Protein AF-0000000069325161 (afdb_homodimer)

Solvent-accessible surface area (backbone atoms only — not comparable to full-atom values): 96249 Å² total; per-residue (Å²): 141,79,80,81,56,76,68,59,58,55,53,55,43,32,75,72,67,32,66,69,56,40,50,51,54,50,50,45,55,51,47,42,50,52,42,31,50,41,52,43,49,44,52,47,50,53,49,26,57,75,68,72,46,76,59,63,75,64,51,65,41,45,64,57,55,60,71,69,48,59,93,80,43,93,54,50,66,59,50,47,51,52,49,50,52,47,51,50,52,49,51,52,50,50,49,51,51,41,52,50,50,45,53,52,47,52,52,51,45,53,54,48,51,53,51,47,58,71,74,41,62,72,71,62,44,51,51,49,52,51,51,47,52,52,51,34,52,52,49,31,52,53,46,40,54,52,47,49,51,52,50,49,53,54,49,55,60,57,60,70,61,72,75,54,89,70,72,42,70,65,13,43,45,73,73,54,93,70,85,73,56,69,52,35,50,32,54,49,28,52,40,46,82,34,25,58,72,65,96,61,83,58,69,65,57,53,39,52,33,52,29,37,50,49,56,58,43,63,68,48,86,52,65,69,58,31,48,38,52,46,39,52,46,46,44,53,52,43,52,48,61,68,49,67,73,51,83,69,79,75,51,65,51,46,54,49,52,55,52,24,48,53,52,39,53,55,49,45,69,73,38,74,55,57,31,39,45,54,31,68,59,37,68,22,30,34,34,35,44,44,66,57,52,53,50,53,51,51,56,60,62,61,38,67,78,38,29,42,81,44,92,65,86,55,56,66,60,50,24,51,52,42,39,49,52,45,48,52,36,43,73,69,65,58,49,53,70,69,54,44,59,62,41,46,52,88,68,57,43,78,20,38,37,36,68,23,33,34,74,88,45,84,90,42,53,63,47,72,37,36,54,35,81,41,31,38,51,32,52,49,34,43,55,53,31,52,46,50,61,73,33,56,80,69,84,44,56,52,90,41,71,65,58,47,45,59,51,44,55,72,41,72,59,64,91,68,51,39,52,35,35,39,38,53,57,61,57,53,54,38,43,57,67,66,52,41,53,50,39,50,63,74,43,33,81,48,38,50,77,70,44,76,63,54,69,69,60,48,52,50,50,51,46,50,59,55,62,66,40,54,34,32,53,90,92,43,36,35,32,46,77,40,37,37,62,50,59,44,68,38,37,66,54,48,48,42,45,38,51,51,52,48,51,54,51,41,57,68,69,42,97,62,83,59,87,43,65,40,29,50,90,60,42,34,42,36,35,39,46,67,88,44,52,66,59,51,52,45,49,52,34,65,73,38,90,56,48,38,64,44,79,45,67,50,54,94,51,31,41,76,54,91,58,30,29,39,36,54,46,94,86,38,39,40,38,31,27,57,37,79,58,88,66,48,33,71,71,56,83,40,55,81,30,66,59,63,65,65,61,54,50,45,54,52,48,53,51,51,50,46,44,60,70,34,23,67,72,57,51,71,66,58,49,50,50,52,49,50,52,49,42,44,70,29,58,42,57,66,70,59,52,51,49,55,62,60,50,49,74,67,51,63,73,65,64,74,65,68,76,58,88,75,64,43,78,45,63,35,56,61,43,88,86,47,39,64,51,47,51,51,54,51,47,70,67,57,82,42,68,52,51,48,79,44,70,42,76,85,52,38,41,48,77,72,40,53,78,67,48,66,82,77,58,73,50,67,38,53,27,36,28,34,36,37,42,33,71,82,55,90,51,30,40,73,48,71,43,75,48,31,43,45,59,55,39,50,50,55,50,52,51,49,54,52,50,54,53,49,72,67,51,84,58,63,70,66,39,53,57,54,49,55,54,43,40,67,68,42,49,67,44,28,50,27,68,74,73,68,51,55,65,40,74,85,69,64,43,77,76,45,74,48,95,50,68,84,36,46,64,50,40,41,32,51,53,52,68,42,44,86,56,60,64,56,70,80,67,44,66,87,53,68,75,65,49,44,36,48,42,53,56,52,25,55,51,52,53,55,54,55,60,63,63,66,56,75,76,66,69,77,73,68,68,76,74,66,78,77,75,78,128,140,73,83,77,56,75,68,60,57,54,53,53,43,32,75,70,66,31,68,68,57,42,50,50,54,51,51,45,54,50,47,41,51,51,41,31,49,40,52,41,48,42,52,46,51,52,50,26,57,75,69,71,46,74,59,64,77,64,52,67,42,46,64,54,56,59,72,74,44,60,93,82,41,90,54,51,64,57,51,47,52,52,48,51,51,47,51,50,51,49,50,51,51,50,47,52,49,40,52,50,51,43,51,50,46,52,52,50,45,52,54,47,50,54,51,46,60,71,75,41,62,72,71,60,44,52,52,50,53,51,52,47,52,52,50,33,52,52,50,32,52,54,46,40,54,51,49,48,52,52,50,49,52,53,50,56,62,54,59,73,59,71,74,56,90,70,72,40,69,65,13,43,44,74,73,52,93,70,85,73,56,69,53,36,49,32,54,49,27,50,41,47,80,33,25,57,73,65,95,60,82,56,70,65,56,54,39,51,34,51,29,38,49,50,56,58,44,62,69,48,86,51,65,68,60,32,48,39,53,46,39,52,44,45,44,53,53,44,51,47,61,67,49,66,73,53,82,68,80,75,52,64,49,46,54,49,51,53,53,24,48,52,51,39,52,54,51,45,68,74,39,72,55,58,32,39,44,55,30,68,58,38,68,23,31,33,33,35,44,45,65,58,52,54,50,52,50,51,56,59,62,62,39,66,79,38,30,42,80,43,93,63,86,56,57,67,60,49,25,51,52,42,39,49,54,44,47,51,37,42,73,69,65,58,48,52,71,69,55,41,59,62,42,46,53,88,67,57,42,79,20,37,38,37,67,23,33,33,75,85,45,85,89,41,52,63,48,72,38,36,54,35,81,42,30,38,50,33,52,48,34,44,53,53,29,51,47,49,61,74,34,57,81,68,84,44,57,52,93,42,69,66,57,47,45,58,52,44,55,71,42,71,58,65,91,67,49,38,53,35,34,38,38,53,56,62,58,52,54,38,45,54,66,68,52,43,54,49,40,49,63,74,43,34,81,47,40,50,76,68,44,77,64,52,69,70,61,48,52,50,51,52,48,50,60,56,62,63,41,53,34,33,55,90,94,42,38,36,32,45,77,41,37,38,62,49,58,44,70,38,36,65,54,47,48,41,44,37,52,52,52,48,51,54,52,41,58,70,68,42,94,63,83,58,89,43,66,40,29,49,89,62,42,33,42,38,36,38,46,66,88,44,52,66,60,52,53,46,48,54,35,66,72,37,89,57,48,40,65,44,78,44,66,49,53,95,50,28,43,78,53,92,56,30,30,38,35,55,47,96,87,36,38,41,38,31,27,57,36,78,59,87,66,48,33,70,71,56,84,41,56,82,29,66,60,61,64,69,60,53,51,46,54,54,48,51,51,51,49,47,44,61,69,33,24,66,70,56,50,72,66,57,48,49,48,53,49,50,53,50,41,45,71,31,59,42,56,67,70,59,51,51,48,54,62,61,47,50,73,67,53,62,73,66,64,75,64,67,78,58,88,76,65,44,79,46,63,36,55,61,42,89,87,47,42,64,52,47,53,49,53,50,48,70,67,58,82,42,66,51,52,48,79,43,70,42,76,85,52,37,41,48,77,72,39,52,78,69,48,66,80,76,57,75,50,68,40,53,28,37,28,33,35,36,42,34,71,79,53,93,51,28,38,74,47,72,41,75,48,32,43,45,60,54,39,49,50,54,50,52,51,47,53,52,49,53,55,49,72,68,52,85,56,65,71,66,39,53,55,53,47,54,54,45,40,67,69,40,49,66,45,26,49,27,70,74,73,67,52,54,66,41,73,84,70,62,44,77,76,45,73,47,95,49,69,86,36,46,64,51,39,42,32,50,53,51,67,44,43,86,56,60,64,56,72,78,66,44,66,86,52,68,76,66,47,44,35,49,43,52,57,49,25,54,52,51,53,54,53,53,62,64,62,64,57,75,77,66,69,76,72,66,68,75,72,66,78,75,74,85,126

Secondary structure (DSSP, 8-state):
-----HHHHHHHHHHHH-HHHHHHHHHHHHHHHHHHHHHHHHHHHHHHHHTT---HHHHHHHGGGGGGS-TT-TTHHHHHHHHHHHHHHHHHHHHHHHHHHHHHHHHHHHHHHHHHHHHS-HHHHHHHHHHHHHHHHHHHHHHHHHHHHHHHHHHHHHHTS--SPPP-GGGEEE-SSSPPPHHHHHHHHT-TT-B---SS--HHHHHHHHHHHHHHHTTSS-HHHHHHHHHHHHHHHHHHHHHHTS-----HHHHHHHHHHHHHHHHHHH-TTEEEEE-SSTT-EEEEEHHHHHHHHHHHHT-TTTEEEESS--HHHHHHHHHHHHHHHHHTT-S-HHHHHHH--SS----B-EEEE-TTSTT-PEEEE---TTSTTHHHHHHHHHHHHHH---SSB---HHHHHHHHHT-B--TTEEEEEEEESSHHHH--HHHHHHHHHHTHHHHGGG--S-HHHHHHHHHHHHHT-EEEETTEEEEE-SSPPTT-TTHHHHHHHHHHHHHHHHHHH--S--SEEEEETTEEEEEEEGGGHHHHHHHHHHS-TT--EEEEE-BTTEEEETTEEEEE-TTSBEEEEE---TT-------TTSSS-HHHHHHHHHHHHHHHHHH--SS-HHHHHHHHHHHHHHTT--HHHHHHHHHTTSS----------TTPEEEEEE--TTTHHHHHHHHHHTSTTTTEEEEEE-S-BGGGGS---SPPPPGGG-EEEEEEEEBSSSS-EEEEEEEEEHHHHHHHHHHHHHHHHHHHT-S-HHHHHHHHHHHHTT-HHHHHHHHH---B--SSPEEEEE-S-GGGHHHHHHHHHHHS-----GGGGTTS-GGGHHHHHHHHHHHHHHHHHHTS---SGGGGGGG-----/-----HHHHHHHHHHHH-HHHHHHHHHHHHHHHHHHHHHHHHHHHHHHHHTT---HHHHHHHGGGGGGS-TT-TTHHHHHHHHHHHHHHHHHHHHHHHHHHHHHHHHHHHHHHHHHHHHS-HHHHHHHHHHHHHHHHHHHHHHHHHHHHHHHHHHHHHHTS--SPPP-GGGEEE-SSSPPPHHHHHHHHT-TT-B---SS--HHHHHHHHHHHHHHHTTSS-HHHHHHHHHHHHHHHHHHHHHHTS-----HHHHHHHHHHHHHHHHHHH-TTEEEEE-SSTT-EEEEEHHHHHHHHHHHHT-TTTEEEESS--HHHHHHHHHHHHHHHHHTT-S-HHHHHHH--SS----B-EEEE-TTSTT-PEEEE---TTSTTHHHHHHHHHHHHHH---SSB---HHHHHHHHHT-B--TTEEEEEEEESSHHHH--HHHHHHHHHHTHHHHGGG--S-HHHHHHHHHHHHHT-EEEETTEEEEE-SSPPTT-TTHHHHHHHHHHHHHHHHHHH--S--SEEEEETTEEEEEEEGGGHHHHHHHHHHSBTTB-EEEEE-BTTEEEETTEEEEE-TTSBEEEEE---TT-------TTSSS-HHHHHHHHHHHHHHHHHH--SS-HHHHHHHHHHHHHHTT--HHHHHHHHHTTSS----------TTPEEEEEE--TTTHHHHHHHHHHTSTTTTEEEEEE-S-BGGGGS---SPPPPGGG--SEEEEEEBSSSS-EEEEEESS-HHHHHHHHHHHHHHHHHHHT-S-HHHHHHHHHHHHTT-HHHHHHHHH---B--SS-EEEEE-S-GGGHHHHHHHHHHHS-----GGGGTTS-GGGHHHHHHHHHHHHHHHHHHTS---SGGGGGGG-----

Structure (mmCIF, N/CA/C/O backbone):
data_AF-0000000069325161-model_v1
#
loop_
_entity.id
_entity.type
_entity.pdbx_description
1 polymer 'Uncharacterized protein'
#
loop_
_atom_site.group_PDB
_atom_site.id
_atom_site.type_symbol
_atom_site.label_atom_id
_atom_site.label_alt_id
_atom_site.label_comp_id
_atom_site.label_asym_id
_atom_site.label_entity_id
_atom_site.label_seq_id
_atom_site.pdbx_PDB_ins_code
_atom_site.Cartn_x
_atom_site.Cartn_y
_atom_site.Cartn_z
_atom_site.occupancy
_atom_site.B_iso_or_equiv
_atom_site.auth_seq_id
_atom_site.auth_comp_id
_atom_site.auth_asym_id
_atom_site.auth_atom_id
_atom_site.pdbx_PDB_model_num
ATOM 1 N N . MET A 1 1 ? 55.5 -15.469 39.938 1 25.88 1 MET A N 1
ATOM 2 C CA . MET A 1 1 ? 55.25 -14.031 39.938 1 25.88 1 MET A CA 1
ATOM 3 C C . MET A 1 1 ? 53.75 -13.742 40.125 1 25.88 1 MET A C 1
ATOM 5 O O . MET A 1 1 ? 53.156 -13.016 39.344 1 25.88 1 MET A O 1
ATOM 9 N N . ALA A 1 2 ? 52.969 -14.828 40.719 1 26.02 2 ALA A N 1
ATOM 10 C CA . ALA A 1 2 ? 51.594 -15.367 40.719 1 26.02 2 ALA A CA 1
ATOM 11 C C . ALA A 1 2 ? 50.625 -14.336 41.281 1 26.02 2 ALA A C 1
ATOM 13 O O . ALA A 1 2 ? 49.875 -13.727 40.5 1 26.02 2 ALA A O 1
ATOM 14 N N . ASN A 1 3 ? 49.906 -14.641 42.344 1 30.56 3 ASN A N 1
ATOM 15 C CA . ASN A 1 3 ? 48.719 -14.234 43.094 1 30.56 3 ASN A CA 1
ATOM 16 C C . ASN A 1 3 ? 48.938 -12.914 43.812 1 30.56 3 ASN A C 1
ATOM 18 O O . ASN A 1 3 ? 49.281 -12.906 45 1 30.56 3 ASN A O 1
ATOM 22 N N . ILE A 1 4 ? 49.656 -11.969 43.438 1 36.31 4 ILE A N 1
ATOM 23 C CA . ILE A 1 4 ? 49.562 -10.648 44.062 1 36.31 4 ILE A CA 1
ATOM 24 C C . ILE A 1 4 ? 48.125 -10.258 44.281 1 36.31 4 ILE A C 1
ATOM 26 O O . ILE A 1 4 ? 47.375 -10.094 43.312 1 36.31 4 ILE A O 1
ATOM 30 N N . SER A 1 5 ? 47.469 -10.633 45.344 1 41.03 5 SER A N 1
ATOM 31 C CA . SER A 1 5 ? 46.094 -10.641 45.844 1 41.03 5 SER A CA 1
ATOM 32 C C . SER A 1 5 ? 45.438 -9.289 45.656 1 41.03 5 SER A C 1
ATOM 34 O O . SER A 1 5 ? 46.062 -8.242 45.812 1 41.03 5 SER A O 1
ATOM 36 N N . GLY A 1 6 ? 44.406 -9.102 44.844 1 49.16 6 GLY A N 1
ATOM 37 C CA . GLY A 1 6 ? 43.531 -8 44.531 1 49.16 6 GLY A CA 1
ATOM 38 C C . GLY A 1 6 ? 43.312 -7.074 45.719 1 49.16 6 GLY A C 1
ATOM 39 O O . GLY A 1 6 ? 43.062 -5.883 45.531 1 49.16 6 GLY A O 1
ATOM 40 N N . ILE A 1 7 ? 43.25 -7.562 46.906 1 52.94 7 ILE A N 1
ATOM 41 C CA . ILE A 1 7 ? 42.938 -6.84 48.125 1 52.94 7 ILE A CA 1
ATOM 42 C C . ILE A 1 7 ? 44.062 -5.871 48.469 1 52.94 7 ILE A C 1
ATOM 44 O O . ILE A 1 7 ? 43.812 -4.727 48.844 1 52.94 7 ILE A O 1
ATOM 48 N N . SER A 1 8 ? 45.281 -6.273 48.188 1 63.56 8 SER A N 1
ATOM 49 C CA . SER A 1 8 ? 46.406 -5.473 48.625 1 63.56 8 SER A CA 1
ATOM 50 C C . SER A 1 8 ? 46.562 -4.23 47.75 1 63.56 8 SER A C 1
ATOM 52 O O . SER A 1 8 ? 46.938 -3.16 48.219 1 63.56 8 SER A O 1
ATOM 54 N N . PHE A 1 9 ? 46.094 -4.254 46.625 1 73.81 9 PHE A N 1
ATOM 55 C CA . PHE A 1 9 ? 46.25 -3.135 45.688 1 73.81 9 PHE A CA 1
ATOM 56 C C . PHE A 1 9 ? 45.312 -1.984 46.094 1 73.81 9 PHE A C 1
ATOM 58 O O . PHE A 1 9 ? 45.75 -0.833 46.156 1 73.81 9 PHE A O 1
ATOM 65 N N . TYR A 1 10 ? 44.156 -2.225 46.562 1 78.19 10 TYR A N 1
ATOM 66 C CA . TYR A 1 10 ? 43.188 -1.192 46.906 1 78.19 10 TYR A CA 1
ATOM 67 C C . TYR A 1 10 ? 43.531 -0.547 48.219 1 78.19 10 TYR A C 1
ATOM 69 O O . TYR A 1 10 ? 43.281 0.648 48.438 1 78.19 10 TYR A O 1
ATOM 77 N N . HIS A 1 11 ? 44.25 -1.378 49.062 1 76.94 11 HIS A N 1
ATOM 78 C CA . HIS A 1 11 ? 44.656 -0.826 50.344 1 76.94 11 HIS A CA 1
ATOM 79 C C . HIS A 1 11 ? 45.812 0.162 50.156 1 76.94 11 HIS A C 1
ATOM 81 O O . HIS A 1 11 ? 45.844 1.21 50.812 1 76.94 11 HIS A O 1
ATOM 87 N N . GLN A 1 12 ? 46.656 -0.195 49.25 1 76.81 12 GLN A N 1
ATOM 88 C CA . GLN A 1 12 ? 47.781 0.699 48.969 1 76.81 12 GLN A CA 1
ATOM 89 C C . GLN A 1 12 ? 47.281 1.995 48.312 1 76.81 12 GLN A C 1
ATOM 91 O O . GLN A 1 12 ? 47.781 3.078 48.656 1 76.81 12 GLN A O 1
ATOM 96 N N . LEU A 1 13 ? 46.312 1.896 47.562 1 79.94 13 LEU A N 1
ATOM 97 C CA . LEU A 1 13 ? 45.75 3.064 46.875 1 79.94 13 LEU A CA 1
ATOM 98 C C . LEU A 1 13 ? 44.969 3.947 47.844 1 79.94 13 LEU A C 1
ATOM 100 O O . LEU A 1 13 ? 45.031 5.176 47.75 1 79.94 13 LEU A O 1
ATOM 104 N N . GLN A 1 14 ? 44.281 3.244 48.844 1 79.94 14 GLN A N 1
ATOM 105 C CA . GLN A 1 14 ? 43.531 3.963 49.844 1 79.94 14 GLN A CA 1
ATOM 106 C C . GLN A 1 14 ? 44.438 4.793 50.75 1 79.94 14 GLN A C 1
ATOM 108 O O . GLN A 1 14 ? 44.125 5.934 51.062 1 79.94 14 GLN A O 1
ATOM 113 N N . ASP A 1 15 ? 45.656 4.27 51.031 1 76.12 15 ASP A N 1
ATOM 114 C CA . ASP A 1 15 ? 46.625 4.941 51.906 1 76.12 15 ASP A CA 1
ATOM 115 C C . ASP A 1 15 ? 47.312 6.098 51.188 1 76.12 15 ASP A C 1
ATOM 117 O O . ASP A 1 15 ? 47.562 7.141 51.781 1 76.12 15 ASP A O 1
ATOM 121 N N . ALA A 1 16 ? 47.312 5.934 49.906 1 76.69 16 ALA A N 1
ATOM 122 C CA . ALA A 1 16 ? 48.094 6.918 49.156 1 76.69 16 ALA A CA 1
ATOM 123 C C . ALA A 1 16 ? 47.188 8.055 48.656 1 76.69 16 ALA A C 1
ATOM 125 O O . ALA A 1 16 ? 47.594 9.219 48.656 1 76.69 16 ALA A O 1
ATOM 126 N N . TYR A 1 17 ? 46.031 7.688 48.25 1 80 17 TYR A N 1
ATOM 127 C CA . TYR A 1 17 ? 45.281 8.719 47.531 1 80 17 TYR A CA 1
ATOM 128 C C . TYR A 1 17 ? 43.906 8.945 48.156 1 80 17 TYR A C 1
ATOM 130 O O . TYR A 1 17 ? 43.188 9.867 47.781 1 80 17 TYR A O 1
ATOM 138 N N . GLY A 1 18 ? 43.469 8.188 49.125 1 78.88 18 GLY A N 1
ATOM 139 C CA . GLY A 1 18 ? 42.25 8.438 49.844 1 78.88 18 GLY A CA 1
ATOM 140 C C . GLY A 1 18 ? 41.125 7.492 49.438 1 78.88 18 GLY A C 1
ATOM 141 O O . GLY A 1 18 ? 41.25 6.738 48.469 1 78.88 18 GLY A O 1
ATOM 142 N N . HIS A 1 19 ? 40 7.59 50.094 1 82.38 19 HIS A N 1
ATOM 143 C CA . HIS A 1 19 ? 38.875 6.664 49.969 1 82.38 19 HIS A CA 1
ATOM 144 C C . HIS A 1 19 ? 38.031 6.938 48.719 1 82.38 19 HIS A C 1
ATOM 146 O O . HIS A 1 19 ? 37.531 6.004 48.094 1 82.38 19 HIS A O 1
ATOM 152 N N . ASP A 1 20 ? 38 8.18 48.281 1 79.31 20 ASP A N 1
ATOM 153 C CA . ASP A 1 20 ? 37.188 8.547 47.156 1 79.31 20 ASP A CA 1
ATOM 154 C C . ASP A 1 20 ? 37.781 8.062 45.844 1 79.31 20 ASP A C 1
ATOM 156 O O . ASP A 1 20 ? 37.062 7.605 44.938 1 79.31 20 ASP A O 1
ATOM 160 N N . ILE A 1 21 ? 39 8.125 45.844 1 81.69 21 ILE A N 1
ATOM 161 C CA . ILE A 1 21 ? 39.688 7.707 44.625 1 81.69 21 ILE A CA 1
ATOM 162 C C . ILE A 1 21 ? 39.594 6.188 44.5 1 81.69 21 ILE A C 1
ATOM 164 O O . ILE A 1 21 ? 39.438 5.668 43.406 1 81.69 21 ILE A O 1
ATOM 168 N N . VAL A 1 22 ? 39.594 5.539 45.656 1 85.56 22 VAL A N 1
ATOM 169 C CA . VAL A 1 22 ? 39.5 4.086 45.594 1 85.56 22 VAL A CA 1
ATOM 170 C C . VAL A 1 22 ? 38.125 3.662 45.156 1 85.56 22 VAL A C 1
ATOM 172 O O . VAL A 1 22 ? 37.969 2.676 44.438 1 85.56 22 VAL A O 1
ATOM 175 N N . LYS A 1 23 ? 37.188 4.434 45.562 1 86.69 23 LYS A N 1
ATOM 176 C CA . LYS A 1 23 ? 35.812 4.156 45.125 1 86.69 23 LYS A CA 1
ATOM 177 C C . LYS A 1 23 ? 35.656 4.273 43.625 1 86.69 23 LYS A C 1
ATOM 179 O O . LYS A 1 23 ? 34.969 3.471 43 1 86.69 23 LYS A O 1
ATOM 184 N N . MET A 1 24 ? 36.344 5.141 43.031 1 87.12 24 MET A N 1
ATOM 185 C CA . MET A 1 24 ? 36.312 5.34 41.594 1 87.12 24 MET A CA 1
ATOM 186 C C . MET A 1 24 ? 36.969 4.172 40.844 1 87.12 24 MET A C 1
ATOM 188 O O . MET A 1 24 ? 36.469 3.738 39.812 1 87.12 24 MET A O 1
ATOM 192 N N . PHE A 1 25 ? 38.062 3.711 41.469 1 87.38 25 PHE A N 1
ATOM 193 C CA . PHE A 1 25 ? 38.75 2.57 40.875 1 87.38 25 PHE A CA 1
ATOM 194 C C . PHE A 1 25 ? 37.875 1.328 40.938 1 87.38 25 PHE A C 1
ATOM 196 O O . PHE A 1 25 ? 37.781 0.592 39.938 1 87.38 25 PHE A O 1
ATOM 203 N N . LYS A 1 26 ? 37.156 1.23 42 1 88.31 26 LYS A N 1
ATOM 204 C CA . LYS A 1 26 ? 36.281 0.075 42.125 1 88.31 26 LYS A CA 1
ATOM 205 C C . LYS A 1 26 ? 35.062 0.182 41.219 1 88.31 26 LYS A C 1
ATOM 207 O O . LYS A 1 26 ? 34.625 -0.819 40.656 1 88.31 26 LYS A O 1
ATOM 212 N N . GLU A 1 27 ? 34.531 1.336 41.031 1 90.12 27 GLU A N 1
ATOM 213 C CA . GLU A 1 27 ? 33.406 1.553 40.156 1 90.12 27 GLU A CA 1
ATOM 214 C C . GLU A 1 27 ? 33.781 1.278 38.688 1 90.12 27 GLU A C 1
ATOM 216 O O . GLU A 1 27 ? 33 0.721 37.938 1 90.12 27 GLU A O 1
ATOM 221 N N . TYR A 1 28 ? 35 1.669 38.406 1 91.56 28 TYR A N 1
ATOM 222 C CA . TYR A 1 28 ? 35.469 1.393 37.031 1 91.56 28 TYR A CA 1
ATOM 223 C C . TYR A 1 28 ? 35.594 -0.108 36.812 1 91.56 28 TYR A C 1
ATOM 225 O O . TYR A 1 28 ? 35.188 -0.603 35.75 1 91.56 28 TYR A O 1
ATOM 233 N N . ALA A 1 29 ? 36.156 -0.748 37.781 1 90 29 ALA A N 1
ATOM 234 C CA . ALA A 1 29 ? 36.312 -2.193 37.656 1 90 29 ALA A CA 1
ATOM 235 C C . ALA A 1 29 ? 34.938 -2.883 37.531 1 90 29 ALA A C 1
ATOM 237 O O . ALA A 1 29 ? 34.781 -3.805 36.719 1 90 29 ALA A O 1
ATOM 238 N N . ASN A 1 30 ? 34.031 -2.438 38.281 1 91.38 30 ASN A N 1
ATOM 239 C CA . ASN A 1 30 ? 32.688 -3.002 38.25 1 91.38 30 ASN A CA 1
ATOM 240 C C . ASN A 1 30 ? 32 -2.721 36.906 1 91.38 30 ASN A C 1
ATOM 242 O O . ASN A 1 30 ? 31.328 -3.598 36.344 1 91.38 30 ASN A O 1
ATOM 246 N N . ASN A 1 31 ? 32.125 -1.54 36.438 1 92 31 ASN A N 1
ATOM 247 C CA . ASN A 1 31 ? 31.547 -1.171 35.156 1 92 31 ASN A CA 1
ATOM 248 C C . ASN A 1 31 ? 32.188 -1.961 34 1 92 31 ASN A C 1
ATOM 250 O O . ASN A 1 31 ? 31.5 -2.307 33.031 1 92 31 ASN A O 1
ATOM 254 N N . ASN A 1 32 ? 33.469 -2.127 34.219 1 91.31 32 ASN A N 1
ATOM 255 C CA . ASN A 1 32 ? 34.156 -2.912 33.219 1 91.31 32 ASN A CA 1
ATOM 256 C C . ASN A 1 32 ? 33.625 -4.336 33.125 1 91.31 32 ASN A C 1
ATOM 258 O O . ASN A 1 32 ? 33.469 -4.883 32.031 1 91.31 32 ASN A O 1
ATOM 262 N N . ARG A 1 33 ? 33.344 -4.887 34.25 1 91.44 33 ARG A N 1
ATOM 263 C CA . ARG A 1 33 ? 32.781 -6.227 34.281 1 91.44 33 ARG A CA 1
ATOM 264 C C . ARG A 1 33 ? 31.359 -6.23 33.688 1 91.44 33 ARG A C 1
ATOM 266 O O . ARG A 1 33 ? 31.016 -7.121 32.938 1 91.44 33 ARG A O 1
ATOM 273 N N . LYS A 1 34 ? 30.547 -5.32 34.062 1 93 34 LYS A N 1
ATOM 274 C CA . LYS A 1 34 ? 29.172 -5.215 33.562 1 93 34 LYS A CA 1
ATOM 275 C C . LYS A 1 34 ? 29.156 -5.02 32.062 1 93 34 LYS A C 1
ATOM 277 O O . LYS A 1 34 ? 28.281 -5.562 31.375 1 93 34 LYS A O 1
ATOM 282 N N . LEU A 1 35 ? 30.062 -4.227 31.594 1 93.44 35 LEU A N 1
ATOM 283 C CA . LEU A 1 35 ? 30.156 -3.949 30.172 1 93.44 35 LEU A CA 1
ATOM 284 C C . LEU A 1 35 ? 30.5 -5.215 29.391 1 93.44 35 LEU A C 1
ATOM 286 O O . LEU A 1 35 ? 29.906 -5.492 28.344 1 93.44 35 LEU A O 1
ATOM 290 N N . ALA A 1 36 ? 31.5 -5.941 29.891 1 92.75 36 ALA A N 1
ATOM 291 C CA . ALA A 1 36 ? 31.875 -7.199 29.25 1 92.75 36 ALA A CA 1
ATOM 292 C C . ALA A 1 36 ? 30.672 -8.156 29.188 1 92.75 36 ALA A C 1
ATOM 294 O O . ALA A 1 36 ? 30.438 -8.789 28.172 1 92.75 36 ALA A O 1
ATOM 295 N N . ASN A 1 37 ? 30 -8.188 30.25 1 92.38 37 ASN A N 1
ATOM 296 C CA . ASN A 1 37 ? 28.828 -9.062 30.297 1 92.38 37 ASN A CA 1
ATOM 297 C C . ASN A 1 37 ? 27.734 -8.594 29.344 1 92.38 37 ASN A C 1
ATOM 299 O O . ASN A 1 37 ? 27.078 -9.406 28.703 1 92.38 37 ASN A O 1
ATOM 303 N N . ALA A 1 38 ? 27.516 -7.367 29.297 1 92.81 38 ALA A N 1
ATOM 304 C CA . ALA A 1 38 ? 26.484 -6.805 28.438 1 92.81 38 ALA A CA 1
ATOM 305 C C . ALA A 1 38 ? 26.797 -7.047 26.969 1 92.81 38 ALA A C 1
ATOM 307 O O . ALA A 1 38 ? 25.906 -7.312 26.156 1 92.81 38 ALA A O 1
ATOM 308 N N . ILE A 1 39 ? 28.078 -6.938 26.656 1 93.44 39 ILE A N 1
ATOM 309 C CA . ILE A 1 39 ? 28.484 -7.141 25.281 1 93.44 39 ILE A CA 1
ATOM 310 C C . ILE A 1 39 ? 28.25 -8.594 24.875 1 93.44 39 ILE A C 1
ATOM 312 O O . ILE A 1 39 ? 27.75 -8.875 23.781 1 93.44 39 ILE A O 1
ATOM 316 N N . THR A 1 40 ? 28.625 -9.461 25.734 1 92.06 40 THR A N 1
ATOM 317 C CA . THR A 1 40 ? 28.391 -10.875 25.453 1 92.06 40 THR A CA 1
ATOM 318 C C . THR A 1 40 ? 26.906 -11.18 25.391 1 92.06 40 THR A C 1
ATOM 320 O O . THR A 1 40 ? 26.469 -12 24.562 1 92.06 40 THR A O 1
ATOM 323 N N . ARG A 1 41 ? 26.141 -10.609 26.25 1 90.56 41 ARG A N 1
ATOM 324 C CA . ARG A 1 41 ? 24.688 -10.781 26.219 1 90.56 41 ARG A CA 1
ATOM 325 C C . ARG A 1 41 ? 24.109 -10.289 24.906 1 90.56 41 ARG A C 1
ATOM 327 O O . ARG A 1 41 ? 23.234 -10.93 24.328 1 90.56 41 ARG A O 1
ATOM 334 N N . LYS A 1 42 ? 24.609 -9.156 24.547 1 91.81 42 LYS A N 1
ATOM 335 C CA . LYS A 1 42 ? 24.188 -8.602 23.266 1 91.81 42 LYS A CA 1
ATOM 336 C C . LYS A 1 42 ? 24.453 -9.586 22.125 1 91.81 42 LYS A C 1
ATOM 338 O O . LYS A 1 42 ? 23.578 -9.836 21.297 1 91.81 42 LYS A O 1
ATOM 343 N N . GLU A 1 43 ? 25.641 -10.133 22.156 1 90.69 43 GLU A N 1
ATOM 344 C CA . GLU A 1 43 ? 26.016 -11.078 21.109 1 90.69 43 GLU A CA 1
ATOM 345 C C . GLU A 1 43 ? 25.141 -12.328 21.156 1 90.69 43 GLU A C 1
ATOM 347 O O . GLU A 1 43 ? 24.719 -12.836 20.109 1 90.69 43 GLU A O 1
ATOM 352 N N . PHE A 1 44 ? 24.859 -12.727 22.234 1 90.44 44 PHE A N 1
ATOM 353 C CA . PHE A 1 44 ? 24.016 -13.898 22.422 1 90.44 44 PHE A CA 1
ATOM 354 C C . PHE A 1 44 ? 22.609 -13.641 21.906 1 90.44 44 PHE A C 1
ATOM 356 O O . PHE A 1 44 ? 22.047 -14.461 21.172 1 90.44 44 PHE A O 1
ATOM 363 N N . LEU A 1 45 ? 22.094 -12.562 22.312 1 89.88 45 LEU A N 1
ATOM 364 C CA . LEU A 1 45 ? 20.719 -12.242 21.938 1 89.88 45 LEU A CA 1
ATOM 365 C C . LEU A 1 45 ? 20.594 -12.039 20.438 1 89.88 45 LEU A C 1
ATOM 367 O O . LEU A 1 45 ? 19.609 -12.477 19.828 1 89.88 45 LEU A O 1
ATOM 371 N N . ILE A 1 46 ? 21.516 -11.375 19.859 1 89.88 46 ILE A N 1
ATOM 372 C CA . ILE A 1 46 ? 21.516 -11.133 18.422 1 89.88 46 ILE A CA 1
ATOM 373 C C . ILE A 1 46 ? 21.625 -12.461 17.672 1 89.88 46 ILE A C 1
ATOM 375 O O . ILE A 1 46 ? 20.953 -12.68 16.656 1 89.88 46 ILE A O 1
ATOM 379 N N . ARG A 1 47 ? 22.438 -13.375 18.188 1 83.56 47 ARG A N 1
ATOM 380 C CA . ARG A 1 47 ? 22.594 -14.703 17.594 1 83.56 47 ARG A CA 1
ATOM 381 C C . ARG A 1 47 ? 21.281 -15.484 17.672 1 83.56 47 ARG A C 1
ATOM 383 O O . ARG A 1 47 ? 20.906 -16.188 16.734 1 83.56 47 ARG A O 1
ATOM 390 N N . CYS A 1 48 ? 20.688 -15.312 18.766 1 83.81 48 CYS A N 1
ATOM 391 C CA . CYS A 1 48 ? 19.406 -15.984 18.953 1 83.81 48 CYS A CA 1
ATOM 392 C C . CYS A 1 48 ? 18.375 -15.461 17.953 1 83.81 48 CYS A C 1
ATOM 394 O O . CYS A 1 48 ? 17.641 -16.25 17.328 1 83.81 48 CYS A O 1
ATOM 396 N N . ARG A 1 49 ? 18.328 -14.203 17.797 1 82.56 49 ARG A N 1
ATOM 397 C CA . ARG A 1 49 ? 17.375 -13.594 16.875 1 82.56 49 ARG A CA 1
ATOM 398 C C . ARG A 1 49 ? 17.641 -14.031 15.43 1 82.56 49 ARG A C 1
ATOM 400 O O . ARG A 1 49 ? 16.703 -14.344 14.688 1 82.56 49 ARG A O 1
ATOM 407 N N . SER A 1 50 ? 18.953 -14.078 15.125 1 77.19 50 SER A N 1
ATOM 408 C CA . SER A 1 50 ? 19.344 -14.422 13.758 1 77.19 50 SER A CA 1
ATOM 409 C C . SER A 1 50 ? 19.031 -15.883 13.453 1 77.19 50 SER A C 1
ATOM 411 O O . SER A 1 50 ? 18.703 -16.219 12.312 1 77.19 50 SER A O 1
ATOM 413 N N . SER A 1 51 ? 19.094 -16.703 14.539 1 70.06 51 SER A N 1
ATOM 414 C CA . SER A 1 51 ? 18.844 -18.125 14.367 1 70.06 51 SER A CA 1
ATOM 415 C C . SER A 1 51 ? 17.391 -18.469 14.641 1 70.06 51 SER A C 1
ATOM 417 O O . SER A 1 51 ? 17 -19.641 14.617 1 70.06 51 SER A O 1
ATOM 419 N N . GLY A 1 52 ? 16.594 -17.453 14.93 1 72.25 52 GLY A N 1
ATOM 420 C CA . GLY A 1 52 ? 15.18 -17.656 15.203 1 72.25 52 GLY A CA 1
ATOM 421 C C . GLY A 1 52 ? 14.914 -18.312 16.547 1 72.25 52 GLY A C 1
ATOM 422 O O . GLY A 1 52 ? 13.898 -19 16.719 1 72.25 52 GLY A O 1
ATOM 423 N N . LEU A 1 53 ? 15.898 -18.297 17.359 1 76.69 53 LEU A N 1
ATOM 424 C CA . LEU A 1 53 ? 15.766 -18.891 18.688 1 76.69 53 LEU A CA 1
ATOM 425 C C . LEU A 1 53 ? 15.367 -17.828 19.719 1 76.69 53 LEU A C 1
ATOM 427 O O . LEU A 1 53 ? 15.648 -16.641 19.547 1 76.69 53 LEU A O 1
ATOM 431 N N . VAL A 1 54 ? 14.562 -18.234 20.656 1 81 54 VAL A N 1
ATOM 432 C CA . VAL A 1 54 ? 14.18 -17.359 21.766 1 81 54 VAL A CA 1
ATOM 433 C C . VAL A 1 54 ? 14.805 -17.875 23.062 1 81 54 VAL A C 1
ATOM 435 O O . VAL A 1 54 ? 14.672 -19.047 23.406 1 81 54 VAL A O 1
ATOM 438 N N . PRO A 1 55 ? 15.484 -16.969 23.703 1 83 55 PRO A N 1
ATOM 439 C CA . PRO A 1 55 ? 16.125 -17.391 24.953 1 83 55 PRO A CA 1
ATOM 440 C C . PRO A 1 55 ? 15.125 -17.922 25.984 1 83 55 PRO A C 1
ATOM 442 O O . PRO A 1 55 ? 13.969 -17.5 26 1 83 55 PRO A O 1
ATOM 445 N N . ASN A 1 56 ? 15.586 -18.812 26.859 1 78.19 56 ASN A N 1
ATOM 446 C CA . ASN A 1 56 ? 14.75 -19.516 27.828 1 78.19 56 ASN A CA 1
ATOM 447 C C . ASN A 1 56 ? 14.055 -18.547 28.781 1 78.19 56 ASN A C 1
ATOM 449 O O . ASN A 1 56 ? 12.93 -18.781 29.219 1 78.19 56 ASN A O 1
ATOM 453 N N . HIS A 1 57 ? 14.75 -17.516 29.141 1 78.38 57 HIS A N 1
ATOM 454 C CA . HIS A 1 57 ? 14.172 -16.609 30.109 1 78.38 57 HIS A CA 1
ATOM 455 C C . HIS A 1 57 ? 12.945 -15.898 29.547 1 78.38 57 HIS A C 1
ATOM 457 O O . HIS A 1 57 ? 12.078 -15.453 30.312 1 78.38 57 HIS A O 1
ATOM 463 N N . ILE A 1 58 ? 12.953 -15.727 28.281 1 78.19 58 ILE A N 1
ATOM 464 C CA . ILE A 1 58 ? 11.781 -15.133 27.641 1 78.19 58 ILE A CA 1
ATOM 465 C C . ILE A 1 58 ? 10.672 -16.188 27.531 1 78.19 58 ILE A C 1
ATOM 467 O O . ILE A 1 58 ? 9.508 -15.898 27.828 1 78.19 58 ILE A O 1
ATOM 471 N N . ILE A 1 59 ? 11.086 -17.406 27.203 1 72.69 59 ILE A N 1
ATOM 472 C CA . ILE A 1 59 ? 10.133 -18.5 27.016 1 72.69 59 ILE A CA 1
ATOM 473 C C . ILE A 1 59 ? 9.438 -18.812 28.328 1 72.69 59 ILE A C 1
ATOM 475 O O . ILE A 1 59 ? 8.227 -19.016 28.375 1 72.69 59 ILE A O 1
ATOM 479 N N . ASN A 1 60 ? 10.188 -18.906 29.359 1 68.19 60 ASN A N 1
ATOM 480 C CA . ASN A 1 60 ? 9.672 -19.312 30.672 1 68.19 60 ASN A CA 1
ATOM 481 C C . ASN A 1 60 ? 8.727 -18.25 31.25 1 68.19 60 ASN A C 1
ATOM 483 O O . ASN A 1 60 ? 7.898 -18.562 32.094 1 68.19 60 ASN A O 1
ATOM 487 N N . THR A 1 61 ? 8.922 -17.078 30.781 1 67.5 61 THR A N 1
ATOM 488 C CA . THR A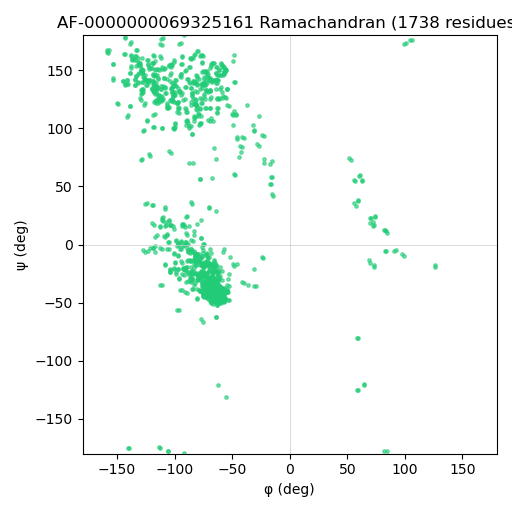 1 61 ? 8.078 -16.016 31.297 1 67.5 61 THR A CA 1
ATOM 489 C C . THR A 1 61 ? 6.652 -16.141 30.766 1 67.5 61 THR A C 1
ATOM 491 O O . THR A 1 61 ? 5.699 -15.695 31.422 1 67.5 61 THR A O 1
ATOM 494 N N . PHE A 1 62 ? 6.48 -16.938 29.703 1 61.78 62 PHE A N 1
ATOM 495 C CA . PHE A 1 62 ? 5.18 -16.953 29.047 1 61.78 62 PHE A CA 1
ATOM 496 C C . PHE A 1 62 ? 4.551 -18.344 29.156 1 61.78 62 PHE A C 1
ATOM 498 O O . PHE A 1 62 ? 3.443 -18.562 28.656 1 61.78 62 PHE A O 1
ATOM 505 N N . LYS A 1 63 ? 5.145 -19.312 29.625 1 56.88 63 LYS A N 1
ATOM 506 C CA . LYS A 1 63 ? 4.609 -20.672 29.719 1 56.88 63 LYS A CA 1
ATOM 507 C C . LYS A 1 63 ? 3.188 -20.656 30.266 1 56.88 63 LYS A C 1
ATOM 509 O O . LYS A 1 63 ? 2.389 -21.547 29.938 1 56.88 63 LYS A O 1
ATOM 514 N N . CYS A 1 64 ? 2.861 -19.562 30.844 1 54.66 64 CYS A N 1
ATOM 515 C CA . CYS A 1 64 ? 1.563 -19.547 31.5 1 54.66 64 CYS A CA 1
ATOM 516 C C . CYS A 1 64 ? 0.447 -19.25 30.516 1 54.66 64 CYS A C 1
ATOM 518 O O . CYS A 1 64 ? -0.733 -19.391 30.828 1 54.66 64 CYS A O 1
ATOM 520 N N . THR A 1 65 ? 0.788 -18.922 29.234 1 55.53 65 THR A N 1
ATOM 521 C CA . THR A 1 65 ? -0.215 -18.469 28.266 1 55.53 65 THR A CA 1
ATOM 522 C C . THR A 1 65 ? -0.979 -19.656 27.688 1 55.53 65 THR A C 1
ATOM 524 O O . THR A 1 65 ? -2.143 -19.516 27.297 1 55.53 65 THR A O 1
ATOM 527 N N . PHE A 1 66 ? -0.312 -20.844 27.656 1 54.91 66 PHE A N 1
ATOM 528 C CA . PHE A 1 66 ? -0.917 -21.969 26.953 1 54.91 66 PHE A CA 1
ATOM 529 C C . PHE A 1 66 ? -2.123 -22.5 27.719 1 54.91 66 PHE A C 1
ATOM 531 O O . PHE A 1 66 ? -3.029 -23.094 27.125 1 54.91 66 PHE A O 1
ATOM 538 N N . SER A 1 67 ? -2.061 -22.219 28.906 1 54.38 67 SER A N 1
ATOM 539 C CA . SER A 1 67 ? -3.148 -22.75 29.719 1 54.38 67 SER A CA 1
ATOM 540 C C . SER A 1 67 ? -4.453 -22 29.438 1 54.38 67 SER A C 1
ATOM 542 O O . SER A 1 67 ? -5.52 -22.438 29.891 1 54.38 67 SER A O 1
ATOM 544 N N . LEU A 1 68 ? -4.242 -20.938 28.781 1 55.62 68 LEU A N 1
ATOM 545 C CA . LEU A 1 68 ? -5.445 -20.125 28.594 1 55.62 68 LEU A CA 1
ATOM 546 C C . LEU A 1 68 ? -6.395 -20.781 27.609 1 55.62 68 LEU A C 1
ATOM 548 O O . LEU A 1 68 ? -7.609 -20.594 27.688 1 55.62 68 LEU A O 1
ATOM 552 N N . LEU A 1 69 ? -5.703 -21.328 26.578 1 54.91 69 LEU A N 1
ATOM 553 C CA . LEU A 1 69 ? -6.57 -21.953 25.578 1 54.91 69 LEU A CA 1
ATOM 554 C C . LEU A 1 69 ? -6.676 -23.453 25.812 1 54.91 69 LEU A C 1
ATOM 556 O O . LEU A 1 69 ? -5.684 -24.109 26.156 1 54.91 69 LEU A O 1
ATOM 560 N N . GLU A 1 70 ? -7.84 -23.812 26.094 1 53.66 70 GLU A N 1
ATOM 561 C CA . GLU A 1 70 ? -8.07 -25.25 26.312 1 53.66 70 GLU A CA 1
ATOM 562 C C . GLU A 1 70 ? -7.238 -26.094 25.359 1 53.66 70 GLU A C 1
ATOM 564 O O . GLU A 1 70 ? -7.082 -25.75 24.188 1 53.66 70 GLU A O 1
ATOM 569 N N . ALA A 1 71 ? -6.387 -26.922 25.875 1 52.16 71 ALA A N 1
ATOM 570 C CA . ALA A 1 71 ? -5.512 -27.891 25.219 1 52.16 71 ALA A CA 1
ATOM 571 C C . ALA A 1 71 ? -6.156 -28.422 23.938 1 52.16 71 ALA A C 1
ATOM 573 O O . ALA A 1 71 ? -5.461 -28.734 22.969 1 52.16 71 ALA A O 1
ATOM 574 N N . GLN A 1 72 ? -7.441 -28.328 23.812 1 54.84 72 GLN A N 1
ATOM 575 C CA . GLN A 1 72 ? -8.117 -28.938 22.688 1 54.84 72 GLN A CA 1
ATOM 576 C C . GLN A 1 72 ? -8.672 -27.891 21.734 1 54.84 72 GLN A C 1
ATOM 578 O O . GLN A 1 72 ? -9.555 -28.188 20.922 1 54.84 72 GLN A O 1
ATOM 583 N N . SER A 1 73 ? -8.109 -26.703 21.812 1 61.78 73 SER A N 1
ATOM 584 C CA . SER A 1 73 ? -8.633 -25.641 20.969 1 61.78 73 SER A CA 1
ATOM 585 C C . SER A 1 73 ? -8.055 -25.734 19.562 1 61.78 73 SER A C 1
ATOM 587 O O . SER A 1 73 ? -6.871 -26.047 19.391 1 61.78 73 SER A O 1
ATOM 589 N N . PRO A 1 74 ? -8.953 -25.797 18.547 1 64.81 74 PRO A N 1
ATOM 590 C CA . PRO A 1 74 ? -8.461 -25.797 17.156 1 64.81 74 PRO A CA 1
ATOM 591 C C . PRO A 1 74 ? -7.609 -24.578 16.828 1 64.81 74 PRO A C 1
ATOM 593 O O . PRO A 1 74 ? -7.012 -24.516 15.758 1 64.81 74 PRO A O 1
ATOM 596 N N . TYR A 1 75 ? -7.516 -23.609 17.906 1 71.44 75 TYR A N 1
ATOM 597 C CA . TYR A 1 75 ? -6.805 -22.375 17.609 1 71.44 75 TYR A CA 1
ATOM 598 C C . TYR A 1 75 ? -5.426 -22.375 18.266 1 71.44 75 TYR A C 1
ATOM 600 O O . TYR A 1 75 ? -4.863 -21.312 18.531 1 71.44 75 TYR A O 1
ATOM 608 N N . THR A 1 76 ? -4.969 -23.531 18.562 1 68.19 76 THR A N 1
ATOM 609 C CA . THR A 1 76 ? -3.666 -23.641 19.203 1 68.19 76 THR A CA 1
ATOM 610 C C . THR A 1 76 ? -2.559 -23.125 18.297 1 68.19 76 THR A C 1
ATOM 612 O O . THR A 1 76 ? -1.601 -22.516 18.766 1 68.19 76 THR A O 1
ATOM 615 N N . GLY A 1 77 ? -2.738 -23.469 17.031 1 65.75 77 GLY A N 1
ATOM 616 C CA . GLY A 1 77 ? -1.744 -22.984 16.094 1 65.75 77 GLY A CA 1
ATOM 617 C C . GLY A 1 77 ? -1.691 -21.469 16.031 1 65.75 77 GLY A C 1
ATOM 618 O O . GLY A 1 77 ? -0.608 -20.875 16.016 1 65.75 77 GLY A O 1
ATOM 619 N N . LYS A 1 78 ? -2.881 -20.875 16.109 1 75 78 LYS A N 1
ATOM 620 C CA . LYS A 1 78 ? -2.955 -19.422 16.062 1 75 78 LYS A CA 1
ATOM 621 C C . LYS A 1 78 ? -2.342 -18.797 17.328 1 75 78 LYS A C 1
ATOM 623 O O . LYS A 1 78 ? -1.647 -17.781 17.25 1 75 78 LYS A O 1
ATOM 628 N N . LEU A 1 79 ? -2.592 -19.422 18.406 1 74.25 79 LEU A N 1
ATOM 629 C CA . LEU A 1 79 ? -2.049 -18.938 19.672 1 74.25 79 LEU A CA 1
ATOM 630 C C . LEU A 1 79 ? -0.527 -19.047 19.688 1 74.25 79 LEU A C 1
ATOM 632 O O . LEU A 1 79 ? 0.158 -18.172 20.203 1 74.25 79 LEU A O 1
ATOM 636 N N . GLN A 1 80 ? -0.124 -20.125 19.047 1 71.62 80 GLN A N 1
ATOM 637 C CA . GLN A 1 80 ? 1.324 -20.297 18.984 1 71.62 80 GLN A CA 1
ATOM 638 C C . GLN A 1 80 ? 1.958 -19.203 18.109 1 71.62 80 GLN A C 1
ATOM 640 O O . GLN A 1 80 ? 3.035 -18.703 18.438 1 71.62 80 GLN A O 1
ATOM 645 N N . GLY A 1 81 ? 1.273 -18.953 17.141 1 74.62 81 GLY A N 1
ATOM 646 C CA . GLY A 1 81 ? 1.768 -17.875 16.297 1 74.62 81 GLY A CA 1
ATOM 647 C C . GLY A 1 81 ? 1.827 -16.531 17.016 1 74.62 81 GLY A C 1
ATOM 648 O O . GLY A 1 81 ? 2.793 -15.781 16.859 1 74.62 81 GLY A O 1
ATOM 649 N N . ILE A 1 82 ? 0.83 -16.266 17.828 1 78.25 82 ILE A N 1
ATOM 650 C CA . ILE A 1 82 ? 0.776 -15.023 18.609 1 78.25 82 ILE A CA 1
ATOM 651 C C . ILE A 1 82 ? 1.907 -15.016 19.641 1 78.25 82 ILE A C 1
ATOM 653 O O . ILE A 1 82 ? 2.562 -13.992 19.828 1 78.25 82 ILE A O 1
ATOM 657 N N . LEU A 1 83 ? 2.115 -16.125 20.172 1 76.06 83 LEU A N 1
ATOM 658 C CA . LEU A 1 83 ? 3.166 -16.25 21.172 1 76.06 83 LEU A CA 1
ATOM 659 C C . LEU A 1 83 ? 4.543 -16.047 20.547 1 76.06 83 LEU A C 1
ATOM 661 O O . LEU A 1 83 ? 5.402 -15.375 21.125 1 76.06 83 LEU A O 1
ATOM 665 N N . ASP A 1 84 ? 4.68 -16.594 19.469 1 76 84 ASP A N 1
ATOM 666 C CA . ASP A 1 84 ? 5.965 -16.453 18.797 1 76 84 ASP A CA 1
ATOM 667 C C . ASP A 1 84 ? 6.246 -15 18.438 1 76 84 ASP A C 1
ATOM 669 O O . ASP A 1 84 ? 7.367 -14.523 18.609 1 76 84 ASP A O 1
ATOM 673 N N . ARG A 1 85 ? 5.227 -14.398 17.969 1 77.56 85 ARG A N 1
ATOM 674 C CA . ARG A 1 85 ? 5.387 -12.992 17.625 1 77.56 85 ARG A CA 1
ATOM 675 C C . ARG A 1 85 ? 5.699 -12.156 18.859 1 77.56 85 ARG A C 1
ATOM 677 O O . ARG A 1 85 ? 6.52 -11.242 18.812 1 77.56 85 ARG A O 1
ATOM 684 N N . PHE A 1 86 ? 5.035 -12.375 19.891 1 82.5 86 PHE A N 1
ATOM 685 C CA . PHE A 1 86 ? 5.254 -11.695 21.156 1 82.5 86 PHE A CA 1
ATOM 686 C C . PHE A 1 86 ? 6.68 -11.906 21.656 1 82.5 86 PHE A C 1
ATOM 688 O O . PHE A 1 86 ? 7.355 -10.953 22.047 1 82.5 86 PHE A O 1
ATOM 695 N N . GLN A 1 87 ? 7.102 -13.148 21.625 1 78.69 87 GLN A N 1
ATOM 696 C CA . GLN A 1 87 ? 8.438 -13.484 22.094 1 78.69 87 GLN A CA 1
ATOM 697 C C . GLN A 1 87 ? 9.508 -12.789 21.266 1 78.69 87 GLN A C 1
ATOM 699 O O . GLN A 1 87 ? 10.492 -12.281 21.812 1 78.69 87 GLN A O 1
ATOM 704 N N . ARG A 1 88 ? 9.297 -12.758 20.094 1 82.69 88 ARG A N 1
ATOM 705 C CA . ARG A 1 88 ? 10.25 -12.078 19.219 1 82.69 88 ARG A CA 1
ATOM 706 C C . ARG A 1 88 ? 10.289 -10.586 19.516 1 82.69 88 ARG A C 1
ATOM 708 O O . ARG A 1 88 ? 11.359 -9.969 19.484 1 82.69 88 ARG A O 1
ATOM 715 N N . SER A 1 89 ? 9.07 -10.102 19.703 1 85.31 89 SER A N 1
ATOM 716 C CA . SER A 1 89 ? 9 -8.68 20 1 85.31 89 SER A CA 1
ATOM 717 C C . SER A 1 89 ? 9.703 -8.352 21.312 1 85.31 89 SER A C 1
ATOM 719 O O . SER A 1 89 ? 10.375 -7.328 21.422 1 85.31 89 SER A O 1
ATOM 721 N N . VAL A 1 90 ? 9.562 -9.133 22.25 1 82.75 90 VAL A N 1
ATOM 722 C CA . VAL A 1 90 ? 10.219 -8.945 23.547 1 82.75 90 VAL A CA 1
ATOM 723 C C . VAL A 1 90 ? 11.727 -9.078 23.375 1 82.75 90 VAL A C 1
ATOM 725 O O . VAL A 1 90 ? 12.492 -8.32 23.984 1 82.75 90 VAL A O 1
ATOM 728 N N . LEU A 1 91 ? 12.086 -10.07 22.609 1 86.62 91 LEU A N 1
ATOM 729 C CA . LEU A 1 91 ? 13.508 -10.266 22.344 1 86.62 91 LEU A CA 1
ATOM 730 C C . LEU A 1 91 ? 14.117 -9.016 21.719 1 86.62 91 LEU A C 1
ATOM 732 O O . LEU A 1 91 ? 15.219 -8.594 22.094 1 86.62 91 LEU A O 1
ATOM 736 N N . ASN A 1 92 ? 13.445 -8.445 20.875 1 87.19 92 ASN A N 1
ATOM 737 C CA . ASN A 1 92 ? 13.938 -7.234 20.219 1 87.19 92 ASN A CA 1
ATOM 738 C C . ASN A 1 92 ? 14.062 -6.082 21.219 1 87.19 92 ASN A C 1
ATOM 740 O O . ASN A 1 92 ? 15.008 -5.297 21.141 1 87.19 92 ASN A O 1
ATOM 744 N N . VAL A 1 93 ? 13.086 -5.965 22.062 1 86.62 93 VAL A N 1
ATOM 745 C CA . VAL A 1 93 ? 13.125 -4.914 23.078 1 86.62 93 VAL A CA 1
ATOM 746 C C . VAL A 1 93 ? 14.297 -5.156 24.016 1 86.62 93 VAL A C 1
ATOM 748 O O . VAL A 1 93 ? 14.969 -4.207 24.438 1 86.62 93 VAL A O 1
ATOM 751 N N . GLU A 1 94 ? 14.5 -6.359 24.297 1 85.94 94 GLU A N 1
ATOM 752 C CA . GLU A 1 94 ? 15.625 -6.688 25.172 1 85.94 94 GLU A CA 1
ATOM 753 C C . GLU A 1 94 ? 16.953 -6.355 24.5 1 85.94 94 GLU A C 1
ATOM 755 O O . GLU A 1 94 ? 17.891 -5.906 25.172 1 85.94 94 GLU A O 1
ATOM 760 N N . ILE A 1 95 ? 17.031 -6.652 23.266 1 88.5 95 ILE A N 1
ATOM 761 C CA . ILE A 1 95 ? 18.25 -6.328 22.531 1 88.5 95 ILE A CA 1
ATOM 762 C C . ILE A 1 95 ? 18.469 -4.816 22.531 1 88.5 95 ILE A C 1
ATOM 764 O O . ILE A 1 95 ? 19.578 -4.344 22.797 1 88.5 95 ILE A O 1
ATOM 768 N N . GLN A 1 96 ? 17.391 -4.094 22.344 1 87.19 96 GLN A N 1
ATOM 769 C CA . GLN A 1 96 ? 17.484 -2.639 22.375 1 87.19 96 GLN A CA 1
ATOM 770 C C . GLN A 1 96 ? 17.891 -2.143 23.75 1 87.19 96 GLN A C 1
ATOM 772 O O . GLN A 1 96 ? 18.703 -1.221 23.875 1 87.19 96 GLN A O 1
ATOM 777 N N . ASN A 1 97 ? 17.328 -2.699 24.688 1 86.25 97 ASN A N 1
ATOM 778 C CA . ASN A 1 97 ? 17.672 -2.346 26.062 1 86.25 97 ASN A CA 1
ATOM 779 C C . ASN A 1 97 ? 19.141 -2.631 26.359 1 86.25 97 ASN A C 1
ATOM 781 O O . ASN A 1 97 ? 19.781 -1.863 27.078 1 86.25 97 ASN A O 1
ATOM 785 N N . THR A 1 98 ? 19.625 -3.729 25.859 1 88.81 98 THR A N 1
ATOM 786 C CA . THR A 1 98 ? 21.016 -4.09 26.078 1 88.81 98 THR A CA 1
ATOM 787 C C . THR A 1 98 ? 21.953 -3.109 25.359 1 88.81 98 THR A C 1
ATOM 789 O O . THR A 1 98 ? 23 -2.752 25.891 1 88.81 98 THR A O 1
ATOM 792 N N . PHE A 1 99 ? 21.578 -2.668 24.234 1 89.31 99 PHE A N 1
ATOM 793 C CA . PHE A 1 99 ? 22.359 -1.649 23.531 1 89.31 99 PHE A CA 1
ATOM 794 C C . PHE A 1 99 ? 22.406 -0.358 24.344 1 89.31 99 PHE A C 1
ATOM 796 O O . PHE A 1 99 ? 23.453 0.274 24.453 1 89.31 99 PHE A O 1
ATOM 803 N N . ASN A 1 100 ? 21.234 -0.03 24.844 1 87.31 100 ASN A N 1
ATOM 804 C CA . ASN A 1 100 ? 21.156 1.167 25.672 1 87.31 100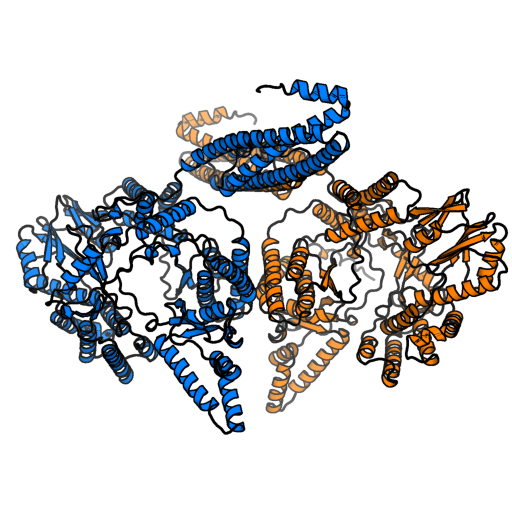 ASN A CA 1
ATOM 805 C C . ASN A 1 100 ? 22.031 1.038 26.922 1 87.31 100 ASN A C 1
ATOM 807 O O . ASN A 1 100 ? 22.688 1.999 27.328 1 87.31 100 ASN A O 1
ATOM 811 N N . LYS A 1 101 ? 22 -0.051 27.516 1 87.81 101 LYS A N 1
ATOM 812 C CA . LYS A 1 101 ? 22.828 -0.311 28.703 1 87.81 101 LYS A CA 1
ATOM 813 C C . LYS A 1 101 ? 24.312 -0.223 28.359 1 87.81 101 LYS A C 1
ATOM 815 O O . LYS A 1 101 ? 25.094 0.34 29.125 1 87.81 101 LYS A O 1
ATOM 820 N N . ILE A 1 102 ? 24.703 -0.737 27.219 1 91.69 102 ILE A N 1
ATOM 821 C CA . ILE A 1 102 ? 26.094 -0.701 26.797 1 91.69 102 ILE A CA 1
ATOM 822 C C . ILE A 1 102 ? 26.531 0.745 26.562 1 91.69 102 ILE A C 1
ATOM 824 O O . ILE A 1 102 ? 27.609 1.153 26.969 1 91.69 102 ILE A O 1
ATOM 828 N N . SER A 1 103 ? 25.656 1.47 25.969 1 89.88 103 SER A N 1
ATOM 829 C CA . SER A 1 103 ? 25.953 2.871 25.688 1 89.88 103 SER A CA 1
ATOM 830 C C . SER A 1 103 ? 26.094 3.664 26.984 1 89.88 103 SER A C 1
ATOM 832 O O . SER A 1 103 ? 27 4.488 27.125 1 89.88 103 SER A O 1
ATOM 834 N N . LYS A 1 104 ? 25.25 3.434 27.938 1 88 104 LYS A N 1
ATOM 835 C CA . LYS A 1 104 ? 25.328 4.109 29.219 1 88 104 LYS A CA 1
ATOM 836 C C . LYS A 1 104 ? 26.594 3.73 29.969 1 88 104 LYS A C 1
ATOM 838 O O . LYS A 1 104 ? 27.281 4.598 30.516 1 88 104 LYS A O 1
ATOM 843 N N . LEU A 1 105 ? 26.906 2.479 29.938 1 91.62 105 LEU A N 1
ATOM 844 C CA . LEU A 1 105 ? 28.078 1.989 30.641 1 91.62 105 LEU A CA 1
ATOM 845 C C . LEU A 1 105 ? 29.359 2.52 30 1 91.62 105 LEU A C 1
ATOM 847 O O . LEU A 1 105 ? 30.312 2.877 30.703 1 91.62 105 LEU A O 1
ATOM 851 N N . THR A 1 106 ? 29.359 2.59 28.688 1 90.69 106 THR A N 1
ATOM 852 C CA . THR A 1 106 ? 30.531 3.102 27.984 1 90.69 106 THR A CA 1
ATOM 853 C C . THR A 1 106 ? 30.719 4.586 28.266 1 90.69 106 THR A C 1
ATOM 855 O O . THR A 1 106 ? 31.859 5.043 28.453 1 90.69 106 THR A O 1
ATOM 858 N N . SER A 1 107 ? 29.641 5.289 28.391 1 89.31 107 SER A N 1
ATOM 859 C CA . SER A 1 107 ? 29.719 6.711 28.703 1 89.31 107 SER A CA 1
ATOM 860 C C . SER A 1 107 ? 30.203 6.93 30.141 1 89.31 107 SER A C 1
ATOM 862 O O . SER A 1 107 ? 31.047 7.785 30.391 1 89.31 107 SER A O 1
ATOM 864 N N . GLN A 1 108 ? 29.703 6.152 31.016 1 90.5 108 GLN A N 1
ATOM 865 C CA . GLN A 1 108 ? 30.109 6.25 32.406 1 90.5 108 GLN A CA 1
ATOM 866 C C . GLN A 1 108 ? 31.578 5.867 32.594 1 90.5 108 GLN A C 1
ATOM 868 O O . GLN A 1 108 ? 32.312 6.488 33.375 1 90.5 108 GLN A O 1
ATOM 873 N N . GLN A 1 109 ? 32 4.871 31.844 1 90.56 109 GLN A N 1
ATOM 874 C CA . GLN A 1 109 ? 33.375 4.406 31.906 1 90.56 109 GLN A CA 1
ATOM 875 C C . GLN A 1 109 ? 34.344 5.473 31.391 1 90.56 109 GLN A C 1
ATOM 877 O O . GLN A 1 109 ? 35.406 5.66 31.969 1 90.56 109 GLN A O 1
ATOM 882 N N . SER A 1 110 ? 33.906 6.148 30.406 1 89.31 110 SER A N 1
ATOM 883 C CA . SER A 1 110 ? 34.75 7.191 29.844 1 89.31 110 SER A CA 1
ATOM 884 C C . SER A 1 110 ? 34.906 8.367 30.812 1 89.31 110 SER A C 1
ATOM 886 O O . SER A 1 110 ? 35.969 8.922 30.953 1 89.31 110 SER A O 1
ATOM 888 N N . VAL A 1 111 ? 33.875 8.633 31.531 1 88.56 111 VAL A N 1
ATOM 889 C CA . VAL A 1 111 ? 33.906 9.711 32.5 1 88.56 111 VAL A CA 1
ATOM 890 C C . VAL A 1 111 ? 34.781 9.297 33.688 1 88.56 111 VAL A C 1
ATOM 892 O O . VAL A 1 111 ? 35.625 10.086 34.156 1 88.56 111 VAL A O 1
ATOM 895 N N . LEU A 1 112 ? 34.688 8.07 34.094 1 90.75 112 LEU A N 1
ATOM 896 C CA . LEU A 1 112 ? 35.469 7.566 35.219 1 90.75 112 LEU A CA 1
ATOM 897 C C . LEU A 1 112 ? 36.938 7.473 34.875 1 90.75 112 LEU A C 1
ATOM 899 O O . LEU A 1 112 ? 37.812 7.766 35.688 1 90.75 112 LEU A O 1
ATOM 903 N N . LYS A 1 113 ? 37.25 7.039 33.688 1 89.56 113 LYS A N 1
ATOM 904 C CA . LYS A 1 113 ? 38.625 6.941 33.219 1 89.56 113 LYS A CA 1
ATOM 905 C C . LYS A 1 113 ? 39.312 8.305 33.219 1 89.56 113 LYS A C 1
ATOM 907 O O . LYS A 1 113 ? 40.469 8.43 33.656 1 89.56 113 LYS A O 1
ATOM 912 N N . GLN A 1 114 ? 38.562 9.328 32.875 1 88.56 114 GLN A N 1
ATOM 913 C CA . GLN A 1 114 ? 39.125 10.68 32.844 1 88.56 114 GLN A CA 1
ATOM 914 C C . GLN A 1 114 ? 39.375 11.195 34.281 1 88.56 114 GLN A C 1
ATOM 916 O O . GLN A 1 114 ? 40.406 11.836 34.531 1 88.56 114 GLN A O 1
ATOM 921 N N . HIS A 1 115 ? 38.531 10.789 35.156 1 88.69 115 HIS A N 1
ATOM 922 C CA . HIS A 1 115 ? 38.688 11.211 36.531 1 88.69 115 HIS A CA 1
ATOM 923 C C . HIS A 1 115 ? 39.875 10.516 37.188 1 88.69 115 HIS A C 1
ATOM 925 O O . HIS A 1 115 ? 40.625 11.141 37.938 1 88.69 115 HIS A O 1
ATOM 931 N N . ILE A 1 116 ? 40.094 9.266 36.906 1 87.94 116 ILE A N 1
ATOM 932 C CA . ILE A 1 116 ? 41.188 8.484 37.469 1 87.94 116 ILE A CA 1
ATOM 933 C C . ILE A 1 116 ? 42.531 8.984 36.906 1 87.94 116 ILE A C 1
ATOM 935 O O . ILE A 1 116 ? 43.5 9.133 37.656 1 87.94 116 ILE A O 1
ATOM 939 N N . MET A 1 117 ? 42.531 9.305 35.656 1 87.25 117 MET A N 1
ATOM 940 C CA . MET A 1 117 ? 43.781 9.766 35.031 1 87.25 117 MET A CA 1
ATOM 941 C C . MET A 1 117 ? 44.188 11.141 35.531 1 87.25 117 MET A C 1
ATOM 943 O O . MET A 1 117 ? 45.375 11.438 35.656 1 87.25 117 MET A O 1
ATOM 947 N N . SER A 1 118 ? 43.188 11.906 36.031 1 83.81 118 SER A N 1
ATOM 948 C CA . SER A 1 118 ? 43.469 13.25 36.531 1 83.81 118 SER A CA 1
ATOM 949 C C . SER A 1 118 ? 43.844 13.219 38 1 83.81 118 SER A C 1
ATOM 951 O O . SER A 1 118 ? 44.594 14.078 38.469 1 83.81 118 SER A O 1
ATOM 953 N N . ALA A 1 119 ? 43.438 12.211 38.75 1 82.75 119 ALA A N 1
ATOM 954 C CA . ALA A 1 119 ? 43.594 12.203 40.188 1 82.75 119 ALA A CA 1
ATOM 955 C C . ALA A 1 119 ? 44.844 11.43 40.594 1 82.75 119 ALA A C 1
ATOM 957 O O . ALA A 1 119 ? 45.312 11.562 41.719 1 82.75 119 ALA A O 1
ATOM 958 N N . THR A 1 120 ? 45.312 10.586 39.75 1 83.69 120 THR A N 1
ATOM 959 C CA . THR A 1 120 ? 46.406 9.742 40.156 1 83.69 120 THR A CA 1
ATOM 960 C C . THR A 1 120 ? 47.594 9.914 39.219 1 83.69 120 THR A C 1
ATOM 962 O O . THR A 1 120 ? 47.406 10.305 38.062 1 83.69 120 THR A O 1
ATOM 965 N N . PRO A 1 121 ? 48.844 9.602 39.781 1 80.88 121 PRO A N 1
ATOM 966 C CA . PRO A 1 121 ? 50.031 9.75 38.938 1 80.88 121 PRO A CA 1
ATOM 967 C C . PRO A 1 121 ? 50.062 8.75 37.781 1 80.88 121 PRO A C 1
ATOM 969 O O . PRO A 1 121 ? 49.406 7.711 37.844 1 80.88 121 PRO A O 1
ATOM 972 N N . GLY A 1 122 ? 50.75 8.93 36.625 1 78.5 122 GLY A N 1
ATOM 973 C CA . GLY A 1 122 ? 50.812 8.211 35.375 1 78.5 122 GLY A CA 1
ATOM 974 C C . GLY A 1 122 ? 51.156 6.742 35.531 1 78.5 122 GLY A C 1
ATOM 975 O O . GLY A 1 122 ? 50.562 5.879 34.906 1 78.5 122 GLY A O 1
ATOM 976 N N . GLY A 1 123 ? 52.062 6.48 36.438 1 78.38 123 GLY A N 1
ATOM 977 C CA . GLY A 1 123 ? 52.469 5.102 36.625 1 78.38 123 GLY A CA 1
ATOM 978 C C . GLY A 1 123 ? 51.438 4.219 37.25 1 78.38 123 GLY A C 1
ATOM 979 O O . GLY A 1 123 ? 51.219 3.084 36.812 1 78.38 123 GLY A O 1
ATOM 980 N N . THR A 1 124 ? 50.625 4.77 38.219 1 81.19 124 THR A N 1
ATOM 981 C CA . THR A 1 124 ? 49.625 4.016 38.969 1 81.19 124 THR A CA 1
ATOM 982 C C . THR A 1 124 ? 48.406 3.738 38.094 1 81.19 124 THR A C 1
ATOM 984 O O . THR A 1 124 ? 47.906 2.611 38.062 1 81.19 124 THR A O 1
ATOM 987 N N . HIS A 1 125 ? 47.906 4.719 37.281 1 84.31 125 HIS A N 1
ATOM 988 C CA . HIS A 1 125 ? 46.688 4.473 36.531 1 84.31 125 HIS A CA 1
ATOM 989 C C . HIS A 1 125 ? 46.969 3.631 35.281 1 84.31 125 HIS A C 1
ATOM 991 O O . HIS A 1 125 ? 46.125 2.857 34.844 1 84.31 125 HIS A O 1
ATOM 997 N N . ALA A 1 126 ? 48.188 3.75 34.75 1 84.81 126 ALA A N 1
ATOM 998 C CA . ALA A 1 126 ? 48.562 2.914 33.594 1 84.81 126 ALA A CA 1
ATOM 999 C C . ALA A 1 126 ? 48.562 1.438 34 1 84.81 126 ALA A C 1
ATOM 1001 O O . ALA A 1 126 ? 48.125 0.584 33.219 1 84.81 126 ALA A O 1
ATOM 1002 N N . GLN A 1 127 ? 49.125 1.258 35.188 1 82.44 127 GLN A N 1
ATOM 1003 C CA . GLN A 1 127 ? 49.156 -0.121 35.656 1 82.44 127 GLN A CA 1
ATOM 1004 C C . GLN A 1 127 ? 47.75 -0.643 35.938 1 82.44 127 GLN A C 1
ATOM 1006 O O . GLN A 1 127 ? 47.438 -1.786 35.594 1 82.44 127 GLN A O 1
ATOM 1011 N N . PHE A 1 128 ? 46.875 0.185 36.469 1 87.12 128 PHE A N 1
ATOM 1012 C CA . PHE A 1 128 ? 45.5 -0.194 36.781 1 87.12 128 PHE A CA 1
ATOM 1013 C C . PHE A 1 128 ? 44.719 -0.457 35.5 1 87.12 128 PHE A C 1
ATOM 1015 O O . PHE A 1 128 ? 44.031 -1.475 35.375 1 87.12 128 PHE A O 1
ATOM 1022 N N . LEU A 1 129 ? 44.906 0.405 34.562 1 87.12 129 LEU A N 1
ATOM 1023 C CA . LEU A 1 129 ? 44.156 0.268 33.312 1 87.12 129 LEU A CA 1
ATOM 1024 C C . LEU A 1 129 ? 44.625 -0.959 32.531 1 87.12 129 LEU A C 1
ATOM 1026 O O . LEU A 1 129 ? 43.812 -1.632 31.875 1 87.12 129 LEU A O 1
ATOM 1030 N N . PHE A 1 130 ? 45.938 -1.233 32.688 1 87.88 130 PHE A N 1
ATOM 1031 C CA . PHE A 1 130 ? 46.469 -2.422 32.031 1 87.88 130 PHE A CA 1
ATOM 1032 C C . PHE A 1 130 ? 45.875 -3.688 32.656 1 87.88 130 PHE A C 1
ATOM 1034 O O . PHE A 1 130 ? 45.469 -4.605 31.938 1 87.88 130 PHE A O 1
ATOM 1041 N N . LEU A 1 131 ? 45.781 -3.691 33.938 1 85.75 131 LEU A N 1
ATOM 1042 C CA . LEU A 1 131 ? 45.219 -4.844 34.656 1 85.75 131 LEU A CA 1
ATOM 1043 C C . LEU A 1 131 ? 43.719 -5 34.344 1 85.75 131 LEU A C 1
ATOM 1045 O O . LEU A 1 131 ? 43.219 -6.121 34.219 1 85.75 131 LEU A O 1
ATOM 1049 N N . GLN A 1 132 ? 43.062 -3.898 34.188 1 88.25 132 GLN A N 1
ATOM 1050 C CA . GLN A 1 132 ? 41.625 -3.939 33.906 1 88.25 132 GLN A CA 1
ATOM 1051 C C . GLN A 1 132 ? 41.375 -4.406 32.5 1 88.25 132 GLN A C 1
ATOM 1053 O O . GLN A 1 132 ? 40.344 -5.059 32.219 1 88.25 132 GLN A O 1
ATOM 1058 N N . GLU A 1 133 ? 42.219 -4.109 31.609 1 89.12 133 GLU A N 1
ATOM 1059 C CA . GLU A 1 133 ? 42.062 -4.602 30.25 1 89.12 133 GLU A CA 1
ATOM 1060 C C . GLU A 1 133 ? 42.188 -6.121 30.188 1 89.12 133 GLU A C 1
ATOM 1062 O O . GLU A 1 133 ? 41.469 -6.785 29.469 1 89.12 133 GLU A O 1
ATOM 1067 N N . ILE A 1 134 ? 43.125 -6.598 30.969 1 87.06 134 ILE A N 1
ATOM 1068 C CA . ILE A 1 134 ? 43.312 -8.047 31.031 1 87.06 134 ILE A CA 1
ATOM 1069 C C . ILE A 1 134 ? 42.062 -8.68 31.672 1 87.06 134 ILE A C 1
ATOM 1071 O O . ILE A 1 134 ? 41.562 -9.703 31.203 1 87.06 134 ILE A O 1
ATOM 1075 N N . ALA A 1 135 ? 41.625 -8.039 32.719 1 89.31 135 ALA A N 1
ATOM 1076 C CA . ALA A 1 135 ? 40.438 -8.547 33.438 1 89.31 135 ALA A CA 1
ATOM 1077 C C . ALA A 1 135 ? 39.219 -8.5 32.531 1 89.31 135 ALA A C 1
ATOM 1079 O O . ALA A 1 135 ? 38.375 -9.406 32.594 1 89.31 135 ALA A O 1
ATOM 1080 N N . TYR A 1 136 ? 39.094 -7.496 31.75 1 90.81 136 TYR A N 1
ATOM 1081 C CA . TYR A 1 136 ? 38 -7.332 30.812 1 90.81 136 TYR A CA 1
ATOM 1082 C C . TYR A 1 136 ? 37.969 -8.477 29.812 1 90.81 136 TYR A C 1
ATOM 1084 O O . TYR A 1 136 ? 36.906 -9.094 29.609 1 90.81 136 TYR A O 1
ATOM 1092 N N . HIS A 1 137 ? 39.062 -8.766 29.234 1 90.06 137 HIS A N 1
ATOM 1093 C CA . HIS A 1 137 ? 39.094 -9.805 28.219 1 90.06 137 HIS A CA 1
ATOM 1094 C C . HIS A 1 137 ? 38.906 -11.188 28.812 1 90.06 137 HIS A C 1
ATOM 1096 O O . HIS A 1 137 ? 38.344 -12.07 28.188 1 90.06 137 HIS A O 1
ATOM 1102 N N . SER A 1 138 ? 39.438 -11.297 30 1 89.94 138 SER A N 1
ATOM 1103 C CA . SER A 1 138 ? 39.188 -12.562 30.672 1 89.94 138 SER A CA 1
ATOM 1104 C C . SER A 1 138 ? 37.719 -12.766 30.969 1 89.94 138 SER A C 1
ATOM 1106 O O . SER A 1 138 ? 37.156 -13.852 30.734 1 89.94 138 SER A O 1
ATOM 1108 N N . THR A 1 139 ? 37.031 -11.766 31.422 1 91.12 139 THR A N 1
ATOM 1109 C CA . THR A 1 139 ? 35.594 -11.828 31.703 1 91.12 139 THR A CA 1
ATOM 1110 C C . THR A 1 139 ? 34.812 -12.039 30.422 1 91.12 139 THR A C 1
ATOM 1112 O O . THR A 1 139 ? 33.844 -12.805 30.406 1 91.12 139 THR A O 1
ATOM 1115 N N . LEU A 1 140 ? 35.188 -11.391 29.453 1 92.56 140 LEU A N 1
ATOM 1116 C CA . LEU A 1 140 ? 34.531 -11.492 28.141 1 92.56 140 LEU A CA 1
ATOM 1117 C C . LEU A 1 140 ? 34.594 -12.922 27.609 1 92.56 140 LEU A C 1
ATOM 1119 O O . LEU A 1 140 ? 33.594 -13.469 27.172 1 92.56 140 LEU A O 1
ATOM 1123 N N . ASN A 1 141 ? 35.781 -13.469 27.688 1 90.56 141 ASN A N 1
ATOM 1124 C CA . ASN A 1 141 ? 35.969 -14.82 27.172 1 90.56 141 ASN A CA 1
ATOM 1125 C C . ASN A 1 141 ? 35.219 -15.852 28 1 90.56 141 ASN A C 1
ATOM 1127 O O . ASN A 1 141 ? 34.625 -16.797 27.438 1 90.56 141 ASN A O 1
ATOM 1131 N N . ASN A 1 142 ? 35.219 -15.664 29.234 1 90.25 142 ASN A N 1
ATOM 1132 C CA . ASN A 1 142 ? 34.5 -16.578 30.094 1 90.25 142 ASN A CA 1
ATOM 1133 C C . ASN A 1 142 ? 33 -16.469 29.859 1 90.25 142 ASN A C 1
ATOM 1135 O O . ASN A 1 142 ? 32.281 -17.484 29.797 1 90.25 142 ASN A O 1
ATOM 1139 N N . SER A 1 143 ? 32.469 -15.328 29.703 1 91.94 143 SER A N 1
ATOM 1140 C CA . SER A 1 143 ? 31.031 -15.102 29.453 1 91.94 143 SER A CA 1
ATOM 1141 C C . SER A 1 143 ? 30.609 -15.625 28.094 1 91.94 143 SER A C 1
ATOM 1143 O O . SER A 1 143 ? 29.531 -16.188 27.938 1 91.94 143 SER A O 1
ATOM 1145 N N . ARG A 1 144 ? 31.484 -15.461 27.172 1 90.5 144 ARG A N 1
ATOM 1146 C CA . ARG A 1 144 ? 31.219 -15.953 25.828 1 90.5 144 ARG A CA 1
ATOM 1147 C C . ARG A 1 144 ? 31.109 -17.484 25.812 1 90.5 144 ARG A C 1
ATOM 1149 O O . ARG A 1 144 ? 30.25 -18.031 25.125 1 90.5 144 ARG A O 1
ATOM 1156 N N . ARG A 1 145 ? 31.984 -18.094 26.5 1 88.94 145 ARG A N 1
ATOM 1157 C CA . ARG A 1 145 ? 31.922 -19.547 26.578 1 88.94 145 ARG A CA 1
ATOM 1158 C C . ARG A 1 145 ? 30.609 -20 27.203 1 88.94 145 ARG A C 1
ATOM 1160 O O . ARG A 1 145 ? 30.016 -20.984 26.75 1 88.94 145 ARG A O 1
ATOM 1167 N N . ARG A 1 146 ? 30.172 -19.359 28.125 1 90.06 146 ARG A N 1
ATOM 1168 C CA . ARG A 1 146 ? 28.922 -19.688 28.797 1 90.06 146 ARG A CA 1
ATOM 1169 C C . ARG A 1 146 ? 27.734 -19.484 27.859 1 90.06 146 ARG A C 1
ATOM 1171 O O . ARG A 1 146 ? 26.844 -20.328 27.781 1 90.06 146 ARG A O 1
ATOM 1178 N N . THR A 1 147 ? 27.703 -18.359 27.203 1 90 147 THR A N 1
ATOM 1179 C CA . THR A 1 147 ? 26.594 -18.047 26.312 1 90 147 THR A CA 1
ATOM 1180 C C . THR A 1 147 ? 26.594 -18.984 25.109 1 90 147 THR A C 1
ATOM 1182 O O . THR A 1 147 ? 25.531 -19.344 24.594 1 90 147 THR A O 1
ATOM 1185 N N . ASP A 1 148 ? 27.781 -19.344 24.734 1 87.94 148 ASP A N 1
ATOM 1186 C CA . ASP A 1 148 ? 27.891 -20.297 23.625 1 87.94 148 ASP A CA 1
ATOM 1187 C C . ASP A 1 148 ? 27.312 -21.656 24.016 1 87.94 148 ASP A C 1
ATOM 1189 O O . ASP A 1 148 ? 26.656 -22.312 23.203 1 87.94 148 ASP A O 1
ATOM 1193 N N . LYS A 1 149 ? 27.562 -22.062 25.156 1 87.88 149 LYS A N 1
ATOM 1194 C CA . LYS A 1 149 ? 26.984 -23.312 25.641 1 87.88 149 LYS A CA 1
ATOM 1195 C C . LYS A 1 149 ? 25.453 -23.219 25.719 1 87.88 149 LYS A C 1
ATOM 1197 O O . LYS A 1 149 ? 24.75 -24.156 25.359 1 87.88 149 LYS A O 1
ATOM 1202 N N . LYS A 1 150 ? 25.078 -22.125 26.172 1 87 150 LYS A N 1
ATOM 1203 C CA . LYS A 1 150 ? 23.641 -21.922 26.25 1 87 150 LYS A CA 1
ATOM 1204 C C . LYS A 1 150 ? 23 -21.922 24.859 1 87 150 LYS A C 1
ATOM 1206 O O . LYS A 1 150 ? 21.922 -22.5 24.672 1 87 150 LYS A O 1
ATOM 1211 N N . TYR A 1 151 ? 23.672 -21.312 23.859 1 87.06 151 TYR A N 1
ATOM 1212 C CA . TYR A 1 151 ? 23.172 -21.25 22.484 1 87.06 151 TYR A CA 1
ATOM 1213 C C . TYR A 1 151 ? 23.125 -22.641 21.859 1 87.06 151 TYR A C 1
ATOM 1215 O O . TYR A 1 151 ? 22.141 -22.984 21.203 1 87.06 151 TYR A O 1
ATOM 1223 N N . LYS A 1 152 ? 24.078 -23.422 22.156 1 80.56 152 LYS A N 1
ATOM 1224 C CA . LYS A 1 152 ? 24.125 -24.781 21.625 1 80.56 152 LYS A CA 1
ATOM 1225 C C . LYS A 1 152 ? 23.016 -25.641 22.219 1 80.56 152 LYS A C 1
ATOM 1227 O O . LYS A 1 152 ? 22.406 -26.453 21.531 1 80.56 152 LYS A O 1
ATOM 1232 N N . ALA A 1 153 ? 22.828 -25.406 23.375 1 81.31 153 ALA A N 1
ATOM 1233 C CA . ALA A 1 153 ? 21.75 -26.156 24.047 1 81.31 153 ALA A CA 1
ATOM 1234 C C . ALA A 1 153 ? 20.391 -25.781 23.469 1 81.31 153 ALA A C 1
ATOM 1236 O O . ALA A 1 153 ? 19.531 -26.656 23.297 1 81.31 153 ALA A O 1
ATOM 1237 N N . LEU A 1 154 ? 20.203 -24.562 23.188 1 79.75 154 LEU A N 1
ATOM 1238 C CA . LEU A 1 154 ? 18.938 -24.094 22.609 1 79.75 154 LEU A CA 1
ATOM 1239 C C . LEU A 1 154 ? 18.766 -24.625 21.188 1 79.75 154 LEU A C 1
ATOM 1241 O O . LEU A 1 154 ? 17.672 -25.016 20.797 1 79.75 154 LEU A O 1
ATOM 1245 N N . LEU A 1 155 ? 19.859 -24.625 20.422 1 71.81 155 LEU A N 1
ATOM 1246 C CA . LEU A 1 155 ? 19.859 -25.125 19.047 1 71.81 155 LEU A CA 1
ATOM 1247 C C . LEU A 1 155 ? 19.531 -26.609 19.016 1 71.81 155 LEU A C 1
ATOM 1249 O O . LEU A 1 155 ? 18.766 -27.062 18.156 1 71.81 155 LEU A O 1
ATOM 1253 N N . ASP A 1 156 ? 20.125 -27.344 19.859 1 62.84 156 ASP A N 1
ATOM 1254 C CA . ASP A 1 156 ? 19.906 -28.797 19.938 1 62.84 156 ASP A CA 1
ATOM 1255 C C . ASP A 1 156 ? 18.469 -29.109 20.312 1 62.84 156 ASP A C 1
ATOM 1257 O O . ASP A 1 156 ? 17.891 -30.094 19.812 1 62.84 156 ASP A O 1
ATOM 1261 N N . ARG A 1 157 ? 17.922 -28.391 20.969 1 61.75 157 ARG A N 1
ATOM 1262 C CA . ARG A 1 157 ? 16.531 -28.609 21.391 1 61.75 157 ARG A CA 1
ATOM 1263 C C . ARG A 1 157 ? 15.57 -28.359 20.234 1 61.75 157 ARG A C 1
ATOM 1265 O O . ARG A 1 157 ? 14.555 -29.062 20.109 1 61.75 157 ARG A O 1
ATOM 1272 N N . THR A 1 158 ? 15.82 -27.344 19.453 1 55.06 158 THR A N 1
ATOM 1273 C CA . THR A 1 158 ? 14.945 -27.016 18.328 1 55.06 158 THR A CA 1
ATOM 1274 C C . THR A 1 158 ? 15.125 -28.016 17.188 1 55.06 158 THR A C 1
ATOM 1276 O O . THR A 1 158 ? 14.18 -28.297 16.453 1 55.06 158 THR A O 1
ATOM 1279 N N . THR A 1 159 ? 16.422 -28.547 16.719 1 47.72 159 THR A N 1
ATOM 1280 C CA . THR A 1 159 ? 16.688 -29.5 15.648 1 47.72 159 THR A CA 1
ATOM 1281 C C . THR A 1 159 ? 15.938 -30.797 15.883 1 47.72 159 THR A C 1
ATOM 1283 O O . THR A 1 159 ? 15.594 -31.5 14.93 1 47.72 159 THR A O 1
ATOM 1286 N N . THR A 1 160 ? 15.867 -31.312 16.969 1 45.44 160 THR A N 1
ATOM 1287 C CA . THR A 1 160 ? 15.148 -32.562 17.172 1 45.44 160 THR A CA 1
ATOM 1288 C C . THR A 1 160 ? 13.719 -32.469 16.641 1 45.44 160 THR A C 1
ATOM 1290 O O . THR A 1 160 ? 13.062 -33.469 16.406 1 45.44 160 THR A O 1
ATOM 1293 N N . THR A 1 161 ? 13.133 -31.516 16.609 1 45.72 161 THR A N 1
ATOM 1294 C CA . THR A 1 161 ? 11.797 -31.438 16.031 1 45.72 161 THR A CA 1
ATOM 1295 C C . THR A 1 161 ? 11.867 -31.25 14.523 1 45.72 161 THR A C 1
ATOM 1297 O O . THR A 1 161 ? 12.297 -30.203 14.047 1 45.72 161 THR A O 1
ATOM 1300 N N . HIS A 1 162 ? 12.305 -32.312 13.656 1 49.22 162 HIS A N 1
ATOM 1301 C CA . HIS A 1 162 ? 12.602 -32.469 12.234 1 49.22 162 HIS A CA 1
ATOM 1302 C C . HIS A 1 162 ? 11.547 -31.797 11.367 1 49.22 162 HIS A C 1
ATOM 1304 O O . HIS A 1 162 ? 10.516 -32.375 11.055 1 49.22 162 HIS A O 1
ATOM 1310 N N . THR A 1 163 ? 11.562 -30.578 11.289 1 61.66 163 THR A N 1
ATOM 1311 C CA . THR A 1 163 ? 10.531 -29.906 10.508 1 61.66 163 THR A CA 1
ATOM 1312 C C . THR A 1 163 ? 10.945 -29.797 9.047 1 61.66 163 THR A C 1
ATOM 1314 O O . THR A 1 163 ? 10.266 -29.141 8.25 1 61.66 163 THR A O 1
ATOM 1317 N N . GLY A 1 164 ? 12.094 -30.625 8.43 1 73.19 164 GLY A N 1
ATOM 1318 C CA . GLY A 1 164 ? 12.445 -30.547 7.023 1 73.19 164 GLY A CA 1
ATOM 1319 C C . GLY A 1 164 ? 12.008 -31.766 6.227 1 73.19 164 GLY A C 1
ATOM 1320 O O . GLY A 1 164 ? 11.336 -32.656 6.754 1 73.19 164 GLY A O 1
ATOM 1321 N N . PRO A 1 165 ? 12.375 -31.766 4.832 1 86.19 165 PRO A N 1
ATOM 1322 C CA . PRO A 1 165 ? 11.961 -32.875 3.996 1 86.19 165 PRO A CA 1
ATOM 1323 C C . PRO A 1 165 ? 12.688 -34.188 4.355 1 86.19 165 PRO A C 1
ATOM 1325 O O . PRO A 1 165 ? 13.844 -34.156 4.797 1 86.19 165 PRO A O 1
ATOM 1328 N N . SER A 1 166 ? 12 -35.281 4.293 1 85.56 166 SER A N 1
ATOM 1329 C CA . SER A 1 166 ? 12.547 -36.594 4.594 1 85.56 166 SER A CA 1
ATOM 1330 C C . SER A 1 166 ? 13.039 -37.312 3.33 1 85.56 166 SER A C 1
ATOM 1332 O O . SER A 1 166 ? 12.602 -36.969 2.225 1 85.56 166 SER A O 1
ATOM 1334 N N . LEU A 1 167 ? 13.992 -38.25 3.504 1 89.88 167 LEU A N 1
ATOM 1335 C CA . LEU A 1 167 ? 14.578 -38.969 2.385 1 89.88 167 LEU A CA 1
ATOM 1336 C C . LEU A 1 167 ? 13.633 -40.062 1.899 1 89.88 167 LEU A C 1
ATOM 1338 O O . LEU A 1 167 ? 13.125 -40.844 2.699 1 89.88 167 LEU A O 1
ATOM 1342 N N . ASN A 1 168 ? 13.352 -40.031 0.643 1 91.19 168 ASN A N 1
ATOM 1343 C CA . ASN A 1 168 ? 12.688 -41.125 -0.049 1 91.19 168 ASN A CA 1
ATOM 1344 C C . ASN A 1 168 ? 13.688 -42 -0.815 1 91.19 168 ASN A C 1
ATOM 1346 O O . ASN A 1 168 ? 14.047 -41.656 -1.952 1 91.19 168 ASN A O 1
ATOM 1350 N N . GLN A 1 169 ? 13.969 -43.062 -0.316 1 88.94 169 GLN A N 1
ATOM 1351 C CA . GLN A 1 169 ? 15.016 -43.906 -0.863 1 88.94 169 GLN A CA 1
ATOM 1352 C C . GLN A 1 169 ? 14.602 -44.5 -2.209 1 88.94 169 GLN A C 1
ATOM 1354 O O . GLN A 1 169 ? 15.445 -44.719 -3.08 1 88.94 169 GLN A O 1
ATOM 1359 N N . LYS A 1 170 ? 13.414 -44.688 -2.414 1 90.56 170 LYS A N 1
ATOM 1360 C CA . LYS A 1 170 ? 12.93 -45.312 -3.652 1 90.56 170 LYS A CA 1
ATOM 1361 C C . LYS A 1 170 ? 12.977 -44.312 -4.805 1 90.56 170 LYS A C 1
ATOM 1363 O O . LYS A 1 170 ? 12.938 -44.688 -5.973 1 90.56 170 LYS A O 1
ATOM 1368 N N . ALA A 1 171 ? 13.062 -43.125 -4.48 1 94.25 171 ALA A N 1
ATOM 1369 C CA . ALA A 1 171 ? 12.977 -42.062 -5.5 1 94.25 171 ALA A CA 1
ATOM 1370 C C . ALA A 1 171 ? 14.352 -41.75 -6.082 1 94.25 171 ALA A C 1
ATOM 1372 O O . ALA A 1 171 ? 14.461 -41.031 -7.062 1 94.25 171 ALA A O 1
ATOM 1373 N N . ILE A 1 172 ? 15.383 -42.344 -5.574 1 93.75 172 ILE A N 1
ATOM 1374 C CA . ILE A 1 172 ? 16.719 -42.062 -6.074 1 93.75 172 ILE A CA 1
ATOM 1375 C C . ILE A 1 172 ? 17.422 -43.406 -6.383 1 93.75 172 ILE A C 1
ATOM 1377 O O . ILE A 1 172 ? 17.281 -44.375 -5.641 1 93.75 172 ILE A O 1
ATOM 1381 N N . LEU A 1 173 ? 18.016 -43.469 -7.5 1 93.69 173 LEU A N 1
ATOM 1382 C CA . LEU A 1 173 ? 18.844 -44.625 -7.895 1 93.69 173 LEU A CA 1
ATOM 1383 C C . LEU A 1 173 ? 20.25 -44.156 -8.258 1 93.69 173 LEU A C 1
ATOM 1385 O O . LEU A 1 173 ? 20.453 -43.438 -9.25 1 93.69 173 LEU A O 1
ATOM 1389 N N . ASN A 1 174 ? 21.172 -44.438 -7.41 1 94.19 174 ASN A N 1
ATOM 1390 C CA . ASN A 1 174 ? 22.562 -44.125 -7.691 1 94.19 174 ASN A CA 1
ATOM 1391 C C . ASN A 1 174 ? 23.266 -45.281 -8.406 1 94.19 174 ASN A C 1
ATOM 1393 O O . ASN A 1 174 ? 23.609 -46.281 -7.785 1 94.19 174 ASN A O 1
ATOM 1397 N N . ALA A 1 175 ? 23.469 -45.188 -9.688 1 92.88 175 ALA A N 1
ATOM 1398 C CA . ALA A 1 175 ? 24.078 -46.25 -10.484 1 92.88 175 ALA A CA 1
ATOM 1399 C C . ALA A 1 175 ? 25.594 -46.031 -10.578 1 92.88 175 ALA A C 1
ATOM 1401 O O . ALA A 1 175 ? 26.25 -46.625 -11.445 1 92.88 175 ALA A O 1
ATOM 1402 N N . THR A 1 176 ? 26.125 -45.25 -9.734 1 92.69 176 THR A N 1
ATOM 1403 C CA . THR A 1 176 ? 27.562 -45 -9.734 1 92.69 176 THR A CA 1
ATOM 1404 C C . THR A 1 176 ? 28.219 -45.594 -8.5 1 92.69 176 THR A C 1
ATOM 1406 O O . THR A 1 176 ? 27.547 -46.094 -7.605 1 92.69 176 THR A O 1
ATOM 1409 N N . ASP A 1 177 ? 29.578 -45.469 -8.43 1 90.44 177 ASP A N 1
ATOM 1410 C CA . ASP A 1 177 ? 30.359 -45.969 -7.301 1 90.44 177 ASP A CA 1
ATOM 1411 C C . ASP A 1 177 ? 30.688 -44.844 -6.324 1 90.44 177 ASP A C 1
ATOM 1413 O O . ASP A 1 177 ? 31.312 -45.062 -5.289 1 90.44 177 ASP A O 1
ATOM 1417 N N . VAL A 1 178 ? 30.156 -43.688 -6.645 1 92.94 178 VAL A N 1
ATOM 1418 C CA . VAL A 1 178 ? 30.453 -42.531 -5.805 1 92.94 178 VAL A CA 1
ATOM 1419 C C . VAL A 1 178 ? 29.344 -42.344 -4.777 1 92.94 178 VAL A C 1
ATOM 1421 O O . VAL A 1 178 ? 28.156 -42.406 -5.117 1 92.94 178 VAL A O 1
ATOM 1424 N N . SER A 1 179 ? 29.75 -42.156 -3.562 1 92.94 179 SER A N 1
ATOM 1425 C CA . SER A 1 179 ? 28.766 -41.938 -2.504 1 92.94 179 SER A CA 1
ATOM 1426 C C . SER A 1 179 ? 28.281 -40.5 -2.488 1 92.94 179 SER A C 1
ATOM 1428 O O . SER A 1 179 ? 29.094 -39.562 -2.564 1 92.94 179 SER A O 1
ATOM 1430 N N . LEU A 1 180 ? 27.016 -40.25 -2.451 1 94 180 LEU A N 1
ATOM 1431 C CA . LEU A 1 180 ? 26.422 -38.938 -2.416 1 94 180 LEU A CA 1
ATOM 1432 C C . LEU A 1 180 ? 26.266 -38.438 -0.979 1 94 180 LEU A C 1
ATOM 1434 O O . LEU A 1 180 ? 25.953 -39.219 -0.086 1 94 180 LEU A O 1
ATOM 1438 N N . PRO A 1 181 ? 26.484 -37.188 -0.8 1 93.62 181 PRO A N 1
ATOM 1439 C CA . PRO A 1 181 ? 26.172 -36.625 0.527 1 93.62 181 PRO A CA 1
ATOM 1440 C C . PRO A 1 181 ? 24.703 -36.781 0.909 1 93.62 181 PRO A C 1
ATOM 1442 O O . PRO A 1 181 ? 23.828 -36.688 0.05 1 93.62 181 PRO A O 1
ATOM 1445 N N . LYS A 1 182 ? 24.469 -36.969 2.145 1 90.38 182 LYS A N 1
ATOM 1446 C CA . LYS A 1 182 ? 23.125 -37.25 2.643 1 90.38 182 LYS A CA 1
ATOM 1447 C C . LYS A 1 182 ? 22.156 -36.125 2.295 1 90.38 182 LYS A C 1
ATOM 1449 O O . LYS A 1 182 ? 21.016 -36.375 1.885 1 90.38 182 LYS A O 1
ATOM 1454 N N . ASP A 1 183 ? 22.562 -34.906 2.416 1 90.44 183 ASP A N 1
ATOM 1455 C CA . ASP A 1 183 ? 21.703 -33.781 2.123 1 90.44 183 ASP A CA 1
ATOM 1456 C C . ASP A 1 183 ? 21.344 -33.719 0.639 1 90.44 183 ASP A C 1
ATOM 1458 O O . ASP A 1 183 ? 20.234 -33.344 0.273 1 90.44 183 ASP A O 1
ATOM 1462 N N . MET A 1 184 ? 22.328 -34.062 -0.113 1 93.19 184 MET A N 1
ATOM 1463 C CA . MET A 1 184 ? 22.10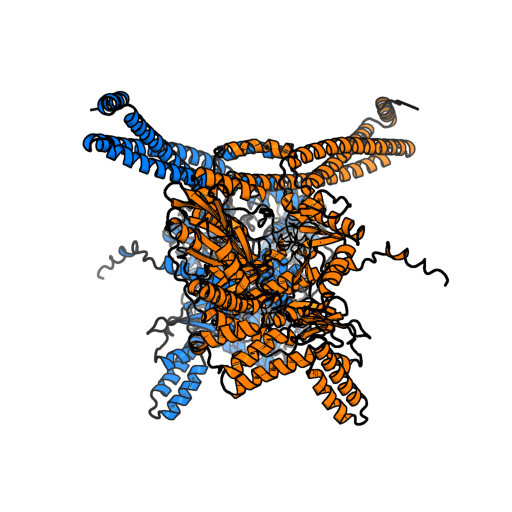9 -34.062 -1.557 1 93.19 184 MET A CA 1
ATOM 1464 C C . MET A 1 184 ? 21.141 -35.188 -1.951 1 93.19 184 MET A C 1
ATOM 1466 O O . MET A 1 184 ? 20.312 -35 -2.842 1 93.19 184 MET A O 1
ATOM 1470 N N . GLU A 1 185 ? 21.25 -36.281 -1.252 1 93.88 185 GLU A N 1
ATOM 1471 C CA . GLU A 1 185 ? 20.344 -37.375 -1.526 1 93.88 185 GLU A CA 1
ATOM 1472 C C . GLU A 1 185 ? 18.906 -37 -1.223 1 93.88 185 GLU A C 1
ATOM 1474 O O . GLU A 1 185 ? 17.984 -37.344 -1.979 1 93.88 185 GLU A O 1
ATOM 1479 N N . VAL A 1 186 ? 18.75 -36.375 -0.165 1 93.12 186 VAL A N 1
ATOM 1480 C CA . VAL A 1 186 ? 17.406 -35.906 0.209 1 93.12 186 VAL A CA 1
ATOM 1481 C C . VAL A 1 186 ? 16.875 -34.938 -0.835 1 93.12 186 VAL A C 1
ATOM 1483 O O . VAL A 1 186 ? 15.727 -35.031 -1.264 1 93.12 186 VAL A O 1
ATOM 1486 N N . LEU A 1 187 ? 17.734 -34.094 -1.254 1 92.12 187 LEU A N 1
ATOM 1487 C CA . LEU A 1 187 ? 17.359 -33.062 -2.227 1 92.12 187 LEU A CA 1
ATOM 1488 C C . LEU A 1 187 ? 16.953 -33.719 -3.553 1 92.12 187 LEU A C 1
ATOM 1490 O O . LEU A 1 187 ? 15.93 -33.344 -4.137 1 92.12 187 LEU A O 1
ATOM 1494 N N . LEU A 1 188 ? 17.672 -34.625 -4.012 1 93.31 188 LEU A N 1
ATOM 1495 C CA . LEU A 1 188 ? 17.422 -35.281 -5.293 1 93.31 188 LEU A CA 1
ATOM 1496 C C . LEU A 1 188 ? 16.188 -36.156 -5.223 1 93.31 188 LEU A C 1
ATOM 1498 O O . LEU A 1 188 ? 15.516 -36.406 -6.234 1 93.31 188 LEU A O 1
ATOM 1502 N N . SER A 1 189 ? 15.898 -36.656 -4.043 1 94.19 189 SER A N 1
ATOM 1503 C CA . SER A 1 189 ? 14.734 -37.5 -3.875 1 94.19 189 SER A CA 1
ATOM 1504 C C . SER A 1 189 ? 13.438 -36.719 -3.994 1 94.19 189 SER A C 1
ATOM 1506 O O . SER A 1 189 ? 12.367 -37.281 -4.215 1 94.19 189 SER A O 1
ATOM 1508 N N . LEU A 1 190 ? 13.523 -35.438 -3.861 1 93.31 190 LEU A N 1
ATOM 1509 C CA . LEU A 1 190 ? 12.336 -34.594 -3.922 1 93.31 190 LEU A CA 1
ATOM 1510 C C . LEU A 1 190 ? 11.859 -34.406 -5.363 1 93.31 190 LEU A C 1
ATOM 1512 O O . LEU A 1 190 ? 10.695 -34.094 -5.602 1 93.31 190 LEU A O 1
ATOM 1516 N N . GLY A 1 191 ? 12.719 -34.562 -6.305 1 92.19 191 GLY A N 1
ATOM 1517 C CA . GLY A 1 191 ? 12.312 -34.562 -7.699 1 92.19 191 GLY A CA 1
ATOM 1518 C C . GLY A 1 191 ? 12.555 -33.219 -8.391 1 92.19 191 GLY A C 1
ATOM 1519 O O . GLY A 1 191 ? 12.828 -32.219 -7.73 1 92.19 191 GLY A O 1
ATOM 1520 N N . PRO A 1 192 ? 12.383 -33.125 -9.641 1 91.44 192 PRO A N 1
ATOM 1521 C CA . PRO A 1 192 ? 12.672 -31.922 -10.414 1 91.44 192 PRO A CA 1
ATOM 1522 C C . PRO A 1 192 ? 11.594 -30.844 -10.273 1 91.44 192 PRO A C 1
ATOM 1524 O O . PRO A 1 192 ? 11.867 -29.656 -10.445 1 91.44 192 PRO A O 1
ATOM 1527 N N . LYS A 1 193 ? 10.422 -31.203 -10 1 91.81 193 LYS A N 1
ATOM 1528 C CA . LYS A 1 193 ? 9.312 -30.25 -9.922 1 91.81 193 LYS A CA 1
ATOM 1529 C C . LYS A 1 193 ? 9.281 -29.562 -8.562 1 91.81 193 LYS A C 1
ATOM 1531 O O . LYS A 1 193 ? 8.508 -28.625 -8.352 1 91.81 193 LYS A O 1
ATOM 1536 N N . PHE A 1 194 ? 10.094 -30.031 -7.613 1 93.44 194 PHE A N 1
ATOM 1537 C CA . PHE A 1 194 ? 10.172 -29.422 -6.293 1 93.44 194 PHE A CA 1
ATOM 1538 C C . PHE A 1 194 ? 10.695 -27.984 -6.395 1 93.44 194 PHE A C 1
ATOM 1540 O O . PHE A 1 194 ? 11.742 -27.75 -7.004 1 93.44 194 PHE A O 1
ATOM 1547 N N . ALA A 1 195 ? 9.977 -27.109 -5.883 1 92.81 195 ALA A N 1
ATOM 1548 C CA . ALA A 1 195 ? 10.336 -25.703 -5.957 1 92.81 195 ALA A CA 1
ATOM 1549 C C . ALA A 1 195 ? 11.008 -25.234 -4.664 1 92.81 195 ALA A C 1
ATOM 1551 O O . ALA A 1 195 ? 10.578 -25.594 -3.568 1 92.81 195 ALA A O 1
ATOM 1552 N N . VAL A 1 196 ? 12.047 -24.484 -4.766 1 88.5 196 VAL A N 1
ATOM 1553 C CA . VAL A 1 196 ? 12.805 -23.984 -3.625 1 88.5 196 VAL A CA 1
ATOM 1554 C C . VAL A 1 196 ? 12.578 -22.469 -3.473 1 88.5 196 VAL A C 1
ATOM 1556 O O . VAL A 1 196 ? 12.445 -21.75 -4.469 1 88.5 196 VAL A O 1
ATOM 1559 N N . GLU A 1 197 ? 12.523 -22.078 -2.248 1 79.62 197 GLU A N 1
ATOM 1560 C CA . GLU A 1 197 ? 12.367 -20.656 -1.967 1 79.62 197 GLU A CA 1
ATOM 1561 C C . GLU A 1 197 ? 13.68 -19.906 -2.168 1 79.62 197 GLU A C 1
ATOM 1563 O O . GLU A 1 197 ? 14.695 -20.25 -1.557 1 79.62 197 GLU A O 1
ATOM 1568 N N . PRO A 1 198 ? 13.586 -18.969 -3.029 1 76.75 198 PRO A N 1
ATOM 1569 C CA . PRO A 1 198 ? 14.82 -18.188 -3.217 1 76.75 198 PRO A CA 1
ATOM 1570 C C . PRO A 1 198 ? 15.109 -17.25 -2.047 1 76.75 198 PRO A C 1
ATOM 1572 O O . PRO A 1 198 ? 14.203 -16.906 -1.29 1 76.75 198 PRO A O 1
ATOM 1575 N N . ARG A 1 199 ? 16.375 -16.984 -1.754 1 68.75 199 ARG A N 1
ATOM 1576 C CA . ARG A 1 199 ? 16.734 -16.016 -0.719 1 68.75 199 ARG A CA 1
ATOM 1577 C C . ARG A 1 199 ? 16.047 -14.68 -0.947 1 68.75 199 ARG A C 1
ATOM 1579 O O . ARG A 1 199 ? 15.5 -14.086 -0.012 1 68.75 199 ARG A O 1
ATOM 1586 N N . ARG A 1 200 ? 16.125 -14.219 -2.197 1 76 200 ARG A N 1
ATOM 1587 C CA . ARG A 1 200 ? 15.43 -13.023 -2.648 1 76 200 ARG A CA 1
ATOM 1588 C C . ARG A 1 200 ? 14.75 -13.258 -3.992 1 76 200 ARG A C 1
ATOM 1590 O O . ARG A 1 200 ? 15.32 -13.898 -4.879 1 76 200 ARG A O 1
ATOM 1597 N N . THR A 1 201 ? 13.602 -12.781 -4.035 1 83.75 201 THR A N 1
ATOM 1598 C CA . THR A 1 201 ? 12.906 -12.922 -5.305 1 83.75 201 THR A CA 1
ATOM 1599 C C . THR A 1 201 ? 13.648 -12.18 -6.418 1 83.75 201 THR A C 1
ATOM 1601 O O . THR A 1 201 ? 13.914 -10.984 -6.301 1 83.75 201 THR A O 1
ATOM 1604 N N . PRO A 1 202 ? 14.078 -12.938 -7.359 1 86.5 202 PRO A N 1
ATOM 1605 C CA . PRO A 1 202 ? 14.742 -12.266 -8.469 1 86.5 202 PRO A CA 1
ATOM 1606 C C . PRO A 1 202 ? 13.859 -11.219 -9.141 1 86.5 202 PRO A C 1
ATOM 1608 O O . PRO A 1 202 ? 12.648 -11.414 -9.258 1 86.5 202 PRO A O 1
ATOM 1611 N N . ILE A 1 203 ? 14.414 -10.156 -9.664 1 89.44 203 ILE A N 1
ATOM 1612 C CA . ILE A 1 203 ? 13.695 -9.023 -10.25 1 89.44 203 ILE A CA 1
ATOM 1613 C C . ILE A 1 203 ? 12.938 -9.477 -11.492 1 89.44 203 ILE A C 1
ATOM 1615 O O . ILE A 1 203 ? 11.852 -8.977 -11.773 1 89.44 203 ILE A O 1
ATOM 1619 N N . SER A 1 204 ? 13.5 -10.469 -12.172 1 90.12 204 SER A N 1
ATOM 1620 C CA . SER A 1 204 ? 12.891 -10.961 -13.406 1 90.12 204 SER A CA 1
ATOM 1621 C C . SER A 1 204 ? 11.523 -11.586 -13.141 1 90.12 204 SER A C 1
ATOM 1623 O O . SER A 1 204 ? 10.648 -11.562 -14 1 90.12 204 SER A O 1
ATOM 1625 N N . GLN A 1 205 ? 11.367 -12.141 -11.977 1 91.81 205 GLN A N 1
ATOM 1626 C CA . GLN A 1 205 ? 10.094 -12.758 -11.641 1 91.81 205 GLN A CA 1
ATOM 1627 C C . GLN A 1 205 ? 8.992 -11.711 -11.5 1 91.81 205 GLN A C 1
ATOM 1629 O O . GLN A 1 205 ? 7.832 -11.984 -11.812 1 91.81 205 GLN A O 1
ATOM 1634 N N . TYR A 1 206 ? 9.359 -10.562 -11 1 93.56 206 TYR A N 1
ATOM 1635 C CA . TYR A 1 206 ? 8.383 -9.484 -10.922 1 93.56 206 TYR A CA 1
ATOM 1636 C C . TYR A 1 206 ? 7.961 -9.016 -12.305 1 93.56 206 TYR A C 1
ATOM 1638 O O . TYR A 1 206 ? 6.797 -8.68 -12.531 1 93.56 206 TYR A O 1
ATOM 1646 N N . PHE A 1 207 ? 8.992 -8.984 -13.273 1 94.88 207 PHE A N 1
ATOM 1647 C CA . PHE A 1 207 ? 8.688 -8.578 -14.641 1 94.88 207 PHE A CA 1
ATOM 1648 C C . PHE A 1 207 ? 7.676 -9.523 -15.273 1 94.88 207 PHE A C 1
ATOM 1650 O O . PHE A 1 207 ? 6.699 -9.086 -15.883 1 94.88 207 PHE A O 1
ATOM 1657 N N . HIS A 1 208 ? 7.938 -10.789 -15.039 1 94.94 208 HIS A N 1
ATOM 1658 C CA . HIS A 1 208 ? 7.035 -11.789 -15.602 1 94.94 208 HIS A CA 1
ATOM 1659 C C . HIS A 1 208 ? 5.664 -11.727 -14.938 1 94.94 208 HIS A C 1
ATOM 1661 O O . HIS A 1 208 ? 4.645 -11.93 -15.594 1 94.94 208 HIS A O 1
ATOM 1667 N N . LEU A 1 209 ? 5.676 -11.484 -13.648 1 95.5 209 LEU A N 1
ATOM 1668 C CA . LEU A 1 209 ? 4.414 -11.328 -12.93 1 95.5 209 LEU A CA 1
ATOM 1669 C C . LEU A 1 209 ? 3.602 -10.172 -13.5 1 95.5 209 LEU A C 1
ATOM 1671 O O . LEU A 1 209 ? 2.402 -10.312 -13.75 1 95.5 209 LEU A O 1
ATOM 1675 N N . ILE A 1 210 ? 4.258 -9.016 -13.719 1 95.5 210 ILE A N 1
ATOM 1676 C CA . ILE A 1 210 ? 3.588 -7.824 -14.227 1 95.5 210 ILE A CA 1
ATOM 1677 C C . ILE A 1 210 ? 3.053 -8.094 -15.633 1 95.5 210 ILE A C 1
ATOM 1679 O O . ILE A 1 210 ? 1.93 -7.707 -15.961 1 95.5 210 ILE A O 1
ATOM 1683 N N . ALA A 1 211 ? 3.857 -8.758 -16.438 1 95.31 211 ALA A N 1
ATOM 1684 C CA . ALA A 1 211 ? 3.445 -9.07 -17.812 1 95.31 211 ALA A CA 1
ATOM 1685 C C . ALA A 1 211 ? 2.209 -9.961 -17.828 1 95.31 211 ALA A C 1
ATOM 1687 O O . ALA A 1 211 ? 1.271 -9.727 -18.594 1 95.31 211 ALA A O 1
ATOM 1688 N N . ASP A 1 212 ? 2.182 -11 -16.969 1 95.25 212 ASP A N 1
ATOM 1689 C CA . ASP A 1 212 ? 1.059 -11.93 -16.906 1 95.25 212 ASP A CA 1
ATOM 1690 C C . ASP A 1 212 ? -0.186 -11.258 -16.328 1 95.25 212 ASP A C 1
ATOM 1692 O O . ASP A 1 212 ? -1.299 -11.484 -16.812 1 95.25 212 ASP A O 1
ATOM 1696 N N . VAL A 1 213 ? -0.023 -10.484 -15.336 1 95.19 213 VAL A N 1
ATOM 1697 C CA . VAL A 1 213 ? -1.152 -9.805 -14.703 1 95.19 213 VAL A CA 1
ATOM 1698 C C . VAL A 1 213 ? -1.772 -8.812 -15.68 1 95.19 213 VAL A C 1
ATOM 1700 O O . VAL A 1 213 ? -2.996 -8.68 -15.75 1 95.19 213 VAL A O 1
ATOM 1703 N N . GLU A 1 214 ? -0.917 -8.031 -16.406 1 94.06 214 GLU A N 1
ATOM 1704 C CA . GLU A 1 214 ? -1.423 -7.066 -17.391 1 94.06 214 GLU A CA 1
ATOM 1705 C C . GLU A 1 214 ? -2.219 -7.762 -18.484 1 94.06 214 GLU A C 1
ATOM 1707 O O . GLU A 1 214 ? -3.189 -7.203 -19 1 94.06 214 GLU A O 1
ATOM 1712 N N . SER A 1 215 ? -1.733 -8.977 -18.828 1 92.69 215 SER A N 1
ATOM 1713 C CA . SER A 1 215 ? -2.479 -9.75 -19.812 1 92.69 215 SER A CA 1
ATOM 1714 C C . SER A 1 215 ? -3.871 -10.102 -19.312 1 92.69 215 SER A C 1
ATOM 1716 O O . SER A 1 215 ? -4.836 -10.094 -20.078 1 92.69 215 SER A O 1
ATOM 1718 N N . ILE A 1 216 ? -4.023 -10.391 -18.047 1 93.88 216 ILE A N 1
ATOM 1719 C CA . ILE A 1 216 ? -5.301 -10.734 -17.438 1 93.88 216 ILE A CA 1
ATOM 1720 C C . ILE A 1 216 ? -6.172 -9.484 -17.328 1 93.88 216 ILE A C 1
ATOM 1722 O O . ILE A 1 216 ? -7.352 -9.508 -17.688 1 93.88 216 ILE A O 1
ATOM 1726 N N . ILE A 1 217 ? -5.598 -8.367 -16.891 1 93.5 217 ILE A N 1
ATOM 1727 C CA . ILE A 1 217 ? -6.336 -7.125 -16.688 1 93.5 217 ILE A CA 1
ATOM 1728 C C . ILE A 1 217 ? -6.867 -6.602 -18.016 1 93.5 217 ILE A C 1
ATOM 1730 O O . ILE A 1 217 ? -8.016 -6.156 -18.094 1 93.5 217 ILE A O 1
ATOM 1734 N N . ASN A 1 218 ? -6.082 -6.691 -19.078 1 91.5 218 ASN A N 1
ATOM 1735 C CA . ASN A 1 218 ? -6.441 -6.145 -20.375 1 91.5 218 ASN A CA 1
ATOM 1736 C C . ASN A 1 218 ? -7.461 -7.027 -21.094 1 91.5 218 ASN A C 1
ATOM 1738 O O . ASN A 1 218 ? -8.016 -6.633 -22.109 1 91.5 218 ASN A O 1
ATOM 1742 N N . SER A 1 219 ? -7.688 -8.188 -20.562 1 89.94 219 SER A N 1
ATOM 1743 C CA . SER A 1 219 ? -8.688 -9.062 -21.156 1 89.94 219 SER A CA 1
ATOM 1744 C C . SER A 1 219 ? -10.094 -8.492 -21 1 89.94 219 SER A C 1
ATOM 1746 O O . SER A 1 219 ? -10.992 -8.828 -21.766 1 89.94 219 SER A O 1
ATOM 1748 N N . ASN A 1 220 ? -10.273 -7.594 -19.969 1 90 220 ASN A N 1
ATOM 1749 C CA . ASN A 1 220 ? -11.547 -6.918 -19.781 1 90 220 ASN A CA 1
ATOM 1750 C C . ASN A 1 220 ? -11.656 -5.672 -20.656 1 90 220 ASN A C 1
ATOM 1752 O O . ASN A 1 220 ? -10.742 -4.852 -20.703 1 90 220 ASN A O 1
ATOM 1756 N N . PRO A 1 221 ? -12.711 -5.523 -21.359 1 89.06 221 PRO A N 1
ATOM 1757 C CA . PRO A 1 221 ? -12.836 -4.406 -22.312 1 89.06 221 PRO A CA 1
ATOM 1758 C C . PRO A 1 221 ? -13.094 -3.074 -21.609 1 89.06 221 PRO A C 1
ATOM 1760 O O . PRO A 1 221 ? -12.812 -2.012 -22.172 1 89.06 221 PRO A O 1
ATOM 1763 N N . ASP A 1 222 ? -13.57 -3.035 -20.312 1 89 222 ASP A N 1
ATOM 1764 C CA . ASP A 1 222 ? -13.875 -1.798 -19.609 1 89 222 ASP A CA 1
ATOM 1765 C C . ASP A 1 222 ? -12.609 -1.172 -19.031 1 89 222 ASP A C 1
ATOM 1767 O O . ASP A 1 222 ? -11.953 -1.769 -18.172 1 89 222 ASP A O 1
ATOM 1771 N N . ARG A 1 223 ? -12.328 0.052 -19.453 1 85.81 223 ARG A N 1
ATOM 1772 C CA . ARG A 1 223 ? -11.109 0.735 -19.047 1 85.81 223 ARG A CA 1
ATOM 1773 C C . ARG A 1 223 ? -11.141 1.072 -17.562 1 85.81 223 ARG A C 1
ATOM 1775 O O . ARG A 1 223 ? -10.109 1.013 -16.891 1 85.81 223 ARG A O 1
ATOM 1782 N N . SER A 1 224 ? -12.305 1.469 -17.016 1 83.19 224 SER A N 1
ATOM 1783 C CA . SER A 1 224 ? -12.43 1.832 -15.617 1 83.19 224 SER A CA 1
ATOM 1784 C C . SER A 1 224 ? -12.148 0.638 -14.711 1 83.19 224 SER A C 1
ATOM 1786 O O . SER A 1 224 ? -11.477 0.776 -13.688 1 83.19 224 SER A O 1
ATOM 1788 N N . THR A 1 225 ? -12.633 -0.488 -15.148 1 88.25 225 THR A N 1
ATOM 1789 C CA . THR A 1 225 ? -12.398 -1.707 -14.383 1 88.25 225 THR A CA 1
ATOM 1790 C C . THR A 1 225 ? -10.93 -2.102 -14.43 1 88.25 225 THR A C 1
ATOM 1792 O O . THR A 1 225 ? -10.367 -2.57 -13.438 1 88.25 225 THR A O 1
ATOM 1795 N N . GLN A 1 226 ? -10.328 -1.868 -15.617 1 92.81 226 GLN A N 1
ATOM 1796 C CA . GLN A 1 226 ? -8.914 -2.176 -15.766 1 92.81 226 GLN A CA 1
ATOM 1797 C C . GLN A 1 226 ? -8.062 -1.352 -14.805 1 92.81 226 GLN A C 1
ATOM 1799 O O . GLN A 1 226 ? -7.234 -1.899 -14.07 1 92.81 226 GLN A O 1
ATOM 1804 N N . GLU A 1 227 ? -8.375 -0.117 -14.75 1 89.38 227 GLU A N 1
ATOM 1805 C CA . GLU A 1 227 ? -7.566 0.792 -13.945 1 89.38 227 GLU A CA 1
ATOM 1806 C C . GLU A 1 227 ? -7.773 0.552 -12.453 1 89.38 227 GLU A C 1
ATOM 1808 O O . GLU A 1 227 ? -6.828 0.637 -11.672 1 89.38 227 GLU A O 1
ATOM 1813 N N . ASN A 1 228 ? -8.969 0.281 -12.07 1 88.12 228 ASN A N 1
ATOM 1814 C CA . ASN A 1 228 ? -9.258 0 -10.672 1 88.12 228 ASN A CA 1
ATOM 1815 C C . ASN A 1 228 ? -8.547 -1.267 -10.195 1 88.12 228 ASN A C 1
ATOM 1817 O O . ASN A 1 228 ? -7.984 -1.294 -9.102 1 88.12 228 ASN A O 1
ATOM 1821 N N . THR A 1 229 ? -8.664 -2.297 -10.984 1 92.5 229 THR A N 1
ATOM 1822 C CA . THR A 1 229 ? -8.008 -3.553 -10.648 1 92.5 229 THR A CA 1
ATOM 1823 C C . THR A 1 229 ? -6.492 -3.383 -10.625 1 92.5 229 THR A C 1
ATOM 1825 O O . THR A 1 229 ? -5.812 -3.902 -9.734 1 92.5 229 THR A O 1
ATOM 1828 N N . ARG A 1 230 ? -5.992 -2.664 -11.602 1 93.56 230 ARG A N 1
ATOM 1829 C CA . ARG A 1 230 ? -4.559 -2.391 -11.68 1 93.56 230 ARG A CA 1
ATOM 1830 C C . ARG A 1 230 ? -4.07 -1.659 -10.438 1 93.56 230 ARG A C 1
ATOM 1832 O O . ARG A 1 230 ? -3.018 -1.993 -9.883 1 93.56 230 ARG A O 1
ATOM 1839 N N . ALA A 1 231 ? -4.812 -0.668 -10.055 1 91 231 ALA A N 1
ATOM 1840 C CA . ALA A 1 231 ? -4.43 0.115 -8.883 1 91 231 ALA A CA 1
ATOM 1841 C C . ALA A 1 231 ? -4.309 -0.773 -7.645 1 91 231 ALA A C 1
ATOM 1843 O O . ALA A 1 231 ? -3.383 -0.613 -6.848 1 91 231 ALA A O 1
ATOM 1844 N N . GLY A 1 232 ? -5.258 -1.649 -7.465 1 90.88 232 GLY A N 1
ATOM 1845 C CA . GLY A 1 232 ? -5.195 -2.58 -6.348 1 90.88 232 GLY A CA 1
ATOM 1846 C C . GLY A 1 232 ? -3.994 -3.506 -6.41 1 90.88 232 GLY A C 1
ATOM 1847 O O . GLY A 1 232 ? -3.328 -3.738 -5.398 1 90.88 232 GLY A O 1
ATOM 1848 N N . VAL A 1 233 ? -3.736 -4.043 -7.578 1 94.88 233 VAL A N 1
ATOM 1849 C CA . VAL A 1 233 ? -2.621 -4.965 -7.773 1 94.88 233 VAL A CA 1
ATOM 1850 C C . VAL A 1 233 ? -1.301 -4.242 -7.516 1 94.88 233 VAL A C 1
ATOM 1852 O O . VAL A 1 233 ? -0.405 -4.785 -6.867 1 94.88 233 VAL A O 1
ATOM 1855 N N . VAL A 1 234 ? -1.198 -3.025 -8.078 1 94.44 234 VAL A N 1
ATOM 1856 C CA . VAL A 1 234 ? 0.02 -2.238 -7.918 1 94.44 234 VAL A CA 1
ATOM 1857 C C . VAL A 1 234 ? 0.273 -1.974 -6.434 1 94.44 234 VAL A C 1
ATOM 1859 O O . VAL A 1 234 ? 1.416 -2.033 -5.973 1 94.44 234 VAL A O 1
ATOM 1862 N N . ASN A 1 235 ? -0.759 -1.646 -5.699 1 92.44 235 ASN A N 1
ATOM 1863 C CA . ASN A 1 235 ? -0.63 -1.414 -4.262 1 92.44 235 ASN A CA 1
ATOM 1864 C C . ASN A 1 235 ? -0.126 -2.658 -3.537 1 92.44 235 ASN A C 1
ATOM 1866 O O . ASN A 1 235 ? 0.71 -2.561 -2.637 1 92.44 235 ASN A O 1
ATOM 1870 N N . ILE A 1 236 ? -0.645 -3.83 -3.893 1 93.88 236 ILE A N 1
ATOM 1871 C CA . ILE A 1 236 ? -0.272 -5.094 -3.268 1 93.88 236 ILE A CA 1
ATOM 1872 C C . ILE A 1 236 ? 1.196 -5.398 -3.553 1 93.88 236 ILE A C 1
ATOM 1874 O O . ILE A 1 236 ? 1.943 -5.789 -2.652 1 93.88 236 ILE A O 1
ATOM 1878 N N . ILE A 1 237 ? 1.608 -5.242 -4.824 1 94.5 237 ILE A N 1
ATOM 1879 C CA . ILE 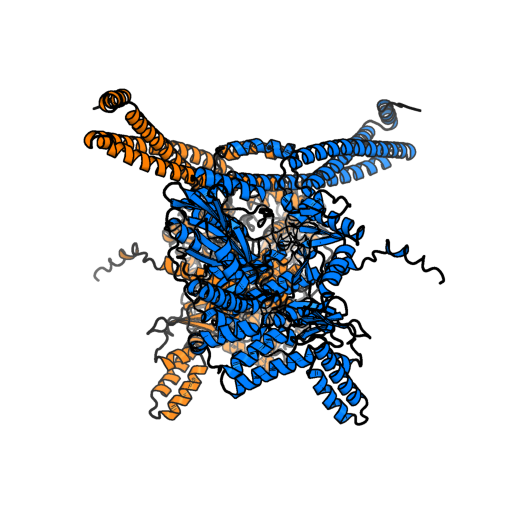A 1 237 ? 2.984 -5.523 -5.223 1 94.5 237 ILE A CA 1
ATOM 1880 C C . ILE A 1 237 ? 3.936 -4.57 -4.508 1 94.5 237 ILE A C 1
ATOM 1882 O O . ILE A 1 237 ? 4.965 -4.992 -3.973 1 94.5 237 ILE A O 1
ATOM 1886 N N . GLN A 1 238 ? 3.562 -3.27 -4.547 1 91.81 238 GLN A N 1
ATOM 1887 C CA . GLN A 1 238 ? 4.406 -2.264 -3.91 1 91.81 238 GLN A CA 1
ATOM 1888 C C . GLN A 1 238 ? 4.59 -2.557 -2.424 1 91.81 238 GLN A C 1
ATOM 1890 O O . GLN A 1 238 ? 5.699 -2.439 -1.895 1 91.81 238 GLN A O 1
ATOM 1895 N N . ASN A 1 239 ? 3.531 -2.865 -1.782 1 90.62 239 ASN A N 1
ATOM 1896 C CA . ASN A 1 239 ? 3.607 -3.193 -0.363 1 90.62 239 ASN A CA 1
ATOM 1897 C C . ASN A 1 239 ? 4.5 -4.406 -0.115 1 90.62 239 ASN A C 1
ATOM 1899 O O . ASN A 1 239 ? 5.23 -4.453 0.875 1 90.62 239 ASN A O 1
ATOM 1903 N N . HIS A 1 240 ? 4.379 -5.41 -0.98 1 91 240 HIS A N 1
ATOM 1904 C CA . HIS A 1 240 ? 5.195 -6.613 -0.85 1 91 240 HIS A CA 1
ATOM 1905 C C . HIS A 1 240 ? 6.68 -6.289 -0.997 1 91 240 HIS A C 1
ATOM 1907 O O . HIS A 1 240 ? 7.504 -6.785 -0.227 1 91 240 HIS A O 1
ATOM 1913 N N . ILE A 1 241 ? 7.027 -5.527 -1.953 1 89.06 241 ILE A N 1
ATOM 1914 C CA . ILE A 1 241 ? 8.422 -5.18 -2.227 1 89.06 241 ILE A CA 1
ATOM 1915 C C . ILE A 1 241 ? 8.984 -4.363 -1.069 1 89.06 241 ILE A C 1
ATOM 1917 O O . ILE A 1 241 ? 10.148 -4.527 -0.691 1 89.06 241 ILE A O 1
ATOM 1921 N N . ASN A 1 242 ? 8.125 -3.451 -0.501 1 82.19 242 ASN A N 1
ATOM 1922 C CA . ASN A 1 242 ? 8.562 -2.615 0.611 1 82.19 242 ASN A CA 1
ATOM 1923 C C . ASN A 1 242 ? 8.82 -3.445 1.867 1 82.19 242 ASN A C 1
ATOM 1925 O O . ASN A 1 242 ? 9.695 -3.111 2.668 1 82.19 242 ASN A O 1
ATOM 1929 N N . ARG A 1 243 ? 8.102 -4.5 2.07 1 76 243 ARG A N 1
ATOM 1930 C CA . ARG A 1 243 ? 8.227 -5.348 3.248 1 76 243 ARG A CA 1
ATOM 1931 C C . ARG A 1 243 ? 9.406 -6.309 3.109 1 76 243 ARG A C 1
ATOM 1933 O O . ARG A 1 243 ? 9.977 -6.742 4.109 1 76 243 ARG A O 1
ATOM 1940 N N . SER A 1 244 ? 9.492 -6.984 1.906 1 67.31 244 SER A N 1
ATOM 1941 C CA . SER A 1 244 ? 10.477 -8.031 1.645 1 67.31 244 SER A CA 1
ATOM 1942 C C . SER A 1 244 ? 11.875 -7.586 2.064 1 67.31 244 SER A C 1
ATOM 1944 O O . SER A 1 244 ? 12.734 -8.422 2.361 1 67.31 244 SER A O 1
ATOM 1946 N N . GLY A 1 245 ? 12.172 -6.336 2.252 1 55.78 245 GLY A N 1
ATOM 1947 C CA . GLY A 1 245 ? 13.484 -5.953 2.742 1 55.78 245 GLY A CA 1
ATOM 1948 C C . GLY A 1 245 ? 13.695 -6.285 4.207 1 55.78 245 GLY A C 1
ATOM 1949 O O . GLY A 1 245 ? 14.82 -6.215 4.711 1 55.78 245 GLY A O 1
ATOM 1950 N N . SER A 1 246 ? 12.602 -6.527 4.82 1 51.88 246 SER A N 1
ATOM 1951 C CA . SER A 1 246 ? 12.75 -6.73 6.258 1 51.88 246 SER A CA 1
ATOM 1952 C C . SER A 1 246 ? 13.008 -8.195 6.586 1 51.88 246 SER A C 1
ATOM 1954 O O . SER A 1 246 ? 12.555 -9.094 5.867 1 51.88 246 SER A O 1
ATOM 1956 N N . GLY A 1 247 ? 14.148 -8.633 6.953 1 50.81 247 GLY A N 1
ATOM 1957 C CA . GLY A 1 247 ? 14.797 -9.852 7.398 1 50.81 247 GLY A CA 1
ATOM 1958 C C . GLY A 1 247 ? 13.82 -10.93 7.832 1 50.81 247 GLY A C 1
ATOM 1959 O O . GLY A 1 247 ? 13.5 -11.039 9.016 1 50.81 247 GLY A O 1
ATOM 1960 N N . ASP A 1 248 ? 12.961 -11.289 6.902 1 51.22 248 ASP A N 1
ATOM 1961 C CA . ASP A 1 248 ? 12.023 -12.344 7.285 1 51.22 248 ASP A CA 1
ATOM 1962 C C . ASP A 1 248 ? 12.766 -13.594 7.762 1 51.22 248 ASP A C 1
ATOM 1964 O O . ASP A 1 248 ? 13.875 -13.875 7.305 1 51.22 248 ASP A O 1
ATOM 1968 N N . THR A 1 249 ? 12.461 -14.094 8.898 1 51.81 249 THR A N 1
ATOM 1969 C CA . THR A 1 249 ? 12.961 -15.312 9.516 1 51.81 249 THR A CA 1
ATOM 1970 C C . THR A 1 249 ? 12.867 -16.484 8.547 1 51.81 249 THR A C 1
ATOM 1972 O O . THR A 1 249 ? 11.836 -16.688 7.906 1 51.81 249 THR A O 1
ATOM 1975 N N . LEU A 1 250 ? 13.977 -17.016 8.094 1 59.25 250 LEU A N 1
ATOM 1976 C CA . LEU A 1 250 ? 14.07 -18.156 7.191 1 59.25 250 LEU A CA 1
ATOM 1977 C C . LEU A 1 250 ? 13.312 -19.359 7.742 1 59.25 250 LEU A C 1
ATOM 1979 O O . LEU A 1 250 ? 13.461 -19.703 8.914 1 59.25 250 LEU A O 1
ATOM 1983 N N . SER A 1 251 ? 12.328 -19.875 7.066 1 64.5 251 SER A N 1
ATOM 1984 C CA . SER A 1 251 ? 11.664 -21.125 7.422 1 64.5 251 SER A CA 1
ATOM 1985 C C . SER A 1 251 ? 12.664 -22.281 7.516 1 64.5 251 SER A C 1
ATOM 1987 O O . SER A 1 251 ? 13.758 -22.203 6.957 1 64.5 251 SER A O 1
ATOM 1989 N N . SER A 1 252 ? 12.453 -23.25 8.281 1 67.25 252 SER A N 1
ATOM 1990 C CA . SER A 1 252 ? 13.297 -24.422 8.422 1 67.25 252 SER A CA 1
ATOM 1991 C C . SER A 1 252 ? 13.539 -25.094 7.078 1 67.25 252 SER A C 1
ATOM 1993 O O . SER A 1 252 ? 14.648 -25.547 6.797 1 67.25 252 SER A O 1
ATOM 1995 N N . THR A 1 253 ? 12.555 -25.188 6.277 1 77.75 253 THR A N 1
ATOM 1996 C CA . THR A 1 253 ? 12.68 -25.781 4.953 1 77.75 253 THR A CA 1
ATOM 1997 C C . THR A 1 253 ? 13.656 -24.984 4.09 1 77.75 253 THR A C 1
ATOM 1999 O O . THR A 1 253 ? 14.461 -25.562 3.363 1 77.75 253 THR A O 1
ATOM 2002 N N . ARG A 1 254 ? 13.641 -23.719 4.266 1 78.56 254 ARG A N 1
ATOM 2003 C CA . ARG A 1 254 ? 14.531 -22.875 3.482 1 78.56 254 ARG A CA 1
ATOM 2004 C C . ARG A 1 254 ? 15.984 -23.062 3.902 1 78.56 254 ARG A C 1
ATOM 2006 O O . ARG A 1 254 ? 16.875 -23.078 3.059 1 78.56 254 ARG A O 1
ATOM 2013 N N . LYS A 1 255 ? 16.125 -23.156 5.164 1 73.06 255 LYS A N 1
ATOM 2014 C CA . LYS A 1 255 ? 17.469 -23.375 5.676 1 73.06 255 LYS A CA 1
ATOM 2015 C C . LYS A 1 255 ? 18.062 -24.688 5.152 1 73.06 255 LYS A C 1
ATOM 2017 O O . LYS A 1 255 ? 19.203 -24.719 4.711 1 73.06 255 LYS A O 1
ATOM 2022 N N . PHE A 1 256 ? 17.281 -25.656 5.176 1 83.62 256 PHE A N 1
ATOM 2023 C CA . PHE A 1 256 ? 17.719 -26.969 4.691 1 83.62 256 PHE A CA 1
ATOM 2024 C C . PHE A 1 256 ? 18.047 -26.906 3.203 1 83.62 256 PHE A C 1
ATOM 2026 O O . PHE A 1 256 ? 19.094 -27.375 2.771 1 83.62 256 PHE A O 1
ATOM 2033 N N . CYS A 1 257 ? 17.125 -26.406 2.406 1 86.25 257 CYS A N 1
ATOM 2034 C CA . CYS A 1 257 ? 17.297 -26.391 0.958 1 86.25 257 CYS A CA 1
ATOM 2035 C C . CYS A 1 257 ? 18.516 -25.578 0.56 1 86.25 257 CYS A C 1
ATOM 2037 O O . CYS A 1 257 ? 19.25 -25.953 -0.355 1 86.25 257 CYS A O 1
ATOM 2039 N N . THR A 1 258 ? 18.734 -24.469 1.267 1 83.88 258 THR A N 1
ATOM 2040 C CA . THR A 1 258 ? 19.891 -23.625 0.95 1 83.88 258 THR A CA 1
ATOM 2041 C C . THR A 1 258 ? 21.188 -24.375 1.235 1 83.88 258 THR A C 1
ATOM 2043 O O . THR A 1 258 ? 22.125 -24.328 0.43 1 83.88 258 THR A O 1
ATOM 2046 N N . LYS A 1 259 ? 21.219 -25 2.383 1 83.19 259 LYS A N 1
ATOM 2047 C CA . LYS A 1 259 ? 22.406 -25.781 2.736 1 83.19 259 LYS A CA 1
ATOM 2048 C C . LYS A 1 259 ? 22.594 -26.953 1.778 1 83.19 259 LYS A C 1
ATOM 2050 O O . LYS A 1 259 ? 23.703 -27.188 1.294 1 83.19 259 LYS A O 1
ATOM 2055 N N . ALA A 1 260 ? 21.578 -27.688 1.549 1 89 260 ALA A N 1
ATOM 2056 C CA . ALA A 1 260 ? 21.625 -28.859 0.685 1 89 260 ALA A CA 1
ATOM 2057 C C . ALA A 1 260 ? 22.031 -28.484 -0.737 1 89 260 ALA A C 1
ATOM 2059 O O . ALA A 1 260 ? 22.781 -29.203 -1.393 1 89 260 ALA A O 1
ATOM 2060 N N . MET A 1 261 ? 21.594 -27.422 -1.226 1 90.12 261 MET A N 1
ATOM 2061 C CA . MET A 1 261 ? 21.906 -26.969 -2.576 1 90.12 261 MET A CA 1
ATOM 2062 C C . MET A 1 261 ? 23.375 -26.578 -2.689 1 90.12 261 MET A C 1
ATOM 2064 O O . MET A 1 261 ? 24.031 -26.875 -3.686 1 90.12 261 MET A O 1
ATOM 2068 N N . LYS A 1 262 ? 23.812 -25.891 -1.682 1 89.31 262 LYS A N 1
ATOM 2069 C CA . LYS A 1 262 ? 25.219 -25.516 -1.68 1 89.31 262 LYS A CA 1
ATOM 2070 C C . LYS A 1 262 ? 26.109 -26.766 -1.674 1 89.31 262 LYS A C 1
ATOM 2072 O O . LYS A 1 262 ? 27.109 -26.812 -2.385 1 89.31 262 LYS A O 1
ATOM 2077 N N . THR A 1 263 ? 25.703 -27.656 -0.874 1 92.38 263 THR A N 1
ATOM 2078 C CA . THR A 1 263 ? 26.438 -28.922 -0.803 1 92.38 263 THR A CA 1
ATOM 2079 C C . THR A 1 263 ? 26.391 -29.641 -2.143 1 92.38 263 THR A C 1
ATOM 2081 O O . THR A 1 263 ? 27.406 -30.188 -2.592 1 92.38 263 THR A O 1
ATOM 2084 N N . ALA A 1 264 ? 25.281 -29.703 -2.705 1 92.81 264 ALA A N 1
ATOM 2085 C CA . ALA A 1 264 ? 25.109 -30.375 -3.984 1 92.81 264 ALA A CA 1
ATOM 2086 C C . ALA A 1 264 ? 25.922 -29.703 -5.082 1 92.81 264 ALA A C 1
ATOM 2088 O O . ALA A 1 264 ? 26.547 -30.375 -5.91 1 92.81 264 ALA A O 1
ATOM 2089 N N . GLU A 1 265 ? 25.891 -28.406 -5.125 1 91.06 265 GLU A N 1
ATOM 2090 C CA . GLU A 1 265 ? 26.641 -27.672 -6.125 1 91.06 265 GLU A CA 1
ATOM 2091 C C . GLU A 1 265 ? 28.141 -27.906 -5.973 1 91.06 265 GLU A C 1
ATOM 2093 O O . GLU A 1 265 ? 28.859 -28.078 -6.969 1 91.06 265 GLU A O 1
ATOM 2098 N N . ALA A 1 266 ? 28.594 -27.859 -4.766 1 92.81 266 ALA A N 1
ATOM 2099 C CA . ALA A 1 266 ? 30.016 -28.125 -4.5 1 92.81 266 ALA A CA 1
ATOM 2100 C C . ALA A 1 266 ? 30.391 -29.547 -4.91 1 92.81 266 ALA A C 1
ATOM 2102 O O . ALA A 1 266 ? 31.453 -29.766 -5.488 1 92.81 266 ALA A O 1
ATOM 2103 N N . PHE A 1 267 ? 29.609 -30.484 -4.605 1 94.06 267 PHE A N 1
ATOM 2104 C CA . PHE A 1 267 ? 29.844 -31.891 -4.93 1 94.06 267 PHE A CA 1
ATOM 2105 C C . PHE A 1 267 ? 29.891 -32.094 -6.438 1 94.06 267 PHE A C 1
ATOM 2107 O O . PHE A 1 267 ? 30.766 -32.812 -6.945 1 94.06 267 PHE A O 1
ATOM 2114 N N . LEU A 1 268 ? 28.969 -31.516 -7.141 1 92.19 268 LEU A N 1
ATOM 2115 C CA . LEU A 1 268 ? 28.906 -31.688 -8.586 1 92.19 268 LEU A CA 1
ATOM 2116 C C . LEU A 1 268 ? 30.078 -31.016 -9.281 1 92.19 268 LEU A C 1
ATOM 2118 O O . LEU A 1 268 ? 30.516 -31.453 -10.344 1 92.19 268 LEU A O 1
ATOM 2122 N N . LYS A 1 269 ? 30.516 -29.953 -8.727 1 92.75 269 LYS A N 1
ATOM 2123 C CA . LYS A 1 269 ? 31.719 -29.312 -9.266 1 92.75 269 LYS A CA 1
ATOM 2124 C C . LYS A 1 269 ? 32.938 -30.203 -9.094 1 92.75 269 LYS A C 1
ATOM 2126 O O . LYS A 1 269 ? 33.844 -30.219 -9.953 1 92.75 269 LYS A O 1
ATOM 2131 N N . GLN A 1 270 ? 32.969 -30.875 -8.023 1 93.56 270 GLN A N 1
ATOM 2132 C CA . GLN A 1 270 ? 34.094 -31.766 -7.742 1 93.56 270 GLN A CA 1
ATOM 2133 C C . GLN A 1 270 ? 34 -33.031 -8.57 1 93.56 270 GLN A C 1
ATOM 2135 O O . GLN A 1 270 ? 35 -33.688 -8.836 1 93.56 270 GLN A O 1
ATOM 2140 N N . HIS A 1 271 ? 32.812 -33.406 -8.922 1 93.81 271 HIS A N 1
ATOM 2141 C CA . HIS A 1 271 ? 32.594 -34.656 -9.68 1 93.81 271 HIS A CA 1
ATOM 2142 C C . HIS A 1 271 ? 31.875 -34.344 -10.992 1 93.81 271 HIS A C 1
ATOM 2144 O O . HIS A 1 271 ? 30.719 -34.75 -11.164 1 93.81 271 HIS A O 1
ATOM 2150 N N . PRO A 1 272 ? 32.531 -33.844 -11.992 1 91.31 272 PRO A N 1
ATOM 2151 C CA . PRO A 1 272 ? 31.891 -33.5 -13.273 1 91.31 272 PRO A CA 1
ATOM 2152 C C . PRO A 1 272 ? 31.516 -34.75 -14.094 1 91.31 272 PRO A C 1
ATOM 2154 O O . PRO A 1 272 ? 30.766 -34.656 -15.062 1 91.31 272 PRO A O 1
ATOM 2157 N N . GLU A 1 273 ? 31.953 -35.875 -13.641 1 91.94 273 GLU A N 1
ATOM 2158 C CA . GLU A 1 273 ? 31.672 -37.094 -14.359 1 91.94 273 GLU A CA 1
ATOM 2159 C C . GLU A 1 273 ? 30.266 -37.625 -14.055 1 91.94 273 GLU A C 1
ATOM 2161 O O . GLU A 1 273 ? 29.75 -38.5 -14.758 1 91.94 273 GLU A O 1
ATOM 2166 N N . ILE A 1 274 ? 29.688 -37.094 -13.062 1 93.31 274 ILE A N 1
ATOM 2167 C CA . ILE A 1 274 ? 28.375 -37.562 -12.633 1 93.31 274 ILE A CA 1
ATOM 2168 C C . ILE A 1 274 ? 27.281 -36.781 -13.328 1 93.31 274 ILE A C 1
ATOM 2170 O O . ILE A 1 274 ? 27.406 -35.562 -13.469 1 93.31 274 ILE A O 1
ATOM 2174 N N . CYS A 1 275 ? 26.266 -37.5 -13.812 1 93.56 275 CYS A N 1
ATOM 2175 C CA . CYS A 1 275 ? 25.094 -36.875 -14.422 1 93.56 275 CYS A CA 1
ATOM 2176 C C . CYS A 1 275 ? 23.828 -37.25 -13.656 1 93.56 275 CYS A C 1
ATOM 2178 O O . CYS A 1 275 ? 23.672 -38.375 -13.203 1 93.56 275 CYS A O 1
ATOM 2180 N N . ILE A 1 276 ? 23.031 -36.312 -13.398 1 94.56 276 ILE A N 1
ATOM 2181 C CA . ILE A 1 276 ? 21.75 -36.5 -12.734 1 94.56 276 ILE A CA 1
ATOM 2182 C C . ILE A 1 276 ? 20.625 -36.469 -13.773 1 94.56 276 ILE A C 1
ATOM 2184 O O . ILE A 1 276 ? 20.453 -35.469 -14.469 1 94.56 276 ILE A O 1
ATOM 2188 N N . LEU A 1 277 ? 19.828 -37.5 -13.844 1 94.69 277 LEU A N 1
ATOM 2189 C CA . LEU A 1 277 ? 18.781 -37.625 -14.867 1 94.69 277 LEU A CA 1
ATOM 2190 C C . LEU A 1 277 ? 17.453 -38.062 -14.242 1 94.69 277 LEU A C 1
ATOM 2192 O O . LEU A 1 277 ? 17.422 -38.469 -13.086 1 94.69 277 LEU A O 1
ATOM 2196 N N . GLN A 1 278 ? 16.484 -37.938 -15.047 1 92.69 278 GLN A N 1
ATOM 2197 C CA . GLN A 1 278 ? 15.156 -38.406 -14.672 1 92.69 278 GLN A CA 1
ATOM 2198 C C . GLN A 1 278 ? 14.836 -39.75 -15.344 1 92.69 278 GLN A C 1
ATOM 2200 O O . GLN A 1 278 ? 15.133 -39.938 -16.516 1 92.69 278 GLN A O 1
ATOM 2205 N N . SER A 1 279 ? 14.266 -40.531 -14.602 1 92.25 279 SER A N 1
ATOM 2206 C CA . SER A 1 279 ? 13.906 -41.844 -15.133 1 92.25 279 SER A CA 1
ATOM 2207 C C . SER A 1 279 ? 12.688 -41.75 -16.047 1 92.25 279 SER A C 1
ATOM 2209 O O . SER A 1 279 ? 11.891 -40.812 -15.945 1 92.25 279 SER A O 1
ATOM 2211 N N . ASP A 1 280 ? 12.547 -42.656 -16.906 1 87 280 ASP A N 1
ATOM 2212 C CA . ASP A 1 280 ? 11.406 -42.719 -17.828 1 87 280 ASP A CA 1
ATOM 2213 C C . ASP A 1 280 ? 10.125 -43.094 -17.078 1 87 280 ASP A C 1
ATOM 2215 O O . ASP A 1 280 ? 9.078 -42.469 -17.297 1 87 280 ASP A O 1
ATOM 2219 N N . LYS A 1 281 ? 10.289 -44.125 -16.266 1 85.44 281 LYS A N 1
ATOM 2220 C CA . LYS A 1 281 ? 9.148 -44.594 -15.484 1 85.44 281 LYS A CA 1
ATOM 2221 C C . LYS A 1 281 ? 9.453 -44.562 -13.984 1 85.44 281 LYS A C 1
ATOM 2223 O O . LYS A 1 281 ? 10.617 -44.469 -13.586 1 85.44 281 LYS A O 1
ATOM 2228 N N . GLY A 1 282 ? 8.422 -44.375 -13.234 1 86.69 282 GLY A N 1
ATOM 2229 C CA . GLY A 1 282 ? 8.523 -44.5 -11.789 1 86.69 282 GLY A CA 1
ATOM 2230 C C . GLY A 1 282 ? 8.828 -43.188 -11.102 1 86.69 282 GLY A C 1
ATOM 2231 O O . GLY A 1 282 ? 8.836 -43.125 -9.875 1 86.69 282 GLY A O 1
ATOM 2232 N N . ASN A 1 283 ? 9.062 -42.125 -11.797 1 91.06 283 ASN A N 1
ATOM 2233 C CA . ASN A 1 283 ? 9.344 -40.812 -11.234 1 91.06 283 ASN A CA 1
ATOM 2234 C C . ASN A 1 283 ? 10.523 -40.875 -10.281 1 91.06 283 ASN A C 1
ATOM 2236 O O . ASN A 1 283 ? 10.414 -40.438 -9.133 1 91.06 283 ASN A O 1
ATOM 2240 N N . ARG A 1 284 ? 11.648 -41.375 -10.805 1 93.56 284 ARG A N 1
ATOM 2241 C CA . ARG A 1 284 ? 12.875 -41.531 -10.023 1 93.56 284 ARG A CA 1
ATOM 2242 C C . ARG A 1 284 ? 13.992 -40.656 -10.586 1 93.56 284 ARG A C 1
ATOM 2244 O O . ARG A 1 284 ? 14 -40.344 -11.773 1 93.56 284 ARG A O 1
ATOM 2251 N N . THR A 1 285 ? 14.805 -40.281 -9.695 1 95.19 285 THR A N 1
ATOM 2252 C CA . THR A 1 285 ? 16.031 -39.625 -10.086 1 95.19 285 THR A CA 1
ATOM 2253 C C . THR A 1 285 ? 17.188 -40.625 -10.219 1 95.19 285 THR A C 1
ATOM 2255 O O . THR A 1 285 ? 17.406 -41.438 -9.328 1 95.19 285 THR A O 1
ATOM 2258 N N . VAL A 1 286 ? 17.844 -40.531 -11.312 1 95.75 286 VAL A N 1
ATOM 2259 C CA . VAL A 1 286 ? 18.922 -41.5 -11.578 1 95.75 286 VAL A CA 1
ATOM 2260 C C . VAL A 1 286 ? 20.25 -40.75 -11.664 1 95.75 286 VAL A C 1
ATOM 2262 O O . VAL A 1 286 ? 20.359 -39.719 -12.359 1 95.75 286 VAL A O 1
ATOM 2265 N N . VAL A 1 287 ? 21.188 -41.219 -10.945 1 95.44 287 VAL A N 1
ATOM 2266 C CA . VAL A 1 287 ? 22.547 -40.719 -11.008 1 95.44 287 VAL A CA 1
ATOM 2267 C C . VAL A 1 287 ? 23.438 -41.719 -11.742 1 95.44 287 VAL A C 1
ATOM 2269 O O . VAL A 1 287 ? 23.531 -42.875 -11.352 1 95.44 287 VAL A O 1
ATOM 2272 N N . MET A 1 288 ? 23.984 -41.312 -12.836 1 94.38 288 MET A N 1
ATOM 2273 C CA . MET A 1 288 ? 24.844 -42.188 -13.602 1 94.38 288 MET A CA 1
ATOM 2274 C C . MET A 1 288 ? 26.062 -41.438 -14.125 1 94.38 288 MET A C 1
ATOM 2276 O O . MET A 1 288 ? 26.156 -40.219 -13.984 1 94.38 288 MET A O 1
ATOM 2280 N N . ARG A 1 289 ? 26.984 -42.156 -14.711 1 94.5 289 ARG A N 1
ATOM 2281 C CA . ARG A 1 289 ? 28.188 -41.531 -15.281 1 94.5 289 ARG A CA 1
ATOM 2282 C C . ARG A 1 289 ? 27.891 -40.969 -16.672 1 94.5 289 ARG A C 1
ATOM 2284 O O . ARG A 1 289 ? 27.219 -41.625 -17.484 1 94.5 289 ARG A O 1
ATOM 2291 N N . CYS A 1 290 ? 28.406 -39.844 -16.922 1 93.5 290 CYS A N 1
ATOM 2292 C CA . CYS A 1 290 ? 28.156 -39.125 -18.188 1 93.5 290 CYS A CA 1
ATOM 2293 C C . CYS A 1 290 ? 28.703 -39.938 -19.359 1 93.5 290 CYS A C 1
ATOM 2295 O O . CYS A 1 290 ? 28.109 -39.969 -20.438 1 93.5 290 CYS A O 1
ATOM 2297 N N . GLU A 1 291 ? 29.766 -40.531 -19.141 1 93.5 291 GLU A N 1
ATOM 2298 C CA . GLU A 1 291 ? 30.391 -41.312 -20.203 1 93.5 291 GLU A CA 1
ATOM 2299 C C . GLU A 1 291 ? 29.516 -42.531 -20.578 1 93.5 291 GLU A C 1
ATOM 2301 O O . GLU A 1 291 ? 29.422 -42.875 -21.75 1 93.5 291 GLU A O 1
ATOM 2306 N N . ASP A 1 292 ? 28.984 -43.062 -19.547 1 93.81 292 ASP A N 1
ATOM 2307 C CA . ASP A 1 292 ? 28.078 -44.188 -19.797 1 93.81 292 ASP A CA 1
ATOM 2308 C C . ASP A 1 292 ? 26.844 -43.75 -20.547 1 93.81 292 ASP A C 1
ATOM 2310 O O . ASP A 1 292 ? 26.344 -44.469 -21.406 1 93.81 292 ASP A O 1
ATOM 2314 N N . TYR A 1 293 ? 26.344 -42.656 -20.234 1 94.38 293 TYR A N 1
ATOM 2315 C CA . TYR A 1 293 ? 25.172 -42.094 -20.922 1 94.38 293 TYR A CA 1
ATOM 2316 C C . TYR A 1 293 ? 25.469 -41.875 -22.406 1 94.38 293 TYR A C 1
ATOM 2318 O O . TYR A 1 293 ? 24.688 -42.281 -23.266 1 94.38 293 TYR A O 1
ATOM 2326 N N . VAL A 1 294 ? 26.609 -41.25 -22.734 1 94.06 294 VAL A N 1
ATOM 2327 C CA . VAL A 1 294 ? 26.984 -40.969 -24.125 1 94.06 294 VAL A CA 1
ATOM 2328 C C . VAL A 1 294 ? 27.219 -42.25 -24.891 1 94.06 294 VAL A C 1
ATOM 2330 O O . VAL A 1 294 ? 26.844 -42.375 -26.047 1 94.06 294 VAL A O 1
ATOM 2333 N N . ALA A 1 295 ? 27.812 -43.188 -24.219 1 94.75 295 ALA A N 1
ATOM 2334 C CA . ALA A 1 295 ? 28.094 -44.469 -24.859 1 94.75 295 ALA A CA 1
ATOM 2335 C C . ALA A 1 295 ? 26.781 -45.188 -25.203 1 94.75 295 ALA A C 1
ATOM 2337 O O . ALA A 1 295 ? 26.656 -45.781 -26.281 1 94.75 295 ALA A O 1
ATOM 2338 N N . LYS A 1 296 ? 25.922 -45.188 -24.312 1 94.88 296 LYS A N 1
ATOM 2339 C CA . LYS A 1 296 ? 24.641 -45.844 -24.547 1 94.88 296 LYS A CA 1
ATOM 2340 C C . LYS A 1 296 ? 23.844 -45.125 -25.625 1 94.88 296 LYS A C 1
ATOM 2342 O O . LYS A 1 296 ? 23.141 -45.781 -26.422 1 94.88 296 LYS A O 1
ATOM 2347 N N . MET A 1 297 ? 23.891 -43.812 -25.703 1 94.19 297 MET A N 1
ATOM 2348 C CA . MET A 1 297 ? 23.219 -43.062 -26.75 1 94.19 297 MET A CA 1
ATOM 2349 C C . MET A 1 297 ? 23.828 -43.375 -28.109 1 94.19 297 MET A C 1
ATOM 2351 O O . MET A 1 297 ? 23.109 -43.531 -29.094 1 94.19 297 MET A O 1
ATOM 2355 N N . ASN A 1 298 ? 25.125 -43.438 -28.141 1 93.88 298 ASN A N 1
ATOM 2356 C CA . ASN A 1 298 ? 25.812 -43.75 -29.391 1 93.88 298 ASN A CA 1
ATOM 2357 C C . ASN A 1 298 ? 25.469 -45.156 -29.859 1 93.88 298 ASN A C 1
ATOM 2359 O O . ASN A 1 298 ? 25.328 -45.406 -31.062 1 93.88 298 ASN A O 1
ATOM 2363 N N . HIS A 1 299 ? 25.328 -45.969 -28.891 1 93.88 299 HIS A N 1
ATOM 2364 C CA . HIS A 1 299 ? 24.938 -47.344 -29.234 1 93.88 299 HIS A CA 1
ATOM 2365 C C . HIS A 1 299 ? 23.531 -47.375 -29.797 1 93.88 299 HIS A C 1
ATOM 2367 O O . HIS A 1 299 ? 23.266 -48.125 -30.75 1 93.88 299 HIS A O 1
ATOM 2373 N N . LEU A 1 300 ? 22.719 -46.656 -29.266 1 91.38 300 LEU A N 1
ATOM 2374 C CA . LEU A 1 300 ? 21.344 -46.562 -29.734 1 91.38 300 LEU A CA 1
ATOM 2375 C C . LEU A 1 300 ? 21.281 -45.969 -31.141 1 91.38 300 LEU A C 1
ATOM 2377 O O . LEU A 1 300 ? 20.516 -46.469 -31.969 1 91.38 300 LEU A O 1
ATOM 2381 N N . LEU A 1 301 ? 22.062 -44.969 -31.438 1 91.75 301 LEU A N 1
ATOM 2382 C CA . LEU A 1 301 ? 22.016 -44.25 -32.719 1 91.75 301 LEU A CA 1
ATOM 2383 C C . LEU A 1 301 ? 22.812 -45 -33.781 1 91.75 301 LEU A C 1
ATOM 2385 O O . LEU A 1 301 ? 22.734 -44.656 -34.969 1 91.75 301 LEU A O 1
ATOM 2389 N N . ALA A 1 302 ? 23.516 -46.031 -33.312 1 92 302 ALA A N 1
ATOM 2390 C CA . ALA A 1 302 ? 24.297 -46.812 -34.25 1 92 302 ALA A CA 1
ATOM 2391 C C . ALA A 1 302 ? 23.422 -47.812 -35 1 92 302 ALA A C 1
ATOM 2393 O O . ALA A 1 302 ? 23.844 -48.406 -36 1 92 302 ALA A O 1
ATOM 2394 N N . ASP A 1 303 ? 22.203 -47.906 -34.562 1 89.44 303 ASP A N 1
ATOM 2395 C CA . ASP A 1 303 ? 21.266 -48.75 -35.281 1 89.44 303 ASP A CA 1
ATOM 2396 C C . ASP A 1 303 ? 20.891 -48.188 -36.656 1 89.44 303 ASP A C 1
ATOM 2398 O O . ASP A 1 303 ? 20.031 -47.312 -36.75 1 89.44 303 ASP A O 1
ATOM 2402 N N . THR A 1 304 ? 21.312 -48.656 -37.719 1 89.75 304 THR A N 1
ATOM 2403 C CA . THR A 1 304 ? 21.156 -48.125 -39.062 1 89.75 304 THR A CA 1
ATOM 2404 C C . THR A 1 304 ? 19.797 -48.5 -39.656 1 89.75 304 THR A C 1
ATOM 2406 O O . THR A 1 304 ? 19.375 -47.969 -40.688 1 89.75 304 THR A O 1
ATOM 2409 N N . SER A 1 305 ? 19.156 -49.375 -39 1 85.44 305 SER A N 1
ATOM 2410 C CA . SER A 1 305 ? 17.828 -49.781 -39.469 1 85.44 305 SER A CA 1
ATOM 2411 C C . SER A 1 305 ? 16.781 -48.719 -39.094 1 85.44 305 SER A C 1
ATOM 2413 O O . SER A 1 305 ? 15.758 -48.594 -39.781 1 85.44 305 SER A O 1
ATOM 2415 N N . THR A 1 306 ? 17.109 -48 -38.062 1 86.38 306 THR A N 1
ATOM 2416 C CA . THR A 1 306 ? 16.141 -47.031 -37.594 1 86.38 306 THR A CA 1
ATOM 2417 C C . THR A 1 306 ? 16.609 -45.594 -37.844 1 86.38 306 THR A C 1
ATOM 2419 O O . THR A 1 306 ? 15.805 -44.719 -38.125 1 86.38 306 THR A O 1
ATOM 2422 N N . TYR A 1 307 ? 17.922 -45.406 -37.719 1 91.19 307 TYR A N 1
ATOM 2423 C CA . TYR A 1 307 ? 18.453 -44.062 -37.844 1 91.19 307 TYR A CA 1
ATOM 2424 C C . TYR A 1 307 ? 19.484 -43.969 -38.969 1 91.19 307 TYR A C 1
ATOM 2426 O O . TYR A 1 307 ? 20.234 -44.938 -39.188 1 91.19 307 TYR A O 1
ATOM 2434 N N . ALA A 1 308 ? 19.438 -42.875 -39.656 1 92.56 308 ALA A N 1
ATOM 2435 C CA . ALA A 1 308 ? 20.422 -42.625 -40.719 1 92.56 308 ALA A CA 1
ATOM 2436 C C . ALA A 1 308 ? 21.125 -41.281 -40.469 1 92.56 308 ALA A C 1
ATOM 2438 O O . ALA A 1 308 ? 20.5 -40.312 -40.031 1 92.56 308 ALA A O 1
ATOM 2439 N N . THR A 1 309 ? 22.375 -41.25 -40.656 1 93.19 309 THR A N 1
ATOM 2440 C CA . THR A 1 309 ? 23.141 -40.031 -40.469 1 93.19 309 THR A CA 1
ATOM 2441 C C . THR A 1 309 ? 22.953 -39.062 -41.656 1 93.19 309 THR A C 1
ATOM 2443 O O . THR A 1 309 ? 22.844 -39.531 -42.781 1 93.19 309 THR A O 1
ATOM 2446 N N . MET A 1 310 ? 22.812 -37.875 -41.312 1 92.88 310 MET A N 1
ATOM 2447 C CA . MET A 1 310 ? 22.656 -36.844 -42.344 1 92.88 310 MET A CA 1
ATOM 2448 C C . MET A 1 310 ? 23.906 -36 -42.438 1 92.88 310 MET A C 1
ATOM 2450 O O . MET A 1 310 ? 24.562 -35.719 -41.438 1 92.88 310 MET A O 1
ATOM 2454 N N . THR A 1 311 ? 24.141 -35.469 -43.594 1 87.81 311 THR A N 1
ATOM 2455 C CA . THR A 1 311 ? 25.344 -34.688 -43.844 1 87.81 311 THR A CA 1
ATOM 2456 C C . THR A 1 311 ? 25.109 -33.219 -43.531 1 87.81 311 THR A C 1
ATOM 2458 O O . THR A 1 311 ? 26.047 -32.5 -43.219 1 87.81 311 THR A O 1
ATOM 2461 N N . SER A 1 312 ? 23.828 -32.844 -43.781 1 90.31 312 SER A N 1
ATOM 2462 C CA . SER A 1 312 ? 23.562 -31.438 -43.531 1 90.31 312 SER A CA 1
ATOM 2463 C C . SER A 1 312 ? 22.25 -31.25 -42.781 1 90.31 312 SER A C 1
ATOM 2465 O O . SER A 1 312 ? 21.438 -32.188 -42.719 1 90.31 312 SER A O 1
ATOM 2467 N N . ASP A 1 313 ? 22.156 -30.062 -42.156 1 91.12 313 ASP A N 1
ATOM 2468 C CA . ASP A 1 313 ? 20.938 -29.703 -41.406 1 91.12 313 ASP A CA 1
ATOM 2469 C C . ASP A 1 313 ? 19.766 -29.469 -42.375 1 91.12 313 ASP A C 1
ATOM 2471 O O . ASP A 1 313 ? 19.797 -28.516 -43.188 1 91.12 313 ASP A O 1
ATOM 2475 N N . PRO A 1 314 ? 18.766 -30.203 -42.312 1 92.88 314 PRO A N 1
ATOM 2476 C CA . PRO A 1 314 ? 17.641 -30.062 -43.25 1 92.88 314 PRO A CA 1
ATOM 2477 C C . PRO A 1 314 ? 16.578 -29.094 -42.75 1 92.88 314 PRO A C 1
ATOM 2479 O O . PRO A 1 314 ? 15.508 -28.984 -43.344 1 92.88 314 PRO A O 1
ATOM 2482 N N . THR A 1 315 ? 16.781 -28.375 -41.75 1 93.56 315 THR A N 1
ATOM 2483 C CA . THR A 1 315 ? 15.773 -27.562 -41.094 1 93.56 315 THR A CA 1
ATOM 2484 C C . THR A 1 315 ? 15.211 -26.516 -42.031 1 93.56 315 THR A C 1
ATOM 2486 O O . THR A 1 315 ? 13.992 -26.328 -42.094 1 93.56 315 THR A O 1
ATOM 2489 N N . SER A 1 316 ? 16 -25.875 -42.812 1 92.06 316 SER A N 1
ATOM 2490 C CA . SER A 1 316 ? 15.555 -24.828 -43.75 1 92.06 316 SER A CA 1
ATOM 2491 C C . SER A 1 316 ? 14.703 -25.406 -44.844 1 92.06 316 SER A C 1
ATOM 2493 O O . SER A 1 316 ? 13.703 -24.812 -45.25 1 92.06 316 SER A O 1
ATOM 2495 N N . LYS A 1 317 ? 15.125 -26.531 -45.344 1 93.62 317 LYS A N 1
ATOM 2496 C CA . LYS A 1 317 ? 14.375 -27.188 -46.406 1 93.62 317 LYS A CA 1
ATOM 2497 C C . LYS A 1 317 ? 13.008 -27.641 -45.906 1 93.62 317 LYS A C 1
ATOM 2499 O O . LYS A 1 317 ? 12 -27.438 -46.562 1 93.62 317 LYS A O 1
ATOM 2504 N N . LEU A 1 318 ? 13.016 -28.234 -44.781 1 94.25 318 LEU A N 1
ATOM 2505 C CA . LEU A 1 318 ? 11.773 -28.734 -44.219 1 94.25 318 LEU A CA 1
ATOM 2506 C C . LEU A 1 318 ? 10.836 -27.578 -43.875 1 94.25 318 LEU A C 1
ATOM 2508 O O . LEU A 1 318 ? 9.617 -27.719 -43.969 1 94.25 318 LEU A O 1
ATOM 2512 N N . GLN A 1 319 ? 11.383 -26.5 -43.375 1 94.62 319 GLN A N 1
ATOM 2513 C CA . GLN A 1 319 ? 10.594 -25.297 -43.062 1 94.62 319 GLN A CA 1
ATOM 2514 C C . GLN A 1 319 ? 9.898 -24.781 -44.344 1 94.62 319 GLN A C 1
ATOM 2516 O O . GLN A 1 319 ? 8.719 -24.406 -44.281 1 94.62 319 GLN A O 1
ATOM 2521 N N . LYS A 1 320 ? 10.648 -24.719 -45.406 1 95.31 320 LYS A N 1
ATOM 2522 C CA . LYS A 1 320 ? 10.07 -24.281 -46.688 1 95.31 320 LYS A CA 1
ATOM 2523 C C . LYS A 1 320 ? 8.953 -25.219 -47.125 1 95.31 320 LYS A C 1
ATOM 2525 O O . LYS A 1 320 ? 7.914 -24.766 -47.625 1 95.31 320 LYS A O 1
ATOM 2530 N N . GLN A 1 321 ? 9.203 -26.438 -47 1 94.56 321 GLN A N 1
ATOM 2531 C CA . GLN A 1 321 ? 8.195 -27.422 -47.375 1 94.56 321 GLN A CA 1
ATOM 2532 C C . GLN A 1 321 ? 6.934 -27.266 -46.531 1 94.56 321 GLN A C 1
ATOM 2534 O O . GLN A 1 321 ? 5.82 -27.328 -47.062 1 94.56 321 GLN A O 1
ATOM 2539 N N . ASN A 1 322 ? 7.129 -27.141 -45.219 1 94.75 322 ASN A N 1
ATOM 2540 C CA . ASN A 1 322 ? 5.992 -26.938 -44.344 1 94.75 322 ASN A CA 1
ATOM 2541 C C . ASN A 1 322 ? 5.184 -25.703 -44.75 1 94.75 322 ASN A C 1
ATOM 2543 O O . ASN A 1 322 ? 3.957 -25.766 -44.844 1 94.75 322 ASN A O 1
ATOM 2547 N N . ASN A 1 323 ? 5.883 -24.625 -45 1 95.62 323 ASN A N 1
ATOM 2548 C CA . ASN A 1 323 ? 5.207 -23.375 -45.344 1 95.62 323 ASN A CA 1
ATOM 2549 C C . ASN A 1 323 ? 4.508 -23.5 -46.719 1 95.62 323 ASN A C 1
ATOM 2551 O O . ASN A 1 323 ? 3.473 -22.875 -46.938 1 95.62 323 ASN A O 1
ATOM 2555 N N . ASN A 1 324 ? 5.059 -24.344 -47.594 1 95.25 324 ASN A N 1
ATOM 2556 C CA . ASN A 1 324 ? 4.414 -24.594 -48.906 1 95.25 324 ASN A CA 1
ATOM 2557 C C . ASN A 1 324 ? 3.09 -25.328 -48.719 1 95.25 324 ASN A C 1
ATOM 2559 O O . ASN A 1 324 ? 2.113 -25.031 -49.406 1 95.25 324 ASN A O 1
ATOM 2563 N N . PHE A 1 325 ? 3.098 -26.281 -47.844 1 94.94 325 PHE A N 1
ATOM 2564 C CA . PHE A 1 325 ? 1.86 -27 -47.562 1 94.94 325 PHE A CA 1
ATOM 2565 C C . PHE A 1 325 ? 0.804 -26.047 -47 1 94.94 325 PHE A C 1
ATOM 2567 O O . PHE A 1 325 ? -0.364 -26.109 -47.406 1 94.94 325 PHE A O 1
ATOM 2574 N N . VAL A 1 326 ? 1.23 -25.141 -46.094 1 95.69 326 VAL A N 1
ATOM 2575 C CA . VAL A 1 326 ? 0.301 -24.203 -45.469 1 95.69 326 VAL A CA 1
ATOM 2576 C C . VAL A 1 326 ? -0.246 -23.234 -46.5 1 95.69 326 VAL A C 1
ATOM 2578 O O . VAL A 1 326 ? -1.435 -22.906 -46.5 1 95.69 326 VAL A O 1
ATOM 2581 N N . THR A 1 327 ? 0.646 -22.828 -47.406 1 95.44 327 THR A N 1
ATOM 2582 C CA . THR A 1 327 ? 0.22 -21.922 -48.469 1 95.44 327 THR A CA 1
ATOM 2583 C C . THR A 1 327 ? -0.79 -22.609 -49.375 1 95.44 327 THR A C 1
ATOM 2585 O O . THR A 1 327 ? -1.773 -21.984 -49.812 1 95.44 327 THR A O 1
ATOM 2588 N N . ARG A 1 328 ? -0.546 -23.812 -49.688 1 94.69 328 ARG A N 1
ATOM 2589 C CA . ARG A 1 328 ? -1.456 -24.578 -50.531 1 94.69 328 ARG A CA 1
ATOM 2590 C C . ARG A 1 328 ? -2.82 -24.734 -49.844 1 94.69 328 ARG A C 1
ATOM 2592 O O . ARG A 1 328 ? -3.855 -24.578 -50.5 1 94.69 328 ARG A O 1
ATOM 2599 N N . LEU A 1 329 ? -2.836 -25.031 -48.625 1 95.06 329 LEU A N 1
ATOM 2600 C CA . LEU A 1 329 ? -4.082 -25.172 -47.875 1 95.06 329 LEU A CA 1
ATOM 2601 C C . LEU A 1 329 ? -4.848 -23.844 -47.844 1 95.06 329 LEU A C 1
ATOM 2603 O O . LEU A 1 329 ? -6.074 -23.844 -47.938 1 95.06 329 LEU A O 1
ATOM 2607 N N . ALA A 1 330 ? -4.027 -22.812 -47.656 1 94.5 330 ALA A N 1
ATOM 2608 C CA . ALA A 1 330 ? -4.641 -21.484 -47.594 1 94.5 330 ALA A CA 1
ATOM 2609 C C . ALA A 1 330 ? -5.191 -21.078 -48.938 1 94.5 330 ALA A C 1
ATOM 2611 O O . ALA A 1 330 ? -6.277 -20.5 -49.031 1 94.5 330 ALA A O 1
ATOM 2612 N N . ASP A 1 331 ? -4.504 -21.344 -50 1 93.31 331 ASP A N 1
ATOM 2613 C CA . ASP A 1 331 ? -4.898 -20.984 -51.375 1 93.31 331 ASP A CA 1
ATOM 2614 C C . ASP A 1 331 ? -6.16 -21.719 -51.781 1 93.31 331 ASP A C 1
ATOM 2616 O O . ASP A 1 331 ? -6.984 -21.188 -52.531 1 93.31 331 ASP A O 1
ATOM 2620 N N . LEU A 1 332 ? -6.328 -22.953 -51.344 1 93.81 332 LEU A N 1
ATOM 2621 C CA . LEU A 1 332 ? -7.488 -23.781 -51.688 1 93.81 332 LEU A CA 1
ATOM 2622 C C . LEU A 1 332 ? -8.641 -23.484 -50.719 1 93.81 332 LEU A C 1
ATOM 2624 O O . LEU A 1 332 ? -9.664 -24.172 -50.75 1 93.81 332 LEU A O 1
ATOM 2628 N N . ASP A 1 333 ? -8.484 -22.531 -49.812 1 91.38 333 ASP A N 1
ATOM 2629 C CA . ASP A 1 333 ? -9.484 -22.062 -48.844 1 91.38 333 ASP A CA 1
ATOM 2630 C C . ASP A 1 333 ? -9.945 -23.203 -47.938 1 91.38 333 ASP A C 1
ATOM 2632 O O . ASP A 1 333 ? -11.133 -23.328 -47.656 1 91.38 333 ASP A O 1
ATOM 2636 N N . LEU A 1 334 ? -8.945 -24.016 -47.625 1 92.88 334 LEU A N 1
ATOM 2637 C CA . LEU A 1 334 ? -9.258 -25.125 -46.75 1 92.88 334 LEU A CA 1
ATOM 2638 C C . LEU A 1 334 ? -9.062 -24.75 -45.281 1 92.88 334 LEU A C 1
ATOM 2640 O O . LEU A 1 334 ? -9.602 -25.391 -44.375 1 92.88 334 LEU A O 1
ATOM 2644 N N . ILE A 1 335 ? -8.211 -23.656 -44.969 1 92.12 335 ILE A N 1
ATOM 2645 C CA . ILE A 1 335 ? -7.984 -23.156 -43.594 1 92.12 335 ILE A CA 1
ATOM 2646 C C . ILE A 1 335 ? -8.148 -21.625 -43.594 1 92.12 335 ILE A C 1
ATOM 2648 O O . ILE A 1 335 ? -8.016 -20.969 -44.625 1 92.12 335 ILE A O 1
ATOM 2652 N N . ASP A 1 336 ? -8.453 -21.062 -42.438 1 92 336 ASP A N 1
ATOM 2653 C CA . ASP A 1 336 ? -8.625 -19.625 -42.281 1 92 336 ASP A CA 1
ATOM 2654 C C . ASP A 1 336 ? -7.277 -18.922 -42.156 1 92 336 ASP A C 1
ATOM 2656 O O . ASP A 1 336 ? -6.25 -19.562 -41.969 1 92 336 ASP A O 1
ATOM 2660 N N . ALA A 1 337 ? -7.289 -17.672 -42.281 1 90.62 337 ALA A N 1
ATOM 2661 C CA . ALA A 1 337 ? -6.074 -16.875 -42.25 1 90.62 337 ALA A CA 1
ATOM 2662 C C . ALA A 1 337 ? -5.395 -16.953 -40.875 1 90.62 337 ALA A C 1
ATOM 2664 O O . ALA A 1 337 ? -4.164 -16.969 -40.812 1 90.62 337 ALA A O 1
ATOM 2665 N N . LYS A 1 338 ? -6.18 -17.016 -39.906 1 90.62 338 LYS A N 1
ATOM 2666 C CA . LYS A 1 338 ? -5.633 -17.109 -38.562 1 90.62 338 LYS A CA 1
ATOM 2667 C C . LYS A 1 338 ? -4.91 -18.438 -38.375 1 90.62 338 LYS A C 1
ATOM 2669 O O . LYS A 1 338 ? -3.818 -18.484 -37.781 1 90.62 338 LYS A O 1
ATOM 2674 N N . THR A 1 339 ? -5.484 -19.453 -38.844 1 92.69 339 THR A N 1
ATOM 2675 C CA . THR A 1 339 ? -4.879 -20.781 -38.75 1 92.69 339 THR A CA 1
ATOM 2676 C C . THR A 1 339 ? -3.629 -20.875 -39.625 1 92.69 339 THR A C 1
ATOM 2678 O O . THR A 1 339 ? -2.639 -21.5 -39.219 1 92.69 339 THR A O 1
ATOM 2681 N N . ALA A 1 340 ? -3.717 -20.234 -40.719 1 93.44 340 ALA A N 1
ATOM 2682 C CA . ALA A 1 340 ? -2.561 -20.25 -41.594 1 93.44 340 ALA A CA 1
ATOM 2683 C C . ALA A 1 340 ? -1.36 -19.562 -40.938 1 93.44 340 ALA A C 1
ATOM 2685 O O . ALA A 1 340 ? -0.228 -20.031 -41.062 1 93.44 340 ALA A O 1
ATOM 2686 N N . LYS A 1 341 ? -1.693 -18.531 -40.344 1 90.94 341 LYS A N 1
ATOM 2687 C CA . LYS A 1 341 ? -0.62 -17.812 -39.656 1 90.94 341 LYS A CA 1
ATOM 2688 C C . LYS A 1 341 ? -0.039 -18.641 -38.5 1 90.94 341 LYS A C 1
ATOM 2690 O O . LYS A 1 341 ? 1.169 -18.609 -38.25 1 90.94 341 LYS A O 1
ATOM 2695 N N . ARG A 1 342 ? -0.781 -19.406 -37.875 1 89.44 342 ARG A N 1
ATOM 2696 C CA . ARG A 1 342 ? -0.351 -20.25 -36.75 1 89.44 342 ARG A CA 1
ATOM 2697 C C . ARG A 1 342 ? 0.47 -21.438 -37.25 1 89.44 342 ARG A C 1
ATOM 2699 O O . ARG A 1 342 ? 1.414 -21.859 -36.594 1 89.44 342 ARG A O 1
ATOM 2706 N N . LEU A 1 343 ? 0.173 -21.906 -38.344 1 93.5 343 LEU A N 1
ATOM 2707 C CA . LEU A 1 343 ? 0.802 -23.109 -38.875 1 93.5 343 LEU A CA 1
ATOM 2708 C C . LEU A 1 343 ? 2.119 -22.781 -39.562 1 93.5 343 LEU A C 1
ATOM 2710 O O . LEU A 1 343 ? 2.973 -23.656 -39.719 1 93.5 343 LEU A O 1
ATOM 2714 N N . ARG A 1 344 ? 2.209 -21.5 -39.969 1 92.69 344 ARG A N 1
ATOM 2715 C CA . ARG A 1 344 ? 3.451 -21.078 -40.594 1 92.69 344 ARG A CA 1
ATOM 2716 C C . ARG A 1 344 ? 4.57 -20.922 -39.562 1 92.69 344 ARG A C 1
ATOM 2718 O O . ARG A 1 344 ? 4.324 -20.5 -38.438 1 92.69 344 ARG A O 1
ATOM 2725 N N . THR A 1 345 ? 5.727 -21.391 -39.906 1 90.31 345 THR A N 1
ATOM 2726 C CA . THR A 1 345 ? 6.871 -21.266 -39.031 1 90.31 345 THR A CA 1
ATOM 2727 C C . THR A 1 345 ? 8.055 -20.641 -39.75 1 90.31 345 THR A C 1
ATOM 2729 O O . THR A 1 345 ? 8.336 -20.969 -40.906 1 90.31 345 THR A O 1
ATOM 2732 N N . ASN A 1 346 ? 8.664 -19.641 -39.125 1 88.25 346 ASN A N 1
ATOM 2733 C CA . ASN A 1 346 ? 9.844 -19 -39.688 1 88.25 346 ASN A CA 1
ATOM 2734 C C . ASN A 1 346 ? 11.047 -19.078 -38.75 1 88.25 346 ASN A C 1
ATOM 2736 O O . ASN A 1 346 ? 12.148 -18.672 -39.125 1 88.25 346 ASN A O 1
ATOM 2740 N N . THR A 1 347 ? 10.891 -19.625 -37.594 1 89 347 THR A N 1
ATOM 2741 C CA . THR A 1 347 ? 11.953 -19.641 -36.594 1 89 347 THR A CA 1
ATOM 2742 C C . THR A 1 347 ? 12.234 -21.062 -36.125 1 89 347 THR A C 1
ATOM 2744 O O . THR A 1 347 ? 12.492 -21.297 -34.938 1 89 347 THR A O 1
ATOM 2747 N N . ALA A 1 348 ? 12.141 -22.062 -36.938 1 91.69 348 ALA A N 1
ATOM 2748 C CA . ALA A 1 348 ? 12.328 -23.469 -36.594 1 91.69 348 ALA A CA 1
ATOM 2749 C C . ALA A 1 348 ? 13.781 -23.75 -36.219 1 91.69 348 ALA A C 1
ATOM 2751 O O . ALA A 1 348 ? 14.695 -23.141 -36.75 1 91.69 348 ALA A O 1
ATOM 2752 N N . VAL A 1 349 ? 14.023 -24.531 -35.25 1 91.19 349 VAL A N 1
ATOM 2753 C CA . VAL A 1 349 ? 15.336 -25.016 -34.812 1 91.19 349 VAL A CA 1
ATOM 2754 C C . VAL A 1 349 ? 15.352 -26.547 -34.781 1 91.19 349 VAL A C 1
ATOM 2756 O O . VAL A 1 349 ? 14.344 -27.172 -34.438 1 91.19 349 VAL A O 1
ATOM 2759 N N . CYS A 1 350 ? 16.422 -27.078 -35.156 1 91.94 350 CYS A N 1
ATOM 2760 C CA . CYS A 1 350 ? 16.547 -28.531 -35.188 1 91.94 350 CYS A CA 1
ATOM 2761 C C . CYS A 1 350 ? 16.297 -29.125 -33.812 1 91.94 350 CYS A C 1
ATOM 2763 O O . CYS A 1 350 ? 16.906 -28.703 -32.812 1 91.94 350 CYS A O 1
ATOM 2765 N N . PRO A 1 351 ? 15.367 -30.125 -33.781 1 91.69 351 PRO A N 1
ATOM 2766 C CA . PRO A 1 351 ? 15.117 -30.797 -32.5 1 91.69 351 PRO A CA 1
ATOM 2767 C C . PRO A 1 351 ? 16.344 -31.562 -31.984 1 91.69 351 PRO A C 1
ATOM 2769 O O . PRO A 1 351 ? 17.156 -32 -32.781 1 91.69 351 PRO A O 1
ATOM 2772 N N . ARG A 1 352 ? 16.422 -31.703 -30.719 1 92.31 352 ARG A N 1
ATOM 2773 C CA . ARG A 1 352 ? 17.531 -32.406 -30.078 1 92.31 352 ARG A CA 1
ATOM 2774 C C . ARG A 1 352 ? 17.031 -33.625 -29.312 1 92.31 352 ARG A C 1
ATOM 2776 O O . ARG A 1 352 ? 16.031 -33.562 -28.609 1 92.31 352 ARG A O 1
ATOM 2783 N N . ILE A 1 353 ? 17.734 -34.688 -29.422 1 91.31 353 ILE A N 1
ATOM 2784 C CA . ILE A 1 353 ? 17.328 -35.938 -28.812 1 91.31 353 ILE A CA 1
ATOM 2785 C C . ILE A 1 353 ? 17.984 -36.094 -27.438 1 91.31 353 ILE A C 1
ATOM 2787 O O . ILE A 1 353 ? 19.062 -35.531 -27.203 1 91.31 353 ILE A O 1
ATOM 2791 N N . TYR A 1 354 ? 17.328 -36.688 -26.578 1 91.94 354 TYR A N 1
ATOM 2792 C CA . TYR A 1 354 ? 17.922 -37.094 -25.297 1 91.94 354 TYR A CA 1
ATOM 2793 C C . TYR A 1 354 ? 17.359 -38.438 -24.859 1 91.94 354 TYR A C 1
ATOM 2795 O O . TYR A 1 354 ? 16.375 -38.938 -25.438 1 91.94 354 TYR A O 1
ATOM 2803 N N . GLY A 1 355 ? 18.062 -39.062 -23.906 1 91.88 355 GLY A N 1
ATOM 2804 C CA . GLY A 1 355 ? 17.672 -40.375 -23.422 1 91.88 355 GLY A CA 1
ATOM 2805 C C . GLY A 1 355 ? 17.281 -40.375 -21.953 1 91.88 355 GLY A C 1
ATOM 2806 O O . GLY A 1 355 ? 17.906 -39.719 -21.141 1 91.88 355 GLY A O 1
ATOM 2807 N N . GLN A 1 356 ? 16.234 -41.125 -21.734 1 92.12 356 GLN A N 1
ATOM 2808 C CA . GLN A 1 356 ? 15.828 -41.344 -20.359 1 92.12 356 GLN A CA 1
ATOM 2809 C C . GLN A 1 356 ? 16.125 -42.781 -19.922 1 92.12 356 GLN A C 1
ATOM 2811 O O . GLN A 1 356 ? 15.766 -43.719 -20.609 1 92.12 356 GLN A O 1
ATOM 2816 N N . PRO A 1 357 ? 16.75 -42.906 -18.797 1 94 357 PRO A N 1
ATOM 2817 C CA . PRO A 1 357 ? 17.109 -44.25 -18.375 1 94 357 PRO A CA 1
ATOM 2818 C C . PRO A 1 357 ? 15.922 -45.062 -17.844 1 94 357 PRO A C 1
ATOM 2820 O O . PRO A 1 357 ? 15.055 -44.5 -17.156 1 94 357 PRO A O 1
ATOM 2823 N N . LYS A 1 358 ? 15.883 -46.281 -18.203 1 90.25 358 LYS A N 1
ATOM 2824 C CA . LYS A 1 358 ? 14.93 -47.219 -17.609 1 90.25 358 LYS A CA 1
ATOM 2825 C C . LYS A 1 358 ? 15.469 -47.812 -16.312 1 90.25 358 LYS A C 1
ATOM 2827 O O . LYS A 1 358 ? 16.094 -48.875 -16.328 1 90.25 358 LYS A O 1
ATOM 2832 N N . ALA A 1 359 ? 15.125 -47.25 -15.258 1 89.44 359 ALA A N 1
ATOM 2833 C CA . ALA A 1 359 ? 15.711 -47.531 -13.953 1 89.44 359 ALA A CA 1
ATOM 2834 C C . ALA A 1 359 ? 15.305 -48.938 -13.477 1 89.44 359 ALA A C 1
ATOM 2836 O O . ALA A 1 359 ? 15.953 -49.5 -12.602 1 89.44 359 ALA A O 1
ATOM 2837 N N . HIS A 1 360 ? 14.242 -49.562 -14.039 1 84.25 360 HIS A N 1
ATOM 2838 C CA . HIS A 1 360 ? 13.742 -50.844 -13.57 1 84.25 360 HIS A CA 1
ATOM 2839 C C . HIS A 1 360 ? 14.453 -52 -14.266 1 84.25 360 HIS A C 1
ATOM 2841 O O . HIS A 1 360 ? 14.266 -53.156 -13.898 1 84.25 360 HIS A O 1
ATOM 2847 N N . LYS A 1 361 ? 15.133 -51.688 -15.289 1 85.06 361 LYS A N 1
ATOM 2848 C CA . LYS A 1 361 ? 15.859 -52.75 -16.016 1 85.06 361 LYS A CA 1
ATOM 2849 C C . LYS A 1 361 ? 17.328 -52.75 -15.633 1 85.06 361 LYS A C 1
ATOM 2851 O O . LYS A 1 361 ? 17.891 -51.719 -15.242 1 85.06 361 LYS A O 1
ATOM 2856 N N . ALA A 1 362 ? 17.75 -54.031 -15.961 1 85.06 362 ALA A N 1
ATOM 2857 C CA . ALA A 1 362 ? 19.172 -54.156 -15.695 1 85.06 362 ALA A CA 1
ATOM 2858 C C . ALA A 1 362 ? 20 -53.406 -16.719 1 85.06 362 ALA A C 1
ATOM 2860 O O . ALA A 1 362 ? 19.594 -53.281 -17.875 1 85.06 362 ALA A O 1
ATOM 2861 N N . ASP A 1 363 ? 21.016 -52.75 -16.5 1 87.38 363 ASP A N 1
ATOM 2862 C CA . ASP A 1 363 ? 21.969 -52.031 -17.344 1 87.38 363 ASP A CA 1
ATOM 2863 C C . ASP A 1 363 ? 21.469 -50.625 -17.703 1 87.38 363 ASP A C 1
ATOM 2865 O O . ASP A 1 363 ? 22.125 -49.906 -18.438 1 87.38 363 ASP A O 1
ATOM 2869 N N . LEU A 1 364 ? 20.266 -50.281 -17.344 1 91.06 364 LEU A N 1
ATOM 2870 C CA . LEU A 1 364 ? 19.719 -48.938 -17.469 1 91.06 364 LEU A CA 1
ATOM 2871 C C . LEU A 1 364 ? 19.656 -48.5 -18.938 1 91.06 364 LEU A C 1
ATOM 2873 O O . LEU A 1 364 ? 20.203 -47.469 -19.312 1 91.06 364 LEU A O 1
ATOM 2877 N N . PRO A 1 365 ? 19 -49.312 -19.781 1 91.31 365 PRO A N 1
ATOM 2878 C CA . PRO A 1 365 ? 18.844 -48.844 -21.156 1 91.31 365 PRO A CA 1
ATOM 2879 C C . PRO A 1 365 ? 18.125 -47.5 -21.266 1 91.31 365 PRO A C 1
ATOM 2881 O O . PRO A 1 365 ? 17.422 -47.094 -20.328 1 91.31 365 PRO A O 1
ATOM 2884 N N . LEU A 1 366 ? 18.438 -46.812 -22.359 1 92.12 366 LEU A N 1
ATOM 2885 C CA . LEU A 1 366 ? 17.891 -45.469 -22.5 1 92.12 366 LEU A CA 1
ATOM 2886 C C . LEU A 1 366 ? 16.703 -45.469 -23.453 1 92.12 366 LEU A C 1
ATOM 2888 O O . LEU A 1 366 ? 16.719 -46.188 -24.453 1 92.12 366 LEU A O 1
ATOM 2892 N N . ARG A 1 367 ? 15.656 -44.781 -23.094 1 88.44 367 ARG A N 1
ATOM 2893 C CA . ARG A 1 367 ? 14.555 -44.5 -24 1 88.44 367 ARG A CA 1
ATOM 2894 C C . ARG A 1 367 ? 14.781 -43.188 -24.75 1 88.44 367 ARG A C 1
ATOM 2896 O O . ARG A 1 367 ? 14.844 -42.125 -24.125 1 88.44 367 ARG A O 1
ATOM 2903 N N . PRO A 1 368 ? 14.914 -43.219 -26.031 1 89.19 368 PRO A N 1
ATOM 2904 C CA . PRO A 1 368 ? 15.133 -42 -26.797 1 89.19 368 PRO A CA 1
ATOM 2905 C C . PRO A 1 368 ? 13.875 -41.125 -26.891 1 89.19 368 PRO A C 1
ATOM 2907 O O . PRO A 1 368 ? 12.789 -41.656 -27.141 1 89.19 368 PRO A O 1
ATOM 2910 N N . VAL A 1 369 ? 14.008 -39.875 -26.641 1 88.88 369 VAL A N 1
ATOM 2911 C CA . VAL A 1 369 ? 12.906 -38.906 -26.766 1 88.88 369 VAL A CA 1
ATOM 2912 C C . VAL A 1 369 ? 13.352 -37.719 -27.625 1 88.88 369 VAL A C 1
ATOM 2914 O O . VAL A 1 369 ? 14.43 -37.156 -27.391 1 88.88 369 VAL A O 1
ATOM 2917 N N . VAL A 1 370 ? 12.586 -37.375 -28.578 1 89.62 370 VAL A N 1
ATOM 2918 C CA . VAL A 1 370 ? 12.867 -36.219 -29.422 1 89.62 370 VAL A CA 1
ATOM 2919 C C . VAL A 1 370 ? 11.742 -35.219 -29.281 1 89.62 370 VAL A C 1
ATOM 2921 O O . VAL A 1 370 ? 10.711 -35.312 -29.953 1 89.62 370 VAL A O 1
ATOM 2924 N N . PRO A 1 371 ? 11.969 -34.219 -28.516 1 87.94 371 PRO A N 1
ATOM 2925 C CA . PRO A 1 371 ? 10.945 -33.156 -28.453 1 87.94 371 PRO A CA 1
ATOM 2926 C C . PRO A 1 371 ? 10.852 -32.375 -29.766 1 87.94 371 PRO A C 1
ATOM 2928 O O . PRO A 1 371 ? 11.844 -31.797 -30.219 1 87.94 371 PRO A O 1
ATOM 2931 N N . THR A 1 372 ? 9.742 -32.25 -30.312 1 88.12 372 THR A N 1
ATOM 2932 C CA . THR A 1 372 ? 9.609 -31.672 -31.656 1 88.12 372 THR A CA 1
ATOM 2933 C C . THR A 1 372 ? 8.953 -30.297 -31.594 1 88.12 372 THR A C 1
ATOM 2935 O O . THR A 1 372 ? 8.461 -29.797 -32.594 1 88.12 372 THR A O 1
ATOM 2938 N N . MET A 1 373 ? 8.961 -29.672 -30.547 1 85.56 373 MET A N 1
ATOM 2939 C CA . MET A 1 373 ? 8.266 -28.391 -30.422 1 85.56 373 MET A CA 1
ATOM 2940 C C . MET A 1 373 ? 8.938 -27.328 -31.266 1 85.56 373 MET A C 1
ATOM 2942 O O . MET A 1 373 ? 8.289 -26.391 -31.734 1 85.56 373 MET A O 1
ATOM 2946 N N . THR A 1 374 ? 10.211 -27.453 -31.5 1 87.56 374 THR A N 1
ATOM 2947 C CA . THR A 1 374 ? 10.953 -26.453 -32.25 1 87.56 374 THR A CA 1
ATOM 2948 C C . THR A 1 374 ? 11.047 -26.844 -33.719 1 87.56 374 THR A C 1
ATOM 2950 O O . THR A 1 374 ? 11.57 -26.094 -34.531 1 87.56 374 THR A O 1
ATOM 2953 N N . ALA A 1 375 ? 10.531 -27.984 -33.938 1 90.69 375 ALA A N 1
ATOM 2954 C CA . ALA A 1 375 ? 10.586 -28.469 -35.344 1 90.69 375 ALA A CA 1
ATOM 2955 C C . ALA A 1 375 ? 9.672 -27.641 -36.219 1 90.69 375 ALA A C 1
ATOM 2957 O O . ALA A 1 375 ? 8.68 -27.062 -35.781 1 90.69 375 ALA A O 1
ATOM 2958 N N . PRO A 1 376 ? 9.969 -27.516 -37.5 1 91.5 376 PRO A N 1
ATOM 2959 C CA . PRO A 1 376 ? 9.195 -26.672 -38.438 1 91.5 376 PRO A CA 1
ATOM 2960 C C . PRO A 1 376 ? 7.762 -27.188 -38.625 1 91.5 376 PRO A C 1
ATOM 2962 O O . PRO A 1 376 ? 6.852 -26.391 -38.875 1 91.5 376 PRO A O 1
ATOM 2965 N N . ASN A 1 377 ? 7.535 -28.438 -38.531 1 91.12 377 ASN A N 1
ATOM 2966 C CA . ASN A 1 377 ? 6.211 -28.984 -38.812 1 91.12 377 ASN A CA 1
ATOM 2967 C C . ASN A 1 377 ? 5.426 -29.266 -37.531 1 91.12 377 ASN A C 1
ATOM 2969 O O . ASN A 1 377 ? 4.441 -30 -37.562 1 91.12 377 ASN A O 1
ATOM 2973 N N . TYR A 1 378 ? 5.852 -28.781 -36.469 1 91.88 378 TYR A N 1
ATOM 2974 C CA . TYR A 1 378 ? 5.223 -29.109 -35.219 1 91.88 378 TYR A CA 1
ATOM 2975 C C . TYR A 1 378 ? 3.762 -28.672 -35.188 1 91.88 378 TYR A C 1
ATOM 2977 O O . TYR A 1 378 ? 2.877 -29.453 -34.844 1 91.88 378 TYR A O 1
ATOM 2985 N N . GLN A 1 379 ? 3.494 -27.453 -35.594 1 92.88 379 GLN A N 1
ATOM 2986 C CA . GLN A 1 379 ? 2.135 -26.922 -35.531 1 92.88 379 GLN A CA 1
ATOM 2987 C C . GLN A 1 379 ? 1.232 -27.625 -36.531 1 92.88 379 GLN A C 1
ATOM 2989 O O . GLN A 1 379 ? 0.051 -27.844 -36.281 1 92.88 379 GLN A O 1
ATOM 2994 N N . LEU A 1 380 ? 1.788 -27.891 -37.656 1 93.06 380 LEU A N 1
ATOM 2995 C CA . LEU A 1 380 ? 1.027 -28.641 -38.656 1 93.06 380 LEU A CA 1
ATOM 2996 C C . LEU A 1 380 ? 0.701 -30.047 -38.188 1 93.06 380 LEU A C 1
ATOM 2998 O O . LEU A 1 380 ? -0.418 -30.531 -38.375 1 93.06 380 LEU A O 1
ATOM 3002 N N . THR A 1 381 ? 1.672 -30.672 -37.562 1 93.25 381 THR A N 1
ATOM 3003 C CA . THR A 1 381 ? 1.484 -32 -37.031 1 93.25 381 THR A CA 1
ATOM 3004 C C . THR A 1 381 ? 0.407 -32 -35.938 1 93.25 381 THR A C 1
ATOM 3006 O O . THR A 1 381 ? -0.43 -32.906 -35.875 1 93.25 381 THR A O 1
ATOM 3009 N N . LYS A 1 382 ? 0.492 -31.094 -35.094 1 93.5 382 LYS A N 1
ATOM 3010 C CA . LYS A 1 382 ? -0.497 -30.969 -34.031 1 93.5 382 LYS A CA 1
ATOM 3011 C C . LYS A 1 382 ? -1.894 -30.734 -34.594 1 93.5 382 LYS A C 1
ATOM 3013 O O . LYS A 1 382 ? -2.879 -31.25 -34.062 1 93.5 382 LYS A O 1
ATOM 3018 N N . TYR A 1 383 ? -2.025 -29.922 -35.625 1 93.44 383 TYR A N 1
ATOM 3019 C CA . TYR A 1 383 ? -3.291 -29.656 -36.281 1 93.44 383 TYR A CA 1
ATOM 3020 C C . TYR A 1 383 ? -3.904 -30.922 -36.844 1 93.44 383 TYR A C 1
ATOM 3022 O O . TYR A 1 383 ? -5.09 -31.188 -36.656 1 93.44 383 TYR A O 1
ATOM 3030 N N . ILE A 1 384 ? -3.111 -31.719 -37.531 1 93.06 384 ILE A N 1
ATOM 3031 C CA . ILE A 1 384 ? -3.564 -32.969 -38.125 1 93.06 384 ILE A CA 1
ATOM 3032 C C . ILE A 1 384 ? -3.932 -33.969 -37.031 1 93.06 384 ILE A C 1
ATOM 3034 O O . ILE A 1 384 ? -4.926 -34.688 -37.156 1 93.06 384 ILE A O 1
ATOM 3038 N N . ALA A 1 385 ? -3.072 -34 -36.031 1 93.5 385 ALA A N 1
ATOM 3039 C CA . ALA A 1 385 ? -3.33 -34.906 -34.938 1 93.5 385 ALA A CA 1
ATOM 3040 C C . ALA A 1 385 ? -4.68 -34.594 -34.281 1 93.5 385 ALA A C 1
ATOM 3042 O O . ALA A 1 385 ? -5.41 -35.531 -33.906 1 93.5 385 ALA A O 1
ATOM 3043 N N . ASN A 1 386 ? -4.957 -33.375 -34.156 1 93 386 ASN A N 1
ATOM 3044 C CA . ASN A 1 386 ? -6.223 -32.969 -33.562 1 93 386 ASN A CA 1
ATOM 3045 C C . ASN A 1 386 ? -7.41 -33.406 -34.406 1 93 386 ASN A C 1
ATOM 3047 O O . ASN A 1 386 ? -8.445 -33.812 -33.875 1 93 386 ASN A O 1
ATOM 3051 N N . ILE A 1 387 ? -7.305 -33.312 -35.719 1 92.75 387 ILE A N 1
ATOM 3052 C CA . ILE A 1 387 ? -8.359 -33.75 -36.656 1 92.75 387 ILE A CA 1
ATOM 3053 C C . ILE A 1 387 ? -8.578 -35.25 -36.5 1 92.75 387 ILE A C 1
ATOM 3055 O O . ILE A 1 387 ? -9.719 -35.719 -36.438 1 92.75 387 ILE A O 1
ATOM 3059 N N . LEU A 1 388 ? -7.516 -36 -36.375 1 91.81 388 LEU A N 1
ATOM 3060 C CA . LEU A 1 388 ? -7.598 -37.438 -36.281 1 91.81 388 LEU A CA 1
ATOM 3061 C C . LEU A 1 388 ? -8.141 -37.875 -34.938 1 91.81 388 LEU A C 1
ATOM 3063 O O . LEU A 1 388 ? -8.938 -38.812 -34.844 1 91.81 388 LEU A O 1
ATOM 3067 N N . GLN A 1 389 ? -7.688 -37.281 -33.938 1 88.56 389 GLN A N 1
ATOM 3068 C CA . GLN A 1 389 ? -8.102 -37.625 -32.594 1 88.56 389 GLN A CA 1
ATOM 3069 C C . GLN A 1 389 ? -9.602 -37.438 -32.406 1 88.56 389 GLN A C 1
ATOM 3071 O O . GLN A 1 389 ? -10.25 -38.25 -31.703 1 88.56 389 GLN A O 1
ATOM 3076 N N . THR A 1 390 ? -10.172 -36.5 -32.938 1 87.06 390 THR A N 1
ATOM 3077 C CA . THR A 1 390 ? -11.586 -36.188 -32.781 1 87.06 390 THR A CA 1
ATOM 3078 C C . THR A 1 390 ? -12.445 -37.031 -33.688 1 87.06 390 THR A C 1
ATOM 3080 O O . THR A 1 390 ? -13.633 -37.219 -33.438 1 87.06 390 THR A O 1
ATOM 3083 N N . SER A 1 391 ? -11.898 -37.625 -34.688 1 83.75 391 SER A N 1
ATOM 3084 C CA . SER A 1 391 ? -12.68 -38.344 -35.719 1 83.75 391 SER A CA 1
ATOM 3085 C C . SER A 1 391 ? -12.695 -39.844 -35.469 1 83.75 391 SER A C 1
ATOM 3087 O O . SER A 1 391 ? -13.57 -40.562 -35.969 1 83.75 391 SER A O 1
ATOM 3089 N N . ILE A 1 392 ? -11.781 -40.312 -34.812 1 74.94 392 ILE A N 1
ATOM 3090 C CA . ILE A 1 392 ? -11.633 -41.75 -34.719 1 74.94 392 ILE A CA 1
ATOM 3091 C C . ILE A 1 392 ? -12.508 -42.312 -33.594 1 74.94 392 ILE A C 1
ATOM 3093 O O . ILE A 1 392 ? -12.562 -41.75 -32.531 1 74.94 392 ILE A O 1
ATOM 3097 N N . SER A 1 393 ? -13.398 -43.188 -34.031 1 67.31 393 SER A N 1
ATOM 3098 C CA . SER A 1 393 ? -14.25 -43.875 -33.062 1 67.31 393 SER A CA 1
ATOM 3099 C C . SER A 1 393 ? -13.484 -45 -32.344 1 67.31 393 SER A C 1
ATOM 3101 O O . SER A 1 393 ? -12.906 -45.875 -33 1 67.31 393 SER A O 1
ATOM 3103 N N . VAL A 1 394 ? -13.141 -44.75 -31.188 1 66.19 394 VAL A N 1
ATOM 3104 C CA . VAL A 1 394 ? -12.367 -45.75 -30.469 1 66.19 394 VAL A CA 1
ATOM 3105 C C . VAL A 1 394 ? -13.312 -46.719 -29.75 1 66.19 394 VAL A C 1
ATOM 3107 O O . VAL A 1 394 ? -14.07 -46.312 -28.875 1 66.19 394 VAL A O 1
ATOM 3110 N N . HIS A 1 395 ? -13.453 -48 -30.344 1 74.75 395 HIS A N 1
ATOM 3111 C CA . HIS A 1 395 ? -14.375 -48.969 -29.812 1 74.75 395 HIS A CA 1
ATOM 3112 C C . HIS A 1 395 ? -13.758 -49.719 -28.625 1 74.75 395 HIS A C 1
ATOM 3114 O O . HIS A 1 395 ? -14.461 -50.031 -27.656 1 74.75 395 HIS A O 1
ATOM 3120 N N . TYR A 1 396 ? -12.523 -49.938 -28.625 1 85.56 396 TYR A N 1
ATOM 3121 C CA . TYR A 1 396 ? -11.914 -50.781 -27.609 1 85.56 396 TYR A CA 1
ATOM 3122 C C . TYR A 1 396 ? -11.125 -49.938 -26.609 1 85.56 396 TYR A C 1
ATOM 3124 O O . TYR A 1 396 ? -10.672 -50.469 -25.578 1 85.56 396 TYR A O 1
ATOM 3132 N N . SER A 1 397 ? -11.062 -48.719 -26.844 1 86.12 397 SER A N 1
ATOM 3133 C CA . SER A 1 397 ? -10.172 -47.875 -26.047 1 86.12 397 SER A CA 1
ATOM 3134 C C . SER A 1 397 ? -10.867 -47.375 -24.781 1 86.12 397 SER A C 1
ATOM 3136 O O . SER A 1 397 ? -12.07 -47.094 -24.797 1 86.12 397 SER A O 1
ATOM 3138 N N . ILE A 1 398 ? -10.078 -47.375 -23.656 1 87.69 398 ILE A N 1
ATOM 3139 C CA . ILE A 1 398 ? -10.539 -46.781 -22.406 1 87.69 398 ILE A CA 1
ATOM 3140 C C . ILE A 1 398 ? -9.859 -45.438 -22.188 1 87.69 398 ILE A C 1
ATOM 3142 O O . ILE A 1 398 ? -8.695 -45.25 -22.562 1 87.69 398 ILE A O 1
ATOM 3146 N N . ASN A 1 399 ? -10.539 -44.594 -21.625 1 82.5 399 ASN A N 1
ATOM 3147 C CA . ASN A 1 399 ? -10.031 -43.219 -21.453 1 82.5 399 ASN A CA 1
ATOM 3148 C C . ASN A 1 399 ? -9.305 -43.062 -20.125 1 82.5 399 ASN A C 1
ATOM 3150 O O . ASN A 1 399 ? -8.492 -42.156 -19.969 1 82.5 399 ASN A O 1
ATOM 3154 N N . SER A 1 400 ? -9.711 -43.906 -19.188 1 88.94 400 SER A N 1
ATOM 3155 C CA . SER A 1 400 ? -9.109 -43.719 -17.875 1 88.94 400 SER A CA 1
ATOM 3156 C C . SER A 1 400 ? -9.195 -45 -17.047 1 88.94 400 SER A C 1
ATOM 3158 O O . SER A 1 400 ? -9.945 -45.906 -17.391 1 88.94 400 SER A O 1
ATOM 3160 N N . SER A 1 401 ? -8.422 -44.969 -16.047 1 92.44 401 SER A N 1
ATOM 3161 C CA . SER A 1 401 ? -8.469 -46.062 -15.109 1 92.44 401 SER A CA 1
ATOM 3162 C C . SER A 1 401 ? -9.805 -46.156 -14.375 1 92.44 401 SER A C 1
ATOM 3164 O O . SER A 1 401 ? -10.258 -47.219 -13.992 1 92.44 401 SER A O 1
ATOM 3166 N N . PHE A 1 402 ? -10.414 -45.031 -14.219 1 92.56 402 PHE A N 1
ATOM 3167 C CA . PHE A 1 402 ? -11.703 -44.969 -13.547 1 92.56 402 PHE A CA 1
ATOM 3168 C C . PHE A 1 402 ? -12.781 -45.656 -14.383 1 92.56 402 PHE A C 1
ATOM 3170 O O . PHE A 1 402 ? -13.586 -46.438 -13.859 1 92.56 402 PHE A O 1
ATOM 3177 N N . GLU A 1 403 ? -12.703 -45.312 -15.688 1 91.62 403 GLU A N 1
ATOM 3178 C CA . GLU A 1 403 ? -13.648 -45.969 -16.609 1 91.62 403 GLU A CA 1
ATOM 3179 C C . GLU A 1 403 ? -13.438 -47.469 -16.641 1 91.62 403 GLU A C 1
ATOM 3181 O O . GLU A 1 403 ? -14.398 -48.25 -16.672 1 91.62 403 GLU A O 1
ATOM 3186 N N . PHE A 1 404 ? -12.312 -47.875 -16.672 1 93.31 404 PHE A N 1
ATOM 3187 C CA . PHE A 1 404 ? -11.984 -49.281 -16.703 1 93.31 404 PHE A CA 1
ATOM 3188 C C . PHE A 1 404 ? -12.484 -50 -15.453 1 93.31 404 PHE A C 1
ATOM 3190 O O . PHE A 1 404 ? -13.078 -51.062 -15.531 1 93.31 404 PHE A O 1
ATOM 3197 N N . SER A 1 405 ? -12.141 -49.406 -14.289 1 93.5 405 SER A N 1
ATOM 3198 C CA . SER A 1 405 ? -12.57 -50 -13.023 1 93.5 405 SER A CA 1
ATOM 3199 C C . SER A 1 405 ? -14.094 -50.125 -12.961 1 93.5 405 SER A C 1
ATOM 3201 O O . SER A 1 405 ? -14.617 -51.125 -12.508 1 93.5 405 SER A O 1
ATOM 3203 N N . GLN A 1 406 ? -14.766 -49.094 -13.328 1 92.12 406 GLN A N 1
ATOM 3204 C CA . GLN A 1 406 ? -16.234 -49.125 -13.344 1 92.12 406 GLN A CA 1
ATOM 3205 C C . GLN A 1 406 ? -16.75 -50.219 -14.266 1 92.12 406 GLN A C 1
ATOM 3207 O O . GLN A 1 406 ? -17.688 -50.938 -13.914 1 92.12 406 GLN A O 1
ATOM 3212 N N . PHE A 1 407 ? -16.141 -50.344 -15.445 1 92.5 407 PHE A N 1
ATOM 3213 C CA . PHE A 1 407 ? -16.531 -51.344 -16.406 1 92.5 407 PHE A CA 1
ATOM 3214 C C . PHE A 1 407 ? -16.312 -52.75 -15.836 1 92.5 407 PHE A C 1
ATOM 3216 O O . PHE A 1 407 ? -17.188 -53.594 -15.922 1 92.5 407 PHE A O 1
ATOM 3223 N N . MET A 1 408 ? -15.227 -53 -15.258 1 92.31 408 MET A N 1
ATOM 3224 C CA . MET A 1 408 ? -14.859 -54.312 -14.758 1 92.31 408 MET A CA 1
ATOM 3225 C C . MET A 1 408 ? -15.773 -54.75 -13.617 1 92.31 408 MET A C 1
ATOM 3227 O O . MET A 1 408 ? -16.094 -55.938 -13.477 1 92.31 408 MET A O 1
ATOM 3231 N N . ASN A 1 409 ? -16.125 -53.844 -12.797 1 90.69 409 ASN A N 1
ATOM 3232 C CA . ASN A 1 409 ? -16.953 -54.156 -11.641 1 90.69 409 ASN A CA 1
ATOM 3233 C C . ASN A 1 409 ? -18.344 -54.594 -12.055 1 90.69 409 ASN A C 1
ATOM 3235 O O . ASN A 1 409 ? -19.047 -55.25 -11.281 1 90.69 409 ASN A O 1
ATOM 3239 N N . GLU A 1 410 ? -18.688 -54.312 -13.258 1 90.69 410 GLU A N 1
ATOM 3240 C CA . GLU A 1 410 ? -20.016 -54.688 -13.734 1 90.69 410 GLU A CA 1
ATOM 3241 C C . GLU A 1 410 ? -19.969 -55.875 -14.664 1 90.69 410 GLU A C 1
ATOM 3243 O O . GLU A 1 410 ? -21 -56.375 -15.102 1 90.69 410 GLU A O 1
ATOM 3248 N N . CYS A 1 411 ? -18.828 -56.375 -14.844 1 90.31 411 CYS A N 1
ATOM 3249 C CA . CYS A 1 411 ? -18.656 -57.438 -15.82 1 90.31 411 CYS A CA 1
ATOM 3250 C C . CYS A 1 411 ? -18.547 -58.781 -15.133 1 90.31 411 CYS A C 1
ATOM 3252 O O . CYS A 1 411 ? -18.25 -58.844 -13.938 1 90.31 411 CYS A O 1
ATOM 3254 N N . THR A 1 412 ? -18.922 -59.844 -15.867 1 90.94 412 THR A N 1
ATOM 3255 C CA . THR A 1 412 ? -18.734 -61.25 -15.469 1 90.94 412 THR A CA 1
ATOM 3256 C C . THR A 1 412 ? -18.172 -62.062 -16.625 1 90.94 412 THR A C 1
ATOM 3258 O O . THR A 1 412 ? -18.422 -61.75 -17.797 1 90.94 412 THR A O 1
ATOM 3261 N N . ILE A 1 413 ? -17.359 -63 -16.328 1 89.38 413 ILE A N 1
ATOM 3262 C CA . ILE A 1 413 ? -16.766 -63.812 -17.375 1 89.38 413 ILE A CA 1
ATOM 3263 C C . ILE A 1 413 ? -17.266 -65.25 -17.25 1 89.38 413 ILE A C 1
ATOM 3265 O O . ILE A 1 413 ? -17.578 -65.688 -16.141 1 89.38 413 ILE A O 1
ATOM 3269 N N . PRO A 1 414 ? -17.328 -65.938 -18.344 1 88.81 414 PRO A N 1
ATOM 3270 C CA . PRO A 1 414 ? -17.719 -67.312 -18.297 1 88.81 414 PRO A CA 1
ATOM 3271 C C . PRO A 1 414 ? -16.688 -68.25 -17.609 1 88.81 414 PRO A C 1
ATOM 3273 O O . PRO A 1 414 ? -15.5 -67.875 -17.578 1 88.81 414 PRO A O 1
ATOM 3276 N N . PRO A 1 415 ? -17.172 -69.375 -17.094 1 89.44 415 PRO A N 1
ATOM 3277 C CA . PRO A 1 415 ? -16.203 -70.312 -16.453 1 89.44 415 PRO A CA 1
ATOM 3278 C C . PRO A 1 415 ? -15.18 -70.875 -17.453 1 89.44 415 PRO A C 1
ATOM 3280 O O . PRO A 1 415 ? -15.516 -71.125 -18.594 1 89.44 415 PRO A O 1
ATOM 3283 N N . GLY A 1 416 ? -13.914 -71 -17.109 1 88.25 416 GLY A N 1
ATOM 3284 C CA . GLY A 1 416 ? -12.844 -71.5 -17.953 1 88.25 416 GLY A CA 1
ATOM 3285 C C . GLY A 1 416 ? -12.031 -70.375 -18.609 1 88.25 416 GLY A C 1
ATOM 3286 O O . GLY A 1 416 ? -10.984 -70.625 -19.203 1 88.25 416 GLY A O 1
ATOM 3287 N N . TYR A 1 417 ? -12.562 -69.188 -18.422 1 92.75 417 TYR A N 1
ATOM 3288 C CA . TYR A 1 417 ? -11.875 -68.062 -18.984 1 92.75 417 TYR A CA 1
ATOM 3289 C C . TYR A 1 417 ? -10.883 -67.5 -17.984 1 92.75 417 TYR A C 1
ATOM 3291 O O . TYR A 1 417 ? -11.094 -67.562 -16.766 1 92.75 417 TYR A O 1
ATOM 3299 N N . ILE A 1 418 ? -9.711 -66.875 -18.469 1 92.94 418 ILE A N 1
ATOM 3300 C CA . ILE A 1 418 ? -8.688 -66.25 -17.625 1 92.94 418 ILE A CA 1
ATOM 3301 C C . ILE A 1 418 ? -8.367 -64.875 -18.156 1 92.94 418 ILE A C 1
ATOM 3303 O O . ILE A 1 418 ? -8.633 -64.562 -19.312 1 92.94 418 ILE A O 1
ATOM 3307 N N . MET A 1 419 ? -7.887 -64.062 -17.266 1 95.06 419 MET A N 1
ATOM 3308 C CA . MET A 1 419 ? -7.473 -62.719 -17.641 1 95.06 419 MET A CA 1
ATOM 3309 C C . MET A 1 419 ? -6.051 -62.75 -18.203 1 95.06 419 MET A C 1
ATOM 3311 O O . MET A 1 419 ? -5.172 -63.406 -17.656 1 95.06 419 MET A O 1
ATOM 3315 N N . VAL A 1 420 ? -5.855 -61.938 -19.266 1 95.25 420 VAL A N 1
ATOM 3316 C CA . VAL A 1 420 ? -4.531 -61.844 -19.875 1 95.25 420 VAL A CA 1
ATOM 3317 C C . VAL A 1 420 ? -4.285 -60.406 -20.328 1 95.25 420 VAL A C 1
ATOM 3319 O O . VAL A 1 420 ? -5.203 -59.719 -20.797 1 95.25 420 VAL A O 1
ATOM 3322 N N . SER A 1 421 ? -3.098 -59.969 -20.062 1 94.88 421 SER A N 1
ATOM 3323 C CA . SER A 1 421 ? -2.672 -58.656 -20.547 1 94.88 421 SER A CA 1
ATOM 3324 C C . SER A 1 421 ? -1.621 -58.781 -21.641 1 94.88 421 SER A C 1
ATOM 3326 O O . SER A 1 421 ? -0.646 -59.5 -21.484 1 94.88 421 SER A O 1
ATOM 3328 N N . PHE A 1 422 ? -1.87 -58.188 -22.781 1 92.94 422 PHE A N 1
ATOM 3329 C CA . PHE A 1 422 ? -0.916 -58.188 -23.875 1 92.94 422 PHE A CA 1
ATOM 3330 C C . PHE A 1 422 ? -0.194 -56.844 -23.953 1 92.94 422 PHE A C 1
ATOM 3332 O O . PHE A 1 422 ? -0.81 -55.781 -23.781 1 92.94 422 PHE A O 1
ATOM 3339 N N . ASP A 1 423 ? 1.088 -56.781 -24.047 1 89 423 ASP A N 1
ATOM 3340 C CA . ASP A 1 423 ? 1.912 -55.594 -24.203 1 89 423 ASP A CA 1
ATOM 3341 C C . ASP A 1 423 ? 2.699 -55.625 -25.516 1 89 423 ASP A C 1
ATOM 3343 O O . ASP A 1 423 ? 3.297 -56.656 -25.844 1 89 423 ASP A O 1
ATOM 3347 N N . VAL A 1 424 ? 2.621 -54.562 -26.203 1 86.12 424 VAL A N 1
ATOM 3348 C CA . VAL A 1 424 ? 3.336 -54.5 -27.484 1 86.12 424 VAL A CA 1
ATOM 3349 C C . VAL A 1 424 ? 4.812 -54.188 -27.219 1 86.12 424 VAL A C 1
ATOM 3351 O O . VAL A 1 424 ? 5.145 -53.375 -26.359 1 86.12 424 VAL A O 1
ATOM 3354 N N . VAL A 1 425 ? 5.637 -54.844 -27.906 1 81.56 425 VAL A N 1
ATOM 3355 C CA . VAL A 1 425 ? 7.066 -54.594 -27.797 1 81.56 425 VAL A CA 1
ATOM 3356 C C . VAL A 1 425 ? 7.445 -53.406 -28.656 1 81.56 425 VAL A C 1
ATOM 3358 O O . VAL A 1 425 ? 7.457 -53.5 -29.891 1 81.56 425 VAL A O 1
ATOM 3361 N N . SER A 1 426 ? 7.805 -52.25 -28.156 1 77.44 426 SER A N 1
ATOM 3362 C CA . SER A 1 426 ? 8.25 -51.031 -28.828 1 77.44 426 SER A CA 1
ATOM 3363 C C . SER A 1 426 ? 7.266 -50.625 -29.922 1 77.44 426 SER A C 1
ATOM 3365 O O . SER A 1 426 ? 7.605 -50.594 -31.094 1 77.44 426 SER A O 1
ATOM 3367 N N . LEU A 1 427 ? 6.203 -50.125 -29.547 1 81.31 427 LEU A N 1
ATOM 3368 C CA . LEU A 1 427 ? 5.09 -49.844 -30.453 1 81.31 427 LEU A CA 1
ATOM 3369 C C . LEU A 1 427 ? 5.438 -48.719 -31.422 1 81.31 427 LEU A C 1
ATOM 3371 O O . LEU A 1 427 ? 5.363 -48.906 -32.656 1 81.31 427 LEU A O 1
ATOM 3375 N N . PHE A 1 428 ? 5.949 -47.531 -31 1 80.38 428 PHE A N 1
ATOM 3376 C CA . PHE A 1 428 ? 6.102 -46.344 -31.844 1 80.38 428 PHE A CA 1
ATOM 3377 C C . PHE A 1 428 ? 7.188 -46.562 -32.875 1 80.38 428 PHE A C 1
ATOM 3379 O O . PHE A 1 428 ? 6.988 -46.25 -34.062 1 80.38 428 PHE A O 1
ATOM 3386 N N . THR A 1 429 ? 8.203 -47.188 -32.5 1 77.06 429 THR A N 1
ATOM 3387 C CA . THR A 1 429 ? 9.328 -47.344 -33.406 1 77.06 429 THR A CA 1
ATOM 3388 C C . THR A 1 429 ? 9.062 -48.438 -34.438 1 77.06 429 THR A C 1
ATOM 3390 O O . THR A 1 429 ? 9.727 -48.531 -35.469 1 77.06 429 THR A O 1
ATOM 3393 N N . ASN A 1 430 ? 8.023 -49.219 -34.219 1 82.62 430 ASN A N 1
ATOM 3394 C CA . ASN A 1 430 ? 7.832 -50.375 -35.094 1 82.62 430 ASN A CA 1
ATOM 3395 C C . ASN A 1 430 ? 6.547 -50.25 -35.906 1 82.62 430 ASN A C 1
ATOM 3397 O O . ASN A 1 430 ? 6.188 -51.188 -36.656 1 82.62 430 ASN A O 1
ATOM 3401 N N . ILE A 1 431 ? 5.934 -49.219 -35.875 1 87.06 431 ILE A N 1
ATOM 3402 C CA . ILE A 1 431 ? 4.719 -49.031 -36.656 1 87.06 431 ILE A CA 1
ATOM 3403 C C . ILE A 1 431 ? 5.086 -48.688 -38.094 1 87.06 431 ILE A C 1
ATOM 3405 O O . ILE A 1 431 ? 5.676 -47.625 -38.344 1 87.06 431 ILE A O 1
ATOM 3409 N N . PRO A 1 432 ? 4.758 -49.5 -39 1 86.81 432 PRO A N 1
ATOM 3410 C CA . PRO A 1 432 ? 5.02 -49.156 -40.406 1 86.81 432 PRO A CA 1
ATOM 3411 C C . PRO A 1 432 ? 4.027 -48.125 -40.969 1 86.81 432 PRO A C 1
ATOM 3413 O O . PRO A 1 432 ? 2.84 -48.156 -40.625 1 86.81 432 PRO A O 1
ATOM 3416 N N . TYR A 1 433 ? 4.445 -47.344 -41.844 1 88.31 433 TYR A N 1
ATOM 3417 C CA . TYR A 1 433 ? 3.602 -46.281 -42.406 1 88.31 433 TYR A CA 1
ATOM 3418 C C . TYR A 1 433 ? 2.479 -46.875 -43.25 1 88.31 433 TYR A C 1
ATOM 3420 O O . TYR A 1 433 ? 1.379 -46.312 -43.312 1 88.31 433 TYR A O 1
ATOM 3428 N N . GLU A 1 434 ? 2.678 -48 -43.812 1 90.12 434 GLU A N 1
ATOM 3429 C CA . GLU A 1 434 ? 1.674 -48.625 -44.688 1 90.12 434 GLU A CA 1
ATOM 3430 C C . GLU A 1 434 ? 0.412 -48.969 -43.906 1 90.12 434 GLU A C 1
ATOM 3432 O O . GLU A 1 434 ? -0.701 -48.844 -44.406 1 90.12 434 GLU A O 1
ATOM 3437 N N . LEU A 1 435 ? 0.633 -49.406 -42.719 1 91.5 435 LEU A N 1
ATOM 3438 C CA . LEU A 1 435 ? -0.515 -49.719 -41.875 1 91.5 435 LEU A CA 1
ATOM 3439 C C . LEU A 1 435 ? -1.287 -48.469 -41.469 1 91.5 435 LEU A C 1
ATOM 3441 O O . LEU A 1 435 ? -2.514 -48.5 -41.344 1 91.5 435 LEU A O 1
ATOM 3445 N N . VAL A 1 436 ? -0.509 -47.375 -41.312 1 91.75 436 VAL A N 1
ATOM 3446 C CA . VAL A 1 436 ? -1.128 -46.125 -40.969 1 91.75 436 VAL A CA 1
ATOM 3447 C C . VAL A 1 436 ? -1.978 -45.625 -42.125 1 91.75 436 VAL A C 1
ATOM 3449 O O . VAL A 1 436 ? -3.117 -45.188 -41.938 1 91.75 436 VAL A O 1
ATOM 3452 N N . ARG A 1 437 ? -1.379 -45.719 -43.25 1 92.88 437 ARG A N 1
ATOM 3453 C CA . ARG A 1 437 ? -2.078 -45.281 -44.469 1 92.88 437 ARG A CA 1
ATOM 3454 C C . ARG A 1 437 ? -3.371 -46.062 -44.656 1 92.88 437 ARG A C 1
ATOM 3456 O O . ARG A 1 437 ? -4.422 -45.5 -44.938 1 92.88 437 ARG A O 1
ATOM 3463 N N . LYS A 1 438 ? -3.32 -47.375 -44.438 1 93.06 438 LYS A N 1
ATOM 3464 C CA . LYS A 1 438 ? -4.492 -48.25 -44.594 1 93.06 438 LYS A CA 1
ATOM 3465 C C . LYS A 1 438 ? -5.543 -47.906 -43.531 1 93.06 438 LYS A C 1
ATOM 3467 O O . LYS A 1 438 ? -6.738 -47.906 -43.812 1 93.06 438 LYS A O 1
ATOM 3472 N N . GLY A 1 439 ? -5.027 -47.688 -42.375 1 90 439 GLY A N 1
ATOM 3473 C CA . GLY A 1 439 ? -5.938 -47.344 -41.281 1 90 439 GLY A CA 1
ATOM 3474 C C . GLY A 1 439 ? -6.703 -46.062 -41.531 1 90 439 GLY A C 1
ATOM 3475 O O . GLY A 1 439 ? -7.898 -45.969 -41.25 1 90 439 GLY A O 1
ATOM 3476 N N . ILE A 1 440 ? -6.051 -45.031 -42.125 1 92.44 440 ILE A N 1
ATOM 3477 C CA . ILE A 1 440 ? -6.668 -43.719 -42.406 1 92.44 440 ILE A CA 1
ATOM 3478 C C . ILE A 1 440 ? -7.688 -43.875 -43.531 1 92.44 440 ILE A C 1
ATOM 3480 O O . ILE A 1 440 ? -8.789 -43.312 -43.469 1 92.44 440 ILE A O 1
ATOM 3484 N N . ILE A 1 441 ? -7.344 -44.688 -44.531 1 93.75 441 ILE A N 1
ATOM 3485 C CA . ILE A 1 441 ? -8.227 -44.875 -45.656 1 93.75 441 ILE A CA 1
ATOM 3486 C C . ILE A 1 441 ? -9.5 -45.594 -45.219 1 93.75 441 ILE A C 1
ATOM 3488 O O . ILE A 1 441 ? -10.602 -45.219 -45.656 1 93.75 441 ILE A O 1
ATOM 3492 N N . ASN A 1 442 ? -9.359 -46.562 -44.344 1 89.44 442 ASN A N 1
ATOM 3493 C CA . ASN A 1 442 ? -10.5 -47.344 -43.875 1 89.44 442 ASN A CA 1
ATOM 3494 C C . ASN A 1 442 ? -11.453 -46.5 -43.031 1 89.44 442 ASN A C 1
ATOM 3496 O O . ASN A 1 442 ? -12.656 -46.75 -43 1 89.44 442 ASN A O 1
ATOM 3500 N N . GLN A 1 443 ? -10.914 -45.562 -42.438 1 89.31 443 GLN A N 1
ATOM 3501 C CA . GLN A 1 443 ? -11.734 -44.75 -41.531 1 89.31 443 GLN A CA 1
ATOM 3502 C C . GLN A 1 443 ? -12 -43.375 -42.125 1 89.31 443 GLN A C 1
ATOM 3504 O O . GLN A 1 443 ? -12.367 -42.438 -41.438 1 89.31 443 GLN A O 1
ATOM 3509 N N . TRP A 1 444 ? -11.797 -43.188 -43.344 1 91.88 444 TRP A N 1
ATOM 3510 C CA . TRP A 1 444 ? -11.859 -41.875 -43.969 1 91.88 444 TRP A CA 1
ATOM 3511 C C . TRP A 1 444 ? -13.273 -41.312 -43.906 1 91.88 444 TRP A C 1
ATOM 3513 O O . TRP A 1 444 ? -13.453 -40.094 -43.781 1 91.88 444 TRP A O 1
ATOM 3523 N N . ASP A 1 445 ? -14.281 -42.188 -43.938 1 89.12 445 ASP A N 1
ATOM 3524 C CA . ASP A 1 445 ? -15.664 -41.719 -43.906 1 89.12 445 ASP A CA 1
ATOM 3525 C C . ASP A 1 445 ? -15.945 -40.938 -42.594 1 89.12 445 ASP A C 1
ATOM 3527 O O . ASP A 1 445 ? -16.719 -40 -42.625 1 89.12 445 ASP A O 1
ATOM 3531 N N . ASN A 1 446 ? -15.25 -41.312 -41.625 1 89 446 ASN A N 1
ATOM 3532 C CA . ASN A 1 446 ? -15.398 -40.625 -40.375 1 89 446 ASN A CA 1
ATOM 3533 C C . ASN A 1 446 ? -14.531 -39.344 -40.312 1 89 446 ASN A C 1
ATOM 3535 O O . ASN A 1 446 ? -14.938 -38.344 -39.75 1 89 446 ASN A O 1
ATOM 3539 N N . ILE A 1 447 ? -13.352 -39.375 -40.844 1 91.5 447 ILE A N 1
ATOM 3540 C CA . ILE A 1 447 ? -12.383 -38.281 -40.781 1 91.5 447 ILE A CA 1
ATOM 3541 C C . ILE A 1 447 ? -12.852 -37.156 -41.688 1 91.5 447 ILE A C 1
ATOM 3543 O O . ILE A 1 447 ? -12.664 -35.969 -41.344 1 91.5 447 ILE A O 1
ATOM 3547 N N . LYS A 1 448 ? -13.484 -37.5 -42.75 1 91.06 448 LYS A N 1
ATOM 3548 C CA . LYS A 1 448 ? -13.922 -36.531 -43.719 1 91.06 448 LYS A CA 1
ATOM 3549 C C . LYS A 1 448 ? -14.938 -35.562 -43.125 1 91.06 448 LYS A C 1
ATOM 3551 O O . LYS A 1 448 ? -15.031 -34.406 -43.562 1 91.06 448 LYS A O 1
ATOM 3556 N N . THR A 1 449 ? -15.633 -35.906 -42.125 1 90.06 449 THR A N 1
ATOM 3557 C CA . THR A 1 449 ? -16.656 -35.062 -41.5 1 90.06 449 THR A CA 1
ATOM 3558 C C . THR A 1 449 ? -16.031 -33.969 -40.656 1 90.06 449 THR A C 1
ATOM 3560 O O . THR A 1 449 ? -16.656 -32.938 -40.375 1 90.06 449 THR A O 1
ATOM 3563 N N . LYS A 1 450 ? -14.789 -34.094 -40.344 1 90.31 450 LYS A N 1
ATOM 3564 C CA . LYS A 1 450 ? -14.172 -33.125 -39.406 1 90.31 450 LYS A CA 1
ATOM 3565 C C . LYS A 1 450 ? -13.141 -32.281 -40.125 1 90.31 450 LYS A C 1
ATOM 3567 O O . LYS A 1 450 ? -12.508 -31.422 -39.5 1 90.31 450 LYS A O 1
ATOM 3572 N N . THR A 1 451 ? -12.922 -32.531 -41.281 1 90.19 451 THR A N 1
ATOM 3573 C CA . THR A 1 451 ? -11.922 -31.766 -42.031 1 90.19 451 THR A CA 1
ATOM 3574 C C . THR A 1 451 ? -12.414 -31.438 -43.438 1 90.19 451 THR A C 1
ATOM 3576 O O . THR A 1 451 ? -13.281 -32.125 -43.969 1 90.19 451 THR A O 1
ATOM 3579 N N . THR A 1 452 ? -11.914 -30.344 -43.969 1 90.69 452 THR A N 1
ATOM 3580 C CA . THR A 1 452 ? -12.25 -29.922 -45.344 1 90.69 452 THR A CA 1
ATOM 3581 C C . THR A 1 452 ? -11.18 -30.359 -46.312 1 90.69 452 THR A C 1
ATOM 3583 O O . THR A 1 452 ? -11.305 -30.156 -47.531 1 90.69 452 THR A O 1
ATOM 3586 N N . ILE A 1 453 ? -10.203 -31.031 -45.812 1 93.38 453 ILE A N 1
ATOM 3587 C CA . ILE A 1 453 ? -9.086 -31.438 -46.625 1 93.38 453 ILE A CA 1
ATOM 3588 C C . ILE A 1 453 ? -9.438 -32.75 -47.344 1 93.38 453 ILE A C 1
ATOM 3590 O O . ILE A 1 453 ? -10.031 -33.656 -46.75 1 93.38 453 ILE A O 1
ATOM 3594 N N . ASN A 1 454 ? -9.055 -32.875 -48.625 1 92.88 454 ASN A N 1
ATOM 3595 C CA . ASN A 1 454 ? -9.32 -34.094 -49.375 1 92.88 454 ASN A CA 1
ATOM 3596 C C . ASN A 1 454 ? -8.375 -35.219 -48.969 1 92.88 454 ASN A C 1
ATOM 3598 O O . ASN A 1 454 ? -7.352 -34.969 -48.312 1 92.88 454 ASN A O 1
ATOM 3602 N N . LEU A 1 455 ? -8.648 -36.438 -49.25 1 94.31 455 LEU A N 1
ATOM 3603 C CA . LEU A 1 455 ? -7.934 -37.625 -48.812 1 94.31 455 LEU A CA 1
ATOM 3604 C C . LEU A 1 455 ? -6.496 -37.625 -49.312 1 94.31 455 LEU A C 1
ATOM 3606 O O . LEU A 1 455 ? -5.562 -37.875 -48.562 1 94.31 455 LEU A O 1
ATOM 3610 N N . ASP A 1 456 ? -6.312 -37.281 -50.562 1 93.38 456 ASP A N 1
ATOM 3611 C CA . ASP A 1 456 ? -4.984 -37.344 -51.188 1 93.38 456 ASP A CA 1
ATOM 3612 C C . ASP A 1 456 ? -4.043 -36.344 -50.5 1 93.38 456 ASP A C 1
ATOM 3614 O O . ASP A 1 456 ? -2.908 -36.688 -50.156 1 93.38 456 ASP A O 1
ATOM 3618 N N . LEU A 1 457 ? -4.613 -35.188 -50.375 1 93.81 457 LEU A N 1
ATOM 3619 C CA . LEU A 1 457 ? -3.803 -34.125 -49.75 1 93.81 457 LEU A CA 1
ATOM 3620 C C . LEU A 1 457 ? -3.551 -34.469 -48.281 1 93.81 457 LEU A C 1
ATOM 3622 O O . LEU A 1 457 ? -2.469 -34.188 -47.75 1 93.81 457 LEU A O 1
ATOM 3626 N N . PHE A 1 458 ? -4.555 -34.969 -47.594 1 94.88 458 PHE A N 1
ATOM 3627 C CA . PHE A 1 458 ? -4.43 -35.344 -46.188 1 94.88 458 PHE A CA 1
ATOM 3628 C C . PHE A 1 458 ? -3.34 -36.406 -46 1 94.88 458 PHE A C 1
ATOM 3630 O O . PHE A 1 458 ? -2.506 -36.281 -45.125 1 94.88 458 PHE A O 1
ATOM 3637 N N . LEU A 1 459 ? -3.273 -37.375 -46.875 1 95.19 459 LEU A N 1
ATOM 3638 C CA . LEU A 1 459 ? -2.277 -38.438 -46.781 1 95.19 459 LEU A CA 1
ATOM 3639 C C . LEU A 1 459 ? -0.887 -37.906 -47.125 1 95.19 459 LEU A C 1
ATOM 3641 O O . LEU A 1 459 ? 0.108 -38.375 -46.562 1 95.19 459 LEU A O 1
ATOM 3645 N N . GLU A 1 460 ? -0.838 -37 -47.969 1 94.62 460 GLU A N 1
ATOM 3646 C CA . GLU A 1 460 ? 0.438 -36.375 -48.312 1 94.62 460 GLU A CA 1
ATOM 3647 C C . GLU A 1 460 ? 1.02 -35.625 -47.125 1 94.62 460 GLU A C 1
ATOM 3649 O O . GLU A 1 460 ? 2.225 -35.688 -46.844 1 94.62 460 GLU A O 1
ATOM 3654 N N . ILE A 1 461 ? 0.146 -34.938 -46.5 1 94.81 461 ILE A N 1
ATOM 3655 C CA . ILE A 1 461 ? 0.575 -34.156 -45.344 1 94.81 461 ILE A CA 1
ATOM 3656 C C . ILE A 1 461 ? 1.021 -35.125 -44.219 1 94.81 461 ILE A C 1
ATOM 3658 O O . ILE A 1 461 ? 2.045 -34.875 -43.594 1 94.81 461 ILE A O 1
ATOM 3662 N N . VAL A 1 462 ? 0.258 -36.156 -43.969 1 93.94 462 VAL A N 1
ATOM 3663 C CA . VAL A 1 462 ? 0.606 -37.125 -42.938 1 93.94 462 VAL A CA 1
ATOM 3664 C C . VAL A 1 462 ? 1.954 -37.75 -43.25 1 93.94 462 VAL A C 1
ATOM 3666 O O . VAL A 1 462 ? 2.789 -37.969 -42.375 1 93.94 462 VAL A O 1
ATOM 3669 N N . GLN A 1 463 ? 2.111 -38.062 -44.469 1 91.81 463 GLN A N 1
ATOM 3670 C CA . GLN A 1 463 ? 3.375 -38.625 -44.906 1 91.81 463 GLN A CA 1
ATOM 3671 C C . GLN A 1 463 ? 4.539 -37.688 -44.688 1 91.81 463 GLN A C 1
ATOM 3673 O O . GLN A 1 463 ? 5.598 -38.094 -44.188 1 91.81 463 GLN A O 1
ATOM 3678 N N . HIS A 1 464 ? 4.301 -36.5 -45 1 91.38 464 HIS A N 1
ATOM 3679 C CA . HIS A 1 464 ? 5.32 -35.5 -44.75 1 91.38 464 HIS A CA 1
ATOM 3680 C C . HIS A 1 464 ? 5.656 -35.375 -43.281 1 91.38 464 HIS A C 1
ATOM 3682 O O . HIS A 1 464 ? 6.832 -35.281 -42.906 1 91.38 464 HIS A O 1
ATOM 3688 N N . CYS A 1 465 ? 4.656 -35.375 -42.438 1 91.25 465 CYS A N 1
ATOM 3689 C CA . CYS A 1 465 ? 4.852 -35.25 -41 1 91.25 465 CYS A CA 1
ATOM 3690 C C . CYS A 1 465 ? 5.629 -36.438 -40.438 1 91.25 465 CYS A C 1
ATOM 3692 O O . CYS A 1 465 ? 6.453 -36.281 -39.531 1 91.25 465 CYS A O 1
ATOM 3694 N N . VAL A 1 466 ? 5.418 -37.562 -40.938 1 89.12 466 VAL A N 1
ATOM 3695 C CA . VAL A 1 466 ? 6.051 -38.781 -40.406 1 89.12 466 VAL A CA 1
ATOM 3696 C C . VAL A 1 466 ? 7.48 -38.875 -40.938 1 89.12 466 VAL A C 1
ATOM 3698 O O . VAL A 1 466 ? 8.391 -39.281 -40.219 1 89.12 466 VAL A O 1
ATOM 3701 N N . GLU A 1 467 ? 7.684 -38.5 -42.188 1 87.06 467 GLU A N 1
ATOM 3702 C CA . GLU A 1 467 ? 8.984 -38.656 -42.812 1 87.06 467 GLU A CA 1
ATOM 3703 C C . GLU A 1 467 ? 9.938 -37.531 -42.438 1 87.06 467 GLU A C 1
ATOM 3705 O O . GLU A 1 467 ? 11.148 -37.625 -42.625 1 87.06 467 GLU A O 1
ATOM 3710 N N . SER A 1 468 ? 9.469 -36.531 -41.938 1 87.5 468 SER A N 1
ATOM 3711 C CA . SER A 1 468 ? 10.289 -35.375 -41.594 1 87.5 468 SER A CA 1
ATOM 3712 C C . SER A 1 468 ? 10.836 -35.469 -40.188 1 87.5 468 SER A C 1
ATOM 3714 O O . SER A 1 468 ? 11.195 -34.469 -39.562 1 87.5 468 SER A O 1
ATOM 3716 N N . SER A 1 469 ? 10.969 -36.656 -39.625 1 89.06 469 SER A N 1
ATOM 3717 C CA . SER A 1 469 ? 11.5 -36.812 -38.281 1 89.06 469 SER A CA 1
ATOM 3718 C C . SER A 1 469 ? 13.031 -36.812 -38.281 1 89.06 469 SER A C 1
ATOM 3720 O O . SER A 1 469 ? 13.656 -37.719 -38.844 1 89.06 469 SER A O 1
ATOM 3722 N N . TYR A 1 470 ? 13.625 -35.719 -37.812 1 92.31 470 TYR A N 1
ATOM 3723 C CA . TYR A 1 470 ? 15.07 -35.594 -37.719 1 92.31 470 TYR A CA 1
ATOM 3724 C C . TYR A 1 470 ? 15.477 -34.969 -36.406 1 92.31 470 TYR A C 1
ATOM 3726 O O . TYR A 1 470 ? 14.633 -34.469 -35.656 1 92.31 470 TYR A O 1
ATOM 3734 N N . PHE A 1 471 ? 16.719 -35.188 -36.031 1 92.94 471 PHE A N 1
ATOM 3735 C CA . PHE A 1 471 ? 17.203 -34.656 -34.75 1 92.94 471 PHE A CA 1
ATOM 3736 C C . PHE A 1 471 ? 18.734 -34.531 -34.781 1 92.94 471 PHE A C 1
ATOM 3738 O O . PHE A 1 471 ? 19.375 -34.969 -35.719 1 92.94 471 PHE A O 1
ATOM 3745 N N . LYS A 1 472 ? 19.156 -33.844 -33.812 1 93 472 LYS A N 1
ATOM 3746 C CA . LYS A 1 472 ? 20.594 -33.656 -33.656 1 93 472 LYS A CA 1
ATOM 3747 C C . LYS A 1 472 ? 21.078 -34.219 -32.312 1 93 472 LYS A C 1
ATOM 3749 O O . LYS A 1 472 ? 20.391 -34.094 -31.312 1 93 472 LYS A O 1
ATOM 3754 N N . PHE A 1 473 ? 22.125 -34.938 -32.312 1 92.44 473 PHE A N 1
ATOM 3755 C CA . PHE A 1 473 ? 22.828 -35.406 -31.109 1 92.44 473 PHE A CA 1
ATOM 3756 C C . PHE A 1 473 ? 24.312 -35.031 -31.188 1 92.44 473 PHE A C 1
ATOM 3758 O O . PHE A 1 473 ? 25 -35.438 -32.125 1 92.44 473 PHE A O 1
ATOM 3765 N N . GLY A 1 474 ? 24.672 -34.25 -30.188 1 87.31 474 GLY A N 1
ATOM 3766 C CA . GLY A 1 474 ? 26.031 -33.719 -30.312 1 87.31 474 GLY A CA 1
ATOM 3767 C C . GLY A 1 474 ? 26.203 -32.812 -31.484 1 87.31 474 GLY A C 1
ATOM 3768 O O . GLY A 1 474 ? 25.469 -31.812 -31.625 1 87.31 474 GLY A O 1
ATOM 3769 N N . ASN A 1 475 ? 27.078 -33.094 -32.438 1 86.75 475 ASN A N 1
ATOM 3770 C CA . ASN A 1 475 ? 27.297 -32.281 -33.625 1 86.75 475 ASN A CA 1
ATOM 3771 C C . ASN A 1 475 ? 26.844 -33 -34.875 1 86.75 475 ASN A C 1
ATOM 3773 O O . ASN A 1 475 ? 27.062 -32.5 -36 1 86.75 475 ASN A O 1
ATOM 3777 N N . GLN A 1 476 ? 26.078 -34.031 -34.656 1 90.56 476 GLN A N 1
ATOM 3778 C CA . GLN A 1 476 ? 25.656 -34.844 -35.812 1 90.56 476 GLN A CA 1
ATOM 3779 C C . GLN A 1 476 ? 24.141 -34.844 -35.969 1 90.56 476 GLN A C 1
ATOM 3781 O O . GLN A 1 476 ? 23.406 -34.906 -34.969 1 90.56 476 GLN A O 1
ATOM 3786 N N . HIS A 1 477 ? 23.766 -34.781 -37.25 1 94.19 477 HIS A N 1
ATOM 3787 C CA . HIS A 1 477 ? 22.328 -34.812 -37.562 1 94.19 477 HIS A CA 1
ATOM 3788 C C . HIS A 1 477 ? 21.891 -36.219 -37.969 1 94.19 477 HIS A C 1
ATOM 3790 O O . HIS A 1 477 ? 22.641 -36.938 -38.625 1 94.19 477 HIS A O 1
ATOM 3796 N N . TYR A 1 478 ? 20.75 -36.562 -37.531 1 93.88 478 TYR A N 1
ATOM 3797 C CA . TYR A 1 478 ? 20.188 -37.875 -37.812 1 93.88 478 TYR A CA 1
ATOM 3798 C C . TYR A 1 478 ? 18.781 -37.781 -38.375 1 93.88 478 TYR A C 1
ATOM 3800 O O . TYR A 1 478 ? 18.094 -36.781 -38.125 1 93.88 478 TYR A O 1
ATOM 3808 N N . LYS A 1 479 ? 18.422 -38.656 -39.188 1 92.5 479 LYS A N 1
ATOM 3809 C CA . LYS A 1 479 ? 17.047 -38.844 -39.656 1 92.5 479 LYS A CA 1
ATOM 3810 C C . LYS A 1 479 ? 16.469 -40.188 -39.25 1 92.5 479 LYS A C 1
ATOM 3812 O O . LYS A 1 479 ? 17.172 -41.188 -39.281 1 92.5 479 LYS A O 1
ATOM 3817 N N . GLN A 1 480 ? 15.367 -40.156 -38.75 1 88.69 480 GLN A N 1
ATOM 3818 C CA . GLN A 1 480 ? 14.688 -41.406 -38.438 1 88.69 480 GLN A CA 1
ATOM 3819 C C . GLN A 1 480 ? 14.008 -41.969 -39.688 1 88.69 480 GLN A C 1
ATOM 3821 O O . GLN A 1 480 ? 13.117 -41.344 -40.25 1 88.69 480 GLN A O 1
ATOM 3826 N N . ILE A 1 481 ? 14.328 -43.125 -40.094 1 85.88 481 ILE A N 1
ATOM 3827 C CA . ILE A 1 481 ? 13.883 -43.688 -41.375 1 85.88 481 ILE A CA 1
ATOM 3828 C C . ILE A 1 481 ? 12.766 -44.719 -41.125 1 85.88 481 ILE A C 1
ATOM 3830 O O . ILE A 1 481 ? 12 -45.031 -42.031 1 85.88 481 ILE A O 1
ATOM 3834 N N . ALA A 1 482 ? 12.75 -45.219 -39.906 1 83.25 482 ALA A N 1
ATOM 3835 C CA . ALA A 1 482 ? 11.727 -46.219 -39.656 1 83.25 482 ALA A CA 1
ATOM 3836 C C . ALA A 1 482 ? 10.969 -45.938 -38.375 1 83.25 482 ALA A C 1
ATOM 3838 O O . ALA A 1 482 ? 11.562 -45.469 -37.375 1 83.25 482 ALA A O 1
ATOM 3839 N N . GLY A 1 483 ? 9.641 -46.156 -38.469 1 80.56 483 GLY A N 1
ATOM 3840 C CA . GLY A 1 483 ? 8.82 -46.031 -37.25 1 80.56 483 GLY A CA 1
ATOM 3841 C C . GLY A 1 483 ? 8.414 -44.594 -37 1 80.56 483 GLY A C 1
ATOM 3842 O O . GLY A 1 483 ? 8.688 -43.688 -37.781 1 80.56 483 GLY A O 1
ATOM 3843 N N . MET A 1 484 ? 7.727 -44.469 -35.906 1 81.5 484 MET A N 1
ATOM 3844 C CA . MET A 1 484 ? 7.258 -43.125 -35.469 1 81.5 484 MET A CA 1
ATOM 3845 C C . MET A 1 484 ? 8.125 -42.594 -34.344 1 81.5 484 MET A C 1
ATOM 3847 O O . MET A 1 484 ? 8.57 -43.344 -33.469 1 81.5 484 MET A O 1
ATOM 3851 N N . ALA A 1 485 ? 8.5 -41.406 -34.438 1 74.62 485 ALA A N 1
ATOM 3852 C CA . ALA A 1 485 ? 9.352 -40.75 -33.438 1 74.62 485 ALA A CA 1
ATOM 3853 C C . ALA A 1 485 ? 8.586 -40.562 -32.125 1 74.62 485 ALA A C 1
ATOM 3855 O O . ALA A 1 485 ? 7.406 -40.188 -32.125 1 74.62 485 ALA A O 1
ATOM 3856 N N . MET A 1 486 ? 9.305 -40.781 -31 1 79.5 486 MET A N 1
ATOM 3857 C CA . MET A 1 486 ? 8.734 -40.5 -29.688 1 79.5 486 MET A CA 1
ATOM 3858 C C . MET A 1 486 ? 8.773 -39 -29.391 1 79.5 486 MET A C 1
ATOM 3860 O O . MET A 1 486 ? 9.805 -38.375 -29.562 1 79.5 486 MET A O 1
ATOM 3864 N N . GLY A 1 487 ? 7.652 -38.344 -29.219 1 79.62 487 GLY A N 1
ATOM 3865 C CA . GLY A 1 487 ? 7.578 -36.938 -28.922 1 79.62 487 GLY A CA 1
ATOM 3866 C C . GLY A 1 487 ? 6.688 -36.156 -29.891 1 79.62 487 GLY A C 1
ATOM 3867 O O . GLY A 1 487 ? 6.23 -35.062 -29.594 1 79.62 487 GLY A O 1
ATOM 3868 N N . SER A 1 488 ? 6.484 -36.844 -31 1 86.12 488 SER A N 1
ATOM 3869 C CA . SER A 1 488 ? 5.586 -36.188 -31.953 1 86.12 488 SER A CA 1
ATOM 3870 C C . SER A 1 488 ? 4.133 -36.312 -31.5 1 86.12 488 SER A C 1
ATOM 3872 O O . SER A 1 488 ? 3.701 -37.344 -31.016 1 86.12 488 SER A O 1
ATOM 3874 N N . PRO A 1 489 ? 3.445 -35.25 -31.641 1 89.25 489 PRO A N 1
ATOM 3875 C CA . PRO A 1 489 ? 2.035 -35.281 -31.25 1 89.25 489 PRO A CA 1
ATOM 3876 C C . PRO A 1 489 ? 1.206 -36.219 -32.125 1 89.25 489 PRO A C 1
ATOM 3878 O O . PRO A 1 489 ? 0.106 -36.625 -31.719 1 89.25 489 PRO A O 1
ATOM 3881 N N . LEU A 1 490 ? 1.643 -36.594 -33.25 1 89.06 490 LEU A N 1
ATOM 3882 C CA . LEU A 1 490 ? 0.915 -37.438 -34.188 1 89.06 490 LEU A CA 1
ATOM 3883 C C . LEU A 1 490 ? 1.119 -38.906 -33.875 1 89.06 490 LEU A C 1
ATOM 3885 O O . LEU A 1 490 ? 0.268 -39.75 -34.188 1 89.06 490 LEU A O 1
ATOM 3889 N N . SER A 1 491 ? 2.18 -39.281 -33.219 1 88.31 491 SER A N 1
ATOM 3890 C CA . SER A 1 491 ? 2.59 -40.656 -33.031 1 88.31 491 SER A CA 1
ATOM 3891 C C . SER A 1 491 ? 1.565 -41.438 -32.188 1 88.31 491 SER A C 1
ATOM 3893 O O . SER A 1 491 ? 1.172 -42.562 -32.562 1 88.31 491 SER A O 1
ATOM 3895 N N . PRO A 1 492 ? 1.115 -40.844 -31.078 1 87.5 492 PRO A N 1
ATOM 3896 C CA . PRO A 1 492 ? 0.144 -41.625 -30.281 1 87.5 492 PRO A CA 1
ATOM 3897 C C . PRO A 1 492 ? -1.167 -41.844 -31.031 1 87.5 492 PRO A C 1
ATOM 3899 O O . PRO A 1 492 ? -1.776 -42.906 -30.875 1 87.5 492 PRO A O 1
ATOM 3902 N N . VAL A 1 493 ? -1.595 -40.938 -31.828 1 88.69 493 VAL A N 1
ATOM 3903 C CA . VAL A 1 493 ? -2.85 -41.062 -32.562 1 88.69 493 VAL A CA 1
ATOM 3904 C C . VAL A 1 493 ? -2.717 -42.125 -33.656 1 88.69 493 VAL A C 1
ATOM 3906 O O . VAL A 1 493 ? -3.627 -42.906 -33.875 1 88.69 493 VAL A O 1
ATOM 3909 N N . LEU A 1 494 ? -1.65 -42.094 -34.344 1 89.81 494 LEU A N 1
ATOM 3910 C CA . LEU A 1 494 ? -1.415 -43.094 -35.406 1 89.81 494 LEU A CA 1
ATOM 3911 C C . LEU A 1 494 ? -1.304 -44.5 -34.812 1 89.81 494 LEU A C 1
ATOM 3913 O O . LEU A 1 494 ? -1.775 -45.438 -35.438 1 89.81 494 LEU A O 1
ATOM 3917 N N . ALA A 1 495 ? -0.64 -44.531 -33.688 1 87.88 495 ALA A N 1
ATOM 3918 C CA . ALA A 1 495 ? -0.539 -45.812 -33 1 87.88 495 ALA A CA 1
ATOM 3919 C C . ALA A 1 495 ? -1.919 -46.344 -32.656 1 87.88 495 ALA A C 1
ATOM 3921 O O . ALA A 1 495 ? -2.166 -47.562 -32.719 1 87.88 495 ALA A O 1
ATOM 3922 N N . GLU A 1 496 ? -2.734 -45.531 -32.25 1 87.06 496 GLU A N 1
ATOM 3923 C CA . GLU A 1 496 ? -4.094 -45.938 -31.875 1 87.06 496 GLU A CA 1
ATOM 3924 C C . GLU A 1 496 ? -4.867 -46.438 -33.094 1 87.06 496 GLU A C 1
ATOM 3926 O O . GLU A 1 496 ? -5.633 -47.406 -32.969 1 87.06 496 GLU A O 1
ATOM 3931 N N . ILE A 1 497 ? -4.715 -45.844 -34.188 1 88.19 497 ILE A N 1
ATOM 3932 C CA . ILE A 1 497 ? -5.402 -46.25 -35.406 1 88.19 497 ILE A CA 1
ATOM 3933 C C . ILE A 1 497 ? -4.941 -47.656 -35.844 1 88.19 497 ILE A C 1
ATOM 3935 O O . ILE A 1 497 ? -5.762 -48.5 -36.188 1 88.19 497 ILE A O 1
ATOM 3939 N N . VAL A 1 498 ? -3.703 -47.875 -35.719 1 89.31 498 VAL A N 1
ATOM 3940 C CA . VAL A 1 498 ? -3.137 -49.125 -36.156 1 89.31 498 VAL A CA 1
ATOM 3941 C C . VAL A 1 498 ? -3.537 -50.25 -35.188 1 89.31 498 VAL A C 1
ATOM 3943 O O . VAL A 1 498 ? -3.889 -51.344 -35.594 1 89.31 498 VAL A O 1
ATOM 3946 N N . THR A 1 499 ? -3.432 -49.969 -33.938 1 89 499 THR A N 1
ATOM 3947 C CA . THR A 1 499 ? -3.76 -51 -32.969 1 89 499 THR A CA 1
ATOM 3948 C C . THR A 1 499 ? -5.25 -51.344 -33 1 89 499 THR A C 1
ATOM 3950 O O . THR A 1 499 ? -5.637 -52.469 -32.75 1 89 499 THR A O 1
ATOM 3953 N N . ASP A 1 500 ? -6.105 -50.438 -33.25 1 88.19 500 ASP A N 1
ATOM 3954 C CA . ASP A 1 500 ? -7.535 -50.688 -33.406 1 88.19 500 ASP A CA 1
ATOM 3955 C C . ASP A 1 500 ? -7.816 -51.594 -34.594 1 88.19 500 ASP A C 1
ATOM 3957 O O . ASP A 1 500 ? -8.656 -52.5 -34.531 1 88.19 500 ASP A O 1
ATOM 3961 N N . ALA A 1 501 ? -7.148 -51.25 -35.656 1 87.69 501 ALA A N 1
ATOM 3962 C CA . ALA A 1 501 ? -7.297 -52.094 -36.844 1 87.69 501 ALA A CA 1
ATOM 3963 C C . ALA A 1 501 ? -6.777 -53.5 -36.625 1 87.69 501 ALA A C 1
ATOM 3965 O O . ALA A 1 501 ? -7.34 -54.469 -37.125 1 87.69 501 ALA A O 1
ATOM 3966 N N . LEU A 1 502 ? -5.762 -53.531 -35.875 1 90.5 502 LEU A N 1
ATOM 3967 C CA . LEU A 1 502 ? -5.18 -54.844 -35.531 1 90.5 502 LEU A CA 1
ATOM 3968 C C . LEU A 1 502 ? -6.16 -55.656 -34.719 1 90.5 502 LEU A C 1
ATOM 3970 O O . LEU A 1 502 ? -6.387 -56.844 -35 1 90.5 502 LEU A O 1
ATOM 3974 N N . ILE A 1 503 ? -6.777 -55.125 -33.719 1 89.62 503 ILE A N 1
ATOM 3975 C CA . ILE A 1 503 ? -7.707 -55.844 -32.844 1 89.62 503 ILE A CA 1
ATOM 3976 C C . ILE A 1 503 ? -8.922 -56.281 -33.656 1 89.62 503 ILE A C 1
ATOM 3978 O O . ILE A 1 503 ? -9.383 -57.406 -33.5 1 89.62 503 ILE A O 1
ATOM 3982 N N . GLU A 1 504 ? -9.391 -55.438 -34.5 1 87.19 504 GLU A N 1
ATOM 3983 C CA . GLU A 1 504 ? -10.555 -55.781 -35.312 1 87.19 504 GLU A CA 1
ATOM 3984 C C . GLU A 1 504 ? -10.258 -56.969 -36.25 1 87.19 504 GLU A C 1
ATOM 3986 O O . GLU A 1 504 ? -11.094 -57.844 -36.406 1 87.19 504 GLU A O 1
ATOM 3991 N N . THR A 1 505 ? -9.102 -56.969 -36.781 1 89.31 505 THR A N 1
ATOM 3992 C CA . THR A 1 505 ? -8.703 -58.031 -37.688 1 89.31 505 THR A CA 1
ATOM 3993 C C . THR A 1 505 ? -8.562 -59.344 -36.938 1 89.31 505 THR A C 1
ATOM 3995 O O . THR A 1 505 ? -9.008 -60.406 -37.406 1 89.31 505 THR A O 1
ATOM 3998 N N . VAL A 1 506 ? -7.973 -59.25 -35.812 1 90.31 506 VAL A N 1
ATOM 3999 C CA . VAL A 1 506 ? -7.719 -60.469 -35.031 1 90.31 506 VAL A CA 1
ATOM 4000 C C . VAL A 1 506 ? -9.039 -61.031 -34.5 1 90.31 506 VAL A C 1
ATOM 4002 O O . VAL A 1 506 ? -9.242 -62.25 -34.531 1 90.31 506 VAL A O 1
ATOM 4005 N N . VAL A 1 507 ? -9.938 -60.219 -34.062 1 87.69 507 VAL A N 1
ATOM 4006 C CA . VAL A 1 507 ? -11.227 -60.656 -33.531 1 87.69 507 VAL A CA 1
ATOM 4007 C C . VAL A 1 507 ? -12.062 -61.312 -34.625 1 87.69 507 VAL A C 1
ATOM 4009 O O . VAL A 1 507 ? -12.773 -62.281 -34.406 1 87.69 507 VAL A O 1
ATOM 4012 N N . THR A 1 508 ? -11.914 -60.812 -35.812 1 86.75 508 THR A N 1
ATOM 4013 C CA . THR A 1 508 ? -12.695 -61.344 -36.906 1 86.75 508 THR A CA 1
ATOM 4014 C C . THR A 1 508 ? -12.102 -62.656 -37.438 1 86.75 508 THR A C 1
ATOM 4016 O O . THR A 1 508 ? -12.836 -63.531 -37.875 1 86.75 508 THR A O 1
ATOM 4019 N N . THR A 1 509 ? -10.852 -62.812 -37.281 1 88.19 509 THR A N 1
ATOM 4020 C CA . THR A 1 509 ? -10.195 -64 -37.812 1 88.19 509 THR A CA 1
ATOM 4021 C C . THR A 1 509 ? -10.273 -65.125 -36.812 1 88.19 509 THR A C 1
ATOM 4023 O O . THR A 1 509 ? -10.352 -66.312 -37.188 1 88.19 509 THR A O 1
ATOM 4026 N N . LEU A 1 510 ? -10.266 -64.75 -35.562 1 85.31 510 LEU A N 1
ATOM 4027 C CA . LEU A 1 510 ? -10.289 -65.75 -34.531 1 85.31 510 LEU A CA 1
ATOM 4028 C C . LEU A 1 510 ? -11.711 -66.25 -34.281 1 85.31 510 LEU A C 1
ATOM 4030 O O . LEU A 1 510 ? -12.648 -65.438 -34.25 1 85.31 510 LEU A O 1
ATOM 4034 N N . HIS A 1 511 ? -12.047 -67.438 -34.344 1 82.44 511 HIS A N 1
ATOM 4035 C CA . HIS A 1 511 ? -13.352 -68.062 -34.062 1 82.44 511 HIS A CA 1
ATOM 4036 C C . HIS A 1 511 ? -13.516 -68.375 -32.562 1 82.44 511 HIS A C 1
ATOM 4038 O O . HIS A 1 511 ? -13.984 -69.438 -32.188 1 82.44 511 HIS A O 1
ATOM 4044 N N . ILE A 1 512 ? -12.914 -67.438 -31.766 1 84.5 512 ILE A N 1
ATOM 4045 C CA . ILE A 1 512 ? -13.023 -67.562 -30.312 1 84.5 512 ILE A CA 1
ATOM 4046 C C . ILE A 1 512 ? -13.797 -66.375 -29.734 1 84.5 512 ILE A C 1
ATOM 4048 O O . ILE A 1 512 ? -13.633 -65.25 -30.203 1 84.5 512 ILE A O 1
ATOM 4052 N N . MET A 1 513 ? -14.68 -66.75 -28.891 1 84.38 513 MET A N 1
ATOM 4053 C CA . MET A 1 513 ? -15.43 -65.688 -28.234 1 84.38 513 MET A CA 1
ATOM 4054 C C . MET A 1 513 ? -14.578 -64.938 -27.188 1 84.38 513 MET A C 1
ATOM 4056 O O . MET A 1 513 ? -14.062 -65.625 -26.266 1 84.38 513 MET A O 1
ATOM 4060 N N . ILE A 1 514 ? -14.336 -63.688 -27.359 1 89.12 514 ILE A N 1
ATOM 4061 C CA . ILE A 1 514 ? -13.617 -62.875 -26.391 1 89.12 514 ILE A CA 1
ATOM 4062 C C . ILE A 1 514 ? -14.578 -61.875 -25.75 1 89.12 514 ILE A C 1
ATOM 4064 O O . ILE A 1 514 ? -14.797 -60.781 -26.297 1 89.12 514 ILE A O 1
ATOM 4068 N N . PRO A 1 515 ? -15.047 -62.125 -24.594 1 88.38 515 PRO A N 1
ATOM 4069 C CA . PRO A 1 515 ? -16.078 -61.312 -23.984 1 88.38 515 PRO A CA 1
ATOM 4070 C C . PRO A 1 515 ? -15.578 -59.906 -23.625 1 88.38 515 PRO A C 1
ATOM 4072 O O . PRO A 1 515 ? -16.344 -58.938 -23.672 1 88.38 515 PRO A O 1
ATOM 4075 N N . ILE A 1 516 ? -14.312 -59.875 -23.266 1 92.19 516 ILE A N 1
ATOM 4076 C CA . ILE A 1 516 ? -13.797 -58.562 -22.844 1 92.19 516 ILE A CA 1
ATOM 4077 C C . ILE A 1 516 ? -12.5 -58.281 -23.594 1 92.19 516 ILE A C 1
ATOM 4079 O O . ILE A 1 516 ? -11.562 -59.062 -23.578 1 92.19 516 ILE A O 1
ATOM 4083 N N . ILE A 1 517 ? -12.453 -57.125 -24.25 1 92.12 517 ILE A N 1
ATOM 4084 C CA . ILE A 1 517 ? -11.258 -56.594 -24.875 1 92.12 517 ILE A CA 1
ATOM 4085 C C . ILE A 1 517 ? -11.203 -55.062 -24.672 1 92.12 517 ILE A C 1
ATOM 4087 O O . ILE A 1 517 ? -12.078 -54.344 -25.125 1 92.12 517 ILE A O 1
ATOM 4091 N N . LYS A 1 518 ? -10.289 -54.688 -23.875 1 92.44 518 LYS A N 1
ATOM 4092 C CA . LYS A 1 518 ? -10.086 -53.281 -23.625 1 92.44 518 LYS A CA 1
ATOM 4093 C C . LYS A 1 518 ? -8.633 -52.875 -23.891 1 92.44 518 LYS A C 1
ATOM 4095 O O . LYS A 1 518 ? -7.719 -53.688 -23.672 1 92.44 518 LYS A O 1
ATOM 4100 N N . LYS A 1 519 ? -8.492 -51.688 -24.359 1 90.88 519 LYS A N 1
ATOM 4101 C CA . LYS A 1 519 ? -7.148 -51.219 -24.703 1 90.88 519 LYS A CA 1
ATOM 4102 C C . LYS A 1 519 ? -6.898 -49.812 -24.172 1 90.88 519 LYS A C 1
ATOM 4104 O O . LYS A 1 519 ? -7.809 -48.969 -24.156 1 90.88 519 LYS A O 1
ATOM 4109 N N . TYR A 1 520 ? -5.648 -49.594 -23.688 1 88.69 520 TYR A N 1
ATOM 4110 C CA . TYR A 1 520 ? -5.148 -48.25 -23.406 1 88.69 520 TYR A CA 1
ATOM 4111 C C . TYR A 1 520 ? -3.83 -48 -24.109 1 88.69 520 TYR A C 1
ATOM 4113 O O . TYR A 1 520 ? -2.768 -48.375 -23.641 1 88.69 520 TYR A O 1
ATOM 4121 N N . VAL A 1 521 ? -3.803 -47.344 -25.234 1 79.44 521 VAL A N 1
ATOM 4122 C CA . VAL A 1 521 ? -2.684 -47 -26.109 1 79.44 521 VAL A CA 1
ATOM 4123 C C . VAL A 1 521 ? -1.974 -48.281 -26.547 1 79.44 521 VAL A C 1
ATOM 4125 O O . VAL A 1 521 ? -2.434 -49 -27.453 1 79.44 521 VAL A O 1
ATOM 4128 N N . ASP A 1 522 ? -1.067 -48.844 -25.641 1 78.69 522 ASP A N 1
ATOM 4129 C CA . ASP A 1 522 ? -0.303 -50.031 -26.016 1 78.69 522 ASP A CA 1
ATOM 4130 C C . ASP A 1 522 ? -0.616 -51.188 -25.094 1 78.69 522 ASP A C 1
ATOM 4132 O O . ASP A 1 522 ? -0.174 -52.312 -25.328 1 78.69 522 ASP A O 1
ATOM 4136 N N . ASP A 1 523 ? -1.448 -50.906 -24.125 1 87.25 523 ASP A N 1
ATOM 4137 C CA . ASP A 1 523 ? -1.784 -51.969 -23.172 1 87.25 523 ASP A CA 1
ATOM 4138 C C . ASP A 1 523 ? -3.152 -52.562 -23.484 1 87.25 523 ASP A C 1
ATOM 4140 O O . ASP A 1 523 ? -4.148 -51.844 -23.578 1 87.25 523 ASP A O 1
ATOM 4144 N N . LEU A 1 524 ? -3.15 -53.906 -23.594 1 92.88 524 LEU A N 1
ATOM 4145 C CA . LEU A 1 524 ? -4.402 -54.594 -23.891 1 92.88 524 LEU A CA 1
ATOM 4146 C C . LEU A 1 524 ? -4.809 -55.5 -22.734 1 92.88 524 LEU A C 1
ATOM 4148 O O . LEU A 1 524 ? -3.957 -56.156 -22.125 1 92.88 524 LEU A O 1
ATOM 4152 N N . PHE A 1 525 ? -6.051 -55.469 -22.391 1 94.5 525 PHE A N 1
ATOM 4153 C CA . PHE A 1 525 ? -6.648 -56.344 -21.406 1 94.5 525 PHE A CA 1
ATOM 4154 C C . PHE A 1 525 ? -7.684 -57.281 -22.047 1 94.5 525 PHE A C 1
ATOM 4156 O O . PHE A 1 525 ? -8.625 -56.812 -22.688 1 94.5 525 PHE A O 1
ATOM 4163 N N . LEU A 1 526 ? -7.477 -58.594 -21.906 1 94.06 526 LEU A N 1
ATOM 4164 C CA . LEU A 1 526 ? -8.367 -59.562 -22.531 1 94.06 526 LEU A CA 1
ATOM 4165 C C . LEU A 1 526 ? -8.773 -60.625 -21.547 1 94.06 526 LEU A C 1
ATOM 4167 O O . LEU A 1 526 ? -8.039 -60.938 -20.609 1 94.06 526 LEU A O 1
ATOM 4171 N N . CYS A 1 527 ? -9.938 -61.219 -21.797 1 94.19 527 CYS A N 1
ATOM 4172 C CA . CYS A 1 527 ? -10.375 -62.438 -21.141 1 94.19 527 CYS A CA 1
ATOM 4173 C C . CYS A 1 527 ? -10.578 -63.562 -22.156 1 94.19 527 CYS A C 1
ATOM 4175 O O . CYS A 1 527 ? -11.445 -63.469 -23.016 1 94.19 527 CYS A O 1
ATOM 4177 N N . ILE A 1 528 ? -9.75 -64.5 -22.078 1 93.5 528 ILE A N 1
ATOM 4178 C CA . ILE A 1 528 ? -9.766 -65.625 -23.062 1 93.5 528 ILE A CA 1
ATOM 4179 C C . ILE A 1 528 ? -9.789 -66.938 -22.344 1 93.5 528 ILE A C 1
ATOM 4181 O O . ILE A 1 528 ? -9.453 -67.062 -21.172 1 93.5 528 ILE A O 1
ATOM 4185 N N . PRO A 1 529 ? -10.227 -68 -23.125 1 92.25 529 PRO A N 1
ATOM 4186 C CA . PRO A 1 529 ? -10.164 -69.312 -22.531 1 92.25 529 PRO A CA 1
ATOM 4187 C C . PRO A 1 529 ? -8.734 -69.812 -22.25 1 92.25 529 PRO A C 1
ATOM 4189 O O . PRO A 1 529 ? -7.832 -69.562 -23.047 1 92.25 529 PRO A O 1
ATOM 4192 N N . GLN A 1 530 ? -8.453 -70.5 -21.172 1 90.5 530 GLN A N 1
ATOM 4193 C CA . GLN A 1 530 ? -7.141 -70.875 -20.672 1 90.5 530 GLN A CA 1
ATOM 4194 C C . GLN A 1 530 ? -6.391 -71.75 -21.688 1 90.5 530 GLN A C 1
ATOM 4196 O O . GLN A 1 530 ? -5.172 -71.625 -21.828 1 90.5 530 GLN A O 1
ATOM 4201 N N . GLU A 1 531 ? -7.098 -72.438 -22.469 1 89.81 531 GLU A N 1
ATOM 4202 C CA . GLU A 1 531 ? -6.469 -73.375 -23.391 1 89.81 531 GLU A CA 1
ATOM 4203 C C . GLU A 1 531 ? -6.094 -72.75 -24.703 1 89.81 531 GLU A C 1
ATOM 4205 O O . GLU A 1 531 ? -5.285 -73.25 -25.469 1 89.81 531 GLU A O 1
ATOM 4210 N N . GLN A 1 532 ? -6.5 -71.5 -24.875 1 91.75 532 GLN A N 1
ATOM 4211 C CA . GLN A 1 532 ? -6.328 -70.875 -26.172 1 91.75 532 GLN A CA 1
ATOM 4212 C C . GLN A 1 532 ? -5.438 -69.625 -26.094 1 91.75 532 GLN A C 1
ATOM 4214 O O . GLN A 1 532 ? -5.492 -68.75 -26.953 1 91.75 532 GLN A O 1
ATOM 4219 N N . ILE A 1 533 ? -4.664 -69.438 -25.078 1 92 533 ILE A N 1
ATOM 4220 C CA . ILE A 1 533 ? -3.814 -68.312 -24.891 1 92 533 ILE A CA 1
ATOM 4221 C C . ILE A 1 533 ? -2.777 -68.188 -26 1 92 533 ILE A C 1
ATOM 4223 O O . ILE A 1 533 ? -2.545 -67.125 -26.562 1 92 533 ILE A O 1
ATOM 4227 N N . HIS A 1 534 ? -2.215 -69.312 -26.297 1 92.12 534 HIS A N 1
ATOM 4228 C CA . HIS A 1 534 ? -1.173 -69.375 -27.312 1 92.12 534 HIS A CA 1
ATOM 4229 C C . HIS A 1 534 ? -1.741 -69.062 -28.688 1 92.12 534 HIS A C 1
ATOM 4231 O O . HIS A 1 534 ? -1.098 -68.375 -29.5 1 92.12 534 HIS A O 1
ATOM 4237 N N . ASP A 1 535 ? -2.92 -69.5 -28.953 1 91 535 ASP A N 1
ATOM 4238 C CA . ASP A 1 535 ? -3.553 -69.312 -30.25 1 91 535 ASP A CA 1
ATOM 4239 C C . ASP A 1 535 ? -3.879 -67.812 -30.453 1 91 535 ASP A C 1
ATOM 4241 O O . ASP A 1 535 ? -3.676 -67.312 -31.547 1 91 535 ASP A O 1
ATOM 4245 N N . VAL A 1 536 ? -4.344 -67.312 -29.422 1 92.94 536 VAL A N 1
ATOM 4246 C CA . VAL A 1 536 ? -4.703 -65.875 -29.516 1 92.94 536 VAL A CA 1
ATOM 4247 C C . VAL A 1 536 ? -3.443 -65.062 -29.656 1 92.94 536 VAL A C 1
ATOM 4249 O O . VAL A 1 536 ? -3.404 -64.125 -30.453 1 92.94 536 VAL A O 1
ATOM 4252 N N . LEU A 1 537 ? -2.455 -65.25 -28.859 1 93.25 537 LEU A N 1
ATOM 4253 C CA . LEU A 1 537 ? -1.191 -64.562 -28.953 1 93.25 537 LEU A CA 1
ATOM 4254 C C . LEU A 1 537 ? -0.576 -64.688 -30.344 1 93.25 537 LEU A C 1
ATOM 4256 O O . LEU A 1 537 ? -0.028 -63.719 -30.875 1 93.25 537 LEU A O 1
ATOM 4260 N N . GLN A 1 538 ? -0.698 -65.812 -30.844 1 92.5 538 GLN A N 1
ATOM 4261 C CA . GLN A 1 538 ? -0.157 -66.062 -32.156 1 92.5 538 GLN A CA 1
ATOM 4262 C C . GLN A 1 538 ? -0.934 -65.312 -33.219 1 92.5 538 GLN A C 1
ATOM 4264 O O . GLN A 1 538 ? -0.353 -64.812 -34.188 1 92.5 538 GLN A O 1
ATOM 4269 N N . ALA A 1 539 ? -2.172 -65.25 -33.062 1 92.44 539 ALA A N 1
ATOM 4270 C CA . ALA A 1 539 ? -2.984 -64.5 -33.969 1 92.44 539 ALA A CA 1
ATOM 4271 C C . ALA A 1 539 ? -2.572 -63 -33.969 1 92.44 539 ALA A C 1
ATOM 4273 O O . ALA A 1 539 ? -2.516 -62.344 -35 1 92.44 539 ALA A O 1
ATOM 4274 N N . PHE A 1 540 ? -2.305 -62.531 -32.781 1 92.5 540 PHE A N 1
ATOM 4275 C CA . PHE A 1 540 ? -1.855 -61.156 -32.656 1 92.5 540 PHE A CA 1
ATOM 4276 C C . PHE A 1 540 ? -0.482 -60.969 -33.281 1 92.5 540 PHE A C 1
ATOM 4278 O O . PHE A 1 540 ? -0.246 -60 -34 1 92.5 540 PHE A O 1
ATOM 4285 N N . ASN A 1 541 ? 0.391 -61.844 -33.094 1 92.88 541 ASN A N 1
ATOM 4286 C CA . ASN A 1 541 ? 1.763 -61.75 -33.594 1 92.88 541 ASN A CA 1
ATOM 4287 C C . ASN A 1 541 ? 1.847 -62.031 -35.062 1 92.88 541 ASN A C 1
ATOM 4289 O O . ASN A 1 541 ? 2.844 -61.688 -35.719 1 92.88 541 ASN A O 1
ATOM 4293 N N . SER A 1 542 ? 0.84 -62.625 -35.625 1 91.81 542 SER A N 1
ATOM 4294 C CA . SER A 1 542 ? 0.832 -62.969 -37.031 1 91.81 542 SER A CA 1
ATOM 4295 C C . SER A 1 542 ? 0.33 -61.812 -37.875 1 91.81 542 SER A C 1
ATOM 4297 O O . SER A 1 542 ? 0.464 -61.812 -39.094 1 91.81 542 SER A O 1
ATOM 4299 N N . TYR A 1 543 ? -0.275 -60.844 -37.25 1 90.44 543 TYR A N 1
ATOM 4300 C CA . TYR A 1 543 ? -0.796 -59.656 -37.969 1 90.44 543 TYR A CA 1
ATOM 4301 C C . TYR A 1 543 ? 0.312 -58.969 -38.75 1 90.44 543 TYR A C 1
ATOM 4303 O O . TYR A 1 543 ? 0.138 -58.625 -39.938 1 90.44 543 TYR A O 1
ATOM 4311 N N . HIS A 1 544 ? 1.451 -58.719 -38.125 1 90.31 544 HIS A N 1
ATOM 4312 C CA . HIS A 1 544 ? 2.604 -58.094 -38.781 1 90.31 544 HIS A CA 1
ATOM 4313 C C . HIS A 1 544 ? 3.902 -58.5 -38.094 1 90.31 544 HIS A C 1
ATOM 4315 O O . HIS A 1 544 ? 3.959 -58.562 -36.844 1 90.31 544 HIS A O 1
ATOM 4321 N N . PRO A 1 545 ? 4.918 -58.688 -38.719 1 88 545 PRO A N 1
ATOM 4322 C CA . PRO A 1 545 ? 6.176 -59.156 -38.125 1 88 545 PRO A CA 1
ATOM 4323 C C . PRO A 1 545 ? 6.816 -58.094 -37.219 1 88 545 PRO A C 1
ATOM 4325 O O . PRO A 1 545 ? 7.559 -58.438 -36.281 1 88 545 PRO A O 1
ATOM 4328 N N . LYS A 1 546 ? 6.469 -56.906 -37.375 1 87.19 546 LYS A N 1
ATOM 4329 C CA . LYS A 1 546 ? 7.09 -55.844 -36.594 1 87.19 546 LYS A CA 1
ATOM 4330 C C . LYS A 1 546 ? 6.289 -55.562 -35.344 1 87.19 546 LYS A C 1
ATOM 4332 O O . LYS A 1 546 ? 6.805 -54.969 -34.375 1 87.19 546 LYS A O 1
ATOM 4337 N N . LEU A 1 547 ? 5.086 -55.938 -35.344 1 89.69 547 LEU A N 1
ATOM 4338 C CA . LEU A 1 547 ? 4.242 -55.75 -34.188 1 89.69 547 LEU A CA 1
ATOM 4339 C C . LEU A 1 547 ? 4.105 -57.062 -33.406 1 89.69 547 LEU A C 1
ATOM 4341 O O . LEU A 1 547 ? 3.285 -57.906 -33.75 1 89.69 547 LEU A O 1
ATOM 4345 N N . GLN A 1 548 ? 4.887 -57.094 -32.375 1 90.5 548 GLN A N 1
ATOM 4346 C CA . GLN A 1 548 ? 4.895 -58.312 -31.547 1 90.5 548 GLN A CA 1
ATOM 4347 C C . GLN A 1 548 ? 4.359 -58.031 -30.141 1 90.5 548 GLN A C 1
ATOM 4349 O O . GLN A 1 548 ? 4.617 -56.969 -29.578 1 90.5 548 GLN A O 1
ATOM 4354 N N . PHE A 1 549 ? 3.65 -58.969 -29.656 1 92.12 549 PHE A N 1
ATOM 4355 C CA . PHE A 1 549 ? 3.027 -58.844 -28.344 1 92.12 549 PHE A CA 1
ATOM 4356 C C . PHE A 1 549 ? 3.578 -59.844 -27.359 1 92.12 549 PHE A C 1
ATOM 4358 O O . PHE A 1 549 ? 4.055 -60.906 -27.75 1 92.12 549 PHE A O 1
ATOM 4365 N N . THR A 1 550 ? 3.664 -59.438 -26.125 1 91.12 550 THR A N 1
ATOM 4366 C CA . THR A 1 550 ? 3.951 -60.312 -25.016 1 91.12 550 THR A CA 1
ATOM 4367 C C . THR A 1 550 ? 2.727 -60.469 -24.109 1 91.12 550 THR A C 1
ATOM 4369 O O . THR A 1 550 ? 1.869 -59.594 -24.078 1 91.12 550 THR A O 1
ATOM 4372 N N . ALA A 1 551 ? 2.646 -61.625 -23.453 1 92.75 551 ALA A N 1
ATOM 4373 C CA . ALA A 1 551 ? 1.455 -61.906 -22.656 1 92.75 551 ALA A CA 1
ATOM 4374 C C . ALA A 1 551 ? 1.805 -62 -21.172 1 92.75 551 ALA A C 1
ATOM 4376 O O . ALA A 1 551 ? 2.842 -62.562 -20.812 1 92.75 551 ALA A O 1
ATOM 4377 N N . GLU A 1 552 ? 1.052 -61.375 -20.391 1 92.44 552 GLU A N 1
ATOM 4378 C CA . GLU A 1 552 ? 1.034 -61.562 -18.938 1 92.44 552 GLU A CA 1
ATOM 4379 C C . GLU A 1 552 ? -0.272 -62.219 -18.484 1 92.44 552 GLU A C 1
ATOM 4381 O O . GLU A 1 552 ? -1.354 -61.688 -18.719 1 92.44 552 GLU A O 1
ATOM 4386 N N . VAL A 1 553 ? -0.136 -63.281 -17.844 1 93.88 553 VAL A N 1
ATOM 4387 C CA . VAL A 1 553 ? -1.313 -64.062 -17.469 1 93.88 553 VAL A CA 1
ATOM 4388 C C . VAL A 1 553 ? -1.626 -63.844 -15.984 1 93.88 553 VAL A C 1
ATOM 4390 O O . VAL A 1 553 ? -0.741 -63.5 -15.203 1 93.88 553 VAL A O 1
ATOM 4393 N N . GLU A 1 554 ? -2.881 -64 -15.711 1 93.56 554 GLU A N 1
ATOM 4394 C CA . GLU A 1 554 ? -3.324 -63.844 -14.336 1 93.56 554 GLU A CA 1
ATOM 4395 C C . GLU A 1 554 ? -2.639 -64.812 -13.398 1 93.56 554 GLU A C 1
ATOM 4397 O O . GLU A 1 554 ? -2.447 -66 -13.742 1 93.56 554 GLU A O 1
ATOM 4402 N N . GLU A 1 555 ? -2.131 -64.312 -12.312 1 92.12 555 GLU A N 1
ATOM 4403 C CA . GLU A 1 555 ? -1.533 -65.125 -11.25 1 92.12 555 GLU A CA 1
ATOM 4404 C C . GLU A 1 555 ? -2.355 -65.062 -9.961 1 92.12 555 GLU A C 1
ATOM 4406 O O . GLU A 1 555 ? -2.598 -63.969 -9.445 1 92.12 555 GLU A O 1
ATOM 4411 N N . ASN A 1 556 ? -2.758 -66.125 -9.383 1 92.69 556 ASN A N 1
ATOM 4412 C CA . ASN A 1 556 ? -3.547 -66.188 -8.156 1 92.69 556 ASN A CA 1
ATOM 4413 C C . ASN A 1 556 ? -4.84 -65.375 -8.297 1 92.69 556 ASN A C 1
ATOM 4415 O O . ASN A 1 556 ? -5.191 -64.562 -7.422 1 92.69 556 ASN A O 1
ATOM 4419 N N . GLN A 1 557 ? -5.453 -65.375 -9.5 1 92.62 557 GLN A N 1
ATOM 4420 C CA . GLN A 1 557 ? -6.727 -64.75 -9.812 1 92.62 557 GLN A CA 1
ATOM 4421 C C . GLN A 1 557 ? -6.598 -63.219 -9.781 1 92.62 557 GLN A C 1
ATOM 4423 O O . GLN A 1 557 ? -7.555 -62.5 -9.438 1 92.62 557 GLN A O 1
ATOM 4428 N N . GLN A 1 558 ? -5.398 -62.781 -9.961 1 94.75 558 GLN A N 1
ATOM 4429 C CA . GLN A 1 558 ? -5.164 -61.312 -9.992 1 94.75 558 GLN A CA 1
ATOM 4430 C C . GLN A 1 558 ? -4.32 -60.938 -11.195 1 94.75 558 GLN A C 1
ATOM 4432 O O . GLN A 1 558 ? -3.447 -61.688 -11.625 1 94.75 558 GLN A O 1
ATOM 4437 N N . LEU A 1 559 ? -4.59 -59.75 -11.734 1 95.19 559 LEU A N 1
ATOM 4438 C CA . LEU A 1 559 ? -3.828 -59.219 -12.859 1 95.19 559 LEU A CA 1
ATOM 4439 C C . LEU A 1 559 ? -3.773 -57.719 -12.82 1 95.19 559 LEU A C 1
ATOM 4441 O O . LEU A 1 559 ? -4.812 -57.031 -12.789 1 95.19 559 LEU A O 1
ATOM 4445 N N . PRO A 1 560 ? -2.605 -57.156 -12.758 1 94.06 560 PRO A N 1
ATOM 4446 C CA . PRO A 1 560 ? -2.492 -55.719 -12.789 1 94.06 560 PRO A CA 1
ATOM 4447 C C . PRO A 1 560 ? -2.688 -55.125 -14.188 1 94.06 560 PRO A C 1
ATOM 4449 O O . PRO A 1 560 ? -2.234 -55.719 -15.172 1 94.06 560 PRO A O 1
ATOM 4452 N N . PHE A 1 561 ? -3.426 -54.125 -14.328 1 92.94 561 PHE A N 1
ATOM 4453 C CA . PHE A 1 561 ? -3.643 -53.344 -15.547 1 92.94 561 PHE A CA 1
ATOM 4454 C C . PHE A 1 561 ? -3.691 -51.844 -15.242 1 92.94 561 PHE A C 1
ATOM 4456 O O . PHE A 1 561 ? -4.535 -51.406 -14.469 1 92.94 561 PHE A O 1
ATOM 4463 N N . LEU A 1 562 ? -2.719 -51.062 -15.859 1 91.62 562 LEU A N 1
ATOM 4464 C CA . LEU A 1 562 ? -2.564 -49.656 -15.531 1 91.62 562 LEU A CA 1
ATOM 4465 C C . LEU A 1 562 ? -2.266 -49.469 -14.055 1 91.62 562 LEU A C 1
ATOM 4467 O O . LEU A 1 562 ? -1.357 -50.094 -13.508 1 91.62 562 LEU A O 1
ATOM 4471 N N . ASP A 1 563 ? -3.029 -48.688 -13.359 1 92.06 563 ASP A N 1
ATOM 4472 C CA . ASP A 1 563 ? -2.822 -48.5 -11.922 1 92.06 563 ASP A CA 1
ATOM 4473 C C . ASP A 1 563 ? -3.938 -49.188 -11.125 1 92.06 563 ASP A C 1
ATOM 4475 O O . ASP A 1 563 ? -4.371 -48.656 -10.094 1 92.06 563 ASP A O 1
ATOM 4479 N N . VAL A 1 564 ? -4.398 -50.25 -11.758 1 94.62 564 VAL A N 1
ATOM 4480 C CA . VAL A 1 564 ? -5.484 -51 -11.125 1 94.62 564 VAL A CA 1
ATOM 4481 C C . VAL A 1 564 ? -5.125 -52.469 -11.055 1 94.62 564 VAL A C 1
ATOM 4483 O O . VAL A 1 564 ? -4.574 -53.031 -12 1 94.62 564 VAL A O 1
ATOM 4486 N N . LEU A 1 565 ? -5.332 -53.062 -9.906 1 95.19 565 LEU A N 1
ATOM 4487 C CA . LEU A 1 565 ? -5.25 -54.5 -9.742 1 95.19 565 LEU A CA 1
ATOM 4488 C C . LEU A 1 565 ? -6.629 -55.125 -9.836 1 95.19 565 LEU A C 1
ATOM 4490 O O . LEU A 1 565 ? -7.516 -54.844 -9.031 1 95.19 565 LEU A O 1
ATOM 4494 N N . VAL A 1 566 ? -6.812 -55.969 -10.82 1 95.81 566 VAL A N 1
ATOM 4495 C CA . VAL A 1 566 ? -8.094 -56.656 -11.023 1 95.81 566 VAL A CA 1
ATOM 4496 C C . VAL A 1 566 ? -8.086 -58 -10.305 1 95.81 566 VAL A C 1
ATOM 4498 O O . VAL A 1 566 ? -7.195 -58.812 -10.523 1 95.81 566 VAL A O 1
ATOM 4501 N N . ILE A 1 567 ? -9.039 -58.219 -9.438 1 95.31 567 ILE A N 1
ATOM 4502 C CA . ILE A 1 567 ? -9.156 -59.438 -8.648 1 95.31 567 ILE A CA 1
ATOM 4503 C C . ILE A 1 567 ? -10.422 -60.219 -9.055 1 95.31 567 ILE A C 1
ATOM 4505 O O . ILE A 1 567 ? -11.516 -59.625 -9.039 1 95.31 567 ILE A O 1
ATOM 4509 N N . ARG A 1 568 ? -10.203 -61.406 -9.422 1 93.62 568 ARG A N 1
ATOM 4510 C CA . ARG A 1 568 ? -11.328 -62.25 -9.789 1 93.62 568 ARG A CA 1
ATOM 4511 C C . ARG A 1 568 ? -11.758 -63.125 -8.617 1 93.62 568 ARG A C 1
ATOM 4513 O O . ARG A 1 568 ? -10.93 -63.75 -7.957 1 93.62 568 ARG A O 1
ATOM 4520 N N . HIS A 1 569 ? -13.023 -63.125 -8.375 1 92.06 569 HIS A N 1
ATOM 4521 C CA . HIS A 1 569 ? -13.57 -63.938 -7.285 1 92.06 569 HIS A CA 1
ATOM 4522 C C . HIS A 1 569 ? -14.07 -65.312 -7.785 1 92.06 569 HIS A C 1
ATOM 4524 O O . HIS A 1 569 ? -14.141 -65.5 -8.992 1 92.06 569 HIS A O 1
ATOM 4530 N N . GLU A 1 570 ? -14.469 -66.188 -6.82 1 87.81 570 GLU A N 1
ATOM 4531 C CA . GLU A 1 570 ? -14.914 -67.5 -7.148 1 87.81 570 GLU A CA 1
ATOM 4532 C C . GLU A 1 570 ? -16.219 -67.5 -7.938 1 87.81 570 GLU A C 1
ATOM 4534 O O . GLU A 1 570 ? -16.453 -68.375 -8.781 1 87.81 570 GLU A O 1
ATOM 4539 N N . ASN A 1 571 ? -17.062 -66.5 -7.699 1 87.81 571 ASN A N 1
ATOM 4540 C CA . ASN A 1 571 ? -18.328 -66.375 -8.406 1 87.81 571 ASN A CA 1
ATOM 4541 C C . ASN A 1 571 ? -18.141 -65.688 -9.758 1 87.81 571 ASN A C 1
ATOM 4543 O O . ASN A 1 571 ? -19.125 -65.312 -10.398 1 87.81 571 ASN A O 1
ATOM 4547 N N . GLN A 1 572 ? -16.922 -65.5 -10.266 1 88.5 572 GLN A N 1
ATOM 4548 C CA . GLN A 1 572 ? -16.562 -64.938 -11.562 1 88.5 572 GLN A CA 1
ATOM 4549 C C . GLN A 1 572 ? -16.859 -63.438 -11.625 1 88.5 572 GLN A C 1
ATOM 4551 O O . GLN A 1 572 ? -17.047 -62.906 -12.711 1 88.5 572 GLN A O 1
ATOM 4556 N N . THR A 1 573 ? -17 -62.844 -10.445 1 90.81 573 THR A N 1
ATOM 4557 C CA . THR A 1 573 ? -17.125 -61.406 -10.367 1 90.81 573 THR A CA 1
ATOM 4558 C C . THR A 1 573 ? -15.758 -60.75 -10.141 1 90.81 573 THR A C 1
ATOM 4560 O O . THR A 1 573 ? -14.781 -61.438 -9.812 1 90.81 573 THR A O 1
ATOM 4563 N N . PHE A 1 574 ? -15.719 -59.469 -10.438 1 94.19 574 PHE A N 1
ATOM 4564 C CA . PHE A 1 574 ? -14.422 -58.781 -10.336 1 94.19 574 PHE A CA 1
ATOM 4565 C C . PHE A 1 574 ? -14.469 -57.688 -9.289 1 94.19 574 PHE A C 1
ATOM 4567 O O . PHE A 1 574 ? -15.523 -57.094 -9.039 1 94.19 574 PHE A O 1
ATOM 4574 N N . SER A 1 575 ? -13.383 -57.5 -8.648 1 94.31 575 SER A N 1
ATOM 4575 C CA . SER A 1 575 ? -13.102 -56.344 -7.809 1 94.31 575 SER A CA 1
ATOM 4576 C C . SER A 1 575 ? -11.773 -55.688 -8.188 1 94.31 575 SER A C 1
ATOM 4578 O O . SER A 1 575 ? -10.945 -56.312 -8.867 1 94.31 575 SER A O 1
ATOM 4580 N N . THR A 1 576 ? -11.711 -54.469 -7.965 1 95.38 576 THR A N 1
ATOM 4581 C CA . THR A 1 576 ? -10.492 -53.75 -8.344 1 95.38 576 THR A CA 1
ATOM 4582 C C . THR A 1 576 ? -9.828 -53.125 -7.117 1 95.38 576 THR A C 1
ATOM 4584 O O . THR A 1 576 ? -10.477 -52.938 -6.09 1 95.38 576 THR A O 1
ATOM 4587 N N . ASP A 1 577 ? -8.57 -52.875 -7.191 1 95.38 577 ASP A N 1
ATOM 4588 C CA . ASP A 1 577 ? -7.762 -52.219 -6.176 1 95.38 577 ASP A CA 1
ATOM 4589 C C . ASP A 1 577 ? -6.742 -51.281 -6.812 1 95.38 577 ASP A C 1
ATOM 4591 O O . ASP A 1 577 ? -6.207 -51.562 -7.887 1 95.38 577 ASP A O 1
ATOM 4595 N N . TRP A 1 578 ? -6.578 -50.125 -6.082 1 94.88 578 TRP A N 1
ATOM 4596 C CA . TRP A 1 578 ? -5.523 -49.219 -6.543 1 94.88 578 TRP A CA 1
ATOM 4597 C C . TRP A 1 578 ? -4.16 -49.906 -6.477 1 94.88 578 TRP A C 1
ATOM 4599 O O . TRP A 1 578 ? -3.795 -50.469 -5.445 1 94.88 578 TRP A O 1
ATOM 4609 N N . TYR A 1 579 ? -3.502 -49.906 -7.578 1 92.56 579 TYR A N 1
ATOM 4610 C CA . TYR A 1 579 ? -2.275 -50.688 -7.703 1 92.56 579 TYR A CA 1
ATOM 4611 C C . TYR A 1 579 ? -1.074 -49.781 -7.945 1 92.56 579 TYR A C 1
ATOM 4613 O O . TYR A 1 579 ? -1.082 -48.969 -8.875 1 92.56 579 TYR A O 1
ATOM 4621 N N . LYS A 1 580 ? -0.145 -49.875 -7.082 1 88.75 580 LYS A N 1
ATOM 4622 C CA . LYS A 1 580 ? 1.153 -49.25 -7.27 1 88.75 580 LYS A CA 1
ATOM 4623 C C . LYS A 1 580 ? 2.172 -50.219 -7.848 1 88.75 580 LYS A C 1
ATOM 4625 O O . LYS A 1 580 ? 2.551 -51.188 -7.184 1 88.75 580 LYS A O 1
ATOM 4630 N N . LYS A 1 581 ? 2.59 -49.938 -9.07 1 86.69 581 LYS A N 1
ATOM 4631 C CA . LYS A 1 581 ? 3.611 -50.781 -9.664 1 86.69 581 LYS A CA 1
ATOM 4632 C C . LYS A 1 581 ? 4.867 -50.812 -8.805 1 86.69 581 LYS A C 1
ATOM 4634 O O . LYS A 1 581 ? 5.18 -49.844 -8.109 1 86.69 581 LYS A O 1
ATOM 4639 N N . PRO A 1 582 ? 5.504 -51.875 -8.781 1 85.25 582 PRO A N 1
ATOM 4640 C CA . PRO A 1 582 ? 6.707 -52 -7.953 1 85.25 582 PRO A CA 1
ATOM 4641 C C . PRO A 1 582 ? 7.781 -50.969 -8.32 1 85.25 582 PRO A C 1
ATOM 4643 O O . PRO A 1 582 ? 8.578 -50.594 -7.465 1 85.25 582 PRO A O 1
ATOM 4646 N N . ILE A 1 583 ? 7.715 -50.5 -9.445 1 85.94 583 ILE A N 1
ATOM 4647 C CA . ILE A 1 583 ? 8.727 -49.562 -9.922 1 85.94 583 ILE A CA 1
ATOM 4648 C C . ILE A 1 583 ? 8.375 -48.125 -9.453 1 85.94 583 ILE A C 1
ATOM 4650 O O . ILE A 1 583 ? 9.219 -47.25 -9.484 1 85.94 583 ILE A O 1
ATOM 4654 N N . ALA A 1 584 ? 7.215 -47.969 -9.008 1 89.81 584 ALA A N 1
ATOM 4655 C CA . ALA A 1 584 ? 6.758 -46.656 -8.602 1 89.81 584 ALA A CA 1
ATOM 4656 C C . ALA A 1 584 ? 7.477 -46.188 -7.34 1 89.81 584 ALA A C 1
ATOM 4658 O O . ALA A 1 584 ? 7.617 -46.938 -6.379 1 89.81 584 ALA A O 1
ATOM 4659 N N . SER A 1 585 ? 7.973 -45 -7.297 1 91.5 585 SER A N 1
ATOM 4660 C CA . SER A 1 585 ? 8.688 -44.438 -6.152 1 91.5 585 SER A CA 1
ATOM 4661 C C . SER A 1 585 ? 7.719 -43.906 -5.102 1 91.5 585 SER A C 1
ATOM 4663 O O . SER A 1 585 ? 8.07 -43.781 -3.928 1 91.5 585 SER A O 1
ATOM 4665 N N . GLY A 1 586 ? 6.504 -43.531 -5.543 1 90.31 586 GLY A N 1
ATOM 4666 C CA . GLY A 1 586 ? 5.547 -42.938 -4.625 1 90.31 586 GLY A CA 1
ATOM 4667 C C . GLY A 1 586 ? 5.762 -41.438 -4.426 1 90.31 586 GLY A C 1
ATOM 4668 O O . GLY A 1 586 ? 5.145 -40.844 -3.549 1 90.31 586 GLY A O 1
ATOM 4669 N N . ARG A 1 587 ? 6.574 -40.938 -5.27 1 91.5 587 ARG A N 1
ATOM 4670 C CA . ARG A 1 587 ? 6.898 -39.5 -5.156 1 91.5 587 ARG A CA 1
ATOM 4671 C C . ARG A 1 587 ? 5.812 -38.656 -5.789 1 91.5 587 ARG A C 1
ATOM 4673 O O . ARG A 1 587 ? 5.473 -38.844 -6.961 1 91.5 587 ARG A O 1
ATOM 4680 N N . PHE A 1 588 ? 5.23 -37.812 -4.922 1 91.62 588 PHE A N 1
ATOM 4681 C CA . PHE A 1 588 ? 4.332 -36.75 -5.348 1 91.62 588 PHE A CA 1
ATOM 4682 C C . PHE A 1 588 ? 4.953 -35.406 -5.082 1 91.62 588 PHE A C 1
ATOM 4684 O O . PHE A 1 588 ? 6.129 -35.312 -4.73 1 91.62 588 PHE A O 1
ATOM 4691 N N . LEU A 1 589 ? 4.188 -34.406 -5.309 1 92.94 589 LEU A N 1
ATOM 4692 C CA . LEU A 1 589 ? 4.645 -33.094 -4.891 1 92.94 589 LEU A CA 1
ATOM 4693 C C . LEU A 1 589 ? 4.793 -33.031 -3.373 1 92.94 589 LEU A C 1
ATOM 4695 O O . LEU A 1 589 ? 3.816 -33.188 -2.641 1 92.94 589 LEU A O 1
ATOM 4699 N N . ASN A 1 590 ? 5.988 -32.875 -2.963 1 94 590 ASN A N 1
ATOM 4700 C CA . ASN A 1 590 ? 6.262 -32.812 -1.531 1 94 590 ASN A CA 1
ATOM 4701 C C . ASN A 1 590 ? 5.625 -31.609 -0.87 1 94 590 ASN A C 1
ATOM 4703 O O . ASN A 1 590 ? 5.547 -30.531 -1.477 1 94 590 ASN A O 1
ATOM 4707 N N . PHE A 1 591 ? 5.227 -31.75 0.361 1 92.19 591 PHE A N 1
ATOM 4708 C CA . PHE A 1 591 ? 4.5 -30.688 1.057 1 92.19 591 PHE A CA 1
ATOM 4709 C C . PHE A 1 591 ? 5.395 -29.469 1.282 1 92.19 591 PHE A C 1
ATOM 4711 O O . PHE A 1 591 ? 4.91 -28.344 1.37 1 92.19 591 PHE A O 1
ATOM 4718 N N . HIS A 1 592 ? 6.68 -29.672 1.299 1 90.5 592 HIS A N 1
ATOM 4719 C CA . HIS A 1 592 ? 7.617 -28.609 1.593 1 90.5 592 HIS A CA 1
ATOM 4720 C C . HIS A 1 592 ? 7.941 -27.797 0.339 1 90.5 592 HIS A C 1
ATOM 4722 O O . HIS A 1 592 ? 8.641 -26.781 0.41 1 90.5 592 HIS A O 1
ATOM 4728 N N . SER A 1 593 ? 7.438 -28.266 -0.772 1 92.31 593 SER A N 1
ATOM 4729 C CA . SER A 1 593 ? 7.688 -27.547 -2.018 1 92.31 593 SER A CA 1
ATOM 4730 C C . SER A 1 593 ? 7.039 -26.172 -2 1 92.31 593 SER A C 1
ATOM 4732 O O . SER A 1 593 ? 5.941 -26 -1.468 1 92.31 593 SER A O 1
ATOM 4734 N N . MET A 1 594 ? 7.727 -25.203 -2.557 1 89.69 594 MET A N 1
ATOM 4735 C CA . MET A 1 594 ? 7.219 -23.844 -2.553 1 89.69 594 MET A CA 1
ATOM 4736 C C . MET A 1 594 ? 6.141 -23.656 -3.615 1 89.69 594 MET A C 1
ATOM 4738 O O . MET A 1 594 ? 6.285 -22.828 -4.52 1 89.69 594 MET A O 1
ATOM 4742 N N . HIS A 1 595 ? 5.168 -24.453 -3.51 1 92.06 595 HIS A N 1
ATOM 4743 C CA . HIS A 1 595 ? 3.957 -24.328 -4.309 1 92.06 595 HIS A CA 1
ATOM 4744 C C . HIS A 1 595 ? 2.807 -23.766 -3.48 1 92.06 595 HIS A C 1
ATOM 4746 O O . HIS A 1 595 ? 2.83 -23.844 -2.25 1 92.06 595 HIS A O 1
ATOM 4752 N N . ALA A 1 596 ? 1.92 -23.141 -4.148 1 88.88 596 ALA A N 1
ATOM 4753 C CA . ALA A 1 596 ? 0.731 -22.656 -3.453 1 88.88 596 ALA A CA 1
ATOM 4754 C C . ALA A 1 596 ? 0.029 -23.797 -2.715 1 88.88 596 ALA A C 1
ATOM 4756 O O . ALA A 1 596 ? 0.032 -24.938 -3.174 1 88.88 596 ALA A O 1
ATOM 4757 N N . ILE A 1 597 ? -0.629 -23.531 -1.641 1 86.31 597 ILE A N 1
ATOM 4758 C CA . ILE A 1 597 ? -1.226 -24.547 -0.773 1 86.31 597 ILE A CA 1
ATOM 4759 C C . ILE A 1 597 ? -2.34 -25.281 -1.52 1 86.31 597 ILE A C 1
ATOM 4761 O O . ILE A 1 597 ? -2.543 -26.484 -1.326 1 86.31 597 ILE A O 1
ATOM 4765 N N . HIS A 1 598 ? -3.018 -24.609 -2.334 1 86 598 HIS A N 1
ATOM 4766 C CA . HIS A 1 598 ? -4.129 -25.234 -3.033 1 86 598 HIS A CA 1
ATOM 4767 C C . HIS A 1 598 ? -3.633 -26.312 -3.988 1 86 598 HIS A C 1
ATOM 4769 O O . HIS A 1 598 ? -4.328 -27.312 -4.23 1 86 598 HIS A O 1
ATOM 4775 N N . LEU A 1 599 ? -2.451 -26.125 -4.625 1 90.81 599 LEU A N 1
ATOM 4776 C CA . LEU A 1 599 ? -1.887 -27.156 -5.496 1 90.81 599 LEU A CA 1
ATOM 4777 C C . LEU A 1 599 ? -1.499 -28.391 -4.695 1 90.81 599 LEU A C 1
ATOM 4779 O O . LEU A 1 599 ? -1.71 -29.516 -5.148 1 90.81 599 LEU A O 1
ATOM 4783 N N . LYS A 1 600 ? -0.964 -28.188 -3.527 1 91.62 600 LYS A N 1
ATOM 4784 C CA . LYS A 1 600 ? -0.585 -29.297 -2.652 1 91.62 600 LYS A CA 1
ATOM 4785 C C . LYS A 1 600 ? -1.815 -30.047 -2.15 1 91.62 600 LYS A C 1
ATOM 4787 O O . LYS A 1 600 ? -1.828 -31.281 -2.123 1 91.62 600 LYS A O 1
ATOM 4792 N N . THR A 1 601 ? -2.84 -29.297 -1.801 1 91.06 601 THR A N 1
ATOM 4793 C CA . THR A 1 601 ? -4.066 -29.922 -1.332 1 91.06 601 THR A CA 1
ATOM 4794 C C . THR A 1 601 ? -4.77 -30.656 -2.473 1 91.06 601 THR A C 1
ATOM 4796 O O . THR A 1 601 ? -5.398 -31.688 -2.26 1 91.06 601 THR A O 1
ATOM 4799 N N . ASN A 1 602 ? -4.613 -30.094 -3.65 1 90.62 602 ASN A N 1
ATOM 4800 C CA . ASN A 1 602 ? -5.219 -30.75 -4.805 1 90.62 602 ASN A CA 1
ATOM 4801 C C . ASN A 1 602 ? -4.539 -32.094 -5.113 1 90.62 602 ASN A C 1
ATOM 4803 O O . ASN A 1 602 ? -5.195 -33.031 -5.555 1 90.62 602 ASN A O 1
ATOM 4807 N N . VAL A 1 603 ? -3.266 -32.125 -4.992 1 93.69 603 VAL A N 1
ATOM 4808 C CA . VAL A 1 603 ? -2.543 -33.375 -5.188 1 93.69 603 VAL A CA 1
ATOM 4809 C C . VAL A 1 603 ? -3.057 -34.438 -4.207 1 93.69 603 VAL A C 1
ATOM 4811 O O . VAL A 1 603 ? -3.32 -35.562 -4.594 1 93.69 603 VAL A O 1
ATOM 4814 N N . ALA A 1 604 ? -3.203 -34.031 -2.98 1 91.94 604 ALA A N 1
ATOM 4815 C CA . ALA A 1 604 ? -3.707 -34.938 -1.955 1 91.94 604 ALA A CA 1
ATOM 4816 C C . ALA A 1 604 ? -5.137 -35.375 -2.262 1 91.94 604 ALA A C 1
ATOM 4818 O O . ALA A 1 604 ? -5.48 -36.531 -2.125 1 91.94 604 ALA A O 1
ATOM 4819 N N . HIS A 1 605 ? -5.887 -34.469 -2.678 1 92.25 605 HIS A N 1
ATOM 4820 C CA . HIS A 1 605 ? -7.273 -34.75 -3.01 1 92.25 605 HIS A CA 1
ATOM 4821 C C . HIS A 1 605 ? -7.363 -35.75 -4.164 1 92.25 605 HIS A C 1
ATOM 4823 O O . HIS A 1 605 ? -8.211 -36.656 -4.152 1 92.25 605 HIS A O 1
ATOM 4829 N N . ASN A 1 606 ? -6.582 -35.531 -5.152 1 92.62 606 ASN A N 1
ATOM 4830 C CA . ASN A 1 606 ? -6.574 -36.438 -6.293 1 92.62 606 ASN A CA 1
ATOM 4831 C C . ASN A 1 606 ? -6.176 -37.875 -5.887 1 92.62 606 ASN A C 1
ATOM 4833 O O . ASN A 1 606 ? -6.73 -38.844 -6.395 1 92.62 606 ASN A O 1
ATOM 4837 N N . LEU A 1 607 ? -5.23 -38 -5.023 1 93.88 607 LEU A N 1
ATOM 4838 C CA . LEU A 1 607 ? -4.832 -39.312 -4.539 1 93.88 607 LEU A CA 1
ATOM 4839 C C . LEU A 1 607 ? -5.965 -39.969 -3.752 1 93.88 607 LEU A C 1
ATOM 4841 O O . LEU A 1 607 ? -6.234 -41.156 -3.924 1 93.88 607 LEU A O 1
ATOM 4845 N N . ILE A 1 608 ? -6.613 -39.219 -2.889 1 92.81 608 ILE A N 1
ATOM 4846 C CA . ILE A 1 608 ? -7.711 -39.719 -2.076 1 92.81 608 ILE A CA 1
ATOM 4847 C C . ILE A 1 608 ? -8.836 -40.25 -2.98 1 92.81 608 ILE A C 1
ATOM 4849 O O . ILE A 1 608 ? -9.367 -41.312 -2.771 1 92.81 608 ILE A O 1
ATOM 4853 N N . GLU A 1 609 ? -9.102 -39.438 -3.965 1 91.56 609 GLU A N 1
ATOM 4854 C CA . GLU A 1 609 ? -10.148 -39.844 -4.902 1 91.56 609 GLU A CA 1
ATOM 4855 C C . GLU A 1 609 ? -9.758 -41.094 -5.68 1 91.56 609 GLU A C 1
ATOM 4857 O O . GLU A 1 609 ? -10.586 -41.969 -5.906 1 91.56 609 GLU A O 1
ATOM 4862 N N . ARG A 1 610 ? -8.578 -41.188 -6.109 1 93.5 610 ARG A N 1
ATOM 4863 C CA . ARG A 1 610 ? -8.094 -42.312 -6.879 1 93.5 610 ARG A CA 1
ATOM 4864 C C . ARG A 1 610 ? -8.172 -43.594 -6.062 1 93.5 610 ARG A C 1
ATOM 4866 O O . ARG A 1 610 ? -8.664 -44.625 -6.543 1 93.5 610 ARG A O 1
ATOM 4873 N N . VAL A 1 611 ? -7.703 -43.594 -4.844 1 94.06 611 VAL A N 1
ATOM 4874 C CA . VAL A 1 611 ? -7.711 -44.75 -3.988 1 94.06 611 VAL A CA 1
ATOM 4875 C C . VAL A 1 611 ? -9.148 -45.156 -3.676 1 94.06 611 VAL A C 1
ATOM 4877 O O . VAL A 1 611 ? -9.484 -46.344 -3.697 1 94.06 611 VAL A O 1
ATOM 4880 N N . ASN A 1 612 ? -9.992 -44.219 -3.412 1 91.25 612 ASN A N 1
ATOM 4881 C CA . ASN A 1 612 ? -11.375 -44.5 -3.049 1 91.25 612 ASN A CA 1
ATOM 4882 C C . ASN A 1 612 ? -12.156 -45.094 -4.223 1 91.25 612 ASN A C 1
ATOM 4884 O O . ASN A 1 612 ? -12.953 -46.031 -4.051 1 91.25 612 ASN A O 1
ATOM 4888 N N . LYS A 1 613 ? -11.891 -44.562 -5.406 1 91.56 613 LYS A N 1
ATOM 4889 C CA . LYS A 1 613 ? -12.672 -44.969 -6.562 1 91.56 613 LYS A CA 1
ATOM 4890 C C . LYS A 1 613 ? -12.117 -46.25 -7.176 1 91.56 613 LYS A C 1
ATOM 4892 O O . LYS A 1 613 ? -12.867 -47.062 -7.758 1 91.56 613 LYS A O 1
ATOM 4897 N N . LEU A 1 614 ? -10.875 -46.469 -7.07 1 94.81 614 LEU A N 1
ATOM 4898 C CA . LEU A 1 614 ? -10.266 -47.594 -7.75 1 94.81 614 LEU A CA 1
ATOM 4899 C C . LEU A 1 614 ? -10.219 -48.812 -6.836 1 94.81 614 LEU A C 1
ATOM 4901 O O . LEU A 1 614 ? -10.07 -49.938 -7.309 1 94.81 614 LEU A O 1
ATOM 4905 N N . SER A 1 615 ? -10.305 -48.562 -5.555 1 94.12 615 SER A N 1
ATOM 4906 C CA . SER A 1 615 ? -10.258 -49.688 -4.625 1 94.12 615 SER A CA 1
ATOM 4907 C C . SER A 1 615 ? -11.656 -50.094 -4.156 1 94.12 615 SER A C 1
ATOM 4909 O O . SER A 1 615 ? -12.133 -49.594 -3.133 1 94.12 615 SER A O 1
ATOM 4911 N N . THR A 1 616 ? -12.195 -51.125 -4.715 1 90.75 616 THR A N 1
ATOM 4912 C CA . THR A 1 616 ? -13.547 -51.531 -4.363 1 90.75 616 THR A CA 1
ATOM 4913 C C . THR A 1 616 ? -13.516 -52.688 -3.375 1 90.75 616 THR A C 1
ATOM 4915 O O . THR A 1 616 ? -14.5 -52.969 -2.68 1 90.75 616 THR A O 1
ATOM 4918 N N . ILE A 1 617 ? -12.422 -53.375 -3.203 1 87.81 617 ILE A N 1
ATOM 4919 C CA . ILE A 1 617 ? -12.305 -54.562 -2.369 1 87.81 617 ILE A CA 1
ATOM 4920 C C . ILE A 1 617 ? -12 -54.156 -0.93 1 87.81 617 ILE A C 1
ATOM 4922 O O . ILE A 1 617 ? -12.312 -54.875 0.011 1 87.81 617 ILE A O 1
ATOM 4926 N N . LYS A 1 618 ? -11.375 -53.094 -0.728 1 88.06 618 LYS A N 1
ATOM 4927 C CA . LYS A 1 618 ? -10.867 -52.688 0.576 1 88.06 618 LYS A CA 1
ATOM 4928 C C . LYS A 1 618 ? -11.938 -51.938 1.381 1 88.06 618 LYS A C 1
ATOM 4930 O O . LYS A 1 618 ? -12.82 -51.312 0.808 1 88.06 618 LYS A O 1
ATOM 4935 N N . THR A 1 619 ? -11.727 -52.094 2.641 1 88.56 619 THR A N 1
ATOM 4936 C CA . THR A 1 619 ? -12.57 -51.344 3.561 1 88.56 619 THR A CA 1
ATOM 4937 C C . THR A 1 619 ? -12.117 -49.906 3.641 1 88.56 619 THR A C 1
ATOM 4939 O O . THR A 1 619 ? -11.023 -49.562 3.189 1 88.56 619 THR A O 1
ATOM 4942 N N . GLN A 1 620 ? -12.992 -49.125 4.125 1 89.12 620 GLN A N 1
ATOM 4943 C CA . GLN A 1 620 ? -12.68 -47.688 4.219 1 89.12 620 GLN A CA 1
ATOM 4944 C C . GLN A 1 620 ? -11.461 -47.469 5.105 1 89.12 620 GLN A C 1
ATOM 4946 O O . GLN A 1 620 ? -10.656 -46.562 4.832 1 89.12 620 GLN A O 1
ATOM 4951 N N . GLU A 1 621 ? -11.328 -48.156 6.062 1 88.81 621 GLU A N 1
ATOM 4952 C CA . GLU A 1 621 ? -10.195 -48 6.965 1 88.81 621 GLU A CA 1
ATOM 4953 C C . GLU A 1 621 ? -8.883 -48.375 6.281 1 88.81 621 GLU A C 1
ATOM 4955 O O . GLU A 1 621 ? -7.855 -47.75 6.488 1 88.81 621 GLU A O 1
ATOM 4960 N N . GLU A 1 622 ? -8.953 -49.438 5.547 1 91.75 622 GLU A N 1
ATOM 4961 C CA . GLU A 1 622 ? -7.766 -49.844 4.805 1 91.75 622 GLU A CA 1
ATOM 4962 C C . GLU A 1 622 ? -7.375 -48.812 3.764 1 91.75 622 GLU A C 1
ATOM 4964 O O . GLU A 1 622 ? -6.188 -48.562 3.543 1 91.75 622 GLU A O 1
ATOM 4969 N N . LYS A 1 623 ? -8.391 -48.312 3.125 1 93 623 LYS A N 1
ATOM 4970 C CA . LYS A 1 623 ? -8.148 -47.25 2.164 1 93 623 LYS A CA 1
ATOM 4971 C C . LYS A 1 623 ? -7.492 -46.031 2.836 1 93 623 LYS A C 1
ATOM 4973 O O . LYS A 1 623 ? -6.523 -45.469 2.316 1 93 623 LYS A O 1
ATOM 4978 N N . ASN A 1 624 ? -7.992 -45.656 3.973 1 92.12 624 ASN A N 1
ATOM 4979 C CA . ASN A 1 624 ? -7.457 -44.531 4.715 1 92.12 624 ASN A CA 1
ATOM 4980 C C . ASN A 1 624 ? -6.004 -44.75 5.125 1 92.12 624 ASN A C 1
ATOM 4982 O O . ASN A 1 624 ? -5.199 -43.812 5.129 1 92.12 624 ASN A O 1
ATOM 4986 N N . GLN A 1 625 ? -5.797 -45.906 5.441 1 90.88 625 GLN A N 1
ATOM 4987 C CA . GLN A 1 625 ? -4.43 -46.25 5.836 1 90.88 625 GLN A CA 1
ATOM 4988 C C . GLN A 1 625 ? -3.471 -46.094 4.656 1 90.88 625 GLN A C 1
ATOM 4990 O O . GLN A 1 625 ? -2.363 -45.594 4.809 1 90.88 625 GLN A O 1
ATOM 4995 N N . THR A 1 626 ? -3.881 -46.594 3.549 1 93.06 626 THR A N 1
ATOM 4996 C CA . THR A 1 626 ? -3.066 -46.469 2.346 1 93.06 626 THR A CA 1
ATOM 4997 C C . THR A 1 626 ? -2.822 -45 2.016 1 93.06 626 THR A C 1
ATOM 4999 O O . THR A 1 626 ? -1.7 -44.625 1.686 1 93.06 626 THR A O 1
ATOM 5002 N N . ILE A 1 627 ? -3.852 -44.25 2.109 1 94.12 627 ILE A N 1
ATOM 5003 C CA . ILE A 1 627 ? -3.768 -42.812 1.824 1 94.12 627 ILE A CA 1
ATOM 5004 C C . ILE A 1 627 ? -2.809 -42.156 2.807 1 94.12 627 ILE A C 1
ATOM 5006 O O . ILE A 1 627 ? -1.961 -41.344 2.408 1 94.12 627 ILE A O 1
ATOM 5010 N N . ARG A 1 628 ? -2.9 -42.469 4.059 1 92.69 628 ARG A N 1
ATOM 5011 C CA . ARG A 1 628 ? -2.045 -41.906 5.086 1 92.69 628 ARG A CA 1
ATOM 5012 C C . ARG A 1 628 ? -0.579 -42.25 4.84 1 92.69 628 ARG A C 1
ATOM 5014 O O . ARG A 1 628 ? 0.292 -41.375 4.953 1 92.69 628 ARG A O 1
ATOM 5021 N N . GLU A 1 629 ? -0.357 -43.375 4.496 1 91.69 629 GLU A N 1
ATOM 5022 C CA . GLU A 1 629 ? 1.014 -43.844 4.277 1 91.69 629 GLU A CA 1
ATOM 5023 C C . GLU A 1 629 ? 1.65 -43.125 3.092 1 91.69 629 GLU A C 1
ATOM 5025 O O . GLU A 1 629 ? 2.795 -42.656 3.174 1 91.69 629 GLU A O 1
ATOM 5030 N N . GLU A 1 630 ? 0.938 -43.031 2.027 1 93.56 630 GLU A N 1
ATOM 5031 C CA . GLU A 1 630 ? 1.466 -42.375 0.823 1 93.56 630 GLU A CA 1
ATOM 5032 C C . GLU A 1 630 ? 1.693 -40.906 1.039 1 93.56 630 GLU A C 1
ATOM 5034 O O . GLU A 1 630 ? 2.701 -40.344 0.59 1 93.56 630 GLU A O 1
ATOM 5039 N N . LEU A 1 631 ? 0.795 -40.219 1.663 1 93.94 631 LEU A N 1
ATOM 5040 C CA . LEU A 1 631 ? 0.898 -38.781 1.87 1 93.94 631 LEU A CA 1
ATOM 5041 C C . LEU A 1 631 ? 1.951 -38.469 2.926 1 93.94 631 LEU A C 1
ATOM 5043 O O . LEU A 1 631 ? 2.648 -37.438 2.822 1 93.94 631 LEU A O 1
ATOM 5047 N N . GLN A 1 632 ? 2.088 -39.281 3.918 1 90.06 632 GLN A N 1
ATOM 5048 C CA . GLN A 1 632 ? 3.115 -39.062 4.934 1 90.06 632 GLN A CA 1
ATOM 5049 C C . GLN A 1 632 ? 4.512 -39.25 4.344 1 90.06 632 GLN A C 1
ATOM 5051 O O . GLN A 1 632 ? 5.457 -38.562 4.762 1 90.06 632 GLN A O 1
ATOM 5056 N N . ALA A 1 633 ? 4.578 -40.156 3.449 1 91.19 633 ALA A N 1
ATOM 5057 C CA . ALA A 1 633 ? 5.855 -40.375 2.777 1 91.19 633 ALA A CA 1
ATOM 5058 C C . ALA A 1 633 ? 6.289 -39.125 2.01 1 91.19 633 ALA A C 1
ATOM 5060 O O . ALA A 1 633 ? 7.473 -38.938 1.727 1 91.19 633 ALA A O 1
ATOM 5061 N N . ASN A 1 634 ? 5.383 -38.312 1.668 1 93.94 634 ASN A N 1
ATOM 5062 C CA . ASN A 1 634 ? 5.664 -37.062 0.983 1 93.94 634 ASN A CA 1
ATOM 5063 C C . ASN A 1 634 ? 5.559 -35.875 1.93 1 93.94 634 ASN A C 1
ATOM 5065 O O . ASN A 1 634 ? 5.324 -34.75 1.491 1 93.94 634 ASN A O 1
ATOM 5069 N N . ASP A 1 635 ? 5.578 -36.062 3.189 1 90.56 635 ASP A N 1
ATOM 5070 C CA . ASP A 1 635 ? 5.75 -35.094 4.277 1 90.56 635 ASP A CA 1
ATOM 5071 C C . ASP A 1 635 ? 4.488 -34.25 4.477 1 90.56 635 ASP A C 1
ATOM 5073 O O . ASP A 1 635 ? 4.562 -33.094 4.887 1 90.56 635 ASP A O 1
ATOM 5077 N N . TYR A 1 636 ? 3.361 -34.719 4.098 1 89.94 636 TYR A N 1
ATOM 5078 C CA . TYR A 1 636 ? 2.119 -34 4.41 1 89.94 636 TYR A CA 1
ATOM 5079 C C . TYR A 1 636 ? 1.795 -34.125 5.898 1 89.94 636 TYR A C 1
ATOM 5081 O O . TYR A 1 636 ? 1.896 -35.188 6.484 1 89.94 636 TYR A O 1
ATOM 5089 N N . PRO A 1 637 ? 1.463 -33.031 6.508 1 83.94 637 PRO A N 1
ATOM 5090 C CA . PRO A 1 637 ? 1.154 -33.062 7.938 1 83.94 637 PRO A CA 1
ATOM 5091 C C . PRO A 1 637 ? -0.067 -33.938 8.25 1 83.94 637 PRO A C 1
ATOM 5093 O O . PRO A 1 637 ? -1.053 -33.906 7.512 1 83.94 637 PRO A O 1
ATOM 5096 N N . ILE A 1 638 ? -0.026 -34.656 9.312 1 81.06 638 ILE A N 1
ATOM 5097 C CA . ILE A 1 638 ? -1.042 -35.625 9.695 1 81.06 638 ILE A CA 1
ATOM 5098 C C . ILE A 1 638 ? -2.377 -34.906 9.922 1 81.06 638 ILE A C 1
ATOM 5100 O O . ILE A 1 638 ? -3.436 -35.438 9.594 1 81.06 638 ILE A O 1
ATOM 5104 N N . THR A 1 639 ? -2.332 -33.719 10.461 1 75.69 639 THR A N 1
ATOM 5105 C CA . THR A 1 639 ? -3.555 -32.969 10.727 1 75.69 639 THR A CA 1
ATOM 5106 C C . THR A 1 639 ? -4.27 -32.625 9.43 1 75.69 639 THR A C 1
ATOM 5108 O O . THR A 1 639 ? -5.496 -32.688 9.352 1 75.69 639 THR A O 1
ATOM 5111 N N . LEU A 1 640 ? -3.488 -32.281 8.484 1 84.81 640 LEU A N 1
ATOM 5112 C CA . LEU A 1 640 ? -4.062 -31.953 7.188 1 84.81 640 LEU A CA 1
ATOM 5113 C C . LEU A 1 640 ? -4.645 -33.188 6.512 1 84.81 640 LEU A C 1
ATOM 5115 O O . LEU A 1 640 ? -5.727 -33.125 5.926 1 84.81 640 LEU A O 1
ATOM 5119 N N . ILE A 1 641 ? -3.971 -34.344 6.609 1 88.25 641 ILE A N 1
ATOM 5120 C CA . ILE A 1 641 ? -4.418 -35.594 6.008 1 88.25 641 ILE A CA 1
ATOM 5121 C C . ILE A 1 641 ? -5.762 -36 6.602 1 88.25 641 ILE A C 1
ATOM 5123 O O . ILE A 1 641 ? -6.699 -36.344 5.867 1 88.25 641 ILE A O 1
ATOM 5127 N N . ASN A 1 642 ? -5.82 -35.906 7.867 1 81.38 642 ASN A N 1
ATOM 5128 C CA . ASN A 1 642 ? -7.043 -36.312 8.547 1 81.38 642 ASN A CA 1
ATOM 5129 C C . ASN A 1 642 ? -8.211 -35.406 8.203 1 81.38 642 ASN A C 1
ATOM 5131 O O . ASN A 1 642 ? -9.344 -35.844 8.031 1 81.38 642 ASN A O 1
ATOM 5135 N N . ARG A 1 643 ? -7.871 -34.188 8.078 1 79.75 643 ARG A N 1
ATOM 5136 C CA . ARG A 1 643 ? -8.906 -33.25 7.691 1 79.75 643 ARG A CA 1
ATOM 5137 C C . ARG A 1 643 ? -9.438 -33.531 6.293 1 79.75 643 ARG A C 1
ATOM 5139 O O . ARG A 1 643 ? -10.641 -33.469 6.047 1 79.75 643 ARG A O 1
ATOM 5146 N N . MET A 1 644 ? -8.578 -33.875 5.434 1 86.56 644 MET A N 1
ATOM 5147 C CA . MET A 1 644 ? -8.961 -34.125 4.047 1 86.56 644 MET A CA 1
ATOM 5148 C C . MET A 1 644 ? -9.727 -35.438 3.92 1 86.56 644 MET A C 1
ATOM 5150 O O . MET A 1 644 ? -10.656 -35.531 3.125 1 86.56 644 MET A O 1
ATOM 5154 N N . ILE A 1 645 ? -9.375 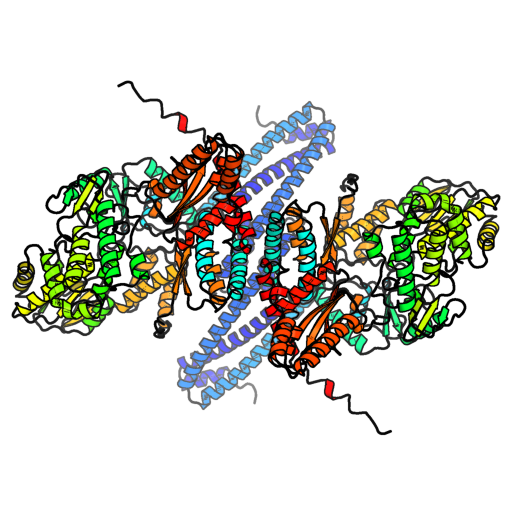-36.375 4.723 1 84.25 645 ILE A N 1
ATOM 5155 C CA . ILE A 1 645 ? -10.039 -37.688 4.703 1 84.25 645 ILE A CA 1
ATOM 5156 C C . ILE A 1 645 ? -11.461 -37.531 5.262 1 84.25 645 ILE A C 1
ATOM 5158 O O . ILE A 1 645 ? -12.406 -38.125 4.727 1 84.25 645 ILE A O 1
ATOM 5162 N N . ASN A 1 646 ? -11.508 -36.719 6.324 1 74.75 646 ASN A N 1
ATOM 5163 C CA . ASN A 1 646 ? -12.797 -36.562 6.992 1 74.75 646 ASN A CA 1
ATOM 5164 C C . ASN A 1 646 ? -13.75 -35.688 6.176 1 74.75 646 ASN A C 1
ATOM 5166 O O . ASN A 1 646 ? -14.961 -35.906 6.203 1 74.75 646 ASN A O 1
ATOM 5170 N N . ASN A 1 647 ? -13.234 -34.594 5.691 1 63.62 647 ASN A N 1
ATOM 5171 C CA . ASN A 1 647 ? -14.078 -33.688 4.91 1 63.62 647 ASN A CA 1
ATOM 5172 C C . ASN A 1 647 ? -14.484 -34.312 3.578 1 63.62 647 ASN A C 1
ATOM 5174 O O . ASN A 1 647 ? -15.219 -33.719 2.801 1 63.62 647 ASN A O 1
ATOM 5178 N N . ARG A 1 648 ? -13.938 -35.375 3.336 1 58.72 648 ARG A N 1
ATOM 5179 C CA . ARG A 1 648 ? -14.227 -36.062 2.084 1 58.72 648 ARG A CA 1
ATOM 5180 C C . ARG A 1 648 ? -15.727 -36.281 1.901 1 58.72 648 ARG A C 1
ATOM 5182 O O . ARG A 1 648 ? -16.234 -36.25 0.778 1 58.72 648 ARG A O 1
ATOM 5189 N N . ASN A 1 649 ? -16.25 -36.625 3.154 1 49.75 649 ASN A N 1
ATOM 5190 C CA . ASN A 1 649 ? -17.656 -37 3.113 1 49.75 649 ASN A CA 1
ATOM 5191 C C . ASN A 1 649 ? -18.547 -35.781 2.824 1 49.75 649 ASN A C 1
ATOM 5193 O O . ASN A 1 649 ? -19.703 -35.938 2.459 1 49.75 649 ASN A O 1
ATOM 5197 N N . MET A 1 650 ? -18.094 -34.75 3.367 1 43.19 650 MET A N 1
ATOM 5198 C CA . MET A 1 650 ? -18.906 -33.594 3.104 1 43.19 650 MET A CA 1
ATOM 5199 C C . MET A 1 650 ? -18.781 -33.125 1.652 1 43.19 650 MET A C 1
ATOM 5201 O O . MET A 1 650 ? -19.234 -32.062 1.285 1 43.19 650 MET A O 1
ATOM 5205 N N . THR A 1 651 ? -17.844 -33.594 1.149 1 43.38 651 THR A N 1
ATOM 5206 C CA . THR A 1 651 ? -17.547 -33.125 -0.199 1 43.38 651 THR A CA 1
ATOM 5207 C C . THR A 1 651 ? -18.812 -33.125 -1.059 1 43.38 651 THR A C 1
ATOM 5209 O O . THR A 1 651 ? -19.531 -34.125 -1.122 1 43.38 651 THR A O 1
ATOM 5212 N N . ARG A 1 652 ? -19.203 -31.969 -1.379 1 40.22 652 ARG A N 1
ATOM 5213 C CA . ARG A 1 652 ? -20.234 -31.422 -2.266 1 40.22 652 ARG A CA 1
ATOM 5214 C C . ARG A 1 652 ? -20.438 -32.344 -3.482 1 40.22 652 ARG A C 1
ATOM 5216 O O . ARG A 1 652 ? -19.469 -32.875 -4.016 1 40.22 652 ARG A O 1
ATOM 5223 N N . THR A 1 653 ? -21.422 -33.062 -3.471 1 37 653 THR A N 1
ATOM 5224 C CA . THR A 1 653 ? -21.938 -33.281 -4.812 1 37 653 THR A CA 1
ATOM 5225 C C . THR A 1 653 ? -21.375 -32.281 -5.801 1 37 653 THR A C 1
ATOM 5227 O O . THR A 1 653 ? -21.547 -31.078 -5.637 1 37 653 THR A O 1
ATOM 5230 N N . ARG A 1 654 ? -20.203 -32.438 -6.102 1 41.53 654 ARG A N 1
ATOM 5231 C CA . ARG A 1 654 ? -19.812 -31.625 -7.254 1 41.53 654 ARG A CA 1
ATOM 5232 C C . ARG A 1 654 ? -21.031 -31.234 -8.094 1 41.53 654 ARG A C 1
ATOM 5234 O O . ARG A 1 654 ? -21.672 -32.094 -8.688 1 41.53 654 ARG A O 1
ATOM 5241 N N . THR A 1 655 ? -21.859 -30.391 -7.609 1 39.19 655 THR A N 1
ATOM 5242 C CA . THR A 1 655 ? -22.672 -29.875 -8.703 1 39.19 655 THR A CA 1
ATOM 5243 C C . THR A 1 655 ? -21.938 -30.016 -10.039 1 39.19 655 THR A C 1
ATOM 5245 O O . THR A 1 655 ? -20.766 -29.672 -10.148 1 39.19 655 THR A O 1
ATOM 5248 N N . GLU A 1 656 ? -22.188 -31.078 -10.742 1 39.88 656 GLU A N 1
ATOM 5249 C CA . GLU A 1 656 ? -21.812 -31.031 -12.156 1 39.88 656 GLU A CA 1
ATOM 5250 C C . GLU A 1 656 ? -21.547 -29.594 -12.602 1 39.88 656 GLU A C 1
ATOM 5252 O O . GLU A 1 656 ? -22.469 -28.828 -12.82 1 39.88 656 GLU A O 1
ATOM 5257 N N . GLN A 1 657 ? -20.875 -28.844 -11.852 1 42.25 657 GLN A N 1
ATOM 5258 C CA . GLN A 1 657 ? -20.625 -27.547 -12.492 1 42.25 657 GLN A CA 1
ATOM 5259 C C . GLN A 1 657 ? -20.531 -27.703 -14.008 1 42.25 657 GLN A C 1
ATOM 5261 O O . GLN A 1 657 ? -19.781 -28.547 -14.508 1 42.25 657 GLN A O 1
ATOM 5266 N N . THR A 1 658 ? -21.5 -27.438 -14.633 1 41.25 658 THR A N 1
ATOM 5267 C CA . THR A 1 658 ? -21.578 -27.25 -16.078 1 41.25 658 THR A CA 1
ATOM 5268 C C . THR A 1 658 ? -20.234 -26.75 -16.625 1 41.25 658 THR A C 1
ATOM 5270 O O . THR A 1 658 ? -19.656 -25.797 -16.094 1 41.25 658 THR A O 1
ATOM 5273 N N . ASN A 1 659 ? -19.312 -27.609 -16.938 1 46.91 659 ASN A N 1
ATOM 5274 C CA . ASN A 1 659 ? -18.281 -27.141 -17.844 1 46.91 659 ASN A CA 1
ATOM 5275 C C . ASN A 1 659 ? -18.703 -25.875 -18.578 1 46.91 659 ASN A C 1
ATOM 5277 O O . ASN A 1 659 ? -19.438 -25.938 -19.562 1 46.91 659 ASN A O 1
ATOM 5281 N N . ASN A 1 660 ? -19.109 -24.906 -17.969 1 50.16 660 ASN A N 1
ATOM 5282 C CA . ASN A 1 660 ? -19.375 -23.719 -18.781 1 50.16 660 ASN A CA 1
ATOM 5283 C C . ASN A 1 660 ? -18.25 -23.438 -19.766 1 50.16 660 ASN A C 1
ATOM 5285 O O . ASN A 1 660 ? -17.094 -23.266 -19.359 1 50.16 660 ASN A O 1
ATOM 5289 N N . ASP A 1 661 ? -18.281 -23.922 -20.938 1 57.66 661 ASP A N 1
ATOM 5290 C CA . ASP A 1 661 ? -17.469 -23.766 -22.141 1 57.66 661 ASP A CA 1
ATOM 5291 C C . ASP A 1 661 ? -16.719 -22.438 -22.141 1 57.66 661 ASP A C 1
ATOM 5293 O O . ASP A 1 661 ? -15.75 -22.266 -22.875 1 57.66 661 ASP A O 1
ATOM 5297 N N . GLU A 1 662 ? -17.062 -21.406 -21.156 1 70.88 662 GLU A N 1
ATOM 5298 C CA . GLU A 1 662 ? -16.438 -20.125 -21.469 1 70.88 662 GLU A CA 1
ATOM 5299 C C . GLU A 1 662 ? -15.352 -19.781 -20.469 1 70.88 662 GLU A C 1
ATOM 5301 O O . GLU A 1 662 ? -14.938 -18.625 -20.359 1 70.88 662 GLU A O 1
ATOM 5306 N N . THR A 1 663 ? -14.648 -20.859 -19.672 1 82.5 663 THR A N 1
ATOM 5307 C CA . THR A 1 663 ? -13.609 -20.516 -18.703 1 82.5 663 THR A CA 1
ATOM 5308 C C . THR A 1 663 ? -12.258 -20.375 -19.375 1 82.5 663 THR A C 1
ATOM 5310 O O . THR A 1 663 ? -11.867 -21.219 -20.188 1 82.5 663 THR A O 1
ATOM 5313 N N . ILE A 1 664 ? -11.625 -19.266 -19.125 1 87.19 664 ILE A N 1
ATOM 5314 C CA . ILE A 1 664 ? -10.297 -19 -19.656 1 87.19 664 ILE A CA 1
ATOM 5315 C C . ILE A 1 664 ? -9.242 -19.266 -18.594 1 87.19 664 ILE A C 1
ATOM 5317 O O . ILE A 1 664 ? -9.406 -18.844 -17.438 1 87.19 664 ILE A O 1
ATOM 5321 N N . TYR A 1 665 ? -8.234 -19.984 -18.891 1 89.56 665 TYR A N 1
ATOM 5322 C CA . TYR A 1 665 ? -7.172 -20.312 -17.938 1 89.56 665 TYR A CA 1
ATOM 5323 C C . TYR A 1 665 ? -5.949 -19.438 -18.172 1 89.56 665 TYR A C 1
ATOM 5325 O O . TYR A 1 665 ? -5.52 -19.25 -19.312 1 89.56 665 TYR A O 1
ATOM 5333 N N . ARG A 1 666 ? -5.492 -18.828 -17.156 1 91.75 666 ARG A N 1
ATOM 5334 C CA . ARG A 1 666 ? -4.277 -18.016 -17.188 1 91.75 666 ARG A CA 1
ATOM 5335 C C . ARG A 1 666 ? -3.336 -18.406 -16.047 1 91.75 666 ARG A C 1
ATOM 5337 O O . ARG A 1 666 ? -3.766 -18.969 -15.047 1 91.75 666 ARG A O 1
ATOM 5344 N N . SER A 1 667 ? -2.068 -18.172 -16.219 1 92.31 667 SER A N 1
ATOM 5345 C CA . SER A 1 667 ? -1.095 -18.531 -15.203 1 92.31 667 SER A CA 1
ATOM 5346 C C . SER A 1 667 ? -0.207 -17.344 -14.836 1 92.31 667 SER A C 1
ATOM 5348 O O . SER A 1 667 ? 0.099 -16.516 -15.68 1 92.31 667 SER A O 1
ATOM 5350 N N . ILE A 1 668 ? 0.157 -17.234 -13.594 1 94.12 668 ILE A N 1
ATOM 5351 C CA . ILE A 1 668 ? 1.097 -16.234 -13.102 1 94.12 668 ILE A CA 1
ATOM 5352 C C . ILE A 1 668 ? 2.189 -16.906 -12.281 1 94.12 668 ILE A C 1
ATOM 5354 O O . ILE A 1 668 ? 1.967 -17.969 -11.695 1 94.12 668 ILE A O 1
ATOM 5358 N N . PRO A 1 669 ? 3.375 -16.359 -12.273 1 93.38 669 PRO A N 1
ATOM 5359 C CA . PRO A 1 669 ? 4.426 -16.953 -11.453 1 93.38 669 PRO A CA 1
ATOM 5360 C C . PRO A 1 669 ? 4.102 -16.922 -9.961 1 93.38 669 PRO A C 1
ATOM 5362 O O . PRO A 1 669 ? 3.506 -15.945 -9.477 1 93.38 669 PRO A O 1
ATOM 5365 N N . TYR A 1 670 ? 4.523 -17.922 -9.258 1 93.75 670 TYR A N 1
ATOM 5366 C CA . TYR A 1 670 ? 4.223 -18 -7.832 1 93.75 670 TYR A CA 1
ATOM 5367 C C . TYR A 1 670 ? 5.309 -17.312 -7.012 1 93.75 670 TYR A C 1
ATOM 5369 O O . TYR A 1 670 ? 6.477 -17.719 -7.059 1 93.75 670 TYR A O 1
ATOM 5377 N N . ILE A 1 671 ? 4.969 -16.266 -6.371 1 91.31 671 ILE A N 1
ATOM 5378 C CA . ILE A 1 671 ? 5.77 -15.602 -5.352 1 91.31 671 ILE A CA 1
ATOM 5379 C C . ILE A 1 671 ? 5.07 -15.703 -3.996 1 91.31 671 ILE A C 1
ATOM 5381 O O . ILE A 1 671 ? 3.924 -15.273 -3.852 1 91.31 671 ILE A O 1
ATOM 5385 N N . ASP A 1 672 ? 5.758 -16.203 -3.104 1 86.62 672 ASP A N 1
ATOM 5386 C CA . ASP A 1 672 ? 5.16 -16.5 -1.804 1 86.62 672 ASP A CA 1
ATOM 5387 C C . ASP A 1 672 ? 4.496 -15.258 -1.21 1 86.62 672 ASP A C 1
ATOM 5389 O O . ASP A 1 672 ? 5.066 -14.164 -1.238 1 86.62 672 ASP A O 1
ATOM 5393 N N . LYS A 1 673 ? 3.303 -15.359 -0.694 1 85.69 673 LYS A N 1
ATOM 5394 C CA . LYS A 1 673 ? 2.5 -14.359 0.002 1 85.69 673 LYS A CA 1
ATOM 5395 C C . LYS A 1 673 ? 2.035 -13.266 -0.956 1 85.69 673 LYS A C 1
ATOM 5397 O O . LYS A 1 673 ? 1.182 -12.453 -0.605 1 85.69 673 LYS A O 1
ATOM 5402 N N . LEU A 1 674 ? 2.566 -13.141 -2.154 1 92.44 674 LEU A N 1
ATOM 5403 C CA . LEU A 1 674 ? 2.201 -12.086 -3.092 1 92.44 674 LEU A CA 1
ATOM 5404 C C . LEU A 1 674 ? 1.177 -12.594 -4.105 1 92.44 674 LEU A C 1
ATOM 5406 O O . LEU A 1 674 ? 0.093 -12.016 -4.234 1 92.44 674 LEU A O 1
ATOM 5410 N N . SER A 1 675 ? 1.511 -13.695 -4.848 1 94.44 675 SER A N 1
ATOM 5411 C CA . SER A 1 675 ? 0.695 -14.188 -5.953 1 94.44 675 SER A CA 1
ATOM 5412 C C . SER A 1 675 ? -0.701 -14.578 -5.48 1 94.44 675 SER A C 1
ATOM 5414 O O . SER A 1 675 ? -1.694 -14.281 -6.148 1 94.44 675 SER A O 1
ATOM 5416 N N . PRO A 1 676 ? -0.841 -15.219 -4.242 1 91.69 676 PRO A N 1
ATOM 5417 C CA . PRO A 1 676 ? -2.195 -15.547 -3.789 1 91.69 676 PRO A CA 1
ATOM 5418 C C . PRO A 1 676 ? -3.035 -14.305 -3.494 1 91.69 676 PRO A C 1
ATOM 5420 O O . PRO A 1 676 ? -4.246 -14.305 -3.721 1 91.69 676 PRO A O 1
ATOM 5423 N N . LEU A 1 677 ? -2.434 -13.281 -2.975 1 92.81 677 LEU A N 1
ATOM 5424 C CA . LEU A 1 677 ? -3.148 -12.047 -2.688 1 92.81 677 LEU A CA 1
ATOM 5425 C C . LEU A 1 677 ? -3.637 -11.391 -3.975 1 92.81 677 LEU A C 1
ATOM 5427 O O . LEU A 1 677 ? -4.742 -10.844 -4.02 1 92.81 677 LEU A O 1
ATOM 5431 N N . ILE A 1 678 ? -2.795 -11.383 -4.957 1 95.38 678 ILE A N 1
ATOM 5432 C CA . ILE A 1 678 ? -3.154 -10.805 -6.246 1 95.38 678 ILE A CA 1
ATOM 5433 C C . ILE A 1 678 ? -4.324 -11.57 -6.852 1 95.38 678 ILE A C 1
ATOM 5435 O O . ILE A 1 678 ? -5.277 -10.969 -7.355 1 95.38 678 ILE A O 1
ATOM 5439 N N . THR A 1 679 ? -4.195 -12.922 -6.797 1 94.12 679 THR A N 1
ATOM 5440 C CA . THR A 1 679 ? -5.262 -13.766 -7.34 1 94.12 679 THR A CA 1
ATOM 5441 C C . THR A 1 679 ? -6.578 -13.5 -6.613 1 94.12 679 THR A C 1
ATOM 5443 O O . THR A 1 679 ? -7.633 -13.406 -7.242 1 94.12 679 THR A O 1
ATOM 5446 N N . LYS A 1 680 ? -6.527 -13.383 -5.32 1 91.5 680 LYS A N 1
ATOM 5447 C CA . LYS A 1 680 ? -7.723 -13.102 -4.531 1 91.5 680 LYS A CA 1
ATOM 5448 C C . LYS A 1 680 ? -8.312 -11.742 -4.906 1 91.5 680 LYS A C 1
ATOM 5450 O O . LYS A 1 680 ? -9.531 -11.609 -5.031 1 91.5 680 LYS A O 1
ATOM 5455 N N . HIS A 1 681 ? -7.477 -10.719 -5.039 1 92.31 681 HIS A N 1
ATOM 5456 C CA . HIS A 1 681 ? -7.93 -9.375 -5.383 1 92.31 681 HIS A CA 1
ATOM 5457 C C . HIS A 1 681 ? -8.633 -9.367 -6.734 1 92.31 681 HIS A C 1
ATOM 5459 O O . HIS A 1 681 ? -9.695 -8.758 -6.879 1 92.31 681 HIS A O 1
ATOM 5465 N N . ILE A 1 682 ? -8.094 -10.047 -7.742 1 93.19 682 ILE A N 1
ATOM 5466 C CA . ILE A 1 682 ? -8.648 -10.062 -9.094 1 93.19 682 ILE A CA 1
ATOM 5467 C C . ILE A 1 682 ? -9.977 -10.812 -9.094 1 93.19 682 ILE A C 1
ATOM 5469 O O . ILE A 1 682 ? -10.938 -10.391 -9.742 1 93.19 682 ILE A O 1
ATOM 5473 N N . GLN A 1 683 ? -9.992 -11.836 -8.281 1 88.75 683 GLN A N 1
ATOM 5474 C CA . GLN A 1 683 ? -11.203 -12.648 -8.242 1 88.75 683 GLN A CA 1
ATOM 5475 C C . GLN A 1 683 ? -12.32 -11.945 -7.484 1 88.75 683 GLN A C 1
ATOM 5477 O O . GLN A 1 683 ? -13.492 -12.102 -7.812 1 88.75 683 GLN A O 1
ATOM 5482 N N . GLN A 1 684 ? -12.008 -11.164 -6.48 1 85.31 684 GLN A N 1
ATOM 5483 C CA . GLN A 1 684 ? -12.984 -10.484 -5.633 1 85.31 684 GLN A CA 1
ATOM 5484 C C . GLN A 1 684 ? -13.664 -9.344 -6.387 1 85.31 684 GLN A C 1
ATOM 5486 O O . GLN A 1 684 ? -14.758 -8.922 -6.023 1 85.31 684 GLN A O 1
ATOM 5491 N N . THR A 1 685 ? -13 -8.766 -7.398 1 81.12 685 THR A N 1
ATOM 5492 C CA . THR A 1 685 ? -13.602 -7.684 -8.172 1 81.12 685 THR A CA 1
ATOM 5493 C C . THR A 1 685 ? -14.836 -8.172 -8.922 1 81.12 685 THR A C 1
ATOM 5495 O O . THR A 1 685 ? -15.672 -7.367 -9.336 1 81.12 685 THR A O 1
ATOM 5498 N N . GLY A 1 686 ? -15.055 -9.516 -9.117 1 78.94 686 GLY A N 1
ATOM 5499 C CA . GLY A 1 686 ? -16.203 -10.109 -9.773 1 78.94 686 GLY A CA 1
ATOM 5500 C C . GLY A 1 686 ? -16.188 -9.922 -11.281 1 78.94 686 GLY A C 1
ATOM 5501 O O . GLY A 1 686 ? -16.938 -10.586 -12 1 78.94 686 GLY A O 1
ATOM 5502 N N . GLN A 1 687 ? -15.43 -8.984 -11.805 1 86 687 GLN A N 1
ATOM 5503 C CA . GLN A 1 687 ? -15.414 -8.656 -13.227 1 86 687 GLN A CA 1
ATOM 5504 C C . GLN A 1 687 ? -14.547 -9.633 -14.008 1 86 687 GLN A C 1
ATOM 5506 O O . GLN A 1 687 ? -14.555 -9.625 -15.242 1 86 687 GLN A O 1
ATOM 5511 N N . TYR A 1 688 ? -13.758 -10.461 -13.344 1 90.44 688 TYR A N 1
ATOM 5512 C CA . TYR A 1 688 ? -12.891 -11.453 -13.969 1 90.44 688 TYR A CA 1
ATOM 5513 C C . TYR A 1 688 ? -13.266 -12.859 -13.523 1 90.44 688 TYR A C 1
ATOM 5515 O O . TYR A 1 688 ? -12.398 -13.711 -13.32 1 90.44 688 TYR A O 1
ATOM 5523 N N . ALA A 1 689 ? -14.516 -13.109 -13.289 1 83.5 689 ALA A N 1
ATOM 5524 C CA . ALA A 1 689 ? -15.016 -14.375 -12.75 1 83.5 689 ALA A CA 1
ATOM 5525 C C . ALA A 1 689 ? -14.789 -15.516 -13.742 1 83.5 689 ALA A C 1
ATOM 5527 O O . ALA A 1 689 ? -14.641 -16.672 -13.336 1 83.5 689 ALA A O 1
ATOM 5528 N N . ASN A 1 690 ? -14.625 -15.227 -15.039 1 85.69 690 ASN A N 1
ATOM 5529 C CA . ASN A 1 690 ? -14.453 -16.25 -16.047 1 85.69 690 ASN A CA 1
ATOM 5530 C C . ASN A 1 690 ? -12.992 -16.672 -16.188 1 85.69 690 ASN A C 1
ATOM 5532 O O . ASN A 1 690 ? -12.672 -17.609 -16.938 1 85.69 690 ASN A O 1
ATOM 5536 N N . ILE A 1 691 ? -12.148 -16.062 -15.5 1 89.94 691 ILE A N 1
ATOM 5537 C CA . ILE A 1 691 ? -10.727 -16.375 -15.625 1 89.94 691 ILE A CA 1
ATOM 5538 C C . ILE A 1 691 ? -10.258 -17.141 -14.391 1 89.94 691 ILE A C 1
ATOM 5540 O O . ILE A 1 691 ? -10.414 -16.672 -13.266 1 89.94 691 ILE A O 1
ATOM 5544 N N . LYS A 1 692 ? -9.75 -18.312 -14.617 1 90.25 692 LYS A N 1
ATOM 5545 C CA . LYS A 1 692 ? -9.109 -19.078 -13.555 1 90.25 692 LYS A CA 1
ATOM 5546 C C . LYS A 1 692 ? -7.594 -18.906 -13.578 1 90.25 692 LYS A C 1
ATOM 5548 O O . LYS A 1 692 ? -6.957 -19.188 -14.602 1 90.25 692 LYS A O 1
ATOM 5553 N N . ILE A 1 693 ? -7.09 -18.453 -12.492 1 92.12 693 ILE A N 1
ATOM 5554 C CA . ILE A 1 693 ? -5.664 -18.141 -12.438 1 92.12 693 ILE A CA 1
ATOM 5555 C C . ILE A 1 693 ? -4.914 -19.25 -11.711 1 92.12 693 ILE A C 1
ATOM 5557 O O . ILE A 1 693 ? -5.289 -19.641 -10.602 1 92.12 693 ILE A O 1
ATOM 5561 N N . CYS A 1 694 ? -3.898 -19.797 -12.375 1 91.56 694 CYS A N 1
ATOM 5562 C CA . CYS A 1 694 ? -3.021 -20.797 -11.773 1 91.56 694 CYS A CA 1
ATOM 5563 C C . CYS A 1 694 ? -1.619 -20.234 -11.57 1 91.56 694 CYS A C 1
ATOM 5565 O O . CYS A 1 694 ? -1.268 -19.203 -12.141 1 91.56 694 CYS A O 1
ATOM 5567 N N . HIS A 1 695 ? -0.903 -20.875 -10.719 1 92.31 695 HIS A N 1
ATOM 5568 C CA . HIS A 1 695 ? 0.444 -20.422 -10.398 1 92.31 695 HIS A CA 1
ATOM 5569 C C . HIS A 1 695 ? 1.497 -21.375 -10.938 1 92.31 695 HIS A C 1
ATOM 5571 O O . HIS A 1 695 ? 1.299 -22.594 -10.914 1 92.31 695 HIS A O 1
ATOM 5577 N N . TYR A 1 696 ? 2.537 -20.797 -11.523 1 90.94 696 TYR A N 1
ATOM 5578 C CA . TYR A 1 696 ? 3.656 -21.641 -11.945 1 90.94 696 TYR A CA 1
ATOM 5579 C C . TYR A 1 696 ? 4.945 -21.219 -11.25 1 90.94 696 TYR A C 1
ATOM 5581 O O . TYR A 1 696 ? 5.078 -20.062 -10.82 1 90.94 696 TYR A O 1
ATOM 5589 N N . ASN A 1 697 ? 5.848 -22.141 -11.07 1 89.44 697 ASN A N 1
ATOM 5590 C CA . ASN A 1 697 ? 7.105 -21.875 -10.383 1 89.44 697 ASN A CA 1
ATOM 5591 C C . ASN A 1 697 ? 8.281 -21.875 -11.352 1 89.44 697 ASN A C 1
ATOM 5593 O O . ASN A 1 697 ? 8.359 -22.719 -12.25 1 89.44 697 ASN A O 1
ATOM 5597 N N . ASN A 1 698 ? 9.102 -20.922 -11.203 1 80.94 698 ASN A N 1
ATOM 5598 C CA . ASN A 1 698 ? 10.273 -20.828 -12.062 1 80.94 698 ASN A CA 1
ATOM 5599 C C . ASN A 1 698 ? 11.523 -21.344 -11.359 1 80.94 698 ASN A C 1
ATOM 5601 O O . ASN A 1 698 ? 12.508 -21.688 -12.016 1 80.94 698 ASN A O 1
ATOM 5605 N N . ASN A 1 699 ? 11.531 -21.406 -10.094 1 84.88 699 ASN A N 1
ATOM 5606 C CA . ASN A 1 699 ? 12.703 -21.875 -9.344 1 84.88 699 ASN A CA 1
ATOM 5607 C C . ASN A 1 699 ? 12.5 -23.281 -8.805 1 84.88 699 ASN A C 1
ATOM 5609 O O . ASN A 1 699 ? 12.289 -23.469 -7.609 1 84.88 699 ASN A O 1
ATOM 5613 N N . THR A 1 700 ? 12.719 -24.219 -9.727 1 89.31 700 THR A N 1
ATOM 5614 C CA . THR A 1 700 ? 12.539 -25.609 -9.344 1 89.31 700 THR A CA 1
ATOM 5615 C C . THR A 1 700 ? 13.875 -26.344 -9.344 1 89.31 700 THR A C 1
ATOM 5617 O O . THR A 1 700 ? 14.891 -25.797 -9.789 1 89.31 700 THR A O 1
ATOM 5620 N N . MET A 1 701 ? 13.906 -27.531 -8.883 1 89.69 701 MET A N 1
ATOM 5621 C CA . MET A 1 701 ? 15.109 -28.359 -8.789 1 89.69 701 MET A CA 1
ATOM 5622 C C . MET A 1 701 ? 15.516 -28.875 -10.164 1 89.69 701 MET A C 1
ATOM 5624 O O . MET A 1 701 ? 16.562 -29.516 -10.305 1 89.69 701 MET A O 1
ATOM 5628 N N . GLN A 1 702 ? 14.797 -28.516 -11.133 1 87.69 702 GLN A N 1
ATOM 5629 C CA . GLN A 1 702 ? 15.133 -28.938 -12.492 1 87.69 702 GLN A CA 1
ATOM 5630 C C . GLN A 1 702 ? 16.484 -28.375 -12.914 1 87.69 702 GLN A C 1
ATOM 5632 O O . GLN A 1 702 ? 17.203 -29 -13.695 1 87.69 702 GLN A O 1
ATOM 5637 N N . GLY A 1 703 ? 16.859 -27.266 -12.352 1 83.38 703 GLY A N 1
ATOM 5638 C CA . GLY A 1 703 ? 18.141 -26.641 -12.664 1 83.38 703 GLY A CA 1
ATOM 5639 C C . GLY A 1 703 ? 19.328 -27.453 -12.195 1 83.38 703 GLY A C 1
ATOM 5640 O O . GLY A 1 703 ? 20.438 -27.297 -12.734 1 83.38 703 GLY A O 1
ATOM 5641 N N . MET A 1 704 ? 19.047 -28.375 -11.312 1 86.38 704 MET A N 1
ATOM 5642 C CA . MET A 1 704 ? 20.125 -29.188 -10.789 1 86.38 704 MET A CA 1
ATOM 5643 C C . MET A 1 704 ? 20.344 -30.438 -11.648 1 86.38 704 MET A C 1
ATOM 5645 O O . MET A 1 704 ? 21.375 -31.078 -11.562 1 86.38 704 MET A O 1
ATOM 5649 N N . TYR A 1 705 ? 19.406 -30.766 -12.383 1 90.25 705 TYR A N 1
ATOM 5650 C CA . TYR A 1 705 ? 19.516 -31.906 -13.281 1 90.25 705 TYR A CA 1
ATOM 5651 C C . TYR A 1 705 ? 20.391 -31.578 -14.477 1 90.25 705 TYR A C 1
ATOM 5653 O O . TYR A 1 705 ? 20.406 -30.438 -14.953 1 90.25 705 TYR A O 1
ATOM 5661 N N . THR A 1 706 ? 21.109 -32.531 -14.852 1 88.94 706 THR A N 1
ATOM 5662 C CA . THR A 1 706 ? 22.031 -32.312 -15.961 1 88.94 706 THR A CA 1
ATOM 5663 C C . THR A 1 706 ? 21.281 -32.125 -17.266 1 88.94 706 THR A C 1
ATOM 5665 O O . THR A 1 706 ? 20.328 -32.875 -17.562 1 88.94 706 THR A O 1
ATOM 5668 N N . ARG A 1 707 ? 21.594 -31.156 -18.031 1 78.5 707 ARG A N 1
ATOM 5669 C CA . ARG A 1 707 ? 21 -30.891 -19.328 1 78.5 707 ARG A CA 1
ATOM 5670 C C . ARG A 1 707 ? 21.578 -31.812 -20.391 1 78.5 707 ARG A C 1
ATOM 5672 O O . ARG A 1 707 ? 22.688 -31.594 -20.875 1 78.5 707 ARG A O 1
ATOM 5679 N N . MET A 1 708 ? 20.828 -32.75 -20.719 1 78.88 708 MET A N 1
ATOM 5680 C CA . MET A 1 708 ? 21.328 -33.719 -21.672 1 78.88 708 MET A CA 1
ATOM 5681 C C . MET A 1 708 ? 20.984 -33.312 -23.094 1 78.88 708 MET A C 1
ATOM 5683 O O . MET A 1 708 ? 21.625 -33.75 -24.047 1 78.88 708 MET A O 1
ATOM 5687 N N . LYS A 1 709 ? 19.984 -32.469 -23.141 1 80.75 709 LYS A N 1
ATOM 5688 C CA . LYS A 1 709 ? 19.609 -31.969 -24.469 1 80.75 709 LYS A CA 1
ATOM 5689 C C . LYS A 1 709 ? 20.625 -30.938 -24.984 1 80.75 709 LYS A C 1
ATOM 5691 O O . LYS A 1 709 ? 21.125 -30.109 -24.203 1 80.75 709 LYS A O 1
ATOM 5696 N N . GLY A 1 710 ? 21.109 -31.125 -26.109 1 77.38 710 GLY A N 1
ATOM 5697 C CA . GLY A 1 710 ? 22.031 -30.156 -26.672 1 77.38 710 GLY A CA 1
ATOM 5698 C C . GLY A 1 710 ? 21.547 -28.719 -26.562 1 77.38 710 GLY A C 1
ATOM 5699 O O . GLY A 1 710 ? 20.344 -28.469 -26.578 1 77.38 710 GLY A O 1
ATOM 5700 N N . THR A 1 711 ? 22.406 -27.828 -26.266 1 80.38 711 THR A N 1
ATOM 5701 C CA . THR A 1 711 ? 22.047 -26.422 -26.109 1 80.38 711 THR A CA 1
ATOM 5702 C C . THR A 1 711 ? 21.906 -25.75 -27.469 1 80.38 711 THR A C 1
ATOM 5704 O O . THR A 1 711 ? 22.531 -26.141 -28.438 1 80.38 711 THR A O 1
ATOM 5707 N N . THR A 1 712 ? 20.969 -24.906 -27.531 1 83.88 712 THR A N 1
ATOM 5708 C CA . THR A 1 712 ? 20.797 -24.078 -28.734 1 83.88 712 THR A CA 1
ATOM 5709 C C . THR A 1 712 ? 21.672 -22.844 -28.656 1 83.88 712 THR A C 1
ATOM 5711 O O . THR A 1 712 ? 21.766 -22.203 -27.609 1 83.88 712 THR A O 1
ATOM 5714 N N . GLU A 1 713 ? 22.281 -22.578 -29.656 1 85.62 713 GLU A N 1
ATOM 5715 C CA . GLU A 1 713 ? 23.125 -21.391 -29.703 1 85.62 713 GLU A CA 1
ATOM 5716 C C . GLU A 1 713 ? 22.312 -20.125 -29.484 1 85.62 713 GLU A C 1
ATOM 5718 O O . GLU A 1 713 ? 21.156 -20.047 -29.875 1 85.62 713 GLU A O 1
ATOM 5723 N N . LYS A 1 714 ? 22.891 -19.125 -28.938 1 87.88 714 LYS A N 1
ATOM 5724 C CA . LYS A 1 714 ? 22.234 -17.875 -28.594 1 87.88 714 LYS A CA 1
ATOM 5725 C C . LYS A 1 714 ? 21.625 -17.219 -29.828 1 87.88 714 LYS A C 1
ATOM 5727 O O . LYS A 1 714 ? 20.531 -16.656 -29.766 1 87.88 714 LYS A O 1
ATOM 5732 N N . GLN A 1 715 ? 22.281 -17.328 -30.875 1 89 715 GLN A N 1
ATOM 5733 C CA . GLN A 1 715 ? 21.891 -16.609 -32.094 1 89 715 GLN A CA 1
ATOM 5734 C C . GLN A 1 715 ? 20.672 -17.266 -32.719 1 89 715 GLN A C 1
ATOM 5736 O O . GLN A 1 715 ? 19.953 -16.625 -33.5 1 89 715 GLN A O 1
ATOM 5741 N N . GLN A 1 716 ? 20.438 -18.453 -32.375 1 88.81 716 GLN A N 1
ATOM 5742 C CA . GLN A 1 716 ? 19.328 -19.188 -32.969 1 88.81 716 GLN A CA 1
ATOM 5743 C C . GLN A 1 716 ? 18.078 -19.125 -32.094 1 88.81 716 GLN A C 1
ATOM 5745 O O . GLN A 1 716 ? 17.016 -19.609 -32.5 1 88.81 716 GLN A O 1
ATOM 5750 N N . ARG A 1 717 ? 18.188 -18.484 -31.031 1 90.44 717 ARG A N 1
ATOM 5751 C CA . ARG A 1 717 ? 17.062 -18.391 -30.125 1 90.44 717 ARG A CA 1
ATOM 5752 C C . ARG A 1 717 ? 16.078 -17.328 -30.562 1 90.44 717 ARG A C 1
ATOM 5754 O O . ARG A 1 717 ? 16.469 -16.312 -31.141 1 90.44 717 ARG A O 1
ATOM 5761 N N . SER A 1 718 ? 14.836 -17.609 -30.328 1 90.75 718 SER A N 1
ATOM 5762 C CA . SER A 1 718 ? 13.773 -16.672 -30.672 1 90.75 718 SER A CA 1
ATOM 5763 C C . SER A 1 718 ? 13.008 -16.219 -29.422 1 90.75 718 SER A C 1
ATOM 5765 O O . SER A 1 718 ? 13.117 -16.828 -28.375 1 90.75 718 SER A O 1
ATOM 5767 N N . ASN A 1 719 ? 12.234 -15.039 -29.547 1 91.5 719 ASN A N 1
ATOM 5768 C CA . ASN A 1 719 ? 11.438 -14.5 -28.453 1 91.5 719 ASN A CA 1
ATOM 5769 C C . ASN A 1 719 ? 12.312 -14.141 -27.25 1 91.5 719 ASN A C 1
ATOM 5771 O O . ASN A 1 719 ? 12.102 -14.656 -26.156 1 91.5 719 ASN A O 1
ATOM 5775 N N . VAL A 1 720 ? 13.227 -13.258 -27.516 1 94.25 720 VAL A N 1
ATOM 5776 C CA . VAL A 1 720 ? 14.195 -12.906 -26.484 1 94.25 720 VAL A CA 1
ATOM 5777 C C . VAL A 1 720 ? 14.266 -11.391 -26.328 1 94.25 720 VAL A C 1
ATOM 5779 O O . VAL A 1 720 ? 13.883 -10.656 -27.25 1 94.25 720 VAL A O 1
ATOM 5782 N N . ILE A 1 721 ? 14.57 -10.984 -25.172 1 94.81 721 ILE A N 1
ATOM 5783 C CA . ILE A 1 721 ? 14.969 -9.617 -24.891 1 94.81 721 ILE A CA 1
ATOM 5784 C C . ILE A 1 721 ? 16.5 -9.531 -24.828 1 94.81 721 ILE A C 1
ATOM 5786 O O . ILE A 1 721 ? 17.125 -10.258 -24.062 1 94.81 721 ILE A O 1
ATOM 5790 N N . TYR A 1 722 ? 17.062 -8.719 -25.641 1 94.88 722 TYR A N 1
ATOM 5791 C CA . TYR A 1 722 ? 18.516 -8.68 -25.734 1 94.88 722 TYR A CA 1
ATOM 5792 C C . TYR A 1 722 ? 19.047 -7.277 -25.453 1 94.88 722 TYR A C 1
ATOM 5794 O O . TYR A 1 722 ? 18.281 -6.309 -25.453 1 94.88 722 TYR A O 1
ATOM 5802 N N . SER A 1 723 ? 20.281 -7.211 -25.094 1 94.75 723 SER A N 1
ATOM 5803 C CA . SER A 1 723 ? 20.969 -5.938 -24.906 1 94.75 723 SER A CA 1
ATOM 5804 C C . SER A 1 723 ? 22.234 -5.852 -25.766 1 94.75 723 SER A C 1
ATOM 5806 O O . SER A 1 723 ? 22.891 -6.863 -26.016 1 94.75 723 SER A O 1
ATOM 5808 N N . LEU A 1 724 ? 22.469 -4.668 -26.328 1 94.5 724 LEU A N 1
ATOM 5809 C CA . LEU A 1 724 ? 23.656 -4.371 -27.109 1 94.5 724 LEU A CA 1
ATOM 5810 C C . LEU A 1 724 ? 24.484 -3.271 -26.453 1 94.5 724 LEU A C 1
ATOM 5812 O O . LEU A 1 724 ? 23.938 -2.254 -26.031 1 94.5 724 LEU A O 1
ATOM 5816 N N . ARG A 1 725 ? 25.766 -3.475 -26.406 1 92.44 725 ARG A N 1
ATOM 5817 C CA . ARG A 1 725 ? 26.656 -2.473 -25.828 1 92.44 725 ARG A CA 1
ATOM 5818 C C . ARG A 1 725 ? 27.438 -1.753 -26.922 1 92.44 725 ARG A C 1
ATOM 5820 O O . ARG A 1 725 ? 27.828 -2.365 -27.906 1 92.44 725 ARG A O 1
ATOM 5827 N N . CYS A 1 726 ? 27.578 -0.459 -26.625 1 93.06 726 CYS A N 1
ATOM 5828 C CA . CYS A 1 726 ? 28.422 0.312 -27.531 1 93.06 726 CYS A CA 1
ATOM 5829 C C . CYS A 1 726 ? 29.891 -0.054 -27.359 1 93.06 726 CYS A C 1
ATOM 5831 O O . CYS A 1 726 ? 30.344 -0.286 -26.25 1 93.06 726 CYS A O 1
ATOM 5833 N N . GLN A 1 727 ? 30.594 -0.073 -28.297 1 91.56 727 GLN A N 1
ATOM 5834 C CA . GLN A 1 727 ? 32 -0.48 -28.266 1 91.56 727 GLN A CA 1
ATOM 5835 C C . GLN A 1 727 ? 32.875 0.651 -27.75 1 91.56 727 GLN A C 1
ATOM 5837 O O . GLN A 1 727 ? 33.969 0.405 -27.25 1 91.56 727 GLN A O 1
ATOM 5842 N N . GLN A 1 728 ? 32.406 1.833 -27.906 1 90.75 728 GLN A N 1
ATOM 5843 C CA . GLN A 1 728 ? 33.281 2.984 -27.641 1 90.75 728 GLN A CA 1
ATOM 5844 C C . GLN A 1 728 ? 32.844 3.689 -26.359 1 90.75 728 GLN A C 1
ATOM 5846 O O . GLN A 1 728 ? 33.625 4.484 -25.797 1 90.75 728 GLN A O 1
ATOM 5851 N N . CYS A 1 729 ? 31.688 3.445 -25.906 1 90.44 729 CYS A N 1
ATOM 5852 C CA . CYS A 1 729 ? 31.219 4.078 -24.672 1 90.44 729 CYS A CA 1
ATOM 5853 C C . CYS A 1 729 ? 30.438 3.094 -23.828 1 90.44 729 CYS A C 1
ATOM 5855 O O . CYS A 1 729 ? 30.391 1.901 -24.125 1 90.44 729 CYS A O 1
ATOM 5857 N N . GLU A 1 730 ? 29.828 3.545 -22.656 1 89.19 730 GLU A N 1
ATOM 5858 C CA . GLU A 1 730 ? 29.125 2.676 -21.734 1 89.19 730 GLU A CA 1
ATOM 5859 C C . GLU A 1 730 ? 27.625 2.629 -22.031 1 89.19 730 GLU A C 1
ATOM 5861 O O . GLU A 1 730 ? 26.844 2.096 -21.25 1 89.19 730 GLU A O 1
ATOM 5866 N N . ALA A 1 731 ? 27.328 3.07 -23.266 1 90.12 731 ALA A N 1
ATOM 5867 C CA . ALA A 1 731 ? 25.922 3.092 -23.625 1 90.12 731 ALA A CA 1
ATOM 5868 C C . ALA A 1 731 ? 25.406 1.687 -23.922 1 90.12 731 ALA A C 1
ATOM 5870 O O . ALA A 1 731 ? 26.125 0.867 -24.5 1 90.12 731 ALA A O 1
ATOM 5871 N N . MET A 1 732 ? 24.188 1.413 -23.422 1 93.5 732 MET A N 1
ATOM 5872 C CA . MET A 1 732 ? 23.578 0.105 -23.641 1 93.5 732 MET A CA 1
ATOM 5873 C C . MET A 1 732 ? 22.172 0.247 -24.234 1 93.5 732 MET A C 1
ATOM 5875 O O . MET A 1 732 ? 21.453 1.188 -23.906 1 93.5 732 MET A O 1
ATOM 5879 N N . TYR A 1 733 ? 21.875 -0.62 -25.156 1 94 733 TYR A N 1
ATOM 5880 C CA . TYR A 1 733 ? 20.562 -0.652 -25.781 1 94 733 TYR A CA 1
ATOM 5881 C C . TYR A 1 733 ? 19.828 -1.949 -25.453 1 94 733 TYR A C 1
ATOM 5883 O O . TYR A 1 733 ? 20.438 -3.02 -25.406 1 94 733 TYR A O 1
ATOM 5891 N N . VAL A 1 734 ? 18.562 -1.839 -25.109 1 94.19 734 VAL A N 1
ATOM 5892 C CA . VAL A 1 734 ? 17.734 -3.006 -24.844 1 94.19 734 VAL A CA 1
ATOM 5893 C C . VAL A 1 734 ? 16.641 -3.115 -25.922 1 94.19 734 VAL A C 1
ATOM 5895 O O . VAL A 1 734 ? 15.945 -2.141 -26.203 1 94.19 734 VAL A O 1
ATOM 5898 N N . GLY A 1 735 ? 16.562 -4.273 -26.516 1 92.44 735 GLY A N 1
ATOM 5899 C CA . GLY A 1 735 ? 15.562 -4.496 -27.562 1 92.44 735 GLY A CA 1
ATOM 5900 C C . GLY A 1 735 ? 14.883 -5.848 -27.453 1 92.44 735 GLY A C 1
ATOM 5901 O O . GLY A 1 735 ? 15.328 -6.715 -26.703 1 92.44 735 GLY A O 1
ATOM 5902 N N . LEU A 1 736 ? 13.703 -5.992 -28.141 1 93.12 736 LEU A N 1
ATOM 5903 C CA . LEU A 1 736 ? 12.977 -7.25 -28.203 1 93.12 736 LEU A CA 1
ATOM 5904 C C . LEU A 1 736 ? 12.898 -7.773 -29.625 1 93.12 736 LEU A C 1
ATOM 5906 O O . LEU A 1 736 ? 12.93 -6.996 -30.578 1 93.12 736 LEU A O 1
ATOM 5910 N N . THR A 1 737 ? 12.938 -9.07 -29.75 1 92.19 737 THR A N 1
ATOM 5911 C CA . THR A 1 737 ? 12.719 -9.672 -31.062 1 92.19 737 THR A CA 1
ATOM 5912 C C . THR A 1 737 ? 11.898 -10.961 -30.938 1 92.19 737 THR A C 1
ATOM 5914 O O . THR A 1 737 ? 12.062 -11.711 -29.984 1 92.19 737 THR A O 1
ATOM 5917 N N . THR A 1 738 ? 10.984 -11.141 -31.812 1 90.38 738 THR A N 1
ATOM 5918 C CA . THR A 1 738 ? 10.211 -12.375 -31.891 1 90.38 738 THR A CA 1
ATOM 5919 C C . THR A 1 738 ? 10.836 -13.344 -32.875 1 90.38 738 THR A C 1
ATOM 5921 O O . THR A 1 738 ? 10.539 -14.547 -32.844 1 90.38 738 THR A O 1
ATOM 5924 N N . ASN A 1 739 ? 11.719 -12.828 -33.688 1 90.06 739 ASN A N 1
ATOM 5925 C CA . ASN A 1 739 ? 12.438 -13.641 -34.656 1 90.06 739 ASN A CA 1
ATOM 5926 C C . ASN A 1 739 ? 13.75 -14.164 -34.094 1 90.06 739 ASN A C 1
ATOM 5928 O O . ASN A 1 739 ? 14.055 -13.945 -32.906 1 90.06 739 ASN A O 1
ATOM 5932 N N . LYS A 1 740 ? 14.43 -14.906 -34.938 1 91.31 740 LYS A N 1
ATOM 5933 C CA . LYS A 1 740 ? 15.75 -15.352 -34.5 1 91.31 740 LYS A CA 1
ATOM 5934 C C . LYS A 1 740 ? 16.656 -14.164 -34.188 1 91.31 740 LYS A C 1
ATOM 5936 O O . LYS A 1 740 ? 16.641 -13.164 -34.906 1 91.31 740 LYS A O 1
ATOM 5941 N N . LEU A 1 741 ? 17.344 -14.242 -33.094 1 93.31 741 LEU A N 1
ATOM 5942 C CA . LEU A 1 741 ? 18.219 -13.156 -32.688 1 93.31 741 LEU A CA 1
ATOM 5943 C C . LEU A 1 741 ? 19.203 -12.797 -33.781 1 93.31 741 LEU A C 1
ATOM 5945 O O . LEU A 1 741 ? 19.5 -11.617 -34 1 93.31 741 LEU A O 1
ATOM 5949 N N . GLN A 1 742 ? 19.656 -13.82 -34.531 1 92 742 GLN A N 1
ATOM 5950 C CA . GLN A 1 742 ? 20.609 -13.602 -35.594 1 92 742 GLN A CA 1
ATOM 5951 C C . GLN A 1 742 ? 20.016 -12.703 -36.688 1 92 742 GLN A C 1
ATOM 5953 O O . GLN A 1 742 ? 20.703 -11.805 -37.188 1 92 742 GLN A O 1
ATOM 5958 N N . THR A 1 743 ? 18.828 -12.945 -37.031 1 91.12 743 THR A N 1
ATOM 5959 C CA . THR A 1 743 ? 18.156 -12.156 -38.062 1 91.12 743 THR A CA 1
ATOM 5960 C C . THR A 1 743 ? 18.031 -10.703 -37.625 1 91.12 743 THR A C 1
ATOM 5962 O O . THR A 1 743 ? 18.234 -9.789 -38.438 1 91.12 743 THR A O 1
ATOM 5965 N N . ARG A 1 744 ? 17.672 -10.469 -36.375 1 91.75 744 ARG A N 1
ATOM 5966 C CA . ARG A 1 744 ? 17.531 -9.117 -35.875 1 91.75 744 ARG A CA 1
ATOM 5967 C C . ARG A 1 744 ? 18.875 -8.398 -35.844 1 91.75 744 ARG A C 1
ATOM 5969 O O . ARG A 1 744 ? 18.953 -7.207 -36.156 1 91.75 744 ARG A O 1
ATOM 5976 N N . LEU A 1 745 ? 19.891 -9.109 -35.531 1 93.31 745 LEU A N 1
ATOM 5977 C CA . LEU A 1 745 ? 21.234 -8.531 -35.469 1 93.31 745 LEU A CA 1
ATOM 5978 C C . LEU A 1 745 ? 21.703 -8.148 -36.875 1 93.31 745 LEU A C 1
ATOM 5980 O O . LEU A 1 745 ? 22.344 -7.109 -37.062 1 93.31 745 LEU A O 1
ATOM 5984 N N . TYR A 1 746 ? 21.375 -9.016 -37.812 1 92.25 746 TYR A N 1
ATOM 5985 C CA . TYR A 1 746 ? 21.688 -8.695 -39.188 1 92.25 746 TYR A CA 1
ATOM 5986 C C . TYR A 1 746 ? 20.969 -7.434 -39.656 1 92.25 746 TYR A C 1
ATOM 5988 O O . TYR A 1 746 ? 21.516 -6.637 -40.406 1 92.25 746 TYR A O 1
ATOM 5996 N N . GLY A 1 747 ? 19.797 -7.297 -39.188 1 90.88 747 GLY A N 1
ATOM 5997 C CA . GLY A 1 747 ? 19.047 -6.082 -39.5 1 90.88 747 GLY A CA 1
ATOM 5998 C C . GLY A 1 747 ? 19.703 -4.828 -38.938 1 90.88 747 GLY A C 1
ATOM 5999 O O . GLY A 1 747 ? 19.797 -3.814 -39.656 1 90.88 747 GLY A O 1
ATOM 6000 N N . HIS A 1 748 ? 20.125 -4.895 -37.719 1 91 748 HIS A N 1
ATOM 6001 C CA . HIS A 1 748 ? 20.828 -3.773 -37.094 1 91 748 HIS A CA 1
ATOM 6002 C C . HIS A 1 748 ? 22.109 -3.443 -37.844 1 91 748 HIS A C 1
ATOM 6004 O O . HIS A 1 748 ? 22.438 -2.271 -38.031 1 91 748 HIS A O 1
ATOM 6010 N N . LYS A 1 749 ? 22.828 -4.508 -38.25 1 91.12 749 LYS A N 1
ATOM 6011 C CA . LYS A 1 749 ? 24.094 -4.324 -39 1 91.12 749 LYS A CA 1
ATOM 6012 C C . LYS A 1 749 ? 23.844 -3.682 -40.344 1 91.12 749 LYS A C 1
ATOM 6014 O O . LYS A 1 749 ? 24.609 -2.828 -40.781 1 91.12 749 LYS A O 1
ATOM 6019 N N . SER A 1 750 ? 22.828 -4.145 -41 1 91.81 750 SER A N 1
ATOM 6020 C CA . SER A 1 750 ? 22.453 -3.572 -42.281 1 91.81 750 SER A CA 1
ATOM 6021 C C . SER A 1 750 ? 22.125 -2.092 -42.156 1 91.81 750 SER A C 1
ATOM 6023 O O . SER A 1 750 ? 22.516 -1.285 -43 1 91.81 750 SER A O 1
ATOM 6025 N N . ASP A 1 751 ? 21.406 -1.737 -41.156 1 90.62 751 ASP A N 1
ATOM 6026 C CA . ASP A 1 751 ? 21.047 -0.344 -40.906 1 90.62 751 ASP A CA 1
ATOM 6027 C C . ASP A 1 751 ? 22.281 0.501 -40.625 1 90.62 751 ASP A C 1
ATOM 6029 O O . ASP A 1 751 ? 22.375 1.65 -41.062 1 90.62 751 ASP A O 1
ATOM 6033 N N . LYS A 1 752 ? 23.156 -0.086 -39.875 1 90.75 752 LYS A N 1
ATOM 6034 C CA . LYS A 1 752 ? 24.391 0.623 -39.562 1 90.75 752 LYS A CA 1
ATOM 6035 C C . LYS A 1 752 ? 25.219 0.851 -40.844 1 90.75 752 LYS A C 1
ATOM 6037 O O . LYS A 1 752 ? 25.797 1.923 -41.031 1 90.75 752 LYS A O 1
ATOM 6042 N N . ASN A 1 753 ? 25.312 -0.154 -41.688 1 91.12 753 ASN A N 1
ATOM 6043 C CA . ASN A 1 753 ? 26.031 -0.027 -42.969 1 91.12 753 ASN A CA 1
ATOM 6044 C C . ASN A 1 753 ? 25.438 1.073 -43.844 1 91.12 753 ASN A C 1
ATOM 6046 O O . ASN A 1 753 ? 26.172 1.819 -44.469 1 91.12 753 ASN A O 1
ATOM 6050 N N . LYS A 1 754 ? 24.188 1.16 -43.812 1 90.38 754 LYS A N 1
ATOM 6051 C CA . LYS A 1 754 ? 23.531 2.213 -44.562 1 90.38 754 LYS A CA 1
ATOM 6052 C C . LYS A 1 754 ? 23.828 3.59 -44 1 90.38 754 LYS A C 1
ATOM 6054 O O . LYS A 1 754 ? 24.031 4.555 -44.75 1 90.38 754 LYS A O 1
ATOM 6059 N N . LEU A 1 755 ? 23.781 3.668 -42.75 1 90.38 755 LEU A N 1
ATOM 6060 C CA . LEU A 1 755 ? 24.094 4.926 -42.062 1 90.38 755 LEU A CA 1
ATOM 6061 C C . LEU A 1 755 ? 25.531 5.355 -42.344 1 90.38 755 LEU A C 1
ATOM 6063 O O . LEU A 1 755 ? 25.797 6.543 -42.562 1 90.38 755 LEU A O 1
ATOM 6067 N N . ASP A 1 756 ? 26.453 4.402 -42.344 1 89.69 756 ASP A N 1
ATOM 6068 C CA . ASP A 1 756 ? 27.859 4.707 -42.625 1 89.69 756 ASP A CA 1
ATOM 6069 C C . ASP A 1 756 ? 28.031 5.258 -44.031 1 89.69 756 ASP A C 1
ATOM 6071 O O . ASP A 1 756 ? 28.875 6.133 -44.25 1 89.69 756 ASP A O 1
ATOM 6075 N N . LYS A 1 757 ? 27.281 4.902 -44.969 1 89.81 757 LYS A N 1
ATOM 6076 C CA . LYS A 1 757 ? 27.328 5.406 -46.344 1 89.81 757 LYS A CA 1
ATOM 6077 C C . LYS A 1 757 ? 26.844 6.852 -46.406 1 89.81 757 LYS A C 1
ATOM 6079 O O . LYS A 1 757 ? 27.375 7.656 -47.188 1 89.81 757 LYS A O 1
ATOM 6084 N N . ILE A 1 758 ? 25.859 7.008 -45.625 1 88.12 758 ILE A N 1
ATOM 6085 C CA . ILE A 1 758 ? 25.312 8.359 -45.594 1 88.12 758 ILE A CA 1
ATOM 6086 C C . ILE A 1 758 ? 26.312 9.312 -44.969 1 88.12 758 ILE A C 1
ATOM 6088 O O . ILE A 1 758 ? 26.469 10.453 -45.406 1 88.12 758 ILE A O 1
ATOM 6092 N N . MET A 1 759 ? 26.984 8.914 -43.906 1 86.31 759 MET A N 1
ATOM 6093 C CA . MET A 1 759 ? 27.953 9.734 -43.188 1 86.31 759 MET A CA 1
ATOM 6094 C C . MET A 1 759 ? 29.156 10.047 -44.062 1 86.31 759 MET A C 1
ATOM 6096 O O . MET A 1 759 ? 29.844 11.055 -43.844 1 86.31 759 MET A O 1
ATOM 6100 N N . ASP A 1 760 ? 29.438 9.219 -45.125 1 82.94 760 ASP A N 1
ATOM 6101 C CA . ASP A 1 760 ? 30.594 9.391 -46 1 82.94 760 ASP A CA 1
ATOM 6102 C C . ASP A 1 760 ? 30.234 10.242 -47.219 1 82.94 760 ASP A C 1
ATOM 6104 O O . ASP A 1 760 ? 31.094 10.617 -48 1 82.94 760 ASP A O 1
ATOM 6108 N N . MET A 1 761 ? 28.984 10.625 -47.25 1 82.38 761 MET A N 1
ATOM 6109 C CA . MET A 1 761 ? 28.562 11.422 -48.406 1 82.38 761 MET A CA 1
ATOM 6110 C C . MET A 1 761 ? 29.141 12.836 -48.344 1 82.38 761 MET A C 1
ATOM 6112 O O . MET A 1 761 ? 29.344 13.367 -47.25 1 82.38 761 MET A O 1
ATOM 6116 N N . GLN A 1 762 ? 29.531 13.602 -49.438 1 78.19 762 GLN A N 1
ATOM 6117 C CA . GLN A 1 762 ? 30.172 14.898 -49.531 1 78.19 762 GLN A CA 1
ATOM 6118 C C . GLN A 1 762 ? 29.156 16.031 -49.469 1 78.19 762 GLN A C 1
ATOM 6120 O O . GLN A 1 762 ? 29.469 17.141 -49.062 1 78.19 762 GLN A O 1
ATOM 6125 N N . ASP A 1 763 ? 27.891 15.828 -49.906 1 74.06 763 ASP A N 1
ATOM 6126 C CA . ASP A 1 763 ? 26.891 16.891 -49.938 1 74.06 763 ASP A CA 1
ATOM 6127 C C . ASP A 1 763 ? 26.344 17.156 -48.531 1 74.06 763 ASP A C 1
ATOM 6129 O O . ASP A 1 763 ? 25.562 16.359 -48 1 74.06 763 ASP A O 1
ATOM 6133 N N . ASP A 1 764 ? 26.625 18.25 -47.906 1 75.44 764 ASP A N 1
ATOM 6134 C CA . ASP A 1 764 ? 26.391 18.547 -46.5 1 75.44 764 ASP A CA 1
ATOM 6135 C C . ASP A 1 764 ? 24.906 18.719 -46.219 1 75.44 764 ASP A C 1
ATOM 6137 O O . ASP A 1 764 ? 24.406 18.25 -45.188 1 75.44 764 ASP A O 1
ATOM 6141 N N . ASP A 1 765 ? 24.141 19.422 -47.125 1 75.44 765 ASP A N 1
ATOM 6142 C CA . ASP A 1 765 ? 22.75 19.719 -46.812 1 75.44 765 ASP A CA 1
ATOM 6143 C C . ASP A 1 765 ? 21.891 18.453 -46.844 1 75.44 765 ASP A C 1
ATOM 6145 O O . ASP A 1 765 ? 21.062 18.234 -45.969 1 75.44 765 ASP A O 1
ATOM 6149 N N . TYR A 1 766 ? 22.078 17.656 -47.875 1 76.75 766 TYR A N 1
ATOM 6150 C CA . TYR A 1 766 ? 21.344 16.406 -48 1 76.75 766 TYR A CA 1
ATOM 6151 C C . TYR A 1 766 ? 21.703 15.445 -46.875 1 76.75 766 TYR A C 1
ATOM 6153 O O . TYR A 1 766 ? 20.844 14.742 -46.344 1 76.75 766 TYR A O 1
ATOM 6161 N N . LYS A 1 767 ? 22.938 15.523 -46.438 1 84.69 767 LYS A N 1
ATOM 6162 C CA . LYS A 1 767 ? 23.438 14.695 -45.375 1 84.69 767 LYS A CA 1
ATOM 6163 C C . LYS A 1 767 ? 22.734 15.023 -44.062 1 84.69 767 LYS A C 1
ATOM 6165 O O . LYS A 1 767 ? 22.359 14.125 -43.281 1 84.69 767 LYS A O 1
ATOM 6170 N N . LYS A 1 768 ? 22.438 16.172 -43.844 1 84.38 768 LYS A N 1
ATOM 6171 C CA . LYS A 1 768 ? 21.812 16.594 -42.594 1 84.38 768 LYS A CA 1
ATOM 6172 C C . LYS A 1 768 ? 20.359 16.156 -42.531 1 84.38 768 LYS A C 1
ATOM 6174 O O . LYS A 1 768 ? 19.875 15.719 -41.469 1 84.38 768 LYS A O 1
ATOM 6179 N N . ILE A 1 769 ? 19.703 16.219 -43.562 1 84.56 769 ILE A N 1
ATOM 6180 C CA . ILE A 1 769 ? 18.297 15.852 -43.625 1 84.56 769 ILE A CA 1
ATOM 6181 C C . ILE A 1 769 ? 18.141 14.344 -43.438 1 84.56 769 ILE A C 1
ATOM 6183 O O . ILE A 1 769 ? 17.266 13.883 -42.688 1 84.56 769 ILE A O 1
ATOM 6187 N N . GLN A 1 770 ? 19 13.648 -44.094 1 83.88 770 GLN A N 1
ATOM 6188 C CA . GLN A 1 770 ? 18.938 12.195 -44 1 83.88 770 GLN A CA 1
ATOM 6189 C C . GLN A 1 770 ? 19.328 11.719 -42.594 1 83.88 770 GLN A C 1
ATOM 6191 O O . GLN A 1 770 ? 18.734 10.781 -42.062 1 83.88 770 GLN A O 1
ATOM 6196 N N . LEU A 1 771 ? 20.219 12.406 -42.094 1 85.38 771 LEU A N 1
ATOM 6197 C CA . LEU A 1 771 ? 20.672 12.039 -40.75 1 85.38 771 LEU A CA 1
ATOM 6198 C C . LEU A 1 771 ? 19.562 12.273 -39.719 1 85.38 771 LEU A C 1
ATOM 6200 O O . LEU A 1 771 ? 19.406 11.484 -38.781 1 85.38 771 LEU A O 1
ATOM 6204 N N . ASP A 1 772 ? 18.828 13.258 -39.906 1 84.75 772 ASP A N 1
ATOM 6205 C CA . ASP A 1 772 ? 17.734 13.562 -38.969 1 84.75 772 ASP A CA 1
ATOM 6206 C C . ASP A 1 772 ? 16.625 12.523 -39.062 1 84.75 772 ASP A C 1
ATOM 6208 O O . ASP A 1 772 ? 15.984 12.195 -38.062 1 84.75 772 ASP A O 1
ATOM 6212 N N . GLN A 1 773 ? 16.438 12.047 -40.125 1 84.12 773 GLN A N 1
ATOM 6213 C CA . GLN A 1 773 ? 15.438 11.008 -40.312 1 84.12 773 GLN A CA 1
ATOM 6214 C C . GLN A 1 773 ? 15.859 9.703 -39.656 1 84.12 773 GLN A C 1
ATOM 6216 O O . GLN A 1 773 ? 15.031 9 -39.062 1 84.12 773 GLN A O 1
ATOM 6221 N N . TRP A 1 774 ? 17.141 9.477 -39.781 1 83.5 774 TRP A N 1
ATOM 6222 C CA . TRP A 1 774 ? 17.656 8.242 -39.188 1 83.5 774 TRP A CA 1
ATOM 6223 C C . TRP A 1 774 ? 17.688 8.32 -37.656 1 83.5 774 TRP A C 1
ATOM 6225 O O . TRP A 1 774 ? 17.547 7.309 -36.969 1 83.5 774 TRP A O 1
ATOM 6235 N N . LYS A 1 775 ? 17.828 9.492 -37.188 1 80.56 775 LYS A N 1
ATOM 6236 C CA . LYS A 1 775 ? 17.828 9.695 -35.75 1 80.56 775 LYS A CA 1
ATOM 6237 C C . LYS A 1 775 ? 16.469 9.391 -35.125 1 80.56 775 LYS A C 1
ATOM 6239 O O . LYS A 1 775 ? 16.359 9.039 -33.969 1 80.56 775 LYS A O 1
ATOM 6244 N N . GLU A 1 776 ? 15.469 9.352 -35.938 1 79.88 776 GLU A N 1
ATOM 6245 C CA . GLU A 1 776 ? 14.109 9.164 -35.438 1 79.88 776 GLU A CA 1
ATOM 6246 C C . GLU A 1 776 ? 13.68 7.703 -35.531 1 79.88 776 GLU A C 1
ATOM 6248 O O . GLU A 1 776 ? 12.68 7.301 -34.938 1 79.88 776 GLU A O 1
ATOM 6253 N N . ARG A 1 777 ? 14.438 6.984 -36.156 1 80.06 777 ARG A N 1
ATOM 6254 C CA . ARG A 1 777 ? 14.023 5.609 -36.406 1 80.06 777 ARG A CA 1
ATOM 6255 C C . ARG A 1 777 ? 14.164 4.758 -35.125 1 80.06 777 ARG A C 1
ATOM 6257 O O . ARG A 1 777 ? 13.18 4.195 -34.656 1 80.06 777 ARG A O 1
ATOM 6264 N N . THR A 1 778 ? 15.406 4.559 -34.688 1 84.94 778 THR A N 1
ATOM 6265 C CA . THR A 1 778 ? 15.656 3.775 -33.469 1 84.94 778 THR A CA 1
ATOM 6266 C C . THR A 1 778 ? 16.656 4.484 -32.562 1 84.94 778 THR A C 1
ATOM 6268 O O . THR A 1 778 ? 17.391 5.375 -33 1 84.94 778 THR A O 1
ATOM 6271 N N . ALA A 1 779 ? 16.672 4.09 -31.344 1 89.19 779 ALA A N 1
ATOM 6272 C CA . ALA A 1 779 ? 17.594 4.68 -30.375 1 89.19 779 ALA A CA 1
ATOM 6273 C C . ALA A 1 779 ? 19.047 4.371 -30.719 1 89.19 779 ALA A C 1
ATOM 6275 O O . ALA A 1 779 ? 19.938 5.184 -30.453 1 89.19 779 ALA A O 1
ATOM 6276 N N . ILE A 1 780 ? 19.297 3.221 -31.375 1 90.06 780 ILE A N 1
ATOM 6277 C CA . ILE A 1 780 ? 20.641 2.826 -31.75 1 90.06 780 ILE A CA 1
ATOM 6278 C C . ILE A 1 780 ? 21.172 3.77 -32.844 1 90.06 780 ILE A C 1
ATOM 6280 O O . ILE A 1 780 ? 22.312 4.234 -32.75 1 90.06 780 ILE A O 1
ATOM 6284 N N . MET A 1 781 ? 20.359 4.012 -33.75 1 89.12 781 MET A N 1
ATOM 6285 C CA . MET A 1 781 ? 20.75 4.867 -34.875 1 89.12 781 MET A CA 1
ATOM 6286 C C . MET A 1 781 ? 20.938 6.309 -34.406 1 89.12 781 MET A C 1
ATOM 6288 O O . MET A 1 781 ? 21.797 7.023 -34.938 1 89.12 781 MET A O 1
ATOM 6292 N N . HIS A 1 782 ? 20.062 6.68 -33.5 1 89.94 782 HIS A N 1
ATOM 6293 C CA . HIS A 1 782 ? 20.203 8.023 -32.969 1 89.94 782 HIS A CA 1
ATOM 6294 C C . HIS A 1 782 ? 21.578 8.203 -32.312 1 89.94 782 HIS A C 1
ATOM 6296 O O . HIS A 1 782 ? 22.25 9.211 -32.531 1 89.94 782 HIS A O 1
ATOM 6302 N N . HIS A 1 783 ? 21.953 7.219 -31.484 1 91.12 783 HIS A N 1
ATOM 6303 C CA . HIS A 1 783 ? 23.25 7.246 -30.812 1 91.12 783 HIS A CA 1
ATOM 6304 C C . HIS A 1 783 ? 24.391 7.203 -31.828 1 91.12 783 HIS A C 1
ATOM 6306 O O . HIS A 1 783 ? 25.344 7.98 -31.719 1 91.12 783 HIS A O 1
ATOM 6312 N N . SER A 1 784 ? 24.344 6.336 -32.781 1 91 784 SER A N 1
ATOM 6313 C CA . SER A 1 784 ? 25.391 6.168 -33.75 1 91 784 SER A CA 1
ATOM 6314 C C . SER A 1 784 ? 25.531 7.402 -34.656 1 91 784 SER A C 1
ATOM 6316 O O . SER A 1 784 ? 26.625 7.777 -35.031 1 91 784 SER A O 1
ATOM 6318 N N . ALA A 1 785 ? 24.422 7.977 -34.969 1 89.19 785 ALA A N 1
ATOM 6319 C CA . ALA A 1 785 ? 24.438 9.164 -35.812 1 89.19 785 ALA A CA 1
ATOM 6320 C C . ALA A 1 785 ? 24.984 10.375 -35.062 1 89.19 785 ALA A C 1
ATOM 6322 O O . ALA A 1 785 ? 25.656 11.227 -35.656 1 89.19 785 ALA A O 1
ATOM 6323 N N . THR A 1 786 ? 24.641 10.508 -33.812 1 88.56 786 THR A N 1
ATOM 6324 C CA . THR A 1 786 ? 25.047 11.664 -33.031 1 88.56 786 THR A CA 1
ATOM 6325 C C . THR A 1 786 ? 26.5 11.547 -32.594 1 88.56 786 THR A C 1
ATOM 6327 O O . THR A 1 786 ? 27.25 12.531 -32.625 1 88.56 786 THR A O 1
ATOM 6330 N N . THR A 1 787 ? 27.016 10.367 -32.188 1 90.31 787 THR A N 1
ATOM 6331 C CA . THR A 1 787 ? 28.359 10.211 -31.625 1 90.31 787 THR A CA 1
ATOM 6332 C C . THR A 1 787 ? 29.312 9.602 -32.656 1 90.31 787 THR A C 1
ATOM 6334 O O . THR A 1 787 ? 30.531 9.727 -32.5 1 90.31 787 THR A O 1
ATOM 6337 N N . GLY A 1 788 ? 28.812 8.875 -33.656 1 86.88 788 GLY A N 1
ATOM 6338 C CA . GLY A 1 788 ? 29.641 8.156 -34.594 1 86.88 788 GLY A CA 1
ATOM 6339 C C . GLY A 1 788 ? 30.094 6.805 -34.062 1 86.88 788 GLY A C 1
ATOM 6340 O O . GLY A 1 788 ? 30.906 6.133 -34.719 1 86.88 788 GLY A O 1
ATOM 6341 N N . HIS A 1 789 ? 29.516 6.371 -33 1 92.12 789 HIS A N 1
ATOM 6342 C CA . HIS A 1 789 ? 29.922 5.109 -32.375 1 92.12 789 HIS A CA 1
ATOM 6343 C C . HIS A 1 789 ? 29.188 3.93 -33 1 92.12 789 HIS A C 1
ATOM 6345 O O . HIS A 1 789 ? 28.203 4.117 -33.719 1 92.12 789 HIS A O 1
ATOM 6351 N N . THR A 1 790 ? 29.828 2.676 -32.781 1 91.81 790 THR A N 1
ATOM 6352 C CA . THR A 1 790 ? 29.219 1.449 -33.312 1 91.81 790 THR A CA 1
ATOM 6353 C C . THR A 1 790 ? 28.969 0.467 -32.156 1 91.81 790 THR A C 1
ATOM 6355 O O . THR A 1 790 ? 29.781 0.341 -31.234 1 91.81 790 THR A O 1
ATOM 6358 N N . PHE A 1 791 ? 27.812 -0.164 -32.281 1 93.25 791 PHE A N 1
ATOM 6359 C CA . PHE A 1 791 ? 27.453 -1.144 -31.266 1 93.25 791 PHE A CA 1
ATOM 6360 C C . PHE A 1 791 ? 28.047 -2.51 -31.609 1 93.25 791 PHE A C 1
ATOM 6362 O O . PHE A 1 791 ? 28.406 -2.773 -32.75 1 93.25 791 PHE A O 1
ATOM 6369 N N . ASP A 1 792 ? 28.172 -3.383 -30.594 1 92.25 792 ASP A N 1
ATOM 6370 C CA . ASP A 1 792 ? 28.688 -4.738 -30.766 1 92.25 792 ASP A CA 1
ATOM 6371 C C . ASP A 1 792 ? 27.562 -5.699 -31.172 1 92.25 792 ASP A C 1
ATOM 6373 O O . ASP A 1 792 ? 26.859 -6.215 -30.297 1 92.25 792 ASP A O 1
ATOM 6377 N N . TYR A 1 793 ? 27.531 -5.992 -32.406 1 91 793 TYR A N 1
ATOM 6378 C CA . TYR A 1 793 ? 26.469 -6.863 -32.938 1 91 793 TYR A CA 1
ATOM 6379 C C . TYR A 1 793 ? 26.906 -8.328 -32.875 1 91 793 TYR A C 1
ATOM 6381 O O . TYR A 1 793 ? 26.109 -9.219 -33.156 1 91 793 TYR A O 1
ATOM 6389 N N . SER A 1 794 ? 28.062 -8.703 -32.406 1 87.31 794 SER A N 1
ATOM 6390 C CA . SER A 1 794 ? 28.594 -10.062 -32.438 1 87.31 794 SER A CA 1
ATOM 6391 C C . SER A 1 794 ? 28.328 -10.781 -31.109 1 87.31 794 SER A C 1
ATOM 6393 O O . SER A 1 794 ? 28.188 -12.008 -31.078 1 87.31 794 SER A O 1
ATOM 6395 N N . ASN A 1 795 ? 28.266 -10.023 -30.078 1 89.56 795 ASN A N 1
ATOM 6396 C CA . ASN A 1 795 ? 28.078 -10.672 -28.797 1 89.56 795 ASN A CA 1
ATOM 6397 C C . ASN A 1 795 ? 26.906 -10.047 -28.016 1 89.56 795 ASN A C 1
ATOM 6399 O O . ASN A 1 795 ? 27.125 -9.43 -26.969 1 89.56 795 ASN A O 1
ATOM 6403 N N . PRO A 1 796 ? 25.766 -10.344 -28.469 1 92.12 796 PRO A N 1
ATOM 6404 C CA . PRO A 1 796 ? 24.609 -9.844 -27.719 1 92.12 796 PRO A CA 1
ATOM 6405 C C . PRO A 1 796 ? 24.391 -10.57 -26.391 1 92.12 796 PRO A C 1
ATOM 6407 O O . PRO A 1 796 ? 24.844 -11.703 -26.234 1 92.12 796 PRO A O 1
ATOM 6410 N N . THR A 1 797 ? 23.875 -9.898 -25.406 1 93.5 797 THR A N 1
ATOM 6411 C CA . THR A 1 797 ? 23.5 -10.531 -24.156 1 93.5 797 THR A CA 1
ATOM 6412 C C . THR A 1 797 ? 21.984 -10.727 -24.062 1 93.5 797 THR A C 1
ATOM 6414 O O . THR A 1 797 ? 21.219 -9.789 -24.297 1 93.5 797 THR A O 1
ATOM 6417 N N . ILE A 1 798 ? 21.578 -11.922 -23.859 1 93.88 798 ILE A N 1
ATOM 6418 C CA . ILE A 1 798 ? 20.156 -12.188 -23.672 1 93.88 798 ILE A CA 1
ATOM 6419 C C . ILE A 1 798 ? 19.766 -11.914 -22.234 1 93.88 798 ILE A C 1
ATOM 6421 O O . ILE A 1 798 ? 20.281 -12.539 -21.297 1 93.88 798 ILE A O 1
ATOM 6425 N N . LEU A 1 799 ? 18.844 -11.008 -22.062 1 92.75 799 LEU A N 1
ATOM 6426 C CA . LEU A 1 799 ? 18.422 -10.586 -20.734 1 92.75 799 LEU A CA 1
ATOM 6427 C C . LEU A 1 799 ? 17.281 -11.445 -20.219 1 92.75 799 LEU A C 1
ATOM 6429 O O . LEU A 1 799 ? 17.172 -11.695 -19.016 1 92.75 799 LEU A O 1
ATOM 6433 N N . ASP A 1 800 ? 16.391 -11.703 -21.109 1 93.19 800 ASP A N 1
ATOM 6434 C CA . ASP A 1 800 ? 15.18 -12.422 -20.734 1 93.19 800 ASP A CA 1
ATOM 6435 C C . ASP A 1 800 ? 14.586 -13.18 -21.922 1 93.19 800 ASP A C 1
ATOM 6437 O O . ASP A 1 800 ? 14.922 -12.891 -23.062 1 93.19 800 ASP A O 1
ATOM 6441 N N . THR A 1 801 ? 13.867 -14.172 -21.562 1 91.56 801 THR A N 1
ATOM 6442 C CA . THR A 1 801 ? 13.219 -14.977 -22.594 1 91.56 801 THR A CA 1
ATOM 6443 C C . THR A 1 801 ? 11.797 -15.336 -22.172 1 91.56 801 THR A C 1
ATOM 6445 O O . THR A 1 801 ? 11.469 -15.336 -20.984 1 91.56 801 THR A O 1
ATOM 6448 N N . SER A 1 802 ? 10.914 -15.445 -23.188 1 89.5 802 SER A N 1
ATOM 6449 C CA . SER A 1 802 ? 9.547 -15.891 -22.922 1 89.5 802 SER A CA 1
ATOM 6450 C C . SER A 1 802 ? 9 -16.734 -24.062 1 89.5 802 SER A C 1
ATOM 6452 O O . SER A 1 802 ? 9.273 -16.453 -25.234 1 89.5 802 SER A O 1
ATOM 6454 N N . ASN A 1 803 ? 8.258 -17.781 -23.625 1 80.94 803 ASN A N 1
ATOM 6455 C CA . ASN A 1 803 ? 7.633 -18.625 -24.625 1 80.94 803 ASN A CA 1
ATOM 6456 C C . ASN A 1 803 ? 6.391 -17.984 -25.219 1 80.94 803 ASN A C 1
ATOM 6458 O O . ASN A 1 803 ? 5.957 -18.344 -26.312 1 80.94 803 ASN A O 1
ATOM 6462 N N . LYS A 1 804 ? 5.883 -16.984 -24.516 1 83.19 804 LYS A N 1
ATOM 6463 C CA . LYS A 1 804 ? 4.715 -16.25 -25.016 1 83.19 804 LYS A CA 1
ATOM 6464 C C . LYS A 1 804 ? 5.109 -14.883 -25.562 1 83.19 804 LYS A C 1
ATOM 6466 O O . LYS A 1 804 ? 5.523 -14.008 -24.797 1 83.19 804 LYS A O 1
ATOM 6471 N N . PRO A 1 805 ? 4.867 -14.703 -26.75 1 84.81 805 PRO A N 1
ATOM 6472 C CA . PRO A 1 805 ? 5.277 -13.43 -27.359 1 84.81 805 PRO A CA 1
ATOM 6473 C C . PRO A 1 805 ? 4.504 -12.234 -26.812 1 84.81 805 PRO A C 1
ATOM 6475 O O . PRO A 1 805 ? 4.992 -11.102 -26.859 1 84.81 805 PRO A O 1
ATOM 6478 N N . THR A 1 806 ? 3.396 -12.445 -26.328 1 84.94 806 THR A N 1
ATOM 6479 C CA . THR A 1 806 ? 2.562 -11.344 -25.859 1 84.94 806 THR A CA 1
ATOM 6480 C C . THR A 1 806 ? 3.168 -10.703 -24.609 1 84.94 806 THR A C 1
ATOM 6482 O O . THR A 1 806 ? 2.832 -9.562 -24.266 1 84.94 806 THR A O 1
ATOM 6485 N N . ARG A 1 807 ? 4.074 -11.391 -23.984 1 91 807 ARG A N 1
ATOM 6486 C CA . ARG A 1 807 ? 4.711 -10.891 -22.766 1 91 807 ARG A CA 1
ATOM 6487 C C . ARG A 1 807 ? 5.887 -9.984 -23.094 1 91 807 ARG A C 1
ATOM 6489 O O . ARG A 1 807 ? 6.285 -9.148 -22.281 1 91 807 ARG A O 1
ATOM 6496 N N . LEU A 1 808 ? 6.426 -10.188 -24.234 1 92.5 808 LEU A N 1
ATOM 6497 C CA . LEU A 1 808 ? 7.75 -9.664 -24.562 1 92.5 808 LEU A CA 1
ATOM 6498 C C . LEU A 1 808 ? 7.75 -8.133 -24.516 1 92.5 808 LEU A C 1
ATOM 6500 O O . LEU A 1 808 ? 8.688 -7.527 -24 1 92.5 808 LEU A O 1
ATOM 6504 N N . PRO A 1 809 ? 6.668 -7.484 -25.016 1 92.81 809 PRO A N 1
ATOM 6505 C CA . PRO A 1 809 ? 6.699 -6.02 -24.984 1 92.81 809 PRO A CA 1
ATOM 6506 C C . PRO A 1 809 ? 6.773 -5.469 -23.562 1 92.81 809 PRO A C 1
ATOM 6508 O O . PRO A 1 809 ? 7.52 -4.52 -23.297 1 92.81 809 PRO A O 1
ATOM 6511 N N . ILE A 1 810 ? 6.035 -6.012 -22.672 1 94.06 810 ILE A N 1
ATOM 6512 C CA . ILE A 1 810 ? 6.039 -5.547 -21.297 1 94.06 810 ILE A CA 1
ATOM 6513 C C . ILE A 1 810 ? 7.383 -5.871 -20.641 1 94.06 810 ILE A C 1
ATOM 6515 O O . ILE A 1 810 ? 7.922 -5.062 -19.891 1 94.06 810 ILE A O 1
ATOM 6519 N N . LEU A 1 811 ? 7.91 -7.055 -20.938 1 94.75 811 LEU A N 1
ATOM 6520 C CA . LEU A 1 811 ? 9.211 -7.426 -20.391 1 94.75 811 LEU A CA 1
ATOM 6521 C C . LEU A 1 811 ? 10.289 -6.457 -20.859 1 94.75 811 LEU A C 1
ATOM 6523 O O . LEU A 1 811 ? 11.172 -6.082 -20.078 1 94.75 811 LEU A O 1
ATOM 6527 N N . GLU A 1 812 ? 10.203 -6.141 -22.125 1 93.94 812 GLU A N 1
ATOM 6528 C CA . GLU A 1 812 ? 11.156 -5.18 -22.672 1 93.94 812 GLU A CA 1
ATOM 6529 C C . GLU A 1 812 ? 11.102 -3.855 -21.922 1 93.94 812 GLU A C 1
ATOM 6531 O O . GLU A 1 812 ? 12.133 -3.312 -21.531 1 93.94 812 GLU A O 1
ATOM 6536 N N . ILE A 1 813 ? 9.898 -3.338 -21.734 1 94.5 813 ILE A N 1
ATOM 6537 C CA . ILE A 1 813 ? 9.695 -2.057 -21.062 1 94.5 813 ILE A CA 1
ATOM 6538 C C . ILE A 1 813 ? 10.234 -2.127 -19.641 1 94.5 813 ILE A C 1
ATOM 6540 O O . ILE A 1 813 ? 10.867 -1.183 -19.172 1 94.5 813 ILE A O 1
ATOM 6544 N N . CYS A 1 814 ? 9.984 -3.238 -18.906 1 94.06 814 CYS A N 1
ATOM 6545 C CA . CYS A 1 814 ? 10.461 -3.398 -17.531 1 94.06 814 CYS A CA 1
ATOM 6546 C C . CYS A 1 814 ? 11.984 -3.348 -17.484 1 94.06 814 CYS A C 1
ATOM 6548 O O . CYS A 1 814 ? 12.562 -2.715 -16.594 1 94.06 814 CYS A O 1
ATOM 6550 N N . HIS A 1 815 ? 12.602 -3.996 -18.469 1 93.62 815 HIS A N 1
ATOM 6551 C CA . HIS A 1 815 ? 14.062 -4 -18.5 1 93.62 815 HIS A CA 1
ATOM 6552 C C . HIS A 1 815 ? 14.609 -2.617 -18.828 1 93.62 815 HIS A C 1
ATOM 6554 O O . HIS A 1 815 ? 15.656 -2.221 -18.328 1 93.62 815 HIS A O 1
ATOM 6560 N N . ILE A 1 816 ? 13.906 -1.901 -19.703 1 92.75 816 ILE A N 1
ATOM 6561 C CA . ILE A 1 816 ? 14.328 -0.555 -20.078 1 92.75 816 ILE A CA 1
ATOM 6562 C C . ILE A 1 816 ? 14.242 0.368 -18.859 1 92.75 816 ILE A C 1
ATOM 6564 O O . ILE A 1 816 ? 15.156 1.147 -18.594 1 92.75 816 ILE A O 1
ATOM 6568 N N . LEU A 1 817 ? 13.195 0.28 -18.094 1 90.25 817 LEU A N 1
ATOM 6569 C CA . LEU A 1 817 ? 12.922 1.186 -16.984 1 90.25 817 LEU A CA 1
ATOM 6570 C C . LEU A 1 817 ? 13.844 0.894 -15.805 1 90.25 817 LEU A C 1
ATOM 6572 O O . LEU A 1 817 ? 14.094 1.772 -14.977 1 90.25 817 LEU A O 1
ATOM 6576 N N . THR A 1 818 ? 14.383 -0.292 -15.633 1 90.5 818 THR A N 1
ATOM 6577 C CA . THR A 1 818 ? 15.156 -0.669 -14.453 1 90.5 818 THR A CA 1
ATOM 6578 C C . THR A 1 818 ? 16.656 -0.612 -14.742 1 90.5 818 THR A C 1
ATOM 6580 O O . THR A 1 818 ? 17.469 -0.796 -13.844 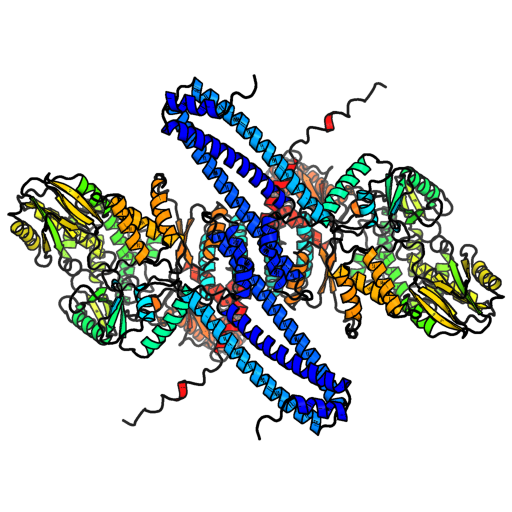1 90.5 818 THR A O 1
ATOM 6583 N N . THR A 1 819 ? 17.047 -0.411 -15.992 1 88.19 819 THR A N 1
ATOM 6584 C CA . THR A 1 819 ? 18.453 -0.333 -16.359 1 88.19 819 THR A CA 1
ATOM 6585 C C . THR A 1 819 ? 18.781 1.032 -16.953 1 88.19 819 THR A C 1
ATOM 6587 O O . THR A 1 819 ? 17.891 1.765 -17.375 1 88.19 819 THR A O 1
ATOM 6590 N N . LYS A 1 820 ? 20.109 1.389 -16.844 1 85.19 820 LYS A N 1
ATOM 6591 C CA . LYS A 1 820 ? 20.578 2.596 -17.516 1 85.19 820 LYS A CA 1
ATOM 6592 C C . LYS A 1 820 ? 20.812 2.338 -19 1 85.19 820 LYS A C 1
ATOM 6594 O O . LYS A 1 820 ? 21.625 1.494 -19.375 1 85.19 820 LYS A O 1
ATOM 6599 N N . ASN A 1 821 ? 19.984 2.953 -19.797 1 89.75 821 ASN A N 1
ATOM 6600 C CA . ASN A 1 821 ? 20.062 2.703 -21.234 1 89.75 821 ASN A CA 1
ATOM 6601 C C . ASN A 1 821 ? 19.797 3.971 -22.047 1 89.75 821 ASN A C 1
ATOM 6603 O O . ASN A 1 821 ? 19.562 5.035 -21.469 1 89.75 821 ASN A O 1
ATOM 6607 N N . ILE A 1 822 ? 19.891 3.816 -23.406 1 89.56 822 ILE A N 1
ATOM 6608 C CA . ILE A 1 822 ? 19.734 4.98 -24.266 1 89.56 822 ILE A CA 1
ATOM 6609 C C . ILE A 1 822 ? 18.375 4.918 -24.969 1 89.56 822 ILE A C 1
ATOM 6611 O O . ILE A 1 822 ? 18.125 5.668 -25.922 1 89.56 822 ILE A O 1
ATOM 6615 N N . ASN A 1 823 ? 17.562 3.977 -24.547 1 88.62 823 ASN A N 1
ATOM 6616 C CA . ASN A 1 823 ? 16.25 3.84 -25.172 1 88.62 823 ASN A CA 1
ATOM 6617 C C . ASN A 1 823 ? 15.43 5.109 -25.016 1 88.62 823 ASN A C 1
ATOM 6619 O O . ASN A 1 823 ? 15.641 5.887 -24.094 1 88.62 823 ASN A O 1
ATOM 6623 N N . LYS A 1 824 ? 14.484 5.305 -25.922 1 79.62 824 LYS A N 1
ATOM 6624 C CA . LYS A 1 824 ? 13.633 6.488 -25.906 1 79.62 824 LYS A CA 1
ATOM 6625 C C . LYS A 1 824 ? 12.477 6.316 -24.922 1 79.62 824 LYS A C 1
ATOM 6627 O O . LYS A 1 824 ? 12.133 5.191 -24.547 1 79.62 824 LYS A O 1
ATOM 6632 N N . ARG A 1 825 ? 11.914 7.352 -24.625 1 71.62 825 ARG A N 1
ATOM 6633 C CA . ARG A 1 825 ? 10.773 7.344 -23.703 1 71.62 825 ARG A CA 1
ATOM 6634 C C . ARG A 1 825 ? 9.547 6.723 -24.359 1 71.62 825 ARG A C 1
ATOM 6636 O O . ARG A 1 825 ? 8.734 6.082 -23.703 1 71.62 825 ARG A O 1
ATOM 6643 N N . THR A 1 826 ? 9.492 6.934 -25.578 1 74.19 826 THR A N 1
ATOM 6644 C CA . THR A 1 826 ? 8.336 6.434 -26.312 1 74.19 826 THR A CA 1
ATOM 6645 C C . THR A 1 826 ? 8.312 4.906 -26.312 1 74.19 826 THR A C 1
ATOM 6647 O O . THR A 1 826 ? 7.262 4.297 -26.516 1 74.19 826 THR A O 1
ATOM 6650 N N . ASP A 1 827 ? 9.438 4.441 -25.922 1 79.31 827 ASP A N 1
ATOM 6651 C CA . ASP A 1 827 ? 9.531 2.986 -25.891 1 79.31 827 ASP A CA 1
ATOM 6652 C C . ASP A 1 827 ? 8.859 2.41 -24.656 1 79.31 827 ASP A C 1
ATOM 6654 O O . ASP A 1 827 ? 8.57 1.215 -24.594 1 79.31 827 ASP A O 1
ATOM 6658 N N . THR A 1 828 ? 8.555 3.242 -23.672 1 81.94 828 THR A N 1
ATOM 6659 C CA . THR A 1 828 ? 8.016 2.742 -22.422 1 81.94 828 THR A CA 1
ATOM 6660 C C . THR A 1 828 ? 6.535 3.102 -22.281 1 81.94 828 THR A C 1
ATOM 6662 O O . THR A 1 828 ? 5.926 2.867 -21.234 1 81.94 828 THR A O 1
ATOM 6665 N N . ASP A 1 829 ? 5.875 3.656 -23.25 1 80.25 829 ASP A N 1
ATOM 6666 C CA . ASP A 1 829 ? 4.496 4.133 -23.203 1 80.25 829 ASP A CA 1
ATOM 6667 C C . ASP A 1 829 ? 3.514 2.963 -23.125 1 80.25 829 ASP A C 1
ATOM 6669 O O . ASP A 1 829 ? 2.342 3.148 -22.797 1 80.25 829 ASP A O 1
ATOM 6673 N N . GLY A 1 830 ? 3.926 1.857 -23.312 1 83.31 830 GLY A N 1
ATOM 6674 C CA . GLY A 1 830 ? 3.023 0.716 -23.312 1 83.31 830 GLY A CA 1
ATOM 6675 C C . GLY A 1 830 ? 2.682 0.225 -21.906 1 83.31 830 GLY A C 1
ATOM 6676 O O . GLY A 1 830 ? 1.743 -0.554 -21.734 1 83.31 830 GLY A O 1
ATOM 6677 N N . LEU A 1 831 ? 3.346 0.733 -20.922 1 88.06 831 LEU A N 1
ATOM 6678 C CA . LEU A 1 831 ? 3.09 0.34 -19.547 1 88.06 831 LEU A CA 1
ATOM 6679 C C . LEU A 1 831 ? 2.473 1.489 -18.766 1 88.06 831 LEU A C 1
ATOM 6681 O O . LEU A 1 831 ? 2.91 2.637 -18.875 1 88.06 831 LEU A O 1
ATOM 6685 N N . SER A 1 832 ? 1.442 1.171 -18.031 1 87.62 832 SER A N 1
ATOM 6686 C CA . SER A 1 832 ? 0.72 2.176 -17.25 1 87.62 832 SER A CA 1
ATOM 6687 C C . SER A 1 832 ? 1.651 2.908 -16.297 1 87.62 832 SER A C 1
ATOM 6689 O O . SER A 1 832 ? 2.568 2.307 -15.734 1 87.62 832 SER A O 1
ATOM 6691 N N . ILE A 1 833 ? 1.417 4.133 -16 1 86.81 833 ILE A N 1
ATOM 6692 C CA . ILE A 1 833 ? 2.229 4.988 -15.148 1 86.81 833 ILE A CA 1
ATOM 6693 C C . ILE A 1 833 ? 2.07 4.559 -13.688 1 86.81 833 ILE A C 1
ATOM 6695 O O . ILE A 1 833 ? 2.895 4.906 -12.836 1 86.81 833 ILE A O 1
ATOM 6699 N N . SER A 1 834 ? 1.043 3.752 -13.461 1 88.06 834 SER A N 1
ATOM 6700 C CA . SER A 1 834 ? 0.78 3.295 -12.102 1 88.06 834 SER A CA 1
ATOM 6701 C C . SER A 1 834 ? 1.921 2.428 -11.578 1 88.06 834 SER A C 1
ATOM 6703 O O . SER A 1 834 ? 2.096 2.287 -10.367 1 88.06 834 SER A O 1
ATOM 6705 N N . TYR A 1 835 ? 2.758 1.87 -12.555 1 92.19 835 TYR A N 1
ATOM 6706 C CA . TYR A 1 835 ? 3.814 0.95 -12.148 1 92.19 835 TYR A CA 1
ATOM 6707 C C . TYR A 1 835 ? 5.109 1.701 -11.859 1 92.19 835 TYR A C 1
ATOM 6709 O O . TYR A 1 835 ? 6.133 1.089 -11.547 1 92.19 835 TYR A O 1
ATOM 6717 N N . THR A 1 836 ? 5.098 2.998 -11.961 1 88.5 836 THR A N 1
ATOM 6718 C CA . THR A 1 836 ? 6.312 3.793 -11.836 1 88.5 836 THR A CA 1
ATOM 6719 C C . THR A 1 836 ? 6.945 3.611 -10.461 1 88.5 836 THR A C 1
ATOM 6721 O O . THR A 1 836 ? 8.164 3.533 -10.336 1 88.5 836 THR A O 1
ATOM 6724 N N . GLY A 1 837 ? 6.117 3.586 -9.414 1 87.25 837 GLY A N 1
ATOM 6725 C CA . GLY A 1 837 ? 6.641 3.375 -8.07 1 87.25 837 GLY A CA 1
ATOM 6726 C C . GLY A 1 837 ? 7.355 2.045 -7.914 1 87.25 837 GLY A C 1
ATOM 6727 O O . GLY A 1 837 ? 8.422 1.977 -7.301 1 87.25 837 GLY A O 1
ATOM 6728 N N . ILE A 1 838 ? 6.828 1.018 -8.477 1 91.81 838 ILE A N 1
ATOM 6729 C CA . ILE A 1 838 ? 7.387 -0.327 -8.414 1 91.81 838 ILE A CA 1
ATOM 6730 C C . ILE A 1 838 ? 8.719 -0.369 -9.156 1 91.81 838 ILE A C 1
ATOM 6732 O O . ILE A 1 838 ? 9.711 -0.895 -8.648 1 91.81 838 ILE A O 1
ATOM 6736 N N . MET A 1 839 ? 8.727 0.17 -10.398 1 91.31 839 MET A N 1
ATOM 6737 C CA . MET A 1 839 ? 9.922 0.151 -11.227 1 91.31 839 MET A CA 1
ATOM 6738 C C . MET A 1 839 ? 11.055 0.93 -10.562 1 91.31 839 MET A C 1
ATOM 6740 O O . MET A 1 839 ? 12.219 0.532 -10.641 1 91.31 839 MET A O 1
ATOM 6744 N N . HIS A 1 840 ? 10.688 2.01 -9.898 1 88 840 HIS A N 1
ATOM 6745 C CA . HIS A 1 840 ? 11.695 2.805 -9.203 1 88 840 HIS A CA 1
ATOM 6746 C C . HIS A 1 840 ? 12.305 2.027 -8.047 1 88 840 HIS A C 1
ATOM 6748 O O . HIS A 1 840 ? 13.516 2.07 -7.832 1 88 840 HIS A O 1
ATOM 6754 N N . THR A 1 841 ? 11.484 1.385 -7.285 1 87.44 841 THR A N 1
ATOM 6755 C CA . THR A 1 841 ? 11.961 0.595 -6.156 1 87.44 841 THR A CA 1
ATOM 6756 C C . THR A 1 841 ? 12.836 -0.558 -6.633 1 87.44 841 THR A C 1
ATOM 6758 O O . THR A 1 841 ? 13.859 -0.866 -6.016 1 87.44 841 THR A O 1
ATOM 6761 N N . LEU A 1 842 ? 12.445 -1.22 -7.762 1 89.31 842 LEU A N 1
ATOM 6762 C CA . LEU A 1 842 ? 13.188 -2.35 -8.297 1 89.31 842 LEU A CA 1
ATOM 6763 C C . LEU A 1 842 ? 14.516 -1.89 -8.898 1 89.31 842 LEU A C 1
ATOM 6765 O O . LEU A 1 842 ? 15.5 -2.629 -8.875 1 89.31 842 LEU A O 1
ATOM 6769 N N . LYS A 1 843 ? 14.523 -0.673 -9.453 1 87.62 843 LYS A N 1
ATOM 6770 C CA . LYS A 1 843 ? 15.75 -0.105 -9.992 1 87.62 843 LYS A CA 1
ATOM 6771 C C . LYS A 1 843 ? 16.797 0.099 -8.898 1 87.62 843 LYS A C 1
ATOM 6773 O O . LYS A 1 843 ? 17.984 -0.151 -9.109 1 87.62 843 LYS A O 1
ATOM 6778 N N . LYS A 1 844 ? 16.375 0.475 -7.734 1 81.06 844 LYS A N 1
ATOM 6779 C CA . LYS A 1 844 ? 17.266 0.673 -6.598 1 81.06 844 LYS A CA 1
ATOM 6780 C C . LYS A 1 844 ? 17.875 -0.65 -6.137 1 81.06 844 LYS A C 1
ATOM 6782 O O . LYS A 1 844 ? 19.047 -0.705 -5.754 1 81.06 844 LYS A O 1
ATOM 6787 N N . TYR A 1 845 ? 17.062 -1.661 -6.25 1 74.25 845 TYR A N 1
ATOM 6788 C CA . TYR A 1 845 ? 17.547 -2.99 -5.887 1 74.25 845 TYR A CA 1
ATOM 6789 C C . TYR A 1 845 ? 18.562 -3.502 -6.902 1 74.25 845 TYR A C 1
ATOM 6791 O O . TYR A 1 845 ? 19.547 -4.156 -6.535 1 74.25 845 TYR A O 1
ATOM 6799 N N . HIS A 1 846 ? 18.281 -3.242 -8.172 1 69.31 846 HIS A N 1
ATOM 6800 C CA . HIS A 1 846 ? 19.141 -3.68 -9.258 1 69.31 846 HIS A CA 1
ATOM 6801 C C . HIS A 1 846 ? 20.531 -3.051 -9.141 1 69.31 846 HIS A C 1
ATOM 6803 O O . HIS A 1 846 ? 21.547 -3.717 -9.367 1 69.31 846 HIS A O 1
ATOM 6809 N N . HIS A 1 847 ? 20.594 -1.818 -8.695 1 63.16 847 HIS A N 1
ATOM 6810 C CA . HIS A 1 847 ? 21.859 -1.093 -8.57 1 63.16 847 HIS A CA 1
ATOM 6811 C C . HIS A 1 847 ? 22.641 -1.557 -7.348 1 63.16 847 HIS A C 1
ATOM 6813 O O . HIS A 1 847 ? 23.875 -1.638 -7.387 1 63.16 847 HIS A O 1
ATOM 6819 N N . HIS A 1 848 ? 21.969 -1.915 -6.363 1 58.78 848 HIS A N 1
ATOM 6820 C CA . HIS A 1 848 ? 22.641 -2.379 -5.156 1 58.78 848 HIS A CA 1
ATOM 6821 C C . HIS A 1 848 ? 23.281 -3.754 -5.371 1 58.78 848 HIS A C 1
ATOM 6823 O O . HIS A 1 848 ? 24.359 -4.031 -4.859 1 58.78 848 HIS A O 1
ATOM 6829 N N . ASN A 1 849 ? 22.641 -4.609 -6.129 1 55.12 849 ASN A N 1
ATOM 6830 C CA . ASN A 1 849 ? 23.172 -5.938 -6.414 1 55.12 849 ASN A CA 1
ATOM 6831 C C . ASN A 1 849 ? 24.359 -5.875 -7.371 1 55.12 849 ASN A C 1
ATOM 6833 O O . ASN A 1 849 ? 25.297 -6.672 -7.266 1 55.12 849 ASN A O 1
ATOM 6837 N N . ASN A 1 850 ? 24.391 -5.043 -8.375 1 51.5 850 ASN A N 1
ATOM 6838 C CA . ASN A 1 850 ? 25.516 -4.918 -9.289 1 51.5 850 ASN A CA 1
ATOM 6839 C C . ASN A 1 850 ? 26.719 -4.27 -8.609 1 51.5 850 ASN A C 1
ATOM 6841 O O . ASN A 1 850 ? 27.859 -4.586 -8.93 1 51.5 850 ASN A O 1
ATOM 6845 N N . THR A 1 851 ? 26.5 -3.436 -7.738 1 46.53 851 THR A N 1
ATOM 6846 C CA . THR A 1 851 ? 27.656 -2.867 -7.039 1 46.53 851 THR A CA 1
ATOM 6847 C C . THR A 1 851 ? 28.266 -3.889 -6.082 1 46.53 851 THR A C 1
ATOM 6849 O O . THR A 1 851 ? 29.469 -3.898 -5.863 1 46.53 851 THR A O 1
ATOM 6852 N N . ASN A 1 852 ? 27.594 -4.746 -5.539 1 41.47 852 ASN A N 1
ATOM 6853 C CA . ASN A 1 852 ? 28.172 -5.77 -4.676 1 41.47 852 ASN A CA 1
ATOM 6854 C C . ASN A 1 852 ? 28.797 -6.898 -5.484 1 41.47 852 ASN A C 1
ATOM 6856 O O . ASN A 1 852 ? 29.609 -7.668 -4.965 1 41.47 852 ASN A O 1
ATOM 6860 N N . SER A 1 853 ? 28.359 -7.211 -6.594 1 37.91 853 SER A N 1
ATOM 6861 C CA . SER A 1 853 ? 28.984 -8.258 -7.391 1 37.91 853 SER A CA 1
ATOM 6862 C C . SER A 1 853 ? 30.297 -7.781 -7.996 1 37.91 853 SER A C 1
ATOM 6864 O O . SER A 1 853 ? 31.078 -8.586 -8.508 1 37.91 853 SER A O 1
ATOM 6866 N N . ASN A 1 854 ? 30.578 -6.594 -8.266 1 31.59 854 ASN A N 1
ATOM 6867 C CA . ASN A 1 854 ? 31.875 -6.195 -8.812 1 31.59 854 ASN A CA 1
ATOM 6868 C C . ASN A 1 854 ? 32.969 -6.156 -7.727 1 31.59 854 ASN A C 1
ATOM 6870 O O . ASN A 1 854 ? 34 -5.535 -7.91 1 31.59 854 ASN A O 1
ATOM 6874 N N . ARG A 1 855 ? 32.781 -6.535 -6.555 1 31.84 855 ARG A N 1
ATOM 6875 C CA . ARG A 1 855 ? 34.031 -6.75 -5.824 1 31.84 855 ARG A CA 1
ATOM 6876 C C . ARG A 1 855 ? 34.781 -7.945 -6.387 1 31.84 855 ARG A C 1
ATOM 6878 O O . ARG A 1 855 ? 34.219 -9.031 -6.531 1 31.84 855 ARG A O 1
ATOM 6885 N N . PRO A 1 856 ? 35.969 -7.684 -7.129 1 25.41 856 PRO A N 1
ATOM 6886 C CA . PRO A 1 856 ? 36.812 -8.734 -7.688 1 25.41 856 PRO A CA 1
ATOM 6887 C C . PRO A 1 856 ? 37 -9.906 -6.73 1 25.41 856 PRO A C 1
ATOM 6889 O O . PRO A 1 856 ? 37.281 -9.703 -5.547 1 25.41 856 PRO A O 1
ATOM 6892 N N . ASN A 1 857 ? 36.219 -10.891 -6.805 1 25.8 857 ASN A N 1
ATOM 6893 C CA . ASN A 1 857 ? 36.75 -12.117 -6.227 1 25.8 857 ASN A CA 1
ATOM 6894 C C . ASN A 1 857 ? 38.156 -12.391 -6.707 1 25.8 857 ASN A C 1
ATOM 6896 O O . ASN A 1 857 ? 38.375 -12.781 -7.852 1 25.8 857 ASN A O 1
ATOM 6900 N N . THR A 1 858 ? 39.125 -11.539 -6.469 1 26.38 858 THR A N 1
ATOM 6901 C CA . THR A 1 858 ? 40.562 -11.742 -6.695 1 26.38 858 THR A CA 1
ATOM 6902 C C . THR A 1 858 ? 41 -13.141 -6.266 1 26.38 858 THR A C 1
ATOM 6904 O O . THR A 1 858 ? 42.094 -13.57 -6.555 1 26.38 858 THR A O 1
ATOM 6907 N N . SER A 1 859 ? 40.344 -13.703 -5.23 1 25.08 859 SER A N 1
ATOM 6908 C CA . SER A 1 859 ? 41.25 -14.727 -4.734 1 25.08 859 SER A CA 1
ATOM 6909 C C . SER A 1 859 ? 41.469 -15.812 -5.773 1 25.08 859 SER A C 1
ATOM 6911 O O . SER A 1 859 ? 42.594 -16.281 -5.957 1 25.08 859 SER A O 1
ATOM 6913 N N . LEU A 1 860 ? 40.438 -16.562 -6.188 1 25.2 860 LEU A N 1
ATOM 6914 C CA . LEU A 1 860 ? 40.781 -17.969 -6.434 1 25.2 860 LEU A CA 1
ATOM 6915 C C . LEU A 1 860 ? 41.375 -18.141 -7.832 1 25.2 860 LEU A C 1
ATOM 6917 O O . LEU A 1 860 ? 41.75 -19.25 -8.219 1 25.2 860 LEU A O 1
ATOM 6921 N N . THR A 1 861 ? 41.219 -17.188 -8.766 1 23.42 861 THR A N 1
ATOM 6922 C CA . THR A 1 861 ? 41.562 -17.688 -10.086 1 23.42 861 THR A CA 1
ATOM 6923 C C . THR A 1 861 ? 43.094 -17.766 -10.25 1 23.42 861 THR A C 1
ATOM 6925 O O . THR A 1 861 ? 43.594 -18.047 -11.344 1 23.42 861 THR A O 1
ATOM 6928 N N . GLN A 1 862 ? 43.875 -17.375 -9.289 1 23.62 862 GLN A N 1
ATOM 6929 C CA . GLN A 1 862 ? 45.281 -17.359 -9.727 1 23.62 862 GLN A CA 1
ATOM 6930 C C . GLN A 1 862 ? 45.75 -18.766 -10.094 1 23.62 862 GLN A C 1
ATOM 6932 O O . GLN A 1 862 ? 46.719 -18.922 -10.82 1 23.62 862 GLN A O 1
ATOM 6937 N N . THR A 1 863 ? 45.375 -19.797 -9.406 1 22.81 863 THR A N 1
ATOM 6938 C CA . THR A 1 863 ? 46.375 -20.875 -9.445 1 22.81 863 THR A CA 1
ATOM 6939 C C . THR A 1 863 ? 46.375 -21.547 -10.82 1 22.81 863 THR A C 1
ATOM 6941 O O . THR A 1 863 ? 47.406 -22.078 -11.258 1 22.81 863 THR A O 1
ATOM 6944 N N . GLN A 1 864 ? 45.25 -21.859 -11.461 1 21.62 864 GLN A N 1
ATOM 6945 C CA . GLN A 1 864 ? 45.375 -23.062 -12.266 1 21.62 864 GLN A CA 1
ATOM 6946 C C . GLN A 1 864 ? 46.094 -22.766 -13.594 1 21.62 864 GLN A C 1
ATOM 6948 O O . GLN A 1 864 ? 46.188 -23.641 -14.453 1 21.62 864 GLN A O 1
ATOM 6953 N N . ASN A 1 865 ? 46.375 -21.578 -13.977 1 20.27 865 ASN A N 1
ATOM 6954 C CA . ASN A 1 865 ? 46.781 -21.5 -15.367 1 20.27 865 ASN A CA 1
ATOM 6955 C C . ASN A 1 865 ? 48.188 -22.094 -15.578 1 20.27 865 ASN A C 1
ATOM 6957 O O . ASN A 1 865 ? 48.812 -21.875 -16.609 1 20.27 865 ASN A O 1
ATOM 6961 N N . GLN A 1 866 ? 48.969 -22.484 -14.594 1 21.62 866 GLN A N 1
ATOM 6962 C CA . GLN A 1 866 ? 50.344 -22.703 -14.969 1 21.62 866 GLN A CA 1
ATOM 6963 C C . GLN A 1 866 ? 50.5 -23.906 -15.891 1 21.62 866 GLN A C 1
ATOM 6965 O O . GLN A 1 866 ? 51.531 -24.094 -16.547 1 21.62 866 GLN A O 1
ATOM 6970 N N . ASN A 1 867 ? 49.812 -25.047 -15.781 1 20.05 867 ASN A N 1
ATOM 6971 C CA . ASN A 1 867 ? 50.531 -26.234 -16.25 1 20.05 867 ASN A CA 1
ATOM 6972 C C . ASN A 1 867 ? 50.469 -26.359 -17.781 1 20.05 867 ASN A C 1
ATOM 6974 O O . ASN A 1 867 ? 49.75 -27.188 -18.312 1 20.05 867 ASN A O 1
ATOM 6978 N N . GLN A 1 868 ? 50.156 -25.391 -18.578 1 18.69 868 GLN A N 1
ATOM 6979 C CA . GLN A 1 868 ? 50.312 -25.719 -20 1 18.69 868 GLN A CA 1
ATOM 6980 C C . GLN A 1 868 ? 51.781 -25.953 -20.328 1 18.69 868 GLN A C 1
ATOM 6982 O O . GLN A 1 868 ? 52.594 -25.031 -20.219 1 18.69 868 GLN A O 1
ATOM 6987 N N . GLU A 1 869 ? 52.375 -27.203 -20.078 1 19.75 869 GLU A N 1
ATOM 6988 C CA . GLU A 1 869 ? 53.594 -27.781 -20.672 1 19.75 869 GLU A CA 1
ATOM 6989 C C . GLU A 1 869 ? 53.562 -27.656 -22.188 1 19.75 869 GLU A C 1
ATOM 6991 O O . GLU A 1 869 ? 52.5 -27.562 -22.797 1 19.75 869 GLU A O 1
ATOM 6996 N N . PRO A 1 870 ? 54.781 -27.703 -22.828 1 25.25 870 PRO A N 1
ATOM 6997 C CA . PRO A 1 870 ? 55.406 -27.609 -24.156 1 25.25 870 PRO A CA 1
ATOM 6998 C C . PRO A 1 870 ? 54.969 -28.734 -25.094 1 25.25 870 PRO A C 1
ATOM 7000 O O . PRO A 1 870 ? 55.188 -28.656 -26.297 1 25.25 870 PRO A O 1
ATOM 7003 N N . SER A 1 871 ? 53.938 -29.422 -25.188 1 19.53 871 SER A N 1
ATOM 7004 C CA . SER A 1 871 ? 54.156 -30.141 -26.453 1 19.53 871 SER A CA 1
ATOM 7005 C C . SER A 1 871 ? 54.031 -29.188 -27.641 1 19.53 871 SER A C 1
ATOM 7007 O O . SER A 1 871 ? 53.25 -28.266 -27.625 1 19.53 871 SER A O 1
ATOM 7009 N N . MET B 1 1 ? -46.031 -24.969 45.906 1 25.66 1 MET B N 1
ATOM 7010 C CA . MET B 1 1 ? -45.812 -25.828 44.75 1 25.66 1 MET B CA 1
ATOM 7011 C C . MET B 1 1 ? -44.312 -26.109 44.531 1 25.66 1 MET B C 1
ATOM 7013 O O . MET B 1 1 ? -43.781 -25.75 43.5 1 25.66 1 MET B O 1
ATOM 7017 N N . ALA B 1 2 ? -43.5 -25.906 45.719 1 25.72 2 ALA B N 1
ATOM 7018 C CA . ALA B 1 2 ? -42.125 -25.641 46.062 1 25.72 2 ALA B CA 1
ATOM 7019 C C . ALA B 1 2 ? -41.188 -26.688 45.469 1 25.72 2 ALA B C 1
ATOM 7021 O O . ALA B 1 2 ? -41.656 -27.656 44.844 1 25.72 2 ALA B O 1
ATOM 7022 N N . ASN B 1 3 ? -40.281 -27.281 46.188 1 30.75 3 ASN B N 1
ATOM 7023 C CA . ASN B 1 3 ? -39.031 -28.047 46.125 1 30.75 3 ASN B CA 1
ATOM 7024 C C . ASN B 1 3 ? -39.281 -29.438 45.562 1 30.75 3 ASN B C 1
ATOM 7026 O O . ASN B 1 3 ? -39.438 -30.406 46.312 1 30.75 3 ASN B O 1
ATOM 7030 N N . ILE B 1 4 ? -40.125 -29.75 44.719 1 36.12 4 ILE B N 1
ATOM 7031 C CA . ILE B 1 4 ? -40.062 -31.047 44.031 1 36.12 4 ILE B CA 1
ATOM 7032 C C . ILE B 1 4 ? -38.594 -31.359 43.656 1 36.12 4 ILE B C 1
ATOM 7034 O O . ILE B 1 4 ? -38.031 -30.656 42.844 1 36.12 4 ILE B O 1
ATOM 7038 N N . SER B 1 5 ? -37.781 -31.906 44.5 1 41.31 5 SER B N 1
ATOM 7039 C CA . SER B 1 5 ? -36.344 -32.219 44.562 1 41.31 5 SER B CA 1
ATOM 7040 C C . SER B 1 5 ? -35.844 -32.875 43.312 1 41.31 5 SER B C 1
ATOM 7042 O O . SER B 1 5 ? -36.531 -33.688 42.688 1 41.31 5 SER B O 1
ATOM 7044 N N . GLY B 1 6 ? -35 -32.281 42.469 1 49.16 6 GLY B N 1
ATOM 7045 C CA . GLY B 1 6 ? -34.281 -32.719 41.281 1 49.16 6 GLY B CA 1
ATOM 7046 C C . GLY B 1 6 ? -33.938 -34.188 41.281 1 49.16 6 GLY B C 1
ATOM 7047 O O . GLY B 1 6 ? -33.844 -34.844 40.25 1 49.16 6 GLY B O 1
ATOM 7048 N N . ILE B 1 7 ? -33.625 -34.75 42.406 1 52.75 7 ILE B N 1
ATOM 7049 C CA . ILE B 1 7 ? -33.188 -36.125 42.562 1 52.75 7 ILE B CA 1
ATOM 7050 C C . ILE B 1 7 ? -34.312 -37.094 42.25 1 52.75 7 ILE B C 1
ATOM 7052 O O . ILE B 1 7 ? -34.125 -38.125 41.562 1 52.75 7 ILE B O 1
ATOM 7056 N N . SER B 1 8 ? -35.5 -36.719 42.594 1 63.44 8 SER B N 1
ATOM 7057 C CA . SER B 1 8 ? -36.625 -37.656 42.438 1 63.44 8 SER B CA 1
ATOM 7058 C C . SER B 1 8 ? -37.031 -37.781 40.969 1 63.44 8 SER B C 1
ATOM 7060 O O . SER B 1 8 ? -37.406 -38.875 40.531 1 63.44 8 SER B O 1
ATOM 7062 N N . PHE B 1 9 ? -36.75 -36.906 40.188 1 73.62 9 PHE B N 1
ATOM 7063 C CA . PHE B 1 9 ? -37.156 -36.906 38.781 1 73.62 9 PHE B CA 1
ATOM 7064 C C . PHE B 1 9 ? -36.281 -37.875 38 1 73.62 9 PHE B C 1
ATOM 7066 O O . PHE B 1 9 ? -36.812 -38.719 37.25 1 73.62 9 PHE B O 1
ATOM 7073 N N . TYR B 1 10 ? -35.062 -38 38.281 1 78.12 10 TYR B N 1
ATOM 7074 C CA . TYR B 1 10 ? -34.125 -38.844 37.531 1 78.12 10 TYR B CA 1
ATOM 7075 C C . TYR B 1 10 ? -34.281 -40.312 37.938 1 78.12 10 TYR B C 1
ATOM 7077 O O . TYR B 1 10 ? -34.125 -41.188 37.094 1 78.12 10 TYR B O 1
ATOM 7085 N N . HIS B 1 11 ? -34.75 -40.469 39.188 1 76.75 11 HIS B N 1
ATOM 7086 C CA . HIS B 1 11 ? -35 -41.812 39.625 1 76.75 11 HIS B CA 1
ATOM 7087 C C . HIS B 1 11 ? -36.25 -42.406 38.969 1 76.75 11 HIS B C 1
ATOM 7089 O O . HIS B 1 11 ? -36.281 -43.562 38.594 1 76.75 11 HIS B O 1
ATOM 7095 N N . GLN B 1 12 ? -37.188 -41.562 38.812 1 76.62 12 GLN B N 1
ATOM 7096 C CA . GLN B 1 12 ? -38.438 -42 38.156 1 76.62 12 GLN B CA 1
ATOM 7097 C C . GLN B 1 12 ? -38.188 -42.281 36.688 1 76.62 12 GLN B C 1
ATOM 7099 O O . GLN B 1 12 ? -38.719 -43.25 36.156 1 76.62 12 GLN B O 1
ATOM 7104 N N . LEU B 1 13 ? -37.344 -41.562 36.094 1 79.94 13 LEU B N 1
ATOM 7105 C CA . LEU B 1 13 ? -37.031 -41.75 34.688 1 79.94 13 LEU B CA 1
ATOM 7106 C C . LEU B 1 13 ? -36.188 -43 34.469 1 79.94 13 LEU B C 1
ATOM 7108 O O . LEU B 1 13 ? -36.344 -43.719 33.5 1 79.94 13 LEU B O 1
ATOM 7112 N N . GLN B 1 14 ? -35.281 -43.25 35.5 1 79.69 14 GLN B N 1
ATOM 7113 C CA . GLN B 1 14 ? -34.406 -44.406 35.438 1 79.69 14 GLN B CA 1
ATOM 7114 C C . GLN B 1 14 ? -35.25 -45.688 35.531 1 79.69 14 GLN B C 1
ATOM 7116 O O . GLN B 1 14 ? -34.969 -46.656 34.812 1 79.69 14 GLN B O 1
ATOM 7121 N N . ASP B 1 15 ? -36.312 -45.688 36.344 1 76 15 ASP B N 1
ATOM 7122 C CA . ASP B 1 15 ? -37.188 -46.844 36.531 1 76 15 ASP B CA 1
ATOM 7123 C C . ASP B 1 15 ? -38.094 -47.094 35.312 1 76 15 ASP B C 1
ATOM 7125 O O . ASP B 1 15 ? -38.344 -48.219 34.938 1 76 15 ASP B O 1
ATOM 7129 N N . ALA B 1 16 ? -38.312 -46 34.656 1 76.56 16 ALA B N 1
ATOM 7130 C CA . ALA B 1 16 ? -39.281 -46.094 33.562 1 76.56 16 ALA B CA 1
ATOM 7131 C C . ALA B 1 16 ? -38.594 -46.375 32.25 1 76.56 16 ALA B C 1
ATOM 7133 O O . ALA B 1 16 ? -39.094 -47.156 31.438 1 76.56 16 ALA B O 1
ATOM 7134 N N . TYR B 1 17 ? -37.469 -45.75 32.062 1 80.19 17 TYR B N 1
ATOM 7135 C CA . TYR B 1 17 ? -36.969 -45.812 30.703 1 80.19 17 TYR B CA 1
ATOM 7136 C C . TYR B 1 17 ? -35.531 -46.312 30.672 1 80.19 17 TYR B C 1
ATOM 7138 O O . TYR B 1 17 ? -34.969 -46.531 29.594 1 80.19 17 TYR B O 1
ATOM 7146 N N . GLY B 1 18 ? -34.875 -46.531 31.766 1 79.25 18 GLY B N 1
ATOM 7147 C CA . GLY B 1 18 ? -33.562 -47.156 31.797 1 79.25 18 GLY B CA 1
ATOM 7148 C C . GLY B 1 18 ? -32.438 -46.188 32.094 1 79.25 18 GLY B C 1
ATOM 7149 O O . GLY B 1 18 ? -32.656 -44.969 32.094 1 79.25 18 GLY B O 1
ATOM 7150 N N . HIS B 1 19 ? -31.234 -46.656 32.219 1 82.38 19 HIS B N 1
ATOM 7151 C CA . HIS B 1 19 ? -30.062 -45.906 32.656 1 82.38 19 HIS B CA 1
ATOM 7152 C C . HIS B 1 19 ? -29.484 -45.062 31.516 1 82.38 19 HIS B C 1
ATOM 7154 O O . HIS B 1 19 ? -29.016 -43.938 31.75 1 82.38 19 HIS B O 1
ATOM 7160 N N . ASP B 1 20 ? -29.641 -45.5 30.281 1 79.44 20 ASP B N 1
ATOM 7161 C CA . ASP B 1 20 ? -29.047 -44.812 29.156 1 79.44 20 ASP B CA 1
ATOM 7162 C C . ASP B 1 20 ? -29.828 -43.531 28.812 1 79.44 20 ASP B C 1
ATOM 7164 O O . ASP B 1 20 ? -29.219 -42.5 28.484 1 79.44 20 ASP B O 1
ATOM 7168 N N . ILE B 1 21 ? -31.016 -43.656 29 1 81.81 21 ILE B N 1
ATOM 7169 C CA . ILE B 1 21 ? -31.844 -42.5 28.672 1 81.81 21 ILE B CA 1
ATOM 7170 C C . ILE B 1 21 ? -31.656 -41.438 29.75 1 81.81 21 ILE B C 1
ATOM 7172 O O . ILE B 1 21 ? -31.625 -40.25 29.422 1 81.81 21 ILE B O 1
ATOM 7176 N N . VAL B 1 22 ? -31.406 -41.906 30.953 1 85.25 22 VAL B N 1
ATOM 7177 C CA . VAL B 1 22 ? -31.188 -40.938 32.031 1 85.25 22 VAL B CA 1
ATOM 7178 C C . VAL B 1 22 ? -29.859 -40.219 31.828 1 85.25 22 VAL B C 1
ATOM 7180 O O . VAL B 1 22 ? -29.734 -39.031 32.094 1 85.25 22 VAL B O 1
ATOM 7183 N N . LYS B 1 23 ? -28.953 -40.969 31.312 1 86.56 23 LYS B N 1
ATOM 7184 C CA . LYS B 1 23 ? -27.656 -40.344 31.016 1 86.56 23 LYS B CA 1
ATOM 7185 C C . LYS B 1 23 ? -27.766 -39.25 29.969 1 86.56 23 LYS B C 1
ATOM 7187 O O . LYS B 1 23 ? -27.125 -38.219 30.062 1 86.56 23 LYS B O 1
ATOM 7192 N N . MET B 1 24 ? -28.625 -39.406 29.062 1 87.06 24 MET B N 1
ATOM 7193 C CA . MET B 1 24 ? -28.844 -38.438 28 1 87.06 24 MET B CA 1
ATOM 7194 C C . MET B 1 24 ? -29.5 -37.156 28.547 1 87.06 24 MET B C 1
ATOM 7196 O O . MET B 1 24 ? -29.156 -36.062 28.156 1 87.06 24 MET B O 1
ATOM 7200 N N . PHE B 1 25 ? -30.422 -37.438 29.5 1 87.31 25 PHE B N 1
ATOM 7201 C CA . PHE B 1 25 ? -31.094 -36.312 30.109 1 87.31 25 PHE B CA 1
ATOM 7202 C C . PHE B 1 25 ? -30.125 -35.5 30.938 1 87.31 25 PHE B C 1
ATOM 7204 O O . PHE B 1 25 ? -30.125 -34.25 30.859 1 87.31 25 PHE B O 1
ATOM 7211 N N . LYS B 1 26 ? -29.234 -36.188 31.531 1 88.31 26 LYS B N 1
ATOM 7212 C CA . LYS B 1 26 ? -28.25 -35.5 32.344 1 88.31 26 LYS B CA 1
ATOM 7213 C C . LYS B 1 26 ? -27.234 -34.781 31.484 1 88.31 26 LYS B C 1
ATOM 7215 O O . LYS B 1 26 ? -26.797 -33.656 31.812 1 88.31 26 LYS B O 1
ATOM 7220 N N . GLU B 1 27 ? -26.828 -35.344 30.391 1 90.12 27 GLU B N 1
ATOM 7221 C CA . GLU B 1 27 ? -25.891 -34.688 29.469 1 90.12 27 GLU B CA 1
ATOM 7222 C C . GLU B 1 27 ? -26.484 -33.438 28.844 1 90.12 27 GLU B C 1
ATOM 7224 O O . GLU B 1 27 ? -25.797 -32.438 28.672 1 90.12 27 GLU B O 1
ATOM 7229 N N . TYR B 1 28 ? -27.781 -33.562 28.578 1 91.38 28 TYR B N 1
ATOM 7230 C CA . TYR B 1 28 ? -28.453 -32.375 28.047 1 91.38 28 TYR B CA 1
ATOM 7231 C C . TYR B 1 28 ? -28.469 -31.234 29.062 1 91.38 28 TYR B C 1
ATOM 7233 O O . TYR B 1 28 ? -28.219 -30.094 28.719 1 91.38 28 TYR B O 1
ATOM 7241 N N . ALA B 1 29 ? -28.781 -31.625 30.266 1 89.94 29 ALA B N 1
ATOM 7242 C CA . ALA B 1 29 ? -28.828 -30.609 31.312 1 89.94 29 ALA B CA 1
ATOM 7243 C C . ALA B 1 29 ? -27.453 -29.984 31.531 1 89.94 29 ALA B C 1
ATOM 7245 O O . ALA B 1 29 ? -27.344 -28.766 31.703 1 89.94 29 ALA B O 1
ATOM 7246 N N . ASN B 1 30 ? -26.484 -30.781 31.469 1 91.44 30 ASN B N 1
ATOM 7247 C CA . ASN B 1 30 ? -25.125 -30.281 31.641 1 91.44 30 ASN B CA 1
ATOM 7248 C C . ASN B 1 30 ? -24.703 -29.391 30.484 1 91.44 30 ASN B C 1
ATOM 7250 O O . ASN B 1 30 ? -24.078 -28.344 30.688 1 91.44 30 ASN B O 1
ATOM 7254 N N . ASN B 1 31 ? -25.031 -29.812 29.297 1 92 31 ASN B N 1
ATOM 7255 C CA . ASN B 1 31 ? -24.703 -29.016 28.125 1 92 31 ASN B CA 1
ATOM 7256 C C . ASN B 1 31 ? -25.453 -27.672 28.125 1 92 31 ASN B C 1
ATOM 7258 O O . ASN B 1 31 ? -24.922 -26.656 27.688 1 92 31 ASN B O 1
ATOM 7262 N N . ASN B 1 32 ? -26.656 -27.828 28.625 1 91.38 32 ASN B N 1
ATOM 7263 C CA . ASN B 1 32 ? -27.453 -26.625 28.734 1 91.38 32 ASN B CA 1
ATOM 7264 C C . ASN B 1 32 ? -26.812 -25.609 29.672 1 91.38 32 ASN B C 1
ATOM 7266 O O . ASN B 1 32 ? -26.797 -24.406 29.391 1 91.38 32 ASN B O 1
ATOM 7270 N N . ARG B 1 33 ? -26.297 -26.078 30.719 1 91.44 33 ARG B N 1
ATOM 7271 C CA . ARG B 1 33 ? -25.594 -25.219 31.672 1 91.44 33 ARG B CA 1
ATOM 7272 C C . ARG B 1 33 ? -24.312 -24.656 31.062 1 91.44 33 ARG B C 1
ATOM 7274 O O . ARG B 1 33 ? -24.031 -23.469 31.188 1 91.44 33 ARG B O 1
ATOM 7281 N N . LYS B 1 34 ? -23.547 -25.453 30.438 1 92.94 34 LYS B N 1
ATOM 7282 C CA . LYS B 1 34 ? -22.297 -25.031 29.797 1 92.94 34 LYS B CA 1
ATOM 7283 C C . LYS B 1 34 ? -22.562 -24 28.719 1 92.94 34 LYS B C 1
ATOM 7285 O O . LYS B 1 34 ? -21.781 -23.062 28.547 1 92.94 34 LYS B O 1
ATOM 7290 N N . LEU B 1 35 ? -23.594 -24.219 28 1 93.38 35 LEU B N 1
ATOM 7291 C CA . LEU B 1 35 ? -23.953 -23.312 26.922 1 93.38 35 LEU B CA 1
ATOM 7292 C C . LEU B 1 35 ? -24.312 -21.938 27.469 1 93.38 35 LEU B C 1
ATOM 7294 O O . LEU B 1 35 ? -23.875 -20.922 26.922 1 93.38 35 LEU B O 1
ATOM 7298 N N . ALA B 1 36 ? -25.125 -21.938 28.516 1 92.81 36 ALA B N 1
ATOM 7299 C CA . ALA B 1 36 ? -25.484 -20.672 29.141 1 92.81 36 ALA B CA 1
ATOM 7300 C C . ALA B 1 36 ? -24.25 -19.922 29.625 1 92.81 36 ALA B C 1
ATOM 7302 O O . ALA B 1 36 ? -24.125 -18.719 29.422 1 92.81 36 ALA B O 1
ATOM 7303 N N . ASN B 1 37 ? -23.391 -20.641 30.172 1 92.31 37 ASN B N 1
ATOM 7304 C CA . ASN B 1 37 ? -22.156 -20.031 30.672 1 92.31 37 ASN B CA 1
ATOM 7305 C C . ASN B 1 37 ? -21.297 -19.531 29.516 1 92.31 37 ASN B C 1
ATOM 7307 O O . ASN B 1 37 ? -20.688 -18.453 29.609 1 92.31 37 ASN B O 1
ATOM 7311 N N . ALA B 1 38 ? -21.203 -20.266 28.484 1 92.62 38 ALA B N 1
ATOM 7312 C CA . ALA B 1 38 ? -20.391 -19.875 27.344 1 92.62 38 ALA B CA 1
ATOM 7313 C C . ALA B 1 38 ? -20.938 -18.625 26.672 1 92.62 38 ALA B C 1
ATOM 7315 O O . ALA B 1 38 ? -20.172 -17.766 26.219 1 92.62 38 ALA B O 1
ATOM 7316 N N . ILE B 1 39 ? -22.234 -18.562 26.641 1 93.44 39 ILE B N 1
ATOM 7317 C CA . ILE B 1 39 ? -22.875 -17.406 26.016 1 93.44 39 ILE B CA 1
ATOM 7318 C C . ILE B 1 39 ? -22.578 -16.156 26.828 1 93.44 39 ILE B C 1
ATOM 7320 O O . ILE B 1 39 ? -22.25 -15.102 26.281 1 93.44 39 ILE B O 1
ATOM 7324 N N . THR B 1 40 ? -22.703 -16.281 28.094 1 92.12 40 THR B N 1
ATOM 7325 C CA . THR B 1 40 ? -22.406 -15.148 28.969 1 92.12 40 THR B CA 1
ATOM 7326 C C . THR B 1 40 ? -20.922 -14.781 28.891 1 92.12 40 THR B C 1
ATOM 7328 O O . THR B 1 40 ? -20.578 -13.602 28.938 1 92.12 40 THR B O 1
ATOM 7331 N N . ARG B 1 41 ? -20.094 -15.75 28.844 1 90.38 41 ARG B N 1
ATOM 7332 C CA . ARG B 1 41 ? -18.656 -15.5 28.688 1 90.38 41 ARG B CA 1
ATOM 7333 C C . ARG B 1 41 ? -18.359 -14.758 27.391 1 90.38 41 ARG B C 1
ATOM 7335 O O . ARG B 1 41 ? -17.547 -13.836 27.375 1 90.38 41 ARG B O 1
ATOM 7342 N N . LYS B 1 42 ? -19.016 -15.25 26.391 1 91.5 42 LYS B N 1
ATOM 7343 C CA . LYS B 1 42 ? -18.875 -14.578 25.094 1 91.5 42 LYS B CA 1
ATOM 7344 C C . LYS B 1 42 ? -19.25 -13.102 25.203 1 91.5 42 LYS B C 1
ATOM 7346 O O . LYS B 1 42 ? -18.531 -12.234 24.719 1 91.5 42 LYS B O 1
ATOM 7351 N N . GLU B 1 43 ? -20.344 -12.867 25.859 1 90.88 43 GLU B N 1
ATOM 7352 C CA . GLU B 1 43 ? -20.812 -11.492 26.016 1 90.88 43 GLU B CA 1
ATOM 7353 C C . GLU B 1 43 ? -19.844 -10.656 26.828 1 90.88 43 GLU B C 1
ATOM 7355 O O . GLU B 1 43 ? -19.562 -9.5 26.5 1 90.88 43 GLU B O 1
ATOM 7360 N N . PHE B 1 44 ? -19.344 -11.211 27.75 1 89.88 44 PHE B N 1
ATOM 7361 C CA . PHE B 1 44 ? -18.375 -10.547 28.609 1 89.88 44 PHE B CA 1
ATOM 7362 C C . PHE B 1 44 ? -17.109 -10.195 27.828 1 89.88 44 PHE B C 1
ATOM 7364 O O . PHE B 1 44 ? -16.625 -9.07 27.891 1 89.88 44 PHE B O 1
ATOM 7371 N N . LEU B 1 45 ? -16.641 -11.156 27.125 1 89.25 45 LEU B N 1
ATOM 7372 C CA . LEU B 1 45 ? -15.391 -10.969 26.406 1 89.25 45 LEU B CA 1
ATOM 7373 C C . LEU B 1 45 ? -15.555 -9.93 25.297 1 89.25 45 LEU B C 1
ATOM 7375 O O . LEU B 1 45 ? -14.664 -9.102 25.078 1 89.25 45 LEU B O 1
ATOM 7379 N N . ILE B 1 46 ? -16.625 -9.984 24.625 1 89.94 46 ILE B N 1
ATOM 7380 C CA . ILE B 1 46 ? -16.891 -9.031 23.547 1 89.94 46 ILE B CA 1
ATOM 7381 C C . ILE B 1 46 ? -17.031 -7.621 24.125 1 89.94 46 ILE B C 1
ATOM 7383 O O . ILE B 1 46 ? -16.531 -6.656 23.547 1 89.94 46 ILE B O 1
ATOM 7387 N N . ARG B 1 47 ? -17.641 -7.508 25.297 1 83.75 47 ARG B N 1
ATOM 7388 C CA . ARG B 1 47 ? -17.766 -6.223 25.969 1 83.75 47 ARG B CA 1
ATOM 7389 C C . ARG B 1 47 ? -16.406 -5.676 26.391 1 83.75 47 ARG B C 1
ATOM 7391 O O . ARG B 1 47 ? -16.156 -4.477 26.266 1 83.75 47 ARG B O 1
ATOM 7398 N N . CYS B 1 48 ? -15.641 -6.57 26.828 1 83.88 48 CYS B N 1
ATOM 7399 C CA . CYS B 1 48 ? -14.297 -6.172 27.203 1 83.88 48 CYS B CA 1
ATOM 7400 C C . CYS B 1 48 ? -13.516 -5.66 26 1 83.88 48 CYS B C 1
ATOM 7402 O O . CYS B 1 48 ? -12.844 -4.629 26.078 1 83.88 48 CYS B O 1
ATOM 7404 N N . ARG B 1 49 ? -13.602 -6.344 24.922 1 82.88 49 ARG B N 1
ATOM 7405 C CA . ARG B 1 49 ? -12.891 -5.953 23.703 1 82.88 49 ARG B CA 1
ATOM 7406 C C . ARG B 1 49 ? -13.375 -4.594 23.203 1 82.88 49 ARG B C 1
ATOM 7408 O O . ARG B 1 49 ? -12.562 -3.75 22.812 1 82.88 49 ARG B O 1
ATOM 7415 N N . SER B 1 50 ? -14.703 -4.422 23.312 1 77.19 50 SER B N 1
ATOM 7416 C CA . SER B 1 50 ? -15.297 -3.189 22.797 1 77.19 50 SER B CA 1
ATOM 7417 C C . SER B 1 50 ? -14.914 -1.995 23.672 1 77.19 50 SER B C 1
ATOM 7419 O O . SER B 1 50 ? -14.773 -0.877 23.172 1 77.19 50 SER B O 1
ATOM 7421 N N . SER B 1 51 ? -14.711 -2.311 24.984 1 70 51 SER B N 1
ATOM 7422 C CA . SER B 1 51 ? -14.375 -1.244 25.906 1 70 51 SER B CA 1
ATOM 7423 C C . SER B 1 51 ? -12.867 -1.118 26.078 1 70 51 SER B C 1
ATOM 7425 O O . SER B 1 51 ? -12.391 -0.325 26.906 1 70 51 SER B O 1
ATOM 7427 N N . GLY B 1 52 ? -12.133 -1.919 25.344 1 72.38 52 GLY B N 1
ATOM 7428 C CA . GLY B 1 52 ? -10.68 -1.879 25.406 1 72.38 52 GLY B CA 1
ATOM 7429 C C . GLY B 1 52 ? -10.125 -2.473 26.688 1 72.38 52 GLY B C 1
ATOM 7430 O O . GLY B 1 52 ? -9.031 -2.105 27.125 1 72.38 52 GLY B O 1
ATOM 7431 N N . LEU B 1 53 ? -10.945 -3.207 27.359 1 76.38 53 LEU B N 1
ATOM 7432 C CA . LEU B 1 53 ? -10.523 -3.838 28.594 1 76.38 53 LEU B CA 1
ATOM 7433 C C . LEU B 1 53 ? -10.055 -5.266 28.359 1 76.38 53 LEU B C 1
ATOM 7435 O O . LEU B 1 53 ? -10.469 -5.902 27.375 1 76.38 53 LEU B O 1
ATOM 7439 N N . VAL B 1 54 ? -9.07 -5.684 29.094 1 80.75 54 VAL B N 1
ATOM 7440 C CA . VAL B 1 54 ? -8.594 -7.059 29.031 1 80.75 54 VAL B CA 1
ATOM 7441 C C . VAL B 1 54 ? -8.922 -7.777 30.344 1 80.75 54 VAL B C 1
ATOM 7443 O O . VAL B 1 54 ? -8.641 -7.254 31.422 1 80.75 54 VAL B O 1
ATOM 7446 N N . PRO B 1 55 ? -9.547 -8.891 30.188 1 82.38 55 PRO B N 1
ATOM 7447 C CA . PRO B 1 55 ? -9.898 -9.633 31.406 1 82.38 55 PRO B CA 1
ATOM 7448 C C . PRO B 1 55 ? -8.688 -9.961 32.281 1 82.38 55 PRO B C 1
ATOM 7450 O O . PRO B 1 55 ? -7.582 -10.133 31.75 1 82.38 55 PRO B O 1
ATOM 7453 N N . ASN B 1 56 ? -8.883 -10.102 33.594 1 77.31 56 ASN B N 1
ATOM 7454 C CA . ASN B 1 56 ? -7.82 -10.289 34.562 1 77.31 56 ASN B CA 1
ATOM 7455 C C . ASN B 1 56 ? -7.039 -11.57 34.312 1 77.31 56 ASN B C 1
ATOM 7457 O O . ASN B 1 56 ? -5.832 -11.625 34.562 1 77.31 56 ASN B O 1
ATOM 7461 N N . HIS B 1 57 ? -7.727 -12.562 33.844 1 76.88 57 HIS B N 1
ATOM 7462 C CA . HIS B 1 57 ? -7.043 -13.836 33.656 1 76.88 57 HIS B CA 1
ATOM 7463 C C . HIS B 1 57 ? -6 -13.75 32.562 1 76.88 57 HIS B C 1
ATOM 7465 O O . HIS B 1 57 ? -5.043 -14.523 32.531 1 76.88 57 HIS B O 1
ATOM 7471 N N . ILE B 1 58 ? -6.246 -12.875 31.641 1 76.88 58 ILE B N 1
ATOM 7472 C CA . ILE B 1 58 ? -5.262 -12.656 30.578 1 76.88 58 ILE B CA 1
ATOM 7473 C C . ILE B 1 58 ? -4.125 -11.781 31.109 1 76.88 58 ILE B C 1
ATOM 7475 O O . ILE B 1 58 ? -2.951 -12.062 30.859 1 76.88 58 ILE B O 1
ATOM 7479 N N . ILE B 1 59 ? -4.484 -10.781 31.922 1 71.88 59 ILE B N 1
ATOM 7480 C CA . ILE B 1 59 ? -3.523 -9.82 32.438 1 71.88 59 ILE B CA 1
ATOM 7481 C C . ILE B 1 59 ? -2.553 -10.516 33.406 1 71.88 59 ILE B C 1
ATOM 7483 O O . ILE B 1 59 ? -1.343 -10.289 33.344 1 71.88 59 ILE B O 1
ATOM 7487 N N . ASN B 1 60 ? -3.055 -11.297 34.281 1 67.12 60 ASN B N 1
ATOM 7488 C CA . ASN B 1 60 ? -2.268 -11.93 35.344 1 67.12 60 ASN B CA 1
ATOM 7489 C C . ASN B 1 60 ? -1.271 -12.93 34.75 1 67.12 60 ASN B C 1
ATOM 7491 O O . ASN B 1 60 ? -0.271 -13.258 35.406 1 67.12 60 ASN B O 1
ATOM 7495 N N . THR B 1 61 ? -1.575 -13.375 33.594 1 65.06 61 THR B N 1
ATOM 7496 C CA . THR B 1 61 ? -0.708 -14.383 33 1 65.06 61 THR B CA 1
ATOM 7497 C C . THR B 1 61 ? 0.599 -13.758 32.531 1 65.06 61 THR B C 1
ATOM 7499 O O . THR B 1 61 ? 1.626 -14.43 32.438 1 65.06 61 THR B O 1
ATOM 7502 N N . PHE B 1 62 ? 0.617 -12.438 32.406 1 62.84 62 PHE B N 1
ATOM 7503 C CA . PHE B 1 62 ? 1.772 -11.812 31.766 1 62.84 62 PHE B CA 1
ATOM 7504 C C . PHE B 1 62 ? 2.5 -10.898 32.75 1 62.84 62 PHE B C 1
ATOM 7506 O O . PHE B 1 62 ? 3.469 -10.234 32.375 1 62.84 62 PHE B O 1
ATOM 7513 N N . LYS B 1 63 ? 2.141 -10.703 33.906 1 58.41 63 LYS B N 1
ATOM 7514 C CA . LYS B 1 63 ? 2.771 -9.82 34.875 1 58.41 63 LYS B CA 1
ATOM 7515 C C . LYS B 1 63 ? 4.266 -10.109 35 1 58.41 63 LYS B C 1
ATOM 7517 O O . LYS B 1 63 ? 5.055 -9.211 35.281 1 58.41 63 LYS B O 1
ATOM 7522 N N . CYS B 1 64 ? 4.609 -11.227 34.375 1 58.62 64 CYS B N 1
ATOM 7523 C CA . CYS B 1 64 ? 5.996 -11.617 34.594 1 58.62 64 CYS B CA 1
ATOM 7524 C C . CYS B 1 64 ? 6.906 -11.047 33.531 1 58.62 64 CYS B C 1
ATOM 7526 O O . CYS B 1 64 ? 8.133 -11.125 33.625 1 58.62 64 CYS B O 1
ATOM 7528 N N . THR B 1 65 ? 6.312 -10.281 32.531 1 61.16 65 THR B N 1
ATOM 7529 C CA . THR B 1 65 ? 7.121 -9.844 31.391 1 61.16 65 THR B CA 1
ATOM 7530 C C . THR B 1 65 ? 7.918 -8.594 31.75 1 61.16 65 THR B C 1
ATOM 7532 O O . THR B 1 65 ? 8.977 -8.344 31.172 1 61.16 65 THR B O 1
ATOM 7535 N N . PHE B 1 66 ? 7.395 -7.836 32.75 1 59.34 66 PHE B N 1
ATOM 7536 C CA . PHE B 1 66 ? 8.039 -6.566 33.062 1 59.34 66 PHE B CA 1
ATOM 7537 C C . PHE B 1 66 ? 9.336 -6.789 33.812 1 59.34 66 PHE B C 1
ATOM 7539 O O . PHE B 1 66 ? 10.195 -5.91 33.875 1 59.34 66 PHE B O 1
ATOM 7546 N N . SER B 1 67 ? 9.406 -7.945 34.25 1 59.97 67 SER B N 1
ATOM 7547 C CA . SER B 1 67 ? 10.625 -8.266 35 1 59.97 67 SER B CA 1
ATOM 7548 C C . SER B 1 67 ? 11.828 -8.359 34.062 1 59.97 67 SER B C 1
ATOM 7550 O O . SER B 1 67 ? 12.977 -8.359 34.531 1 59.97 67 SER B O 1
ATOM 7552 N N . LEU B 1 68 ? 11.445 -8.375 32.781 1 61.72 68 LEU B N 1
ATOM 7553 C CA . LEU B 1 68 ? 12.539 -8.547 31.844 1 61.72 68 LEU B CA 1
ATOM 7554 C C . LEU B 1 68 ? 13.312 -7.246 31.672 1 61.72 68 LEU B C 1
ATOM 7556 O O . LEU B 1 68 ? 14.5 -7.27 31.328 1 61.72 68 LEU B O 1
ATOM 7560 N N . LEU B 1 69 ? 12.469 -6.145 31.844 1 63.5 69 LEU B N 1
ATOM 7561 C CA . LEU B 1 69 ? 13.109 -4.848 31.672 1 63.5 69 LEU B CA 1
ATOM 7562 C C . LEU B 1 69 ? 13.367 -4.195 33.031 1 63.5 69 LEU B C 1
ATOM 7564 O O . LEU B 1 69 ? 12.625 -4.426 34 1 63.5 69 LEU B O 1
ATOM 7568 N N . GLU B 1 70 ? 14.531 -3.703 33.125 1 57.66 70 GLU B N 1
ATOM 7569 C CA . GLU B 1 70 ? 14.812 -2.934 34.344 1 57.66 70 GLU B CA 1
ATOM 7570 C C . GLU B 1 70 ? 13.781 -1.829 34.531 1 57.66 70 GLU B C 1
ATOM 7572 O O . GLU B 1 70 ? 13.219 -1.312 33.562 1 57.66 70 GLU B O 1
ATOM 7577 N N . ALA B 1 71 ? 13.227 -1.644 35.719 1 52.69 71 ALA B N 1
ATOM 7578 C CA . ALA B 1 71 ? 12.227 -0.656 36.125 1 52.69 71 ALA B CA 1
ATOM 7579 C C . ALA B 1 71 ? 12.461 0.678 35.406 1 52.69 71 ALA B C 1
ATOM 7581 O O . ALA B 1 71 ? 11.508 1.367 35.031 1 52.69 71 ALA B O 1
ATOM 7582 N N . GLN B 1 72 ? 13.703 1.054 35.156 1 57.19 72 GLN B N 1
ATOM 7583 C CA . GLN B 1 72 ? 14 2.377 34.625 1 57.19 72 GLN B CA 1
ATOM 7584 C C . GLN B 1 72 ? 14.352 2.303 33.156 1 57.19 72 GLN B C 1
ATOM 7586 O O . GLN B 1 72 ? 14.938 3.238 32.594 1 57.19 72 GLN B O 1
ATOM 7591 N N . SER B 1 73 ? 13.945 1.204 32.5 1 65.88 73 SER B N 1
ATOM 7592 C CA . SER B 1 73 ? 14.273 1.082 31.078 1 65.88 73 SER B CA 1
ATOM 7593 C C . SER B 1 73 ? 13.414 2.016 30.234 1 65.88 73 SER B C 1
ATOM 7595 O O . SER B 1 73 ? 12.227 2.195 30.5 1 65.88 73 SER B O 1
ATOM 7597 N N . PRO B 1 74 ? 14.07 2.889 29.391 1 66.31 74 PRO B N 1
ATOM 7598 C CA . PRO B 1 74 ? 13.312 3.795 28.531 1 66.31 74 PRO B CA 1
ATOM 7599 C C . PRO B 1 74 ? 12.352 3.059 27.594 1 66.31 74 PRO B C 1
ATOM 7601 O O . PRO B 1 74 ? 11.523 3.688 26.938 1 66.31 74 PRO B O 1
ATOM 7604 N N . TYR B 1 75 ? 12.5 1.62 27.656 1 72.81 75 TYR B N 1
ATOM 7605 C CA . TYR B 1 75 ? 11.695 0.871 26.703 1 72.81 75 TYR B CA 1
ATOM 7606 C C . TYR B 1 75 ? 10.484 0.237 27.375 1 72.81 75 TYR B C 1
ATOM 7608 O O . TYR B 1 75 ? 9.898 -0.71 26.844 1 72.81 75 TYR B O 1
ATOM 7616 N N . THR B 1 76 ? 10.188 0.722 28.531 1 71.06 76 THR B N 1
ATOM 7617 C CA . THR B 1 76 ? 9.039 0.197 29.266 1 71.06 76 THR B CA 1
ATOM 7618 C C . THR B 1 76 ? 7.746 0.473 28.516 1 71.06 76 THR B C 1
ATOM 7620 O O . THR B 1 76 ? 6.84 -0.364 28.5 1 71.06 76 THR B O 1
ATOM 7623 N N . GLY B 1 77 ? 7.727 1.674 27.953 1 67.75 77 GLY B N 1
ATOM 7624 C CA . GLY B 1 77 ? 6.539 1.994 27.172 1 67.75 77 GLY B CA 1
ATOM 7625 C C . GLY B 1 77 ? 6.355 1.092 25.969 1 67.75 77 GLY B C 1
ATOM 7626 O O . GLY B 1 77 ? 5.242 0.642 25.688 1 67.75 77 GLY B O 1
ATOM 7627 N N . LYS B 1 78 ? 7.488 0.798 25.344 1 77 78 LYS B N 1
ATOM 7628 C CA . LYS B 1 78 ? 7.438 -0.084 24.188 1 77 78 LYS B CA 1
ATOM 7629 C C . LYS B 1 78 ? 7.004 -1.493 24.578 1 77 78 LYS B C 1
ATOM 7631 O O . LYS B 1 78 ? 6.219 -2.129 23.875 1 77 78 LYS B O 1
ATOM 7636 N N . LEU B 1 79 ? 7.535 -1.931 25.688 1 76.25 79 LEU B N 1
ATOM 7637 C CA . LEU B 1 79 ? 7.168 -3.254 26.172 1 76.25 79 LEU B CA 1
ATOM 7638 C C . LEU B 1 79 ? 5.684 -3.312 26.531 1 76.25 79 LEU B C 1
ATOM 7640 O O . LEU B 1 79 ? 5.023 -4.32 26.281 1 76.25 79 LEU B O 1
ATOM 7644 N N . GLN B 1 80 ? 5.262 -2.168 27.031 1 74 80 GLN B N 1
ATOM 7645 C CA . GLN B 1 80 ? 3.842 -2.123 27.375 1 74 80 GLN B CA 1
ATOM 7646 C C . GLN B 1 80 ? 2.98 -2.197 26.109 1 74 80 GLN B C 1
ATOM 7648 O O . GLN B 1 80 ? 1.936 -2.85 26.109 1 74 80 GLN B O 1
ATOM 7653 N N . GLY B 1 81 ? 3.441 -1.521 25.203 1 76 81 GLY B N 1
ATOM 7654 C CA . GLY B 1 81 ? 2.719 -1.59 23.938 1 76 81 GLY B CA 1
ATOM 7655 C C . GLY B 1 81 ? 2.666 -2.99 23.359 1 76 81 GLY B C 1
ATOM 7656 O O . GLY B 1 81 ? 1.627 -3.42 22.859 1 76 81 GLY B O 1
ATOM 7657 N N . ILE B 1 82 ? 3.75 -3.709 23.469 1 79.69 82 ILE B N 1
ATOM 7658 C CA . ILE B 1 82 ? 3.828 -5.082 22.984 1 79.69 82 ILE B CA 1
ATOM 7659 C C . ILE B 1 82 ? 2.898 -5.973 23.797 1 79.69 82 ILE B C 1
ATOM 7661 O O . ILE B 1 82 ? 2.201 -6.828 23.25 1 79.69 82 ILE B O 1
ATOM 7665 N N . LEU B 1 83 ? 2.883 -5.703 25.031 1 77 83 LEU B N 1
ATOM 7666 C CA . LEU B 1 83 ? 2.037 -6.48 25.922 1 77 83 LEU B CA 1
ATOM 7667 C C . LEU B 1 83 ? 0.561 -6.238 25.625 1 77 83 LEU B C 1
ATOM 7669 O O . LEU B 1 83 ? -0.24 -7.176 25.625 1 77 83 LEU B O 1
ATOM 7673 N N . ASP B 1 84 ? 0.306 -5.062 25.406 1 76.56 84 ASP B N 1
ATOM 7674 C CA . ASP B 1 84 ? -1.085 -4.727 25.109 1 76.56 84 ASP B CA 1
ATOM 7675 C C . ASP B 1 84 ? -1.552 -5.398 23.828 1 76.56 84 ASP B C 1
ATOM 7677 O O . ASP B 1 84 ? -2.668 -5.922 23.766 1 76.56 84 ASP B O 1
ATOM 7681 N N . ARG B 1 85 ? -0.705 -5.332 22.891 1 77.88 85 ARG B N 1
ATOM 7682 C CA . ARG B 1 85 ? -1.046 -5.973 21.625 1 77.88 85 ARG B CA 1
ATOM 7683 C C . ARG B 1 85 ? -1.212 -7.477 21.797 1 77.88 85 ARG B C 1
ATOM 7685 O O . ARG B 1 85 ? -2.111 -8.078 21.203 1 77.88 85 ARG B O 1
ATOM 7692 N N . PHE B 1 86 ? -0.359 -8.062 22.484 1 82.44 86 PHE B N 1
ATOM 7693 C CA . PHE B 1 86 ? -0.418 -9.492 22.781 1 82.44 86 PHE B CA 1
ATOM 7694 C C . PHE B 1 86 ? -1.712 -9.844 23.5 1 82.44 86 PHE B C 1
ATOM 7696 O O . PHE B 1 86 ? -2.393 -10.805 23.125 1 82.44 86 PHE B O 1
ATOM 7703 N N . GLN B 1 87 ? -2.018 -9.078 24.5 1 78.31 87 GLN B N 1
ATOM 7704 C CA . GLN B 1 87 ? -3.219 -9.328 25.281 1 78.31 87 GLN B CA 1
ATOM 7705 C C . GLN B 1 87 ? -4.473 -9.219 24.422 1 78.31 87 GLN B C 1
ATOM 7707 O O . GLN B 1 87 ? -5.395 -10.031 24.547 1 78.31 87 GLN B O 1
ATOM 7712 N N . ARG B 1 88 ? -4.453 -8.312 23.641 1 81.94 88 ARG B N 1
ATOM 7713 C CA . ARG B 1 88 ? -5.598 -8.148 22.75 1 81.94 88 ARG B CA 1
ATOM 7714 C C . ARG B 1 88 ? -5.719 -9.32 21.781 1 81.94 88 ARG B C 1
ATOM 7716 O O . ARG B 1 88 ? -6.824 -9.781 21.484 1 81.94 88 ARG B O 1
ATOM 7723 N N . SER B 1 89 ? -4.551 -9.68 21.312 1 83.44 89 SER B N 1
ATOM 7724 C CA . SER B 1 89 ? -4.551 -10.82 20.391 1 83.44 89 SER B CA 1
ATOM 7725 C C . SER B 1 89 ? -5.055 -12.078 21.078 1 83.44 89 SER B C 1
ATOM 7727 O O . SER B 1 89 ? -5.793 -12.867 20.484 1 83.44 89 SER B O 1
ATOM 7729 N N . VAL B 1 90 ? -4.703 -12.289 22.234 1 80.62 90 VAL B N 1
ATOM 7730 C CA . VAL B 1 90 ? -5.141 -13.445 23 1 80.62 90 VAL B CA 1
ATOM 7731 C C . VAL B 1 90 ? -6.641 -13.352 23.266 1 80.62 90 VAL B C 1
ATOM 7733 O O . VAL B 1 90 ? -7.359 -14.352 23.188 1 80.62 90 VAL B O 1
ATOM 7736 N N . LEU B 1 91 ? -7.012 -12.172 23.609 1 85.94 91 LEU B N 1
ATOM 7737 C CA . LEU B 1 91 ? -8.438 -11.961 23.859 1 85.94 91 LEU B CA 1
ATOM 7738 C C . LEU B 1 91 ? -9.258 -12.312 22.625 1 85.94 91 LEU B C 1
ATOM 7740 O O . LEU B 1 91 ? -10.305 -12.953 22.734 1 85.94 91 LEU B O 1
ATOM 7744 N N . ASN B 1 92 ? -8.789 -11.977 21.531 1 86.38 92 ASN B N 1
ATOM 7745 C CA . ASN B 1 92 ? -9.492 -12.281 20.297 1 86.38 92 ASN B CA 1
ATOM 7746 C C . ASN B 1 92 ? -9.555 -13.781 20.047 1 86.38 92 ASN B C 1
ATOM 7748 O O . ASN B 1 92 ? -10.562 -14.297 19.562 1 86.38 92 ASN B O 1
ATOM 7752 N N . VAL B 1 93 ? -8.469 -14.43 20.281 1 84.12 93 VAL B N 1
ATOM 7753 C CA . VAL B 1 93 ? -8.438 -15.883 20.109 1 84.12 93 VAL B CA 1
ATOM 7754 C C . VAL B 1 93 ? -9.398 -16.547 21.094 1 84.12 93 VAL B C 1
ATOM 7756 O O . VAL B 1 93 ? -10.062 -17.516 20.75 1 84.12 93 VAL B O 1
ATOM 7759 N N . GLU B 1 94 ? -9.422 -16.016 22.25 1 83.69 94 GLU B N 1
ATOM 7760 C CA . GLU B 1 94 ? -10.336 -16.547 23.25 1 83.69 94 GLU B CA 1
ATOM 7761 C C . GLU B 1 94 ? -11.789 -16.359 22.812 1 83.69 94 GLU B C 1
ATOM 7763 O O . GLU B 1 94 ? -12.633 -17.234 23.062 1 83.69 94 GLU B O 1
ATOM 7768 N N . ILE B 1 95 ? -12.055 -15.242 22.281 1 88.19 95 ILE B N 1
ATOM 7769 C CA . ILE B 1 95 ? -13.406 -14.992 21.797 1 88.19 95 ILE B CA 1
ATOM 7770 C C . ILE B 1 95 ? -13.742 -15.984 20.688 1 88.19 95 ILE B C 1
ATOM 7772 O O . ILE B 1 95 ? -14.828 -16.578 20.688 1 88.19 95 ILE B O 1
ATOM 7776 N N . GLN B 1 96 ? -12.797 -16.203 19.812 1 86 96 GLN B N 1
ATOM 7777 C CA . GLN B 1 96 ? -13.008 -17.172 18.75 1 86 96 GLN B CA 1
ATOM 7778 C C . GLN B 1 96 ? -13.211 -18.578 19.297 1 86 96 GLN B C 1
ATOM 7780 O O . GLN B 1 96 ? -14.062 -19.328 18.812 1 86 96 GLN B O 1
ATOM 7785 N N . ASN B 1 97 ? -12.453 -18.906 20.219 1 84.38 97 ASN B N 1
ATOM 7786 C CA . ASN B 1 97 ? -12.578 -20.203 20.859 1 84.38 97 ASN B CA 1
ATOM 7787 C C . ASN B 1 97 ? -13.938 -20.375 21.531 1 84.38 97 ASN B C 1
ATOM 7789 O O . ASN B 1 97 ? -14.516 -21.453 21.5 1 84.38 97 ASN B O 1
ATOM 7793 N N . THR B 1 98 ? -14.391 -19.312 22.141 1 88.31 98 THR B N 1
ATOM 7794 C CA . THR B 1 98 ? -15.688 -19.359 22.797 1 88.31 98 THR B CA 1
ATOM 7795 C C . THR B 1 98 ? -16.812 -19.531 21.781 1 88.31 98 THR B C 1
ATOM 7797 O O . THR B 1 98 ? -17.781 -20.25 22.031 1 88.31 98 THR B O 1
ATOM 7800 N N . PHE B 1 99 ? -16.688 -18.922 20.688 1 88.44 99 PHE B N 1
ATOM 7801 C CA . PHE B 1 99 ? -17.656 -19.094 19.609 1 88.44 99 PHE B CA 1
ATOM 7802 C C . PHE B 1 99 ? -17.672 -20.547 19.141 1 88.44 99 PHE B C 1
ATOM 7804 O O . PHE B 1 99 ? -18.75 -21.109 18.906 1 88.44 99 PHE B O 1
ATOM 7811 N N . ASN B 1 100 ? -16.484 -21.047 18.984 1 86.69 100 ASN B N 1
ATOM 7812 C CA . ASN B 1 100 ? -16.375 -22.438 18.578 1 86.69 100 ASN B CA 1
ATOM 7813 C C . ASN B 1 100 ? -17 -23.375 19.594 1 86.69 100 ASN B C 1
ATOM 7815 O O . ASN B 1 100 ? -17.656 -24.344 19.234 1 86.69 100 ASN B O 1
ATOM 7819 N N . LYS B 1 101 ? -16.766 -23.141 20.812 1 87.19 101 LYS B N 1
ATOM 7820 C CA . LYS B 1 101 ? -17.328 -23.953 21.891 1 87.19 101 LYS B CA 1
ATOM 7821 C C . LYS B 1 101 ? -18.859 -23.859 21.891 1 87.19 101 LYS B C 1
ATOM 7823 O O . LYS B 1 101 ? -19.547 -24.875 22.062 1 87.19 101 LYS B O 1
ATOM 7828 N N . ILE B 1 102 ? -19.375 -22.688 21.625 1 91.56 102 ILE B N 1
ATOM 7829 C CA . ILE B 1 102 ? -20.828 -22.5 21.594 1 91.56 102 ILE B CA 1
ATOM 7830 C C . ILE B 1 102 ? -21.422 -23.281 20.422 1 91.56 102 ILE B C 1
ATOM 7832 O O . ILE B 1 102 ? -22.453 -23.938 20.562 1 91.56 102 ILE B O 1
ATOM 7836 N N . SER B 1 103 ? -20.734 -23.219 19.359 1 89.62 103 SER B N 1
ATOM 7837 C CA . SER B 1 103 ? -21.203 -23.922 18.172 1 89.62 103 SER B CA 1
ATOM 7838 C C . SER B 1 103 ? -21.188 -25.438 18.391 1 89.62 103 SER B C 1
ATOM 7840 O O . SER B 1 103 ? -22.125 -26.125 18.016 1 89.62 103 SER B O 1
ATOM 7842 N N . LYS B 1 104 ? -20.188 -25.922 19 1 87.88 104 LYS B N 1
ATOM 7843 C CA . LYS B 1 104 ? -20.078 -27.359 19.312 1 87.88 104 LYS B CA 1
ATOM 7844 C C . LYS B 1 104 ? -21.172 -27.781 20.281 1 87.88 104 LYS B C 1
ATOM 7846 O O . LYS B 1 104 ? -21.828 -28.812 20.094 1 87.88 104 LYS B O 1
ATOM 7851 N N . LEU B 1 105 ? -21.359 -26.984 21.266 1 91.75 105 LEU B N 1
ATOM 7852 C CA . LEU B 1 105 ? -22.359 -27.297 22.297 1 91.75 105 LEU B CA 1
ATOM 7853 C C . LEU B 1 105 ? -23.766 -27.25 21.719 1 91.75 105 LEU B C 1
ATOM 7855 O O . LEU B 1 105 ? -24.609 -28.094 22.047 1 91.75 105 LEU B O 1
ATOM 7859 N N . THR B 1 106 ? -23.984 -26.297 20.859 1 90.94 106 THR B N 1
ATOM 7860 C CA . THR B 1 106 ? -25.297 -26.172 20.234 1 90.94 106 THR B CA 1
ATOM 7861 C C . THR B 1 106 ? -25.578 -27.344 19.312 1 90.94 106 THR B C 1
ATOM 7863 O O . THR B 1 106 ? -26.688 -27.875 19.281 1 90.94 106 THR B O 1
ATOM 7866 N N . SER B 1 107 ? -24.547 -27.812 18.656 1 89.25 107 SER B N 1
ATOM 7867 C CA . SER B 1 107 ? -24.688 -28.969 17.781 1 89.25 107 SER B CA 1
ATOM 7868 C C . SER B 1 107 ? -24.922 -30.234 18.578 1 89.25 107 SER B C 1
ATOM 7870 O O . SER B 1 107 ? -25.797 -31.047 18.25 1 89.25 107 SER B O 1
ATOM 7872 N N . GLN B 1 108 ? -24.234 -30.375 19.641 1 90.56 108 GLN B N 1
ATOM 7873 C CA . GLN B 1 108 ? -24.406 -31.531 20.516 1 90.56 108 GLN B CA 1
ATOM 7874 C C . GLN B 1 108 ? -25.797 -31.531 21.172 1 90.56 108 GLN B C 1
ATOM 7876 O O . GLN B 1 108 ? -26.422 -32.594 21.297 1 90.56 108 GLN B O 1
ATOM 7881 N N . GLN B 1 109 ? -26.234 -30.359 21.547 1 90.5 109 GLN B N 1
ATOM 7882 C CA . GLN B 1 109 ? -27.547 -30.219 22.188 1 90.5 109 GLN B CA 1
ATOM 7883 C C . GLN B 1 109 ? -28.672 -30.578 21.219 1 90.5 109 GLN B C 1
ATOM 7885 O O . GLN B 1 109 ? -29.656 -31.219 21.625 1 90.5 109 GLN B O 1
ATOM 7890 N N . SER B 1 110 ? -28.453 -30.203 20.016 1 89.31 110 SER B N 1
ATOM 7891 C CA . SER B 1 110 ? -29.469 -30.5 19.016 1 89.31 110 SER B CA 1
ATOM 7892 C C . SER B 1 110 ? -29.562 -32 18.734 1 89.31 110 SER B C 1
ATOM 7894 O O . SER B 1 110 ? -30.656 -32.562 18.594 1 89.31 110 SER B O 1
ATOM 7896 N N . VAL B 1 111 ? -28.453 -32.656 18.797 1 88.5 111 VAL B N 1
ATOM 7897 C CA . VAL B 1 111 ? -28.422 -34.094 18.594 1 88.5 111 VAL B CA 1
ATOM 7898 C C . VAL B 1 111 ? -29.047 -34.812 19.781 1 88.5 111 VAL B C 1
ATOM 7900 O O . VAL B 1 111 ? -29.859 -35.719 19.625 1 88.5 111 VAL B O 1
ATOM 7903 N N . LEU B 1 112 ? -28.797 -34.344 20.984 1 90.69 112 LEU B N 1
ATOM 7904 C CA . LEU B 1 112 ? -29.312 -34.938 22.203 1 90.69 112 LEU B CA 1
ATOM 7905 C C . LEU B 1 112 ? -30.828 -34.719 22.312 1 90.69 112 LEU B C 1
ATOM 7907 O O . LEU B 1 112 ? -31.562 -35.594 22.75 1 90.69 112 LEU B O 1
ATOM 7911 N N . LYS B 1 113 ? -31.266 -33.562 21.953 1 89.44 113 LYS B N 1
ATOM 7912 C CA . LYS B 1 113 ? -32.688 -33.25 21.984 1 89.44 113 LYS B CA 1
ATOM 7913 C C . LYS B 1 113 ? -33.5 -34.156 21.078 1 89.44 113 LYS B C 1
ATOM 7915 O O . LYS B 1 113 ? -34.531 -34.688 21.453 1 89.44 113 LYS B O 1
ATOM 7920 N N . GLN B 1 114 ? -32.906 -34.5 19.938 1 88.75 114 GLN B N 1
ATOM 7921 C CA . GLN B 1 114 ? -33.562 -35.375 18.984 1 88.75 114 GLN B CA 1
ATOM 7922 C C . GLN B 1 114 ? -33.625 -36.812 19.516 1 88.75 114 GLN B C 1
ATOM 7924 O O . GLN B 1 114 ? -34.625 -37.469 19.359 1 88.75 114 GLN B O 1
ATOM 7929 N N . HIS B 1 115 ? -32.625 -37.156 20.234 1 88.69 115 HIS B N 1
ATOM 7930 C CA . HIS B 1 115 ? -32.562 -38.5 20.797 1 88.69 115 HIS B CA 1
ATOM 7931 C C . HIS B 1 115 ? -33.562 -38.656 21.938 1 88.69 115 HIS B C 1
ATOM 7933 O O . HIS B 1 115 ? -34.25 -39.656 22.062 1 88.69 115 HIS B O 1
ATOM 7939 N N . ILE B 1 116 ? -33.719 -37.656 22.766 1 87.94 116 ILE B N 1
ATOM 7940 C CA . ILE B 1 116 ? -34.625 -37.656 23.906 1 87.94 116 ILE B CA 1
ATOM 7941 C C . ILE B 1 116 ? -36.062 -37.656 23.406 1 87.94 116 ILE B C 1
ATOM 7943 O O . ILE B 1 116 ? -36.906 -38.406 23.938 1 87.94 116 ILE B O 1
ATOM 7947 N N . MET B 1 117 ? -36.312 -36.906 22.406 1 87.25 117 MET B N 1
ATOM 7948 C CA . MET B 1 117 ? -37.688 -36.781 21.859 1 87.25 117 MET B CA 1
ATOM 7949 C C . MET B 1 117 ? -38.125 -38.094 21.219 1 87.25 117 MET B C 1
ATOM 7951 O O . MET B 1 117 ? -39.281 -38.469 21.266 1 87.25 117 MET B O 1
ATOM 7955 N N . SER B 1 118 ? -37.125 -38.906 20.75 1 83.94 118 SER B N 1
ATOM 7956 C CA . SER B 1 118 ? -37.438 -40.156 20.078 1 83.94 118 SER B CA 1
ATOM 7957 C C . SER B 1 118 ? -37.562 -41.281 21.094 1 83.94 118 SER B C 1
ATOM 7959 O O . SER B 1 118 ? -38.281 -42.25 20.859 1 83.94 118 SER B O 1
ATOM 7961 N N . ALA B 1 119 ? -36.938 -41.188 22.234 1 82.75 119 ALA B N 1
ATOM 7962 C CA . ALA B 1 119 ? -36.844 -42.312 23.172 1 82.75 119 ALA B CA 1
ATOM 7963 C C . ALA B 1 119 ? -37.906 -42.219 24.25 1 82.75 119 ALA B C 1
ATOM 7965 O O . ALA B 1 119 ? -38.219 -43.188 24.938 1 82.75 119 ALA B O 1
ATOM 7966 N N . THR B 1 120 ? -38.438 -41.062 24.469 1 83.81 120 THR B N 1
ATOM 7967 C CA . THR B 1 120 ? -39.406 -40.906 25.562 1 83.81 120 THR B CA 1
ATOM 7968 C C . THR B 1 120 ? -40.719 -40.375 25.047 1 83.81 120 THR B C 1
ATOM 7970 O O . THR B 1 120 ? -40.781 -39.719 24 1 83.81 120 THR B O 1
ATOM 7973 N N . PRO B 1 121 ? -41.812 -40.719 25.859 1 81 121 PRO B N 1
ATOM 7974 C CA . PRO B 1 121 ? -43.156 -40.25 25.438 1 81 121 PRO B CA 1
ATOM 7975 C C . PRO B 1 121 ? -43.281 -38.719 25.5 1 81 121 PRO B C 1
ATOM 7977 O O . PRO B 1 121 ? -42.531 -38.062 26.203 1 81 121 PRO B O 1
ATOM 7980 N N . GLY B 1 122 ? -44.188 -38.031 24.75 1 78.56 122 GLY B N 1
ATOM 7981 C CA . GLY B 1 122 ? -44.375 -36.594 24.531 1 78.56 122 GLY B CA 1
ATOM 7982 C C . GLY B 1 122 ? -44.562 -35.812 25.828 1 78.56 122 GLY B C 1
ATOM 7983 O O . GLY B 1 122 ? -44 -34.75 26 1 78.56 122 GLY B O 1
ATOM 7984 N N . GLY B 1 123 ? -45.25 -36.406 26.75 1 78.38 123 GLY B N 1
ATOM 7985 C CA . GLY B 1 123 ? -45.531 -35.719 27.984 1 78.38 123 GLY B CA 1
ATOM 7986 C C . GLY B 1 123 ? -44.312 -35.562 28.859 1 78.38 123 GLY B C 1
ATOM 7987 O O . GLY B 1 123 ? -44.062 -34.5 29.438 1 78.38 123 GLY B O 1
ATOM 7988 N N . THR B 1 124 ? -43.406 -36.562 28.891 1 81.19 124 THR B N 1
ATOM 7989 C CA . THR B 1 124 ? -42.219 -36.594 29.75 1 81.19 124 THR B CA 1
ATOM 7990 C C . THR B 1 124 ? -41.156 -35.656 29.203 1 81.19 124 THR B C 1
ATOM 7992 O O . THR B 1 124 ? -40.562 -34.875 29.953 1 81.19 124 THR B O 1
ATOM 7995 N N . HIS B 1 125 ? -40.875 -35.625 27.875 1 84.25 125 HIS B N 1
ATOM 7996 C CA . HIS B 1 125 ? -39.812 -34.781 27.375 1 84.25 125 HIS B CA 1
ATOM 7997 C C . HIS B 1 125 ? -40.219 -33.312 27.312 1 84.25 125 HIS B C 1
ATOM 7999 O O . HIS B 1 125 ? -39.375 -32.438 27.469 1 84.25 125 HIS B O 1
ATOM 8005 N N . ALA B 1 126 ? -41.531 -33.094 27.094 1 84.88 126 ALA B N 1
ATOM 8006 C CA . ALA B 1 126 ? -42 -31.703 27.094 1 84.88 126 ALA B CA 1
ATOM 8007 C C . ALA B 1 126 ? -41.812 -31.062 28.469 1 84.88 126 ALA B C 1
ATOM 8009 O O . ALA B 1 126 ? -41.406 -29.906 28.578 1 84.88 126 ALA B O 1
ATOM 8010 N N . GLN B 1 127 ? -42.125 -31.906 29.453 1 82.44 127 GLN B N 1
ATOM 8011 C CA . GLN B 1 127 ? -41.938 -31.406 30.812 1 82.44 127 GLN B CA 1
ATOM 8012 C C . GLN B 1 127 ? -40.469 -31.172 31.125 1 82.44 127 GLN B C 1
ATOM 8014 O O . GLN B 1 127 ? -40.125 -30.156 31.734 1 82.44 127 GLN B O 1
ATOM 8019 N N . PHE B 1 128 ? -39.594 -32.062 30.672 1 86.94 128 PHE B N 1
ATOM 8020 C CA . PHE B 1 128 ? -38.156 -31.922 30.891 1 86.94 128 PHE B CA 1
ATOM 8021 C C . PHE B 1 128 ? -37.594 -30.719 30.156 1 86.94 128 PHE B C 1
ATOM 8023 O O . PHE B 1 128 ? -36.875 -29.922 30.75 1 86.94 128 PHE B O 1
ATOM 8030 N N . LEU B 1 129 ? -38 -30.562 28.938 1 87 129 LEU B N 1
ATOM 8031 C CA . LEU B 1 129 ? -37.5 -29.453 28.141 1 87 129 LEU B CA 1
ATOM 8032 C C . LEU B 1 129 ? -37.969 -28.109 28.688 1 87 129 LEU B C 1
ATOM 8034 O O . LEU B 1 129 ? -37.219 -27.125 28.672 1 87 129 LEU B O 1
ATOM 8038 N N . PHE B 1 130 ? -39.188 -28.172 29.234 1 87.69 130 PHE B N 1
ATOM 8039 C CA . PHE B 1 130 ? -39.719 -26.953 29.828 1 87.69 130 PHE B CA 1
ATOM 8040 C C . PHE B 1 130 ? -38.93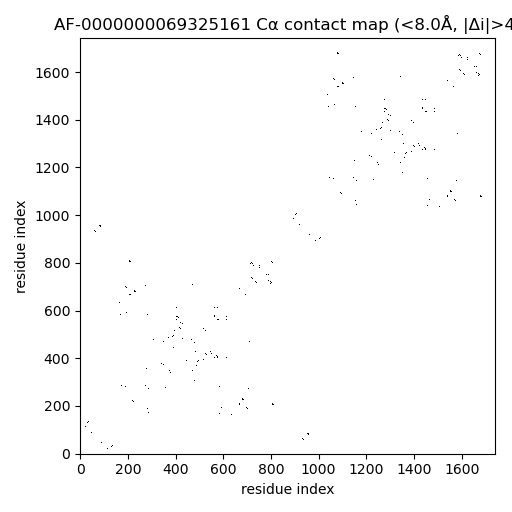8 -26.578 31.078 1 87.69 130 PHE B C 1
ATOM 8042 O O . PHE B 1 130 ? -38.562 -25.422 31.266 1 87.69 130 PHE B O 1
ATOM 8049 N N . LEU B 1 131 ? -38.594 -27.562 31.859 1 85.62 131 LEU B N 1
ATOM 8050 C CA . LEU B 1 131 ? -37.812 -27.328 33.062 1 85.62 131 LEU B CA 1
ATOM 8051 C C . LEU B 1 131 ? -36.406 -26.875 32.75 1 85.62 131 LEU B C 1
ATOM 8053 O O . LEU B 1 131 ? -35.844 -26.031 33.438 1 85.62 131 LEU B O 1
ATOM 8057 N N . GLN B 1 132 ? -35.875 -27.422 31.672 1 88.12 132 GLN B N 1
ATOM 8058 C CA . GLN B 1 132 ? -34.531 -27.062 31.281 1 88.12 132 GLN B CA 1
ATOM 8059 C C . GLN B 1 132 ? -34.469 -25.656 30.703 1 88.12 132 GLN B C 1
ATOM 8061 O O . GLN B 1 132 ? -33.469 -24.969 30.859 1 88.12 132 GLN B O 1
ATOM 8066 N N . GLU B 1 133 ? -35.469 -25.234 30.094 1 89.06 133 GLU B N 1
ATOM 8067 C CA . GLU B 1 133 ? -35.531 -23.859 29.594 1 89.06 133 GLU B CA 1
ATOM 8068 C C . GLU B 1 133 ? -35.531 -22.859 30.75 1 89.06 133 GLU B C 1
ATOM 8070 O O . GLU B 1 133 ? -34.875 -21.828 30.688 1 89.06 133 GLU B O 1
ATOM 8075 N N . ILE B 1 134 ? -36.281 -23.234 31.781 1 87.06 134 ILE B N 1
ATOM 8076 C CA . ILE B 1 134 ? -36.281 -22.359 32.969 1 87.06 134 ILE B CA 1
ATOM 8077 C C . ILE B 1 134 ? -34.906 -22.359 33.625 1 87.06 134 ILE B C 1
ATOM 8079 O O . ILE B 1 134 ? -34.406 -21.312 34.031 1 87.06 134 ILE B O 1
ATOM 8083 N N . ALA B 1 135 ? -34.344 -23.547 33.688 1 89.19 135 ALA B N 1
ATOM 8084 C CA . ALA B 1 135 ? -33.031 -23.672 34.312 1 89.19 135 ALA B CA 1
ATOM 8085 C C . ALA B 1 135 ? -31.984 -22.922 33.5 1 89.19 135 ALA B C 1
ATOM 8087 O O . ALA B 1 135 ? -31.078 -22.297 34.062 1 89.19 135 ALA B O 1
ATOM 8088 N N . TYR B 1 136 ? -32.094 -22.953 32.219 1 90.88 136 TYR B N 1
ATOM 8089 C CA . TYR B 1 136 ? -31.203 -22.25 31.312 1 90.88 136 TYR B CA 1
ATOM 8090 C C . TYR B 1 136 ? -31.234 -20.75 31.578 1 90.88 136 TYR B C 1
ATOM 8092 O O . TYR B 1 136 ? -30.188 -20.109 31.734 1 90.88 136 TYR B O 1
ATOM 8100 N N . HIS B 1 137 ? -32.375 -20.203 31.641 1 90.19 137 HIS B N 1
ATOM 8101 C CA . HIS B 1 137 ? -32.531 -18.766 31.797 1 90.19 137 HIS B CA 1
ATOM 8102 C C . HIS B 1 137 ? -32.094 -18.344 33.219 1 90.19 137 HIS B C 1
ATOM 8104 O O . HIS B 1 137 ? -31.562 -17.234 33.375 1 90.19 137 HIS B O 1
ATOM 8110 N N . SER B 1 138 ? -32.406 -19.219 34.094 1 89.94 138 SER B N 1
ATOM 8111 C CA . SER B 1 138 ? -31.922 -18.906 35.469 1 89.94 138 SER B CA 1
ATOM 8112 C C . SER B 1 138 ? -30.406 -18.891 35.531 1 89.94 138 SER B C 1
ATOM 8114 O O . SER B 1 138 ? -29.812 -17.984 36.125 1 89.94 138 SER B O 1
ATOM 8116 N N . THR B 1 139 ? -29.75 -19.828 34.906 1 91.12 139 THR B N 1
ATOM 8117 C CA . THR B 1 139 ? -28.297 -19.891 34.875 1 91.12 139 THR B CA 1
ATOM 8118 C C . THR B 1 139 ? -27.719 -18.703 34.094 1 91.12 139 THR B C 1
ATOM 8120 O O . THR B 1 139 ? -26.719 -18.125 34.5 1 91.12 139 THR B O 1
ATOM 8123 N N . LEU B 1 140 ? -28.312 -18.391 33.062 1 92.56 140 LEU B N 1
ATOM 8124 C CA . LEU B 1 140 ? -27.891 -17.281 32.219 1 92.56 140 LEU B CA 1
ATOM 8125 C C . LEU B 1 140 ? -27.922 -15.969 33 1 92.56 140 LEU B C 1
ATOM 8127 O O . LEU B 1 140 ? -26.953 -15.195 32.969 1 92.56 140 LEU B O 1
ATOM 8131 N N . ASN B 1 141 ? -29.016 -15.773 33.719 1 90.62 141 ASN B N 1
ATOM 8132 C CA . ASN B 1 141 ? -29.172 -14.531 34.469 1 90.62 141 ASN B CA 1
ATOM 8133 C C . ASN B 1 141 ? -28.188 -14.445 35.625 1 90.62 141 ASN B C 1
ATOM 8135 O O . ASN B 1 141 ? -27.625 -13.383 35.875 1 90.62 141 ASN B O 1
ATOM 8139 N N . ASN B 1 142 ? -28 -15.539 36.219 1 90.19 142 ASN B N 1
ATOM 8140 C CA . ASN B 1 142 ? -27.047 -15.555 37.312 1 90.19 142 ASN B CA 1
ATOM 8141 C C . ASN B 1 142 ? -25.625 -15.32 36.812 1 90.19 142 ASN B C 1
ATOM 8143 O O . ASN B 1 142 ? -24.859 -14.57 37.438 1 90.19 142 ASN B O 1
ATOM 8147 N N . SER B 1 143 ? -25.25 -15.883 35.75 1 91.75 143 SER B N 1
ATOM 8148 C CA . SER B 1 143 ? -23.906 -15.734 35.156 1 91.75 143 SER B CA 1
ATOM 8149 C C . SER B 1 143 ? -23.703 -14.32 34.625 1 91.75 143 SER B C 1
ATOM 8151 O O . SER B 1 143 ? -22.609 -13.758 34.781 1 91.75 143 SER B O 1
ATOM 8153 N N . ARG B 1 144 ? -24.719 -13.781 34.125 1 90.44 144 ARG B N 1
ATOM 8154 C CA . ARG B 1 144 ? -24.641 -12.414 33.625 1 90.44 144 ARG B CA 1
ATOM 8155 C C . ARG B 1 144 ? -24.406 -11.43 34.75 1 90.44 144 ARG B C 1
ATOM 8157 O O . ARG B 1 144 ? -23.641 -10.477 34.594 1 90.44 144 ARG B O 1
ATOM 8164 N N . ARG B 1 145 ? -25.062 -11.633 35.812 1 88.88 145 ARG B N 1
ATOM 8165 C CA . ARG B 1 145 ? -24.859 -10.766 36.969 1 88.88 145 ARG B CA 1
ATOM 8166 C C . ARG B 1 145 ? -23.422 -10.852 37.469 1 88.88 145 ARG B C 1
ATOM 8168 O O . ARG B 1 145 ? -22.828 -9.836 37.844 1 88.88 145 ARG B O 1
ATOM 8175 N N . ARG B 1 146 ? -22.906 -11.953 37.438 1 89.88 146 ARG B N 1
ATOM 8176 C CA . ARG B 1 146 ? -21.531 -12.148 37.875 1 89.88 146 ARG B CA 1
ATOM 8177 C C . ARG B 1 146 ? -20.562 -11.469 36.906 1 89.88 146 ARG B C 1
ATOM 8179 O O . ARG B 1 146 ? -19.609 -10.805 37.344 1 89.88 146 ARG B O 1
ATOM 8186 N N . THR B 1 147 ? -20.734 -11.672 35.656 1 89.94 147 THR B N 1
ATOM 8187 C CA . THR B 1 147 ? -19.844 -11.094 34.656 1 89.94 147 THR B CA 1
ATOM 8188 C C . THR B 1 147 ? -19.969 -9.578 34.625 1 89.94 147 THR B C 1
ATOM 8190 O O . THR B 1 147 ? -18.984 -8.867 34.375 1 89.94 147 THR B O 1
ATOM 8193 N N . ASP B 1 148 ? -21.156 -9.148 34.938 1 88 148 ASP B N 1
ATOM 8194 C CA . ASP B 1 148 ? -21.359 -7.703 35 1 88 148 ASP B CA 1
ATOM 8195 C C . ASP B 1 148 ? -20.594 -7.09 36.156 1 88 148 ASP B C 1
ATOM 8197 O O . ASP B 1 148 ? -20.047 -5.996 36.031 1 88 148 ASP B O 1
ATOM 8201 N N . LYS B 1 149 ? -20.594 -7.73 37.219 1 87.81 149 LYS B N 1
ATOM 8202 C CA . LYS B 1 149 ? -19.828 -7.273 38.375 1 87.81 149 LYS B CA 1
ATOM 8203 C C . LYS B 1 149 ? -18.328 -7.27 38.031 1 87.81 149 LYS B C 1
ATOM 8205 O O . LYS B 1 149 ? -17.609 -6.336 38.406 1 87.81 149 LYS B O 1
ATOM 8210 N N . LYS B 1 150 ? -17.984 -8.266 37.406 1 86.81 150 LYS B N 1
ATOM 8211 C CA . LYS B 1 150 ? -16.578 -8.352 37.031 1 86.81 150 LYS B CA 1
ATOM 8212 C C . LYS B 1 150 ? -16.219 -7.23 36.062 1 86.81 150 LYS B C 1
ATOM 8214 O O . LYS B 1 150 ? -15.133 -6.641 36.188 1 86.81 150 LYS B O 1
ATOM 8219 N N . TYR B 1 151 ? -17.094 -6.898 35.094 1 86.69 151 TYR B N 1
ATOM 8220 C CA . TYR B 1 151 ? -16.859 -5.848 34.125 1 86.69 151 TYR B CA 1
ATOM 8221 C C . TYR B 1 151 ? -16.797 -4.48 34.781 1 86.69 151 TYR B C 1
ATOM 8223 O O . TYR B 1 151 ? -15.922 -3.666 34.469 1 86.69 151 TYR B O 1
ATOM 8231 N N . LYS B 1 152 ? -17.609 -4.289 35.75 1 80.12 152 LYS B N 1
ATOM 8232 C CA . LYS B 1 152 ? -17.609 -3.02 36.469 1 80.12 152 LYS B CA 1
ATOM 8233 C C . LYS B 1 152 ? -16.344 -2.848 37.312 1 80.12 152 LYS B C 1
ATOM 8235 O O . LYS B 1 152 ? -15.797 -1.745 37.406 1 80.12 152 LYS B O 1
ATOM 8240 N N . ALA B 1 153 ? -15.977 -3.855 37.812 1 81.06 153 ALA B N 1
ATOM 8241 C CA . ALA B 1 153 ? -14.742 -3.811 38.562 1 81.06 153 ALA B CA 1
ATOM 8242 C C . ALA B 1 153 ? -13.539 -3.49 37.688 1 81.06 153 ALA B C 1
ATOM 8244 O O . ALA B 1 153 ? -12.648 -2.736 38.094 1 81.06 153 ALA B O 1
ATOM 8245 N N . LEU B 1 154 ? -13.516 -4.047 36.562 1 79.56 154 LEU B N 1
ATOM 8246 C CA . LEU B 1 154 ? -12.438 -3.791 35.594 1 79.56 154 LEU B CA 1
ATOM 8247 C C . LEU B 1 154 ? -12.477 -2.348 35.125 1 79.56 154 LEU B C 1
ATOM 8249 O O . LEU B 1 154 ? -11.438 -1.712 34.969 1 79.56 154 LEU B O 1
ATOM 8253 N N . LEU B 1 155 ? -13.68 -1.86 34.844 1 71.69 155 LEU B N 1
ATOM 8254 C CA . LEU B 1 155 ? -13.875 -0.492 34.375 1 71.69 155 LEU B CA 1
ATOM 8255 C C . LEU B 1 155 ? -13.438 0.511 35.438 1 71.69 155 LEU B C 1
ATOM 8257 O O . LEU B 1 155 ? -12.797 1.518 35.125 1 71.69 155 LEU B O 1
ATOM 8261 N N . ASP B 1 156 ? -13.797 0.288 36.656 1 63.47 156 ASP B N 1
ATOM 8262 C CA . ASP B 1 156 ? -13.445 1.166 37.75 1 63.47 156 ASP B CA 1
ATOM 8263 C C . ASP B 1 156 ? -11.93 1.206 37.969 1 63.47 156 ASP B C 1
ATOM 8265 O O . ASP B 1 156 ? -11.367 2.252 38.312 1 63.47 156 ASP B O 1
ATOM 8269 N N . ARG B 1 157 ? -11.367 0.26 37.719 1 61.16 157 ARG B N 1
ATOM 8270 C CA . ARG B 1 157 ? -9.922 0.195 37.875 1 61.16 157 ARG B CA 1
ATOM 8271 C C . ARG B 1 157 ? -9.211 1.003 36.781 1 61.16 157 ARG B C 1
ATOM 8273 O O . ARG B 1 157 ? -8.172 1.613 37.031 1 61.16 157 ARG B O 1
ATOM 8280 N N . THR B 1 158 ? -9.711 0.954 35.562 1 54.75 158 THR B N 1
ATOM 8281 C CA . THR B 1 158 ? -9.094 1.679 34.469 1 54.75 158 THR B CA 1
ATOM 8282 C C . THR B 1 158 ? -9.406 3.17 34.562 1 54.75 158 THR B C 1
ATOM 8284 O O . THR B 1 158 ? -8.594 4.004 34.156 1 54.75 158 THR B O 1
ATOM 8287 N N . THR B 1 159 ? -10.734 3.73 34.906 1 47.78 159 THR B N 1
ATOM 8288 C CA . THR B 1 159 ? -11.117 5.133 35 1 47.78 159 THR B CA 1
ATOM 8289 C C . THR B 1 159 ? -10.242 5.855 36.031 1 47.78 159 THR B C 1
ATOM 8291 O O . THR B 1 159 ? -10.008 7.059 35.906 1 47.78 159 THR B O 1
ATOM 8294 N N . THR B 1 160 ? -9.945 5.348 37.094 1 45.56 160 THR B N 1
ATOM 8295 C CA . THR B 1 160 ? -9.102 6.07 38.031 1 45.56 160 THR B CA 1
ATOM 8296 C C . THR B 1 160 ? -7.816 6.539 37.375 1 45.56 160 THR B C 1
ATOM 8298 O O . THR B 1 160 ? -7.137 7.434 37.875 1 45.56 160 THR B O 1
ATOM 8301 N N . THR B 1 161 ? -7.367 6.016 36.469 1 45.59 161 THR B N 1
ATOM 8302 C CA . THR B 1 161 ? -6.184 6.551 35.812 1 45.59 161 THR B CA 1
ATOM 8303 C C . THR B 1 161 ? -6.578 7.562 34.75 1 45.59 161 THR B C 1
ATOM 8305 O O . THR B 1 161 ? -7.16 7.195 33.719 1 45.59 161 THR B O 1
ATOM 8308 N N . HIS B 1 162 ? -7.117 8.852 35.094 1 49.09 162 HIS B N 1
ATOM 8309 C CA . HIS B 1 162 ? -7.664 9.992 34.375 1 49.09 162 HIS B CA 1
ATOM 8310 C C . HIS B 1 162 ? -6.832 10.297 33.125 1 49.09 162 HIS B C 1
ATOM 8312 O O . HIS B 1 162 ? -5.809 10.984 33.219 1 49.09 162 HIS B O 1
ATOM 8318 N N . THR B 1 163 ? -7.02 9.609 32.125 1 61.69 163 THR B N 1
ATOM 8319 C CA . THR B 1 163 ? -6.18 9.844 30.969 1 61.69 163 THR B CA 1
ATOM 8320 C C . THR B 1 163 ? -6.824 10.867 30.047 1 61.69 163 THR B C 1
ATOM 8322 O O . THR B 1 163 ? -6.328 11.117 28.938 1 61.69 163 THR B O 1
ATOM 8325 N N . GLY B 1 164 ? -8 11.781 30.5 1 73.69 164 GLY B N 1
ATOM 8326 C CA . GLY B 1 164 ? -8.57 12.789 29.625 1 73.69 164 GLY B CA 1
ATOM 8327 C C . GLY B 1 164 ? -8.172 14.203 30 1 73.69 164 GLY B C 1
ATOM 8328 O O . GLY B 1 164 ? -7.359 14.398 30.906 1 73.69 164 GLY B O 1
ATOM 8329 N N . PRO B 1 165 ? -8.758 15.258 29.203 1 86.44 165 PRO B N 1
ATOM 8330 C CA . PRO B 1 165 ? -8.398 16.641 29.5 1 86.44 165 PRO B CA 1
ATOM 8331 C C . PRO B 1 165 ? -8.961 17.141 30.828 1 86.44 165 PRO B C 1
ATOM 8333 O O . PRO B 1 165 ? -10.031 16.688 31.25 1 86.44 165 PRO B O 1
ATOM 8336 N N . SER B 1 166 ? -8.227 17.938 31.531 1 85.88 166 SER B N 1
ATOM 8337 C CA . SER B 1 166 ? -8.625 18.516 32.812 1 85.88 166 SER B CA 1
ATOM 8338 C C . SER B 1 166 ? -9.258 19.891 32.625 1 85.88 166 SER B C 1
ATOM 8340 O O . SER B 1 166 ? -9.016 20.562 31.625 1 85.88 166 SER B O 1
ATOM 8342 N N . LEU B 1 167 ? -10.094 20.266 33.594 1 89.94 167 LEU B N 1
ATOM 8343 C CA . LEU B 1 167 ? -10.789 21.547 33.562 1 89.94 167 LEU B CA 1
ATOM 8344 C C . LEU B 1 167 ? -9.859 22.688 33.938 1 89.94 167 LEU B C 1
ATOM 8346 O O . LEU B 1 167 ? -9.164 22.609 34.969 1 89.94 167 LEU B O 1
ATOM 8350 N N . ASN B 1 168 ? -9.781 23.656 33.094 1 91.38 168 ASN B N 1
ATOM 8351 C CA . ASN B 1 168 ? -9.156 24.938 33.406 1 91.38 168 ASN B CA 1
ATOM 8352 C C . ASN B 1 168 ? -10.203 26 33.75 1 91.38 168 ASN B C 1
ATOM 8354 O O . ASN B 1 168 ? -10.758 26.641 32.875 1 91.38 168 ASN B O 1
ATOM 8358 N N . GLN B 1 169 ? -10.312 26.281 34.938 1 89.06 169 GLN B N 1
ATOM 8359 C CA . GLN B 1 169 ? -11.367 27.156 35.406 1 89.06 169 GLN B CA 1
ATOM 8360 C C . GLN B 1 169 ? -11.141 28.609 34.969 1 89.06 169 GLN B C 1
ATOM 8362 O O . GLN B 1 169 ? -12.094 29.344 34.719 1 89.06 169 GLN B O 1
ATOM 8367 N N . LYS B 1 170 ? -9.977 28.984 34.812 1 90.75 170 LYS B N 1
ATOM 8368 C CA . LYS B 1 170 ? -9.656 30.344 34.438 1 90.75 170 LYS B CA 1
ATOM 8369 C C . LYS B 1 170 ? -9.961 30.594 32.969 1 90.75 170 LYS B C 1
ATOM 8371 O O . LYS B 1 170 ? -10.078 31.75 32.531 1 90.75 170 LYS B O 1
ATOM 8376 N N . ALA B 1 171 ? -10.086 29.578 32.25 1 94.31 171 ALA B N 1
ATOM 8377 C CA . ALA B 1 171 ? -10.242 29.703 30.812 1 94.31 171 ALA B CA 1
ATOM 8378 C C . ALA B 1 171 ? -11.711 29.844 30.438 1 94.31 171 ALA B C 1
ATOM 8380 O O . ALA B 1 171 ? -12.031 30.141 29.281 1 94.31 171 ALA B O 1
ATOM 8381 N N . ILE B 1 172 ? -12.602 29.734 31.344 1 93.81 172 ILE B N 1
ATOM 8382 C CA . ILE B 1 172 ? -14.023 29.844 31.047 1 93.81 172 ILE B CA 1
ATOM 8383 C C . ILE B 1 172 ? -14.672 30.859 31.984 1 93.81 172 ILE B C 1
ATOM 8385 O O . ILE B 1 172 ? -14.344 30.922 33.188 1 93.81 172 ILE B O 1
ATOM 8389 N N . LEU B 1 173 ? -15.43 31.734 31.453 1 93.75 173 LEU B N 1
ATOM 8390 C CA . LEU B 1 173 ? -16.219 32.688 32.219 1 93.75 173 LEU B CA 1
ATOM 8391 C C . LEU B 1 173 ? -17.703 32.594 31.859 1 93.75 173 LEU B C 1
ATOM 8393 O O . LEU B 1 173 ? -18.094 32.875 30.719 1 93.75 173 LEU B O 1
ATOM 8397 N N . ASN B 1 174 ? -18.438 32.031 32.75 1 94.25 174 ASN B N 1
ATOM 8398 C CA . ASN B 1 174 ? -19.891 31.953 32.562 1 94.25 174 ASN B CA 1
ATOM 8399 C C . ASN B 1 174 ? -20.594 33.188 33.094 1 94.25 174 ASN B C 1
ATOM 8401 O O . ASN B 1 174 ? -20.75 33.312 34.312 1 94.25 174 ASN B O 1
ATOM 8405 N N . ALA B 1 175 ? -21 34.094 32.281 1 93.06 175 ALA B N 1
ATOM 8406 C CA . ALA B 1 175 ? -21.656 35.312 32.688 1 93.06 175 ALA B CA 1
ATOM 8407 C C . ALA B 1 175 ? -23.172 35.156 32.719 1 93.06 175 ALA B C 1
ATOM 8409 O O . ALA B 1 175 ? -23.922 36.156 32.75 1 93.06 175 ALA B O 1
ATOM 8410 N N . THR B 1 176 ? -23.641 33.969 32.719 1 92.94 176 THR B N 1
ATOM 8411 C CA . THR B 1 176 ? -25.078 33.688 32.75 1 92.94 176 THR B CA 1
ATOM 8412 C C . THR B 1 176 ? -25.484 33.094 34.062 1 92.94 176 THR B C 1
ATOM 8414 O O . THR B 1 176 ? -24.625 32.781 34.906 1 92.94 176 THR B O 1
ATOM 8417 N N . ASP B 1 177 ? -26.812 32.844 34.219 1 90.69 177 ASP B N 1
ATOM 8418 C CA . ASP B 1 177 ? -27.359 32.219 35.406 1 90.69 177 ASP B CA 1
ATOM 8419 C C . ASP B 1 177 ? -27.609 30.734 35.219 1 90.69 177 ASP B C 1
ATOM 8421 O O . ASP B 1 177 ? -28.047 30.031 36.125 1 90.69 177 ASP B O 1
ATOM 8425 N N . VAL B 1 178 ? -27.203 30.297 34.062 1 93 178 VAL B N 1
ATOM 8426 C CA . VAL B 1 178 ? -27.453 28.891 33.75 1 93 178 VAL B CA 1
ATOM 8427 C C . VAL B 1 178 ? -26.203 28.078 34.062 1 93 178 VAL B C 1
ATOM 8429 O O . VAL B 1 178 ? -25.094 28.469 33.719 1 93 178 VAL B O 1
ATOM 8432 N N . SER B 1 179 ? -26.438 26.969 34.719 1 93 179 SER B N 1
ATOM 8433 C CA . SER B 1 179 ? -25.328 26.094 35.031 1 93 179 SER B CA 1
ATOM 8434 C C . SER B 1 179 ? -24.953 25.203 33.875 1 93 179 SER B C 1
ATOM 8436 O O . SER B 1 179 ? -25.844 24.609 33.219 1 93 179 SER B O 1
ATOM 8438 N N . LEU B 1 180 ? -23.719 25.109 33.531 1 94.12 180 LEU B N 1
ATOM 8439 C CA . LEU B 1 180 ? -23.219 24.281 32.438 1 94.12 180 LEU B CA 1
ATOM 8440 C C . LEU B 1 180 ? -22.875 22.891 32.906 1 94.12 180 LEU B C 1
ATOM 8442 O O . LEU B 1 180 ? -22.359 22.734 34.031 1 94.12 180 LEU B O 1
ATOM 8446 N N . PRO B 1 181 ? -23.141 21.938 32.094 1 93.75 181 PRO B N 1
ATOM 8447 C CA . PRO B 1 181 ? -22.672 20.594 32.438 1 93.75 181 PRO B CA 1
ATOM 8448 C C . PRO B 1 181 ? -21.156 20.516 32.562 1 93.75 181 PRO B C 1
ATOM 8450 O O . PRO B 1 181 ? -20.438 21.172 31.812 1 93.75 181 PRO B O 1
ATOM 8453 N N . LYS B 1 182 ? -20.703 19.703 33.438 1 90.56 182 LYS B N 1
ATOM 8454 C CA . LYS B 1 182 ? -19.281 19.609 33.75 1 90.56 182 LYS B CA 1
ATOM 8455 C C . LYS B 1 182 ? -18.469 19.234 32.5 1 90.56 182 LYS B C 1
ATOM 8457 O O . LYS B 1 182 ? -17.391 19.797 32.281 1 90.56 182 LYS B O 1
ATOM 8462 N N . ASP B 1 183 ? -18.938 18.328 31.734 1 90.56 183 ASP B N 1
ATOM 8463 C CA . ASP B 1 183 ? -18.219 17.906 30.531 1 90.56 183 ASP B CA 1
ATOM 8464 C C . ASP B 1 183 ? -18.109 19.031 29.516 1 90.56 183 ASP B C 1
ATOM 8466 O O . ASP B 1 183 ? -17.094 19.156 28.828 1 90.56 183 ASP B O 1
ATOM 8470 N N . MET B 1 184 ? -19.172 19.75 29.453 1 93.31 184 MET B N 1
ATOM 8471 C CA . MET B 1 184 ? -19.188 20.875 28.531 1 93.31 184 MET B CA 1
ATOM 8472 C C . MET B 1 184 ? -18.219 21.969 29 1 93.31 184 MET B C 1
ATOM 8474 O O . MET B 1 184 ? -17.562 22.594 28.172 1 93.31 184 MET B O 1
ATOM 8478 N N . GLU B 1 185 ? -18.141 22.109 30.297 1 93.94 185 GLU B N 1
ATOM 8479 C CA . GLU B 1 185 ? -17.219 23.094 30.828 1 93.94 185 GLU B CA 1
ATOM 8480 C C . GLU B 1 185 ? -15.766 22.734 30.5 1 93.94 185 GLU B C 1
ATOM 8482 O O . GLU B 1 185 ? -14.969 23.609 30.156 1 93.94 185 GLU B O 1
ATOM 8487 N N . VAL B 1 186 ? -15.492 21.531 30.641 1 93.31 186 VAL B N 1
ATOM 8488 C CA . VAL B 1 186 ? -14.148 21.062 30.312 1 93.31 186 VAL B CA 1
ATOM 8489 C C . VAL B 1 186 ? -13.859 21.297 28.828 1 93.31 186 VAL B C 1
ATOM 8491 O O . VAL B 1 186 ? -12.789 21.766 28.469 1 93.31 186 VAL B O 1
ATOM 8494 N N . LEU B 1 187 ? -14.836 21 28.047 1 92.31 187 LEU B N 1
ATOM 8495 C CA . LEU B 1 187 ? -14.688 21.125 26.609 1 92.31 187 LEU B CA 1
ATOM 8496 C C . LEU B 1 187 ? -14.461 22.578 26.219 1 92.31 187 LEU B C 1
ATOM 8498 O O . LEU B 1 187 ? -13.57 22.875 25.406 1 92.31 187 LEU B O 1
ATOM 8502 N N . LEU B 1 188 ? -15.18 23.469 26.766 1 93.5 188 LEU B N 1
ATOM 8503 C CA . LEU B 1 188 ? -15.094 24.891 26.422 1 93.5 188 LEU B CA 1
ATOM 8504 C C . LEU B 1 188 ? -13.797 25.484 26.953 1 93.5 188 LEU B C 1
ATOM 8506 O O . LEU B 1 188 ? -13.281 26.453 26.391 1 93.5 188 LEU B O 1
ATOM 8510 N N . SER B 1 189 ? -13.297 24.922 28 1 94.31 189 SER B N 1
ATOM 8511 C CA . SER B 1 189 ? -12.062 25.422 28.594 1 94.31 189 SER B CA 1
ATOM 8512 C C . SER B 1 189 ? -10.859 25.109 27.703 1 94.31 189 SER B C 1
ATOM 8514 O O . SER B 1 189 ? -9.797 25.719 27.844 1 94.31 189 SER B O 1
ATOM 8516 N N . LEU B 1 190 ? -11.008 24.172 26.797 1 93.5 190 LEU B N 1
ATOM 8517 C CA . LEU B 1 190 ? -9.906 23.781 25.938 1 93.5 190 LEU B CA 1
ATOM 8518 C C . LEU B 1 190 ? -9.68 24.812 24.828 1 93.5 190 LEU B C 1
ATOM 8520 O O . LEU B 1 190 ? -8.594 24.875 24.25 1 93.5 190 LEU B O 1
ATOM 8524 N N . GLY B 1 191 ? -10.672 25.578 24.484 1 92.38 191 GLY B N 1
ATOM 8525 C CA . GLY B 1 191 ? -10.484 26.672 23.562 1 92.38 191 GLY B CA 1
ATOM 8526 C C . GLY B 1 191 ? -10.938 26.344 22.156 1 92.38 191 GLY B C 1
ATOM 8527 O O . GLY B 1 191 ? -11.148 25.172 21.812 1 92.38 191 GLY B O 1
ATOM 8528 N N . PRO B 1 192 ? -10.953 27.25 21.281 1 91.69 192 PRO B N 1
ATOM 8529 C CA . PRO B 1 192 ? -11.453 27.062 19.922 1 91.69 192 PRO B CA 1
ATOM 8530 C C . PRO B 1 192 ? -10.445 26.344 19.016 1 91.69 192 PRO B C 1
ATOM 8532 O O . PRO B 1 192 ? -10.828 25.703 18.031 1 91.69 192 PRO B O 1
ATOM 8535 N N . LYS B 1 193 ? -9.227 26.438 19.266 1 91.94 193 LYS B N 1
ATOM 8536 C CA . LYS B 1 193 ? -8.188 25.859 18.422 1 91.94 193 LYS B CA 1
ATOM 8537 C C . LYS B 1 193 ? -7.992 24.375 18.719 1 91.94 193 LYS B C 1
ATOM 8539 O O . LYS B 1 193 ? -7.277 23.688 18 1 91.94 193 LYS B O 1
ATOM 8544 N N . PHE B 1 194 ? -8.609 23.891 19.812 1 93.5 194 PHE B N 1
ATOM 8545 C CA . PHE B 1 194 ? -8.523 22.484 20.156 1 93.5 194 PHE B CA 1
ATOM 8546 C C . PHE B 1 194 ? -9.164 21.609 19.078 1 93.5 194 PHE B C 1
ATOM 8548 O O . PHE B 1 194 ? -10.305 21.859 18.688 1 93.5 194 PHE B O 1
ATOM 8555 N N . ALA B 1 195 ? -8.445 20.719 18.625 1 93 195 ALA B N 1
ATOM 8556 C CA . ALA B 1 195 ? -8.922 19.844 17.547 1 93 195 ALA B CA 1
ATOM 8557 C C . ALA B 1 195 ? -9.406 18.516 18.094 1 93 195 ALA B C 1
ATOM 8559 O O . ALA B 1 195 ? -8.781 17.938 18.984 1 93 195 ALA B O 1
ATOM 8560 N N . VAL B 1 196 ? -10.5 18.031 17.609 1 88.75 196 VAL B N 1
ATOM 8561 C CA . VAL B 1 196 ? -11.102 16.781 18.047 1 88.75 196 VAL B CA 1
ATOM 8562 C C . VAL B 1 196 ? -10.953 15.719 16.953 1 88.75 196 VAL B C 1
ATOM 8564 O O . VAL B 1 196 ? -11.039 16.047 15.766 1 88.75 196 VAL B O 1
ATOM 8567 N N . GLU B 1 197 ? -10.742 14.523 17.391 1 80 197 GLU B N 1
ATOM 8568 C CA . GLU B 1 197 ? -10.648 13.414 16.438 1 80 197 GLU B CA 1
ATOM 8569 C C . GLU B 1 197 ? -12.031 13 15.945 1 80 197 GLU B C 1
ATOM 8571 O O . GLU B 1 197 ? -12.906 12.672 16.75 1 80 197 GLU B O 1
ATOM 8576 N N . PRO B 1 198 ? -12.133 13.078 14.688 1 76.88 198 PRO B N 1
ATOM 8577 C CA . PRO B 1 198 ? -13.43 12.641 14.172 1 76.88 198 PRO B CA 1
ATOM 8578 C C . PRO B 1 198 ? -13.602 11.125 14.219 1 76.88 198 PRO B C 1
ATOM 8580 O O . PRO B 1 198 ? -12.617 10.383 14.281 1 76.88 198 PRO B O 1
ATOM 8583 N N . ARG B 1 199 ? -14.812 10.625 14.383 1 68.75 199 ARG B N 1
ATOM 8584 C CA . ARG B 1 199 ? -15.078 9.195 14.344 1 68.75 199 ARG B CA 1
ATOM 8585 C C . ARG B 1 199 ? -14.539 8.57 13.062 1 68.75 199 ARG B C 1
ATOM 8587 O O . ARG B 1 199 ? -13.898 7.512 13.102 1 68.75 199 ARG B O 1
ATOM 8594 N N . ARG B 1 200 ? -14.867 9.25 11.953 1 76.19 200 ARG B N 1
ATOM 8595 C CA . ARG B 1 200 ? -14.336 8.883 10.641 1 76.19 200 ARG B CA 1
ATOM 8596 C C . ARG B 1 200 ? -13.859 10.117 9.883 1 76.19 200 ARG B C 1
ATOM 8598 O O . ARG B 1 200 ? -14.508 11.164 9.914 1 76.19 200 ARG B O 1
ATOM 8605 N N . THR B 1 201 ? -12.781 9.922 9.305 1 83.75 201 THR B N 1
ATOM 8606 C CA . THR B 1 201 ? -12.281 11.047 8.516 1 83.75 201 THR B CA 1
ATOM 8607 C C . THR B 1 201 ? -13.242 11.367 7.371 1 83.75 201 THR B C 1
ATOM 8609 O O . THR B 1 201 ? -13.57 10.5 6.562 1 83.75 201 THR B O 1
ATOM 8612 N N . PRO B 1 202 ? -13.75 12.539 7.441 1 86.5 202 PRO B N 1
ATOM 8613 C CA . PRO B 1 202 ? -14.633 12.914 6.332 1 86.5 202 PRO B CA 1
ATOM 8614 C C . PRO B 1 202 ? -13.945 12.828 4.973 1 86.5 202 PRO B C 1
ATOM 8616 O O . PRO B 1 202 ? -12.758 13.141 4.859 1 86.5 202 PRO B O 1
ATOM 8619 N N . ILE B 1 203 ? -14.656 12.508 3.91 1 89.44 203 ILE B N 1
ATOM 8620 C CA . ILE B 1 203 ? -14.125 12.297 2.566 1 89.44 203 ILE B CA 1
ATOM 8621 C C . ILE B 1 203 ? -13.539 13.602 2.031 1 89.44 203 ILE B C 1
ATOM 8623 O O . ILE B 1 203 ? -12.547 13.586 1.299 1 89.44 203 ILE B O 1
ATOM 8627 N N . SER B 1 204 ? -14.133 14.719 2.461 1 90.12 204 SER B N 1
ATOM 8628 C CA . SER B 1 204 ? -13.688 16.016 1.981 1 90.12 204 SER B CA 1
ATOM 8629 C C . SER B 1 204 ? -12.258 16.312 2.414 1 90.12 204 SER B C 1
ATOM 8631 O O . SER B 1 204 ? -11.523 17.031 1.722 1 90.12 204 SER B O 1
ATOM 8633 N N . GLN B 1 205 ? -11.883 15.789 3.537 1 91.81 205 GLN B N 1
ATOM 8634 C CA . GLN B 1 205 ? -10.523 16.016 4.023 1 91.81 205 GLN B CA 1
ATOM 8635 C C . GLN B 1 205 ? -9.492 15.336 3.129 1 91.81 205 GLN B C 1
ATOM 8637 O O . GLN B 1 205 ? -8.383 15.836 2.961 1 91.81 205 GLN B O 1
ATOM 8642 N N . TYR B 1 206 ? -9.867 14.188 2.613 1 93.62 206 TYR B N 1
ATOM 8643 C CA . TYR B 1 206 ? -8.969 13.516 1.682 1 93.62 206 TYR B CA 1
ATOM 8644 C C . TYR B 1 206 ? -8.812 14.32 0.396 1 93.62 206 TYR B C 1
ATOM 8646 O O . TYR B 1 206 ? -7.727 14.359 -0.188 1 93.62 206 TYR B O 1
ATOM 8654 N N . PHE B 1 207 ? -9.984 14.969 -0.063 1 95 207 PHE B N 1
ATOM 8655 C CA . PHE B 1 207 ? -9.93 15.781 -1.271 1 95 207 PHE B CA 1
ATOM 8656 C C . PHE B 1 207 ? -8.961 16.953 -1.094 1 95 207 PHE B C 1
ATOM 8658 O O . PHE B 1 207 ? -8.133 17.219 -1.967 1 95 207 PHE B O 1
ATOM 8665 N N . HIS B 1 208 ? -9.086 17.547 0.059 1 94.94 208 HIS B N 1
ATOM 8666 C CA . HIS B 1 208 ? -8.211 18.688 0.339 1 94.94 208 HIS B CA 1
ATOM 8667 C C . HIS B 1 208 ? -6.762 18.234 0.482 1 94.94 208 HIS B C 1
ATOM 8669 O O . HIS B 1 208 ? -5.848 18.953 0.074 1 94.94 208 HIS B O 1
ATOM 8675 N N . LEU B 1 209 ? -6.59 17.078 1.105 1 95.5 209 LEU B N 1
ATOM 8676 C CA . LEU B 1 209 ? -5.246 16.531 1.23 1 95.5 209 LEU B CA 1
ATOM 8677 C C . LEU B 1 209 ? -4.625 16.297 -0.142 1 95.5 209 LEU B C 1
ATOM 8679 O O . LEU B 1 209 ? -3.473 16.672 -0.378 1 95.5 209 LEU B O 1
ATOM 8683 N N . ILE B 1 210 ? -5.391 15.672 -1.058 1 95.5 210 ILE B N 1
ATOM 8684 C CA . ILE B 1 210 ? -4.898 15.359 -2.395 1 95.5 210 ILE B CA 1
ATOM 8685 C C . ILE B 1 210 ? -4.574 16.656 -3.143 1 95.5 210 ILE B C 1
ATOM 8687 O O . ILE B 1 210 ? -3.551 16.734 -3.824 1 95.5 210 ILE B O 1
ATOM 8691 N N . ALA B 1 211 ? -5.453 17.641 -3.01 1 95.31 211 ALA B N 1
ATOM 8692 C CA . ALA B 1 211 ? -5.242 18.922 -3.689 1 95.31 211 ALA B CA 1
ATOM 8693 C C . ALA B 1 211 ? -3.961 19.594 -3.205 1 95.31 211 ALA B C 1
ATOM 8695 O O . ALA B 1 211 ? -3.178 20.109 -4.012 1 95.31 211 ALA B O 1
ATOM 8696 N N . ASP B 1 212 ? -3.723 19.578 -1.882 1 95.19 212 ASP B N 1
ATOM 8697 C CA . ASP B 1 212 ? -2.543 20.219 -1.31 1 95.19 212 ASP B CA 1
ATOM 8698 C C . ASP B 1 212 ? -1.273 19.453 -1.666 1 95.19 212 ASP B C 1
ATOM 8700 O O . ASP B 1 212 ? -0.238 20.047 -1.96 1 95.19 212 ASP B O 1
ATOM 8704 N N . VAL B 1 213 ? -1.332 18.188 -1.615 1 95.19 213 VAL B N 1
ATOM 8705 C CA . VAL B 1 213 ? -0.168 17.359 -1.916 1 95.19 213 VAL B CA 1
ATOM 8706 C C . VAL B 1 213 ? 0.215 17.516 -3.385 1 95.19 213 VAL B C 1
ATOM 8708 O O . VAL B 1 213 ? 1.399 17.578 -3.721 1 95.19 213 VAL B O 1
ATOM 8711 N N . GLU B 1 214 ? -0.796 17.516 -4.305 1 94.06 214 GLU B N 1
ATOM 8712 C CA . GLU B 1 214 ? -0.524 17.688 -5.727 1 94.06 214 GLU B CA 1
ATOM 8713 C C . GLU B 1 214 ? 0.139 19.047 -6.004 1 94.06 214 GLU B C 1
ATOM 8715 O O . GLU B 1 214 ? 0.969 19.156 -6.906 1 94.06 214 GLU B O 1
ATOM 8720 N N . SER B 1 215 ? -0.299 20.047 -5.207 1 92.75 215 SER B N 1
ATOM 8721 C CA . SER B 1 215 ? 0.335 21.344 -5.348 1 92.75 215 SER B CA 1
ATOM 8722 C C . SER B 1 215 ? 1.814 21.281 -4.98 1 92.75 215 SER B C 1
ATOM 8724 O O . SER B 1 215 ? 2.643 21.938 -5.613 1 92.75 215 SER B O 1
ATOM 8726 N N . ILE B 1 216 ? 2.186 20.516 -4.004 1 93.94 216 ILE B N 1
ATOM 8727 C CA . ILE B 1 216 ? 3.566 20.359 -3.562 1 93.94 216 ILE B CA 1
ATOM 8728 C C . ILE B 1 216 ? 4.348 19.547 -4.594 1 93.94 216 ILE B C 1
ATOM 8730 O O . ILE B 1 216 ? 5.453 19.922 -4.984 1 93.94 216 ILE B O 1
ATOM 8734 N N . ILE B 1 217 ? 3.762 18.453 -5.09 1 93.5 217 ILE B N 1
ATOM 8735 C CA . ILE B 1 217 ? 4.426 17.547 -6.027 1 93.5 217 ILE B CA 1
ATOM 8736 C C . ILE B 1 217 ? 4.703 18.281 -7.34 1 93.5 217 ILE B C 1
ATOM 8738 O O . ILE B 1 217 ? 5.785 18.156 -7.918 1 93.5 217 ILE B O 1
ATOM 8742 N N . ASN B 1 218 ? 3.77 19.094 -7.801 1 91.5 218 ASN B N 1
ATOM 8743 C CA . ASN B 1 218 ? 3.877 19.781 -9.086 1 91.5 218 ASN B CA 1
ATOM 8744 C C . ASN B 1 218 ? 4.836 20.969 -9.008 1 91.5 218 ASN B C 1
ATOM 8746 O O . ASN B 1 218 ? 5.184 21.547 -10.039 1 91.5 218 ASN B O 1
ATOM 8750 N N . SER B 1 219 ? 5.23 21.312 -7.824 1 90.06 219 SER B N 1
ATOM 8751 C CA . SER B 1 219 ? 6.188 22.406 -7.684 1 90.06 219 SER B CA 1
ATOM 8752 C C . SER B 1 219 ? 7.551 22.016 -8.25 1 90.06 219 SER B C 1
ATOM 8754 O O . SER B 1 219 ? 8.336 22.891 -8.625 1 90.06 219 SER B O 1
ATOM 8756 N N . ASN B 1 220 ? 7.828 20.672 -8.336 1 90 220 ASN B N 1
ATOM 8757 C CA . ASN B 1 220 ? 9.062 20.188 -8.945 1 90 220 ASN B CA 1
ATOM 8758 C C . ASN B 1 220 ? 8.93 20.078 -10.469 1 90 220 ASN B C 1
ATOM 8760 O O . ASN B 1 220 ? 7.961 19.5 -10.969 1 90 220 ASN B O 1
ATOM 8764 N N . PRO B 1 221 ? 9.844 20.609 -11.18 1 88.94 221 PRO B N 1
ATOM 8765 C CA . PRO B 1 221 ? 9.727 20.625 -12.641 1 88.94 221 PRO B CA 1
ATOM 8766 C C . PRO B 1 221 ? 10 19.266 -13.266 1 88.94 221 PRO B C 1
ATOM 8768 O O . PRO B 1 221 ? 9.555 19 -14.391 1 88.94 221 PRO B O 1
ATOM 8771 N N . ASP B 1 222 ? 10.672 18.297 -12.57 1 88.81 222 ASP B N 1
ATOM 8772 C CA . ASP B 1 222 ? 10.992 16.984 -13.125 1 88.81 222 ASP B CA 1
ATOM 8773 C C . ASP B 1 222 ? 9.797 16.031 -13.047 1 88.81 222 ASP B C 1
ATOM 8775 O O . ASP B 1 222 ? 9.328 15.711 -11.953 1 88.81 222 ASP B O 1
ATOM 8779 N N . ARG B 1 223 ? 9.359 15.57 -14.203 1 85.62 223 ARG B N 1
ATOM 8780 C CA . ARG B 1 223 ? 8.164 14.734 -14.281 1 85.62 223 ARG B CA 1
ATOM 8781 C C . ARG B 1 223 ? 8.406 13.375 -13.625 1 85.62 223 ARG B C 1
ATOM 8783 O O . ARG B 1 223 ? 7.508 12.812 -13 1 85.62 223 ARG B O 1
ATOM 8790 N N . SER B 1 224 ? 9.609 12.797 -13.781 1 83.06 224 SER B N 1
ATOM 8791 C CA . SER B 1 224 ? 9.922 11.492 -13.203 1 83.06 224 SER B CA 1
ATOM 8792 C C . SER B 1 224 ? 9.883 11.531 -11.68 1 83.06 224 SER B C 1
ATOM 8794 O O . SER B 1 224 ? 9.367 10.609 -11.047 1 83.06 224 SER B O 1
ATOM 8796 N N . THR B 1 225 ? 10.367 12.617 -11.164 1 88.12 225 THR B N 1
ATOM 8797 C CA . THR B 1 225 ? 10.352 12.781 -9.711 1 88.12 225 THR B CA 1
ATOM 8798 C C . THR B 1 225 ? 8.922 12.961 -9.211 1 88.12 225 THR B C 1
ATOM 8800 O O . THR B 1 225 ? 8.562 12.453 -8.148 1 88.12 225 THR B O 1
ATOM 8803 N N . GLN B 1 226 ? 8.133 13.688 -10.031 1 92.81 226 GLN B N 1
ATOM 8804 C CA . GLN B 1 226 ? 6.734 13.898 -9.664 1 92.81 226 GLN B CA 1
ATOM 8805 C C . GLN B 1 226 ? 5.988 12.57 -9.57 1 92.81 226 GLN B C 1
ATOM 8807 O O . GLN B 1 226 ? 5.332 12.289 -8.562 1 92.81 226 GLN B O 1
ATOM 8812 N N . GLU B 1 227 ? 6.215 11.766 -10.539 1 89.38 227 GLU B N 1
ATOM 8813 C CA . GLU B 1 227 ? 5.473 10.516 -10.609 1 89.38 227 GLU B CA 1
ATOM 8814 C C . GLU B 1 227 ? 5.934 9.531 -9.531 1 89.38 227 GLU B C 1
ATOM 8816 O O . GLU B 1 227 ? 5.121 8.805 -8.961 1 89.38 227 GLU B O 1
ATOM 8821 N N . ASN B 1 228 ? 7.195 9.492 -9.273 1 88.19 228 ASN B N 1
ATOM 8822 C CA . ASN B 1 228 ? 7.723 8.617 -8.234 1 88.19 228 ASN B CA 1
ATOM 8823 C C . ASN B 1 228 ? 7.199 9.008 -6.855 1 88.19 228 ASN B C 1
ATOM 8825 O O . ASN B 1 228 ? 6.82 8.141 -6.062 1 88.19 228 ASN B O 1
ATOM 8829 N N . THR B 1 229 ? 7.25 10.281 -6.582 1 92.5 229 THR B N 1
ATOM 8830 C CA . THR B 1 229 ? 6.75 10.766 -5.301 1 92.5 229 THR B CA 1
ATOM 8831 C C . THR B 1 229 ? 5.246 10.531 -5.18 1 92.5 229 THR B C 1
ATOM 8833 O O . THR B 1 229 ? 4.762 10.125 -4.125 1 92.5 229 THR B O 1
ATOM 8836 N N . ARG B 1 230 ? 4.551 10.781 -6.25 1 93.62 230 ARG B N 1
ATOM 8837 C CA . ARG B 1 230 ? 3.109 10.562 -6.281 1 93.62 230 ARG B CA 1
ATOM 8838 C C . ARG B 1 230 ? 2.77 9.109 -6 1 93.62 230 ARG B C 1
ATOM 8840 O O . ARG B 1 230 ? 1.846 8.812 -5.234 1 93.62 230 ARG B O 1
ATOM 8847 N N . ALA B 1 231 ? 3.484 8.234 -6.648 1 90.94 231 ALA B N 1
ATOM 8848 C CA . ALA B 1 231 ? 3.234 6.809 -6.461 1 90.94 231 ALA B CA 1
ATOM 8849 C C . ALA B 1 231 ? 3.377 6.41 -4.996 1 90.94 231 ALA B C 1
ATOM 8851 O O . ALA B 1 231 ? 2.58 5.625 -4.477 1 90.94 231 ALA B O 1
ATOM 8852 N N . GLY B 1 232 ? 4.418 6.91 -4.359 1 90.94 232 GLY B N 1
ATOM 8853 C CA . GLY B 1 232 ? 4.602 6.641 -2.941 1 90.94 232 GLY B CA 1
ATOM 8854 C C . GLY B 1 232 ? 3.479 7.188 -2.078 1 90.94 232 GLY B C 1
ATOM 8855 O O . GLY B 1 232 ? 3 6.508 -1.167 1 90.94 232 GLY B O 1
ATOM 8856 N N . VAL B 1 233 ? 3.066 8.398 -2.357 1 94.81 233 VAL B N 1
ATOM 8857 C CA . VAL B 1 233 ? 2.008 9.055 -1.594 1 94.81 233 VAL B CA 1
ATOM 8858 C C . VAL B 1 233 ? 0.695 8.297 -1.78 1 94.81 233 VAL B C 1
ATOM 8860 O O . VAL B 1 233 ? -0.044 8.078 -0.817 1 94.81 233 VAL B O 1
ATOM 8863 N N . VAL B 1 234 ? 0.419 7.949 -3.033 1 94.44 234 VAL B N 1
ATOM 8864 C CA . VAL B 1 234 ? -0.815 7.234 -3.346 1 94.44 234 VAL B CA 1
ATOM 8865 C C . VAL B 1 234 ? -0.851 5.91 -2.588 1 94.44 234 VAL B C 1
ATOM 8867 O O . VAL B 1 234 ? -1.897 5.508 -2.072 1 94.44 234 VAL B O 1
ATOM 8870 N N . ASN B 1 235 ? 0.261 5.215 -2.547 1 92.44 235 ASN B N 1
ATOM 8871 C CA . ASN B 1 235 ? 0.345 3.955 -1.815 1 92.44 235 ASN B CA 1
ATOM 8872 C C . ASN B 1 235 ? 0.059 4.148 -0.33 1 92.44 235 ASN B C 1
ATOM 8874 O O . ASN B 1 235 ? -0.629 3.334 0.287 1 92.44 235 ASN B O 1
ATOM 8878 N N . ILE B 1 236 ? 0.595 5.207 0.268 1 93.88 236 ILE B N 1
ATOM 8879 C CA . ILE B 1 236 ? 0.424 5.5 1.687 1 93.88 236 ILE B CA 1
ATOM 8880 C C . ILE B 1 236 ? -1.045 5.801 1.978 1 93.88 236 ILE B C 1
ATOM 8882 O O . ILE B 1 236 ? -1.605 5.301 2.955 1 93.88 236 ILE B O 1
ATOM 8886 N N . ILE B 1 237 ? -1.66 6.648 1.142 1 94.56 237 ILE B N 1
ATOM 8887 C CA . ILE B 1 237 ? -3.055 7.031 1.333 1 94.56 237 ILE B CA 1
ATOM 8888 C C . ILE B 1 237 ? -3.949 5.801 1.192 1 94.56 237 ILE B C 1
ATOM 8890 O O . ILE B 1 237 ? -4.844 5.578 2.014 1 94.56 237 ILE B O 1
ATOM 8894 N N . GLN B 1 238 ? -3.691 5.039 0.105 1 91.81 238 GLN B N 1
ATOM 8895 C CA . GLN B 1 238 ? -4.496 3.848 -0.143 1 91.81 238 GLN B CA 1
ATOM 8896 C C . GLN B 1 238 ? -4.418 2.877 1.031 1 91.81 238 GLN B C 1
ATOM 8898 O O . GLN B 1 238 ? -5.434 2.311 1.445 1 91.81 238 GLN B O 1
ATOM 8903 N N . ASN B 1 239 ? -3.246 2.652 1.499 1 90.62 239 ASN B N 1
ATOM 8904 C CA . ASN B 1 239 ? -3.07 1.763 2.641 1 90.62 239 ASN B CA 1
ATOM 8905 C C . ASN B 1 239 ? -3.812 2.275 3.871 1 90.62 239 ASN B C 1
ATOM 8907 O O . ASN B 1 239 ? -4.367 1.488 4.641 1 90.62 239 ASN B O 1
ATOM 8911 N N . HIS B 1 240 ? -3.762 3.584 4.082 1 90.94 240 HIS B N 1
ATOM 8912 C CA . HIS B 1 240 ? -4.453 4.184 5.219 1 90.94 240 HIS B CA 1
ATOM 8913 C C . HIS B 1 240 ? -5.961 3.977 5.117 1 90.94 240 HIS B C 1
ATOM 8915 O O . HIS B 1 240 ? -6.613 3.631 6.105 1 90.94 240 HIS B O 1
ATOM 8921 N N . ILE B 1 241 ? -6.516 4.211 3.99 1 89 241 ILE B N 1
ATOM 8922 C CA . ILE B 1 241 ? -7.953 4.09 3.775 1 89 241 ILE B CA 1
ATOM 8923 C C . ILE B 1 241 ? -8.383 2.637 3.953 1 89 241 ILE B C 1
ATOM 8925 O O . ILE B 1 241 ? -9.453 2.363 4.5 1 89 241 ILE B O 1
ATOM 8929 N N . ASN B 1 242 ? -7.516 1.685 3.461 1 82.31 242 ASN B N 1
ATOM 8930 C CA . ASN B 1 242 ? -7.832 0.266 3.578 1 82.31 242 ASN B CA 1
ATOM 8931 C C . ASN B 1 242 ? -7.824 -0.193 5.031 1 82.31 242 ASN B C 1
ATOM 8933 O O . ASN B 1 242 ? -8.578 -1.096 5.406 1 82.31 242 ASN B O 1
ATOM 8937 N N . ARG B 1 243 ? -7.004 0.373 5.855 1 75.94 243 ARG B N 1
ATOM 8938 C CA . ARG B 1 243 ? -6.879 -0.007 7.258 1 75.94 243 ARG B CA 1
ATOM 8939 C C . ARG B 1 243 ? -7.984 0.619 8.102 1 75.94 243 ARG B C 1
ATOM 8941 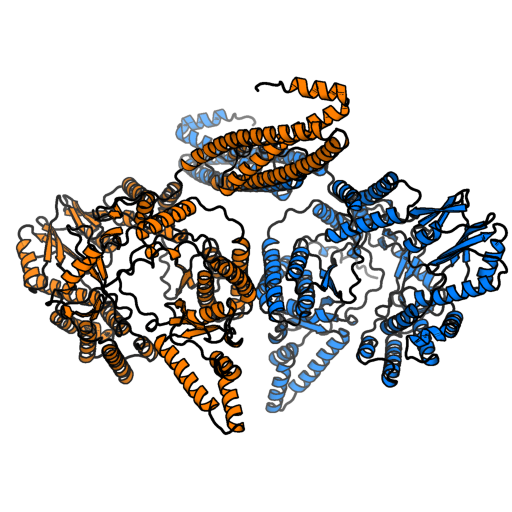O O . ARG B 1 243 ? -8.359 0.083 9.148 1 75.94 243 ARG B O 1
ATOM 8948 N N . SER B 1 244 ? -8.227 1.956 7.883 1 67.75 244 SER B N 1
ATOM 8949 C CA . SER B 1 244 ? -9.156 2.748 8.688 1 67.75 244 SER B CA 1
ATOM 8950 C C . SER B 1 244 ? -10.5 2.041 8.836 1 67.75 244 SER B C 1
ATOM 8952 O O . SER B 1 244 ? -11.234 2.297 9.789 1 67.75 244 SER B O 1
ATOM 8954 N N . GLY B 1 245 ? -10.852 1.066 8.062 1 55.78 245 GLY B N 1
ATOM 8955 C CA . GLY B 1 245 ? -12.102 0.357 8.289 1 55.78 245 GLY B CA 1
ATOM 8956 C C . GLY B 1 245 ? -12.055 -0.56 9.492 1 55.78 245 GLY B C 1
ATOM 8957 O O . GLY B 1 245 ? -13.086 -1.06 9.938 1 55.78 245 GLY B O 1
ATOM 8958 N N . SER B 1 246 ? -10.875 -0.821 9.898 1 52 246 SER B N 1
ATOM 8959 C CA . SER B 1 246 ? -10.789 -1.803 10.977 1 52 246 SER B CA 1
ATOM 8960 C C . SER B 1 246 ? -10.883 -1.134 12.344 1 52 246 SER B C 1
ATOM 8962 O O . SER B 1 246 ? -10.5 0.027 12.5 1 52 246 SER B O 1
ATOM 8964 N N . GLY B 1 247 ? -11.922 -1.221 13.086 1 50.94 247 GLY B N 1
ATOM 8965 C CA . GLY B 1 247 ? -12.398 -0.818 14.398 1 50.94 247 GLY B CA 1
ATOM 8966 C C . GLY B 1 247 ? -11.281 -0.396 15.336 1 50.94 247 GLY B C 1
ATOM 8967 O O . GLY B 1 247 ? -10.766 -1.212 16.094 1 50.94 247 GLY B O 1
ATOM 8968 N N . ASP B 1 248 ? -10.547 0.604 14.898 1 51.31 248 ASP B N 1
ATOM 8969 C CA . ASP B 1 248 ? -9.484 1.059 15.789 1 51.31 248 ASP B CA 1
ATOM 8970 C C . ASP B 1 248 ? -10.039 1.428 17.172 1 51.31 248 ASP B C 1
ATOM 8972 O O . ASP B 1 248 ? -11.188 1.868 17.281 1 51.31 248 ASP B O 1
ATOM 8976 N N . THR B 1 249 ? -9.523 0.881 18.203 1 51.97 249 THR B N 1
ATOM 8977 C CA . THR B 1 249 ? -9.82 1.147 19.609 1 51.97 249 THR B CA 1
ATOM 8978 C C . THR B 1 249 ? -9.789 2.646 19.891 1 51.97 249 THR B C 1
ATOM 8980 O O . THR B 1 249 ? -8.859 3.344 19.484 1 51.97 249 THR B O 1
ATOM 8983 N N . LEU B 1 250 ? -10.906 3.26 20.172 1 59.41 250 LEU B N 1
ATOM 8984 C CA . LEU B 1 250 ? -11.062 4.672 20.516 1 59.41 250 LEU B CA 1
ATOM 8985 C C . LEU B 1 250 ? -10.133 5.07 21.656 1 59.41 250 LEU B C 1
ATOM 8987 O O . LEU B 1 250 ? -10.07 4.383 22.672 1 59.41 250 LEU B O 1
ATOM 8991 N N . SER B 1 251 ? -9.242 5.977 21.469 1 64.94 251 SER B N 1
ATOM 8992 C CA . SER B 1 251 ? -8.438 6.547 22.547 1 64.94 251 SER B CA 1
ATOM 8993 C C . SER B 1 251 ? -9.32 7.133 23.641 1 64.94 251 SER B C 1
ATOM 8995 O O . SER B 1 251 ? -10.484 7.438 23.406 1 64.94 251 SER B O 1
ATOM 8997 N N . SER B 1 252 ? -8.922 7.172 24.812 1 67.62 252 SER B N 1
ATOM 8998 C CA . SER B 1 252 ? -9.648 7.746 25.953 1 67.62 252 SER B CA 1
ATOM 8999 C C . SER B 1 252 ? -10.039 9.195 25.672 1 67.62 252 SER B C 1
ATOM 9001 O O . SER B 1 252 ? -11.141 9.625 26.031 1 67.62 252 SER B O 1
ATOM 9003 N N . THR B 1 253 ? -9.195 9.93 25.078 1 77.94 253 THR B N 1
ATOM 9004 C CA . THR B 1 253 ? -9.477 11.32 24.734 1 77.94 253 THR B CA 1
ATOM 9005 C C . THR B 1 253 ? -10.633 11.406 23.75 1 77.94 253 THR B C 1
ATOM 9007 O O . THR B 1 253 ? -11.5 12.273 23.859 1 77.94 253 THR B O 1
ATOM 9010 N N . ARG B 1 254 ? -10.68 10.484 22.891 1 79.06 254 ARG B N 1
ATOM 9011 C CA . ARG B 1 254 ? -11.742 10.484 21.891 1 79.06 254 ARG B CA 1
ATOM 9012 C C . ARG B 1 254 ? -13.094 10.18 22.516 1 79.06 254 ARG B C 1
ATOM 9014 O O . ARG B 1 254 ? -14.109 10.766 22.141 1 79.06 254 ARG B O 1
ATOM 9021 N N . LYS B 1 255 ? -13.039 9.25 23.391 1 73.56 255 LYS B N 1
ATOM 9022 C CA . LYS B 1 255 ? -14.273 8.891 24.078 1 73.56 255 LYS B CA 1
ATOM 9023 C C . LYS B 1 255 ? -14.836 10.086 24.859 1 73.56 255 LYS B C 1
ATOM 9025 O O . LYS B 1 255 ? -16.031 10.359 24.797 1 73.56 255 LYS B O 1
ATOM 9030 N N . PHE B 1 256 ? -13.992 10.734 25.5 1 83.81 256 PHE B N 1
ATOM 9031 C CA . PHE B 1 256 ? -14.406 11.906 26.266 1 83.81 256 PHE B CA 1
ATOM 9032 C C . PHE B 1 256 ? -14.961 12.984 25.359 1 83.81 256 PHE B C 1
ATOM 9034 O O . PHE B 1 256 ? -16.031 13.547 25.625 1 83.81 256 PHE B O 1
ATOM 9041 N N . CYS B 1 257 ? -14.219 13.359 24.328 1 86.56 257 CYS B N 1
ATOM 9042 C CA . CYS B 1 257 ? -14.609 14.453 23.453 1 86.56 257 CYS B CA 1
ATOM 9043 C C . CYS B 1 257 ? -15.938 14.141 22.766 1 86.56 257 CYS B C 1
ATOM 9045 O O . CYS B 1 257 ? -16.781 15.031 22.609 1 86.56 257 CYS B O 1
ATOM 9047 N N . THR B 1 258 ? -16.125 12.883 22.391 1 84.06 258 THR B N 1
ATOM 9048 C CA . THR B 1 258 ? -17.375 12.508 21.719 1 84.06 258 THR B CA 1
ATOM 9049 C C . THR B 1 258 ? -18.562 12.656 22.672 1 84.06 258 THR B C 1
ATOM 9051 O O . THR B 1 258 ? -19.609 13.18 22.281 1 84.06 258 THR B O 1
ATOM 9054 N N . LYS B 1 259 ? -18.344 12.18 23.875 1 83.44 259 LYS B N 1
ATOM 9055 C CA . LYS B 1 259 ? -19.406 12.312 24.875 1 83.44 259 LYS B CA 1
ATOM 9056 C C . LYS B 1 259 ? -19.656 13.773 25.219 1 83.44 259 LYS B C 1
ATOM 9058 O O . LYS B 1 259 ? -20.812 14.211 25.266 1 83.44 259 LYS B O 1
ATOM 9063 N N . ALA B 1 260 ? -18.641 14.492 25.484 1 89.31 260 ALA B N 1
ATOM 9064 C CA . ALA B 1 260 ? -18.734 15.906 25.859 1 89.31 260 ALA B CA 1
ATOM 9065 C C . ALA B 1 260 ? -19.391 16.719 24.75 1 89.31 260 ALA B C 1
ATOM 9067 O O . ALA B 1 260 ? -20.172 17.625 25.016 1 89.31 260 ALA B O 1
ATOM 9068 N N . MET B 1 261 ? -19.109 16.453 23.562 1 90.38 261 MET B N 1
ATOM 9069 C CA . MET B 1 261 ? -19.672 17.172 22.422 1 90.38 261 MET B CA 1
ATOM 9070 C C . MET B 1 261 ? -21.172 16.891 22.281 1 90.38 261 MET B C 1
ATOM 9072 O O . MET B 1 261 ? -21.953 17.812 22.016 1 90.38 261 MET B O 1
ATOM 9076 N N . LYS B 1 262 ? -21.484 15.656 22.453 1 89.56 262 LYS B N 1
ATOM 9077 C CA . LYS B 1 262 ? -22.906 15.312 22.391 1 89.56 262 LYS B CA 1
ATOM 9078 C C . LYS B 1 262 ? -23.688 16.031 23.5 1 89.56 262 LYS B C 1
ATOM 9080 O O . LYS B 1 262 ? -24.781 16.531 23.25 1 89.56 262 LYS B O 1
ATOM 9085 N N . THR B 1 263 ? -23.094 16.016 24.609 1 92.62 263 THR B N 1
ATOM 9086 C CA . THR B 1 263 ? -23.719 16.703 25.734 1 92.62 263 THR B CA 1
ATOM 9087 C C . THR B 1 263 ? -23.828 18.203 25.469 1 92.62 263 THR B C 1
ATOM 9089 O O . THR B 1 263 ? -24.859 18.812 25.766 1 92.62 263 THR B O 1
ATOM 9092 N N . ALA B 1 264 ? -22.812 18.75 24.969 1 92.88 264 ALA B N 1
ATOM 9093 C CA . ALA B 1 264 ? -22.797 20.172 24.672 1 92.88 264 ALA B CA 1
ATOM 9094 C C . ALA B 1 264 ? -23.828 20.531 23.609 1 92.88 264 ALA B C 1
ATOM 9096 O O . ALA B 1 264 ? -24.516 21.547 23.703 1 92.88 264 ALA B O 1
ATOM 9097 N N . GLU B 1 265 ? -23.906 19.734 22.578 1 91.19 265 GLU B N 1
ATOM 9098 C CA . GLU B 1 265 ? -24.859 19.984 21.5 1 91.19 265 GLU B CA 1
ATOM 9099 C C . GLU B 1 265 ? -26.297 19.891 22.016 1 91.19 265 GLU B C 1
ATOM 9101 O O . GLU B 1 265 ? -27.141 20.703 21.656 1 91.19 265 GLU B O 1
ATOM 9106 N N . ALA B 1 266 ? -26.547 18.906 22.812 1 92.94 266 ALA B N 1
ATOM 9107 C CA . ALA B 1 266 ? -27.875 18.766 23.406 1 92.94 266 ALA B CA 1
ATOM 9108 C C . ALA B 1 266 ? -28.219 19.953 24.297 1 92.94 266 ALA B C 1
ATOM 9110 O O . ALA B 1 266 ? -29.344 20.453 24.281 1 92.94 266 ALA B O 1
ATOM 9111 N N . PHE B 1 267 ? -27.328 20.375 25.094 1 94.12 267 PHE B N 1
ATOM 9112 C CA . PHE B 1 267 ? -27.516 21.5 26 1 94.12 267 PHE B CA 1
ATOM 9113 C C . PHE B 1 267 ? -27.797 22.781 25.234 1 94.12 267 PHE B C 1
ATOM 9115 O O . PHE B 1 267 ? -28.672 23.562 25.609 1 94.12 267 PHE B O 1
ATOM 9122 N N . LEU B 1 268 ? -27.047 23.031 24.203 1 92.31 268 LEU B N 1
ATOM 9123 C CA . LEU B 1 268 ? -27.188 24.25 23.438 1 92.31 268 LEU B CA 1
ATOM 9124 C C . LEU B 1 268 ? -28.516 24.266 22.672 1 92.31 268 LEU B C 1
ATOM 9126 O O . LEU B 1 268 ? -29.078 25.328 22.422 1 92.31 268 LEU B O 1
ATOM 9130 N N . LYS B 1 269 ? -28.938 23.125 22.281 1 92.94 269 LYS B N 1
ATOM 9131 C CA . LYS B 1 269 ? -30.25 23.047 21.641 1 92.94 269 LYS B CA 1
ATOM 9132 C C . LYS B 1 269 ? -31.359 23.375 22.625 1 92.94 269 LYS B C 1
ATOM 9134 O O . LYS B 1 269 ? -32.375 23.969 22.25 1 92.94 269 LYS B O 1
ATOM 9139 N N . GLN B 1 270 ? -31.172 22.984 23.812 1 93.62 270 GLN B N 1
ATOM 9140 C CA . GLN B 1 270 ? -32.156 23.25 24.844 1 93.62 270 GLN B CA 1
ATOM 9141 C C . GLN B 1 270 ? -32.094 24.703 25.297 1 93.62 270 GLN B C 1
ATOM 9143 O O . GLN B 1 270 ? -33.094 25.234 25.812 1 93.62 270 GLN B O 1
ATOM 9148 N N . HIS B 1 271 ? -30.969 25.312 25.188 1 93.94 271 HIS B N 1
ATOM 9149 C CA . HIS B 1 271 ? -30.766 26.688 25.625 1 93.94 271 HIS B CA 1
ATOM 9150 C C . HIS B 1 271 ? -30.297 27.562 24.469 1 93.94 271 HIS B C 1
ATOM 9152 O O . HIS B 1 271 ? -29.156 28.031 24.469 1 93.94 271 HIS B O 1
ATOM 9158 N N . PRO B 1 272 ? -31.125 27.969 23.562 1 91.44 272 PRO B N 1
ATOM 9159 C CA . PRO B 1 272 ? -30.734 28.781 22.406 1 91.44 272 PRO B CA 1
ATOM 9160 C C . PRO B 1 272 ? -30.406 30.219 22.797 1 91.44 272 PRO B C 1
ATOM 9162 O O . PRO B 1 272 ? -29.828 30.969 22 1 91.44 272 PRO B O 1
ATOM 9165 N N . GLU B 1 273 ? -30.688 30.562 24 1 92.12 273 GLU B N 1
ATOM 9166 C CA . GLU B 1 273 ? -30.438 31.922 24.453 1 92.12 273 GLU B CA 1
ATOM 9167 C C . GLU B 1 273 ? -28.953 32.125 24.812 1 92.12 273 GLU B C 1
ATOM 9169 O O . GLU B 1 273 ? -28.5 33.25 24.969 1 92.12 273 GLU B O 1
ATOM 9174 N N . ILE B 1 274 ? -28.266 31.078 24.953 1 93.44 274 ILE B N 1
ATOM 9175 C CA . ILE B 1 274 ? -26.875 31.141 25.375 1 93.44 274 ILE B CA 1
ATOM 9176 C C . ILE B 1 274 ? -25.969 31.25 24.156 1 93.44 274 ILE B C 1
ATOM 9178 O O . ILE B 1 274 ? -26.203 30.578 23.141 1 93.44 274 ILE B O 1
ATOM 9182 N N . CYS B 1 275 ? -24.984 32.156 24.234 1 93.75 275 CYS B N 1
ATOM 9183 C CA . CYS B 1 275 ? -23.969 32.312 23.203 1 93.75 275 CYS B CA 1
ATOM 9184 C C . CYS B 1 275 ? -22.578 32.062 23.75 1 93.75 275 CYS B C 1
ATOM 9186 O O . CYS B 1 275 ? -22.266 32.469 24.891 1 93.75 275 CYS B O 1
ATOM 9188 N N . ILE B 1 276 ? -21.812 31.328 23.078 1 94.69 276 ILE B N 1
ATOM 9189 C CA . ILE B 1 276 ? -20.438 31.047 23.422 1 94.69 276 ILE B CA 1
ATOM 9190 C C . ILE B 1 276 ? -19.5 31.906 22.578 1 94.69 276 ILE B C 1
ATOM 9192 O O . ILE B 1 276 ? -19.516 31.812 21.344 1 94.69 276 ILE B O 1
ATOM 9196 N N . LEU B 1 277 ? -18.656 32.688 23.203 1 94.81 277 LEU B N 1
ATOM 9197 C CA . LEU B 1 277 ? -17.781 33.625 22.5 1 94.81 277 LEU B CA 1
ATOM 9198 C C . LEU B 1 277 ? -16.344 33.531 23 1 94.81 277 LEU B C 1
ATOM 9200 O O . LEU B 1 277 ? -16.094 32.906 24.031 1 94.81 277 LEU B O 1
ATOM 9204 N N . GLN B 1 278 ? -15.523 34.125 22.25 1 92.81 278 GLN B N 1
ATOM 9205 C CA . GLN B 1 278 ? -14.117 34.25 22.641 1 92.81 278 GLN B CA 1
ATOM 9206 C C . GLN B 1 278 ? -13.812 35.625 23.203 1 92.81 278 GLN B C 1
ATOM 9208 O O . GLN B 1 278 ? -14.273 36.625 22.656 1 92.81 278 GLN B O 1
ATOM 9213 N N . SER B 1 279 ? -13.078 35.594 24.172 1 92.44 279 SER B N 1
ATOM 9214 C CA . SER B 1 279 ? -12.703 36.875 24.781 1 92.44 279 SER B CA 1
ATOM 9215 C C . SER B 1 279 ? -11.656 37.594 23.953 1 92.44 279 SER B C 1
ATOM 9217 O O . SER B 1 279 ? -10.93 36.969 23.172 1 92.44 279 SER B O 1
ATOM 9219 N N . ASP B 1 280 ? -11.578 38.875 24.109 1 86.75 280 ASP B N 1
ATOM 9220 C CA . ASP B 1 280 ? -10.602 39.688 23.406 1 86.75 280 ASP B CA 1
ATOM 9221 C C . ASP B 1 280 ? -9.195 39.469 23.953 1 86.75 280 ASP B C 1
ATOM 9223 O O . ASP B 1 280 ? -8.242 39.344 23.172 1 86.75 280 ASP B O 1
ATOM 9227 N N . LYS B 1 281 ? -9.156 39.469 25.266 1 85.31 281 LYS B N 1
ATOM 9228 C CA . LYS B 1 281 ? -7.879 39.25 25.938 1 85.31 281 LYS B CA 1
ATOM 9229 C C . LYS B 1 281 ? -7.941 38.031 26.875 1 85.31 281 LYS B C 1
ATOM 9231 O O . LYS B 1 281 ? -9.031 37.594 27.219 1 85.31 281 LYS B O 1
ATOM 9236 N N . GLY B 1 282 ? -6.824 37.438 27.062 1 86.81 282 GLY B N 1
ATOM 9237 C CA . GLY B 1 282 ? -6.688 36.406 28.062 1 86.81 282 GLY B CA 1
ATOM 9238 C C . GLY B 1 282 ? -6.965 35 27.531 1 86.81 282 GLY B C 1
ATOM 9239 O O . GLY B 1 282 ? -6.762 34.031 28.234 1 86.81 282 GLY B O 1
ATOM 9240 N N . ASN B 1 283 ? -7.387 34.875 26.328 1 91.12 283 ASN B N 1
ATOM 9241 C CA . ASN B 1 283 ? -7.668 33.562 25.719 1 91.12 283 ASN B CA 1
ATOM 9242 C C . ASN B 1 283 ? -8.672 32.781 26.547 1 91.12 283 ASN B C 1
ATOM 9244 O O . ASN B 1 283 ? -8.414 31.625 26.906 1 91.12 283 ASN B O 1
ATOM 9248 N N . ARG B 1 284 ? -9.836 33.438 26.781 1 93.62 284 ARG B N 1
ATOM 9249 C CA . ARG B 1 284 ? -10.898 32.844 27.578 1 93.62 284 ARG B CA 1
ATOM 9250 C C . ARG B 1 284 ? -12.156 32.625 26.734 1 93.62 284 ARG B C 1
ATOM 9252 O O . ARG B 1 284 ? -12.375 33.344 25.75 1 93.62 284 ARG B O 1
ATOM 9259 N N . THR B 1 285 ? -12.852 31.656 27.125 1 95.31 285 THR B N 1
ATOM 9260 C CA . THR B 1 285 ? -14.172 31.422 26.562 1 95.31 285 THR B CA 1
ATOM 9261 C C . THR B 1 285 ? -15.25 32.062 27.422 1 95.31 285 THR B C 1
ATOM 9263 O O . THR B 1 285 ? -15.266 31.906 28.641 1 95.31 285 THR B O 1
ATOM 9266 N N . VAL B 1 286 ? -16.062 32.812 26.797 1 95.81 286 VAL B N 1
ATOM 9267 C CA . VAL B 1 286 ? -17.094 33.531 27.531 1 95.81 286 VAL B CA 1
ATOM 9268 C C . VAL B 1 286 ? -18.484 33.031 27.109 1 95.81 286 VAL B C 1
ATOM 9270 O O . VAL B 1 286 ? -18.766 32.906 25.922 1 95.81 286 VAL B O 1
ATOM 9273 N N . VAL B 1 287 ? -19.25 32.719 28.078 1 95.56 287 VAL B N 1
ATOM 9274 C CA . VAL B 1 287 ? -20.656 32.344 27.875 1 95.56 287 VAL B CA 1
ATOM 9275 C C . VAL B 1 287 ? -21.562 33.469 28.328 1 95.56 287 VAL B C 1
ATOM 9277 O O . VAL B 1 287 ? -21.516 33.906 29.484 1 95.56 287 VAL B O 1
ATOM 9280 N N . MET B 1 288 ? -22.297 34 27.406 1 94.5 288 MET B N 1
ATOM 9281 C CA . MET B 1 288 ? -23.203 35.094 27.75 1 94.5 288 MET B CA 1
ATOM 9282 C C . MET B 1 288 ? -24.547 34.906 27.047 1 94.5 288 MET B C 1
ATOM 9284 O O . MET B 1 288 ? -24.703 34.031 26.203 1 94.5 288 MET B O 1
ATOM 9288 N N . ARG B 1 289 ? -25.484 35.781 27.375 1 94.62 289 ARG B N 1
ATOM 9289 C CA . ARG B 1 289 ? -26.781 35.719 26.734 1 94.62 289 ARG B CA 1
ATOM 9290 C C . ARG B 1 289 ? -26.766 36.438 25.391 1 94.62 289 ARG B C 1
ATOM 9292 O O . ARG B 1 289 ? -26.188 37.531 25.266 1 94.62 289 ARG B O 1
ATOM 9299 N N . CYS B 1 290 ? -27.422 35.875 24.438 1 93.69 290 CYS B N 1
ATOM 9300 C CA . CYS B 1 290 ? -27.422 36.438 23.094 1 93.69 290 CYS B CA 1
ATOM 9301 C C . CYS B 1 290 ? -28.094 37.781 23.062 1 93.69 290 CYS B C 1
ATOM 9303 O O . CYS B 1 290 ? -27.672 38.688 22.312 1 93.69 290 CYS B O 1
ATOM 9305 N N . GLU B 1 291 ? -29.062 37.938 23.828 1 93.56 291 GLU B N 1
ATOM 9306 C CA . GLU B 1 291 ? -29.781 39.188 23.875 1 93.56 291 GLU B CA 1
ATOM 9307 C C . GLU B 1 291 ? -28.891 40.312 24.422 1 93.56 291 GLU B C 1
ATOM 9309 O O . GLU B 1 291 ? -28.953 41.438 23.953 1 93.56 291 GLU B O 1
ATOM 9314 N N . ASP B 1 292 ? -28.172 39.906 25.406 1 93.94 292 ASP B N 1
ATOM 9315 C CA . ASP B 1 292 ? -27.234 40.875 25.984 1 93.94 292 ASP B CA 1
ATOM 9316 C C . ASP B 1 292 ? -26.172 41.281 24.969 1 93.94 292 ASP B C 1
ATOM 9318 O O . ASP B 1 292 ? -25.75 42.438 24.922 1 93.94 292 ASP B O 1
ATOM 9322 N N . TYR B 1 293 ? -25.703 40.375 24.234 1 94.56 293 TYR B N 1
ATOM 9323 C CA . TYR B 1 293 ? -24.703 40.625 23.203 1 94.56 293 TYR B CA 1
ATOM 9324 C C . TYR B 1 293 ? -25.25 41.625 22.172 1 94.56 293 TYR B C 1
ATOM 9326 O O . TYR B 1 293 ? -24.578 42.594 21.812 1 94.56 293 TYR B O 1
ATOM 9334 N N . VAL B 1 294 ? -26.484 41.375 21.672 1 94.19 294 VAL B N 1
ATOM 9335 C CA . VAL B 1 294 ? -27.078 42.219 20.641 1 94.19 294 VAL B CA 1
ATOM 9336 C C . VAL B 1 294 ? -27.344 43.625 21.203 1 94.19 294 VAL B C 1
ATOM 9338 O O . VAL B 1 294 ? -27.156 44.625 20.516 1 94.19 294 VAL B O 1
ATOM 9341 N N . ALA B 1 295 ? -27.75 43.656 22.422 1 94.88 295 ALA B N 1
ATOM 9342 C CA . ALA B 1 295 ? -28.016 44.938 23.062 1 94.88 295 ALA B CA 1
ATOM 9343 C C . ALA B 1 295 ? -26.75 45.781 23.188 1 94.88 295 ALA B C 1
ATOM 9345 O O . ALA B 1 295 ? -26.75 46.969 22.938 1 94.88 295 ALA B O 1
ATOM 9346 N N . LYS B 1 296 ? -25.75 45.156 23.594 1 95 296 LYS B N 1
ATOM 9347 C CA . LYS B 1 296 ? -24.469 45.844 23.75 1 95 296 LYS B CA 1
ATOM 9348 C C . LYS B 1 296 ? -23.906 46.281 22.406 1 95 296 LYS B C 1
ATOM 9350 O O . LYS B 1 296 ? -23.297 47.344 22.297 1 95 296 LYS B O 1
ATOM 9355 N N . MET B 1 297 ? -24.078 45.5 21.359 1 94.19 297 MET B N 1
ATOM 9356 C CA . MET B 1 297 ? -23.641 45.875 20.016 1 94.19 297 MET B CA 1
ATOM 9357 C C . MET B 1 297 ? -24.438 47.062 19.5 1 94.19 297 MET B C 1
ATOM 9359 O O . MET B 1 297 ? -23.875 47.969 18.891 1 94.19 297 MET B O 1
ATOM 9363 N N . ASN B 1 298 ? -25.719 47.031 19.75 1 94.06 298 ASN B N 1
ATOM 9364 C CA . ASN B 1 298 ? -26.562 48.156 19.344 1 94.06 298 ASN B CA 1
ATOM 9365 C C . ASN B 1 298 ? -26.188 49.438 20.078 1 94.06 298 ASN B C 1
ATOM 9367 O O . ASN B 1 298 ? -26.234 50.531 19.5 1 94.06 298 ASN B O 1
ATOM 9371 N N . HIS B 1 299 ? -25.844 49.219 21.281 1 93.94 299 HIS B N 1
ATOM 9372 C CA . HIS B 1 299 ? -25.406 50.375 22.062 1 93.94 299 HIS B CA 1
ATOM 9373 C C . HIS B 1 299 ? -24.109 50.938 21.5 1 93.94 299 HIS B C 1
ATOM 9375 O O . HIS B 1 299 ? -23.938 52.156 21.438 1 93.94 299 HIS B O 1
ATOM 9381 N N . LEU B 1 300 ? -23.266 50.125 21.141 1 91.31 300 LEU B N 1
ATOM 9382 C CA . LEU B 1 300 ? -22 50.531 20.562 1 91.31 300 LEU B CA 1
ATOM 9383 C C . LEU B 1 300 ? -22.203 51.25 19.234 1 91.31 300 LEU B C 1
ATOM 9385 O O . LEU B 1 300 ? -21.547 52.25 18.953 1 91.31 300 LEU B O 1
ATOM 9389 N N . LEU B 1 301 ? -23.094 50.781 18.391 1 91.75 301 LEU B N 1
ATOM 9390 C CA . LEU B 1 301 ? -23.312 51.312 17.047 1 91.75 301 LEU B CA 1
ATOM 9391 C C . LEU B 1 301 ? -24.219 52.531 17.078 1 91.75 301 LEU B C 1
ATOM 9393 O O . LEU B 1 301 ? -24.344 53.25 16.078 1 91.75 301 LEU B O 1
ATOM 9397 N N . ALA B 1 302 ? -24.75 52.781 18.281 1 92.06 302 ALA B N 1
ATOM 9398 C CA . ALA B 1 302 ? -25.609 53.938 18.438 1 92.06 302 ALA B CA 1
ATOM 9399 C C . ALA B 1 302 ? -24.797 55.219 18.594 1 92.06 302 ALA B C 1
ATOM 9401 O O . ALA B 1 302 ? -25.328 56.344 18.484 1 92.06 302 ALA B O 1
ATOM 9402 N N . ASP B 1 303 ? -23.516 55.031 18.719 1 89.38 303 ASP B N 1
ATOM 9403 C CA . ASP B 1 303 ? -22.641 56.188 18.797 1 89.38 303 ASP B CA 1
ATOM 9404 C C . ASP B 1 303 ? -22.547 56.906 17.453 1 89.38 303 ASP B C 1
ATOM 9406 O O . ASP B 1 303 ? -21.781 56.5 16.578 1 89.38 303 ASP B O 1
ATOM 9410 N N . THR B 1 304 ? -23.094 58 17.234 1 89.75 304 THR B N 1
ATOM 9411 C CA . THR B 1 304 ? -23.188 58.719 15.969 1 89.75 304 THR B CA 1
ATOM 9412 C C . THR B 1 304 ? -21.922 59.5 15.688 1 89.75 304 THR B C 1
ATOM 9414 O O . THR B 1 304 ? -21.719 60 14.578 1 89.75 304 THR B O 1
ATOM 9417 N N . SER B 1 305 ? -21.125 59.625 16.641 1 85.38 305 SER B N 1
ATOM 9418 C CA . SER B 1 305 ? -19.859 60.312 16.438 1 85.38 305 SER B CA 1
ATOM 9419 C C . SER B 1 305 ? -18.844 59.438 15.711 1 85.38 305 SER B C 1
ATOM 9421 O O . SER B 1 305 ? -17.953 59.969 15.031 1 85.38 305 SER B O 1
ATOM 9423 N N . THR B 1 306 ? -19.078 58.188 15.828 1 86.44 306 THR B N 1
ATOM 9424 C CA . THR B 1 306 ? -18.109 57.281 15.234 1 86.44 306 THR B CA 1
ATOM 9425 C C . THR B 1 306 ? -18.719 56.531 14.055 1 86.44 306 THR B C 1
ATOM 9427 O O . THR B 1 306 ? -18.031 56.25 13.07 1 86.44 306 THR B O 1
ATOM 9430 N N . TYR B 1 307 ? -20.016 56.219 14.18 1 91.19 307 TYR B N 1
ATOM 9431 C CA . TYR B 1 307 ? -20.656 55.406 13.141 1 91.19 307 TYR B CA 1
ATOM 9432 C C . TYR B 1 307 ? -21.859 56.156 12.555 1 91.19 307 TYR B C 1
ATOM 9434 O O . TYR B 1 307 ? -22.547 56.875 13.266 1 91.19 307 TYR B O 1
ATOM 9442 N N . ALA B 1 308 ? -21.984 56 11.281 1 92.56 308 ALA B N 1
ATOM 9443 C CA . ALA B 1 308 ? -23.141 56.562 10.578 1 92.56 308 ALA B CA 1
ATOM 9444 C C . ALA B 1 308 ? -23.891 55.469 9.82 1 92.56 308 ALA B C 1
ATOM 9446 O O . ALA B 1 308 ? -23.281 54.562 9.242 1 92.56 308 ALA B O 1
ATOM 9447 N N . THR B 1 309 ? -25.172 55.469 9.867 1 93.19 309 THR B N 1
ATOM 9448 C CA . THR B 1 309 ? -25.984 54.5 9.156 1 93.19 309 THR B CA 1
ATOM 9449 C C . THR B 1 309 ? -26.047 54.812 7.668 1 93.19 309 THR B C 1
ATOM 9451 O O . THR B 1 309 ? -26.078 55.969 7.281 1 93.19 309 THR B O 1
ATOM 9454 N N . MET B 1 310 ? -25.953 53.781 6.949 1 92.81 310 MET B N 1
ATOM 9455 C CA . MET B 1 310 ? -26.047 53.938 5.5 1 92.81 310 MET B CA 1
ATOM 9456 C C . MET B 1 310 ? -27.344 53.375 4.961 1 92.81 310 MET B C 1
ATOM 9458 O O . MET B 1 310 ? -27.859 52.375 5.484 1 92.81 310 MET B O 1
ATOM 9462 N N . THR B 1 311 ? -27.797 53.938 3.885 1 87.88 311 THR B N 1
ATOM 9463 C CA . THR B 1 311 ? -29.078 53.531 3.316 1 87.88 311 THR B CA 1
ATOM 9464 C C . THR B 1 311 ? -28.891 52.375 2.342 1 87.88 311 THR B C 1
ATOM 9466 O O . THR B 1 311 ? -29.812 51.594 2.1 1 87.88 311 THR B O 1
ATOM 9469 N N . SER B 1 312 ? -27.719 52.406 1.71 1 90.31 312 SER B N 1
ATOM 9470 C CA . SER B 1 312 ? -27.5 51.375 0.728 1 90.31 312 SER B CA 1
ATOM 9471 C C . SER B 1 312 ? -26.109 50.75 0.854 1 90.31 312 SER B C 1
ATOM 9473 O O . SER B 1 312 ? -25.234 51.344 1.478 1 90.31 312 SER B O 1
ATOM 9475 N N . ASP B 1 313 ? -26 49.531 0.314 1 91.25 313 ASP B N 1
ATOM 9476 C CA . ASP B 1 313 ? -24.703 48.844 0.299 1 91.25 313 ASP B CA 1
ATOM 9477 C C . ASP B 1 313 ? -23.734 49.531 -0.667 1 91.25 313 ASP B C 1
ATOM 9479 O O . ASP B 1 313 ? -23.969 49.531 -1.878 1 91.25 313 ASP B O 1
ATOM 9483 N N . PRO B 1 314 ? -22.688 50.031 -0.226 1 93 314 PRO B N 1
ATOM 9484 C CA . PRO B 1 314 ? -21.75 50.75 -1.083 1 93 314 PRO B CA 1
ATOM 9485 C C . PRO B 1 314 ? -20.688 49.812 -1.699 1 93 314 PRO B C 1
ATOM 9487 O O . PRO B 1 314 ? -19.734 50.281 -2.32 1 93 314 PRO B O 1
ATOM 9490 N N . THR B 1 315 ? -20.781 48.562 -1.576 1 93.62 315 THR B N 1
ATOM 9491 C CA . THR B 1 315 ? -19.734 47.625 -1.95 1 93.62 315 THR B CA 1
ATOM 9492 C C . THR B 1 315 ? -19.406 47.75 -3.436 1 93.62 315 THR B C 1
ATOM 9494 O O . THR B 1 315 ? -18.234 47.75 -3.818 1 93.62 315 THR B O 1
ATOM 9497 N N . SER B 1 316 ? -20.359 47.875 -4.293 1 92.25 316 SER B N 1
ATOM 9498 C CA . SER B 1 316 ? -20.141 47.938 -5.734 1 92.25 316 SER B CA 1
ATOM 9499 C C . SER B 1 316 ? -19.438 49.25 -6.121 1 92.25 316 SER B C 1
ATOM 9501 O O . SER B 1 316 ? -18.562 49.25 -6.984 1 92.25 316 SER B O 1
ATOM 9503 N N . LYS B 1 317 ? -19.859 50.281 -5.5 1 93.69 317 LYS B N 1
ATOM 9504 C CA . LYS B 1 317 ? -19.234 51.562 -5.77 1 93.69 317 LYS B CA 1
ATOM 9505 C C . LYS B 1 317 ? -17.781 51.594 -5.32 1 93.69 317 LYS B C 1
ATOM 9507 O O . LYS B 1 317 ? -16.906 52.062 -6.055 1 93.69 317 LYS B O 1
ATOM 9512 N N . LEU B 1 318 ? -17.562 51.125 -4.172 1 94.31 318 LEU B N 1
ATOM 9513 C CA . LEU B 1 318 ? -16.219 51.094 -3.633 1 94.31 318 LEU B CA 1
ATOM 9514 C C . LEU B 1 318 ? -15.32 50.156 -4.445 1 94.31 318 LEU B C 1
ATOM 9516 O O . LEU B 1 318 ? -14.125 50.406 -4.602 1 94.31 318 LEU B O 1
ATOM 9520 N N . GLN B 1 319 ? -15.852 49.062 -4.891 1 94.75 319 GLN B N 1
ATOM 9521 C CA . GLN B 1 319 ? -15.117 48.125 -5.75 1 94.75 319 GLN B CA 1
ATOM 9522 C C . GLN B 1 319 ? -14.672 48.812 -7.039 1 94.75 319 GLN B C 1
ATOM 9524 O O . GLN B 1 319 ? -13.531 48.625 -7.477 1 94.75 319 GLN B O 1
ATOM 9529 N N . LYS B 1 320 ? -15.586 49.562 -7.637 1 95.38 320 LYS B N 1
ATOM 9530 C CA . LYS B 1 320 ? -15.25 50.281 -8.852 1 95.38 320 LYS B CA 1
ATOM 9531 C C . LYS B 1 320 ? -14.156 51.312 -8.578 1 95.38 320 LYS B C 1
ATOM 9533 O O . LYS B 1 320 ? -13.242 51.5 -9.391 1 95.38 320 LYS B O 1
ATOM 9538 N N . GLN B 1 321 ? -14.297 51.969 -7.508 1 94.69 321 GLN B N 1
ATOM 9539 C CA . GLN B 1 321 ? -13.297 52.969 -7.137 1 94.69 321 GLN B CA 1
ATOM 9540 C C . GLN B 1 321 ? -11.93 52.312 -6.945 1 94.69 321 GLN B C 1
ATOM 9542 O O . GLN B 1 321 ? -10.914 52.844 -7.402 1 94.69 321 GLN B O 1
ATOM 9547 N N . ASN B 1 322 ? -11.922 51.219 -6.211 1 94.88 322 ASN B N 1
ATOM 9548 C CA . ASN B 1 322 ? -10.672 50.5 -6.004 1 94.88 322 ASN B CA 1
ATOM 9549 C C . ASN B 1 322 ? -10.031 50.094 -7.332 1 94.88 322 ASN B C 1
ATOM 9551 O O . ASN B 1 322 ? -8.836 50.281 -7.531 1 94.88 322 ASN B O 1
ATOM 9555 N N . ASN B 1 323 ? -10.844 49.531 -8.203 1 95.81 323 ASN B N 1
ATOM 9556 C CA . ASN B 1 323 ? -10.328 49.094 -9.484 1 95.81 323 ASN B CA 1
ATOM 9557 C C . ASN B 1 323 ? -9.852 50.25 -10.344 1 95.81 323 ASN B C 1
ATOM 9559 O O . ASN B 1 323 ? -8.906 50.125 -11.125 1 95.81 323 ASN B O 1
ATOM 9563 N N . ASN B 1 324 ? -10.469 51.438 -10.172 1 95.38 324 ASN B N 1
ATOM 9564 C CA . ASN B 1 324 ? -10.023 52.625 -10.883 1 95.38 324 ASN B CA 1
ATOM 9565 C C . ASN B 1 324 ? -8.641 53.062 -10.414 1 95.38 324 ASN B C 1
ATOM 9567 O O . ASN B 1 324 ? -7.809 53.5 -11.227 1 95.38 324 ASN B O 1
ATOM 9571 N N . PHE B 1 325 ? -8.445 53 -9.133 1 95 325 PHE B N 1
ATOM 9572 C CA . PHE B 1 325 ? -7.125 53.344 -8.602 1 95 325 PHE B CA 1
ATOM 9573 C C . PHE B 1 325 ? -6.066 52.406 -9.156 1 95 325 PHE B C 1
ATOM 9575 O O . PHE B 1 325 ? -4.973 52.844 -9.531 1 95 325 PHE B O 1
ATOM 9582 N N . VAL B 1 326 ? -6.398 51.094 -9.234 1 95.81 326 VAL B N 1
ATOM 9583 C CA . VAL B 1 326 ? -5.445 50.062 -9.703 1 95.81 326 VAL B CA 1
ATOM 9584 C C . VAL B 1 326 ? -5.148 50.312 -11.188 1 95.81 326 VAL B C 1
ATOM 9586 O O . VAL B 1 326 ? -4 50.156 -11.617 1 95.81 326 VAL B O 1
ATOM 9589 N N . THR B 1 327 ? -6.199 50.656 -11.898 1 95.56 327 THR B N 1
ATOM 9590 C CA . THR B 1 327 ? -6.02 50.938 -13.32 1 95.56 327 THR B CA 1
ATOM 9591 C C . THR B 1 327 ? -5.125 52.156 -13.523 1 95.56 327 THR B C 1
ATOM 9593 O O . THR B 1 327 ? -4.273 52.156 -14.414 1 95.56 327 THR B O 1
ATOM 9596 N N . ARG B 1 328 ? -5.32 53.125 -12.773 1 94.81 328 ARG B N 1
ATOM 9597 C CA . ARG B 1 328 ? -4.508 54.312 -12.844 1 94.81 328 ARG B CA 1
ATOM 9598 C C . ARG B 1 328 ? -3.047 54.031 -12.539 1 94.81 328 ARG B C 1
ATOM 9600 O O . ARG B 1 328 ? -2.146 54.5 -13.219 1 94.81 328 ARG B O 1
ATOM 9607 N N . LEU B 1 329 ? -2.809 53.281 -11.516 1 95.12 329 LEU B N 1
ATOM 9608 C CA . LEU B 1 329 ? -1.453 52.875 -11.148 1 95.12 329 LEU B CA 1
ATOM 9609 C C . LEU B 1 329 ? -0.792 52.094 -12.273 1 95.12 329 LEU B C 1
ATOM 9611 O O . LEU B 1 329 ? 0.4 52.25 -12.539 1 95.12 329 LEU B O 1
ATOM 9615 N N . ALA B 1 330 ? -1.637 51.219 -12.812 1 94.62 330 ALA B N 1
ATOM 9616 C CA . ALA B 1 330 ? -1.119 50.375 -13.898 1 94.62 330 ALA B CA 1
ATOM 9617 C C . ALA B 1 330 ? -0.833 51.219 -15.141 1 94.62 330 ALA B C 1
ATOM 9619 O O . ALA B 1 330 ? 0.177 51 -15.82 1 94.62 330 ALA B O 1
ATOM 9620 N N . ASP B 1 331 ? -1.665 52.125 -15.484 1 93.44 331 ASP B N 1
ATOM 9621 C CA . ASP B 1 331 ? -1.526 52.969 -16.672 1 93.44 331 ASP B CA 1
ATOM 9622 C C . ASP B 1 331 ? -0.299 53.875 -16.562 1 93.44 331 ASP B C 1
ATOM 9624 O O . ASP B 1 331 ? 0.35 54.156 -17.562 1 93.44 331 ASP B O 1
ATOM 9628 N N . LEU B 1 332 ? 0.021 54.344 -15.367 1 93.94 332 LEU B N 1
ATOM 9629 C CA . LEU B 1 332 ? 1.169 55.188 -15.125 1 93.94 332 LEU B CA 1
ATOM 9630 C C . LEU B 1 332 ? 2.439 54.375 -14.938 1 93.94 332 LEU B C 1
ATOM 9632 O O . LEU B 1 332 ? 3.488 54.906 -14.578 1 93.94 332 LEU B O 1
ATOM 9636 N N . ASP B 1 333 ? 2.367 53.062 -15.078 1 91.5 333 ASP B N 1
ATOM 9637 C CA . ASP B 1 333 ? 3.471 52.094 -14.992 1 91.5 333 ASP B CA 1
ATOM 9638 C C . ASP B 1 333 ? 4.148 52.156 -13.625 1 91.5 333 ASP B C 1
ATOM 9640 O O . ASP B 1 333 ? 5.375 52.094 -13.531 1 91.5 333 ASP B O 1
ATOM 9644 N N . LEU B 1 334 ? 3.289 52.344 -12.648 1 92.88 334 LEU B N 1
ATOM 9645 C CA . LEU B 1 334 ? 3.82 52.406 -11.289 1 92.88 334 LEU B CA 1
ATOM 9646 C C . LEU B 1 334 ? 3.84 51 -10.656 1 92.88 334 LEU B C 1
ATOM 9648 O O . LEU B 1 334 ? 4.57 50.781 -9.688 1 92.88 334 LEU B O 1
ATOM 9652 N N . ILE B 1 335 ? 2.969 50 -11.164 1 92.19 335 ILE B N 1
ATOM 9653 C CA . ILE B 1 335 ? 2.93 48.625 -10.688 1 92.19 335 ILE B CA 1
ATOM 9654 C C . ILE B 1 335 ? 2.982 47.688 -11.867 1 92.19 335 ILE B C 1
ATOM 9656 O O . ILE B 1 335 ? 2.631 48.062 -12.992 1 92.19 335 ILE B O 1
ATOM 9660 N N . ASP B 1 336 ? 3.438 46.438 -11.633 1 92.12 336 ASP B N 1
ATOM 9661 C CA . ASP B 1 336 ? 3.521 45.406 -12.68 1 92.12 336 ASP B CA 1
ATOM 9662 C C . ASP B 1 336 ? 2.162 44.781 -12.922 1 92.12 336 ASP B C 1
ATOM 9664 O O . ASP B 1 336 ? 1.229 44.938 -12.133 1 92.12 336 ASP B O 1
ATOM 9668 N N . ALA B 1 337 ? 2.057 44.094 -13.953 1 90.88 337 ALA B N 1
ATOM 9669 C CA . ALA B 1 337 ? 0.806 43.438 -14.352 1 90.88 337 ALA B CA 1
ATOM 9670 C C . ALA B 1 337 ? 0.367 42.406 -13.336 1 90.88 337 ALA B C 1
ATOM 9672 O O . ALA B 1 337 ? -0.828 42.25 -13.07 1 90.88 337 ALA B O 1
ATOM 9673 N N . LYS B 1 338 ? 1.301 41.75 -12.805 1 90.75 338 LYS B N 1
ATOM 9674 C CA . LYS B 1 338 ? 0.988 40.75 -11.805 1 90.75 338 LYS B CA 1
ATOM 9675 C C . LYS B 1 338 ? 0.409 41.375 -10.539 1 90.75 338 LYS B C 1
ATOM 9677 O O . LYS B 1 338 ? -0.569 40.875 -9.977 1 90.75 338 LYS B O 1
ATOM 9682 N N . THR B 1 339 ? 0.981 42.438 -10.164 1 92.88 339 THR B N 1
ATOM 9683 C CA . THR B 1 339 ? 0.498 43.156 -8.984 1 92.88 339 THR B CA 1
ATOM 9684 C C . THR B 1 339 ? -0.867 43.781 -9.258 1 92.88 339 THR B C 1
ATOM 9686 O O . THR B 1 339 ? -1.73 43.812 -8.383 1 92.88 339 THR B O 1
ATOM 9689 N N . ALA B 1 340 ? -1.002 44.219 -10.43 1 93.56 340 ALA B N 1
ATOM 9690 C CA . ALA B 1 340 ? -2.285 44.844 -10.789 1 93.56 340 ALA B CA 1
ATOM 9691 C C . ALA B 1 340 ? -3.41 43.812 -10.711 1 93.56 340 ALA B C 1
ATOM 9693 O O . ALA B 1 340 ? -4.512 44.094 -10.25 1 93.56 340 ALA B O 1
ATOM 9694 N N . LYS B 1 341 ? -3.068 42.688 -11.188 1 91.06 341 LYS B N 1
ATOM 9695 C CA . LYS B 1 341 ? -4.066 41.625 -11.141 1 91.06 341 LYS B CA 1
ATOM 9696 C C . LYS B 1 341 ? -4.395 41.25 -9.703 1 91.06 341 LYS B C 1
ATOM 9698 O O . LYS B 1 341 ? -5.543 40.938 -9.383 1 91.06 341 LYS B O 1
ATOM 9703 N N . ARG B 1 342 ? -3.512 41.281 -8.844 1 89.56 342 ARG B N 1
ATOM 9704 C CA . ARG B 1 342 ? -3.693 40.938 -7.441 1 89.56 342 ARG B CA 1
ATOM 9705 C C . ARG B 1 342 ? -4.496 42 -6.711 1 89.56 342 ARG B C 1
ATOM 9707 O O . ARG B 1 342 ? -5.285 41.688 -5.816 1 89.56 342 ARG B O 1
ATOM 9714 N N . LEU B 1 343 ? -4.348 43.188 -7.082 1 93.62 343 LEU B N 1
ATOM 9715 C CA . LEU B 1 343 ? -4.961 44.281 -6.371 1 93.62 343 LEU B CA 1
ATOM 9716 C C . LEU B 1 343 ? -6.395 44.531 -6.848 1 93.62 343 LEU B C 1
ATOM 9718 O O . LEU B 1 343 ? -7.199 45.125 -6.145 1 93.62 343 LEU B O 1
ATOM 9722 N N . ARG B 1 344 ? -6.633 44 -8.055 1 92.81 344 ARG B N 1
ATOM 9723 C CA . ARG B 1 344 ? -7.988 44.125 -8.578 1 92.81 344 ARG B CA 1
ATOM 9724 C C . ARG B 1 344 ? -8.938 43.125 -7.895 1 92.81 344 ARG B C 1
ATOM 9726 O O . ARG B 1 344 ? -8.539 42.031 -7.535 1 92.81 344 ARG B O 1
ATOM 9733 N N . THR B 1 345 ? -10.109 43.625 -7.574 1 90.5 345 THR B N 1
ATOM 9734 C CA . THR B 1 345 ? -11.102 42.75 -6.934 1 90.5 345 THR B CA 1
ATOM 9735 C C . THR B 1 345 ? -12.43 42.812 -7.684 1 90.5 345 THR B C 1
ATOM 9737 O O . THR B 1 345 ? -12.867 43.875 -8.109 1 90.5 345 THR B O 1
ATOM 9740 N N . ASN B 1 346 ? -13 41.656 -7.938 1 88.44 346 ASN B N 1
ATOM 9741 C CA . ASN B 1 346 ? -14.297 41.594 -8.609 1 88.44 346 ASN B CA 1
ATOM 9742 C C . ASN B 1 346 ? -15.328 40.844 -7.773 1 88.44 346 ASN B C 1
ATOM 9744 O O . ASN B 1 346 ? -16.5 40.781 -8.141 1 88.44 346 ASN B O 1
ATOM 9748 N N . THR B 1 347 ? -14.938 40.281 -6.676 1 89.25 347 THR B N 1
ATOM 9749 C CA . THR B 1 347 ? -15.836 39.469 -5.883 1 89.25 347 THR B CA 1
ATOM 9750 C C . THR B 1 347 ? -15.93 39.969 -4.449 1 89.25 347 THR B C 1
ATOM 9752 O O . THR B 1 347 ? -15.969 39.188 -3.5 1 89.25 347 THR B O 1
ATOM 9755 N N . ALA B 1 348 ? -15.883 41.25 -4.188 1 91.81 348 ALA B N 1
ATOM 9756 C CA . ALA B 1 348 ? -15.906 41.844 -2.85 1 91.81 348 ALA B CA 1
ATOM 9757 C C . ALA B 1 348 ? -17.266 41.625 -2.178 1 91.81 348 ALA B C 1
ATOM 9759 O O . ALA B 1 348 ? -18.297 41.594 -2.848 1 91.81 348 ALA B O 1
ATOM 9760 N N . VAL B 1 349 ? -17.281 41.375 -0.933 1 91.31 349 VAL B N 1
ATOM 9761 C CA . VAL B 1 349 ? -18.469 41.219 -0.096 1 91.31 349 VAL B CA 1
ATOM 9762 C C . VAL B 1 349 ? -18.375 42.188 1.097 1 91.31 349 VAL B C 1
ATOM 9764 O O . VAL B 1 349 ? -17.281 42.406 1.64 1 91.31 349 VAL B O 1
ATOM 9767 N N . CYS B 1 350 ? -19.453 42.719 1.456 1 92 350 CYS B N 1
ATOM 9768 C CA . CYS B 1 350 ? -19.484 43.656 2.576 1 92 350 CYS B CA 1
ATOM 9769 C C . CYS B 1 350 ? -18.969 43 3.85 1 92 350 CYS B C 1
ATOM 9771 O O . CYS B 1 350 ? -19.438 41.906 4.227 1 92 350 CYS B O 1
ATOM 9773 N N . PRO B 1 351 ? -17.969 43.656 4.484 1 91.88 351 PRO B N 1
ATOM 9774 C CA . PRO B 1 351 ? -17.484 43.125 5.75 1 91.88 351 PRO B CA 1
ATOM 9775 C C . PRO B 1 351 ? -18.547 43.125 6.848 1 91.88 351 PRO B C 1
ATOM 9777 O O . PRO B 1 351 ? -19.453 43.938 6.836 1 91.88 351 PRO B O 1
ATOM 9780 N N . ARG B 1 352 ? -18.422 42.25 7.758 1 92.38 352 ARG B N 1
ATOM 9781 C CA . ARG B 1 352 ? -19.359 42.094 8.867 1 92.38 352 ARG B CA 1
ATOM 9782 C C . ARG B 1 352 ? -18.656 42.344 10.203 1 92.38 352 ARG B C 1
ATOM 9784 O O . ARG B 1 352 ? -17.562 41.812 10.438 1 92.38 352 ARG B O 1
ATOM 9791 N N . ILE B 1 353 ? -19.281 43.031 11.047 1 91.31 353 ILE B N 1
ATOM 9792 C CA . ILE B 1 353 ? -18.703 43.406 12.328 1 91.31 353 ILE B CA 1
ATOM 9793 C C . ILE B 1 353 ? -19.125 42.375 13.398 1 91.31 353 ILE B C 1
ATOM 9795 O O . ILE B 1 353 ? -20.188 41.781 13.305 1 91.31 353 ILE B O 1
ATOM 9799 N N . TYR B 1 354 ? -18.297 42.156 14.297 1 91.94 354 TYR B N 1
ATOM 9800 C CA . TYR B 1 354 ? -18.641 41.375 15.492 1 91.94 354 TYR B CA 1
ATOM 9801 C C . TYR B 1 354 ? -17.922 41.938 16.719 1 91.94 354 TYR B C 1
ATOM 9803 O O . TYR B 1 354 ? -17 42.75 16.578 1 91.94 354 TYR B O 1
ATOM 9811 N N . GLY B 1 355 ? -18.406 41.531 17.891 1 91.81 355 GLY B N 1
ATOM 9812 C CA . GLY B 1 355 ? -17.844 42.031 19.125 1 91.81 355 GLY B CA 1
ATOM 9813 C C . GLY B 1 355 ? -17.234 40.938 19.984 1 91.81 355 GLY B C 1
ATOM 9814 O O . GLY B 1 355 ? -17.75 39.812 20.047 1 91.81 355 GLY B O 1
ATOM 9815 N N . GLN B 1 356 ? -16.125 41.312 20.531 1 92.12 356 GLN B N 1
ATOM 9816 C CA . GLN B 1 356 ? -15.484 40.438 21.5 1 92.12 356 GLN B CA 1
ATOM 9817 C C . GLN B 1 356 ? -15.602 40.969 22.922 1 92.12 356 GLN B C 1
ATOM 9819 O O . GLN B 1 356 ? -15.281 42.156 23.172 1 92.12 356 GLN B O 1
ATOM 9824 N N . PRO B 1 357 ? -16.016 40.156 23.812 1 94.06 357 PRO B N 1
ATOM 9825 C CA . PRO B 1 357 ? -16.203 40.656 25.172 1 94.06 357 PRO B CA 1
ATOM 9826 C C . PRO B 1 357 ? -14.891 40.844 25.922 1 94.06 357 PRO B C 1
ATOM 9828 O O . PRO B 1 357 ? -13.969 40.031 25.781 1 94.06 357 PRO B O 1
ATOM 9831 N N . LYS B 1 358 ? -14.828 41.906 26.625 1 90.25 358 LYS B N 1
ATOM 9832 C CA . LYS B 1 358 ? -13.727 42.125 27.562 1 90.25 358 LYS B CA 1
ATOM 9833 C C . LYS B 1 358 ? -14 41.469 28.906 1 90.25 358 LYS B C 1
ATOM 9835 O O . LYS B 1 358 ? -14.562 42.094 29.812 1 90.25 358 LYS B O 1
ATOM 9840 N N . ALA B 1 359 ? -13.516 40.312 29.062 1 89.56 359 ALA B N 1
ATOM 9841 C CA . ALA B 1 359 ? -13.859 39.469 30.203 1 89.56 359 ALA B CA 1
ATOM 9842 C C . ALA B 1 359 ? -13.281 40 31.5 1 89.56 359 ALA B C 1
ATOM 9844 O O . ALA B 1 359 ? -13.734 39.656 32.594 1 89.56 359 ALA B O 1
ATOM 9845 N N . HIS B 1 360 ? -12.297 40.938 31.438 1 84.25 360 HIS B N 1
ATOM 9846 C CA . HIS B 1 360 ? -11.625 41.438 32.656 1 84.25 360 HIS B CA 1
ATOM 9847 C C . HIS B 1 360 ? -12.359 42.625 33.219 1 84.25 360 HIS B C 1
ATOM 9849 O O . HIS B 1 360 ? -12.031 43.094 34.312 1 84.25 360 HIS B O 1
ATOM 9855 N N . LYS B 1 361 ? -13.203 43.156 32.469 1 84.88 361 LYS B N 1
ATOM 9856 C CA . LYS B 1 361 ? -13.961 44.344 32.938 1 84.88 361 LYS B CA 1
ATOM 9857 C C . LYS B 1 361 ? -15.352 43.938 33.406 1 84.88 361 LYS B C 1
ATOM 9859 O O . LYS B 1 361 ? -15.906 42.938 32.938 1 84.88 361 LYS B O 1
ATOM 9864 N N . ALA B 1 362 ? -15.727 44.938 34.25 1 85.12 362 ALA B N 1
ATOM 9865 C CA . ALA B 1 362 ? -17.078 44.719 34.75 1 85.12 362 ALA B CA 1
ATOM 9866 C C . ALA B 1 362 ? -18.125 44.969 33.656 1 85.12 362 ALA B C 1
ATOM 9868 O O . ALA B 1 362 ? -17.938 45.812 32.781 1 85.12 362 ALA B O 1
ATOM 9869 N N . ASP B 1 363 ? -19.125 44.281 33.469 1 87.62 363 ASP B N 1
ATOM 9870 C CA . ASP B 1 363 ? -20.25 44.406 32.562 1 87.62 363 ASP B CA 1
ATOM 9871 C C . ASP B 1 363 ? -19.922 43.844 31.172 1 87.62 363 ASP B C 1
ATOM 9873 O O . ASP B 1 363 ? -20.75 43.875 30.266 1 87.62 363 ASP B O 1
ATOM 9877 N N . LEU B 1 364 ? -18.719 43.438 30.922 1 91.06 364 LEU B N 1
ATOM 9878 C CA . LEU B 1 364 ? -18.297 42.719 29.719 1 91.06 364 LEU B CA 1
ATOM 9879 C C . LEU B 1 364 ? -18.5 43.594 28.484 1 91.06 364 LEU B C 1
ATOM 9881 O O . LEU B 1 364 ? -19.172 43.156 27.531 1 91.06 364 LEU B O 1
ATOM 9885 N N . PRO B 1 365 ? -17.922 44.781 28.484 1 91.25 365 PRO B N 1
ATOM 9886 C CA . PRO B 1 365 ? -18.031 45.562 27.25 1 91.25 365 PRO B CA 1
ATOM 9887 C C . PRO B 1 365 ? -17.438 44.844 26.031 1 91.25 365 PRO B C 1
ATOM 9889 O O . PRO B 1 365 ? -16.625 43.938 26.188 1 91.25 365 PRO B O 1
ATOM 9892 N N . LEU B 1 366 ? -17.969 45.219 24.875 1 92.06 366 LEU B N 1
ATOM 9893 C CA . LEU B 1 366 ? -17.547 44.531 23.672 1 92.06 366 LEU B CA 1
ATOM 9894 C C . LEU B 1 366 ? -16.531 45.344 22.891 1 92.06 366 LEU B C 1
ATOM 9896 O O . LEU B 1 366 ? -16.656 46.594 22.828 1 92.06 366 LEU B O 1
ATOM 9900 N N . ARG B 1 367 ? -15.508 44.719 22.422 1 88.19 367 ARG B N 1
ATOM 9901 C CA . ARG B 1 367 ? -14.586 45.344 21.453 1 88.19 367 ARG B CA 1
ATOM 9902 C C . ARG B 1 367 ? -15.023 45.062 20.031 1 88.19 367 ARG B C 1
ATOM 9904 O O . ARG B 1 367 ? -15.078 43.906 19.609 1 88.19 367 ARG B O 1
ATOM 9911 N N . PRO B 1 368 ? -15.352 46.062 19.297 1 89.06 368 PRO B N 1
ATOM 9912 C CA . PRO B 1 368 ? -15.773 45.844 17.906 1 89.06 368 PRO B CA 1
ATOM 9913 C C . PRO B 1 368 ? -14.617 45.469 16.984 1 89.06 368 PRO B C 1
ATOM 9915 O O . PRO B 1 368 ? -13.539 46.062 17.078 1 89.06 368 PRO B O 1
ATOM 9918 N N . VAL B 1 369 ? -14.805 44.469 16.188 1 88.81 369 VAL B N 1
ATOM 9919 C CA . VAL B 1 369 ? -13.812 44.031 15.195 1 88.81 369 VAL B CA 1
ATOM 9920 C C . VAL B 1 369 ? -14.469 43.906 13.828 1 88.81 369 VAL B C 1
ATOM 9922 O O . VAL B 1 369 ? -15.547 43.312 13.695 1 88.81 369 VAL B O 1
ATOM 9925 N N . VAL B 1 370 ? -13.883 44.5 12.852 1 89.62 370 VAL B N 1
ATOM 9926 C CA . VAL B 1 370 ? -14.375 44.375 11.477 1 89.62 370 VAL B CA 1
ATOM 9927 C C . VAL B 1 370 ? -13.32 43.719 10.602 1 89.62 370 VAL B C 1
ATOM 9929 O O . VAL B 1 370 ? -12.391 44.375 10.133 1 89.62 370 VAL B O 1
ATOM 9932 N N . PRO B 1 371 ? -13.5 42.469 10.344 1 88.12 371 PRO B N 1
ATOM 9933 C CA . PRO B 1 371 ? -12.57 41.844 9.406 1 88.12 371 PRO B CA 1
ATOM 9934 C C . PRO B 1 371 ? -12.734 42.344 7.973 1 88.12 371 PRO B C 1
ATOM 9936 O O . PRO B 1 371 ? -13.82 42.25 7.398 1 88.12 371 PRO B O 1
ATOM 9939 N N . THR B 1 372 ? -11.742 42.812 7.375 1 88.12 372 THR B N 1
ATOM 9940 C CA . THR B 1 372 ? -11.859 43.469 6.09 1 88.12 372 THR B CA 1
ATOM 9941 C C . THR B 1 372 ? -11.305 42.594 4.969 1 88.12 372 THR B C 1
ATOM 9943 O O . THR B 1 372 ? -11.008 43.094 3.875 1 88.12 372 THR B O 1
ATOM 9946 N N . MET B 1 373 ? -11.172 41.406 5.125 1 85.75 373 MET B N 1
ATOM 9947 C CA . MET B 1 373 ? -10.562 40.562 4.109 1 85.75 373 MET B CA 1
ATOM 9948 C C . MET B 1 373 ? -11.438 40.469 2.863 1 85.75 373 MET B C 1
ATOM 9950 O O . MET B 1 373 ? -10.93 40.281 1.755 1 85.75 373 MET B O 1
ATOM 9954 N N . THR B 1 374 ? -12.719 40.625 3.025 1 87.75 374 THR B N 1
ATOM 9955 C CA . THR B 1 374 ? -13.633 40.531 1.896 1 87.75 374 THR B CA 1
ATOM 9956 C C . THR B 1 374 ? -13.938 41.875 1.304 1 87.75 374 THR B C 1
ATOM 9958 O O . THR B 1 374 ? -14.633 42 0.293 1 87.75 374 THR B O 1
ATOM 9961 N N . ALA B 1 375 ? -13.391 42.812 1.965 1 90.69 375 ALA B N 1
ATOM 9962 C CA . ALA B 1 375 ? -13.641 44.188 1.488 1 90.69 375 ALA B CA 1
ATOM 9963 C C . ALA B 1 375 ? -12.953 44.406 0.148 1 90.69 375 ALA B C 1
ATOM 9965 O O . ALA B 1 375 ? -11.93 43.781 -0.157 1 90.69 375 ALA B O 1
ATOM 9966 N N . PRO B 1 376 ? -13.453 45.312 -0.69 1 91.62 376 PRO B N 1
ATOM 9967 C CA . PRO B 1 376 ? -12.898 45.562 -2.025 1 91.62 376 PRO B CA 1
ATOM 9968 C C . PRO B 1 376 ? -11.484 46.125 -1.985 1 91.62 376 PRO B C 1
ATOM 9970 O O . PRO B 1 376 ? -10.695 45.906 -2.9 1 91.62 376 PRO B O 1
ATOM 9973 N N . ASN B 1 377 ? -11.148 46.875 -0.999 1 91.19 377 ASN B N 1
ATOM 9974 C CA . ASN B 1 377 ? -9.859 47.531 -0.977 1 91.19 377 ASN B CA 1
ATOM 9975 C C . ASN B 1 377 ? -8.859 46.812 -0.083 1 91.19 377 ASN B C 1
ATOM 9977 O O . ASN B 1 377 ? -7.844 47.375 0.315 1 91.19 377 ASN B O 1
ATOM 9981 N N . TYR B 1 378 ? -9.133 45.625 0.262 1 92 378 TYR B N 1
ATOM 9982 C CA . TYR B 1 378 ? -8.289 44.938 1.207 1 92 378 TYR B CA 1
ATOM 9983 C C . TYR B 1 378 ? -6.879 44.75 0.648 1 92 378 TYR B C 1
ATOM 9985 O O . TYR B 1 378 ? -5.895 45.031 1.329 1 92 378 TYR B O 1
ATOM 9993 N N . GLN B 1 379 ? -6.766 44.312 -0.573 1 93.06 379 GLN B N 1
ATOM 9994 C CA . GLN B 1 379 ? -5.457 44.031 -1.162 1 93.06 379 GLN B CA 1
ATOM 9995 C C . GLN B 1 379 ? -4.68 45.344 -1.385 1 93.06 379 GLN B C 1
ATOM 9997 O O . GLN B 1 379 ? -3.459 45.375 -1.229 1 93.06 379 GLN B O 1
ATOM 10002 N N . LEU B 1 380 ? -5.387 46.312 -1.786 1 93.25 380 LEU B N 1
ATOM 10003 C CA . LEU B 1 380 ? -4.75 47.625 -1.958 1 93.25 380 LEU B CA 1
ATOM 10004 C C . LEU B 1 380 ? -4.25 48.156 -0.622 1 93.25 380 LEU B C 1
ATOM 10006 O O . LEU B 1 380 ? -3.146 48.688 -0.542 1 93.25 380 LEU B O 1
ATOM 10010 N N . THR B 1 381 ? -5.059 48 0.386 1 93.31 381 THR B N 1
ATOM 10011 C CA . THR B 1 381 ? -4.691 48.438 1.729 1 93.31 381 THR B CA 1
ATOM 10012 C C . THR B 1 381 ? -3.457 47.688 2.223 1 93.31 381 THR B C 1
ATOM 10014 O O . THR B 1 381 ? -2.561 48.312 2.822 1 93.31 381 THR B O 1
ATOM 10017 N N . LYS B 1 382 ? -3.471 46.469 2.068 1 93.62 382 LYS B N 1
ATOM 10018 C CA . LYS B 1 382 ? -2.334 45.656 2.475 1 93.62 382 LYS B CA 1
ATOM 10019 C C . LYS B 1 382 ? -1.068 46.062 1.726 1 93.62 382 LYS B C 1
ATOM 10021 O O . LYS B 1 382 ? 0.026 46.062 2.293 1 93.62 382 LYS B O 1
ATOM 10026 N N . TYR B 1 383 ? -1.165 46.344 0.458 1 93.44 383 TYR B N 1
ATOM 10027 C CA . TYR B 1 383 ? -0.047 46.781 -0.37 1 93.44 383 TYR B CA 1
ATOM 10028 C C . TYR B 1 383 ? 0.559 48.062 0.169 1 93.44 383 TYR B C 1
ATOM 10030 O O . TYR B 1 383 ? 1.779 48.188 0.309 1 93.44 383 TYR B O 1
ATOM 10038 N N . ILE B 1 384 ? -0.277 49.031 0.466 1 93.19 384 ILE B N 1
ATOM 10039 C CA . ILE B 1 384 ? 0.162 50.312 0.987 1 93.19 384 ILE B CA 1
ATOM 10040 C C . ILE B 1 384 ? 0.771 50.125 2.375 1 93.19 384 ILE B C 1
ATOM 10042 O O . ILE B 1 384 ? 1.777 50.781 2.707 1 93.19 384 ILE B O 1
ATOM 10046 N N . ALA B 1 385 ? 0.095 49.344 3.156 1 93.62 385 ALA B N 1
ATOM 10047 C CA . ALA B 1 385 ? 0.596 49.062 4.5 1 93.62 385 ALA B CA 1
ATOM 10048 C C . ALA B 1 385 ? 2.006 48.5 4.453 1 93.62 385 ALA B C 1
ATOM 10050 O O . ALA B 1 385 ? 2.854 48.812 5.281 1 93.62 385 ALA B O 1
ATOM 10051 N N . ASN B 1 386 ? 2.205 47.656 3.525 1 93.25 386 ASN B N 1
ATOM 10052 C CA . ASN B 1 386 ? 3.518 47.031 3.387 1 93.25 386 ASN B CA 1
ATOM 10053 C C . ASN B 1 386 ? 4.586 48.062 3.014 1 93.25 386 ASN B C 1
ATOM 10055 O O . ASN B 1 386 ? 5.723 47.969 3.486 1 93.25 386 ASN B O 1
ATOM 10059 N N . ILE B 1 387 ? 4.266 49 2.15 1 92.94 387 ILE B N 1
ATOM 10060 C CA . ILE B 1 387 ? 5.188 50.062 1.749 1 92.94 387 ILE B CA 1
ATOM 10061 C C . ILE B 1 387 ? 5.535 50.938 2.955 1 92.94 387 ILE B C 1
ATOM 10063 O O . ILE B 1 387 ? 6.703 51.25 3.178 1 92.94 387 ILE B O 1
ATOM 10067 N N . LEU B 1 388 ? 4.562 51.188 3.766 1 92.06 388 LEU B N 1
ATOM 10068 C CA . LEU B 1 388 ? 4.758 52.062 4.922 1 92.06 388 LEU B CA 1
ATOM 10069 C C . LEU B 1 388 ? 5.543 51.344 6.012 1 92.06 388 LEU B C 1
ATOM 10071 O O . LEU B 1 388 ? 6.398 51.938 6.664 1 92.06 388 LEU B O 1
ATOM 10075 N N . GLN B 1 389 ? 5.219 50.156 6.238 1 88.81 389 GLN B N 1
ATOM 10076 C CA . GLN B 1 389 ? 5.867 49.375 7.289 1 88.81 389 GLN B CA 1
ATOM 10077 C C . GLN B 1 389 ? 7.363 49.25 7.023 1 88.81 389 GLN B C 1
ATOM 10079 O O . GLN B 1 389 ? 8.172 49.25 7.961 1 88.81 389 GLN B O 1
ATOM 10084 N N . THR B 1 390 ? 7.762 49.094 5.863 1 87.38 390 THR B N 1
ATOM 10085 C CA . THR B 1 390 ? 9.164 48.875 5.504 1 87.38 390 THR B CA 1
ATOM 10086 C C . THR B 1 390 ? 9.914 50.219 5.461 1 87.38 390 THR B C 1
ATOM 10088 O O . THR B 1 390 ? 11.141 50.25 5.566 1 87.38 390 THR B O 1
ATOM 10091 N N . SER B 1 391 ? 9.258 51.312 5.383 1 84.06 391 SER B N 1
ATOM 10092 C CA . SER B 1 391 ? 9.906 52.594 5.164 1 84.06 391 SER B CA 1
ATOM 10093 C C . SER B 1 391 ? 10.07 53.344 6.473 1 84.06 391 SER B C 1
ATOM 10095 O O . SER B 1 391 ? 10.906 54.25 6.57 1 84.06 391 SER B O 1
ATOM 10097 N N . ILE B 1 392 ? 9.312 53.094 7.379 1 75.5 392 ILE B N 1
ATOM 10098 C CA . ILE B 1 392 ? 9.281 53.938 8.562 1 75.5 392 ILE B CA 1
ATOM 10099 C C . ILE B 1 392 ? 10.367 53.469 9.547 1 75.5 392 ILE B C 1
ATOM 10101 O O . ILE B 1 392 ? 10.555 52.281 9.766 1 75.5 392 ILE B O 1
ATOM 10105 N N . SER B 1 393 ? 11.203 54.438 9.836 1 67.75 393 SER B N 1
ATOM 10106 C CA . SER B 1 393 ? 12.242 54.219 10.844 1 67.75 393 SER B CA 1
ATOM 10107 C C . SER B 1 393 ? 11.672 54.312 12.25 1 67.75 393 SER B C 1
ATOM 10109 O O . SER B 1 393 ? 11.07 55.312 12.617 1 67.75 393 SER B O 1
ATOM 10111 N N . VAL B 1 394 ? 11.531 53.219 12.82 1 66.75 394 VAL B N 1
ATOM 10112 C CA . VAL B 1 394 ? 10.953 53.25 14.164 1 66.75 394 VAL B CA 1
ATOM 10113 C C . VAL B 1 394 ? 12.062 53.375 15.203 1 66.75 394 VAL B C 1
ATOM 10115 O O . VAL B 1 394 ? 12.93 52.5 15.305 1 66.75 394 VAL B O 1
ATOM 10118 N N . HIS B 1 395 ? 12.188 54.625 15.828 1 75 395 HIS B N 1
ATOM 10119 C CA . HIS B 1 395 ? 13.258 54.906 16.781 1 75 395 HIS B CA 1
ATOM 10120 C C . HIS B 1 395 ? 12.898 54.406 18.172 1 75 395 HIS B C 1
ATOM 10122 O O . HIS B 1 395 ? 13.773 53.938 18.906 1 75 395 HIS B O 1
ATOM 10128 N N . TYR B 1 396 ? 11.703 54.469 18.531 1 85.75 396 TYR B N 1
ATOM 10129 C CA . TYR B 1 396 ? 11.32 54.156 19.906 1 85.75 396 TYR B CA 1
ATOM 10130 C C . TYR B 1 396 ? 10.648 52.781 20 1 85.75 396 TYR B C 1
ATOM 10132 O O . TYR B 1 396 ? 10.414 52.281 21.109 1 85.75 396 TYR B O 1
ATOM 10140 N N . SER B 1 397 ? 10.461 52.188 18.922 1 86.5 397 SER B N 1
ATOM 10141 C CA . SER B 1 397 ? 9.656 50.969 18.906 1 86.5 397 SER B CA 1
ATOM 10142 C C . SER B 1 397 ? 10.508 49.75 19.203 1 86.5 397 SER B C 1
ATOM 10144 O O . SER B 1 397 ? 11.672 49.688 18.781 1 86.5 397 SER B O 1
ATOM 10146 N N . ILE B 1 398 ? 9.914 48.844 20.016 1 87.81 398 ILE B N 1
ATOM 10147 C CA . ILE B 1 398 ? 10.523 47.531 20.266 1 87.81 398 ILE B CA 1
ATOM 10148 C C . ILE B 1 398 ? 9.797 46.469 19.453 1 87.81 398 ILE B C 1
ATOM 10150 O O . ILE B 1 398 ? 8.586 46.531 19.25 1 87.81 398 ILE B O 1
ATOM 10154 N N . ASN B 1 399 ? 10.5 45.5 19.047 1 82.5 399 ASN B N 1
ATOM 10155 C CA . ASN B 1 399 ? 9.93 44.469 18.188 1 82.5 399 ASN B CA 1
ATOM 10156 C C . ASN B 1 399 ? 9.414 43.281 19 1 82.5 399 ASN B C 1
ATOM 10158 O O . ASN B 1 399 ? 8.57 42.531 18.531 1 82.5 399 ASN B O 1
ATOM 10162 N N . SER B 1 400 ? 10.031 43.156 20.172 1 88.88 400 SER B N 1
ATOM 10163 C CA . SER B 1 400 ? 9.633 41.969 20.938 1 88.88 400 SER B CA 1
ATOM 10164 C C . SER B 1 400 ? 9.945 42.156 22.422 1 88.88 400 SER B C 1
ATOM 10166 O O . SER B 1 400 ? 10.703 43.062 22.797 1 88.88 400 SER B O 1
ATOM 10168 N N . SER B 1 401 ? 9.344 41.281 23.141 1 92.44 401 SER B N 1
ATOM 10169 C CA . SER B 1 401 ? 9.609 41.281 24.578 1 92.44 401 SER B CA 1
ATOM 10170 C C . SER B 1 401 ? 11.047 40.875 24.859 1 92.44 401 SER B C 1
ATOM 10172 O O . SER B 1 401 ? 11.633 41.312 25.859 1 92.44 401 SER B O 1
ATOM 10174 N N . PHE B 1 402 ? 11.586 40.094 24 1 92.62 402 PHE B N 1
ATOM 10175 C CA . PHE B 1 402 ? 12.961 39.625 24.172 1 92.62 402 PHE B CA 1
ATOM 10176 C C . PHE B 1 402 ? 13.938 40.781 24.016 1 92.62 402 PHE B C 1
ATOM 10178 O O . PHE B 1 402 ? 14.867 40.938 24.812 1 92.62 402 PHE B O 1
ATOM 10185 N N . GLU B 1 403 ? 13.625 41.594 22.953 1 91.81 403 GLU B N 1
ATOM 10186 C CA . GLU B 1 403 ? 14.453 42.781 22.734 1 91.81 403 GLU B CA 1
ATOM 10187 C C . GLU B 1 403 ? 14.344 43.75 23.906 1 91.81 403 GLU B C 1
ATOM 10189 O O . GLU B 1 403 ? 15.344 44.312 24.328 1 91.81 403 GLU B O 1
ATOM 10194 N N . PHE B 1 404 ? 13.273 43.938 24.391 1 93.44 404 PHE B N 1
ATOM 10195 C CA . PHE B 1 404 ? 13.039 44.844 25.516 1 93.44 404 PHE B CA 1
ATOM 10196 C C . PHE B 1 404 ? 13.789 44.375 26.75 1 93.44 404 PHE B C 1
ATOM 10198 O O . PHE B 1 404 ? 14.438 45.156 27.438 1 93.44 404 PHE B O 1
ATOM 10205 N N . SER B 1 405 ? 13.594 43.062 27.062 1 93.62 405 SER B N 1
ATOM 10206 C CA . SER B 1 405 ? 14.266 42.5 28.234 1 93.62 405 SER B CA 1
ATOM 10207 C C . SER B 1 405 ? 15.781 42.656 28.125 1 93.62 405 SER B C 1
ATOM 10209 O O . SER B 1 405 ? 16.453 42.969 29.109 1 93.62 405 SER B O 1
ATOM 10211 N N . GLN B 1 406 ? 16.312 42.344 27 1 92.25 406 GLN B N 1
ATOM 10212 C CA . GLN B 1 406 ? 17.75 42.469 26.781 1 92.25 406 GLN B CA 1
ATOM 10213 C C . GLN B 1 406 ? 18.203 43.906 26.984 1 92.25 406 GLN B C 1
ATOM 10215 O O . GLN B 1 406 ? 19.234 44.188 27.594 1 92.25 406 GLN B O 1
ATOM 10220 N N . PHE B 1 407 ? 17.453 44.875 26.453 1 92.5 407 PHE B N 1
ATOM 10221 C CA . PHE B 1 407 ? 17.75 46.312 26.594 1 92.5 407 PHE B CA 1
ATOM 10222 C C . PHE B 1 407 ? 17.719 46.719 28.047 1 92.5 407 PHE B C 1
ATOM 10224 O O . PHE B 1 407 ? 18.625 47.406 28.531 1 92.5 407 PHE B O 1
ATOM 10231 N N . MET B 1 408 ? 16.75 46.312 28.75 1 92.12 408 MET B N 1
ATOM 10232 C CA . MET B 1 408 ? 16.562 46.75 30.125 1 92.12 408 MET B CA 1
ATOM 10233 C C . MET B 1 408 ? 17.672 46.219 31.031 1 92.12 408 MET B C 1
ATOM 10235 O O . MET B 1 408 ? 18.078 46.875 31.984 1 92.12 408 MET B O 1
ATOM 10239 N N . ASN B 1 409 ? 18.062 45.031 30.781 1 90.88 409 ASN B N 1
ATOM 10240 C CA . ASN B 1 409 ? 19.078 44.406 31.609 1 90.88 409 ASN B CA 1
ATOM 10241 C C . ASN B 1 409 ? 20.438 45.125 31.484 1 90.88 409 ASN B C 1
ATOM 10243 O O . ASN B 1 409 ? 21.297 45 32.375 1 90.88 409 ASN B O 1
ATOM 10247 N N . GLU B 1 410 ? 20.547 45.906 30.469 1 90.81 410 GLU B N 1
ATOM 10248 C CA . GLU B 1 410 ? 21.812 46.594 30.25 1 90.81 410 GLU B CA 1
ATOM 10249 C C . GLU B 1 410 ? 21.703 48.062 30.609 1 90.81 410 GLU B C 1
ATOM 10251 O O . GLU B 1 410 ? 22.688 48.812 30.562 1 90.81 410 GLU B O 1
ATOM 10256 N N . CYS B 1 411 ? 20.578 48.406 31.062 1 90.62 411 CYS B N 1
ATOM 10257 C CA . CYS B 1 411 ? 20.344 49.844 31.312 1 90.62 411 CYS B CA 1
ATOM 10258 C C . CYS B 1 411 ? 20.438 50.156 32.781 1 90.62 411 CYS B C 1
ATOM 10260 O O . CYS B 1 411 ? 20.359 49.25 33.625 1 90.62 411 CYS B O 1
ATOM 10262 N N . THR B 1 412 ? 20.766 51.438 33.094 1 91.12 412 THR B N 1
ATOM 10263 C CA . THR B 1 412 ? 20.734 52 34.438 1 91.12 412 THR B CA 1
ATOM 10264 C C . THR B 1 412 ? 20.047 53.375 34.438 1 91.12 412 THR B C 1
ATOM 10266 O O . THR B 1 412 ? 20.094 54.094 33.438 1 91.12 412 THR B O 1
ATOM 10269 N N . ILE B 1 413 ? 19.375 53.656 35.438 1 89.62 413 ILE B N 1
ATOM 10270 C CA . ILE B 1 413 ? 18.688 54.938 35.531 1 89.62 413 ILE B CA 1
ATOM 10271 C C . ILE B 1 413 ? 19.297 55.781 36.656 1 89.62 413 ILE B C 1
ATOM 10273 O O . ILE B 1 413 ? 19.797 55.25 37.625 1 89.62 413 ILE B O 1
ATOM 10277 N N . PRO B 1 414 ? 19.234 57.062 36.469 1 88.88 414 PRO B N 1
ATOM 10278 C CA . PRO B 1 414 ? 19.734 57.969 37.531 1 88.88 414 PRO B CA 1
ATOM 10279 C C . PRO B 1 414 ? 18.875 57.906 38.781 1 88.88 414 PRO B C 1
ATOM 10281 O O . PRO B 1 414 ? 17.688 57.562 38.719 1 88.88 414 PRO B O 1
ATOM 10284 N N . PRO B 1 415 ? 19.531 58.281 39.938 1 89.56 415 PRO B N 1
ATOM 10285 C CA . PRO B 1 415 ? 18.75 58.312 41.188 1 89.56 415 PRO B CA 1
ATOM 10286 C C . PRO B 1 415 ? 17.625 59.344 41.156 1 89.56 415 PRO B C 1
ATOM 10288 O O . PRO B 1 415 ? 17.797 60.438 40.594 1 89.56 415 PRO B O 1
ATOM 10291 N N . GLY B 1 416 ? 16.438 59.062 41.656 1 88.38 416 GLY B N 1
ATOM 10292 C CA . GLY B 1 416 ? 15.289 59.969 41.656 1 88.38 416 GLY B CA 1
ATOM 10293 C C . GLY B 1 416 ? 14.305 59.688 40.531 1 88.38 416 GLY B C 1
ATOM 10294 O O . GLY B 1 416 ? 13.195 60.219 40.531 1 88.38 416 GLY B O 1
ATOM 10295 N N . TYR B 1 417 ? 14.773 58.844 39.688 1 92.81 417 TYR B N 1
ATOM 10296 C CA . TYR B 1 417 ? 13.922 58.5 38.562 1 92.81 417 TYR B CA 1
ATOM 10297 C C . TYR B 1 417 ? 13.07 57.281 38.906 1 92.81 417 TYR B C 1
ATOM 10299 O O . TYR B 1 417 ? 13.477 56.406 39.688 1 92.81 417 TYR B O 1
ATOM 10307 N N . ILE B 1 418 ? 11.812 57.188 38.312 1 92.94 418 ILE B N 1
ATOM 10308 C CA . ILE B 1 418 ? 10.898 56.062 38.5 1 92.94 418 ILE B CA 1
ATOM 10309 C C . ILE B 1 418 ? 10.391 55.562 37.156 1 92.94 418 ILE B C 1
ATOM 10311 O O . ILE B 1 418 ? 10.445 56.281 36.156 1 92.94 418 ILE B O 1
ATOM 10315 N N . MET B 1 419 ? 9.992 54.312 37.188 1 95.12 419 MET B N 1
ATOM 10316 C CA . MET B 1 419 ? 9.422 53.719 35.969 1 95.12 419 MET B CA 1
ATOM 10317 C C . MET B 1 419 ? 7.938 54.062 35.875 1 95.12 419 MET B C 1
ATOM 10319 O O . MET B 1 419 ? 7.211 54 36.844 1 95.12 419 MET B O 1
ATOM 10323 N N . VAL B 1 420 ? 7.523 54.344 34.625 1 95.31 420 VAL B N 1
ATOM 10324 C CA . VAL B 1 420 ? 6.117 54.656 34.375 1 95.31 420 VAL B CA 1
ATOM 10325 C C . VAL B 1 420 ? 5.699 54.062 33.031 1 95.31 420 VAL B C 1
ATOM 10327 O O . VAL B 1 420 ? 6.48 54.062 32.062 1 95.31 420 VAL B O 1
ATOM 10330 N N . SER B 1 421 ? 4.527 53.5 33.031 1 95.06 421 SER B N 1
ATOM 10331 C CA . SER B 1 421 ? 3.939 53 31.781 1 95.06 421 SER B CA 1
ATOM 10332 C C . SER B 1 421 ? 2.738 53.844 31.375 1 95.06 421 SER B C 1
ATOM 10334 O O . SER B 1 421 ? 1.865 54.156 32.188 1 95.06 421 SER B O 1
ATOM 10336 N N . PHE B 1 422 ? 2.756 54.375 30.172 1 93 422 PHE B N 1
ATOM 10337 C CA . PHE B 1 422 ? 1.639 55.125 29.641 1 93 422 PHE B CA 1
ATOM 10338 C C . PHE B 1 422 ? 0.818 54.281 28.672 1 93 422 PHE B C 1
ATOM 10340 O O . PHE B 1 422 ? 1.376 53.531 27.875 1 93 422 PHE B O 1
ATOM 10347 N N . ASP B 1 423 ? -0.467 54.219 28.781 1 89.06 423 ASP B N 1
ATOM 10348 C CA . ASP B 1 423 ? -1.391 53.531 27.891 1 89.06 423 ASP B CA 1
ATOM 10349 C C . ASP B 1 423 ? -2.369 54.5 27.234 1 89.06 423 ASP B C 1
ATOM 10351 O O . ASP B 1 423 ? -2.932 55.375 27.906 1 89.06 423 ASP B O 1
ATOM 10355 N N . VAL B 1 424 ? -2.486 54.344 25.969 1 86.19 424 VAL B N 1
ATOM 10356 C CA . VAL B 1 424 ? -3.396 55.219 25.234 1 86.19 424 VAL B CA 1
ATOM 10357 C C . VAL B 1 424 ? -4.832 54.719 25.391 1 86.19 424 VAL B C 1
ATOM 10359 O O . VAL B 1 424 ? -5.082 53.531 25.328 1 86.19 424 VAL B O 1
ATOM 10362 N N . VAL B 1 425 ? -5.703 55.625 25.594 1 81.56 425 VAL B N 1
ATOM 10363 C CA . VAL B 1 425 ? -7.117 55.25 25.688 1 81.56 425 VAL B CA 1
ATOM 10364 C C . VAL B 1 425 ? -7.707 55.125 24.281 1 81.56 425 VAL B C 1
ATOM 10366 O O . VAL B 1 425 ? -7.898 56.125 23.578 1 81.56 425 VAL B O 1
ATOM 10369 N N . SER B 1 426 ? -8.062 53.969 23.766 1 77.5 426 SER B N 1
ATOM 10370 C CA . SER B 1 426 ? -8.695 53.688 22.469 1 77.5 426 SER B CA 1
ATOM 10371 C C . SER B 1 426 ? -7.922 54.312 21.328 1 77.5 426 SER B C 1
ATOM 10373 O O . SER B 1 426 ? -8.445 55.188 20.625 1 77.5 426 SER B O 1
ATOM 10375 N N . LEU B 1 427 ? -6.852 53.812 21.016 1 81.56 427 LEU B N 1
ATOM 10376 C CA . LEU B 1 427 ? -5.914 54.406 20.078 1 81.56 427 LEU B CA 1
ATOM 10377 C C . LEU B 1 427 ? -6.488 54.438 18.672 1 81.56 427 LEU B C 1
ATOM 10379 O O . LEU B 1 427 ? -6.598 55.5 18.047 1 81.56 427 LEU B O 1
ATOM 10383 N N . PHE B 1 428 ? -7.004 53.344 18.094 1 80.69 428 PHE B N 1
ATOM 10384 C CA . PHE B 1 428 ? -7.371 53.219 16.688 1 80.69 428 PHE B CA 1
ATOM 10385 C C . PHE B 1 428 ? -8.586 54.094 16.359 1 80.69 428 PHE B C 1
ATOM 10387 O O . PHE B 1 428 ? -8.594 54.812 15.383 1 80.69 428 PHE B O 1
ATOM 10394 N N . THR B 1 429 ? -9.484 54.094 17.25 1 77.19 429 THR B N 1
ATOM 10395 C CA . THR B 1 429 ? -10.727 54.781 16.984 1 77.19 429 THR B CA 1
ATOM 10396 C C . THR B 1 429 ? -10.539 56.281 17.156 1 77.19 429 THR B C 1
ATOM 10398 O O . THR B 1 429 ? -11.352 57.094 16.672 1 77.19 429 THR B O 1
ATOM 10401 N N . ASN B 1 430 ? -9.43 56.719 17.703 1 82.94 430 ASN B N 1
ATOM 10402 C CA . ASN B 1 430 ? -9.297 58.125 18.047 1 82.94 430 ASN B CA 1
ATOM 10403 C C . ASN B 1 430 ? -8.172 58.781 17.25 1 82.94 430 ASN B C 1
ATOM 10405 O O . ASN B 1 430 ? -7.871 59.969 17.453 1 82.94 430 ASN B O 1
ATOM 10409 N N . ILE B 1 431 ? -7.633 58.125 16.375 1 87.38 431 ILE B N 1
ATOM 10410 C CA . ILE B 1 431 ? -6.578 58.719 15.562 1 87.38 431 ILE B CA 1
ATOM 10411 C C . ILE B 1 431 ? -7.203 59.562 14.445 1 87.38 431 ILE B C 1
ATOM 10413 O O . ILE B 1 431 ? -7.898 59.031 13.578 1 87.38 431 ILE B O 1
ATOM 10417 N N . PRO B 1 432 ? -6.969 60.812 14.469 1 87.19 432 PRO B N 1
ATOM 10418 C CA . PRO B 1 432 ? -7.48 61.656 13.375 1 87.19 432 PRO B CA 1
ATOM 10419 C C . PRO B 1 432 ? -6.664 61.5 12.094 1 87.19 432 PRO B C 1
ATOM 10421 O O . PRO B 1 432 ? -5.441 61.375 12.148 1 87.19 432 PRO B O 1
ATOM 10424 N N . TYR B 1 433 ? -7.285 61.656 10.977 1 88.56 433 TYR B N 1
ATOM 10425 C CA . TYR B 1 433 ? -6.617 61.5 9.688 1 88.56 433 TYR B CA 1
ATOM 10426 C C . TYR B 1 433 ? -5.605 62.594 9.445 1 88.56 433 TYR B C 1
ATOM 10428 O O . TYR B 1 433 ? -4.574 62.375 8.805 1 88.56 433 TYR B O 1
ATOM 10436 N N . GLU B 1 434 ? -5.816 63.75 10.008 1 90.25 434 GLU B N 1
ATOM 10437 C CA . GLU B 1 434 ? -4.926 64.875 9.797 1 90.25 434 GLU B CA 1
ATOM 10438 C C . GLU B 1 434 ? -3.531 64.625 10.352 1 90.25 434 GLU B C 1
ATOM 10440 O O . GLU B 1 434 ? -2.527 65 9.766 1 90.25 434 GLU B O 1
ATOM 10445 N N . LEU B 1 435 ? -3.527 63.906 11.445 1 91.62 435 LEU B N 1
ATOM 10446 C CA . LEU B 1 435 ? -2.238 63.562 12.039 1 91.62 435 LEU B CA 1
ATOM 10447 C C . LEU B 1 435 ? -1.507 62.531 11.188 1 91.62 435 LEU B C 1
ATOM 10449 O O . LEU B 1 435 ? -0.277 62.562 11.094 1 91.62 435 LEU B O 1
ATOM 10453 N N . VAL B 1 436 ? -2.318 61.656 10.578 1 91.94 436 VAL B N 1
ATOM 10454 C CA . VAL B 1 436 ? -1.747 60.625 9.711 1 91.94 436 VAL B CA 1
ATOM 10455 C C . VAL B 1 436 ? -1.135 61.281 8.477 1 91.94 436 VAL B C 1
ATOM 10457 O O . VAL B 1 436 ? -0.016 60.969 8.078 1 91.94 436 VAL B O 1
ATOM 10460 N N . ARG B 1 437 ? -1.892 62.156 7.941 1 93.12 437 ARG B N 1
ATOM 10461 C CA . ARG B 1 437 ? -1.428 62.875 6.754 1 93.12 437 ARG B CA 1
ATOM 10462 C C . ARG B 1 437 ? -0.129 63.625 7.039 1 93.12 437 ARG B C 1
ATOM 10464 O O . ARG B 1 437 ? 0.817 63.562 6.254 1 93.12 437 ARG B O 1
ATOM 10471 N N . LYS B 1 438 ? -0.062 64.312 8.188 1 93.19 438 LYS B N 1
ATOM 10472 C CA . LYS B 1 438 ? 1.132 65.062 8.586 1 93.19 438 LYS B CA 1
ATOM 10473 C C . LYS B 1 438 ? 2.311 64.062 8.82 1 93.19 438 LYS B C 1
ATOM 10475 O O . LYS B 1 438 ? 3.445 64.375 8.453 1 93.19 438 LYS B O 1
ATOM 10480 N N . GLY B 1 439 ? 1.979 63 9.453 1 90.25 439 GLY B N 1
ATOM 10481 C CA . GLY B 1 439 ? 3.021 62.031 9.711 1 90.25 439 GLY B CA 1
ATOM 10482 C C . GLY B 1 439 ? 3.645 61.469 8.445 1 90.25 439 GLY B C 1
ATOM 10483 O O . GLY B 1 439 ? 4.863 61.281 8.375 1 90.25 439 GLY B O 1
ATOM 10484 N N . ILE B 1 440 ? 2.828 61.219 7.387 1 92.62 440 ILE B N 1
ATOM 10485 C CA . ILE B 1 440 ? 3.301 60.656 6.125 1 92.62 440 ILE B CA 1
ATOM 10486 C C . ILE B 1 440 ? 4.129 61.719 5.379 1 92.62 440 ILE B C 1
ATOM 10488 O O . ILE B 1 440 ? 5.18 61.406 4.816 1 92.62 440 ILE B O 1
ATOM 10492 N N . ILE B 1 441 ? 3.682 62.969 5.438 1 93.94 441 ILE B N 1
ATOM 10493 C CA . ILE B 1 441 ? 4.375 64.062 4.734 1 93.94 441 ILE B CA 1
ATOM 10494 C C . ILE B 1 441 ? 5.754 64.25 5.355 1 93.94 441 ILE B C 1
ATOM 10496 O O . ILE B 1 441 ? 6.742 64.438 4.641 1 93.94 441 ILE B O 1
ATOM 10500 N N . ASN B 1 442 ? 5.836 64.188 6.684 1 89.69 442 ASN B N 1
ATOM 10501 C CA . ASN B 1 442 ? 7.09 64.375 7.391 1 89.69 442 ASN B CA 1
ATOM 10502 C C . ASN B 1 442 ? 8.102 63.312 7.105 1 89.69 442 ASN B C 1
ATOM 10504 O O . ASN B 1 442 ? 9.312 63.531 7.102 1 89.69 442 ASN B O 1
ATOM 10508 N N . GLN B 1 443 ? 7.605 62.188 6.844 1 89.44 443 GLN B N 1
ATOM 10509 C CA . GLN B 1 443 ? 8.5 61.062 6.637 1 89.44 443 GLN B CA 1
ATOM 10510 C C . GLN B 1 443 ? 8.57 60.656 5.164 1 89.44 443 GLN B C 1
ATOM 10512 O O . GLN B 1 443 ? 8.977 59.562 4.828 1 89.44 443 GLN B O 1
ATOM 10517 N N . TRP B 1 444 ? 8.164 61.469 4.312 1 92.06 444 TRP B N 1
ATOM 10518 C CA . TRP B 1 444 ? 8.031 61.125 2.898 1 92.06 444 TRP B CA 1
ATOM 10519 C C . TRP B 1 444 ? 9.391 60.812 2.283 1 92.06 444 TRP B C 1
ATOM 10521 O O . TRP B 1 444 ? 9.5 59.969 1.394 1 92.06 444 TRP B O 1
ATOM 10531 N N . ASP B 1 445 ? 10.438 61.469 2.781 1 89.25 445 ASP B N 1
ATOM 10532 C CA . ASP B 1 445 ? 11.773 61.281 2.234 1 89.25 445 ASP B CA 1
ATOM 10533 C C . ASP B 1 445 ? 12.203 59.812 2.391 1 89.25 445 ASP B C 1
ATOM 10535 O O . ASP B 1 445 ? 12.906 59.281 1.53 1 89.25 445 ASP B O 1
ATOM 10539 N N . ASN B 1 446 ? 11.688 59.25 3.395 1 89.06 446 ASN B N 1
ATOM 10540 C CA . ASN B 1 446 ? 11.992 57.812 3.609 1 89.06 446 ASN B CA 1
ATOM 10541 C C . ASN B 1 446 ? 11.055 56.938 2.812 1 89.06 446 ASN B C 1
ATOM 10543 O O . ASN B 1 446 ? 11.469 55.875 2.299 1 89.06 446 ASN B O 1
ATOM 10547 N N . ILE B 1 447 ? 9.82 57.25 2.693 1 91.75 447 ILE B N 1
ATOM 10548 C CA . ILE B 1 447 ? 8.789 56.438 2.035 1 91.75 447 ILE B CA 1
ATOM 10549 C C . ILE B 1 447 ? 9.031 56.438 0.527 1 91.75 447 ILE B C 1
ATOM 10551 O O . ILE B 1 447 ? 8.805 55.438 -0.14 1 91.75 447 ILE B O 1
ATOM 10555 N N . LYS B 1 448 ? 9.516 57.531 0.046 1 91.19 448 LYS B N 1
ATOM 10556 C CA . LYS B 1 448 ? 9.711 57.719 -1.391 1 91.19 448 LYS B CA 1
ATOM 10557 C C . LYS B 1 448 ? 10.734 56.719 -1.924 1 91.19 448 LYS B C 1
ATOM 10559 O O . LYS B 1 448 ? 10.672 56.312 -3.088 1 91.19 448 LYS B O 1
ATOM 10564 N N . THR B 1 449 ? 11.594 56.188 -1.146 1 90.31 449 THR B N 1
ATOM 10565 C CA . THR B 1 449 ? 12.641 55.281 -1.561 1 90.31 449 THR B CA 1
ATOM 10566 C C . THR B 1 449 ? 12.07 53.875 -1.797 1 90.31 449 THR B C 1
ATOM 10568 O O . THR B 1 449 ? 12.664 53.062 -2.512 1 90.31 449 THR B O 1
ATOM 10571 N N . LYS B 1 450 ? 10.938 53.625 -1.288 1 90.62 450 LYS B N 1
ATOM 10572 C CA . LYS B 1 450 ? 10.406 52.25 -1.357 1 90.62 450 LYS B CA 1
ATOM 10573 C C . LYS B 1 450 ? 9.211 52.188 -2.301 1 90.62 450 LYS B C 1
ATOM 10575 O O . LYS B 1 450 ? 8.625 51.125 -2.486 1 90.62 450 LYS B O 1
ATOM 10580 N N . THR B 1 451 ? 8.836 53.219 -2.787 1 90.38 451 THR B N 1
ATOM 10581 C CA . THR B 1 451 ? 7.688 53.219 -3.682 1 90.38 451 THR B CA 1
ATOM 10582 C C . THR B 1 451 ? 7.922 54.125 -4.883 1 90.38 451 THR B C 1
ATOM 10584 O O . THR B 1 451 ? 8.742 55.031 -4.816 1 90.38 451 THR B O 1
ATOM 10587 N N . THR B 1 452 ? 7.254 53.812 -5.973 1 90.94 452 THR B N 1
ATOM 10588 C CA . THR B 1 452 ? 7.336 54.625 -7.188 1 90.94 452 THR B CA 1
ATOM 10589 C C . THR B 1 452 ? 6.148 55.594 -7.285 1 90.94 452 THR B C 1
ATOM 10591 O O . THR B 1 452 ? 6.066 56.375 -8.219 1 90.94 452 THR B O 1
ATOM 10594 N N . ILE B 1 453 ? 5.312 55.5 -6.328 1 93.56 453 ILE B N 1
ATOM 10595 C CA . ILE B 1 453 ? 4.105 56.312 -6.348 1 93.56 453 ILE B CA 1
ATOM 10596 C C . ILE B 1 453 ? 4.43 57.719 -5.848 1 93.56 453 ILE B C 1
ATOM 10598 O O . ILE B 1 453 ? 5.18 57.906 -4.883 1 93.56 453 ILE B O 1
ATOM 10602 N N . ASN B 1 454 ? 3.869 58.75 -6.469 1 93 454 ASN B N 1
ATOM 10603 C CA . ASN B 1 454 ? 4.105 60.125 -6.031 1 93 454 ASN B CA 1
ATOM 10604 C C . ASN B 1 454 ? 3.32 60.469 -4.762 1 93 454 ASN B C 1
ATOM 10606 O O . ASN B 1 454 ? 2.396 59.75 -4.395 1 93 454 ASN B O 1
ATOM 10610 N N . LEU B 1 455 ? 3.625 61.469 -4.066 1 94.44 455 LEU B N 1
ATOM 10611 C CA . LEU B 1 455 ? 3.076 61.812 -2.764 1 94.44 455 LEU B CA 1
ATOM 10612 C C . LEU B 1 455 ? 1.578 62.094 -2.859 1 94.44 455 LEU B C 1
ATOM 10614 O O . LEU B 1 455 ? 0.8 61.594 -2.041 1 94.44 455 LEU B O 1
ATOM 10618 N N . ASP B 1 456 ? 1.169 62.844 -3.854 1 93.5 456 ASP B N 1
ATOM 10619 C CA . ASP B 1 456 ? -0.233 63.219 -3.984 1 93.5 456 ASP B CA 1
ATOM 10620 C C . ASP B 1 456 ? -1.122 62 -4.188 1 93.5 456 ASP B C 1
ATOM 10622 O O . ASP B 1 456 ? -2.164 61.875 -3.539 1 93.5 456 ASP B O 1
ATOM 10626 N N . LEU B 1 457 ? -0.632 61.219 -5.086 1 93.94 457 LEU B N 1
ATOM 10627 C CA . LEU B 1 457 ? -1.4 60 -5.359 1 93.94 457 LEU B CA 1
ATOM 10628 C C . LEU B 1 457 ? -1.387 59.062 -4.156 1 93.94 457 LEU B C 1
ATOM 10630 O O . LEU B 1 457 ? -2.385 58.406 -3.869 1 93.94 457 LEU B O 1
ATOM 10634 N N . PHE B 1 458 ? -0.242 58.938 -3.514 1 95 458 PHE B N 1
ATOM 10635 C CA . PHE B 1 458 ? -0.111 58.094 -2.33 1 95 458 PHE B CA 1
ATOM 10636 C C . PHE B 1 458 ? -1.08 58.531 -1.241 1 95 458 PHE B C 1
ATOM 10638 O O . PHE B 1 458 ? -1.758 57.719 -0.631 1 95 458 PHE B O 1
ATOM 10645 N N . LEU B 1 459 ? -1.213 59.812 -0.997 1 95.38 459 LEU B N 1
ATOM 10646 C CA . LEU B 1 459 ? -2.105 60.344 0.024 1 95.38 459 LEU B CA 1
ATOM 10647 C C . LEU B 1 459 ? -3.564 60.156 -0.371 1 95.38 459 LEU B C 1
ATOM 10649 O O . LEU B 1 459 ? -4.422 59.938 0.49 1 95.38 459 LEU B O 1
ATOM 10653 N N . GLU B 1 460 ? -3.814 60.219 -1.589 1 94.75 460 GLU B N 1
ATOM 10654 C CA . GLU B 1 460 ? -5.172 60 -2.076 1 94.75 460 GLU B CA 1
ATOM 10655 C C . GLU B 1 460 ? -5.605 58.531 -1.818 1 94.75 460 GLU B C 1
ATOM 10657 O O . GLU B 1 460 ? -6.746 58.281 -1.426 1 94.75 460 GLU B O 1
ATOM 10662 N N . ILE B 1 461 ? -4.695 57.688 -2.117 1 94.94 461 ILE B N 1
ATOM 10663 C CA . ILE B 1 461 ? -4.98 56.281 -1.922 1 94.94 461 ILE B CA 1
ATOM 10664 C C . ILE B 1 461 ? -5.172 56 -0.434 1 94.94 461 ILE B C 1
ATOM 10666 O O . ILE B 1 461 ? -6.086 55.25 -0.048 1 94.94 461 ILE B O 1
ATOM 10670 N N . VAL B 1 462 ? -4.301 56.5 0.407 1 94.06 462 VAL B N 1
ATOM 10671 C CA . VAL B 1 462 ? -4.406 56.312 1.849 1 94.06 462 VAL B CA 1
ATOM 10672 C C . VAL B 1 462 ? -5.742 56.844 2.352 1 94.06 462 VAL B C 1
ATOM 10674 O O . VAL B 1 462 ? -6.398 56.219 3.188 1 94.06 462 VAL B O 1
ATOM 10677 N N . GLN B 1 463 ? -6.074 57.969 1.848 1 91.94 463 GLN B N 1
ATOM 10678 C CA . GLN B 1 463 ? -7.344 58.562 2.236 1 91.94 463 GLN B CA 1
ATOM 10679 C C . GLN B 1 463 ? -8.523 57.688 1.834 1 91.94 463 GLN B C 1
ATOM 10681 O O . GLN B 1 463 ? -9.461 57.5 2.615 1 91.94 463 GLN B O 1
ATOM 10686 N N . HIS B 1 464 ? -8.43 57.219 0.706 1 91.5 464 HIS B N 1
ATOM 10687 C CA . HIS B 1 464 ? -9.469 56.312 0.233 1 91.5 464 HIS B CA 1
ATOM 10688 C C . HIS B 1 464 ? -9.57 55.062 1.119 1 91.5 464 HIS B C 1
ATOM 10690 O O . HIS B 1 464 ? -10.672 54.625 1.462 1 91.5 464 HIS B O 1
ATOM 10696 N N . CYS B 1 465 ? -8.453 54.5 1.46 1 91.31 465 CYS B N 1
ATOM 10697 C CA . CYS B 1 465 ? -8.422 53.281 2.277 1 91.31 465 CYS B CA 1
ATOM 10698 C C . CYS B 1 465 ? -9.008 53.562 3.658 1 91.31 465 CYS B C 1
ATOM 10700 O O . CYS B 1 465 ? -9.68 52.688 4.227 1 91.31 465 CYS B O 1
ATOM 10702 N N . VAL B 1 466 ? -8.797 54.656 4.195 1 89.25 466 VAL B N 1
ATOM 10703 C CA . VAL B 1 466 ? -9.25 55 5.543 1 89.25 466 VAL B CA 1
ATOM 10704 C C . VAL B 1 466 ? -10.742 55.344 5.516 1 89.25 466 VAL B C 1
ATOM 10706 O O . VAL B 1 466 ? -11.484 55 6.426 1 89.25 466 VAL B O 1
ATOM 10709 N N . GLU B 1 467 ? -11.156 56.031 4.5 1 87.19 467 GLU B N 1
ATOM 10710 C CA . GLU B 1 467 ? -12.531 56.531 4.434 1 87.19 467 GLU B CA 1
ATOM 10711 C C . GLU B 1 467 ? -13.484 55.438 3.945 1 87.19 467 GLU B C 1
ATOM 10713 O O . GLU B 1 467 ? -14.703 55.562 4.117 1 87.19 467 GLU B O 1
ATOM 10718 N N . SER B 1 468 ? -13.016 54.469 3.432 1 87.62 468 SER B N 1
ATOM 10719 C CA . SER B 1 468 ? -13.859 53.406 2.877 1 87.62 468 SER B CA 1
ATOM 10720 C C . SER B 1 468 ? -14.164 52.344 3.92 1 87.62 468 SER B C 1
ATOM 10722 O O . SER B 1 468 ? -14.523 51.219 3.572 1 87.62 468 SER B O 1
ATOM 10724 N N . SER B 1 469 ? -14.109 52.656 5.168 1 89.12 469 SER B N 1
ATOM 10725 C CA . SER B 1 469 ? -14.414 51.656 6.215 1 89.12 469 SER B CA 1
ATOM 10726 C C . SER B 1 469 ? -15.922 51.562 6.441 1 89.12 469 SER B C 1
ATOM 10728 O O . SER B 1 469 ? -16.562 52.531 6.875 1 89.12 469 SER B O 1
ATOM 10730 N N . TYR B 1 470 ? -16.5 50.469 6.016 1 92.38 470 TYR B N 1
ATOM 10731 C CA . TYR B 1 470 ? -17.922 50.188 6.18 1 92.38 470 TYR B CA 1
ATOM 10732 C C . TYR B 1 470 ? -18.156 48.75 6.609 1 92.38 470 TYR B C 1
ATOM 10734 O O . TYR B 1 470 ? -17.25 47.906 6.523 1 92.38 470 TYR B O 1
ATOM 10742 N N . PHE B 1 471 ? -19.297 48.5 7.188 1 92.94 471 PHE B N 1
ATOM 10743 C CA . PHE B 1 471 ? -19.625 47.156 7.629 1 92.94 471 PHE B CA 1
ATOM 10744 C C . PHE B 1 471 ? -21.141 46.969 7.777 1 92.94 471 PHE B C 1
ATOM 10746 O O . PHE B 1 471 ? -21.891 47.938 7.633 1 92.94 471 PHE B O 1
ATOM 10753 N N . LYS B 1 472 ? -21.453 45.781 7.914 1 93.19 472 LYS B N 1
ATOM 10754 C CA . LYS B 1 472 ? -22.859 45.406 8.094 1 93.19 472 LYS B CA 1
ATOM 10755 C C . LYS B 1 472 ? -23.078 44.719 9.43 1 93.19 472 LYS B C 1
ATOM 10757 O O . LYS B 1 472 ? -22.25 43.906 9.867 1 93.19 472 LYS B O 1
ATOM 10762 N N . PHE B 1 473 ? -24.047 45.094 10.18 1 92.56 473 PHE B N 1
ATOM 10763 C CA . PHE B 1 473 ? -24.516 44.375 11.375 1 92.56 473 PHE B CA 1
ATOM 10764 C C . PHE B 1 473 ? -26.016 44.094 11.281 1 92.56 473 PHE B C 1
ATOM 10766 O O . PHE B 1 473 ? -26.812 45.031 11.102 1 92.56 473 PHE B O 1
ATOM 10773 N N . GLY B 1 474 ? -26.266 42.812 11.359 1 87.5 474 GLY B N 1
ATOM 10774 C CA . GLY B 1 474 ? -27.656 42.469 11.094 1 87.5 474 GLY B CA 1
ATOM 10775 C C . GLY B 1 474 ? -28.078 42.781 9.672 1 87.5 474 GLY B C 1
ATOM 10776 O O . GLY B 1 474 ? -27.469 42.312 8.711 1 87.5 474 GLY B O 1
ATOM 10777 N N . ASN B 1 475 ? -29.078 43.625 9.453 1 86.94 475 ASN B N 1
ATOM 10778 C CA . ASN B 1 475 ? -29.547 44 8.125 1 86.94 475 ASN B CA 1
ATOM 10779 C C . ASN B 1 475 ? -29.25 45.469 7.828 1 86.94 475 ASN B C 1
ATOM 10781 O O . ASN B 1 475 ? -29.672 46 6.793 1 86.94 475 ASN B O 1
ATOM 10785 N N . GLN B 1 476 ? -28.375 46 8.625 1 90.62 476 GLN B N 1
ATOM 10786 C CA . GLN B 1 476 ? -28.078 47.438 8.477 1 90.62 476 GLN B CA 1
ATOM 10787 C C . GLN B 1 476 ? -26.609 47.656 8.133 1 90.62 476 GLN B C 1
ATOM 10789 O O . GLN B 1 476 ? -25.734 47 8.688 1 90.62 476 GLN B O 1
ATOM 10794 N N . HIS B 1 477 ? -26.453 48.656 7.215 1 94.25 477 HIS B N 1
ATOM 10795 C CA . HIS B 1 477 ? -25.094 49 6.82 1 94.25 477 HIS B CA 1
ATOM 10796 C C . HIS B 1 477 ? -24.625 50.25 7.582 1 94.25 477 HIS B C 1
ATOM 10798 O O . HIS B 1 477 ? -25.406 51.156 7.84 1 94.25 477 HIS B O 1
ATOM 10804 N N . TYR B 1 478 ? -23.391 50.219 7.957 1 93.88 478 TYR B N 1
ATOM 10805 C CA . TYR B 1 478 ? -22.797 51.312 8.703 1 93.88 478 TYR B CA 1
ATOM 10806 C C . TYR B 1 478 ? -21.516 51.781 8.047 1 93.88 478 TYR B C 1
ATOM 10808 O O . TYR B 1 478 ? -20.859 51.031 7.332 1 93.88 478 TYR B O 1
ATOM 10816 N N . LYS B 1 479 ? -21.219 53 8.18 1 92.5 479 LYS B N 1
ATOM 10817 C CA . LYS B 1 479 ? -19.938 53.594 7.789 1 92.5 479 LYS B CA 1
ATOM 10818 C C . LYS B 1 479 ? -19.203 54.188 8.992 1 92.5 479 LYS B C 1
ATOM 10820 O O . LYS B 1 479 ? -19.812 54.781 9.859 1 92.5 479 LYS B O 1
ATOM 10825 N N . GLN B 1 480 ? -18.031 53.875 9.102 1 88.81 480 GLN B N 1
ATOM 10826 C CA . GLN B 1 480 ? -17.219 54.469 10.148 1 88.81 480 GLN B CA 1
ATOM 10827 C C . GLN B 1 480 ? -16.719 55.844 9.711 1 88.81 480 GLN B C 1
ATOM 10829 O O . GLN B 1 480 ? -15.977 55.969 8.727 1 88.81 480 GLN B O 1
ATOM 10834 N N . ILE B 1 481 ? -17.016 56.875 10.406 1 86.19 481 ILE B N 1
ATOM 10835 C CA . ILE B 1 481 ? -16.734 58.25 9.969 1 86.19 481 ILE B CA 1
ATOM 10836 C C . ILE B 1 481 ? -15.531 58.781 10.727 1 86.19 481 ILE B C 1
ATOM 10838 O O . ILE B 1 481 ? -14.922 59.781 10.297 1 86.19 481 ILE B O 1
ATOM 10842 N N . ALA B 1 482 ? -15.273 58.156 11.859 1 83.69 482 ALA B N 1
ATOM 10843 C CA . ALA B 1 482 ? -14.156 58.688 12.641 1 83.69 482 ALA B CA 1
ATOM 10844 C C . ALA B 1 482 ? -13.219 57.562 13.086 1 83.69 482 ALA B C 1
ATOM 10846 O O . ALA B 1 482 ? -13.672 56.5 13.445 1 83.69 482 ALA B O 1
ATOM 10847 N N . GLY B 1 483 ? -11.906 57.906 13.008 1 80.88 483 GLY B N 1
ATOM 10848 C CA . GLY B 1 483 ? -10.914 56.969 13.508 1 80.88 483 GLY B CA 1
ATOM 10849 C C . GLY B 1 483 ? -10.57 55.875 12.508 1 80.88 483 GLY B C 1
ATOM 10850 O O . GLY B 1 483 ? -11.047 55.875 11.375 1 80.88 483 GLY B O 1
ATOM 10851 N N . MET B 1 484 ? -9.719 55 12.977 1 81.88 484 MET B N 1
ATOM 10852 C CA . MET B 1 484 ? -9.289 53.875 12.148 1 81.88 484 MET B CA 1
ATOM 10853 C C . MET B 1 484 ? -10 52.594 12.555 1 81.88 484 MET B C 1
ATOM 10855 O O . MET B 1 484 ? -10.258 52.375 13.742 1 81.88 484 MET B O 1
ATOM 10859 N N . ALA B 1 485 ? -10.461 51.875 11.648 1 74.75 485 ALA B N 1
ATOM 10860 C CA . ALA B 1 485 ? -11.195 50.656 11.914 1 74.75 485 ALA B CA 1
ATOM 10861 C C . ALA B 1 485 ? -10.266 49.562 12.453 1 74.75 485 ALA B C 1
ATOM 10863 O O . ALA B 1 485 ? -9.117 49.438 12.016 1 74.75 485 ALA B O 1
ATOM 10864 N N . MET B 1 486 ? -10.797 48.812 13.414 1 78.88 486 MET B N 1
ATOM 10865 C CA . MET B 1 486 ? -10.055 47.656 13.93 1 78.88 486 MET B CA 1
ATOM 10866 C C . MET B 1 486 ? -10.148 46.469 12.977 1 78.88 486 MET B C 1
ATOM 10868 O O . MET B 1 486 ? -11.234 46.125 12.531 1 78.88 486 MET B O 1
ATOM 10872 N N . GLY B 1 487 ? -9.055 46.031 12.414 1 79.44 487 GLY B N 1
ATOM 10873 C CA . GLY B 1 487 ? -9.031 44.906 11.492 1 79.44 487 GLY B CA 1
ATOM 10874 C C . GLY B 1 487 ? -8.359 45.25 10.172 1 79.44 487 GLY B C 1
ATOM 10875 O O . GLY B 1 487 ? -7.93 44.344 9.453 1 79.44 487 GLY B O 1
ATOM 10876 N N . SER B 1 488 ? -8.297 46.531 9.969 1 86.19 488 SER B N 1
ATOM 10877 C CA . SER B 1 488 ? -7.609 46.938 8.742 1 86.19 488 SER B CA 1
ATOM 10878 C C . SER B 1 488 ? -6.102 46.75 8.875 1 86.19 488 SER B C 1
ATOM 10880 O O . SER B 1 488 ? -5.52 47.062 9.914 1 86.19 488 SER B O 1
ATOM 10882 N N . PRO B 1 489 ? -5.527 46.25 7.855 1 89.31 489 PRO B N 1
ATOM 10883 C CA . PRO B 1 489 ? -4.074 46.062 7.914 1 89.31 489 PRO B CA 1
ATOM 10884 C C . PRO B 1 489 ? -3.324 47.406 7.969 1 89.31 489 PRO B C 1
ATOM 10886 O O . PRO B 1 489 ? -2.148 47.438 8.344 1 89.31 489 PRO B O 1
ATOM 10889 N N . LEU B 1 490 ? -3.91 48.469 7.629 1 89.19 490 LEU B N 1
ATOM 10890 C CA . LEU B 1 490 ? -3.285 49.781 7.574 1 89.19 490 LEU B CA 1
ATOM 10891 C C . LEU B 1 490 ? -3.33 50.469 8.938 1 89.19 490 LEU B C 1
ATOM 10893 O O . LEU B 1 490 ? -2.488 51.312 9.234 1 89.19 490 LEU B O 1
ATOM 10897 N N . SER B 1 491 ? -4.234 50.094 9.805 1 88.44 491 SER B N 1
ATOM 10898 C CA . SER B 1 491 ? -4.508 50.781 11.055 1 88.44 491 SER B CA 1
ATOM 10899 C C . SER B 1 491 ? -3.311 50.719 12 1 88.44 491 SER B C 1
ATOM 10901 O O . SER B 1 491 ? -2.9 51.719 12.57 1 88.44 491 SER B O 1
ATOM 10903 N N . PRO B 1 492 ? -2.729 49.531 12.164 1 87.62 492 PRO B N 1
ATOM 10904 C CA . PRO B 1 492 ? -1.59 49.469 13.086 1 87.62 492 PRO B CA 1
ATOM 10905 C C . PRO B 1 492 ? -0.402 50.312 12.609 1 87.62 492 PRO B C 1
ATOM 10907 O O . PRO B 1 492 ? 0.298 50.906 13.414 1 87.62 492 PRO B O 1
ATOM 10910 N N . VAL B 1 493 ? -0.179 50.375 11.344 1 88.81 493 VAL B N 1
ATOM 10911 C CA . VAL B 1 493 ? 0.945 51.125 10.773 1 88.81 493 VAL B CA 1
ATOM 10912 C C . VAL B 1 493 ? 0.714 52.625 10.93 1 88.81 493 VAL B C 1
ATOM 10914 O O . VAL B 1 493 ? 1.637 53.375 11.273 1 88.81 493 VAL B O 1
ATOM 10917 N N . LEU B 1 494 ? -0.445 53.062 10.672 1 89.88 494 LEU B N 1
ATOM 10918 C CA . LEU B 1 494 ? -0.776 54.469 10.812 1 89.88 494 LEU B CA 1
ATOM 10919 C C . LEU B 1 494 ? -0.691 54.906 12.266 1 89.88 494 LEU B C 1
ATOM 10921 O O . LEU B 1 494 ? -0.26 56 12.562 1 89.88 494 LEU B O 1
ATOM 10925 N N . ALA B 1 495 ? -1.154 54 13.094 1 87.94 495 ALA B N 1
ATOM 10926 C CA . ALA B 1 495 ? -1.052 54.281 14.516 1 87.94 495 ALA B CA 1
ATOM 10927 C C . ALA B 1 495 ? 0.405 54.438 14.945 1 87.94 495 ALA B C 1
ATOM 10929 O O . ALA B 1 495 ? 0.722 55.312 15.781 1 87.94 495 ALA B O 1
ATOM 10930 N N . GLU B 1 496 ? 1.216 53.688 14.43 1 87.19 496 GLU B N 1
ATOM 10931 C CA . GLU B 1 496 ? 2.641 53.75 14.742 1 87.19 496 GLU B CA 1
ATOM 10932 C C . GLU B 1 496 ? 3.246 55.062 14.273 1 87.19 496 GLU B C 1
ATOM 10934 O O . GLU B 1 496 ? 4.086 55.656 14.969 1 87.19 496 GLU B O 1
ATOM 10939 N N . ILE B 1 497 ? 2.869 55.531 13.164 1 88.38 497 ILE B N 1
ATOM 10940 C CA . ILE B 1 497 ? 3.379 56.781 12.602 1 88.38 497 ILE B CA 1
ATOM 10941 C C . ILE B 1 497 ? 2.961 57.969 13.492 1 88.38 497 ILE B C 1
ATOM 10943 O O . ILE B 1 497 ? 3.773 58.844 13.805 1 88.38 497 ILE B O 1
ATOM 10947 N N . VAL B 1 498 ? 1.78 57.906 13.93 1 89.56 498 VAL B N 1
ATOM 10948 C CA . VAL B 1 498 ? 1.241 59 14.719 1 89.56 498 VAL B CA 1
ATOM 10949 C C . VAL B 1 498 ? 1.867 59 16.109 1 89.56 498 VAL B C 1
ATOM 10951 O O . VAL B 1 498 ? 2.219 60.062 16.656 1 89.56 498 VAL B O 1
ATOM 10954 N N . THR B 1 499 ? 1.944 57.875 16.688 1 89.06 499 THR B N 1
ATOM 10955 C CA . THR B 1 499 ? 2.498 57.781 18.047 1 89.06 499 THR B CA 1
ATOM 10956 C C . THR B 1 499 ? 3.979 58.156 18.047 1 89.06 499 THR B C 1
ATOM 10958 O O . THR B 1 499 ? 4.48 58.719 19.016 1 89.06 499 THR B O 1
ATOM 10961 N N . ASP B 1 500 ? 4.711 57.844 17.047 1 88.38 500 ASP B N 1
ATOM 10962 C CA . ASP B 1 500 ? 6.113 58.219 16.938 1 88.38 500 ASP B CA 1
ATOM 10963 C C . ASP B 1 500 ? 6.27 59.75 16.844 1 88.38 500 ASP B C 1
ATOM 10965 O O . ASP B 1 500 ? 7.176 60.312 17.453 1 88.38 500 ASP B O 1
ATOM 10969 N N . ALA B 1 501 ? 5.426 60.312 16.047 1 87.94 501 ALA B N 1
ATOM 10970 C CA . ALA B 1 501 ? 5.441 61.75 15.922 1 87.94 501 ALA B CA 1
ATOM 10971 C C . ALA B 1 501 ? 5.07 62.438 17.25 1 87.94 501 ALA B C 1
ATOM 10973 O O . ALA B 1 501 ? 5.605 63.469 17.578 1 87.94 501 ALA B O 1
ATOM 10974 N N . LEU B 1 502 ? 4.188 61.812 17.891 1 90.75 502 LEU B N 1
ATOM 10975 C CA . LEU B 1 502 ? 3.764 62.312 19.188 1 90.75 502 LEU B CA 1
ATOM 10976 C C . LEU B 1 502 ? 4.918 62.281 20.188 1 90.75 502 LEU B C 1
ATOM 10978 O O . LEU B 1 502 ? 5.176 63.281 20.875 1 90.75 502 LEU B O 1
ATOM 10982 N N . ILE B 1 503 ? 5.641 61.219 20.281 1 89.81 503 ILE B N 1
ATOM 10983 C CA . ILE B 1 503 ? 6.746 61.062 21.219 1 89.81 503 ILE B CA 1
ATOM 10984 C C . ILE B 1 503 ? 7.848 62.062 20.891 1 89.81 503 ILE B C 1
ATOM 10986 O O . ILE B 1 503 ? 8.414 62.719 21.781 1 89.81 503 ILE B O 1
ATOM 10990 N N . GLU B 1 504 ? 8.117 62.25 19.641 1 87.38 504 GLU B N 1
ATOM 10991 C CA . GLU B 1 504 ? 9.148 63.188 19.203 1 87.38 504 GLU B CA 1
ATOM 10992 C C . GLU B 1 504 ? 8.797 64.625 19.594 1 87.38 504 GLU B C 1
ATOM 10994 O O . GLU B 1 504 ? 9.664 65.375 20.047 1 87.38 504 GLU B O 1
ATOM 10999 N N . THR B 1 505 ? 7.578 64.938 19.438 1 89.56 505 THR B N 1
ATOM 11000 C CA . THR B 1 505 ? 7.117 66.312 19.766 1 89.56 505 THR B CA 1
ATOM 11001 C C . THR B 1 505 ? 7.191 66.5 21.266 1 89.56 505 THR B C 1
ATOM 11003 O O . THR B 1 505 ? 7.625 67.625 21.703 1 89.56 505 THR B O 1
ATOM 11006 N N . VAL B 1 506 ? 6.789 65.562 21.984 1 90.44 506 VAL B N 1
ATOM 11007 C CA . VAL B 1 506 ? 6.75 65.688 23.438 1 90.44 506 VAL B CA 1
ATOM 11008 C C . VAL B 1 506 ? 8.172 65.75 23.984 1 90.44 506 VAL B C 1
ATOM 11010 O O . VAL B 1 506 ? 8.461 66.562 24.875 1 90.44 506 VAL B O 1
ATOM 11013 N N . VAL B 1 507 ? 9.07 65 23.484 1 87.69 507 VAL B N 1
ATOM 11014 C CA . VAL B 1 507 ? 10.453 64.938 23.953 1 87.69 507 VAL B CA 1
ATOM 11015 C C . VAL B 1 507 ? 11.148 66.25 23.641 1 87.69 507 VAL B C 1
ATOM 11017 O O . VAL B 1 507 ? 11.969 66.75 24.422 1 87.69 507 VAL B O 1
ATOM 11020 N N . THR B 1 508 ? 10.781 66.812 22.562 1 86.62 508 THR B N 1
ATOM 11021 C CA . THR B 1 508 ? 11.414 68.062 22.156 1 86.62 508 THR B CA 1
ATOM 11022 C C . THR B 1 508 ? 10.852 69.25 22.938 1 86.62 508 THR B C 1
ATOM 11024 O O . THR B 1 508 ? 11.57 70.25 23.234 1 86.62 508 THR B O 1
ATOM 11027 N N . THR B 1 509 ? 9.656 69.125 23.359 1 88.31 509 THR B N 1
ATOM 11028 C CA . THR B 1 509 ? 9.016 70.25 24.062 1 88.31 509 THR B CA 1
ATOM 11029 C C . THR B 1 509 ? 9.336 70.25 25.547 1 88.31 509 THR B C 1
ATOM 11031 O O . THR B 1 509 ? 9.422 71.25 26.188 1 88.31 509 THR B O 1
ATOM 11034 N N . LEU B 1 510 ? 9.484 69 25.984 1 85.06 510 LEU B N 1
ATOM 11035 C CA . LEU B 1 510 ? 9.742 68.875 27.422 1 85.06 510 LEU B CA 1
ATOM 11036 C C . LEU B 1 510 ? 11.219 69.062 27.734 1 85.06 510 LEU B C 1
ATOM 11038 O O . LEU B 1 510 ? 12.086 68.625 26.984 1 85.06 510 LEU B O 1
ATOM 11042 N N . HIS B 1 511 ? 11.609 69.938 28.594 1 82.25 511 HIS B N 1
ATOM 11043 C CA . HIS B 1 511 ? 12.977 70.188 29.016 1 82.25 511 HIS B CA 1
ATOM 11044 C C . HIS B 1 511 ? 13.391 69.25 30.141 1 82.25 511 HIS B C 1
ATOM 11046 O O . HIS B 1 511 ? 13.984 69.688 31.141 1 82.25 511 HIS B O 1
ATOM 11052 N N . ILE B 1 512 ? 12.867 68 30.016 1 84.5 512 ILE B N 1
ATOM 11053 C CA . ILE B 1 512 ? 13.219 67 31 1 84.5 512 ILE B CA 1
ATOM 11054 C C . ILE B 1 512 ? 13.992 65.875 30.328 1 84.5 512 ILE B C 1
ATOM 11056 O O . ILE B 1 512 ? 13.68 65.5 29.188 1 84.5 512 ILE B O 1
ATOM 11060 N N . MET B 1 513 ? 15.008 65.5 30.953 1 84.25 513 MET B N 1
ATOM 11061 C CA . MET B 1 513 ? 15.781 64.375 30.438 1 84.25 513 MET B CA 1
ATOM 11062 C C . MET B 1 513 ? 15.055 63.031 30.672 1 84.25 513 MET B C 1
ATOM 11064 O O . MET B 1 513 ? 14.742 62.688 31.812 1 84.25 513 MET B O 1
ATOM 11068 N N . ILE B 1 514 ? 14.703 62.344 29.641 1 89.12 514 ILE B N 1
ATOM 11069 C CA . ILE B 1 514 ? 14.102 61.031 29.719 1 89.12 514 ILE B CA 1
ATOM 11070 C C . ILE B 1 514 ? 15.078 59.969 29.188 1 89.12 514 ILE B C 1
ATOM 11072 O O . ILE B 1 514 ? 15.148 59.75 27.984 1 89.12 514 ILE B O 1
ATOM 11076 N N . PRO B 1 515 ? 15.742 59.281 30.047 1 88.44 515 PRO B N 1
ATOM 11077 C CA . PRO B 1 515 ? 16.797 58.375 29.625 1 88.44 515 PRO B CA 1
ATOM 11078 C C . PRO B 1 515 ? 16.25 57.188 28.828 1 88.44 515 PRO B C 1
ATOM 11080 O O . PRO B 1 515 ? 16.938 56.656 27.953 1 88.44 515 PRO B O 1
ATOM 11083 N N . ILE B 1 516 ? 15.062 56.781 29.219 1 92.25 516 ILE B N 1
ATOM 11084 C CA . ILE B 1 516 ? 14.523 55.594 28.578 1 92.25 516 ILE B CA 1
ATOM 11085 C C . ILE B 1 516 ? 13.102 55.875 28.078 1 92.25 516 ILE B C 1
ATOM 11087 O O . ILE B 1 516 ? 12.25 56.312 28.844 1 92.25 516 ILE B O 1
ATOM 11091 N N . ILE B 1 517 ? 12.875 55.656 26.797 1 92.25 517 ILE B N 1
ATOM 11092 C CA . ILE B 1 517 ? 11.555 55.688 26.188 1 92.25 517 ILE B CA 1
ATOM 11093 C C . ILE B 1 517 ? 11.422 54.562 25.156 1 92.25 517 ILE B C 1
ATOM 11095 O O . ILE B 1 517 ? 12.172 54.531 24.188 1 92.25 517 ILE B O 1
ATOM 11099 N N . LYS B 1 518 ? 10.617 53.656 25.484 1 92.5 518 LYS B N 1
ATOM 11100 C CA . LYS B 1 518 ? 10.352 52.562 24.578 1 92.5 518 LYS B CA 1
ATOM 11101 C C . LYS B 1 518 ? 8.852 52.375 24.344 1 92.5 518 LYS B C 1
ATOM 11103 O O . LYS B 1 518 ? 8.047 52.656 25.234 1 92.5 518 LYS B O 1
ATOM 11108 N N . LYS B 1 519 ? 8.547 51.969 23.156 1 90.94 519 LYS B N 1
ATOM 11109 C CA . LYS B 1 519 ? 7.137 51.844 22.797 1 90.94 519 LYS B CA 1
ATOM 11110 C C . LYS B 1 519 ? 6.871 50.5 22.078 1 90.94 519 LYS B C 1
ATOM 11112 O O . LYS B 1 519 ? 7.711 50.031 21.312 1 90.94 519 LYS B O 1
ATOM 11117 N N . TYR B 1 520 ? 5.691 49.906 22.391 1 88.75 520 TYR B N 1
ATOM 11118 C CA . TYR B 1 520 ? 5.148 48.781 21.609 1 88.75 520 TYR B CA 1
ATOM 11119 C C . TYR B 1 520 ? 3.717 49.062 21.188 1 88.75 520 TYR B C 1
ATOM 11121 O O . TYR B 1 520 ? 2.777 48.875 21.953 1 88.75 520 TYR B O 1
ATOM 11129 N N . VAL B 1 521 ? 3.471 49.531 20 1 79.62 521 VAL B N 1
ATOM 11130 C CA . VAL B 1 521 ? 2.203 49.906 19.375 1 79.62 521 VAL B CA 1
ATOM 11131 C C . VAL B 1 521 ? 1.524 51 20.203 1 79.62 521 VAL B C 1
ATOM 11133 O O . VAL B 1 521 ? 1.871 52.188 20.094 1 79.62 521 VAL B O 1
ATOM 11136 N N . ASP B 1 522 ? 0.832 50.562 21.328 1 78.88 522 ASP B N 1
ATOM 11137 C CA . ASP B 1 522 ? 0.104 51.562 22.125 1 78.88 522 ASP B CA 1
ATOM 11138 C C . ASP B 1 522 ? 0.643 51.625 23.562 1 78.88 522 ASP B C 1
ATOM 11140 O O . ASP B 1 522 ? 0.251 52.469 24.344 1 78.88 522 ASP B O 1
ATOM 11144 N N . ASP B 1 523 ? 1.589 50.75 23.812 1 87.56 523 ASP B N 1
ATOM 11145 C CA . ASP B 1 523 ? 2.15 50.719 25.156 1 87.56 523 ASP B CA 1
ATOM 11146 C C . ASP B 1 523 ? 3.49 51.438 25.219 1 87.56 523 ASP B C 1
ATOM 11148 O O . ASP B 1 523 ? 4.398 51.156 24.438 1 87.56 523 ASP B O 1
ATOM 11152 N N . LEU B 1 524 ? 3.578 52.344 26.188 1 92.88 524 LEU B N 1
ATOM 11153 C CA . LEU B 1 524 ? 4.812 53.125 26.328 1 92.88 524 LEU B CA 1
ATOM 11154 C C . LEU B 1 524 ? 5.461 52.844 27.688 1 92.88 524 LEU B C 1
ATOM 11156 O O . LEU B 1 524 ? 4.77 52.719 28.703 1 92.88 524 LEU B O 1
ATOM 11160 N N . PHE B 1 525 ? 6.727 52.688 27.672 1 94.62 525 PHE B N 1
ATOM 11161 C CA . PHE B 1 525 ? 7.535 52.531 28.875 1 94.62 525 PHE B CA 1
ATOM 11162 C C . PHE B 1 525 ? 8.516 53.688 29.016 1 94.62 525 PHE B C 1
ATOM 11164 O O . PHE B 1 525 ? 9.297 53.969 28.109 1 94.62 525 PHE B O 1
ATOM 11171 N N . LEU B 1 526 ? 8.445 54.375 30.156 1 94.19 526 LEU B N 1
ATOM 11172 C CA . LEU B 1 526 ? 9.289 55.562 30.359 1 94.19 526 LEU B CA 1
ATOM 11173 C C . LEU B 1 526 ? 9.93 55.5 31.75 1 94.19 526 LEU B C 1
ATOM 11175 O O . LEU B 1 526 ? 9.375 54.906 32.688 1 94.19 526 LEU B O 1
ATOM 11179 N N . CYS B 1 527 ? 11.078 56.156 31.859 1 94.31 527 CYS B N 1
ATOM 11180 C CA . CYS B 1 527 ? 11.703 56.469 33.125 1 94.31 527 CYS B CA 1
ATOM 11181 C C . CYS B 1 527 ? 11.812 57.969 33.344 1 94.31 527 CYS B C 1
ATOM 11183 O O . CYS B 1 527 ? 12.523 58.656 32.594 1 94.31 527 CYS B O 1
ATOM 11185 N N . ILE B 1 528 ? 11.094 58.469 34.281 1 93.62 528 ILE B N 1
ATOM 11186 C CA . ILE B 1 528 ? 11.031 59.906 34.469 1 93.62 528 ILE B CA 1
ATOM 11187 C C . ILE B 1 528 ? 11.25 60.219 35.969 1 93.62 528 ILE B C 1
ATOM 11189 O O . ILE B 1 528 ? 11.109 59.344 36.812 1 93.62 528 ILE B O 1
ATOM 11193 N N . PRO B 1 529 ? 11.633 61.5 36.219 1 92.31 529 PRO B N 1
ATOM 11194 C CA . PRO B 1 529 ? 11.758 61.906 37.625 1 92.31 529 PRO B CA 1
ATOM 11195 C C . PRO B 1 529 ? 10.43 61.844 38.375 1 92.31 529 PRO B C 1
ATOM 11197 O O . PRO B 1 529 ? 9.398 62.25 37.812 1 92.31 529 PRO B O 1
ATOM 11200 N N . GLN B 1 530 ? 10.383 61.438 39.625 1 90.69 530 GLN B N 1
ATOM 11201 C CA . GLN B 1 530 ? 9.195 61.219 40.438 1 90.69 530 GLN B CA 1
ATOM 11202 C C . GLN B 1 530 ? 8.359 62.469 40.562 1 90.69 530 GLN B C 1
ATOM 11204 O O . GLN B 1 530 ? 7.125 62.406 40.562 1 90.69 530 GLN B O 1
ATOM 11209 N N . GLU B 1 531 ? 8.977 63.594 40.531 1 89.88 531 GLU B N 1
ATOM 11210 C CA . GLU B 1 531 ? 8.281 64.875 40.781 1 89.88 531 GLU B CA 1
ATOM 11211 C C . GLU B 1 531 ? 7.656 65.438 39.5 1 89.88 531 GLU B C 1
ATOM 11213 O O . GLU B 1 531 ? 6.773 66.25 39.562 1 89.88 531 GLU B O 1
ATOM 11218 N N . GLN B 1 532 ? 7.945 64.812 38.406 1 91.75 532 GLN B N 1
ATOM 11219 C CA . GLN B 1 532 ? 7.527 65.375 37.156 1 91.75 532 GLN B CA 1
ATOM 11220 C C . GLN B 1 532 ? 6.574 64.5 36.406 1 91.75 532 GLN B C 1
ATOM 11222 O O . GLN B 1 532 ? 6.426 64.562 35.188 1 91.75 532 GLN B O 1
ATOM 11227 N N . ILE B 1 533 ? 5.953 63.531 37 1 92.06 533 ILE B N 1
ATOM 11228 C CA . ILE B 1 533 ? 5.062 62.562 36.344 1 92.06 533 ILE B CA 1
ATOM 11229 C C . ILE B 1 533 ? 3.861 63.281 35.75 1 92.06 533 ILE B C 1
ATOM 11231 O O . ILE B 1 533 ? 3.465 63.031 34.625 1 92.06 533 ILE B O 1
ATOM 11235 N N . HIS B 1 534 ? 3.35 64.125 36.5 1 92.19 534 HIS B N 1
ATOM 11236 C CA . HIS B 1 534 ? 2.168 64.875 36.062 1 92.19 534 HIS B CA 1
ATOM 11237 C C . HIS B 1 534 ? 2.486 65.812 34.875 1 92.19 534 HIS B C 1
ATOM 11239 O O . HIS B 1 534 ? 1.676 65.938 33.969 1 92.19 534 HIS B O 1
ATOM 11245 N N . ASP B 1 535 ? 3.635 66.438 34.906 1 91 535 ASP B N 1
ATOM 11246 C CA . ASP B 1 535 ? 4.039 67.312 33.812 1 91 535 ASP B CA 1
ATOM 11247 C C . ASP B 1 535 ? 4.219 66.562 32.5 1 91 535 ASP B C 1
ATOM 11249 O O . ASP B 1 535 ? 3.814 67 31.453 1 91 535 ASP B O 1
ATOM 11253 N N . VAL B 1 536 ? 4.797 65.438 32.688 1 93.06 536 VAL B N 1
ATOM 11254 C CA . VAL B 1 536 ? 5.035 64.688 31.484 1 93.06 536 VAL B CA 1
ATOM 11255 C C . VAL B 1 536 ? 3.711 64.125 30.938 1 93.06 536 VAL B C 1
ATOM 11257 O O . VAL B 1 536 ? 3.482 64.125 29.719 1 93.06 536 VAL B O 1
ATOM 11260 N N . LEU B 1 537 ? 2.881 63.594 31.766 1 93.38 537 LEU B N 1
ATOM 11261 C CA . LEU B 1 537 ? 1.57 63.094 31.344 1 93.38 537 LEU B CA 1
ATOM 11262 C C . LEU B 1 537 ? 0.756 64.188 30.688 1 93.38 537 LEU B C 1
ATOM 11264 O O . LEU B 1 537 ? 0.054 63.969 29.703 1 93.38 537 LEU B O 1
ATOM 11268 N N . GLN B 1 538 ? 0.885 65.312 31.234 1 92.56 538 GLN B N 1
ATOM 11269 C CA . GLN B 1 538 ? 0.16 66.5 30.672 1 92.56 538 GLN B CA 1
ATOM 11270 C C . GLN B 1 538 ? 0.703 66.875 29.297 1 92.56 538 GLN B C 1
ATOM 11272 O O . GLN B 1 538 ? -0.057 67.25 28.422 1 92.56 538 GLN B O 1
ATOM 11277 N N . ALA B 1 539 ? 1.938 66.75 29.203 1 92.5 539 ALA B N 1
ATOM 11278 C CA . ALA B 1 539 ? 2.533 67.062 27.891 1 92.5 539 ALA B CA 1
ATOM 11279 C C . ALA B 1 539 ? 2.023 66.062 26.844 1 92.5 539 ALA B C 1
ATOM 11281 O O . ALA B 1 539 ? 1.766 66.5 25.703 1 92.5 539 ALA B O 1
ATOM 11282 N N . PHE B 1 540 ? 1.906 64.875 27.234 1 92.62 540 PHE B N 1
ATOM 11283 C CA . PHE B 1 540 ? 1.384 63.844 26.328 1 92.62 540 PHE B CA 1
ATOM 11284 C C . PHE B 1 540 ? -0.081 64.125 26 1 92.62 540 PHE B C 1
ATOM 11286 O O . PHE B 1 540 ? -0.497 64 24.844 1 92.62 540 PHE B O 1
ATOM 11293 N N . ASN B 1 541 ? -0.843 64.438 26.938 1 93 541 ASN B N 1
ATOM 11294 C CA . ASN B 1 541 ? -2.277 64.688 26.766 1 93 541 ASN B CA 1
ATOM 11295 C C . ASN B 1 541 ? -2.576 66 26.078 1 93 541 ASN B C 1
ATOM 11297 O O . ASN B 1 541 ? -3.684 66.188 25.578 1 93 541 ASN B O 1
ATOM 11301 N N . SER B 1 542 ? -1.622 66.875 26.047 1 91.94 542 SER B N 1
ATOM 11302 C CA . SER B 1 542 ? -1.814 68.188 25.438 1 91.94 542 SER B CA 1
ATOM 11303 C C . SER B 1 542 ? -1.541 68.125 23.938 1 91.94 542 SER B C 1
ATOM 11305 O O . SER B 1 542 ? -1.872 69.062 23.203 1 91.94 542 SER B O 1
ATOM 11307 N N . TYR B 1 543 ? -0.925 67.062 23.469 1 90.62 543 TYR B N 1
ATOM 11308 C CA . TYR B 1 543 ? -0.61 66.938 22.062 1 90.62 543 TYR B CA 1
ATOM 11309 C C . TYR B 1 543 ? -1.874 67 21.203 1 90.62 543 TYR B C 1
ATOM 11311 O O . TYR B 1 543 ? -1.913 67.688 20.188 1 90.62 543 TYR B O 1
ATOM 11319 N N . HIS B 1 544 ? -2.922 66.25 21.578 1 90.5 544 HIS B N 1
ATOM 11320 C CA . HIS B 1 544 ? -4.199 66.25 20.891 1 90.5 544 HIS B CA 1
ATOM 11321 C C . HIS B 1 544 ? -5.344 65.875 21.828 1 90.5 544 HIS B C 1
ATOM 11323 O O . HIS B 1 544 ? -5.195 65 22.672 1 90.5 544 HIS B O 1
ATOM 11329 N N . PRO B 1 545 ? -6.422 66.438 21.734 1 88.19 545 PRO B N 1
ATOM 11330 C CA . PRO B 1 545 ? -7.535 66.188 22.656 1 88.19 545 PRO B CA 1
ATOM 11331 C C . PRO B 1 545 ? -8.094 64.75 22.516 1 88.19 545 PRO B C 1
ATOM 11333 O O . PRO B 1 545 ? -8.648 64.188 23.469 1 88.19 545 PRO B O 1
ATOM 11336 N N . LYS B 1 546 ? -7.867 64.125 21.422 1 87.44 546 LYS B N 1
ATOM 11337 C CA . LYS B 1 546 ? -8.43 62.812 21.203 1 87.44 546 LYS B CA 1
ATOM 11338 C C . LYS B 1 546 ? -7.457 61.719 21.656 1 87.44 546 LYS B C 1
ATOM 11340 O O . LYS B 1 546 ? -7.859 60.594 21.875 1 87.44 546 LYS B O 1
ATOM 11345 N N . LEU B 1 547 ? -6.254 62.094 21.734 1 90 547 LEU B N 1
ATOM 11346 C CA . LEU B 1 547 ? -5.246 61.125 22.188 1 90 547 LEU B CA 1
ATOM 11347 C C . LEU B 1 547 ? -4.895 61.344 23.641 1 90 547 LEU B C 1
ATOM 11349 O O . LEU B 1 547 ? -4.09 62.25 23.969 1 90 547 LEU B O 1
ATOM 11353 N N . GLN B 1 548 ? -5.492 60.531 24.453 1 90.62 548 GLN B N 1
ATOM 11354 C CA . GLN B 1 548 ? -5.289 60.656 25.891 1 90.62 548 GLN B CA 1
ATOM 11355 C C . GLN B 1 548 ? -4.559 59.438 26.453 1 90.62 548 GLN B C 1
ATOM 11357 O O . GLN B 1 548 ? -4.797 58.312 26.031 1 90.62 548 GLN B O 1
ATOM 11362 N N . PHE B 1 549 ? -3.717 59.719 27.391 1 92.25 549 PHE B N 1
ATOM 11363 C CA . PHE B 1 549 ? -2.908 58.656 27.984 1 92.25 549 PHE B CA 1
ATOM 11364 C C . PHE B 1 549 ? -3.219 58.531 29.469 1 92.25 549 PHE B C 1
ATOM 11366 O O . PHE B 1 549 ? -3.664 59.469 30.125 1 92.25 549 PHE B O 1
ATOM 11373 N N . THR B 1 550 ? -3.131 57.312 29.922 1 91.44 550 THR B N 1
ATOM 11374 C CA . THR B 1 550 ? -3.17 57 31.359 1 91.44 550 THR B CA 1
ATOM 11375 C C . THR B 1 550 ? -1.813 56.5 31.828 1 91.44 550 THR B C 1
ATOM 11377 O O . THR B 1 550 ? -1.026 55.969 31.047 1 91.44 550 THR B O 1
ATOM 11380 N N . ALA B 1 551 ? -1.547 56.719 33.125 1 92.81 551 ALA B N 1
ATOM 11381 C CA . ALA B 1 551 ? -0.228 56.375 33.625 1 92.81 551 ALA B CA 1
ATOM 11382 C C . ALA B 1 551 ? -0.33 55.281 34.688 1 92.81 551 ALA B C 1
ATOM 11384 O O . ALA B 1 551 ? -1.255 55.281 35.5 1 92.81 551 ALA B O 1
ATOM 11385 N N . GLU B 1 552 ? 0.499 54.344 34.594 1 92.5 552 GLU B N 1
ATOM 11386 C CA . GLU B 1 552 ? 0.759 53.344 35.625 1 92.5 552 GLU B CA 1
ATOM 11387 C C . GLU B 1 552 ? 2.164 53.5 36.188 1 92.5 552 GLU B C 1
ATOM 11389 O O . GLU B 1 552 ? 3.152 53.438 35.469 1 92.5 552 GLU B O 1
ATOM 11394 N N . VAL B 1 553 ? 2.213 53.656 37.438 1 93.94 553 VAL B N 1
ATOM 11395 C CA . VAL B 1 553 ? 3.488 53.969 38.094 1 93.94 553 VAL B CA 1
ATOM 11396 C C . VAL B 1 553 ? 4.012 52.688 38.781 1 93.94 553 VAL B C 1
ATOM 11398 O O . VAL B 1 553 ? 3.238 51.812 39.156 1 93.94 553 VAL B O 1
ATOM 11401 N N . GLU B 1 554 ? 5.301 52.719 38.906 1 93.62 554 GLU B N 1
ATOM 11402 C CA . GLU B 1 554 ? 5.941 51.562 39.531 1 93.62 554 GLU B CA 1
ATOM 11403 C C . GLU B 1 554 ? 5.484 51.438 40.969 1 93.62 554 GLU B C 1
ATOM 11405 O O . GLU B 1 554 ? 5.324 52.406 41.688 1 93.62 554 GLU B O 1
ATOM 11410 N N . GLU B 1 555 ? 5.129 50.219 41.344 1 92.19 555 GLU B N 1
ATOM 11411 C CA . GLU B 1 555 ? 4.766 49.875 42.719 1 92.19 555 GLU B CA 1
ATOM 11412 C C . GLU B 1 555 ? 5.77 48.906 43.344 1 92.19 555 GLU B C 1
ATOM 11414 O O . GLU B 1 555 ? 6.012 47.844 42.781 1 92.19 555 GLU B O 1
ATOM 11419 N N . ASN B 1 556 ? 6.34 49.188 44.469 1 92.69 556 ASN B N 1
ATOM 11420 C CA . ASN B 1 556 ? 7.312 48.312 45.125 1 92.69 556 ASN B CA 1
ATOM 11421 C C . ASN B 1 556 ? 8.5 48.031 44.219 1 92.69 556 ASN B C 1
ATOM 11423 O O . ASN B 1 556 ? 8.93 46.875 44.094 1 92.69 556 ASN B O 1
ATOM 11427 N N . GLN B 1 557 ? 8.914 48.969 43.375 1 92.69 557 GLN B N 1
ATOM 11428 C CA . GLN B 1 557 ? 10.07 48.906 42.5 1 92.69 557 GLN B CA 1
ATOM 11429 C C . GLN B 1 557 ? 9.844 47.906 41.344 1 92.69 557 GLN B C 1
ATOM 11431 O O . GLN B 1 557 ? 10.781 47.281 40.875 1 92.69 557 GLN B O 1
ATOM 11436 N N . GLN B 1 558 ? 8.594 47.688 41.094 1 94.81 558 GLN B N 1
ATOM 11437 C CA . GLN B 1 558 ? 8.258 46.781 40 1 94.81 558 GLN B CA 1
ATOM 11438 C C . GLN B 1 558 ? 7.207 47.406 39.062 1 94.81 558 GLN B C 1
ATOM 11440 O O . GLN B 1 558 ? 6.332 48.125 39.531 1 94.81 558 GLN B O 1
ATOM 11445 N N . LEU B 1 559 ? 7.305 47.062 37.812 1 95.25 559 LEU B N 1
ATOM 11446 C CA . LEU B 1 559 ? 6.336 47.562 36.812 1 95.25 559 LEU B CA 1
ATOM 11447 C C . LEU B 1 559 ? 6.184 46.531 35.688 1 95.25 559 LEU B C 1
ATOM 11449 O O . LEU B 1 559 ? 7.164 46.188 35.031 1 95.25 559 LEU B O 1
ATOM 11453 N N . PRO B 1 560 ? 4.996 46.062 35.469 1 94.06 560 PRO B N 1
ATOM 11454 C CA . PRO B 1 560 ? 4.773 45.156 34.344 1 94.06 560 PRO B CA 1
ATOM 11455 C C . PRO B 1 560 ? 4.699 45.875 33 1 94.06 560 PRO B C 1
ATOM 11457 O O . PRO B 1 560 ? 4.145 47 32.906 1 94.06 560 PRO B O 1
ATOM 11460 N N . PHE B 1 561 ? 5.34 45.406 32.031 1 93 561 PHE B N 1
ATOM 11461 C CA . PHE B 1 561 ? 5.301 45.875 30.656 1 93 561 PHE B CA 1
ATOM 11462 C C . PHE B 1 561 ? 5.289 44.688 29.688 1 93 561 PHE B C 1
ATOM 11464 O O . PHE B 1 561 ? 6.207 43.875 29.688 1 93 561 PHE B O 1
ATOM 11471 N N . LEU B 1 562 ? 4.184 44.594 28.859 1 91.75 562 LEU B N 1
ATOM 11472 C CA . LEU B 1 562 ? 3.982 43.438 28 1 91.75 562 LEU B CA 1
ATOM 11473 C C . LEU B 1 562 ? 3.914 42.156 28.812 1 91.75 562 LEU B C 1
ATOM 11475 O O . LEU B 1 562 ? 3.16 42.062 29.797 1 91.75 562 LEU B O 1
ATOM 11479 N N . ASP B 1 563 ? 4.723 41.156 28.516 1 92.19 563 ASP B N 1
ATOM 11480 C CA . ASP B 1 563 ? 4.738 39.938 29.312 1 92.19 563 ASP B CA 1
ATOM 11481 C C . ASP B 1 563 ? 6.012 39.844 30.141 1 92.19 563 ASP B C 1
ATOM 11483 O O . ASP B 1 563 ? 6.566 38.75 30.312 1 92.19 563 ASP B O 1
ATOM 11487 N N . VAL B 1 564 ? 6.441 41.062 30.5 1 94.75 564 VAL B N 1
ATOM 11488 C CA . VAL B 1 564 ? 7.664 41.125 31.297 1 94.75 564 VAL B CA 1
ATOM 11489 C C . VAL B 1 564 ? 7.426 41.969 32.531 1 94.75 564 VAL B C 1
ATOM 11491 O O . VAL B 1 564 ? 6.762 43 32.469 1 94.75 564 VAL B O 1
ATOM 11494 N N . LEU B 1 565 ? 7.855 41.469 33.656 1 95.38 565 LEU B N 1
ATOM 11495 C CA . LEU B 1 565 ? 7.902 42.281 34.875 1 95.38 565 LEU B CA 1
ATOM 11496 C C . LEU B 1 565 ? 9.297 42.844 35.094 1 95.38 565 LEU B C 1
ATOM 11498 O O . LEU B 1 565 ? 10.273 42.125 35.219 1 95.38 565 LEU B O 1
ATOM 11502 N N . VAL B 1 566 ? 9.367 44.156 35.094 1 95.94 566 VAL B N 1
ATOM 11503 C CA . VAL B 1 566 ? 10.648 44.844 35.312 1 95.94 566 VAL B CA 1
ATOM 11504 C C . VAL B 1 566 ? 10.852 45.125 36.781 1 95.94 566 VAL B C 1
ATOM 11506 O O . VAL B 1 566 ? 9.992 45.75 37.406 1 95.94 566 VAL B O 1
ATOM 11509 N N . ILE B 1 567 ? 11.953 44.688 37.344 1 95.56 567 ILE B N 1
ATOM 11510 C CA . ILE B 1 567 ? 12.273 44.875 38.75 1 95.56 567 ILE B CA 1
ATOM 11511 C C . ILE B 1 567 ? 13.508 45.75 38.906 1 95.56 567 ILE B C 1
ATOM 11513 O O . ILE B 1 567 ? 14.547 45.5 38.281 1 95.56 567 ILE B O 1
ATOM 11517 N N . ARG B 1 568 ? 13.328 46.781 39.625 1 93.69 568 ARG B N 1
ATOM 11518 C CA . ARG B 1 568 ? 14.438 47.688 39.875 1 93.69 568 ARG B CA 1
ATOM 11519 C C . ARG B 1 568 ? 15.117 47.375 41.219 1 93.69 568 ARG B C 1
ATOM 11521 O O . ARG B 1 568 ? 14.445 47.188 42.219 1 93.69 568 ARG B O 1
ATOM 11528 N N . HIS B 1 569 ? 16.391 47.312 41.156 1 92.12 569 HIS B N 1
ATOM 11529 C CA . HIS B 1 569 ? 17.172 47 42.344 1 92.12 569 HIS B CA 1
ATOM 11530 C C . HIS B 1 569 ? 17.672 48.281 43 1 92.12 569 HIS B C 1
ATOM 11532 O O . HIS B 1 569 ? 17.594 49.375 42.406 1 92.12 569 HIS B O 1
ATOM 11538 N N . GLU B 1 570 ? 18.297 48.125 44.219 1 87.81 570 GLU B N 1
ATOM 11539 C CA . GLU B 1 570 ? 18.781 49.25 45 1 87.81 570 GLU B CA 1
ATOM 11540 C C . GLU B 1 570 ? 19.938 49.969 44.281 1 87.81 570 GLU B C 1
ATOM 11542 O O . GLU B 1 570 ? 20.109 51.188 44.375 1 87.81 570 GLU B O 1
ATOM 11547 N N . ASN B 1 571 ? 20.719 49.25 43.531 1 87.75 571 ASN B N 1
ATOM 11548 C CA . ASN B 1 571 ? 21.844 49.812 42.781 1 87.75 571 ASN B CA 1
ATOM 11549 C C . ASN B 1 571 ? 21.406 50.406 41.469 1 87.75 571 ASN B C 1
ATOM 11551 O O . ASN B 1 571 ? 22.234 50.719 40.594 1 87.75 571 ASN B O 1
ATOM 11555 N N . GLN B 1 572 ? 20.094 50.531 41.188 1 88.56 572 GLN B N 1
ATOM 11556 C CA . GLN B 1 572 ? 19.484 51.156 40.031 1 88.56 572 GLN B CA 1
ATOM 11557 C C . GLN B 1 572 ? 19.672 50.281 38.781 1 88.56 572 GLN B C 1
ATOM 11559 O O . GLN B 1 572 ? 19.641 50.781 37.656 1 88.56 572 GLN B O 1
ATOM 11564 N N . THR B 1 573 ? 19.953 49 39 1 90.88 573 THR B N 1
ATOM 11565 C CA . THR B 1 573 ? 19.969 48.031 37.906 1 90.88 573 THR B CA 1
ATOM 11566 C C . THR B 1 573 ? 18.625 47.344 37.781 1 90.88 573 THR B C 1
ATOM 11568 O O . THR B 1 573 ? 17.766 47.469 38.656 1 90.88 573 THR B O 1
ATOM 11571 N N . PHE B 1 574 ? 18.453 46.75 36.625 1 94.31 574 PHE B N 1
ATOM 11572 C CA . PHE B 1 574 ? 17.141 46.156 36.375 1 94.31 574 PHE B CA 1
ATOM 11573 C C . PHE B 1 574 ? 17.281 44.656 36.156 1 94.31 574 PHE B C 1
ATOM 11575 O O . PHE B 1 574 ? 18.312 44.156 35.719 1 94.31 574 PHE B O 1
ATOM 11582 N N . SER B 1 575 ? 16.297 43.938 36.594 1 94.38 575 SER B N 1
ATOM 11583 C CA . SER B 1 575 ? 16.062 42.531 36.25 1 94.38 575 SER B CA 1
ATOM 11584 C C . SER B 1 575 ? 14.648 42.312 35.75 1 94.38 575 SER B C 1
ATOM 11586 O O . SER B 1 575 ? 13.773 43.156 35.906 1 94.38 575 SER B O 1
ATOM 11588 N N . THR B 1 576 ? 14.547 41.375 34.938 1 95.5 576 THR B N 1
ATOM 11589 C CA . THR B 1 576 ? 13.234 41.125 34.344 1 95.5 576 THR B CA 1
ATOM 11590 C C . THR B 1 576 ? 12.734 39.719 34.75 1 95.5 576 THR B C 1
ATOM 11592 O O . THR B 1 576 ? 13.516 38.875 35.125 1 95.5 576 THR B O 1
ATOM 11595 N N . ASP B 1 577 ? 11.461 39.531 34.688 1 95.44 577 ASP B N 1
ATOM 11596 C CA . ASP B 1 577 ? 10.781 38.281 34.938 1 95.44 577 ASP B CA 1
ATOM 11597 C C . ASP B 1 577 ? 9.609 38.094 33.969 1 95.44 577 ASP B C 1
ATOM 11599 O O . ASP B 1 577 ? 8.93 39.062 33.625 1 95.44 577 ASP B O 1
ATOM 11603 N N . TRP B 1 578 ? 9.484 36.781 33.562 1 94.94 578 TRP B N 1
ATOM 11604 C CA . TRP B 1 578 ? 8.305 36.469 32.75 1 94.94 578 TRP B CA 1
ATOM 11605 C C . TRP B 1 578 ? 7.023 36.75 33.531 1 94.94 578 TRP B C 1
ATOM 11607 O O . TRP B 1 578 ? 6.871 36.281 34.688 1 94.94 578 TRP B O 1
ATOM 11617 N N . TYR B 1 579 ? 6.191 37.531 32.938 1 92.62 579 TYR B N 1
ATOM 11618 C CA . TYR B 1 579 ? 5.023 38.031 33.656 1 92.62 579 TYR B CA 1
ATOM 11619 C C . TYR B 1 579 ? 3.734 37.562 33 1 92.62 579 TYR B C 1
ATOM 11621 O O . TYR B 1 579 ? 3.549 37.719 31.797 1 92.62 579 TYR B O 1
ATOM 11629 N N . LYS B 1 580 ? 2.934 36.906 33.75 1 88.88 580 LYS B N 1
ATOM 11630 C CA . LYS B 1 580 ? 1.577 36.531 33.344 1 88.88 580 LYS B CA 1
ATOM 11631 C C . LYS B 1 580 ? 0.56 37.531 33.906 1 88.88 580 LYS B C 1
ATOM 11633 O O . LYS B 1 580 ? 0.379 37.625 35.125 1 88.88 580 LYS B O 1
ATOM 11638 N N . LYS B 1 581 ? -0.06 38.25 33 1 86.69 581 LYS B N 1
ATOM 11639 C CA . LYS B 1 581 ? -1.099 39.188 33.438 1 86.69 581 LYS B CA 1
ATOM 11640 C C . LYS B 1 581 ? -2.189 38.438 34.219 1 86.69 581 LYS B C 1
ATOM 11642 O O . LYS B 1 581 ? -2.457 37.25 33.969 1 86.69 581 LYS B O 1
ATOM 11647 N N . PRO B 1 582 ? -2.736 39.031 35.125 1 85.12 582 PRO B N 1
ATOM 11648 C CA . PRO B 1 582 ? -3.773 38.375 35.938 1 85.12 582 PRO B CA 1
ATOM 11649 C C . PRO B 1 582 ? -4.965 37.938 35.094 1 85.12 582 PRO B C 1
ATOM 11651 O O . PRO B 1 582 ? -5.633 36.938 35.438 1 85.12 582 PRO B O 1
ATOM 11654 N N . ILE B 1 583 ? -5.117 38.469 34 1 85.94 583 ILE B N 1
ATOM 11655 C CA . ILE B 1 583 ? -6.254 38.156 33.156 1 85.94 583 ILE B CA 1
ATOM 11656 C C . ILE B 1 583 ? -5.93 36.938 32.312 1 85.94 583 ILE B C 1
ATOM 11658 O O . ILE B 1 583 ? -6.828 36.312 31.734 1 85.94 583 ILE B O 1
ATOM 11662 N N . ALA B 1 584 ? -4.719 36.594 32.281 1 89.94 584 ALA B N 1
ATOM 11663 C CA . ALA B 1 584 ? -4.297 35.469 31.422 1 89.94 584 ALA B CA 1
ATOM 11664 C C . ALA B 1 584 ? -4.832 34.125 31.969 1 89.94 584 ALA B C 1
ATOM 11666 O O . ALA B 1 584 ? -4.773 33.875 33.156 1 89.94 584 ALA B O 1
ATOM 11667 N N . SER B 1 585 ? -5.398 33.312 31.156 1 91.69 585 SER B N 1
ATOM 11668 C CA . SER B 1 585 ? -5.957 32.031 31.547 1 91.69 585 SER B CA 1
ATOM 11669 C C . SER B 1 585 ? -4.875 30.953 31.641 1 91.69 585 SER B C 1
ATOM 11671 O O . SER B 1 585 ? -5.043 29.953 32.344 1 91.69 585 SER B O 1
ATOM 11673 N N . GLY B 1 586 ? -3.777 31.156 30.906 1 90.56 586 GLY B N 1
ATOM 11674 C CA . GLY B 1 586 ? -2.732 30.141 30.859 1 90.56 586 GLY B CA 1
ATOM 11675 C C . GLY B 1 586 ? -3.021 29.031 29.875 1 90.56 586 GLY B C 1
ATOM 11676 O O . GLY B 1 586 ? -2.316 28.016 29.859 1 90.56 586 GLY B O 1
ATOM 11677 N N . ARG B 1 587 ? -3.992 29.281 29.078 1 91.56 587 ARG B N 1
ATOM 11678 C CA . ARG B 1 587 ? -4.398 28.281 28.109 1 91.56 587 ARG B CA 1
ATOM 11679 C C . ARG B 1 587 ? -3.484 28.297 26.891 1 91.56 587 ARG B C 1
ATOM 11681 O O . ARG B 1 587 ? -3.307 29.328 26.25 1 91.56 587 ARG B O 1
ATOM 11688 N N . PHE B 1 588 ? -2.844 27.156 26.703 1 91.88 588 PHE B N 1
ATOM 11689 C CA . PHE B 1 588 ? -2.105 26.859 25.484 1 91.88 588 PHE B CA 1
ATOM 11690 C C . PHE B 1 588 ? -2.775 25.75 24.703 1 91.88 588 PHE B C 1
ATOM 11692 O O . PHE B 1 588 ? -3.885 25.328 25.031 1 91.88 588 PHE B O 1
ATOM 11699 N N . LEU B 1 589 ? -2.137 25.359 23.672 1 93.38 589 LEU B N 1
ATOM 11700 C CA . LEU B 1 589 ? -2.619 24.156 22.984 1 93.38 589 LEU B CA 1
ATOM 11701 C C . LEU B 1 589 ? -2.529 22.938 23.891 1 93.38 589 LEU B C 1
ATOM 11703 O O . LEU B 1 589 ? -1.437 22.547 24.312 1 93.38 589 LEU B O 1
ATOM 11707 N N . ASN B 1 590 ? -3.656 22.438 24.234 1 94.19 590 ASN B N 1
ATOM 11708 C CA . ASN B 1 590 ? -3.697 21.281 25.125 1 94.19 590 ASN B CA 1
ATOM 11709 C C . ASN B 1 590 ? -3.053 20.047 24.5 1 94.19 590 ASN B C 1
ATOM 11711 O O . ASN B 1 590 ? -3.148 19.844 23.281 1 94.19 590 ASN B O 1
ATOM 11715 N N . PHE B 1 591 ? -2.449 19.219 25.312 1 92.5 591 PHE B N 1
ATOM 11716 C CA . PHE B 1 591 ? -1.699 18.078 24.812 1 92.5 591 PHE B CA 1
ATOM 11717 C C . PHE B 1 591 ? -2.631 17.062 24.156 1 92.5 591 PHE B C 1
ATOM 11719 O O . PHE B 1 591 ? -2.221 16.312 23.281 1 92.5 591 PHE B O 1
ATOM 11726 N N . HIS B 1 592 ? -3.873 17.078 24.531 1 90.88 592 HIS B N 1
ATOM 11727 C CA . HIS B 1 592 ? -4.828 16.094 24.031 1 90.88 592 HIS B CA 1
ATOM 11728 C C . HIS B 1 592 ? -5.402 16.531 22.688 1 90.88 592 HIS B C 1
ATOM 11730 O O . HIS B 1 592 ? -6.152 15.773 22.062 1 90.88 592 HIS B O 1
ATOM 11736 N N . SER B 1 593 ? -5.055 17.719 22.281 1 92.44 593 SER B N 1
ATOM 11737 C CA . SER B 1 593 ? -5.551 18.203 21 1 92.44 593 SER B CA 1
ATOM 11738 C C . SER B 1 593 ? -5.016 17.359 19.844 1 92.44 593 SER B C 1
ATOM 11740 O O . SER B 1 593 ? -3.857 16.922 19.859 1 92.44 593 SER B O 1
ATOM 11742 N N . MET B 1 594 ? -5.852 17.109 18.859 1 89.81 594 MET B N 1
ATOM 11743 C CA . MET B 1 594 ? -5.457 16.281 17.734 1 89.81 594 MET B CA 1
ATOM 11744 C C . MET B 1 594 ? -4.578 17.062 16.766 1 89.81 594 MET B C 1
ATOM 11746 O O . MET B 1 594 ? -4.934 17.219 15.594 1 89.81 594 MET B O 1
ATOM 11750 N N . HIS B 1 595 ? -3.539 17.562 17.281 1 92.31 595 HIS B N 1
ATOM 11751 C CA . HIS B 1 595 ? -2.484 18.188 16.484 1 92.31 595 HIS B CA 1
ATOM 11752 C C . HIS B 1 595 ? -1.261 17.281 16.391 1 92.31 595 HIS B C 1
ATOM 11754 O O . HIS B 1 595 ? -1.084 16.375 17.219 1 92.31 595 HIS B O 1
ATOM 11760 N N . ALA B 1 596 ? -0.536 17.469 15.367 1 89.12 596 ALA B N 1
ATOM 11761 C CA . ALA B 1 596 ? 0.711 16.719 15.242 1 89.12 596 ALA B CA 1
ATOM 11762 C C . ALA B 1 596 ? 1.602 16.938 16.469 1 89.12 596 ALA B C 1
ATOM 11764 O O . ALA B 1 596 ? 1.607 18.016 17.047 1 89.12 596 ALA B O 1
ATOM 11765 N N . ILE B 1 597 ? 2.4 15.992 16.828 1 86.44 597 ILE B N 1
ATOM 11766 C CA . ILE B 1 597 ? 3.199 16.016 18.047 1 86.44 597 ILE B CA 1
ATOM 11767 C C . ILE B 1 597 ? 4.23 17.141 17.969 1 86.44 597 ILE B C 1
ATOM 11769 O O . ILE B 1 597 ? 4.551 17.766 18.984 1 86.44 597 ILE B O 1
ATOM 11773 N N . HIS B 1 598 ? 4.719 17.375 16.844 1 86.19 598 HIS B N 1
ATOM 11774 C CA . HIS B 1 598 ? 5.746 18.406 16.719 1 86.19 598 HIS B CA 1
ATOM 11775 C C . HIS B 1 598 ? 5.188 19.797 17.031 1 86.19 598 HIS B C 1
ATOM 11777 O O . HIS B 1 598 ? 5.906 20.656 17.531 1 86.19 598 HIS B O 1
ATOM 11783 N N . LEU B 1 599 ? 3.904 20.062 16.688 1 91 599 LEU B N 1
ATOM 11784 C CA . LEU B 1 599 ? 3.283 21.344 17.031 1 91 599 LEU B CA 1
ATOM 11785 C C . LEU B 1 599 ? 3.119 21.484 18.531 1 91 599 LEU B C 1
ATOM 11787 O O . LEU B 1 599 ? 3.332 22.578 19.078 1 91 599 LEU B O 1
ATOM 11791 N N . LYS B 1 600 ? 2.766 20.422 19.188 1 92 600 LYS B N 1
ATOM 11792 C CA . LYS B 1 600 ? 2.611 20.438 20.625 1 92 600 LYS B CA 1
ATOM 11793 C C . LYS B 1 600 ? 3.957 20.625 21.328 1 92 600 LYS B C 1
ATOM 11795 O O . LYS B 1 600 ? 4.062 21.375 22.297 1 92 600 LYS B O 1
ATOM 11800 N N . THR B 1 601 ? 4.965 19.953 20.812 1 91.25 601 THR B N 1
ATOM 11801 C CA . THR B 1 601 ? 6.293 20.094 21.406 1 91.25 601 THR B CA 1
ATOM 11802 C C . THR B 1 601 ? 6.852 21.484 21.141 1 91.25 601 THR B C 1
ATOM 11804 O O . THR B 1 601 ? 7.586 22.031 21.969 1 91.25 601 THR B O 1
ATOM 11807 N N . ASN B 1 602 ? 6.469 22.031 20 1 90.88 602 ASN B N 1
ATOM 11808 C CA . ASN B 1 602 ? 6.926 23.391 19.688 1 90.88 602 ASN B CA 1
ATOM 11809 C C . ASN B 1 602 ? 6.305 24.422 20.641 1 90.88 602 ASN B C 1
ATOM 11811 O O . ASN B 1 602 ? 6.945 25.406 20.969 1 90.88 602 ASN B O 1
ATOM 11815 N N . VAL B 1 603 ? 5.074 24.234 20.938 1 93.88 603 VAL B N 1
ATOM 11816 C CA . VAL B 1 603 ? 4.422 25.125 21.906 1 93.88 603 VAL B CA 1
ATOM 11817 C C . VAL B 1 603 ? 5.168 25.078 23.234 1 93.88 603 VAL B C 1
ATOM 11819 O O . VAL B 1 603 ? 5.441 26.125 23.828 1 93.88 603 VAL B O 1
ATOM 11822 N N . ALA B 1 604 ? 5.484 23.891 23.656 1 92.12 604 ALA B N 1
ATOM 11823 C CA . ALA B 1 604 ? 6.215 23.734 24.906 1 92.12 604 ALA B CA 1
ATOM 11824 C C . ALA B 1 604 ? 7.605 24.344 24.812 1 92.12 604 ALA B C 1
ATOM 11826 O O . ALA B 1 604 ? 8.055 25.016 25.75 1 92.12 604 ALA B O 1
ATOM 11827 N N . HIS B 1 605 ? 8.211 24.156 23.75 1 92.44 605 HIS B N 1
ATOM 11828 C CA . HIS B 1 605 ? 9.539 24.719 23.547 1 92.44 605 HIS B CA 1
ATOM 11829 C C . HIS B 1 605 ? 9.516 26.234 23.594 1 92.44 605 HIS B C 1
ATOM 11831 O O . HIS B 1 605 ? 10.414 26.875 24.141 1 92.44 605 HIS B O 1
ATOM 11837 N N . ASN B 1 606 ? 8.57 26.797 22.938 1 92.75 606 ASN B N 1
ATOM 11838 C CA . ASN B 1 606 ? 8.445 28.25 22.922 1 92.75 606 ASN B CA 1
ATOM 11839 C C . ASN B 1 606 ? 8.227 28.812 24.328 1 92.75 606 ASN B C 1
ATOM 11841 O O . ASN B 1 606 ? 8.758 29.859 24.672 1 92.75 606 ASN B O 1
ATOM 11845 N N . LEU B 1 607 ? 7.449 28.156 25.125 1 93.88 607 LEU B N 1
ATOM 11846 C CA . LEU B 1 607 ? 7.234 28.594 26.5 1 93.88 607 LEU B CA 1
ATOM 11847 C C . LEU B 1 607 ? 8.523 28.5 27.297 1 93.88 607 LEU B C 1
ATOM 11849 O O . LEU B 1 607 ? 8.852 29.406 28.078 1 93.88 607 LEU B O 1
ATOM 11853 N N . ILE B 1 608 ? 9.242 27.391 27.156 1 92.88 608 ILE B N 1
ATOM 11854 C CA . ILE B 1 608 ? 10.492 27.188 27.875 1 92.88 608 ILE B CA 1
ATOM 11855 C C . ILE B 1 608 ? 11.484 28.281 27.516 1 92.88 608 ILE B C 1
ATOM 11857 O O . ILE B 1 608 ? 12.133 28.859 28.406 1 92.88 608 ILE B O 1
ATOM 11861 N N . GLU B 1 609 ? 11.531 28.578 26.25 1 91.75 609 GLU B N 1
ATOM 11862 C CA . GLU B 1 609 ? 12.438 29.625 25.812 1 91.75 609 GLU B CA 1
ATOM 11863 C C . GLU B 1 609 ? 12.023 30.984 26.359 1 91.75 609 GLU B C 1
ATOM 11865 O O . GLU B 1 609 ? 12.867 31.781 26.766 1 91.75 609 GLU B O 1
ATOM 11870 N N . ARG B 1 610 ? 10.805 31.281 26.359 1 93.62 610 ARG B N 1
ATOM 11871 C CA . ARG B 1 610 ? 10.281 32.562 26.844 1 93.62 610 ARG B CA 1
ATOM 11872 C C . ARG B 1 610 ? 10.586 32.75 28.312 1 93.62 610 ARG B C 1
ATOM 11874 O O . ARG B 1 610 ? 11.07 33.812 28.734 1 93.62 610 ARG B O 1
ATOM 11881 N N . VAL B 1 611 ? 10.32 31.766 29.125 1 94.12 611 VAL B N 1
ATOM 11882 C CA . VAL B 1 611 ? 10.547 31.859 30.562 1 94.12 611 VAL B CA 1
ATOM 11883 C C . VAL B 1 611 ? 12.047 31.984 30.844 1 94.12 611 VAL B C 1
ATOM 11885 O O . VAL B 1 611 ? 12.461 32.781 31.688 1 94.12 611 VAL B O 1
ATOM 11888 N N . ASN B 1 612 ? 12.844 31.25 30.141 1 91.25 612 ASN B N 1
ATOM 11889 C CA . ASN B 1 612 ? 14.281 31.266 30.375 1 91.25 612 ASN B CA 1
ATOM 11890 C C . ASN B 1 612 ? 14.898 32.594 29.969 1 91.25 612 ASN B C 1
ATOM 11892 O O . ASN B 1 612 ? 15.781 33.125 30.656 1 91.25 612 ASN B O 1
ATOM 11896 N N . LYS B 1 613 ? 14.414 33.156 28.875 1 91.5 613 LYS B N 1
ATOM 11897 C CA . LYS B 1 613 ? 15.031 34.375 28.344 1 91.5 613 LYS B CA 1
ATOM 11898 C C . LYS B 1 613 ? 14.477 35.594 29.031 1 91.5 613 LYS B C 1
ATOM 11900 O O . LYS B 1 613 ? 15.172 36.625 29.156 1 91.5 613 LYS B O 1
ATOM 11905 N N . LEU B 1 614 ? 13.289 35.562 29.453 1 94.94 614 LEU B N 1
ATOM 11906 C CA . LEU B 1 614 ? 12.656 36.75 30.016 1 94.94 614 LEU B CA 1
ATOM 11907 C C . LEU B 1 614 ? 12.844 36.812 31.516 1 94.94 614 LEU B C 1
ATOM 11909 O O . LEU B 1 614 ? 12.703 37.875 32.125 1 94.94 614 LEU B O 1
ATOM 11913 N N . SER B 1 615 ? 13.133 35.688 32.125 1 94.25 615 SER B N 1
ATOM 11914 C CA . SER B 1 615 ? 13.32 35.688 33.562 1 94.25 615 SER B CA 1
ATOM 11915 C C . SER B 1 615 ? 14.797 35.688 33.938 1 94.25 615 SER B C 1
ATOM 11917 O O . SER B 1 615 ? 15.398 34.625 34.094 1 94.25 615 SER B O 1
ATOM 11919 N N . THR B 1 616 ? 15.305 36.812 34.281 1 90.75 616 THR B N 1
ATOM 11920 C CA . THR B 1 616 ? 16.719 36.906 34.625 1 90.75 616 THR B CA 1
ATOM 11921 C C . THR B 1 616 ? 16.922 36.906 36.125 1 90.75 616 THR B C 1
ATOM 11923 O O . THR B 1 616 ? 18.016 36.625 36.625 1 90.75 616 THR B O 1
ATOM 11926 N N . ILE B 1 617 ? 15.922 37.125 36.906 1 88.06 617 ILE B N 1
ATOM 11927 C CA . ILE B 1 617 ? 16.016 37.219 38.375 1 88.06 617 ILE B CA 1
ATOM 11928 C C . ILE B 1 617 ? 15.922 35.844 39 1 88.06 617 ILE B C 1
ATOM 11930 O O . ILE B 1 617 ? 16.422 35.625 40.094 1 88.06 617 ILE B O 1
ATOM 11934 N N . LYS B 1 618 ? 15.281 34.969 38.406 1 88.19 618 LYS B N 1
ATOM 11935 C CA . LYS B 1 618 ? 14.969 33.656 39 1 88.19 618 LYS B CA 1
ATOM 11936 C C . LYS B 1 618 ? 16.094 32.656 38.75 1 88.19 618 LYS B C 1
ATOM 11938 O O . LYS B 1 618 ? 16.828 32.75 37.75 1 88.19 618 LYS B O 1
ATOM 11943 N N . THR B 1 619 ? 16.109 31.766 39.688 1 88.38 619 THR B N 1
ATOM 11944 C CA . THR B 1 619 ? 17.031 30.656 39.531 1 88.38 619 THR B CA 1
ATOM 11945 C C . THR B 1 619 ? 16.5 29.641 38.531 1 88.38 619 THR B C 1
ATOM 11947 O O . THR B 1 619 ? 15.32 29.672 38.156 1 88.38 619 THR B O 1
ATOM 11950 N N . GLN B 1 620 ? 17.375 28.828 38.094 1 88.94 620 GLN B N 1
ATOM 11951 C CA . GLN B 1 620 ? 16.984 27.828 37.094 1 88.94 620 GLN B CA 1
ATOM 11952 C C . GLN B 1 620 ? 15.906 26.891 37.656 1 88.94 620 GLN B C 1
ATOM 11954 O O . GLN B 1 620 ? 15.008 26.469 36.938 1 88.94 620 GLN B O 1
ATOM 11959 N N . GLU B 1 621 ? 15.977 26.609 38.812 1 88.5 621 GLU B N 1
ATOM 11960 C CA . GLU B 1 621 ? 14.992 25.719 39.438 1 88.5 621 GLU B CA 1
ATOM 11961 C C . GLU B 1 621 ? 13.625 26.391 39.531 1 88.5 621 GLU B C 1
ATOM 11963 O O . GLU B 1 621 ? 12.594 25.734 39.312 1 88.5 621 GLU B O 1
ATOM 11968 N N . GLU B 1 622 ? 13.656 27.625 39.875 1 91.69 622 GLU B N 1
ATOM 11969 C CA . GLU B 1 622 ? 12.398 28.375 39.906 1 91.69 622 GLU B CA 1
ATOM 11970 C C . GLU B 1 622 ? 11.766 28.469 38.531 1 91.69 622 GLU B C 1
ATOM 11972 O O . GLU B 1 622 ? 10.547 28.391 38.375 1 91.69 622 GLU B O 1
ATOM 11977 N N . LYS B 1 623 ? 12.633 28.719 37.594 1 92.88 623 LYS B N 1
ATOM 11978 C CA . LYS B 1 623 ? 12.156 28.766 36.219 1 92.88 623 LYS B CA 1
ATOM 11979 C C . LYS B 1 623 ? 11.531 27.422 35.812 1 92.88 623 LYS B C 1
ATOM 11981 O O . LYS B 1 623 ? 10.453 27.406 35.219 1 92.88 623 LYS B O 1
ATOM 11986 N N . ASN B 1 624 ? 12.172 26.359 36.156 1 92 624 ASN B N 1
ATOM 11987 C CA . ASN B 1 624 ? 11.68 25.031 35.812 1 92 624 ASN B CA 1
ATOM 11988 C C . ASN B 1 624 ? 10.336 24.734 36.469 1 92 624 ASN B C 1
ATOM 11990 O O . ASN B 1 624 ? 9.484 24.078 35.906 1 92 624 ASN B O 1
ATOM 11994 N N . GLN B 1 625 ? 10.273 25.219 37.594 1 90.69 625 GLN B N 1
ATOM 11995 C CA . GLN B 1 625 ? 9.016 25.016 38.312 1 90.69 625 GLN B CA 1
ATOM 11996 C C . GLN B 1 625 ? 7.867 25.75 37.625 1 90.69 625 GLN B C 1
ATOM 11998 O O . GLN B 1 625 ? 6.766 25.219 37.5 1 90.69 625 GLN B O 1
ATOM 12003 N N . THR B 1 626 ? 8.117 26.953 37.25 1 93 626 THR B N 1
ATOM 12004 C CA . THR B 1 626 ? 7.117 27.734 36.531 1 93 626 THR B CA 1
ATOM 12005 C C . THR B 1 626 ? 6.715 27.031 35.25 1 93 626 THR B C 1
ATOM 12007 O O . THR B 1 626 ? 5.531 26.953 34.906 1 93 626 THR B O 1
ATOM 12010 N N . ILE B 1 627 ? 7.688 26.547 34.531 1 94.06 627 ILE B N 1
ATOM 12011 C CA . ILE B 1 627 ? 7.457 25.859 33.281 1 94.06 627 ILE B CA 1
ATOM 12012 C C . ILE B 1 627 ? 6.621 24.609 33.531 1 94.06 627 ILE B C 1
ATOM 12014 O O . ILE B 1 627 ? 5.664 24.328 32.812 1 94.06 627 ILE B O 1
ATOM 12018 N N . ARG B 1 628 ? 6.938 23.859 34.562 1 92.44 628 ARG B N 1
ATOM 12019 C CA . ARG B 1 628 ? 6.219 22.641 34.875 1 92.44 628 ARG B CA 1
ATOM 12020 C C . ARG B 1 628 ? 4.762 22.922 35.219 1 92.44 628 ARG B C 1
ATOM 12022 O O . ARG B 1 628 ? 3.859 22.219 34.75 1 92.44 628 ARG B O 1
ATOM 12029 N N . GLU B 1 629 ? 4.57 23.906 35.938 1 91.62 629 GLU B N 1
ATOM 12030 C CA . GLU B 1 629 ? 3.221 24.25 36.375 1 91.62 629 GLU B CA 1
ATOM 12031 C C . GLU B 1 629 ? 2.352 24.656 35.188 1 91.62 629 GLU B C 1
ATOM 12033 O O . GLU B 1 629 ? 1.204 24.219 35.062 1 91.62 629 GLU B O 1
ATOM 12038 N N . GLU B 1 630 ? 2.877 25.469 34.312 1 93.62 630 GLU B N 1
ATOM 12039 C CA . GLU B 1 630 ? 2.117 25.938 33.188 1 93.62 630 GLU B CA 1
ATOM 12040 C C . GLU B 1 630 ? 1.814 24.812 32.188 1 93.62 630 GLU B C 1
ATOM 12042 O O . GLU B 1 630 ? 0.712 24.734 31.656 1 93.62 630 GLU B O 1
ATOM 12047 N N . LEU B 1 631 ? 2.748 23.969 31.922 1 94 631 LEU B N 1
ATOM 12048 C CA . LEU B 1 631 ? 2.572 22.891 30.969 1 94 631 LEU B CA 1
ATOM 12049 C C . LEU B 1 631 ? 1.682 21.781 31.531 1 94 631 LEU B C 1
ATOM 12051 O O . LEU B 1 631 ? 0.904 21.172 30.812 1 94 631 LEU B O 1
ATOM 12055 N N . GLN B 1 632 ? 1.778 21.531 32.812 1 90.25 632 GLN B N 1
ATOM 12056 C CA . GLN B 1 632 ? 0.916 20.547 33.438 1 90.25 632 GLN B CA 1
ATOM 12057 C C . GLN B 1 632 ? -0.541 21 33.438 1 90.25 632 GLN B C 1
ATOM 12059 O O . GLN B 1 632 ? -1.452 20.172 33.312 1 90.25 632 GLN B O 1
ATOM 12064 N N . ALA B 1 633 ? -0.681 22.266 33.594 1 91.25 633 ALA B N 1
ATOM 12065 C CA . ALA B 1 633 ? -2.033 22.812 33.531 1 91.25 633 ALA B CA 1
ATOM 12066 C C . ALA B 1 633 ? -2.674 22.578 32.188 1 91.25 633 ALA B C 1
ATOM 12068 O O . ALA B 1 633 ? -3.9 22.594 32.062 1 91.25 633 ALA B O 1
ATOM 12069 N N . ASN B 1 634 ? -1.894 22.391 31.203 1 94.19 634 ASN B N 1
ATOM 12070 C CA . ASN B 1 634 ? -2.377 22.109 29.859 1 94.19 634 ASN B CA 1
ATOM 12071 C C . ASN B 1 634 ? -2.207 20.625 29.5 1 94.19 634 ASN B C 1
ATOM 12073 O O . ASN B 1 634 ? -2.137 20.266 28.328 1 94.19 634 ASN B O 1
ATOM 12077 N N . ASP B 1 635 ? -2.008 19.766 30.438 1 90.88 635 ASP B N 1
ATOM 12078 C CA . ASP B 1 635 ? -2.072 18.312 30.406 1 90.88 635 ASP B CA 1
ATOM 12079 C C . ASP B 1 635 ? -0.861 17.719 29.672 1 90.88 635 ASP B C 1
ATOM 12081 O O . ASP B 1 635 ? -0.956 16.672 29.062 1 90.88 635 ASP B O 1
ATOM 12085 N N . TYR B 1 636 ? 0.214 18.391 29.594 1 90.31 636 TYR B N 1
ATOM 12086 C CA . TYR B 1 636 ? 1.434 17.797 29.062 1 90.31 636 TYR B CA 1
ATOM 12087 C C . TYR B 1 636 ? 1.997 16.75 30 1 90.31 636 TYR B C 1
ATOM 12089 O O . TYR B 1 636 ? 2.064 16.969 31.219 1 90.31 636 TYR B O 1
ATOM 12097 N N . PRO B 1 637 ? 2.35 15.625 29.5 1 84.12 637 PRO B N 1
ATOM 12098 C CA . PRO B 1 637 ? 2.887 14.578 30.375 1 84.12 637 PRO B CA 1
ATOM 12099 C C . PRO B 1 637 ? 4.199 14.977 31.047 1 84.12 637 PRO B C 1
ATOM 12101 O O . PRO B 1 637 ? 5.055 15.602 30.406 1 84.12 637 PRO B O 1
ATOM 12104 N N . ILE B 1 638 ? 4.379 14.609 32.25 1 80.69 638 ILE B N 1
ATOM 12105 C CA . ILE B 1 638 ? 5.512 15.023 33.094 1 80.69 638 ILE B CA 1
ATOM 12106 C C . ILE B 1 638 ? 6.809 14.5 32.469 1 80.69 638 ILE B C 1
ATOM 12108 O O . ILE B 1 638 ? 7.84 15.18 32.5 1 80.69 638 ILE B O 1
ATOM 12112 N N . THR B 1 639 ? 6.766 13.336 31.906 1 74.88 639 THR B N 1
ATOM 12113 C CA . THR B 1 639 ? 7.957 12.75 31.297 1 74.88 639 THR B CA 1
ATOM 12114 C C . THR B 1 639 ? 8.422 13.57 30.109 1 74.88 639 THR B C 1
ATOM 12116 O O . THR B 1 639 ? 9.625 13.766 29.906 1 74.88 639 THR B O 1
ATOM 12119 N N . LEU B 1 640 ? 7.48 14.023 29.391 1 84.5 640 LEU B N 1
ATOM 12120 C CA . LEU B 1 640 ? 7.812 14.844 28.234 1 84.5 640 LEU B CA 1
ATOM 12121 C C . LEU B 1 640 ? 8.367 16.203 28.672 1 84.5 640 LEU B C 1
ATOM 12123 O O . LEU B 1 640 ? 9.336 16.688 28.078 1 84.5 640 LEU B O 1
ATOM 12127 N N . ILE B 1 641 ? 7.816 16.812 29.719 1 88.19 641 ILE B N 1
ATOM 12128 C CA . ILE B 1 641 ? 8.25 18.094 30.234 1 88.19 641 ILE B CA 1
ATOM 12129 C C . ILE B 1 641 ? 9.703 18 30.703 1 88.19 641 ILE B C 1
ATOM 12131 O O . ILE B 1 641 ? 10.531 18.844 30.344 1 88.19 641 ILE B O 1
ATOM 12135 N N . ASN B 1 642 ? 9.945 16.969 31.391 1 80.81 642 ASN B N 1
ATOM 12136 C CA . ASN B 1 642 ? 11.289 16.812 31.938 1 80.81 642 ASN B CA 1
ATOM 12137 C C . ASN B 1 642 ? 12.32 16.578 30.844 1 80.81 642 ASN B C 1
ATOM 12139 O O . ASN B 1 642 ? 13.438 17.078 30.906 1 80.81 642 ASN B O 1
ATOM 12143 N N . ARG B 1 643 ? 11.883 15.883 29.891 1 79.31 643 ARG B N 1
ATOM 12144 C CA . ARG B 1 643 ? 12.773 15.656 28.75 1 79.31 643 ARG B CA 1
ATOM 12145 C C . ARG B 1 643 ? 13.086 16.969 28.031 1 79.31 643 ARG B C 1
ATOM 12147 O O . ARG B 1 643 ? 14.234 17.203 27.641 1 79.31 643 ARG B O 1
ATOM 12154 N N . MET B 1 644 ? 12.141 17.781 27.891 1 86.31 644 MET B N 1
ATOM 12155 C CA . MET B 1 644 ? 12.312 19.031 27.156 1 86.31 644 MET B CA 1
ATOM 12156 C C . MET B 1 644 ? 13.141 20.016 27.984 1 86.31 644 MET B C 1
ATOM 12158 O O . MET B 1 644 ? 13.93 20.781 27.422 1 86.31 644 MET B O 1
ATOM 12162 N N . ILE B 1 645 ? 12.992 19.969 29.266 1 83.56 645 ILE B N 1
ATOM 12163 C CA . ILE B 1 645 ? 13.742 20.859 30.141 1 83.56 645 ILE B CA 1
ATOM 12164 C C . ILE B 1 645 ? 15.211 20.453 30.156 1 83.56 645 ILE B C 1
ATOM 12166 O O . ILE B 1 645 ? 16.094 21.312 30.125 1 83.56 645 ILE B O 1
ATOM 12170 N N . ASN B 1 646 ? 15.375 19.125 30.172 1 74.38 646 ASN B N 1
ATOM 12171 C CA . ASN B 1 646 ? 16.734 18.625 30.266 1 74.38 646 ASN B CA 1
ATOM 12172 C C . ASN B 1 646 ? 17.484 18.766 28.938 1 74.38 646 ASN B C 1
ATOM 12174 O O . ASN B 1 646 ? 18.688 18.953 28.922 1 74.38 646 ASN B O 1
ATOM 12178 N N . ASN B 1 647 ? 16.812 18.406 27.859 1 63.44 647 ASN B N 1
ATOM 12179 C CA . ASN B 1 647 ? 17.453 18.5 26.562 1 63.44 647 ASN B CA 1
ATOM 12180 C C . ASN B 1 647 ? 17.672 19.953 26.141 1 63.44 647 ASN B C 1
ATOM 12182 O O . ASN B 1 647 ? 18.219 20.219 25.062 1 63.44 647 ASN B O 1
ATOM 12186 N N . ARG B 1 648 ? 17.203 20.766 26.922 1 58.97 648 ARG B N 1
ATOM 12187 C CA . ARG B 1 648 ? 17.328 22.188 26.625 1 58.97 648 ARG B CA 1
ATOM 12188 C C . ARG B 1 648 ? 18.781 22.578 26.391 1 58.97 648 ARG B C 1
ATOM 12190 O O . ARG B 1 648 ? 19.078 23.453 25.578 1 58.97 648 ARG B O 1
ATOM 12197 N N . ASN B 1 649 ? 19.562 21.891 27.344 1 49.84 649 ASN B N 1
ATOM 12198 C CA . ASN B 1 649 ? 20.969 22.25 27.328 1 49.84 649 ASN B CA 1
ATOM 12199 C C . ASN B 1 649 ? 21.672 21.766 26.062 1 49.84 649 ASN B C 1
ATOM 12201 O O . ASN B 1 649 ? 22.75 22.25 25.719 1 49.84 649 ASN B O 1
ATOM 12205 N N . MET B 1 650 ? 21.219 20.641 25.734 1 42.78 650 MET B N 1
ATOM 12206 C CA . MET B 1 650 ? 21.891 20.141 24.531 1 42.78 650 MET B CA 1
ATOM 12207 C C . MET B 1 650 ? 21.484 20.953 23.312 1 42.78 650 MET B C 1
ATOM 12209 O O . MET B 1 650 ? 21.828 20.594 22.172 1 42.78 650 MET B O 1
ATOM 12213 N N . THR B 1 651 ? 20.484 21.5 23.469 1 44 651 THR B N 1
ATOM 12214 C CA . THR B 1 651 ? 19.953 22.203 22.297 1 44 651 THR B CA 1
ATOM 12215 C C . THR B 1 651 ? 21.031 23.078 21.656 1 44 651 THR B C 1
ATOM 12217 O O . THR B 1 651 ? 21.656 23.891 22.344 1 44 651 THR B O 1
ATOM 12220 N N . ARG B 1 652 ? 21.531 22.594 20.609 1 39.88 652 ARG B N 1
ATOM 12221 C CA . ARG B 1 652 ? 22.422 23.062 19.547 1 39.88 652 ARG B CA 1
ATOM 12222 C C . ARG B 1 652 ? 22.328 24.578 19.391 1 39.88 652 ARG B C 1
ATOM 12224 O O . ARG B 1 652 ? 21.25 25.156 19.547 1 39.88 652 ARG B O 1
ATOM 12231 N N . THR B 1 653 ? 23.297 25.172 19.734 1 36.47 653 THR B N 1
ATOM 12232 C CA . THR B 1 653 ? 23.578 26.391 18.969 1 36.47 653 THR B CA 1
ATOM 12233 C C . THR B 1 653 ? 22.797 26.391 17.656 1 36.47 653 THR B C 1
ATOM 12235 O O . THR B 1 653 ? 22.969 25.516 16.812 1 36.47 653 THR B O 1
ATOM 12238 N N . ARG B 1 654 ? 21.625 26.516 17.766 1 41.56 654 ARG B N 1
ATOM 12239 C CA . ARG B 1 654 ? 20.984 26.812 16.484 1 41.56 654 ARG B CA 1
ATOM 12240 C C . ARG B 1 654 ? 22 27.406 15.5 1 41.56 654 ARG B C 1
ATOM 12242 O O . ARG B 1 654 ? 22.531 28.5 15.719 1 41.56 654 ARG B O 1
ATOM 12249 N N . THR B 1 655 ? 22.859 26.609 15 1 38.91 655 THR B N 1
ATOM 12250 C CA . THR B 1 655 ? 23.438 27.203 13.812 1 38.91 655 THR B CA 1
ATOM 12251 C C . THR B 1 655 ? 22.516 28.266 13.219 1 38.91 655 THR B C 1
ATOM 12253 O O . THR B 1 655 ? 21.312 28.016 13.055 1 38.91 655 THR B O 1
ATOM 12256 N N . GLU B 1 656 ? 22.703 29.469 13.578 1 39.59 656 GLU B N 1
ATOM 12257 C CA . GLU B 1 656 ? 22.109 30.484 12.719 1 39.59 656 GLU B CA 1
ATOM 12258 C C . GLU B 1 656 ? 21.688 29.906 11.375 1 39.59 656 GLU B C 1
ATOM 12260 O O . GLU B 1 656 ? 22.516 29.688 10.492 1 39.59 656 GLU B O 1
ATOM 12265 N N . GLN B 1 657 ? 21.125 28.781 11.359 1 42.28 657 GLN B N 1
ATOM 12266 C CA . GLN B 1 657 ? 20.703 28.438 10.016 1 42.28 657 GLN B CA 1
ATOM 12267 C C . GLN B 1 657 ? 20.344 29.688 9.211 1 42.28 657 GLN B C 1
ATOM 12269 O O . GLN B 1 657 ? 19.562 30.531 9.68 1 42.28 657 GLN B O 1
ATOM 12274 N N . THR B 1 658 ? 21.172 30.094 8.5 1 41 658 THR B N 1
ATOM 12275 C CA . THR B 1 658 ? 20.984 31.094 7.461 1 41 658 THR B CA 1
ATOM 12276 C C . THR B 1 658 ? 19.547 31.094 6.938 1 41 658 THR B C 1
ATOM 12278 O O . THR B 1 658 ? 19.016 30.031 6.605 1 41 658 THR B O 1
ATOM 12281 N N . ASN B 1 659 ? 18.656 31.766 7.555 1 46.88 659 ASN B N 1
ATOM 12282 C CA . ASN B 1 659 ? 17.453 32.094 6.789 1 46.88 659 ASN B CA 1
ATOM 12283 C C . ASN B 1 659 ? 17.672 31.906 5.293 1 46.88 659 ASN B C 1
ATOM 12285 O O . ASN B 1 659 ? 18.234 32.781 4.625 1 46.88 659 ASN B O 1
ATOM 12289 N N . ASN B 1 660 ? 18.109 30.875 4.871 1 49.91 660 ASN B N 1
ATOM 12290 C CA . ASN B 1 660 ? 18.172 30.766 3.42 1 49.91 660 ASN B CA 1
ATOM 12291 C C . ASN B 1 660 ? 16.875 31.234 2.766 1 49.91 660 ASN B C 1
ATOM 12293 O O . ASN B 1 660 ? 15.797 30.734 3.082 1 49.91 660 ASN B O 1
ATOM 12297 N N . ASP B 1 661 ? 16.75 32.438 2.387 1 57.53 661 ASP B N 1
ATOM 12298 C CA . ASP B 1 661 ? 15.758 33.219 1.645 1 57.53 661 ASP B CA 1
ATOM 12299 C C . ASP B 1 661 ? 14.922 32.312 0.746 1 57.53 661 ASP B C 1
ATOM 12301 O O . ASP B 1 661 ? 13.836 32.688 0.303 1 57.53 661 ASP B O 1
ATOM 12305 N N . GLU B 1 662 ? 15.344 30.906 0.538 1 70.81 662 GLU B N 1
ATOM 12306 C CA . GLU B 1 662 ? 14.602 30.281 -0.552 1 70.81 662 GLU B CA 1
ATOM 12307 C C . GLU B 1 662 ? 13.656 29.203 -0.029 1 70.81 662 GLU B C 1
ATOM 12309 O O . GLU B 1 662 ? 13.18 28.359 -0.796 1 70.81 662 GLU B O 1
ATOM 12314 N N . THR B 1 663 ? 13.172 29.219 1.407 1 82.69 663 THR B N 1
ATOM 12315 C CA . THR B 1 663 ? 12.281 28.172 1.903 1 82.69 663 THR B CA 1
ATOM 12316 C C . THR B 1 663 ? 10.82 28.5 1.58 1 82.69 663 THR B C 1
ATOM 12318 O O . THR B 1 663 ? 10.375 29.625 1.808 1 82.69 663 THR B O 1
ATOM 12321 N N . ILE B 1 664 ? 10.156 27.547 0.996 1 87.31 664 ILE B N 1
ATOM 12322 C CA . ILE B 1 664 ? 8.742 27.703 0.67 1 87.31 664 ILE B CA 1
ATOM 12323 C C . ILE B 1 664 ? 7.891 26.938 1.691 1 87.31 664 ILE B C 1
ATOM 12325 O O . ILE B 1 664 ? 8.203 25.812 2.053 1 87.31 664 ILE B O 1
ATOM 12329 N N . TYR B 1 665 ? 6.918 27.562 2.225 1 89.56 665 TYR B N 1
ATOM 12330 C CA . TYR B 1 665 ? 6.043 26.953 3.223 1 89.56 665 TYR B CA 1
ATOM 12331 C C . TYR B 1 665 ? 4.738 26.484 2.592 1 89.56 665 TYR B C 1
ATOM 12333 O O . TYR B 1 665 ? 4.125 27.203 1.801 1 89.56 665 TYR B O 1
ATOM 12341 N N . ARG B 1 666 ? 4.395 25.281 2.82 1 91.75 666 ARG B N 1
ATOM 12342 C CA . ARG B 1 666 ? 3.135 24.703 2.371 1 91.75 666 ARG B CA 1
ATOM 12343 C C . ARG B 1 666 ? 2.414 24 3.516 1 91.75 666 ARG B C 1
ATOM 12345 O O . ARG B 1 666 ? 3.039 23.625 4.508 1 91.75 666 ARG B O 1
ATOM 12352 N N . SER B 1 667 ? 1.116 23.906 3.434 1 92.38 667 SER B N 1
ATOM 12353 C CA . SER B 1 667 ? 0.344 23.281 4.5 1 92.38 667 SER B CA 1
ATOM 12354 C C . SER B 1 667 ? -0.556 22.172 3.955 1 92.38 667 SER B C 1
ATOM 12356 O O . SER B 1 667 ? -1.056 22.266 2.832 1 92.38 667 SER B O 1
ATOM 12358 N N . ILE B 1 668 ? -0.721 21.109 4.684 1 94.12 668 ILE B N 1
ATOM 12359 C CA . ILE B 1 668 ? -1.64 20.016 4.367 1 94.12 668 ILE B CA 1
ATOM 12360 C C . ILE B 1 668 ? -2.535 19.734 5.57 1 94.12 668 ILE B C 1
ATOM 12362 O O . ILE B 1 668 ? -2.145 19.984 6.715 1 94.12 668 ILE B O 1
ATOM 12366 N N . PRO B 1 669 ? -3.744 19.297 5.328 1 93.38 669 PRO B N 1
ATOM 12367 C CA . PRO B 1 669 ? -4.605 18.953 6.465 1 93.38 669 PRO B CA 1
ATOM 12368 C C . PRO B 1 669 ? -4.047 17.812 7.309 1 93.38 669 PRO B C 1
ATOM 12370 O O . PRO B 1 669 ? -3.447 16.875 6.773 1 93.38 669 PRO B O 1
ATOM 12373 N N . TYR B 1 670 ? -4.285 17.891 8.602 1 93.81 670 TYR B N 1
ATOM 12374 C CA . TYR B 1 670 ? -3.758 16.859 9.5 1 93.81 670 TYR B CA 1
ATOM 12375 C C . TYR B 1 670 ? -4.742 15.711 9.656 1 93.81 670 TYR B C 1
ATOM 12377 O O . TYR B 1 670 ? -5.871 15.914 10.109 1 93.81 670 TYR B O 1
ATOM 12385 N N . ILE B 1 671 ? -4.379 14.578 9.195 1 91.44 671 ILE B N 1
ATOM 12386 C CA . ILE B 1 671 ? -5.059 13.312 9.438 1 91.44 671 ILE B CA 1
ATOM 12387 C C . ILE B 1 671 ? -4.148 12.383 10.25 1 91.44 671 ILE B C 1
ATOM 12389 O O . ILE B 1 671 ? -3.021 12.102 9.836 1 91.44 671 ILE B O 1
ATOM 12393 N N . ASP B 1 672 ? -4.641 11.961 11.289 1 86.75 672 ASP B N 1
ATOM 12394 C CA . ASP B 1 672 ? -3.826 11.195 12.227 1 86.75 672 ASP B CA 1
ATOM 12395 C C . ASP B 1 672 ? -3.168 10 11.539 1 86.75 672 ASP B C 1
ATOM 12397 O O . ASP B 1 672 ? -3.812 9.289 10.766 1 86.75 672 ASP B O 1
ATOM 12401 N N . LYS B 1 673 ? -1.903 9.766 11.758 1 85.94 673 LYS B N 1
ATOM 12402 C CA . LYS B 1 673 ? -1.076 8.656 11.289 1 85.94 673 LYS B CA 1
ATOM 12403 C C . LYS B 1 673 ? -0.846 8.742 9.781 1 85.94 673 LYS B C 1
ATOM 12405 O O . LYS B 1 673 ? 0.009 8.039 9.242 1 85.94 673 LYS B O 1
ATOM 12410 N N . LEU B 1 674 ? -1.59 9.523 9.023 1 92.5 674 LEU B N 1
ATOM 12411 C CA . LEU B 1 674 ? -1.456 9.602 7.57 1 92.5 674 LEU B CA 1
ATOM 12412 C C . LEU B 1 674 ? -0.571 10.773 7.168 1 92.5 674 LEU B C 1
ATOM 12414 O O . LEU B 1 674 ? 0.431 10.594 6.473 1 92.5 674 LEU B O 1
ATOM 12418 N N . SER B 1 675 ? -0.934 12.039 7.613 1 94.44 675 SER B N 1
ATOM 12419 C CA . SER B 1 675 ? -0.27 13.258 7.176 1 94.44 675 SER B CA 1
ATOM 12420 C C . SER B 1 675 ? 1.209 13.25 7.547 1 94.44 675 SER B C 1
ATOM 12422 O O . SER B 1 675 ? 2.059 13.648 6.746 1 94.44 675 SER B O 1
ATOM 12424 N N . PRO B 1 676 ? 1.595 12.703 8.781 1 91.69 676 PRO B N 1
ATOM 12425 C CA . PRO B 1 676 ? 3.025 12.672 9.094 1 91.69 676 PRO B CA 1
ATOM 12426 C C . PRO B 1 676 ? 3.805 11.719 8.188 1 91.69 676 PRO B C 1
ATOM 12428 O O . PRO B 1 676 ? 4.961 11.984 7.859 1 91.69 676 PRO B O 1
ATOM 12431 N N . LEU B 1 677 ? 3.217 10.625 7.82 1 92.81 677 LEU B N 1
ATOM 12432 C CA . LEU B 1 677 ? 3.871 9.672 6.926 1 92.81 677 LEU B CA 1
ATOM 12433 C C . LEU B 1 677 ? 4.098 10.289 5.551 1 92.81 677 LEU B C 1
ATOM 12435 O O . LEU B 1 677 ? 5.141 10.062 4.934 1 92.81 677 LEU B O 1
ATOM 12439 N N . ILE B 1 678 ? 3.119 10.977 5.07 1 95.31 678 ILE B N 1
ATOM 12440 C CA . ILE B 1 678 ? 3.227 11.633 3.77 1 95.31 678 ILE B CA 1
ATOM 12441 C C . ILE B 1 678 ? 4.34 12.672 3.803 1 95.31 678 ILE B C 1
ATOM 12443 O O . ILE B 1 678 ? 5.152 12.75 2.879 1 95.31 678 ILE B O 1
ATOM 12447 N N . THR B 1 679 ? 4.324 13.477 4.895 1 94.06 679 THR B N 1
ATOM 12448 C CA . THR B 1 679 ? 5.348 14.508 5.043 1 94.06 679 THR B CA 1
ATOM 12449 C C . THR B 1 679 ? 6.738 13.883 5.082 1 94.06 679 THR B C 1
ATOM 12451 O O . THR B 1 679 ? 7.668 14.383 4.449 1 94.06 679 THR B O 1
ATOM 12454 N N . LYS B 1 680 ? 6.887 12.812 5.809 1 91.38 680 LYS B N 1
ATOM 12455 C CA . LYS B 1 680 ? 8.164 12.109 5.883 1 91.38 680 LYS B CA 1
ATOM 12456 C C . LYS B 1 680 ? 8.594 11.586 4.516 1 91.38 680 LYS B C 1
ATOM 12458 O O . LYS B 1 680 ? 9.758 11.695 4.141 1 91.38 680 LYS B O 1
ATOM 12463 N N . HIS B 1 681 ? 7.668 10.969 3.771 1 92.31 681 HIS B N 1
ATOM 12464 C CA . HIS B 1 681 ? 7.957 10.422 2.451 1 92.31 681 HIS B CA 1
ATOM 12465 C C . HIS B 1 681 ? 8.438 11.508 1.495 1 92.31 681 HIS B C 1
ATOM 12467 O O . HIS B 1 681 ? 9.414 11.312 0.768 1 92.31 681 HIS B O 1
ATOM 12473 N N . ILE B 1 682 ? 7.793 12.68 1.485 1 93.19 682 ILE B N 1
ATOM 12474 C CA . ILE B 1 682 ? 8.125 13.773 0.576 1 93.19 682 ILE B CA 1
ATOM 12475 C C . ILE B 1 682 ? 9.492 14.352 0.941 1 93.19 682 ILE B C 1
ATOM 12477 O O . ILE B 1 682 ? 10.297 14.664 0.061 1 93.19 682 ILE B O 1
ATOM 12481 N N . GLN B 1 683 ? 9.711 14.375 2.23 1 88.62 683 GLN B N 1
ATOM 12482 C CA . GLN B 1 683 ? 10.969 14.961 2.688 1 88.62 683 GLN B CA 1
ATOM 12483 C C . GLN B 1 683 ? 12.141 14.008 2.436 1 88.62 683 GLN B C 1
ATOM 12485 O O . GLN B 1 683 ? 13.258 14.453 2.166 1 88.62 683 GLN B O 1
ATOM 12490 N N . GLN B 1 684 ? 11.938 12.719 2.51 1 85.12 684 GLN B N 1
ATOM 12491 C CA . GLN B 1 684 ? 12.977 11.711 2.359 1 85.12 684 GLN B CA 1
ATOM 12492 C C . GLN B 1 684 ? 13.438 11.602 0.908 1 85.12 684 GLN B C 1
ATOM 12494 O O . GLN B 1 684 ? 14.547 11.141 0.633 1 85.12 684 GLN B O 1
ATOM 12499 N N . THR B 1 685 ? 12.586 11.961 -0.058 1 80.94 685 THR B N 1
ATOM 12500 C CA . THR B 1 685 ? 12.969 11.906 -1.464 1 80.94 685 THR B CA 1
ATOM 12501 C C . THR B 1 685 ? 14.109 12.883 -1.753 1 80.94 685 THR B C 1
ATOM 12503 O O . THR B 1 685 ? 14.812 12.742 -2.754 1 80.94 685 THR B O 1
ATOM 12506 N N . GLY B 1 686 ? 14.383 13.906 -0.87 1 78.69 686 GLY B N 1
ATOM 12507 C CA . GLY B 1 686 ? 15.461 14.875 -1.006 1 78.69 686 GLY B CA 1
ATOM 12508 C C . GLY B 1 686 ? 15.203 15.906 -2.084 1 78.69 686 GLY B C 1
ATOM 12509 O O . GLY B 1 686 ? 15.883 16.938 -2.15 1 78.69 686 GLY B O 1
ATOM 12510 N N . GLN B 1 687 ? 14.281 15.664 -2.99 1 85.75 687 GLN B N 1
ATOM 12511 C CA . GLN B 1 687 ? 14.023 16.547 -4.125 1 85.75 687 GLN B CA 1
ATOM 12512 C C . GLN B 1 687 ? 13.117 17.703 -3.723 1 85.75 687 GLN B C 1
ATOM 12514 O O . GLN B 1 687 ? 12.93 18.656 -4.492 1 85.75 687 GLN B O 1
ATOM 12519 N N . TYR B 1 688 ? 12.508 17.656 -2.551 1 90.38 688 TYR B N 1
ATOM 12520 C CA . TYR B 1 688 ? 11.633 18.703 -2.035 1 90.38 688 TYR B CA 1
ATOM 12521 C C . TYR B 1 688 ? 12.18 19.281 -0.739 1 90.38 688 TYR B C 1
ATOM 12523 O O . TYR B 1 688 ? 11.422 19.594 0.183 1 90.38 688 TYR B O 1
ATOM 12531 N N . ALA B 1 689 ? 13.469 19.359 -0.61 1 83.25 689 ALA B N 1
ATOM 12532 C CA . ALA B 1 689 ? 14.141 19.781 0.617 1 83.25 689 ALA B CA 1
ATOM 12533 C C . ALA B 1 689 ? 13.844 21.25 0.92 1 83.25 689 ALA B C 1
ATOM 12535 O O . ALA B 1 689 ? 13.852 21.656 2.082 1 83.25 689 ALA B O 1
ATOM 12536 N N . ASN B 1 690 ? 13.461 22.047 -0.076 1 85.62 690 ASN B N 1
ATOM 12537 C CA . ASN B 1 690 ? 13.211 23.484 0.114 1 85.62 690 ASN B CA 1
ATOM 12538 C C . ASN B 1 690 ? 11.789 23.734 0.587 1 85.62 690 ASN B C 1
ATOM 12540 O O . ASN B 1 690 ? 11.422 24.875 0.891 1 85.62 690 ASN B O 1
ATOM 12544 N N . ILE B 1 691 ? 11.008 22.766 0.677 1 90 691 ILE B N 1
ATOM 12545 C CA . ILE B 1 691 ? 9.617 22.938 1.057 1 90 691 ILE B CA 1
ATOM 12546 C C . ILE B 1 691 ? 9.398 22.453 2.484 1 90 691 ILE B C 1
ATOM 12548 O O . ILE B 1 691 ? 9.695 21.297 2.797 1 90 691 ILE B O 1
ATOM 12552 N N . LYS B 1 692 ? 8.953 23.328 3.328 1 90.38 692 LYS B N 1
ATOM 12553 C CA . LYS B 1 692 ? 8.555 22.953 4.68 1 90.38 692 LYS B CA 1
ATOM 12554 C C . LYS B 1 692 ? 7.043 22.75 4.773 1 90.38 692 LYS B C 1
ATOM 12556 O O . LYS B 1 692 ? 6.273 23.656 4.457 1 90.38 692 LYS B O 1
ATOM 12561 N N . ILE B 1 693 ? 6.688 21.594 5.18 1 92.12 693 ILE B N 1
ATOM 12562 C CA . ILE B 1 693 ? 5.27 21.234 5.195 1 92.12 693 ILE B CA 1
ATOM 12563 C C . ILE B 1 693 ? 4.734 21.328 6.621 1 92.12 693 ILE B C 1
ATOM 12565 O O . ILE B 1 693 ? 5.309 20.75 7.551 1 92.12 693 ILE B O 1
ATOM 12569 N N . CYS B 1 694 ? 3.658 22.109 6.781 1 91.62 694 CYS B N 1
ATOM 12570 C CA . CYS B 1 694 ? 2.963 22.203 8.062 1 91.62 694 CYS B CA 1
ATOM 12571 C C . CYS B 1 694 ? 1.571 21.594 7.977 1 91.62 694 CYS B C 1
ATOM 12573 O O . CYS B 1 694 ? 1.059 21.359 6.883 1 91.62 694 CYS B O 1
ATOM 12575 N N . HIS B 1 695 ? 1.032 21.312 9.109 1 92.25 695 HIS B N 1
ATOM 12576 C CA . HIS B 1 695 ? -0.278 20.672 9.164 1 92.25 695 HIS B CA 1
ATOM 12577 C C . HIS B 1 695 ? -1.329 21.609 9.734 1 92.25 695 HIS B C 1
ATOM 12579 O O . HIS B 1 695 ? -1.041 22.391 10.648 1 92.25 695 HIS B O 1
ATOM 12585 N N . TYR B 1 696 ? -2.486 21.625 9.094 1 91.06 696 TYR B N 1
ATOM 12586 C CA . TYR B 1 696 ? -3.596 22.391 9.648 1 91.06 696 TYR B CA 1
ATOM 12587 C C . TYR B 1 696 ? -4.781 21.484 9.961 1 91.06 696 TYR B C 1
ATOM 12589 O O . TYR B 1 696 ? -4.926 20.406 9.367 1 91.06 696 TYR B O 1
ATOM 12597 N N . ASN B 1 697 ? -5.578 21.859 10.93 1 89.56 697 ASN B N 1
ATOM 12598 C CA . ASN B 1 697 ? -6.723 21.062 11.344 1 89.56 697 ASN B CA 1
ATOM 12599 C C . ASN B 1 697 ? -8.039 21.703 10.93 1 89.56 697 ASN B C 1
ATOM 12601 O O . ASN B 1 697 ? -8.195 22.922 11.031 1 89.56 697 ASN B O 1
ATOM 12605 N N . ASN B 1 698 ? -8.898 20.922 10.422 1 81.19 698 ASN B N 1
ATOM 12606 C CA . ASN B 1 698 ? -10.203 21.438 10.008 1 81.19 698 ASN B CA 1
ATOM 12607 C C . ASN B 1 698 ? -11.281 21.141 11.039 1 81.19 698 ASN B C 1
ATOM 12609 O O . ASN B 1 698 ? -12.328 21.781 11.062 1 81.19 698 ASN B O 1
ATOM 12613 N N . ASN B 1 699 ? -11.086 20.188 11.875 1 85.12 699 ASN B N 1
ATOM 12614 C CA . ASN B 1 699 ? -12.078 19.812 12.875 1 85.12 699 ASN B CA 1
ATOM 12615 C C . ASN B 1 699 ? -11.695 20.328 14.266 1 85.12 699 ASN B C 1
ATOM 12617 O O . ASN B 1 699 ? -11.297 19.547 15.125 1 85.12 699 ASN B O 1
ATOM 12621 N N . THR B 1 700 ? -11.961 21.609 14.438 1 89.75 700 THR B N 1
ATOM 12622 C CA . THR B 1 700 ? -11.625 22.234 15.711 1 89.75 700 THR B CA 1
ATOM 12623 C C . THR B 1 700 ? -12.891 22.594 16.484 1 89.75 700 THR B C 1
ATOM 12625 O O . THR B 1 700 ? -14 22.516 15.953 1 89.75 700 THR B O 1
ATOM 12628 N N . MET B 1 701 ? -12.758 23 17.688 1 89.88 701 MET B N 1
ATOM 12629 C CA . MET B 1 701 ? -13.867 23.359 18.562 1 89.88 701 MET B CA 1
ATOM 12630 C C . MET B 1 701 ? -14.453 24.719 18.172 1 89.88 701 MET B C 1
ATOM 12632 O O . MET B 1 701 ? -15.461 25.141 18.734 1 89.88 701 MET B O 1
ATOM 12636 N N . GLN B 1 702 ? -13.906 25.281 17.188 1 87.81 702 GLN B N 1
ATOM 12637 C CA . GLN B 1 702 ? -14.422 26.562 16.719 1 87.81 702 GLN B CA 1
ATOM 12638 C C . GLN B 1 702 ? -15.867 26.438 16.234 1 87.81 702 GLN B C 1
ATOM 12640 O O . GLN B 1 702 ? -16.656 27.375 16.344 1 87.81 702 GLN B O 1
ATOM 12645 N N . GLY B 1 703 ? -16.234 25.266 15.789 1 83.62 703 GLY B N 1
ATOM 12646 C CA . GLY B 1 703 ? -17.578 25 15.32 1 83.62 703 GLY B CA 1
ATOM 12647 C C . GLY B 1 703 ? -18.625 25.062 16.422 1 83.62 703 GLY B C 1
ATOM 12648 O O . GLY B 1 703 ? -19.797 25.297 16.156 1 83.62 703 GLY B O 1
ATOM 12649 N N . MET B 1 704 ? -18.141 25 17.625 1 86.62 704 MET B N 1
ATOM 12650 C CA . MET B 1 704 ? -19.062 25.031 18.75 1 86.62 704 MET B CA 1
ATOM 12651 C C . MET B 1 704 ? -19.312 26.469 19.203 1 86.62 704 MET B C 1
ATOM 12653 O O . MET B 1 704 ? -20.281 26.734 19.922 1 86.62 704 MET B O 1
ATOM 12657 N N . TYR B 1 705 ? -18.484 27.312 18.859 1 90.31 705 TYR B N 1
ATOM 12658 C CA . TYR B 1 705 ? -18.656 28.719 19.203 1 90.31 705 TYR B CA 1
ATOM 12659 C C . TYR B 1 705 ? -19.734 29.359 18.344 1 90.31 705 TYR B C 1
ATOM 12661 O O . TYR B 1 705 ? -19.906 29 17.172 1 90.31 705 TYR B O 1
ATOM 12669 N N . THR B 1 706 ? -20.422 30.203 18.938 1 89.38 706 THR B N 1
ATOM 12670 C CA . THR B 1 706 ? -21.531 30.844 18.25 1 89.38 706 THR B CA 1
ATOM 12671 C C . THR B 1 706 ? -21.016 31.797 17.188 1 89.38 706 THR B C 1
ATOM 12673 O O . THR B 1 706 ? -20.078 32.562 17.422 1 89.38 706 THR B O 1
ATOM 12676 N N . ARG B 1 707 ? -21.516 31.734 16 1 79.06 707 ARG B N 1
ATOM 12677 C CA . ARG B 1 707 ? -21.156 32.625 14.914 1 79.06 707 ARG B CA 1
ATOM 12678 C C . ARG B 1 707 ? -21.844 33.969 15.039 1 79.06 707 ARG B C 1
ATOM 12680 O O . ARG B 1 707 ? -23.031 34.094 14.719 1 79.06 707 ARG B O 1
ATOM 12687 N N . MET B 1 708 ? -21.125 34.875 15.453 1 79.19 708 MET B N 1
ATOM 12688 C CA . MET B 1 708 ? -21.734 36.188 15.68 1 79.19 708 MET B CA 1
ATOM 12689 C C . MET B 1 708 ? -21.625 37.062 14.43 1 79.19 708 MET B C 1
ATOM 12691 O O . MET B 1 708 ? -22.391 38.031 14.273 1 79.19 708 MET B O 1
ATOM 12695 N N . LYS B 1 709 ? -20.672 36.625 13.617 1 80.94 709 LYS B N 1
ATOM 12696 C CA . LYS B 1 709 ? -20.547 37.375 12.359 1 80.94 709 LYS B CA 1
ATOM 12697 C C . LYS B 1 709 ? -21.688 37.031 11.406 1 80.94 709 LYS B C 1
ATOM 12699 O O . LYS B 1 709 ? -22.109 35.875 11.312 1 80.94 709 LYS B O 1
ATOM 12704 N N . GLY B 1 710 ? -22.312 37.969 10.906 1 77.31 710 GLY B N 1
ATOM 12705 C CA . GLY B 1 710 ? -23.391 37.75 9.945 1 77.31 710 GLY B CA 1
ATOM 12706 C C . GLY B 1 710 ? -22.984 36.781 8.836 1 77.31 710 GLY B C 1
ATOM 12707 O O . GLY B 1 710 ? -21.812 36.719 8.453 1 77.31 710 GLY B O 1
ATOM 12708 N N . THR B 1 711 ? -23.859 35.938 8.453 1 80.88 711 THR B N 1
ATOM 12709 C CA . THR B 1 711 ? -23.578 34.938 7.422 1 80.88 711 THR B CA 1
ATOM 12710 C C . THR B 1 711 ? -23.703 35.562 6.035 1 80.88 711 THR B C 1
ATOM 12712 O O . THR B 1 711 ? -24.438 36.5 5.836 1 80.88 711 THR B O 1
ATOM 12715 N N . THR B 1 712 ? -22.859 35.125 5.207 1 84.06 712 THR B N 1
ATOM 12716 C CA . THR B 1 712 ? -22.938 35.531 3.807 1 84.06 712 THR B CA 1
ATOM 12717 C C . THR B 1 712 ? -23.891 34.625 3.037 1 84.06 712 THR B C 1
ATOM 12719 O O . THR B 1 712 ? -23.859 33.406 3.213 1 84.06 712 THR B O 1
ATOM 12722 N N . GLU B 1 713 ? -24.656 35.188 2.311 1 85.75 713 GLU B N 1
ATOM 12723 C CA . GLU B 1 713 ? -25.594 34.406 1.512 1 85.75 713 GLU B CA 1
ATOM 12724 C C . GLU B 1 713 ? -24.859 33.469 0.541 1 85.75 713 GLU B C 1
ATOM 12726 O O . GLU B 1 713 ? -23.781 33.812 0.05 1 85.75 713 GLU B O 1
ATOM 12731 N N . LYS B 1 714 ? -25.406 32.375 0.202 1 88 714 LYS B N 1
ATOM 12732 C CA . LYS B 1 714 ? -24.812 31.375 -0.657 1 88 714 LYS B CA 1
ATOM 12733 C C . LYS B 1 714 ? -24.453 31.953 -2.025 1 88 714 LYS B C 1
ATOM 12735 O O . LYS B 1 714 ? -23.406 31.641 -2.584 1 88 714 LYS B O 1
ATOM 12740 N N . GLN B 1 715 ? -25.25 32.781 -2.482 1 89 715 GLN B N 1
ATOM 12741 C CA . GLN B 1 715 ? -25.109 33.281 -3.842 1 89 715 GLN B CA 1
ATOM 12742 C C . GLN B 1 715 ? -23.953 34.281 -3.932 1 89 715 GLN B C 1
ATOM 12744 O O . GLN B 1 715 ? -23.422 34.531 -5.016 1 89 715 GLN B O 1
ATOM 12749 N N . GLN B 1 716 ? -23.578 34.781 -2.826 1 88.94 716 GLN B N 1
ATOM 12750 C CA . GLN B 1 716 ? -22.531 35.812 -2.824 1 88.94 716 GLN B CA 1
ATOM 12751 C C . GLN B 1 716 ? -21.172 35.188 -2.529 1 88.94 716 GLN B C 1
ATOM 12753 O O . GLN B 1 716 ? -20.156 35.875 -2.568 1 88.94 716 GLN B O 1
ATOM 12758 N N . ARG B 1 717 ? -21.172 33.938 -2.352 1 90.44 717 ARG B N 1
ATOM 12759 C CA . ARG B 1 717 ? -19.906 33.281 -2.031 1 90.44 717 ARG B CA 1
ATOM 12760 C C . ARG B 1 717 ? -19.094 33.031 -3.293 1 90.44 717 ARG B C 1
ATOM 12762 O O . ARG B 1 717 ? -19.641 32.781 -4.367 1 90.44 717 ARG B O 1
ATOM 12769 N N . SER B 1 718 ? -17.812 33.125 -3.115 1 90.88 718 SER B N 1
ATOM 12770 C CA . SER B 1 718 ? -16.891 32.844 -4.219 1 90.88 718 SER B CA 1
ATOM 12771 C C . SER B 1 718 ? -15.969 31.672 -3.912 1 90.88 718 SER B C 1
ATOM 12773 O O . SER B 1 718 ? -15.859 31.25 -2.76 1 90.88 718 SER B O 1
ATOM 12775 N N . ASN B 1 719 ? -15.312 31.078 -5 1 91.5 719 ASN B N 1
ATOM 12776 C CA . ASN B 1 719 ? -14.398 29.953 -4.859 1 91.5 719 ASN B CA 1
ATOM 12777 C C . ASN B 1 719 ? -15.094 28.734 -4.254 1 91.5 719 ASN B C 1
ATOM 12779 O O . ASN B 1 719 ? -14.672 28.219 -3.211 1 91.5 719 ASN B O 1
ATOM 12783 N N . VAL B 1 720 ? -16.109 28.312 -4.953 1 94.25 720 VAL B N 1
ATOM 12784 C CA . VAL B 1 720 ? -16.922 27.219 -4.434 1 94.25 720 VAL B CA 1
ATOM 12785 C C . VAL B 1 720 ? -17.078 26.141 -5.496 1 94.25 720 VAL B C 1
ATOM 12787 O O . VAL B 1 720 ? -16.906 26.391 -6.688 1 94.25 720 VAL B O 1
ATOM 12790 N N . ILE B 1 721 ? -17.219 24.969 -5.039 1 94.81 721 ILE B N 1
ATOM 12791 C CA . ILE B 1 721 ? -17.672 23.844 -5.852 1 94.81 721 ILE B CA 1
ATOM 12792 C C . ILE B 1 721 ? -19.172 23.625 -5.637 1 94.81 721 ILE B C 1
ATOM 12794 O O . ILE B 1 721 ? -19.609 23.438 -4.504 1 94.81 721 ILE B O 1
ATOM 12798 N N . TYR B 1 722 ? -19.906 23.688 -6.688 1 94.88 722 TYR B N 1
ATOM 12799 C CA . TYR B 1 722 ? -21.359 23.625 -6.543 1 94.88 722 TYR B CA 1
ATOM 12800 C C . TYR B 1 722 ? -21.938 22.484 -7.371 1 94.88 722 TYR B C 1
ATOM 12802 O O . TYR B 1 722 ? -21.266 21.938 -8.242 1 94.88 722 TYR B O 1
ATOM 12810 N N . SER B 1 723 ? -23.125 22.062 -6.992 1 94.88 723 SER B N 1
ATOM 12811 C CA . SER B 1 723 ? -23.859 21.062 -7.746 1 94.88 723 SER B CA 1
ATOM 12812 C C . SER B 1 723 ? -25.234 21.562 -8.141 1 94.88 723 SER B C 1
ATOM 12814 O O . SER B 1 723 ? -25.844 22.359 -7.418 1 94.88 723 SER B O 1
ATOM 12816 N N . LEU B 1 724 ? -25.672 21.219 -9.359 1 94.69 724 LEU B N 1
ATOM 12817 C CA . LEU B 1 724 ? -27 21.547 -9.891 1 94.69 724 LEU B CA 1
ATOM 12818 C C . LEU B 1 724 ? -27.781 20.281 -10.195 1 94.69 724 LEU B C 1
ATOM 12820 O O . LEU B 1 724 ? -27.25 19.344 -10.797 1 94.69 724 LEU B O 1
ATOM 12824 N N . ARG B 1 725 ? -28.953 20.281 -9.75 1 93.94 725 ARG B N 1
ATOM 12825 C CA . ARG B 1 725 ? -29.812 19.125 -10.016 1 93.94 725 ARG B CA 1
ATOM 12826 C C . ARG B 1 725 ? -30.828 19.438 -11.109 1 93.94 725 ARG B C 1
ATOM 12828 O O . ARG B 1 725 ? -31.312 20.562 -11.211 1 93.94 725 ARG B O 1
ATOM 12835 N N . CYS B 1 726 ? -31.031 18.391 -11.969 1 93.06 726 CYS B N 1
ATOM 12836 C CA . CYS B 1 726 ? -32.062 18.531 -12.992 1 93.06 726 CYS B CA 1
ATOM 12837 C C . CYS B 1 726 ? -33.469 18.516 -12.375 1 93.06 726 CYS B C 1
ATOM 12839 O O . CYS B 1 726 ? -33.719 17.781 -11.43 1 93.06 726 CYS B O 1
ATOM 12841 N N . GLN B 1 727 ? -34.281 19.203 -12.828 1 91.62 727 GLN B N 1
ATOM 12842 C CA . GLN B 1 727 ? -35.625 19.328 -12.273 1 91.62 727 GLN B CA 1
ATOM 12843 C C . GLN B 1 727 ? -36.5 18.156 -12.688 1 91.62 727 GLN B C 1
ATOM 12845 O O . GLN B 1 727 ? -37.5 17.844 -12.023 1 91.62 727 GLN B O 1
ATOM 12850 N N . GLN B 1 728 ? -36.156 17.562 -13.758 1 90.81 728 GLN B N 1
ATOM 12851 C CA . GLN B 1 728 ? -37.031 16.562 -14.344 1 90.81 728 GLN B CA 1
ATOM 12852 C C . GLN B 1 728 ? -36.469 15.156 -14.164 1 90.81 728 GLN B C 1
ATOM 12854 O O . GLN B 1 728 ? -37.188 14.172 -14.312 1 90.81 728 GLN B O 1
ATOM 12859 N N . CYS B 1 729 ? -35.25 15.047 -13.875 1 90.62 729 CYS B N 1
ATOM 12860 C CA . CYS B 1 729 ? -34.656 13.742 -13.68 1 90.62 729 CYS B CA 1
ATOM 12861 C C . CYS B 1 729 ? -33.656 13.766 -12.516 1 90.62 729 CYS B C 1
ATOM 12863 O O . CYS B 1 729 ? -33.594 14.758 -11.797 1 90.62 729 CYS B O 1
ATOM 12865 N N . GLU B 1 730 ? -32.906 12.641 -12.242 1 89.25 730 GLU B N 1
ATOM 12866 C CA . GLU B 1 730 ? -32 12.531 -11.102 1 89.25 730 GLU B CA 1
ATOM 12867 C C . GLU B 1 730 ? -30.578 12.922 -11.492 1 89.25 730 GLU B C 1
ATOM 12869 O O . GLU B 1 730 ? -29.641 12.727 -10.711 1 89.25 730 GLU B O 1
ATOM 12874 N N . ALA B 1 731 ? -30.531 13.578 -12.625 1 90.12 731 ALA B N 1
ATOM 12875 C CA . ALA B 1 731 ? -29.203 13.953 -13.094 1 90.12 731 ALA B CA 1
ATOM 12876 C C . ALA B 1 731 ? -28.641 15.109 -12.273 1 90.12 731 ALA B C 1
ATOM 12878 O O . ALA B 1 731 ? -29.375 16.016 -11.891 1 90.12 731 ALA B O 1
ATOM 12879 N N . MET B 1 732 ? -27.328 15.008 -11.969 1 93.62 732 MET B N 1
ATOM 12880 C CA . MET B 1 732 ? -26.672 16.047 -11.188 1 93.62 732 MET B CA 1
ATOM 12881 C C . MET B 1 732 ? -25.391 16.531 -11.883 1 93.62 732 MET B C 1
ATOM 12883 O O . MET B 1 732 ? -24.703 15.734 -12.523 1 93.62 732 MET B O 1
ATOM 12887 N N . TYR B 1 733 ? -25.188 17.797 -11.836 1 94.12 733 TYR B N 1
ATOM 12888 C CA . TYR B 1 733 ? -23.984 18.406 -12.414 1 94.12 733 TYR B CA 1
ATOM 12889 C C . TYR B 1 733 ? -23.125 19.031 -11.336 1 94.12 733 TYR B C 1
ATOM 12891 O O . TYR B 1 733 ? -23.641 19.641 -10.383 1 94.12 733 TYR B O 1
ATOM 12899 N N . VAL B 1 734 ? -21.812 18.797 -11.414 1 94.19 734 VAL B N 1
ATOM 12900 C CA . VAL B 1 734 ? -20.875 19.406 -10.484 1 94.19 734 VAL B CA 1
ATOM 12901 C C . VAL B 1 734 ? -19.969 20.391 -11.234 1 94.19 734 VAL B C 1
ATOM 12903 O O . VAL B 1 734 ? -19.406 20.047 -12.273 1 94.19 734 VAL B O 1
ATOM 12906 N N . GLY B 1 735 ? -19.891 21.594 -10.727 1 92.56 735 GLY B N 1
ATOM 12907 C CA . GLY B 1 735 ? -19.062 22.609 -11.352 1 92.56 735 GLY B CA 1
ATOM 12908 C C . GLY B 1 735 ? -18.266 23.438 -10.352 1 92.56 735 GLY B C 1
ATOM 12909 O O . GLY B 1 735 ? -18.516 23.359 -9.148 1 92.56 735 GLY B O 1
ATOM 12910 N N . LEU B 1 736 ? -17.219 24.156 -10.859 1 93.19 736 LEU B N 1
ATOM 12911 C CA . LEU B 1 736 ? -16.406 25.047 -10.039 1 93.19 736 LEU B CA 1
ATOM 12912 C C . LEU B 1 736 ? -16.516 26.484 -10.539 1 93.19 736 LEU B C 1
ATOM 12914 O O . LEU B 1 736 ? -16.766 26.719 -11.719 1 93.19 736 LEU B O 1
ATOM 12918 N N . THR B 1 737 ? -16.484 27.391 -9.602 1 92.19 737 THR B N 1
ATOM 12919 C CA . THR B 1 737 ? -16.438 28.797 -9.984 1 92.19 737 THR B CA 1
ATOM 12920 C C . THR B 1 737 ? -15.508 29.578 -9.055 1 92.19 737 THR B C 1
ATOM 12922 O O . THR B 1 737 ? -15.453 29.312 -7.852 1 92.19 737 THR B O 1
ATOM 12925 N N . THR B 1 738 ? -14.742 30.438 -9.602 1 90.38 738 THR B N 1
ATOM 12926 C CA . THR B 1 738 ? -13.898 31.344 -8.82 1 90.38 738 THR B CA 1
ATOM 12927 C C . THR B 1 738 ? -14.594 32.688 -8.594 1 90.38 738 THR B C 1
ATOM 12929 O O . THR B 1 738 ? -14.211 33.438 -7.707 1 90.38 738 THR B O 1
ATOM 12932 N N . ASN B 1 739 ? -15.625 32.906 -9.344 1 90 739 ASN B N 1
ATOM 12933 C CA . ASN B 1 739 ? -16.422 34.094 -9.203 1 90 739 ASN B CA 1
ATOM 12934 C C . ASN B 1 739 ? -17.594 33.906 -8.242 1 90 739 ASN B C 1
ATOM 12936 O O . ASN B 1 739 ? -17.734 32.844 -7.645 1 90 739 ASN B O 1
ATOM 12940 N N . LYS B 1 740 ? -18.344 34.969 -8.102 1 91.44 740 LYS B N 1
ATOM 12941 C CA . LYS B 1 740 ? -19.547 34.812 -7.285 1 91.44 740 LYS B CA 1
ATOM 12942 C C . LYS B 1 740 ? -20.484 33.781 -7.867 1 91.44 740 LYS B C 1
ATOM 12944 O O . LYS B 1 740 ? -20.656 33.688 -9.086 1 91.44 740 LYS B O 1
ATOM 12949 N N . LEU B 1 741 ? -20.984 32.906 -7.012 1 93.31 741 LEU B N 1
ATOM 12950 C CA . LEU B 1 741 ? -21.859 31.828 -7.445 1 93.31 741 LEU B CA 1
ATOM 12951 C C . LEU B 1 741 ? -23.031 32.375 -8.258 1 93.31 741 LEU B C 1
ATOM 12953 O O . LEU B 1 741 ? -23.438 31.766 -9.25 1 93.31 741 LEU B O 1
ATOM 12957 N N . GLN B 1 742 ? -23.5 33.562 -7.844 1 92.06 742 GLN B N 1
ATOM 12958 C CA . GLN B 1 742 ? -24.641 34.188 -8.531 1 92.06 742 GLN B CA 1
ATOM 12959 C C . GLN B 1 742 ? -24.297 34.5 -9.984 1 92.06 742 GLN B C 1
ATOM 12961 O O . GLN B 1 742 ? -25.109 34.25 -10.883 1 92.06 742 GLN B O 1
ATOM 12966 N N . THR B 1 743 ? -23.172 35 -10.203 1 91.19 743 THR B N 1
ATOM 12967 C CA . THR B 1 743 ? -22.734 35.344 -11.555 1 91.19 743 THR B CA 1
ATOM 12968 C C . THR B 1 743 ? -22.641 34.094 -12.43 1 91.19 743 THR B C 1
ATOM 12970 O O . THR B 1 743 ? -23.031 34.125 -13.602 1 91.19 743 THR B O 1
ATOM 12973 N N . ARG B 1 744 ? -22.109 33 -11.898 1 91.75 744 ARG B N 1
ATOM 12974 C CA . ARG B 1 744 ? -21.984 31.766 -12.633 1 91.75 744 ARG B CA 1
ATOM 12975 C C . ARG B 1 744 ? -23.359 31.188 -12.961 1 91.75 744 ARG B C 1
ATOM 12977 O O . ARG B 1 744 ? -23.578 30.656 -14.055 1 91.75 744 ARG B O 1
ATOM 12984 N N . LEU B 1 745 ? -24.25 31.312 -12.047 1 93.31 745 LEU B N 1
ATOM 12985 C CA . LEU B 1 745 ? -25.609 30.812 -12.258 1 93.31 745 LEU B CA 1
ATOM 12986 C C . LEU B 1 745 ? -26.328 31.609 -13.344 1 93.31 745 LEU B C 1
ATOM 12988 O O . LEU B 1 745 ? -27.062 31.031 -14.156 1 93.31 745 LEU B O 1
ATOM 12992 N N . TYR B 1 746 ? -26.078 32.906 -13.312 1 92.25 746 TYR B N 1
ATOM 12993 C CA . TYR B 1 746 ? -26.641 33.719 -14.367 1 92.25 746 TYR B CA 1
ATOM 12994 C C . TYR B 1 746 ? -26.094 33.344 -15.734 1 92.25 746 TYR B C 1
ATOM 12996 O O . TYR B 1 746 ? -26.812 33.375 -16.734 1 92.25 746 TYR B O 1
ATOM 13004 N N . GLY B 1 747 ? -24.875 33 -15.734 1 90.88 747 GLY B N 1
ATOM 13005 C CA . GLY B 1 747 ? -24.281 32.531 -16.969 1 90.88 747 GLY B CA 1
ATOM 13006 C C . GLY B 1 747 ? -24.938 31.25 -17.5 1 90.88 747 GLY B C 1
ATOM 13007 O O . GLY B 1 747 ? -25.203 31.141 -18.688 1 90.88 747 GLY B O 1
ATOM 13008 N N . HIS B 1 748 ? -25.156 30.312 -16.609 1 91.06 748 HIS B N 1
ATOM 13009 C CA . HIS B 1 748 ? -25.828 29.078 -16.984 1 91.06 748 HIS B CA 1
ATOM 13010 C C . HIS B 1 748 ? -27.234 29.344 -17.5 1 91.06 748 HIS B C 1
ATOM 13012 O O . HIS B 1 748 ? -27.672 28.719 -18.469 1 91.06 748 HIS B O 1
ATOM 13018 N N . LYS B 1 749 ? -27.922 30.266 -16.812 1 91.19 749 LYS B N 1
ATOM 13019 C CA . LYS B 1 749 ? -29.281 30.609 -17.219 1 91.19 749 LYS B CA 1
ATOM 13020 C C . LYS B 1 749 ? -29.312 31.281 -18.594 1 91.19 749 LYS B C 1
ATOM 13022 O O . LYS B 1 749 ? -30.203 31 -19.391 1 91.19 749 LYS B O 1
ATOM 13027 N N . SER B 1 750 ? -28.391 32.156 -18.781 1 91.75 750 SER B N 1
ATOM 13028 C CA . SER B 1 750 ? -28.281 32.812 -20.078 1 91.75 750 SER B CA 1
ATOM 13029 C C . SER B 1 750 ? -28.031 31.781 -21.203 1 91.75 750 SER B C 1
ATOM 13031 O O . SER B 1 750 ? -28.609 31.906 -22.281 1 91.75 750 SER B O 1
ATOM 13033 N N . ASP B 1 751 ? -27.188 30.859 -20.969 1 90.69 751 ASP B N 1
ATOM 13034 C CA . ASP B 1 751 ? -26.906 29.812 -21.953 1 90.69 751 ASP B CA 1
ATOM 13035 C C . ASP B 1 751 ? -28.141 28.969 -22.234 1 90.69 751 ASP B C 1
ATOM 13037 O O . ASP B 1 751 ? -28.375 28.562 -23.375 1 90.69 751 ASP B O 1
ATOM 13041 N N . LYS B 1 752 ? -28.797 28.688 -21.172 1 90.81 752 LYS B N 1
ATOM 13042 C CA . LYS B 1 752 ? -30.031 27.906 -21.344 1 90.81 752 LYS B CA 1
ATOM 13043 C C . LYS B 1 752 ? -31.062 28.672 -22.172 1 90.81 752 LYS B C 1
ATOM 13045 O O . LYS B 1 752 ? -31.734 28.078 -23.016 1 90.81 752 LYS B O 1
ATOM 13050 N N . ASN B 1 753 ? -31.219 29.938 -21.922 1 91.25 753 ASN B N 1
ATOM 13051 C CA . ASN B 1 753 ? -32.156 30.781 -22.688 1 91.25 753 ASN B CA 1
ATOM 13052 C C . ASN B 1 753 ? -31.781 30.797 -24.172 1 91.25 753 ASN B C 1
ATOM 13054 O O . ASN B 1 753 ? -32.656 30.766 -25.016 1 91.25 753 ASN B O 1
ATOM 13058 N N . LYS B 1 754 ? -30.562 30.844 -24.406 1 90.38 754 LYS B N 1
ATOM 13059 C CA . LYS B 1 754 ? -30.109 30.812 -25.797 1 90.38 754 LYS B CA 1
ATOM 13060 C C . LYS B 1 754 ? -30.422 29.469 -26.453 1 90.38 754 LYS B C 1
ATOM 13062 O O . LYS B 1 754 ? -30.797 29.406 -27.625 1 90.38 754 LYS B O 1
ATOM 13067 N N . LEU B 1 755 ? -30.156 28.469 -25.734 1 90.44 755 LEU B N 1
ATOM 13068 C CA . LEU B 1 755 ? -30.438 27.125 -26.234 1 90.44 755 LEU B CA 1
ATOM 13069 C C . LEU B 1 755 ? -31.922 26.953 -26.516 1 90.44 755 LEU B C 1
ATOM 13071 O O . LEU B 1 755 ? -32.312 26.344 -27.516 1 90.44 755 LEU B O 1
ATOM 13075 N N . ASP B 1 756 ? -32.75 27.484 -25.656 1 89.75 756 ASP B N 1
ATOM 13076 C CA . ASP B 1 756 ? -34.219 27.391 -25.844 1 89.75 756 ASP B CA 1
ATOM 13077 C C . ASP B 1 756 ? -34.656 28.109 -27.109 1 89.75 756 ASP B C 1
ATOM 13079 O O . ASP B 1 756 ? -35.562 27.656 -27.797 1 89.75 756 ASP B O 1
ATOM 13083 N N . LYS B 1 757 ? -34.062 29.109 -27.516 1 89.81 757 LYS B N 1
ATOM 13084 C CA . LYS B 1 757 ? -34.375 29.844 -28.75 1 89.81 757 LYS B CA 1
ATOM 13085 C C . LYS B 1 757 ? -34 29.016 -29.984 1 89.81 757 LYS B C 1
ATOM 13087 O O . LYS B 1 757 ? -34.688 29.047 -30.984 1 89.81 757 LYS B O 1
ATOM 13092 N N . ILE B 1 758 ? -32.906 28.406 -29.766 1 88.19 758 ILE B N 1
ATOM 13093 C CA . ILE B 1 758 ? -32.469 27.578 -30.875 1 88.19 758 ILE B CA 1
ATOM 13094 C C . ILE B 1 758 ? -33.406 26.391 -31.062 1 88.19 758 ILE B C 1
ATOM 13096 O O . ILE B 1 758 ? -33.719 26 -32.188 1 88.19 758 ILE B O 1
ATOM 13100 N N . MET B 1 759 ? -33.844 25.766 -30 1 86.31 759 MET B N 1
ATOM 13101 C CA . MET B 1 759 ? -34.75 24.625 -30.031 1 86.31 759 MET B CA 1
ATOM 13102 C C . MET B 1 759 ? -36.094 25 -30.641 1 86.31 759 MET B C 1
ATOM 13104 O O . MET B 1 759 ? -36.812 24.141 -31.172 1 86.31 759 MET B O 1
ATOM 13108 N N . ASP B 1 760 ? -36.5 26.312 -30.594 1 82.94 760 ASP B N 1
ATOM 13109 C CA . ASP B 1 760 ? -37.781 26.797 -31.109 1 82.94 760 ASP B CA 1
ATOM 13110 C C . ASP B 1 760 ? -37.688 27.203 -32.562 1 82.94 760 ASP B C 1
ATOM 13112 O O . ASP B 1 760 ? -38.688 27.516 -33.219 1 82.94 760 ASP B O 1
ATOM 13116 N N . MET B 1 761 ? -36.5 27.109 -33.062 1 82.62 761 MET B N 1
ATOM 13117 C CA . MET B 1 761 ? -36.312 27.531 -34.469 1 82.62 761 MET B CA 1
ATOM 13118 C C . MET B 1 761 ? -36.969 26.531 -35.406 1 82.62 761 MET B C 1
ATOM 13120 O O . MET B 1 761 ? -37.062 25.344 -35.125 1 82.62 761 MET B O 1
ATOM 13124 N N . GLN B 1 762 ? -37.562 26.891 -36.625 1 78.06 762 GLN B N 1
ATOM 13125 C CA . GLN B 1 762 ? -38.312 26.094 -37.594 1 78.06 762 GLN B CA 1
ATOM 13126 C C . GLN B 1 762 ? -37.406 25.406 -38.594 1 78.06 762 GLN B C 1
ATOM 13128 O O . GLN B 1 762 ? -37.75 24.375 -39.156 1 78.06 762 GLN B O 1
ATOM 13133 N N . ASP B 1 763 ? -36.219 25.953 -38.844 1 73.88 763 ASP B N 1
ATOM 13134 C CA . ASP B 1 763 ? -35.312 25.375 -39.844 1 73.88 763 ASP B CA 1
ATOM 13135 C C . ASP B 1 763 ? -34.562 24.172 -39.281 1 73.88 763 ASP B C 1
ATOM 13137 O O . ASP B 1 763 ? -33.656 24.328 -38.438 1 73.88 763 ASP B O 1
ATOM 13141 N N . ASP B 1 764 ? -34.812 23.031 -39.688 1 75.25 764 ASP B N 1
ATOM 13142 C CA . ASP B 1 764 ? -34.375 21.766 -39.094 1 75.25 764 ASP B CA 1
ATOM 13143 C C . ASP B 1 764 ? -32.875 21.547 -39.281 1 75.25 764 ASP B C 1
ATOM 13145 O O . ASP B 1 764 ? -32.188 21.078 -38.375 1 75.25 764 ASP B O 1
ATOM 13149 N N . ASP B 1 765 ? -32.312 21.875 -40.5 1 74.5 765 ASP B N 1
ATOM 13150 C CA . ASP B 1 765 ? -30.906 21.578 -40.75 1 74.5 765 ASP B CA 1
ATOM 13151 C C . ASP B 1 765 ? -29.984 22.453 -39.906 1 74.5 765 ASP B C 1
ATOM 13153 O O . ASP B 1 765 ? -29.016 21.984 -39.344 1 74.5 765 ASP B O 1
ATOM 13157 N N . TYR B 1 766 ? -30.266 23.734 -39.938 1 75.31 766 TYR B N 1
ATOM 13158 C CA . TYR B 1 766 ? -29.469 24.672 -39.156 1 75.31 766 TYR B CA 1
ATOM 13159 C C . TYR B 1 766 ? -29.578 24.391 -37.656 1 75.31 766 TYR B C 1
ATOM 13161 O O . TYR B 1 766 ? -28.594 24.484 -36.938 1 75.31 766 TYR B O 1
ATOM 13169 N N . LYS B 1 767 ? -30.656 23.859 -37.219 1 84.44 767 LYS B N 1
ATOM 13170 C CA . LYS B 1 767 ? -30.922 23.5 -35.844 1 84.44 767 LYS B CA 1
ATOM 13171 C C . LYS B 1 767 ? -30.047 22.344 -35.375 1 84.44 767 LYS B C 1
ATOM 13173 O O . LYS B 1 767 ? -29.484 22.359 -34.281 1 84.44 767 LYS B O 1
ATOM 13178 N N . LYS B 1 768 ? -29.844 21.484 -36.219 1 82.94 768 LYS B N 1
ATOM 13179 C CA . LYS B 1 768 ? -29.062 20.297 -35.875 1 82.94 768 LYS B CA 1
ATOM 13180 C C . LYS B 1 768 ? -27.578 20.641 -35.719 1 82.94 768 LYS B C 1
ATOM 13182 O O . LYS B 1 768 ? -26.922 20.156 -34.812 1 82.94 768 LYS B O 1
ATOM 13187 N N . ILE B 1 769 ? -27.125 21.469 -36.531 1 84.38 769 ILE B N 1
ATOM 13188 C CA . ILE B 1 769 ? -25.734 21.859 -36.5 1 84.38 769 ILE B CA 1
ATOM 13189 C C . ILE B 1 769 ? -25.453 22.672 -35.25 1 84.38 769 ILE B C 1
ATOM 13191 O O . ILE B 1 769 ? -24.438 22.469 -34.562 1 84.38 769 ILE B O 1
ATOM 13195 N N . GLN B 1 770 ? -26.359 23.562 -35 1 83.62 770 GLN B N 1
ATOM 13196 C CA . GLN B 1 770 ? -26.172 24.406 -33.812 1 83.62 770 GLN B CA 1
ATOM 13197 C C . GLN B 1 770 ? -26.297 23.609 -32.531 1 83.62 770 GLN B C 1
ATOM 13199 O O . GLN B 1 770 ? -25.562 23.844 -31.562 1 83.62 770 GLN B O 1
ATOM 13204 N N . LEU B 1 771 ? -27.156 22.719 -32.594 1 85.38 771 LEU B N 1
ATOM 13205 C CA . LEU B 1 771 ? -27.359 21.875 -31.422 1 85.38 771 LEU B CA 1
ATOM 13206 C C . LEU B 1 771 ? -26.125 21.031 -31.141 1 85.38 771 LEU B C 1
ATOM 13208 O O . LEU B 1 771 ? -25.766 20.812 -29.984 1 85.38 771 LEU B O 1
ATOM 13212 N N . ASP B 1 772 ? -25.484 20.594 -32.125 1 84.69 772 ASP B N 1
ATOM 13213 C CA . ASP B 1 772 ? -24.297 19.781 -31.969 1 84.69 772 ASP B CA 1
ATOM 13214 C C . ASP B 1 772 ? -23.141 20.609 -31.391 1 84.69 772 ASP B C 1
ATOM 13216 O O . ASP B 1 772 ? -22.328 20.094 -30.625 1 84.69 772 ASP B O 1
ATOM 13220 N N . GLN B 1 773 ? -23.094 21.734 -31.719 1 84.12 773 GLN B N 1
ATOM 13221 C CA . GLN B 1 773 ? -22.062 22.609 -31.188 1 84.12 773 GLN B CA 1
ATOM 13222 C C . GLN B 1 773 ? -22.281 22.891 -29.703 1 84.12 773 GLN B C 1
ATOM 13224 O O . GLN B 1 773 ? -21.328 22.953 -28.922 1 84.12 773 GLN B O 1
ATOM 13229 N N . TRP B 1 774 ? -23.547 23.031 -29.391 1 83.31 774 TRP B N 1
ATOM 13230 C CA . TRP B 1 774 ? -23.875 23.328 -28.016 1 83.31 774 TRP B CA 1
ATOM 13231 C C . TRP B 1 774 ? -23.688 22.094 -27.125 1 83.31 774 TRP B C 1
ATOM 13233 O O . TRP B 1 774 ? -23.344 22.219 -25.953 1 83.31 774 TRP B O 1
ATOM 13243 N N . LYS B 1 775 ? -23.812 20.984 -27.703 1 80.38 775 LYS B N 1
ATOM 13244 C CA . LYS B 1 775 ? -23.609 19.734 -26.969 1 80.38 775 LYS B CA 1
ATOM 13245 C C . LYS B 1 775 ? -22.141 19.562 -26.562 1 80.38 775 LYS B C 1
ATOM 13247 O O . LYS B 1 775 ? -21.828 18.891 -25.594 1 80.38 775 LYS B O 1
ATOM 13252 N N . GLU B 1 776 ? -21.281 20.281 -27.188 1 79.75 776 GLU B N 1
ATOM 13253 C CA . GLU B 1 776 ? -19.859 20.109 -26.953 1 79.75 776 GLU B CA 1
ATOM 13254 C C . GLU B 1 776 ? -19.344 21.141 -25.953 1 79.75 776 GLU B C 1
ATOM 13256 O O . GLU B 1 776 ? -18.234 21 -25.422 1 79.75 776 GLU B O 1
ATOM 13261 N N . ARG B 1 777 ? -20.141 22 -25.672 1 79.88 777 ARG B N 1
ATOM 13262 C CA . ARG B 1 777 ? -19.656 23.094 -24.828 1 79.88 777 ARG B CA 1
ATOM 13263 C C . ARG B 1 777 ? -19.547 22.656 -23.375 1 79.88 777 ARG B C 1
ATOM 13265 O O . ARG B 1 777 ? -18.453 22.719 -22.781 1 79.88 777 ARG B O 1
ATOM 13272 N N . THR B 1 778 ? -20.688 22.328 -22.75 1 85 778 THR B N 1
ATOM 13273 C CA . THR B 1 778 ? -20.688 21.875 -21.359 1 85 778 THR B CA 1
ATOM 13274 C C . THR B 1 778 ? -21.578 20.656 -21.188 1 85 778 THR B C 1
ATOM 13276 O O . THR B 1 778 ? -22.438 20.375 -22.047 1 85 778 THR B O 1
ATOM 13279 N N . ALA B 1 779 ? -21.391 19.969 -20.125 1 89.25 779 ALA B N 1
ATOM 13280 C CA . ALA B 1 779 ? -22.172 18.781 -19.828 1 89.25 779 ALA B CA 1
ATOM 13281 C C . ALA B 1 779 ? -23.641 19.125 -19.578 1 89.25 779 ALA B C 1
ATOM 13283 O O . ALA B 1 779 ? -24.531 18.344 -19.906 1 89.25 779 ALA B O 1
ATOM 13284 N N . ILE B 1 780 ? -23.891 20.344 -19.062 1 90.12 780 ILE B N 1
ATOM 13285 C CA . ILE B 1 780 ? -25.25 20.781 -18.781 1 90.12 780 ILE B CA 1
ATOM 13286 C C . ILE B 1 780 ? -26.016 20.969 -20.094 1 90.12 780 ILE B C 1
ATOM 13288 O O . ILE B 1 780 ? -27.156 20.547 -20.219 1 90.12 780 ILE B O 1
ATOM 13292 N N . MET B 1 781 ? -25.375 21.594 -20.969 1 89.06 781 MET B N 1
ATOM 13293 C CA . MET B 1 781 ? -26 21.875 -22.266 1 89.06 781 MET B CA 1
ATOM 13294 C C . MET B 1 781 ? -26.234 20.594 -23.047 1 89.06 781 MET B C 1
ATOM 13296 O O . MET B 1 781 ? -27.219 20.469 -23.781 1 89.06 781 MET B O 1
ATOM 13300 N N . HIS B 1 782 ? -25.25 19.734 -22.922 1 90.06 782 HIS B N 1
ATOM 13301 C CA . HIS B 1 782 ? -25.406 18.453 -23.578 1 90.06 782 HIS B CA 1
ATOM 13302 C C . HIS B 1 782 ? -26.672 17.734 -23.094 1 90.06 782 HIS B C 1
ATOM 13304 O O . HIS B 1 782 ? -27.438 17.219 -23.906 1 90.06 782 HIS B O 1
ATOM 13310 N N . HIS B 1 783 ? -26.828 17.688 -21.781 1 91.12 783 HIS B N 1
ATOM 13311 C CA . HIS B 1 783 ? -28 17.047 -21.188 1 91.12 783 HIS B CA 1
ATOM 13312 C C . HIS B 1 783 ? -29.281 17.766 -21.594 1 91.12 783 HIS B C 1
ATOM 13314 O O . HIS B 1 783 ? -30.25 17.125 -21.984 1 91.12 783 HIS B O 1
ATOM 13320 N N . SER B 1 784 ? -29.297 19.047 -21.531 1 91.19 784 SER B N 1
ATOM 13321 C CA . SER B 1 784 ? -30.484 19.844 -21.844 1 91.19 784 SER B CA 1
ATOM 13322 C C . SER B 1 784 ? -30.844 19.719 -23.312 1 91.19 784 SER B C 1
ATOM 13324 O O . SER B 1 784 ? -32.031 19.703 -23.672 1 91.19 784 SER B O 1
ATOM 13326 N N . ALA B 1 785 ? -29.875 19.672 -24.125 1 89.38 785 ALA B N 1
ATOM 13327 C CA . ALA B 1 785 ? -30.094 19.578 -25.562 1 89.38 785 ALA B CA 1
ATOM 13328 C C . ALA B 1 785 ? -30.609 18.203 -25.938 1 89.38 785 ALA B C 1
ATOM 13330 O O . ALA B 1 785 ? -31.438 18.062 -26.859 1 89.38 785 ALA B O 1
ATOM 13331 N N . THR B 1 786 ? -30.094 17.188 -25.312 1 88.75 786 THR B N 1
ATOM 13332 C CA . THR B 1 786 ? -30.453 15.805 -25.656 1 88.75 786 THR B CA 1
ATOM 13333 C C . THR B 1 786 ? -31.812 15.438 -25.062 1 88.75 786 THR B C 1
ATOM 13335 O O . THR B 1 786 ? -32.625 14.781 -25.719 1 88.75 786 THR B O 1
ATOM 13338 N N . THR B 1 787 ? -32.156 15.836 -23.828 1 90.5 787 THR B N 1
ATOM 13339 C CA . THR B 1 787 ? -33.375 15.398 -23.156 1 90.5 787 THR B CA 1
ATOM 13340 C C . THR B 1 787 ? -34.438 16.5 -23.172 1 90.5 787 THR B C 1
ATOM 13342 O O . THR B 1 787 ? -35.625 16.234 -22.984 1 90.5 787 THR B O 1
ATOM 13345 N N . GLY B 1 788 ? -34.031 17.75 -23.297 1 86.94 788 GLY B N 1
ATOM 13346 C CA . GLY B 1 788 ? -34.969 18.875 -23.203 1 86.94 788 GLY B CA 1
ATOM 13347 C C . GLY B 1 788 ? -35.219 19.297 -21.766 1 86.94 788 GLY B C 1
ATOM 13348 O O . GLY B 1 788 ? -36.094 20.156 -21.516 1 86.94 788 GLY B O 1
ATOM 13349 N N . HIS B 1 789 ? -34.469 18.797 -20.859 1 92.19 789 HIS B N 1
ATOM 13350 C CA . HIS B 1 789 ? -34.656 19.094 -19.453 1 92.19 789 HIS B CA 1
ATOM 13351 C C . HIS B 1 789 ? -33.969 20.391 -19.047 1 92.19 789 HIS B C 1
ATOM 13353 O O . HIS B 1 789 ? -33.125 20.891 -19.797 1 92.19 789 HIS B O 1
ATOM 13359 N N . THR B 1 790 ? -34.469 20.953 -17.844 1 91.81 790 THR B N 1
ATOM 13360 C CA . THR B 1 790 ? -33.844 22.172 -17.312 1 91.81 790 THR B CA 1
ATOM 13361 C C . THR B 1 790 ? -33.344 21.938 -15.891 1 91.81 790 THR B C 1
ATOM 13363 O O . THR B 1 790 ? -33.969 21.25 -15.102 1 91.81 790 THR B O 1
ATOM 13366 N N . PHE B 1 791 ? -32.188 22.531 -15.68 1 93.25 791 PHE B N 1
ATOM 13367 C CA . PHE B 1 791 ? -31.609 22.391 -14.344 1 93.25 791 PHE B CA 1
ATOM 13368 C C . PHE B 1 791 ? -32.156 23.469 -13.406 1 93.25 791 PHE B C 1
ATOM 13370 O O . PHE B 1 791 ? -32.656 24.5 -13.859 1 93.25 791 PHE B O 1
ATOM 13377 N N . ASP B 1 792 ? -32.031 23.219 -12.086 1 92.25 792 ASP B N 1
ATOM 13378 C CA . ASP B 1 792 ? -32.469 24.188 -11.078 1 92.25 792 ASP B CA 1
ATOM 13379 C C . ASP B 1 792 ? -31.375 25.188 -10.758 1 92.25 792 ASP B C 1
ATOM 13381 O O . ASP B 1 792 ? -30.484 24.906 -9.945 1 92.25 792 ASP B O 1
ATOM 13385 N N . TYR B 1 793 ? -31.484 26.328 -11.32 1 91 793 TYR B N 1
ATOM 13386 C CA . TYR B 1 793 ? -30.469 27.359 -11.133 1 91 793 TYR B CA 1
ATOM 13387 C C . TYR B 1 793 ? -30.781 28.203 -9.914 1 91 793 TYR B C 1
ATOM 13389 O O . TYR B 1 793 ? -29.969 29.047 -9.516 1 91 793 TYR B O 1
ATOM 13397 N N . SER B 1 794 ? -31.812 28 -9.148 1 87.31 794 SER B N 1
ATOM 13398 C CA . SER B 1 794 ? -32.25 28.844 -8.031 1 87.31 794 SER B CA 1
ATOM 13399 C C . SER B 1 794 ? -31.719 28.312 -6.703 1 87.31 794 SER B C 1
ATOM 13401 O O . SER B 1 794 ? -31.484 29.078 -5.77 1 87.31 794 SER B O 1
ATOM 13403 N N . ASN B 1 795 ? -31.547 27.047 -6.668 1 89.62 795 ASN B N 1
ATOM 13404 C CA . ASN B 1 795 ? -31.109 26.484 -5.398 1 89.62 795 ASN B CA 1
ATOM 13405 C C . ASN B 1 795 ? -29.891 25.578 -5.574 1 89.62 795 ASN B C 1
ATOM 13407 O O . ASN B 1 795 ? -29.969 24.375 -5.359 1 89.62 795 ASN B O 1
ATOM 13411 N N . PRO B 1 796 ? -28.812 26.203 -5.812 1 92.12 796 PRO B N 1
ATOM 13412 C CA . PRO B 1 796 ? -27.594 25.406 -5.922 1 92.12 796 PRO B CA 1
ATOM 13413 C C . PRO B 1 796 ? -27.109 24.859 -4.574 1 92.12 796 PRO B C 1
ATOM 13415 O O . PRO B 1 796 ? -27.438 25.422 -3.529 1 92.12 796 PRO B O 1
ATOM 13418 N N . THR B 1 797 ? -26.484 23.734 -4.562 1 93.5 797 THR B N 1
ATOM 13419 C CA . THR B 1 797 ? -25.875 23.188 -3.354 1 93.5 797 THR B CA 1
ATOM 13420 C C . THR B 1 797 ? -24.359 23.359 -3.389 1 93.5 797 THR B C 1
ATOM 13422 O O . THR B 1 797 ? -23.719 23 -4.371 1 93.5 797 THR B O 1
ATOM 13425 N N . ILE B 1 798 ? -23.844 23.984 -2.404 1 93.88 798 ILE B N 1
ATOM 13426 C CA . ILE B 1 798 ? -22.391 24.141 -2.312 1 93.88 798 ILE B CA 1
ATOM 13427 C C . ILE B 1 798 ? -21.797 22.875 -1.691 1 93.88 798 ILE B C 1
ATOM 13429 O O . ILE B 1 798 ? -22.109 22.531 -0.554 1 93.88 798 ILE B O 1
ATOM 13433 N N . LEU B 1 799 ? -20.922 22.25 -2.43 1 92.75 799 LEU B N 1
ATOM 13434 C CA . LEU B 1 799 ? -20.344 20.984 -1.99 1 92.75 799 LEU B CA 1
ATOM 13435 C C . LEU B 1 799 ? -19.062 21.234 -1.192 1 92.75 799 LEU B C 1
ATOM 13437 O O . LEU B 1 799 ? -18.734 20.469 -0.286 1 92.75 799 LEU B O 1
ATOM 13441 N N . ASP B 1 800 ? -18.312 22.156 -1.688 1 93.19 800 ASP B N 1
ATOM 13442 C CA . ASP B 1 800 ? -17 22.406 -1.084 1 93.19 800 ASP B CA 1
ATOM 13443 C C . ASP B 1 800 ? -16.562 23.844 -1.325 1 93.19 800 ASP B C 1
ATOM 13445 O O . ASP B 1 800 ? -17.078 24.531 -2.211 1 93.19 800 ASP B O 1
ATOM 13449 N N . THR B 1 801 ? -15.719 24.281 -0.458 1 91.56 801 THR B N 1
ATOM 13450 C CA . THR B 1 801 ? -15.18 25.625 -0.575 1 91.56 801 THR B CA 1
ATOM 13451 C C . THR B 1 801 ? -13.688 25.656 -0.26 1 91.56 801 THR B C 1
ATOM 13453 O O . THR B 1 801 ? -13.18 24.766 0.426 1 91.56 801 THR B O 1
ATOM 13456 N N . SER B 1 802 ? -12.969 26.562 -0.941 1 89.38 802 SER B N 1
ATOM 13457 C CA . SER B 1 802 ? -11.555 26.734 -0.641 1 89.38 802 SER B CA 1
ATOM 13458 C C . SER B 1 802 ? -11.125 28.188 -0.783 1 89.38 802 SER B C 1
ATOM 13460 O O . SER B 1 802 ? -11.594 28.891 -1.681 1 89.38 802 SER B O 1
ATOM 13462 N N . ASN B 1 803 ? -10.25 28.578 0.172 1 80.81 803 ASN B N 1
ATOM 13463 C CA . ASN B 1 803 ? -9.727 29.938 0.11 1 80.81 803 ASN B CA 1
ATOM 13464 C C . ASN B 1 803 ? -8.641 30.078 -0.956 1 80.81 803 ASN B C 1
ATOM 13466 O O . ASN B 1 803 ? -8.352 31.188 -1.411 1 80.81 803 ASN B O 1
ATOM 13470 N N . LYS B 1 804 ? -8.133 28.938 -1.39 1 83 804 LYS B N 1
ATOM 13471 C CA . LYS B 1 804 ? -7.109 28.938 -2.434 1 83 804 LYS B CA 1
ATOM 13472 C C . LYS B 1 804 ? -7.68 28.453 -3.764 1 83 804 LYS B C 1
ATOM 13474 O O . LYS B 1 804 ? -8.031 27.281 -3.904 1 83 804 LYS B O 1
ATOM 13479 N N . PRO B 1 805 ? -7.637 29.281 -4.676 1 84.5 805 PRO B N 1
ATOM 13480 C CA . PRO B 1 805 ? -8.227 28.922 -5.965 1 84.5 805 PRO B CA 1
ATOM 13481 C C . PRO B 1 805 ? -7.465 27.797 -6.668 1 84.5 805 PRO B C 1
ATOM 13483 O O . PRO B 1 805 ? -8.031 27.078 -7.492 1 84.5 805 PRO B O 1
ATOM 13486 N N . THR B 1 806 ? -6.277 27.625 -6.371 1 84.88 806 THR B N 1
ATOM 13487 C CA . THR B 1 806 ? -5.465 26.641 -7.059 1 84.88 806 THR B CA 1
ATOM 13488 C C . THR B 1 806 ? -5.914 25.219 -6.691 1 84.88 806 THR B C 1
ATOM 13490 O O . THR B 1 806 ? -5.609 24.266 -7.406 1 84.88 806 THR B O 1
ATOM 13493 N N . ARG B 1 807 ? -6.66 25.109 -5.645 1 91 807 ARG B N 1
ATOM 13494 C CA . ARG B 1 807 ? -7.133 23.812 -5.172 1 91 807 ARG B CA 1
ATOM 13495 C C . ARG B 1 807 ? -8.406 23.391 -5.895 1 91 807 ARG B C 1
ATOM 13497 O O . ARG B 1 807 ? -8.734 22.203 -5.965 1 91 807 ARG B O 1
ATOM 13504 N N . LEU B 1 808 ? -9.109 24.359 -6.355 1 92.44 808 LEU B N 1
ATOM 13505 C CA . LEU B 1 808 ? -10.5 24.172 -6.754 1 92.44 808 LEU B CA 1
ATOM 13506 C C . LEU B 1 808 ? -10.602 23.172 -7.898 1 92.44 808 LEU B C 1
ATOM 13508 O O . LEU B 1 808 ? -11.484 22.312 -7.895 1 92.44 808 LEU B O 1
ATOM 13512 N N . PRO B 1 809 ? -9.672 23.219 -8.867 1 92.75 809 PRO B N 1
ATOM 13513 C CA . PRO B 1 809 ? -9.805 22.266 -9.961 1 92.75 809 PRO B CA 1
ATOM 13514 C C . PRO B 1 809 ? -9.688 20.812 -9.492 1 92.75 809 PRO B C 1
ATOM 13516 O O . PRO B 1 809 ? -10.453 19.953 -9.945 1 92.75 809 PRO B O 1
ATOM 13519 N N . ILE B 1 810 ? -8.781 20.531 -8.648 1 94.06 810 ILE B N 1
ATOM 13520 C CA . ILE B 1 810 ? -8.602 19.172 -8.148 1 94.06 810 ILE B CA 1
ATOM 13521 C C . ILE B 1 810 ? -9.797 18.781 -7.289 1 94.06 810 ILE B C 1
ATOM 13523 O O . ILE B 1 810 ? -10.266 17.641 -7.352 1 94.06 810 ILE B O 1
ATOM 13527 N N . LEU B 1 811 ? -10.273 19.703 -6.48 1 94.75 811 LEU B N 1
ATOM 13528 C CA . LEU B 1 811 ? -11.438 19.422 -5.652 1 94.75 811 LEU B CA 1
ATOM 13529 C C . LEU B 1 811 ? -12.648 19.094 -6.516 1 94.75 811 LEU B C 1
ATOM 13531 O O . LEU B 1 811 ? -13.414 18.188 -6.184 1 94.75 811 LEU B O 1
ATOM 13535 N N . GLU B 1 812 ? -12.789 19.875 -7.559 1 94 812 GLU B N 1
ATOM 13536 C CA . GLU B 1 812 ? -13.891 19.609 -8.484 1 94 812 GLU B CA 1
ATOM 13537 C C . GLU B 1 812 ? -13.812 18.188 -9.039 1 94 812 GLU B C 1
ATOM 13539 O O . GLU B 1 812 ? -14.812 17.469 -9.055 1 94 812 GLU B O 1
ATOM 13544 N N . ILE B 1 813 ? -12.641 17.812 -9.516 1 94.62 813 ILE B N 1
ATOM 13545 C CA . ILE B 1 813 ? -12.43 16.5 -10.125 1 94.62 813 ILE B CA 1
ATOM 13546 C C . ILE B 1 813 ? -12.734 15.406 -9.102 1 94.62 813 ILE B C 1
ATOM 13548 O O . ILE B 1 813 ? -13.352 14.391 -9.43 1 94.62 813 ILE B O 1
ATOM 13552 N N . CYS B 1 814 ? -12.281 15.57 -7.812 1 94.12 814 CYS B N 1
ATOM 13553 C CA . CYS B 1 814 ? -12.531 14.586 -6.77 1 94.12 814 CYS B CA 1
ATOM 13554 C C . CYS B 1 814 ? -14.023 14.398 -6.539 1 94.12 814 CYS B C 1
ATOM 13556 O O . CYS B 1 814 ? -14.5 13.266 -6.387 1 94.12 814 CYS B O 1
ATOM 13558 N N . HIS B 1 815 ? -14.734 15.523 -6.559 1 93.62 815 HIS B N 1
ATOM 13559 C CA . HIS B 1 815 ? -16.172 15.438 -6.344 1 93.62 815 HIS B CA 1
ATOM 13560 C C . HIS B 1 815 ? -16.875 14.781 -7.531 1 93.62 815 HIS B C 1
ATOM 13562 O O . HIS B 1 815 ? -17.859 14.055 -7.355 1 93.62 815 HIS B O 1
ATOM 13568 N N . ILE B 1 816 ? -16.375 15.039 -8.719 1 92.81 816 ILE B N 1
ATOM 13569 C CA . ILE B 1 816 ? -16.953 14.438 -9.922 1 92.81 816 ILE B CA 1
ATOM 13570 C C . ILE B 1 816 ? -16.734 12.93 -9.891 1 92.81 816 ILE B C 1
ATOM 13572 O O . ILE B 1 816 ? -17.656 12.156 -10.188 1 92.81 816 ILE B O 1
ATOM 13576 N N . LEU B 1 817 ? -15.586 12.469 -9.516 1 90.31 817 LEU B N 1
ATOM 13577 C CA . LEU B 1 817 ? -15.211 11.062 -9.562 1 90.31 817 LEU B CA 1
ATOM 13578 C C . LEU B 1 817 ? -15.914 10.266 -8.461 1 90.31 817 LEU B C 1
ATOM 13580 O O . LEU B 1 817 ? -16.094 9.055 -8.586 1 90.31 817 LEU B O 1
ATOM 13584 N N . THR B 1 818 ? -16.328 10.859 -7.359 1 90.5 818 THR B N 1
ATOM 13585 C CA . THR B 1 818 ? -16.875 10.133 -6.219 1 90.5 818 THR B CA 1
ATOM 13586 C C . THR B 1 818 ? -18.391 10.211 -6.211 1 90.5 818 THR B C 1
ATOM 13588 O O . THR B 1 818 ? -19.047 9.57 -5.379 1 90.5 818 THR B O 1
ATOM 13591 N N . THR B 1 819 ? -18.984 11.008 -7.086 1 88.25 819 THR B N 1
ATOM 13592 C CA . THR B 1 819 ? -20.438 11.125 -7.145 1 88.25 819 THR B CA 1
ATOM 13593 C C . THR B 1 819 ? -20.953 10.695 -8.516 1 88.25 819 THR B C 1
ATOM 13595 O O . THR B 1 819 ? -20.203 10.625 -9.477 1 88.25 819 THR B O 1
ATOM 13598 N N . LYS B 1 820 ? -22.281 10.281 -8.5 1 85.31 820 LYS B N 1
ATOM 13599 C CA . LYS B 1 820 ? -22.938 10.008 -9.781 1 85.31 820 LYS B CA 1
ATOM 13600 C C . LYS B 1 820 ? -23.375 11.297 -10.461 1 85.31 820 LYS B C 1
ATOM 13602 O O . LYS B 1 820 ? -24.172 12.055 -9.914 1 85.31 820 LYS B O 1
ATOM 13607 N N . ASN B 1 821 ? -22.734 11.578 -11.562 1 89.69 821 ASN B N 1
ATOM 13608 C CA . ASN B 1 821 ? -23.016 12.828 -12.25 1 89.69 821 ASN B CA 1
ATOM 13609 C C . ASN B 1 821 ? -22.969 12.664 -13.766 1 89.69 821 ASN B C 1
ATOM 13611 O O . ASN B 1 821 ? -22.734 11.57 -14.266 1 89.69 821 ASN B O 1
ATOM 13615 N N . ILE B 1 822 ? -23.266 13.797 -14.477 1 89.56 822 ILE B N 1
ATOM 13616 C CA . ILE B 1 822 ? -23.344 13.742 -15.93 1 89.56 822 ILE B CA 1
ATOM 13617 C C . ILE B 1 822 ? -22.109 14.422 -16.531 1 89.56 822 ILE B C 1
ATOM 13619 O O . ILE B 1 822 ? -22.078 14.695 -17.734 1 89.56 822 ILE B O 1
ATOM 13623 N N . ASN B 1 823 ? -21.188 14.758 -15.68 1 88.56 823 ASN B N 1
ATOM 13624 C CA . ASN B 1 823 ? -19.984 15.43 -16.172 1 88.56 823 ASN B CA 1
ATOM 13625 C C . ASN B 1 823 ? -19.234 14.57 -17.188 1 88.56 823 ASN B C 1
ATOM 13627 O O . ASN B 1 823 ? -19.344 13.344 -17.172 1 88.56 823 ASN B O 1
ATOM 13631 N N . LYS B 1 824 ? -18.453 15.211 -18.031 1 79.62 824 LYS B N 1
ATOM 13632 C CA . LYS B 1 824 ? -17.703 14.516 -19.062 1 79.62 824 LYS B CA 1
ATOM 13633 C C . LYS B 1 824 ? -16.391 13.953 -18.5 1 79.62 824 LYS B C 1
ATOM 13635 O O . LYS B 1 824 ? -15.922 14.406 -17.469 1 79.62 824 LYS B O 1
ATOM 13640 N N . ARG B 1 825 ? -15.875 13.094 -19.219 1 71.38 825 ARG B N 1
ATOM 13641 C CA . ARG B 1 825 ? -14.617 12.477 -18.828 1 71.38 825 ARG B CA 1
ATOM 13642 C C . ARG B 1 825 ? -13.461 13.477 -18.938 1 71.38 825 ARG B C 1
ATOM 13644 O O . ARG B 1 825 ? -12.508 13.422 -18.156 1 71.38 825 ARG B O 1
ATOM 13651 N N . THR B 1 826 ? -13.609 14.281 -19.844 1 74.31 826 THR B N 1
ATOM 13652 C CA . THR B 1 826 ? -12.547 15.25 -20.094 1 74.31 826 THR B CA 1
ATOM 13653 C C . THR B 1 826 ? -12.414 16.219 -18.906 1 74.31 826 THR B C 1
ATOM 13655 O O . THR B 1 826 ? -11.367 16.844 -18.734 1 74.31 826 THR B O 1
ATOM 13658 N N . ASP B 1 827 ? -13.438 16.125 -18.141 1 79.38 827 ASP B N 1
ATOM 13659 C CA . ASP B 1 827 ? -13.422 17.016 -16.984 1 79.38 827 ASP B CA 1
ATOM 13660 C C . ASP B 1 827 ? -12.523 16.469 -15.883 1 79.38 827 ASP B C 1
ATOM 13662 O O . ASP B 1 827 ? -12.133 17.203 -14.969 1 79.38 827 ASP B O 1
ATOM 13666 N N . THR B 1 828 ? -12.125 15.219 -15.977 1 82.12 828 THR B N 1
ATOM 13667 C CA . THR B 1 828 ? -11.352 14.602 -14.898 1 82.12 828 THR B CA 1
ATOM 13668 C C . THR B 1 828 ? -9.906 14.375 -15.336 1 82.12 828 THR B C 1
ATOM 13670 O O . THR B 1 828 ? -9.125 13.758 -14.609 1 82.12 828 THR B O 1
ATOM 13673 N N . ASP B 1 829 ? -9.445 14.82 -16.453 1 80.44 829 ASP B N 1
ATOM 13674 C CA . ASP B 1 829 ? -8.117 14.57 -17.016 1 80.44 829 ASP B CA 1
ATOM 13675 C C . ASP B 1 829 ? -7.051 15.336 -16.234 1 80.44 829 ASP B C 1
ATOM 13677 O O . ASP B 1 829 ? -5.859 15.039 -16.344 1 80.44 829 ASP B O 1
ATOM 13681 N N . GLY B 1 830 ? -7.391 16.141 -15.43 1 83.19 830 GLY B N 1
ATOM 13682 C CA . GLY B 1 830 ? -6.414 16.938 -14.703 1 83.19 830 GLY B CA 1
ATOM 13683 C C . GLY B 1 830 ? -5.824 16.203 -13.508 1 83.19 830 GLY B C 1
ATOM 13684 O O . GLY B 1 830 ? -4.809 16.641 -12.953 1 83.19 830 GLY B O 1
ATOM 13685 N N . LEU B 1 831 ? -6.367 15.086 -13.188 1 88 831 LEU B N 1
ATOM 13686 C CA . LEU B 1 831 ? -5.867 14.289 -12.062 1 88 831 LEU B CA 1
ATOM 13687 C C . LEU B 1 831 ? -5.223 13 -12.555 1 88 831 LEU B C 1
ATOM 13689 O O . LEU B 1 831 ? -5.758 12.336 -13.445 1 88 831 LEU B O 1
ATOM 13693 N N . SER B 1 832 ? -4.066 12.719 -12.016 1 87.62 832 SER B N 1
ATOM 13694 C CA . SER B 1 832 ? -3.311 11.539 -12.422 1 87.62 832 SER B CA 1
ATOM 13695 C C . SER B 1 832 ? -4.129 10.266 -12.234 1 87.62 832 SER B C 1
ATOM 13697 O O . SER B 1 832 ? -4.898 10.148 -11.281 1 87.62 832 SER B O 1
ATOM 13699 N N . ILE B 1 833 ? -3.943 9.281 -13.039 1 86.88 833 ILE B N 1
ATOM 13700 C CA . ILE B 1 833 ? -4.668 8.016 -13.031 1 86.88 833 ILE B CA 1
ATOM 13701 C C . ILE B 1 833 ? -4.25 7.188 -11.82 1 86.88 833 ILE B C 1
ATOM 13703 O O . ILE B 1 833 ? -4.953 6.254 -11.43 1 86.88 833 ILE B O 1
ATOM 13707 N N . SER B 1 834 ? -3.146 7.602 -11.219 1 88.12 834 SER B N 1
ATOM 13708 C CA . SER B 1 834 ? -2.637 6.867 -10.07 1 88.12 834 SER B CA 1
ATOM 13709 C C . SER B 1 834 ? -3.613 6.934 -8.898 1 88.12 834 SER B C 1
ATOM 13711 O O . SER B 1 834 ? -3.582 6.078 -8.008 1 88.12 834 SER B O 1
ATOM 13713 N N . TYR B 1 835 ? -4.551 7.965 -8.953 1 92.19 835 TYR B N 1
ATOM 13714 C CA . TYR B 1 835 ? -5.461 8.164 -7.828 1 92.19 835 TYR B CA 1
ATOM 13715 C C . TYR B 1 835 ? -6.746 7.367 -8.023 1 92.19 835 TYR B C 1
ATOM 13717 O O . TYR B 1 835 ? -7.656 7.434 -7.195 1 92.19 835 TYR B O 1
ATOM 13725 N N . THR B 1 836 ? -6.844 6.617 -9.07 1 88.69 836 THR B N 1
ATOM 13726 C CA . THR B 1 836 ? -8.086 5.926 -9.414 1 88.69 836 THR B CA 1
ATOM 13727 C C . THR B 1 836 ? -8.469 4.938 -8.32 1 88.69 836 THR B C 1
ATOM 13729 O O . THR B 1 836 ? -9.648 4.801 -7.988 1 88.69 836 THR B O 1
ATOM 13732 N N . GLY B 1 837 ? -7.48 4.211 -7.785 1 87.38 837 GLY B N 1
ATOM 13733 C CA . GLY B 1 837 ? -7.773 3.277 -6.707 1 87.38 837 GLY B CA 1
ATOM 13734 C C . GLY B 1 837 ? -8.352 3.949 -5.477 1 87.38 837 GLY B C 1
ATOM 13735 O O . GLY B 1 837 ? -9.297 3.441 -4.875 1 87.38 837 GLY B O 1
ATOM 13736 N N . ILE B 1 838 ? -7.848 5.078 -5.129 1 91.81 838 ILE B N 1
ATOM 13737 C CA . ILE B 1 838 ? -8.289 5.844 -3.967 1 91.81 838 ILE B CA 1
ATOM 13738 C C . ILE B 1 838 ? -9.719 6.34 -4.191 1 91.81 838 ILE B C 1
ATOM 13740 O O . ILE B 1 838 ? -10.57 6.207 -3.312 1 91.81 838 ILE B O 1
ATOM 13744 N N . MET B 1 839 ? -9.961 6.953 -5.371 1 91.44 839 MET B N 1
ATOM 13745 C CA . MET B 1 839 ? -11.273 7.512 -5.684 1 91.44 839 MET B CA 1
ATOM 13746 C C . MET B 1 839 ? -12.344 6.418 -5.691 1 91.44 839 MET B C 1
ATOM 13748 O O . MET B 1 839 ? -13.477 6.645 -5.254 1 91.44 839 MET B O 1
ATOM 13752 N N . HIS B 1 840 ? -11.938 5.25 -6.164 1 88 840 HIS B N 1
ATOM 13753 C CA . HIS B 1 840 ? -12.883 4.133 -6.184 1 88 840 HIS B CA 1
ATOM 13754 C C . HIS B 1 840 ? -13.234 3.691 -4.77 1 88 840 HIS B C 1
ATOM 13756 O O . HIS B 1 840 ? -14.398 3.408 -4.477 1 88 840 HIS B O 1
ATOM 13762 N N . THR B 1 841 ? -12.266 3.586 -3.926 1 87.44 841 THR B N 1
ATOM 13763 C CA . THR B 1 841 ? -12.492 3.188 -2.543 1 87.44 841 THR B CA 1
ATOM 13764 C C . THR B 1 841 ? -13.352 4.223 -1.817 1 87.44 841 THR B C 1
ATOM 13766 O O . THR B 1 841 ? -14.234 3.867 -1.035 1 87.44 841 THR B O 1
ATOM 13769 N N . LEU B 1 842 ? -13.102 5.535 -2.082 1 89.25 842 LEU B N 1
ATOM 13770 C CA . LEU B 1 842 ? -13.836 6.613 -1.431 1 89.25 842 LEU B CA 1
ATOM 13771 C C . LEU B 1 842 ? -15.273 6.68 -1.946 1 89.25 842 LEU B C 1
ATOM 13773 O O . LEU B 1 842 ? -16.188 7.055 -1.208 1 89.25 842 LEU B O 1
ATOM 13777 N N . LYS B 1 843 ? -15.453 6.332 -3.217 1 87.5 843 LYS B N 1
ATOM 13778 C CA . LYS B 1 843 ? -16.797 6.293 -3.795 1 87.5 843 LYS B CA 1
ATOM 13779 C C . LYS B 1 843 ? -17.656 5.246 -3.105 1 87.5 843 LYS B C 1
ATOM 13781 O O . LYS B 1 843 ? -18.844 5.48 -2.854 1 87.5 843 LYS B O 1
ATOM 13786 N N . LYS B 1 844 ? -17.094 4.148 -2.736 1 80.94 844 LYS B N 1
ATOM 13787 C CA . LYS B 1 844 ? -17.812 3.084 -2.041 1 80.94 844 LYS B CA 1
ATOM 13788 C C . LYS B 1 844 ? -18.234 3.527 -0.644 1 80.94 844 LYS B C 1
ATOM 13790 O O . LYS B 1 844 ? -19.328 3.182 -0.179 1 80.94 844 LYS B O 1
ATOM 13795 N N . TYR B 1 845 ? -17.391 4.32 -0.069 1 74.12 845 TYR B N 1
ATOM 13796 C CA . TYR B 1 845 ? -17.703 4.852 1.252 1 74.12 845 TYR B CA 1
ATOM 13797 C C . TYR B 1 845 ? -18.812 5.883 1.172 1 74.12 845 TYR B C 1
ATOM 13799 O O . TYR B 1 845 ? -19.672 5.949 2.055 1 74.12 845 TYR B O 1
ATOM 13807 N N . HIS B 1 846 ? -18.75 6.715 0.136 1 69.19 846 HIS B N 1
ATOM 13808 C CA . HIS B 1 846 ? -19.734 7.762 -0.065 1 69.19 846 HIS B CA 1
ATOM 13809 C C . HIS B 1 846 ? -21.125 7.172 -0.257 1 69.19 846 HIS B C 1
ATOM 13811 O O . HIS B 1 846 ? -22.109 7.699 0.273 1 69.19 846 HIS B O 1
ATOM 13817 N N . HIS B 1 847 ? -21.219 6.051 -0.919 1 63.19 847 HIS B N 1
ATOM 13818 C CA . HIS B 1 847 ? -22.5 5.398 -1.201 1 63.19 847 HIS B CA 1
ATOM 13819 C C . HIS B 1 847 ? -23.047 4.695 0.037 1 63.19 847 HIS B C 1
ATOM 13821 O O . HIS B 1 847 ? -24.25 4.691 0.271 1 63.19 847 HIS B O 1
ATOM 13827 N N . HIS B 1 848 ? -22.203 4.215 0.816 1 58.78 848 HIS B N 1
ATOM 13828 C CA . HIS B 1 848 ? -22.656 3.535 2.027 1 58.78 848 HIS B CA 1
ATOM 13829 C C . HIS B 1 848 ? -23.203 4.527 3.047 1 58.78 848 HIS B C 1
ATOM 13831 O O . HIS B 1 848 ? -24.172 4.23 3.748 1 58.78 848 HIS B O 1
ATOM 13837 N N . ASN B 1 849 ? -22.641 5.703 3.127 1 55.25 849 ASN B N 1
ATOM 13838 C CA . ASN B 1 849 ? -23.094 6.727 4.055 1 55.25 849 ASN B CA 1
ATOM 13839 C C . ASN B 1 849 ? -24.422 7.336 3.6 1 55.25 849 ASN B C 1
ATOM 13841 O O . ASN B 1 849 ? -25.266 7.691 4.426 1 55.25 849 ASN B O 1
ATOM 13845 N N . ASN B 1 850 ? -24.656 7.574 2.34 1 51.91 850 ASN B N 1
ATOM 13846 C CA . ASN B 1 850 ? -25.922 8.117 1.853 1 51.91 850 ASN B CA 1
ATOM 13847 C C . ASN B 1 850 ? -27.047 7.094 1.963 1 51.91 850 ASN B C 1
ATOM 13849 O O . ASN B 1 850 ? -28.203 7.461 2.182 1 51.91 850 ASN B O 1
ATOM 13853 N N . THR B 1 851 ? -26.766 5.902 1.819 1 47 851 THR B N 1
ATOM 13854 C CA . THR B 1 851 ? -27.828 4.922 1.999 1 47 851 THR B CA 1
ATOM 13855 C C . THR B 1 851 ? -28.203 4.797 3.473 1 47 851 THR B C 1
ATOM 13857 O O . THR B 1 851 ? -29.375 4.551 3.801 1 47 851 THR B O 1
ATOM 13860 N N . ASN B 1 852 ? -27.406 4.992 4.359 1 41.72 852 ASN B N 1
ATOM 13861 C CA . ASN B 1 852 ? -27.766 4.949 5.773 1 41.72 852 ASN B CA 1
ATOM 13862 C C . ASN B 1 852 ? -28.422 6.25 6.219 1 41.72 852 ASN B C 1
ATOM 13864 O O . ASN B 1 852 ? -29.094 6.289 7.258 1 41.72 852 ASN B O 1
ATOM 13868 N N . SER B 1 853 ? -28.125 7.328 5.684 1 38.03 853 SER B N 1
ATOM 13869 C CA . SER B 1 853 ? -28.797 8.57 6.074 1 38.03 853 SER B CA 1
ATOM 13870 C C . SER B 1 853 ? -30.219 8.633 5.523 1 38.03 853 SER B C 1
ATOM 13872 O O . SER B 1 853 ? -31 9.484 5.934 1 38.03 853 SER B O 1
ATOM 13874 N N . ASN B 1 854 ? -30.609 8.055 4.484 1 31.67 854 ASN B N 1
ATOM 13875 C CA . ASN B 1 854 ? -32 8.117 4.031 1 31.67 854 ASN B CA 1
ATOM 13876 C C . ASN B 1 854 ? -32.906 7.195 4.844 1 31.67 854 ASN B C 1
ATOM 13878 O O . ASN B 1 854 ? -34 6.852 4.41 1 31.67 854 ASN B O 1
ATOM 13882 N N . ARG B 1 855 ? -32.531 6.555 5.836 1 31.66 855 ARG B N 1
ATOM 13883 C CA . ARG B 1 855 ? -33.625 6.062 6.652 1 31.66 855 ARG B CA 1
ATOM 13884 C C . ARG B 1 855 ? -34.375 7.215 7.305 1 31.66 855 ARG B C 1
ATOM 13886 O O . ARG B 1 855 ? -33.781 8.078 7.945 1 31.66 855 ARG B O 1
ATOM 13893 N N . PRO B 1 856 ? -35.656 7.535 6.77 1 25.61 856 PRO B N 1
ATOM 13894 C CA . PRO B 1 856 ? -36.5 8.586 7.328 1 25.61 856 PRO B CA 1
ATOM 13895 C C . PRO B 1 856 ? -36.469 8.633 8.852 1 25.61 856 PRO B C 1
ATOM 13897 O O . PRO B 1 856 ? -36.594 7.59 9.508 1 25.61 856 PRO B O 1
ATOM 13900 N N . ASN B 1 857 ? -35.625 9.375 9.422 1 25.48 857 ASN B N 1
ATOM 13901 C CA . ASN B 1 857 ? -35.969 9.703 10.797 1 25.48 857 ASN B CA 1
ATOM 13902 C C . ASN B 1 857 ? -37.438 10.148 10.898 1 25.48 857 ASN B C 1
ATOM 13904 O O . ASN B 1 857 ? -37.781 11.258 10.5 1 25.48 857 ASN B O 1
ATOM 13908 N N . THR B 1 858 ? -38.406 9.344 10.531 1 26.28 858 THR B N 1
ATOM 13909 C CA . THR B 1 858 ? -39.844 9.547 10.75 1 26.28 858 THR B CA 1
ATOM 13910 C C . THR B 1 858 ? -40.094 10.133 12.141 1 26.28 858 THR B C 1
ATOM 13912 O O . THR B 1 858 ? -41.219 10.555 12.445 1 26.28 858 THR B O 1
ATOM 13915 N N . SER B 1 859 ? -39.25 9.766 13.133 1 25.17 859 SER B N 1
ATOM 13916 C CA . SER B 1 859 ? -40 10.008 14.352 1 25.17 859 SER B CA 1
ATOM 13917 C C . SER B 1 859 ? -40.312 11.492 14.523 1 25.17 859 SER B C 1
ATOM 13919 O O . SER B 1 859 ? -41.438 11.859 14.93 1 25.17 859 SER B O 1
ATOM 13921 N N . LEU B 1 860 ? -39.312 12.344 14.656 1 25.45 860 LEU B N 1
ATOM 13922 C CA . LEU B 1 860 ? -39.594 13.422 15.594 1 25.45 860 LEU B CA 1
ATOM 13923 C C . LEU B 1 860 ? -40.375 14.555 14.914 1 25.45 860 LEU B C 1
ATOM 13925 O O . LEU B 1 860 ? -40.719 15.539 15.555 1 25.45 860 LEU B O 1
ATOM 13929 N N . THR B 1 861 ? -40.344 14.641 13.578 1 23.55 861 THR B N 1
ATOM 13930 C CA . THR B 1 861 ? -40.844 15.945 13.156 1 23.55 861 THR B CA 1
ATOM 13931 C C . THR B 1 861 ? -42.344 16.016 13.266 1 23.55 861 THR B C 1
ATOM 13933 O O . THR B 1 861 ? -42.969 17 12.836 1 23.55 861 THR B O 1
ATOM 13936 N N . GLN B 1 862 ? -43.031 14.953 13.617 1 23.56 862 GLN B N 1
ATOM 13937 C CA . GLN B 1 862 ? -44.469 15.172 13.469 1 23.56 862 GLN B CA 1
ATOM 13938 C C . GLN B 1 862 ? -44.969 16.297 14.398 1 23.56 862 GLN B C 1
ATOM 13940 O O . GLN B 1 862 ? -46.031 16.859 14.188 1 23.56 862 GLN B O 1
ATOM 13945 N N . THR B 1 863 ? -44.438 16.406 15.57 1 22.97 863 THR B N 1
ATOM 13946 C CA . THR B 1 863 ? -45.375 17.031 16.516 1 22.97 863 THR B CA 1
ATOM 13947 C C . THR B 1 863 ? -45.562 18.516 16.203 1 22.97 863 THR B C 1
ATOM 13949 O O . THR B 1 863 ? -46.562 19.109 16.578 1 22.97 863 THR B O 1
ATOM 13952 N N . GLN B 1 864 ? -44.531 19.266 15.805 1 21.56 864 GLN B N 1
ATOM 13953 C CA . GLN B 1 864 ? -44.719 20.656 16.234 1 21.56 864 GLN B CA 1
ATOM 13954 C C . GLN B 1 864 ? -45.688 21.391 15.32 1 21.56 864 GLN B C 1
ATOM 13956 O O . GLN B 1 864 ? -45.906 22.594 15.492 1 21.56 864 GLN B O 1
ATOM 13961 N N . ASN B 1 865 ? -46.094 20.891 14.203 1 20.33 865 ASN B N 1
ATOM 13962 C CA . ASN B 1 865 ? -46.75 21.875 13.344 1 20.33 865 ASN B CA 1
ATOM 13963 C C . ASN B 1 865 ? -48.156 22.203 13.852 1 20.33 865 ASN B C 1
ATOM 13965 O O . ASN B 1 865 ? -48.938 22.797 13.133 1 20.33 865 ASN B O 1
ATOM 13969 N N . GLN B 1 866 ? -48.719 21.547 14.836 1 21.8 866 GLN B N 1
ATOM 13970 C CA . GLN B 1 866 ? -50.156 21.781 14.945 1 21.8 866 GLN B CA 1
ATOM 13971 C C . GLN B 1 866 ? -50.438 23.219 15.367 1 21.8 866 GLN B C 1
ATOM 13973 O O . GLN B 1 866 ? -51.562 23.688 15.266 1 21.8 866 GLN B O 1
ATOM 13978 N N . ASN B 1 867 ? -49.688 23.922 16.219 1 19.53 867 ASN B N 1
ATOM 13979 C CA . ASN B 1 867 ? -50.406 24.938 16.969 1 19.53 867 ASN B CA 1
ATOM 13980 C C . ASN B 1 867 ? -50.688 26.172 16.109 1 19.53 867 ASN B C 1
ATOM 13982 O O . ASN B 1 867 ? -50 27.203 16.25 1 19.53 867 ASN B O 1
ATOM 13986 N N . GLN B 1 868 ? -50.688 26.156 14.797 1 18.97 868 GLN B N 1
ATOM 13987 C CA . GLN B 1 868 ? -51.188 27.391 14.195 1 18.97 868 GLN B CA 1
ATOM 13988 C C . GLN B 1 868 ? -52.656 27.641 14.531 1 18.97 868 GLN B C 1
ATOM 13990 O O . GLN B 1 868 ? -53.531 26.891 14.117 1 18.97 868 GLN B O 1
ATOM 13995 N N . GLU B 1 869 ? -53 28.047 15.812 1 19.62 869 GLU B N 1
ATOM 13996 C CA . GLU B 1 869 ? -54.25 28.641 16.188 1 19.62 869 GLU B CA 1
ATOM 13997 C C . GLU B 1 869 ? -54.656 29.781 15.258 1 19.62 869 GLU B C 1
ATOM 13999 O O . GLU B 1 869 ? -53.781 30.391 14.625 1 19.62 869 GLU B O 1
ATOM 14004 N N . PRO B 1 870 ? -55.969 30.141 15.336 1 24.05 870 PRO B N 1
ATOM 14005 C CA . PRO B 1 870 ? -57.031 30.984 14.766 1 24.05 870 PRO B CA 1
ATOM 14006 C C . PRO B 1 870 ? -56.781 32.469 15.008 1 24.05 870 PRO B C 1
ATOM 14008 O O . PRO B 1 870 ? -56.594 32.875 16.156 1 24.05 870 PRO B O 1
ATOM 14011 N N . SER B 1 871 ? -55.844 33.219 14.719 1 18.98 871 SER B N 1
ATOM 14012 C CA . SER B 1 871 ? -56.469 34.469 14.32 1 18.98 871 SER B CA 1
ATOM 14013 C C . SER B 1 871 ? -57.062 34.344 12.914 1 18.98 871 SER B C 1
ATOM 14015 O O . SER B 1 871 ? -56.5 33.688 12.055 1 18.98 871 SER B O 1
#

InterPro domains:
  IPR000477 Reverse transcriptase domain [PS50878] (337-583)
  IPR043502 DNA/RNA polymerase superfamily [SSF56672] (390-567)
  IPR058912 Helix-turn-helix domain, animal [PF26215] (587-645)
  IPR059466 Domain of unknown function DUF8422 [PF28514] (258-362)

Radius of gyration: 46.66 Å; Cα contacts (8 Å, |Δi|>4): 2218; chains: 2; bounding box: 112×144×104 Å

Nearest PDB structures (foldseek):
  7y38-assembly1_X  TM=4.586E-01  e=2.002E-04  Onyong-nyong virus
  7vb4-assembly1_A  TM=2.776E-01  e=1.246E-04  Sindbis virus
  7vw5-assembly2_B  TM=3.204E-01  e=5.958E-04  Sindbis virus
  7vb4-assembly1_B  TM=2.693E-01  e=2.201E-04  Sindbis virus
  6usr-assembly1_A  TM=5.207E-01  e=1.203E-08  Tribolium castaneum

Sequence (1742 aa):
MANISGISFYHQLQDAYGHDIVKMFKEYANNNRKLANAITRKEFLIRCRSSGLVPNHIINTFKCTFSLLEAQSPYTGKLQGILDRFQRSVLNVEIQNTFNKISKLTSQQSVLKQHIMSATPGGTHAQFLFLQEIAYHSTLNNSRRRTDKKYKALLDRTTTTHTGPSLNQKAILNATDVSLPKDMEVLLSLGPKFAVEPRRTPISQYFHLIADVESIINSNPDRSTQENTRAGVVNIIQNHINRSGSGDTLSSTRKFCTKAMKTAEAFLKQHPEICILQSDKGNRTVVMRCEDYVAKMNHLLADTSTYATMTSDPTSKLQKQNNNFVTRLADLDLIDAKTAKRLRTNTAVCPRIYGQPKAHKADLPLRPVVPTMTAPNYQLTKYIANILQTSISVHYSINSSFEFSQFMNECTIPPGYIMVSFDVVSLFTNIPYELVRKGIINQWDNIKTKTTINLDLFLEIVQHCVESSYFKFGNQHYKQIAGMAMGSPLSPVLAEIVTDALIETVVTTLHIMIPIIKKYVDDLFLCIPQEQIHDVLQAFNSYHPKLQFTAEVEENQQLPFLDVLVIRHENQTFSTDWYKKPIASGRFLNFHSMHAIHLKTNVAHNLIERVNKLSTIKTQEEKNQTIREELQANDYPITLINRMINNRNMTRTRTEQTNNDETIYRSIPYIDKLSPLITKHIQQTGQYANIKICHYNNNTMQGMYTRMKGTTEKQQRSNVIYSLRCQQCEAMYVGLTTNKLQTRLYGHKSDKNKLDKIMDMQDDDYKKIQLDQWKERTAIMHHSATTGHTFDYSNPTILDTSNKPTRLPILEICHILTTKNINKRTDTDGLSISYTGIMHTLKKYHHHNNTNSNRPNTSLTQTQNQNQEPSMANISGISFYHQLQDAYGHDIVKMFKEYANNNRKLANAITRKEFLIRCRSSGLVPNHIINTFKCTFSLLEAQSPYTGKLQGILDRFQRSVLNVEIQNTFNKISKLTSQQSVLKQHIMSATPGGTHAQFLFLQEIAYHSTLNNSRRRTDKKYKALLDRTTTTHTGPSLNQKAILNATDVSLPKDMEVLLSLGPKFAVEPRRTPISQYFHLIADVESIINSNPDRSTQENTRAGVVNIIQNHINRSGSGDTLSSTRKFCTKAMKTAEAFLKQHPEICILQSDKGNRTVVMRCEDYVAKMNHLLADTSTYATMTSDPTSKLQKQNNNFVTRLADLDLIDAKTAKRLRTNTAVCPRIYGQPKAHKADLPLRPVVPTMTAPNYQLTKYIANILQTSISVHYSINSSFEFSQFMNECTIPPGYIMVSFDVVSLFTNIPYELVRKGIINQWDNIKTKTTINLDLFLEIVQHCVESSYFKFGNQHYKQIAGMAMGSPLSPVLAEIVTDALIETVVTTLHIMIPIIKKYVDDLFLCIPQEQIHDVLQAFNSYHPKLQFTAEVEENQQLPFLDVLVIRHENQTFSTDWYKKPIASGRFLNFHSMHAIHLKTNVAHNLIERVNKLSTIKTQEEKNQTIREELQANDYPITLINRMINNRNMTRTRTEQTNNDETIYRSIPYIDKLSPLITKHIQQTGQYANIKICHYNNNTMQGMYTRMKGTTEKQQRSNVIYSLRCQQCEAMYVGLTTNKLQTRLYGHKSDKNKLDKIMDMQDDDYKKIQLDQWKERTAIMHHSATTGHTFDYSNPTILDTSNKPTRLPILEICHILTTKNINKRTDTDGLSISYTGIMHTLKKYHHHNNTNSNRPNTSLTQTQNQNQEPS

Foldseek 3Di:
DDCPDPVVLLVVCCVPQNDVLSVLLVVLLVLLLVLLLLVLVLVLLVVCLQQLHFAPVLVVVCVVVQVVDPPPDPCSVVVVVVSSVVRSVVSVVVSVVSVVSNVVSVVVSVVSLVVNPVRDDPVSSVVSVVVSVVVSVVSNVVSNVVSVVSSVVRVVVVVVVPQEQDAQPLQEAEPDPDDDDPLLRSVQSQAFQFFADDPDDDPLQVLQQQLQVLVLLVVFVDPVSSVVLVLVLLVLLLVVLVCSPPSPRQDPHNVSCVVSVVRLVVVCVVPVQWFWAFAPPQNHIYIDGPVLQVVLVCVVQVPCVWKDFDDDDCQVVLLVVQLVLLVVCVVVVFDDPVLSVQQRDDQADFWFKHWHFHSPDDPGHTDIATACPRGNRQSVLLVLLVLLVVQDDQPFEDDDLLRVQVVQQPDFDDPQKFKKKKFKDPQQQLDFVVLLLVLCVVRVVRSVVRGVDDSVSSSVSVVSVQQPDKHDADHIIMGTHTGGHHNRSNRLSSLSSNVSVLVVVLVVVDPFDWPHWHDHSRMIMTMGRPVCPVVSQVSSCVSDVSIHMDMDTDDPQWDDDDQKIWHADPNRGIFIAGHDDPSHSLRDNAPSRPFDVVVVVVRLLVQLVSGVSGGPPDDLVVSLVVSQVSNVSSVDDPVSSVVSSVCVVVPDPPPVPPPPVQAAEGEREDDPPSVVVSQCSVCVSVSSVRYDYYYGYDRTSSVSGDDSTDDDDQQSDAAFWWKWAWPPDRAMDIDTGRHRNVVVLVVVVVLVVVLVVLVPDPDVVVSVVVLVVQLPPFLQSVVCSVPVTDIDSPDMGTDDGDPDNSSSLSSRLLVPLLDDHSGDPVSNVVDDCSNVSVSVSNSVVVVVVVVVVPPPPPPDPPPDPPDPDDD/DDCPDPVVLLVVCCVPQNDVLSVLLVVLLVLLLVLLLLVLVLVLLVVCLQQLHFAPVLVVVCVCVCVVDDPPDPCSVVVVVVSSVVRSVVSVVVSVVSVVSNVVSVVVNVVSLVVNPVRDDPVSSVVSVVVSVVVSVVSNVVSNVVSVVSSVVRVVVVVVVPQEQDAQPLQEAEPDPDDDDPLLRSVQSQAFQFFADDPDDDPLQVLQQVLQVLVLLVVFVDPVSSVVLVLVLLVLLLVVLVCSVPPPRQDPHNVSVVVSVVRLVVVCVVPVQWFWAFAPPQNHIYIDGPVLQVVLVCVVQVPCVWKDFDDDDCQVVLLVVQLVLLVVCVVVVFDDPVLSVQQRDDQADFWFKHWHFHPVDDPGHTDIATACPRGNRQSVLLVLLVLLVVQDDQPFEDDDLLRVQVVQQPDFDDPQKFKKKKFKDPQQQLDFVVLLLVLCVVRVVRSVVRGVDDSVSSSVSVVSLQQPDKHDADHIIMGTHTGGHHNRSNRLSSLSSNVSVLVVVLVVPDPFDWPHWHDHSRMIMTMGRPVCPVVSQVSSCVVDVSIHMDMDTDDPQWDDDDQKIWHADPNRGIFIAGHDDPSHSLRDNAPSRPFDVVVVVVRLLVQLVSGVSGGPPDDLVVSLVVSQVSNVSSVDDPVSSVVSSVCVVVPDPPPVPPPPVQAAEGEREDDPPSVVVSQVSVCVSVSSVRYDYYYGYDRTSSVSGDDSTDDDDQQSDAQFWKKWAWPPDRAMDIDTGRHGNVVVLVVVVVLVVVLVVLVPDPDPPVSVVVLVVQLPPFLQSVVCSVPVTDIDSPDMGTDDGDPDNSSSLSSRLLVPLLDDHRGDPVSNVVDDCSNVSVSVSNSVVVVVVVVVVPPPPPPDPPPDPPPPDDD

pLDDT: mean 84.9, std 14.29, range [18.69, 95.94]

Organism: Aedes albopictus (NCBI:txid7160)